Protein AF-A0A0R0K6S7-F1 (afdb_monomer_lite)

Foldseek 3Di:
DDDDDDDDDDPDDDDPPDDPPDDQVQNVLLVLLVFDARFQEEEELDAFPQLVLLLVLCLVVCCFAVVGSNSHAYEYEDEPQCVQQVWPSCVSHPYYDYFYDDALCRGSQPLVVSLVVCVVVVGQEYESFDPRNQLPQVNQVSCVVVNHFYLFWHSLLSVQFVFQLSLQQQLVLLVFFAFQKQLPVQHDHLLCSRPPDPPVSSVSQFDDDLVSQQVRCVVSDPQKWKAFRNDPPLWLIDTDGHSVSSNVVVVVSCVRDPPTTIMMGYDQPQWWKKKWKWAAAQVLDIATLAIKTQFADASNHGFKMKDDDDLADPVVSLVVSLSVSSSCSSNSTHAMKMWIWIARSVPSDIHTRGIDRHHDPPCVQSCQQLVDSRSNSSSSSSSRRHQQLALSSCVQLVHCQADGHCSSVVSSVDTDDDHNNPGDTDGGQWMKMKGFKFLFDLLVVRHHDWWFWQAWDFDDDPFKDKDFRHHHGGIGDPNHGRRGMMMMGIDSYPLVSLVRLLVRLLRIDIDTRTDICSQVVNVVSVDPCVNVVVGGNCRNVVCSVVVDDGDAPDPLCVVVLVQLVVLVVVLVVLVVLCVLCLQQQHHDDPPRANFWDWDWFFWPLEIFIWIWGDLFPFKIWIDGQNAIAIKGWDQDPSRWIWIFWQQDTWIWDWDADPQAIWIQISNHITGGGDQDALQFDFAQFWWAFAFFPDDAQDWDAFQDFGTWTAFLNDIDTDTRRHTFTKHADADHGDTHHHGHTGIGGPHPDPVRHRHRHYDNDYDDDGDHRHDQDPDLQSLLVVLLVSLVSLLLQGDDDLVVSLVSNVVSLPDQCNLLVLLCVLCVVLLVVDDPVLSVVLVVVSVVPPVPPPPDSDFDPLVVNLVSLVVVLVPDDPVCSVVSCVSCVSVNVSSVQCVVHSLSVLLVSLLVSLCSNLVQQVLVQPDDPSVSLSVVSVVPVPPCVVSVSSVSSVNSLLSNLVNNVSCCVPNCQVPVVSVLVSLVSLLPRFDLSSLVRNVSSLLSNLLVVLLVLLVVLLCLLPVLVPPDPDDDDDPDPVSVVSNVVSLQCLLLPQAPNLQSLLLCCPPPDPSSNLSSVVSNVSNLQVPFWDPPFWDWDDDPFFIKIKGKGFPDDFDDPDDDDDDDDDDDDDRPDGDIAMEMETAGQDPVCVLVVLVVNLCVHCVVVVVDDDDDDDQPPQQAHEYEYHHDDDDDPPDPDDPDDCVVVLVVVVVVVQVVQQPLVSVVVCVSSNHAKYWYWYDDDRSDGIWIWMWGQDPVSRTTHTDQLCTSHDVSCCVLQLSLLVVVFPPWDWDAASRNQKIKIWGWDPPPHTAIEIEITGEQRDGPDPDDPPPPPPPPPPVPPVLLQAAQVLSSVLVVVVSVLSRLSSCCSPPVRRHLAYEYEYEYSDADEPNRLHRPPDDDDDDQVCVQVVSVVSLVVSVLVSLQVCLLSCVLSNYFKYKYWHAYDDPHDNGGIKMWMWGRAFSNDIDIFIFGFDQDPPPSATATDGDPDDDPRHRPGPSHHDDRDDPVVVLQSLQVVLQFHAPVCVQVLLQVLQVVQCCVVDVPDDDPPPDDQKDKWKWDFPDPPDFAPTAIDTDDDDPPPDPDQKIKIWIWGCHQLRNVTFTAIEMEGRCSPLNSAQFRRNLNVLLNSLVVCLVQQAEYEYEDGHDYAFADDQVLCVVFKDFQAPDPVCNSVDTDFIWGAPVSCVVCVVQFDFDWDQDPVRGITTTGPDGNHPDGRNDDSSVVSLVSSLVSLLVSLQRHQAEYEHRGEAEASRLSSLQSSQEYEYEQPHFRYHDFQVVVCVSSSHNQDDDSCVHGGCLPCLAQSSYFYYDHHDSVSSSVVSLVCCQFASGVVHDGSFHQAPAALQAWQQDDDDLADDCVCQAAFDADPVRDTRGHLFGHPFWDWTSCNYPVQWTWTWTHQSRGIAIEIEGHQAWDWRWDRFRSSDSPTRIDTDTHHTQEDALRNLQVLLSRLQSCLSRVHEYEYQRAHQAYPPDPVRVVVPSVVSLVSLLVSVLPRQAAYEYEPAALGEDEQRRCVSQFCVSPVLHYAYEYAQNYFYDHHQLLVCCVPPVNLVNLLVVCCVPPPVLVVLVVQLVVCVVVVVPVSNVVSVVVNVVVSVVCVVVSSVVSSVVSRVCGGSVVCVVVVRHPYHDHNRRSSSVCSLVSVLRSLLSVQLVLLCVLQDVPQDSVNSSVVVLVLLCPDPLNVNPNCLVVDSVSVCVQSVDCVSCVVVSNVSNVNNVVVVVVVCVVDPVSVVCVVVVVVVVLVPDDPVVNVVVVVVVVVVVD

Sequence (2260 aa):
MADIGHRNGYVNSVLPNRPPAAISEVDDFCNALCGNRPIHSILIANNGMAAVKFIRSVRSWAYETFGSEKAILLVAMATPEDMRINAEHIRIADQFVEVPGGTNNNNYANVQLILEMAEITHVDAVWPGWGHASENPELPDALKAKGIVFLGPPAISMAALGDKIGSSLIAQAAEVPTLPWSGSHVKIPPESSLITIPDEIYREACVYTTEEAVASCQVVGYPAMIKASWGGGGKGIRKVHNDDEVRALFKQVQGEVPGSPIFIMKVASQSRHLEVQLLCDQYGNVAALHSRDCSIQRRHQKIIEEGPITVAPIETVKQLEQAARRLAKSVNYVGAATVEYLFSMETGEYYFLELNPRLQVEHPVTEWIAEINLPAAQVAIGMGIPLWQIPEIRRFYGVEHGGGYDAWRKTSVLATPFDFDKAQSTRPKGHCVAVRVTSEDPDDGFKPTSGKVQELSFKSKPNVWAYFSVKSGGGIHEFSDSQFGHVFAFGESRALAIANMVLGLKEIQIRGEIRTNVDYTIDLLNASDYRENKIHTGWLDSRIAMRVRAERPPWYLSVVGGALYKASTSSAALVSDYVGYLEKGQIPPKHISLVHSQVSLNIEGSKYTIDMIRGGSGSYRLRMNQSEIEAEIHTLRDGGLLMQLDGNSHVIYAEEEAAGTRLLIDGRTCLLQNDHDPSKLVAETPCKLLRYLVADDSHVDADTPYAEVEVMKMCMPLLSPASGIIHFKMSEGQAMQAGELIARLDLDDPSAVRKAEPFTGSFPVLGPPTAISGKVHQKCAASLNAARMILAGYEHNIDEVVQSLLNCLDSPELPFLQWQECLAVLATRLPKDLKNELESKYKEFEGISSSQIVDFPAKLLKGILEAHLSSCPDKEKGAQERLVEPLLSLVKSYEGGRESHAHIIVQSLFEEYLSVEELFSDNIQADVIERLRLQYQKDLLKIVDIVLSHQGIKSKNKLILLLMDKLVYPNPAAYRDQLIRFSLLNHTNYSELALKASQLLEQTKLSELRSNIARSLSELEMFTEDGENIDTPKRKSAINDRMEDLVSAPLAVEDALVGLFDHSDHTLQRRVVETYIRRLYQPYLVKGSVRMQWHRSGLIATWEFYDEYIERKNGVEDQTLNKMVEEKHGEKKWGVMVIIKSLQFLPAIISAALREATNNLHEALTSGSVEPVNYGNMMHIGLVGINNQMSLLQDSGDEDQAQERINKLAKILKEHEVGSTIRAAGVRVISCIIQRDEGRAPMRHSFHWSEEKLYYAEEPLLRHLEPPLSIYLELDKLKAYENIRYTPSRDRQWHLYTVVDHKPQPIQRMFLRTLLRQPTTNEGFSSYQRLDAETSRTQLAMSFTTRSIFRSLMAAMEELELNAHNANIKSEHAHMYLYIIREQQIDDLVPYPKRINIDAGKEETTVEAILEELAREIHSSVGVRMHRLGVVVWEVKLWMAACGQANGAWRVIVNNVTGHTCTVHIYREKEDTVTHKVVYRSVSIKGPLHGVPVNENYQPLGVIDRKRLSARKNSTTYCYDFPLAFETALEQSWAIQQPGFQRAKDKNLLKVTELKFADKEGSWGAPLVPVERYPGLNDVGMVAWFMEMCTPEFPSGRTILVVANDVTFKAGSFGPREDAFFRAVTDLACTKKLPLIYLAANSGARLGVAEEVKSCFRVGWSEESNPEHGFQYVYLTPEDYARIGSSVIAHELKLESGETRWVIDTIVGKEDGLGVENLSGSGAIAGAYSRAYKETFTLTYVTGRTVGIGAYLARLGMRCIQRLDQPIILTGFSALNKLLGREVYSSHMQLGGPKIMATNGVVHLTVSDDLEGISSILKWLSYIPSHVGGALPIVKPLDPPERPVEYFPENSCDPRAAISGTLDGNGRWLGGIFDKDSFVETLEGWARTVVTGRAKLGGIPVGIVAVETQTVMQIIPADPGQLDSHERVVPQAGQVWFPDSATKTAQAILDFNREELPLFILANWRGFSGGQRDLFEGILQAGSTIVENLRTYKQPIFVYIPMMGELRGGAWVVVDSRINSDHIEMYADRTAKGNVLEPEGMIEIKFRTRELLESMGRLDQQLITLKVKLQEAKSNRDIAAFESLQQQIKSRERQLLPVYTQIATKFAELHDTSLRMAAKGVVREVLDWCNSRAVFYQRLHRRIGEQSLINSVRDAAGDQLSHASALNLLKEWYLHSDIAKGRADAWLDDKAFFRWKDNPANYENKLKELRAQKVLLQLTNIGDSALDLQALPQGLAALLSKLEPSGRVKLTDELRKVLG

Organism: Glycine max (NCBI:txid3847)

Secondary structure (DSSP, 8-state):
-------------------TT---HHHHHHHHTT-S----EEEE---HHHHHHHHHHHHHHHHHHHS-TTSSEEEEEE-HHHHHTT-HHHHHSSEEEE---SSGGGTTT-HHHHHHHHHHHT-SEEE--SSGGGG-THHHHHHHHTT-EESS--HHHHHHHSSHHHHHHHHHHTT--B-SBTTTT----GGGGGSPPPHHHHHHT-B-SHHHHHHHHHHH-SSEEEEETT--TTTTEEEESSHHHHHHHHHHHHHHSTT--EEEEE--TTEEEEEEEEEE-TTS-EEEEEEEEEEEEETTEEEEEEES--SS-HHHHHHHHHHHHHHHHHTT--EEEEEEEEEETTT--EEEEEEESS--TTHHHHHHHHT--HHHHHHHHHTT--GGG-HHHHHHTT-----STTHHHHHHHH-----TTTPPPPPPSSEEEEEEEESEEGGGTSEE--EEEEEEE---BTTEEEEES--TT-EE-TTS-SEEEEEEEEESSHHHHHHHHHHHHHT-EEEES---SHHHHHHHHHSHHHHTT---TTHHHHHHHTTPPPPPP-HHHHHHHHHHHHHHHHHHHHHHHHHHHHHHTPPPPTT--SSEEEEEEEETTEEEEEEEEESSSSEEEEEETTEEEEEEEEE-TTS-EEEEETTEEEEEEEEEETTEEEEEETTEEEEEE--B-TTEEE-SS-EEEEEESS-TT-EE-TT-EEEEEEETTEEEEEEPSS-EEEEE-S-TT-EE-TT-EEEEEEES-GGG-BPPEEP---------SS-----HHHHHHHHHHHHHHHHTT----HHHHHHHHHHHHT-TTHHHHHHHHHHHHHTTTS-HHHHHHHHHHHHHHHTTTTTS-PPP-HHHHHHHHHHHHHHS-HHHHHHHHHHHHHHHHHHHHTTT-HHHHHHHHHHHHHHHHHHHHHHHSSS-HHHHHHHHHHHTTT-THHHHHHHHHHHTHHHHHHHHHHHIIIIITT-GGGGHHHHHHHHT--STTTHHHHHHHHHHHHHHHHHHHHHHHHHHHHTTSTT-SS-TT---HHHHHHHHHHHHHHHH-SS-HHHHHHTTTT-S-HHHHHHHHHHHHHHHSTTTB-TT--EEEEETTEEEEEEEEESS---------------------PPEEEEEEEEES-GGGHHHHHHHHHHHHHTTSTTS--------S---EEEEEEE--S--TT-----S-HHHHHHHHHHHHHHHHTSHHHHHHHHHTTEEEEEEEE--STTSPPEEEEEEEETTTTEEEE-GGGTTS-TTHHHHTTGGGGTTSSS-EEEE-SSTTEEEEEEEE-SSS-EEEEEEEEEE---SSSSSSGGGGTT--STHHHHTTS-HHHHHHHHHHHHHHHHHHHHTT-TTT--SEEEEEEEE-SPBPHHHHS-TT------TTSHHHHHHHHHHHHHHHHHHHHHHHHHHTTEEEEEEEEEE--SSTT-EEEEEEEEESSSS-EEEEEEEEEE-TTT--EEEEESSS--TTTT-BTTPPPPPPPHHHHHHHHHHHTTS--GGGHHHHHHHHHHHHHHHHSTT----TT--SEEEEEEEESSTT--TTPPEEEE---TT--SSSEEEEEEEEEETTEEEEEEEEEEEE-TTTGGG-B-HHHHHHHHHHHHHHHHHT--EEEEE---SB-----HHHHTT-EEEESSTT-GGG-EEEEEE-HHHHHHHTTSEEEEEEE-TTS-EEEEEEEE--SSS-SSHHHHHHHHHHHHHHHHHHHHS-EEEEE-S-EETHHHHHHHHT--EEEETT--EESS-HHHHHHHHTS-----THHHHSHHHHTTTTS-SEEESSHHHHHHHHHHHHTTS-SSTTS-------SS-TTS-------SS--HHHHHH-EE-TTS-EE--SSPTT--EE-STTS-TTEEEEEEEETTEEEEEEEE--SPEEEEE---TTSTT---EEEEE-TTEE-HHHHHHHHHHHHHHHHTT--EEEE--B-EE---HHHHHTTHHHHHHHHHHHHHT--S-EEEEE-TT-EEEHHHHTTT-GGGSTTTEEEEEETT-EEESS-HHHHHHHHS-HHHHHHHHHHH-HHHHHHHHHHHHHHHTT-HHHHHHHHHHHHHHHHHHHHHHHHHHHHHHHTTSBHHHHHHTTSSSEEE-GGGHHHHHHHHHHHHHHHHHHHHHHHHHH-TTS-HHHHHHHHHHHHHTSTTTTT-GGGGG-HHHHHHHHT-GGGTHHHHHHHHHHHHHHHHHHHTT-HHHHHHHHHHHHHHHHHS-HHHHHHHHHHHHHHH-

Radius of gyration: 55.62 Å; chains: 1; bounding box: 131×112×172 Å

pLDDT: mean 84.35, std 12.68, range [23.48, 98.19]

Structure (mmCIF, N/CA/C/O backbone):
data_AF-A0A0R0K6S7-F1
#
_entry.id   AF-A0A0R0K6S7-F1
#
loop_
_atom_site.group_PDB
_atom_site.id
_atom_site.type_symbol
_atom_site.label_atom_id
_atom_site.label_alt_id
_atom_site.label_comp_id
_atom_site.label_asym_id
_atom_site.label_entity_id
_atom_site.label_seq_id
_atom_site.pdbx_PDB_ins_code
_atom_site.Cartn_x
_atom_site.Cartn_y
_atom_site.Cartn_z
_atom_site.occupancy
_atom_site.B_iso_or_equiv
_atom_site.auth_seq_id
_atom_site.auth_comp_id
_atom_site.auth_asym_id
_atom_site.auth_atom_id
_atom_site.pdbx_PDB_model_num
ATOM 1 N N . MET A 1 1 ? -22.451 21.303 -40.020 1.00 31.19 1 MET A N 1
ATOM 2 C CA . MET A 1 1 ? -22.236 22.609 -40.679 1.00 31.19 1 MET A CA 1
ATOM 3 C C . MET A 1 1 ? -20.745 22.864 -40.597 1.00 31.19 1 MET A C 1
ATOM 5 O O . MET A 1 1 ? -20.248 23.027 -39.497 1.00 31.19 1 MET A O 1
ATOM 9 N N . ALA A 1 2 ? -20.030 22.463 -41.646 1.00 28.00 2 ALA A N 1
ATOM 10 C CA . ALA A 1 2 ? -19.689 23.323 -42.789 1.00 28.00 2 ALA A CA 1
ATOM 11 C C . ALA A 1 2 ? -18.477 24.172 -42.382 1.00 28.00 2 ALA A C 1
ATOM 13 O O . ALA A 1 2 ? -18.626 25.137 -41.647 1.00 28.00 2 ALA A O 1
ATOM 14 N N . ASP A 1 3 ? -17.274 23.644 -42.576 1.00 28.08 3 ASP A N 1
ATOM 15 C CA . ASP A 1 3 ? -16.466 23.691 -43.812 1.00 28.08 3 ASP A CA 1
ATOM 16 C C . ASP A 1 3 ? -15.305 24.658 -43.538 1.00 28.08 3 ASP A C 1
ATOM 18 O O . ASP A 1 3 ? -15.519 25.661 -42.864 1.00 28.08 3 ASP A O 1
ATOM 22 N N . ILE A 1 4 ? -14.120 24.366 -44.091 1.00 29.80 4 ILE A N 1
ATOM 23 C CA . ILE A 1 4 ? -12.849 25.132 -44.050 1.00 29.80 4 ILE A CA 1
ATOM 24 C C . ILE A 1 4 ? -11.774 24.515 -43.133 1.00 29.80 4 ILE A C 1
ATOM 26 O O . ILE A 1 4 ? -11.723 24.748 -41.929 1.00 29.80 4 ILE A O 1
ATOM 30 N N . GLY A 1 5 ? -10.844 23.784 -43.759 1.00 26.55 5 GLY A N 1
ATOM 31 C CA . GLY A 1 5 ? -9.580 23.356 -43.160 1.00 26.55 5 GLY A CA 1
ATOM 32 C C . GLY A 1 5 ? -8.666 22.640 -44.161 1.00 26.55 5 GLY A C 1
ATOM 33 O O . GLY A 1 5 ? -8.854 21.465 -44.432 1.00 26.55 5 GLY A O 1
ATOM 34 N N . HIS A 1 6 ? -7.669 23.366 -44.673 1.00 30.95 6 HIS A N 1
ATOM 35 C CA . HIS A 1 6 ? -6.441 22.877 -45.323 1.00 30.95 6 HIS A CA 1
ATOM 36 C C . HIS A 1 6 ? -6.512 22.205 -46.711 1.00 30.95 6 HIS A C 1
ATOM 38 O O . HIS A 1 6 ? -6.369 20.998 -46.868 1.00 30.95 6 HIS A O 1
ATOM 44 N N . ARG A 1 7 ? -6.526 23.053 -47.754 1.00 23.48 7 ARG A N 1
ATOM 45 C CA . ARG A 1 7 ? -5.813 22.784 -49.018 1.00 23.48 7 ARG A CA 1
ATOM 46 C C . ARG A 1 7 ? -4.341 23.211 -48.874 1.00 23.48 7 ARG A C 1
ATOM 48 O O . ARG A 1 7 ? -4.033 24.387 -49.030 1.00 23.48 7 ARG A O 1
ATOM 55 N N . ASN A 1 8 ? -3.460 22.249 -48.607 1.00 31.44 8 ASN A N 1
ATOM 56 C CA . ASN A 1 8 ? -2.049 22.256 -49.023 1.00 31.44 8 ASN A CA 1
ATOM 57 C C . ASN A 1 8 ? -1.980 21.375 -50.287 1.00 31.44 8 ASN A C 1
ATOM 59 O O . ASN A 1 8 ? -2.657 20.358 -50.330 1.00 31.44 8 ASN A O 1
ATOM 63 N N . GLY A 1 9 ? -1.238 21.634 -51.353 1.00 28.98 9 GLY A N 1
ATOM 64 C CA . GLY A 1 9 ? -0.321 22.701 -51.702 1.00 28.98 9 GLY A CA 1
ATOM 65 C C . GLY A 1 9 ? 0.206 22.376 -53.108 1.00 28.98 9 GLY A C 1
ATOM 66 O O . GLY A 1 9 ? 0.557 21.237 -53.385 1.00 28.98 9 GLY A O 1
ATOM 67 N N . TYR A 1 10 ? 0.200 23.386 -53.976 1.00 31.50 10 TYR A N 1
ATOM 68 C CA . TYR A 1 10 ? 1.043 23.546 -55.166 1.00 31.50 10 TYR A CA 1
ATOM 69 C C . TYR A 1 10 ? 1.052 22.466 -56.265 1.00 31.50 10 TYR A C 1
ATOM 71 O O . TYR A 1 10 ? 1.993 21.699 -56.422 1.00 31.50 10 TYR A O 1
ATOM 79 N N . VAL A 1 11 ? 0.086 22.598 -57.180 1.00 25.92 11 VAL A N 1
ATOM 80 C CA . VAL A 1 11 ? 0.363 22.499 -58.622 1.00 25.92 11 VAL A CA 1
ATOM 81 C C . VAL A 1 11 ? 1.036 23.816 -59.024 1.00 25.92 11 VAL A C 1
ATOM 83 O O . VAL A 1 11 ? 0.366 24.842 -59.080 1.00 25.92 11 VAL A O 1
ATOM 86 N N . ASN A 1 12 ? 2.354 23.814 -59.235 1.00 29.03 12 ASN A N 1
ATOM 87 C CA . ASN A 1 12 ? 3.096 24.965 -59.759 1.00 29.03 12 ASN A CA 1
ATOM 88 C C . ASN A 1 12 ? 4.248 24.498 -60.659 1.00 29.03 12 ASN A C 1
ATOM 90 O O . ASN A 1 12 ? 5.350 24.224 -60.200 1.00 29.03 12 ASN A O 1
ATOM 94 N N . SER A 1 13 ? 3.987 24.415 -61.959 1.00 31.00 13 SER A N 1
ATOM 95 C CA . SER A 1 13 ? 4.601 25.285 -62.973 1.00 31.00 13 SER A CA 1
ATOM 96 C C . SER A 1 13 ? 4.432 24.645 -64.349 1.00 31.00 13 SER A C 1
ATOM 98 O O . SER A 1 13 ? 5.172 23.766 -64.775 1.00 31.00 13 SER A O 1
ATOM 100 N N . VAL A 1 14 ? 3.420 25.125 -65.070 1.00 29.14 14 VAL A N 1
ATOM 101 C CA . VAL A 1 14 ? 3.475 25.152 -66.529 1.00 29.14 14 VAL A CA 1
ATOM 102 C C . VAL A 1 14 ? 4.670 26.043 -66.867 1.00 29.14 14 VAL A C 1
ATOM 104 O O . VAL A 1 14 ? 4.655 27.231 -66.535 1.00 29.14 14 VAL A O 1
ATOM 107 N N . LEU A 1 15 ? 5.724 25.462 -67.444 1.00 32.88 15 LEU A N 1
ATOM 108 C CA . LEU A 1 15 ? 6.835 26.215 -68.025 1.00 32.88 15 LEU A CA 1
ATOM 109 C C . LEU A 1 15 ? 6.249 27.284 -68.963 1.00 32.88 15 LEU A C 1
ATOM 111 O O . LEU A 1 15 ? 5.454 26.944 -69.844 1.00 32.88 15 LEU A O 1
ATOM 115 N N . PRO A 1 16 ? 6.591 28.574 -68.799 1.00 34.12 16 PRO A N 1
ATOM 116 C CA . PRO A 1 16 ? 6.220 29.562 -69.791 1.00 34.12 16 PRO A CA 1
ATOM 117 C C . PRO A 1 16 ? 6.942 29.190 -71.085 1.00 34.12 16 PRO A C 1
ATOM 119 O O . PRO A 1 16 ? 8.136 28.888 -71.056 1.00 34.12 16 PRO A O 1
ATOM 122 N N . ASN A 1 17 ? 6.227 29.226 -72.211 1.00 34.44 17 ASN A N 1
ATOM 123 C CA . ASN A 1 17 ? 6.831 29.251 -73.541 1.00 34.44 17 ASN A CA 1
ATOM 124 C C . ASN A 1 17 ? 8.024 30.222 -73.513 1.00 34.44 17 ASN A C 1
ATOM 126 O O . ASN A 1 17 ? 7.825 31.439 -73.444 1.00 34.44 17 ASN A O 1
ATOM 130 N N . ARG A 1 18 ? 9.257 29.688 -73.510 1.00 38.31 18 ARG A N 1
ATOM 131 C CA . ARG A 1 18 ? 10.477 30.492 -73.636 1.00 38.31 18 ARG A CA 1
ATOM 132 C C . ARG A 1 18 ? 10.346 31.284 -74.945 1.00 38.31 18 ARG A C 1
ATOM 134 O O . ARG A 1 18 ? 10.085 30.672 -75.982 1.00 38.31 18 ARG A O 1
ATOM 141 N N . PRO A 1 19 ? 10.496 32.619 -74.938 1.00 37.41 19 PRO A N 1
ATOM 142 C CA . PRO A 1 19 ? 10.584 33.372 -76.182 1.00 37.41 19 PRO A CA 1
ATOM 143 C C . PRO A 1 19 ? 11.808 32.866 -76.973 1.00 37.41 19 PRO A C 1
ATOM 145 O O . PRO A 1 19 ? 12.852 32.627 -76.363 1.00 37.41 19 PRO A O 1
ATOM 148 N N . PRO A 1 20 ? 11.727 32.697 -78.305 1.00 42.72 20 PRO A N 1
ATOM 149 C CA . PRO A 1 20 ? 12.763 32.037 -79.108 1.00 42.72 20 PRO A CA 1
ATOM 150 C C . PRO A 1 20 ? 14.020 32.904 -79.357 1.00 42.72 20 PRO A C 1
ATOM 152 O O . PRO A 1 20 ? 14.549 32.913 -80.462 1.00 42.72 20 PRO A O 1
ATOM 155 N N . ALA A 1 21 ? 14.505 33.665 -78.368 1.00 46.84 21 ALA A N 1
ATOM 156 C CA . ALA A 1 21 ? 15.550 34.676 -78.586 1.00 46.84 21 ALA A CA 1
ATOM 157 C C . ALA A 1 21 ? 16.723 34.690 -77.582 1.00 46.84 21 ALA A C 1
ATOM 159 O O . ALA A 1 21 ? 17.605 35.531 -77.727 1.00 46.84 21 ALA A O 1
ATOM 160 N N . ALA A 1 22 ? 16.789 33.778 -76.606 1.00 53.62 22 ALA A N 1
ATOM 161 C CA . ALA A 1 22 ? 17.975 33.617 -75.757 1.00 53.62 22 ALA A CA 1
ATOM 162 C C . ALA A 1 22 ? 18.497 32.180 -75.879 1.00 53.62 22 ALA A C 1
ATOM 164 O O . ALA A 1 22 ? 17.856 31.246 -75.399 1.00 53.62 22 ALA A O 1
ATOM 165 N N . ILE A 1 23 ? 19.627 32.016 -76.571 1.00 61.81 23 ILE A N 1
ATOM 166 C CA . ILE A 1 23 ? 20.380 30.756 -76.645 1.00 61.81 23 ILE A CA 1
ATOM 167 C C . ILE A 1 23 ? 20.737 30.359 -75.203 1.00 61.81 23 ILE A C 1
ATOM 169 O O . ILE A 1 23 ? 21.214 31.207 -74.449 1.00 61.81 23 ILE A O 1
ATOM 173 N N . SER A 1 24 ? 20.451 29.118 -74.791 1.00 77.38 24 SER A N 1
ATOM 174 C CA . SER A 1 24 ? 20.819 28.645 -73.448 1.00 77.38 24 SER A CA 1
ATOM 175 C C . SER A 1 24 ? 22.339 28.713 -73.298 1.00 77.38 24 SER A C 1
ATOM 177 O O . SER A 1 24 ? 23.055 28.364 -74.234 1.00 77.38 24 SER A O 1
ATOM 179 N N . GLU A 1 25 ? 22.861 29.097 -72.132 1.00 83.88 25 GLU A N 1
ATOM 180 C CA . GLU A 1 25 ? 24.317 29.088 -71.900 1.00 83.88 25 GLU A CA 1
ATOM 181 C C . GLU A 1 25 ? 24.926 27.690 -72.095 1.00 83.88 25 GLU A C 1
ATOM 183 O O . GLU A 1 25 ? 26.071 27.570 -72.519 1.00 83.88 25 GLU A O 1
ATOM 188 N N . VAL A 1 26 ? 24.138 26.633 -71.868 1.00 88.88 26 VAL A N 1
ATOM 189 C CA . VAL A 1 26 ? 24.517 25.241 -72.151 1.00 88.88 26 VAL A CA 1
ATOM 190 C C . VAL A 1 26 ? 24.666 24.989 -73.659 1.00 88.88 26 VAL A C 1
ATOM 192 O O . VAL A 1 26 ? 25.590 24.289 -74.074 1.00 88.88 26 VAL A O 1
ATOM 195 N N . ASP A 1 27 ? 23.800 25.582 -74.490 1.00 89.81 27 ASP A N 1
ATOM 196 C CA . ASP A 1 27 ? 23.910 25.482 -75.950 1.00 89.81 27 ASP A CA 1
ATOM 197 C C . ASP A 1 27 ? 25.141 26.258 -76.451 1.00 89.81 27 ASP A C 1
ATOM 199 O O . ASP A 1 27 ? 25.862 25.768 -77.318 1.00 89.81 27 ASP A O 1
ATOM 203 N N . ASP A 1 28 ? 25.413 27.446 -75.894 1.00 88.06 28 ASP A N 1
ATOM 204 C CA . ASP A 1 28 ? 26.608 28.247 -76.211 1.00 88.06 28 ASP A CA 1
ATOM 205 C C . ASP A 1 28 ? 27.894 27.497 -75.819 1.00 88.06 28 ASP A C 1
ATOM 207 O O . ASP A 1 28 ? 28.802 27.349 -76.635 1.00 88.06 28 ASP A O 1
ATOM 211 N N . PHE A 1 29 ? 27.934 26.919 -74.614 1.00 90.88 29 PHE A N 1
ATOM 212 C CA . PHE A 1 29 ? 29.038 26.082 -74.139 1.00 90.88 29 PHE A CA 1
ATOM 213 C C . PHE A 1 29 ? 29.309 24.885 -75.052 1.00 90.88 29 PHE A C 1
ATOM 215 O O . PHE A 1 29 ? 30.451 24.664 -75.463 1.00 90.88 29 PHE A O 1
ATOM 222 N N . CYS A 1 30 ? 28.260 24.131 -75.395 1.00 91.06 30 CYS A N 1
ATOM 223 C CA . CYS A 1 30 ? 28.379 22.963 -76.259 1.00 91.06 30 CYS A CA 1
ATOM 224 C C . CYS A 1 30 ? 28.904 23.363 -77.644 1.00 91.06 30 CYS A C 1
ATOM 226 O O . CYS A 1 30 ? 29.910 22.820 -78.093 1.00 91.06 30 CYS A O 1
ATOM 228 N N . ASN A 1 31 ? 28.291 24.361 -78.286 1.00 88.69 31 ASN A N 1
ATOM 229 C CA . ASN A 1 31 ? 28.671 24.778 -79.635 1.00 88.69 31 ASN A CA 1
ATOM 230 C C . ASN A 1 31 ? 30.075 25.405 -79.686 1.00 88.69 31 ASN A C 1
ATOM 232 O O . ASN A 1 31 ? 30.849 25.097 -80.594 1.00 88.69 31 ASN A O 1
ATOM 236 N N . ALA A 1 32 ? 30.432 26.255 -78.717 1.00 87.56 32 ALA A N 1
ATOM 237 C CA . ALA A 1 32 ? 31.738 26.913 -78.685 1.00 87.56 32 ALA A CA 1
ATOM 238 C C . ALA A 1 32 ? 32.885 25.905 -78.553 1.00 87.56 32 ALA A C 1
ATOM 240 O O . ALA A 1 32 ? 33.914 26.036 -79.212 1.00 87.56 32 ALA A O 1
ATOM 241 N N . LEU A 1 33 ? 32.703 24.854 -77.753 1.00 89.50 33 LEU A N 1
ATOM 242 C CA . LEU A 1 33 ? 33.704 23.802 -77.575 1.00 89.50 33 LEU A CA 1
ATOM 243 C C . LEU A 1 33 ? 33.637 22.698 -78.644 1.00 89.50 33 LEU A C 1
ATOM 245 O O . LEU A 1 33 ? 34.202 21.624 -78.445 1.00 89.50 33 LEU A O 1
ATOM 249 N N . CYS A 1 34 ? 32.994 22.956 -79.790 1.00 88.00 34 CYS A N 1
ATOM 250 C CA . CYS A 1 34 ? 32.835 21.999 -80.894 1.00 88.00 34 CYS A CA 1
ATOM 251 C C . CYS A 1 34 ? 32.051 20.727 -80.515 1.00 88.00 34 CYS A C 1
ATOM 253 O O . CYS A 1 34 ? 32.249 19.672 -81.119 1.00 88.00 34 CYS A O 1
ATOM 255 N N . GLY A 1 35 ? 31.172 20.817 -79.517 1.00 89.31 35 GLY A N 1
ATOM 256 C CA . GLY A 1 35 ? 30.171 19.800 -79.222 1.00 89.31 35 GLY A CA 1
ATOM 257 C C . GLY A 1 35 ? 29.051 19.789 -80.264 1.00 89.31 35 GLY A C 1
ATOM 258 O O . GLY A 1 35 ? 28.816 20.770 -80.968 1.00 89.31 35 GLY A O 1
ATOM 259 N N . ASN A 1 36 ? 28.367 18.653 -80.379 1.00 90.62 36 ASN A N 1
ATOM 260 C CA . ASN A 1 36 ? 27.311 18.428 -81.369 1.00 90.62 36 ASN A CA 1
ATOM 261 C C . ASN A 1 36 ? 25.923 18.217 -80.745 1.00 90.62 36 ASN A C 1
ATOM 263 O O . ASN A 1 36 ? 24.933 18.175 -81.479 1.00 90.62 36 ASN A O 1
ATOM 267 N N . ARG A 1 37 ? 25.831 18.064 -79.416 1.00 89.94 37 ARG A N 1
ATOM 268 C CA . ARG A 1 37 ? 24.586 17.699 -78.738 1.00 89.94 37 ARG A CA 1
ATOM 269 C C . ARG A 1 37 ? 24.483 18.300 -77.330 1.00 89.94 37 ARG A C 1
ATOM 271 O O . ARG A 1 37 ? 24.947 17.684 -76.377 1.00 89.94 37 ARG A O 1
ATOM 278 N N . PRO A 1 38 ? 23.864 19.478 -77.163 1.00 91.81 38 PRO A N 1
ATOM 279 C CA . PRO A 1 38 ? 23.640 20.062 -75.840 1.00 91.81 38 PRO A CA 1
ATOM 280 C C . PRO A 1 38 ? 22.813 19.127 -74.938 1.00 91.81 38 PRO A C 1
ATOM 282 O O . PRO A 1 38 ? 21.833 18.543 -75.395 1.00 91.81 38 PRO A O 1
ATOM 285 N N . ILE A 1 39 ? 23.205 18.986 -73.667 1.00 94.81 39 ILE A N 1
ATOM 286 C CA . ILE A 1 39 ? 22.518 18.161 -72.653 1.00 94.81 39 ILE A CA 1
ATOM 287 C C . ILE A 1 39 ? 21.999 19.089 -71.552 1.00 94.81 39 ILE A C 1
ATOM 289 O O . ILE A 1 39 ? 22.791 19.626 -70.778 1.00 94.81 39 ILE A O 1
ATOM 293 N N . HIS A 1 40 ? 20.681 19.267 -71.467 1.00 93.50 40 HIS A N 1
ATOM 294 C CA . HIS A 1 40 ? 20.016 20.103 -70.459 1.00 93.50 40 HIS A CA 1
ATOM 295 C C . HIS A 1 40 ? 19.445 19.274 -69.305 1.00 93.50 40 HIS A C 1
ATOM 297 O O . HIS A 1 40 ? 19.177 19.816 -68.235 1.00 93.50 40 HIS A O 1
ATOM 303 N N . SER A 1 41 ? 19.255 17.969 -69.503 1.00 94.88 41 SER A N 1
ATOM 304 C CA . SER A 1 41 ? 18.605 17.080 -68.542 1.00 94.88 41 SER A CA 1
ATOM 305 C C . SER A 1 41 ? 19.167 15.655 -68.571 1.00 94.88 41 SER A C 1
ATOM 307 O O . SER A 1 41 ? 19.465 15.112 -69.637 1.00 94.88 41 SER A O 1
ATOM 309 N N . ILE A 1 42 ? 19.336 15.045 -67.393 1.00 97.44 42 ILE A N 1
ATOM 310 C CA . ILE A 1 42 ? 19.939 13.714 -67.235 1.00 97.44 42 ILE A CA 1
ATOM 311 C C . ILE A 1 42 ? 19.099 12.857 -66.281 1.00 97.44 42 ILE A C 1
ATOM 313 O O . ILE A 1 42 ? 18.871 13.254 -65.136 1.00 97.44 42 ILE A O 1
ATOM 317 N N . LEU A 1 43 ? 18.703 11.658 -66.723 1.00 97.25 43 LEU A N 1
ATOM 318 C CA . LEU A 1 43 ? 18.161 10.612 -65.850 1.00 97.25 43 LEU A CA 1
ATOM 319 C C . LEU A 1 43 ? 19.305 9.796 -65.240 1.00 97.25 43 LEU A C 1
ATOM 321 O O . LEU A 1 43 ? 20.171 9.269 -65.939 1.00 97.25 43 LEU A O 1
ATOM 325 N N . ILE A 1 44 ? 19.284 9.664 -63.922 1.00 97.19 44 ILE A N 1
ATOM 326 C CA . ILE A 1 44 ? 20.246 8.895 -63.142 1.00 97.19 44 ILE A CA 1
ATOM 327 C C . ILE A 1 44 ? 19.650 7.508 -62.915 1.00 97.19 44 ILE A C 1
ATOM 329 O O . ILE A 1 44 ? 18.821 7.308 -62.025 1.00 97.19 44 ILE A O 1
ATOM 333 N N . ALA A 1 45 ? 20.091 6.547 -63.724 1.00 95.25 45 ALA A N 1
ATOM 334 C CA . ALA A 1 45 ? 19.676 5.147 -63.653 1.00 95.25 45 ALA A CA 1
ATOM 335 C C . ALA A 1 45 ? 20.501 4.374 -62.608 1.00 95.25 45 ALA A C 1
ATOM 337 O O . ALA A 1 45 ? 21.094 3.335 -62.892 1.00 95.25 45 ALA A O 1
ATOM 338 N N . ASN A 1 46 ? 20.609 4.941 -61.405 1.00 94.31 46 ASN A N 1
ATOM 339 C CA . ASN A 1 46 ? 21.385 4.397 -60.295 1.00 94.31 46 ASN A CA 1
ATOM 340 C C . ASN A 1 46 ? 20.884 4.976 -58.959 1.00 94.31 46 ASN A C 1
ATOM 342 O O . ASN A 1 46 ? 20.138 5.956 -58.940 1.00 94.31 46 ASN A O 1
ATOM 346 N N . ASN A 1 47 ? 21.331 4.406 -57.845 1.00 92.88 47 ASN A N 1
ATOM 347 C CA . ASN A 1 47 ? 21.012 4.837 -56.490 1.00 92.88 47 ASN A CA 1
ATOM 348 C C . ASN A 1 47 ? 22.269 4.997 -55.623 1.00 92.88 47 ASN A C 1
ATOM 350 O O . ASN A 1 47 ? 23.406 5.021 -56.109 1.00 92.88 47 ASN A O 1
ATOM 354 N N . GLY A 1 48 ? 22.047 5.182 -54.321 1.00 90.50 48 GLY A N 1
ATOM 355 C CA . GLY A 1 48 ? 23.092 5.193 -53.310 1.00 90.50 48 GLY A CA 1
ATOM 356 C C . GLY A 1 48 ? 24.202 6.204 -53.601 1.00 90.50 48 GLY A C 1
ATOM 357 O O . GLY A 1 48 ? 23.970 7.342 -54.017 1.00 90.50 48 GLY A O 1
ATOM 358 N N . MET A 1 49 ? 25.446 5.788 -53.370 1.00 90.31 49 MET A N 1
ATOM 359 C CA . MET A 1 49 ? 26.610 6.659 -53.518 1.00 90.31 49 MET A CA 1
ATOM 360 C C . MET A 1 49 ? 26.866 7.122 -54.956 1.00 90.31 49 MET A C 1
ATOM 362 O O . MET A 1 49 ? 27.356 8.238 -55.148 1.00 90.31 49 MET A O 1
ATOM 366 N N . ALA A 1 50 ? 26.544 6.292 -55.954 1.00 92.62 50 ALA A N 1
ATOM 367 C CA . ALA A 1 50 ? 26.754 6.618 -57.362 1.00 92.62 50 ALA A CA 1
ATOM 368 C C . ALA A 1 50 ? 25.957 7.852 -57.758 1.00 92.62 50 ALA A C 1
ATOM 370 O O . ALA A 1 50 ? 26.521 8.844 -58.230 1.00 92.62 50 ALA A O 1
ATOM 371 N N . ALA A 1 51 ? 24.658 7.813 -57.469 1.00 94.31 51 ALA A N 1
ATOM 372 C CA . ALA A 1 51 ? 23.759 8.920 -57.727 1.00 94.31 51 ALA A CA 1
ATOM 373 C C . ALA A 1 51 ? 24.174 10.176 -56.942 1.00 94.31 51 ALA A C 1
ATOM 375 O O . ALA A 1 51 ? 24.250 11.261 -57.519 1.00 94.31 51 ALA A O 1
ATOM 376 N N . VAL A 1 52 ? 24.544 10.041 -55.658 1.00 93.75 52 VAL A N 1
ATOM 377 C CA . VAL A 1 52 ? 24.995 11.189 -54.851 1.00 93.75 52 VAL A CA 1
ATOM 378 C C . VAL A 1 52 ? 26.239 11.854 -55.440 1.00 93.75 52 VAL A C 1
ATOM 380 O O . VAL A 1 52 ? 26.275 13.081 -55.585 1.00 93.75 52 VAL A O 1
ATOM 383 N N . LYS A 1 53 ? 27.265 11.068 -55.787 1.00 94.19 53 LYS A N 1
ATOM 384 C CA . LYS A 1 53 ? 28.519 11.607 -56.321 1.00 94.19 53 LYS A CA 1
ATOM 385 C C . LYS A 1 53 ? 28.308 12.248 -57.686 1.00 94.19 53 LYS A C 1
ATOM 387 O O . LYS A 1 53 ? 28.833 13.340 -57.903 1.00 94.19 53 LYS A O 1
ATOM 392 N N . PHE A 1 54 ? 27.526 11.635 -58.572 1.00 95.62 54 PHE A N 1
ATOM 393 C CA . PHE A 1 54 ? 27.218 12.219 -59.877 1.00 95.62 54 PHE A CA 1
ATOM 394 C C . PHE A 1 54 ? 26.525 13.570 -59.742 1.00 95.62 54 PHE A C 1
ATOM 396 O O . PHE A 1 54 ? 27.016 14.556 -60.290 1.00 95.62 54 PHE A O 1
ATOM 403 N N . ILE A 1 55 ? 25.464 13.640 -58.926 1.00 95.25 55 ILE A N 1
ATOM 404 C CA . ILE A 1 55 ? 24.720 14.882 -58.700 1.00 95.25 55 ILE A CA 1
ATOM 405 C C . ILE A 1 55 ? 25.662 15.967 -58.189 1.00 95.25 55 ILE A C 1
ATOM 407 O O . ILE A 1 55 ? 25.773 17.017 -58.811 1.00 95.25 55 ILE A O 1
ATOM 411 N N . ARG A 1 56 ? 26.415 15.713 -57.114 1.00 92.75 56 ARG A N 1
ATOM 412 C CA . ARG A 1 56 ? 27.333 16.720 -56.551 1.00 92.75 56 ARG A CA 1
ATOM 413 C C . ARG A 1 56 ? 28.389 17.193 -57.549 1.00 92.75 56 ARG A C 1
ATOM 415 O O . ARG A 1 56 ? 28.682 18.383 -57.608 1.00 92.75 56 ARG A O 1
ATOM 422 N N . SER A 1 57 ? 28.940 16.276 -58.338 1.00 94.12 57 SER A N 1
ATOM 423 C CA . SER A 1 57 ? 30.019 16.582 -59.282 1.00 94.12 57 SER A CA 1
ATOM 424 C C . SER A 1 57 ? 29.526 17.429 -60.451 1.00 94.12 57 SER A C 1
ATOM 426 O O . SER A 1 57 ? 30.157 18.430 -60.785 1.00 94.12 57 SER A O 1
ATOM 428 N N . VAL A 1 58 ? 28.371 17.076 -61.026 1.00 94.88 58 VAL A N 1
ATOM 429 C CA . VAL A 1 58 ? 27.743 17.853 -62.103 1.00 94.88 58 VAL A CA 1
ATOM 430 C C . VAL A 1 58 ? 27.264 19.207 -61.583 1.00 94.88 58 VAL A C 1
ATOM 432 O O . VAL A 1 58 ? 27.444 20.202 -62.272 1.00 94.88 58 VAL A O 1
ATOM 435 N N . ARG A 1 59 ? 26.731 19.285 -60.354 1.00 93.62 59 ARG A N 1
ATOM 436 C CA . ARG A 1 59 ? 26.341 20.556 -59.718 1.00 93.62 59 ARG A CA 1
ATOM 437 C C . ARG A 1 59 ? 27.514 21.507 -59.515 1.00 93.62 59 ARG A C 1
ATOM 439 O O . ARG A 1 59 ? 27.390 22.672 -59.879 1.00 93.62 59 ARG A O 1
ATOM 446 N N . SER A 1 60 ? 28.630 21.020 -58.960 1.00 90.94 60 SER A N 1
ATOM 447 C CA . SER A 1 60 ? 29.835 21.841 -58.754 1.00 90.94 60 SER A CA 1
ATOM 448 C C . SER A 1 60 ? 30.342 22.380 -60.084 1.00 90.94 60 SER A C 1
ATOM 450 O O . SER A 1 60 ? 30.520 23.583 -60.240 1.00 90.94 60 SER A O 1
ATOM 452 N N . TRP A 1 61 ? 30.466 21.500 -61.079 1.00 91.38 61 TRP A N 1
ATOM 453 C CA . TRP A 1 61 ? 30.897 21.889 -62.415 1.00 91.38 61 TRP A CA 1
ATOM 454 C C . TRP A 1 61 ? 29.925 22.866 -63.089 1.00 91.38 61 TRP A C 1
ATOM 456 O O . TRP A 1 61 ? 30.361 23.854 -63.674 1.00 91.38 61 TRP A O 1
ATOM 466 N N . ALA A 1 62 ? 28.613 22.642 -62.978 1.00 90.44 62 ALA A N 1
ATOM 467 C CA . ALA A 1 62 ? 27.602 23.527 -63.546 1.00 90.44 62 ALA A CA 1
ATOM 468 C C . ALA A 1 62 ? 27.624 24.913 -62.885 1.00 90.44 62 ALA A C 1
ATOM 470 O O . ALA A 1 62 ? 27.531 25.928 -63.571 1.00 90.44 62 ALA A O 1
ATOM 471 N N . TYR A 1 63 ? 27.814 24.970 -61.566 1.00 89.56 63 TYR A N 1
ATOM 472 C CA . TYR A 1 63 ? 27.974 26.227 -60.844 1.00 89.56 63 TYR A CA 1
ATOM 473 C C . TYR A 1 63 ? 29.249 26.972 -61.262 1.00 89.56 63 TYR A C 1
ATOM 475 O O . TYR A 1 63 ? 29.201 28.170 -61.526 1.00 89.56 63 TYR A O 1
ATOM 483 N N . GLU A 1 64 ? 30.375 26.269 -61.388 1.00 85.62 64 GLU A N 1
ATOM 484 C CA . GLU A 1 64 ? 31.648 26.854 -61.827 1.00 85.62 64 GLU A CA 1
ATOM 485 C C . GLU A 1 64 ? 31.624 27.308 -63.298 1.00 85.62 64 GLU A C 1
ATOM 487 O O . GLU A 1 64 ? 32.251 28.310 -63.644 1.00 85.62 64 GLU A O 1
ATOM 492 N N . THR A 1 65 ? 30.886 26.596 -64.157 1.00 86.75 65 THR A N 1
ATOM 493 C CA . THR A 1 65 ? 30.855 26.820 -65.614 1.00 86.75 65 THR A CA 1
ATOM 494 C C . THR A 1 65 ? 29.784 27.824 -66.047 1.00 86.75 65 THR A C 1
ATOM 496 O O . THR A 1 65 ? 30.049 28.640 -66.931 1.00 86.75 65 THR A O 1
ATOM 499 N N . PHE A 1 66 ? 28.596 27.771 -65.434 1.00 87.19 66 PHE A N 1
ATOM 500 C CA . PHE A 1 66 ? 27.398 28.539 -65.817 1.00 87.19 66 PHE A CA 1
ATOM 501 C C . PHE A 1 66 ? 26.906 29.497 -64.715 1.00 87.19 66 PHE A C 1
ATOM 503 O O . PHE A 1 66 ? 25.860 30.123 -64.852 1.00 87.19 66 PHE A O 1
ATOM 510 N N . GLY A 1 67 ? 27.571 29.552 -63.554 1.00 85.06 67 GLY A N 1
ATOM 511 C CA . GLY A 1 67 ? 27.110 30.342 -62.400 1.00 85.06 67 GLY A CA 1
ATOM 512 C C . GLY A 1 67 ? 25.830 29.818 -61.736 1.00 85.06 67 GLY A C 1
ATOM 513 O O . GLY A 1 67 ? 25.329 30.423 -60.788 1.00 85.06 67 GLY A O 1
ATOM 514 N N . SER A 1 68 ? 25.295 28.690 -62.209 1.00 87.25 68 SER A N 1
ATOM 515 C CA . SER A 1 68 ? 24.069 28.071 -61.715 1.00 87.25 68 SER A CA 1
ATOM 516 C C . SER A 1 68 ? 24.266 26.572 -61.561 1.00 87.25 68 SER A C 1
ATOM 518 O O . SER A 1 68 ? 24.450 25.846 -62.538 1.00 87.25 68 SER A O 1
ATOM 520 N N . GLU A 1 69 ? 24.134 26.081 -60.329 1.00 85.19 69 GLU A N 1
ATOM 521 C CA . GLU A 1 69 ? 24.143 24.642 -60.051 1.00 85.19 69 GLU A CA 1
ATOM 522 C C . GLU A 1 69 ? 22.996 23.916 -60.790 1.00 85.19 69 GLU A C 1
ATOM 524 O O . GLU A 1 69 ? 23.087 22.728 -61.089 1.00 85.19 69 GLU A O 1
ATOM 529 N N . LYS A 1 70 ? 21.924 24.640 -61.145 1.00 88.19 70 LYS A N 1
ATOM 530 C CA . LYS A 1 70 ? 20.732 24.124 -61.835 1.00 88.19 70 LYS A CA 1
ATOM 531 C C . LYS A 1 70 ? 20.734 24.296 -63.351 1.00 88.19 70 LYS A C 1
ATOM 533 O O . LYS A 1 70 ? 19.681 24.172 -63.966 1.00 88.19 70 LYS A O 1
ATOM 538 N N . ALA A 1 71 ? 21.888 24.568 -63.960 1.00 88.38 71 ALA A N 1
ATOM 539 C CA . ALA A 1 71 ? 21.992 24.647 -65.418 1.00 88.38 71 ALA A CA 1
ATOM 540 C C . ALA A 1 71 ? 21.649 23.315 -66.118 1.00 88.38 71 ALA A C 1
ATOM 542 O O . ALA A 1 71 ? 21.110 23.336 -67.220 1.00 88.38 71 ALA A O 1
ATOM 543 N N . ILE A 1 72 ? 21.909 22.177 -65.459 1.00 91.94 72 ILE A N 1
ATOM 544 C CA . ILE A 1 72 ? 21.497 20.838 -65.900 1.00 91.94 72 ILE A CA 1
ATOM 545 C C . ILE A 1 72 ? 20.479 20.270 -64.905 1.00 91.94 72 ILE A C 1
ATOM 547 O O . ILE A 1 72 ? 20.741 20.226 -63.699 1.00 91.94 72 ILE A O 1
ATOM 551 N N . LEU A 1 73 ? 19.326 19.832 -65.414 1.00 94.00 73 LEU A N 1
ATOM 552 C CA . LEU A 1 73 ? 18.267 19.173 -64.652 1.00 94.00 73 LEU A CA 1
ATOM 553 C C . LEU A 1 73 ? 18.649 17.715 -64.365 1.00 94.00 73 LEU A C 1
ATOM 555 O O . LEU A 1 73 ? 18.951 16.957 -65.285 1.00 94.00 73 LEU A O 1
ATOM 559 N N . LEU A 1 74 ? 18.606 17.305 -63.099 1.00 96.50 74 LEU A N 1
ATOM 560 C CA . LEU A 1 74 ? 18.977 15.948 -62.685 1.00 96.50 74 LEU A CA 1
ATOM 561 C C . LEU A 1 74 ? 17.768 15.195 -62.123 1.00 96.50 74 LEU A C 1
ATOM 563 O O . LEU A 1 74 ? 17.200 15.609 -61.108 1.00 96.50 74 LEU A O 1
ATOM 567 N N . VAL A 1 75 ? 17.401 14.085 -62.768 1.00 96.25 75 VAL A N 1
ATOM 568 C CA . VAL A 1 75 ? 16.242 13.252 -62.417 1.00 96.25 75 VAL A CA 1
ATOM 569 C C . VAL A 1 75 ? 16.716 11.915 -61.845 1.00 96.25 75 VAL A C 1
ATOM 571 O O . VAL A 1 75 ? 17.478 11.211 -62.499 1.00 96.25 75 VAL A O 1
ATOM 574 N N . ALA A 1 76 ? 16.289 11.545 -60.638 1.00 95.25 76 ALA A N 1
ATOM 575 C CA . ALA A 1 76 ? 16.656 10.278 -59.996 1.00 95.25 76 ALA A CA 1
ATOM 576 C C . ALA A 1 76 ? 15.561 9.206 -60.126 1.00 95.25 76 ALA A C 1
ATOM 578 O O . ALA A 1 76 ? 14.377 9.515 -60.059 1.00 95.25 76 ALA A O 1
ATOM 579 N N . MET A 1 77 ? 15.935 7.933 -60.237 1.00 95.88 77 MET A N 1
ATOM 580 C CA . MET A 1 77 ? 15.016 6.814 -59.978 1.00 95.88 77 MET A CA 1
ATOM 581 C C . MET A 1 77 ? 14.992 6.499 -58.469 1.00 95.88 77 MET A C 1
ATOM 583 O O . MET A 1 77 ? 16.026 6.595 -57.801 1.00 95.88 77 MET A O 1
ATOM 587 N N . ALA A 1 78 ? 13.825 6.144 -57.924 1.00 94.25 78 ALA A N 1
ATOM 588 C CA . ALA A 1 78 ? 13.634 5.871 -56.497 1.00 94.25 78 ALA A CA 1
ATOM 589 C C . ALA A 1 78 ? 12.743 4.643 -56.253 1.00 94.25 78 ALA A C 1
ATOM 591 O O . ALA A 1 78 ? 11.589 4.616 -56.673 1.00 94.25 78 ALA A O 1
ATOM 592 N N . THR A 1 79 ? 13.256 3.640 -55.540 1.00 93.50 79 THR A N 1
ATOM 593 C CA . THR A 1 79 ? 12.453 2.490 -55.088 1.00 93.50 79 THR A CA 1
ATOM 594 C C . THR A 1 79 ? 11.684 2.815 -53.797 1.00 93.50 79 THR A C 1
ATOM 596 O O . THR A 1 79 ? 12.100 3.708 -53.046 1.00 93.50 79 THR A O 1
ATOM 599 N N . PRO A 1 80 ? 10.592 2.092 -53.474 1.00 92.62 80 PRO A N 1
ATOM 600 C CA . PRO A 1 80 ? 9.916 2.196 -52.181 1.00 92.62 80 PRO A CA 1
ATOM 601 C C . PRO A 1 80 ? 10.861 2.019 -50.990 1.00 92.62 80 PRO A C 1
ATOM 603 O O . PRO A 1 80 ? 10.715 2.696 -49.971 1.00 92.62 80 PRO A O 1
ATOM 606 N N . GLU A 1 81 ? 11.847 1.133 -51.114 1.00 91.38 81 GLU A N 1
ATOM 607 C CA . GLU A 1 81 ? 12.851 0.876 -50.093 1.00 91.38 81 GLU A CA 1
ATOM 608 C C . GLU A 1 81 ? 13.800 2.066 -49.918 1.00 91.38 81 GLU A C 1
ATOM 610 O O . GLU A 1 81 ? 13.949 2.524 -48.784 1.00 91.38 81 GLU A O 1
ATOM 615 N N . ASP A 1 82 ? 14.351 2.627 -51.007 1.00 90.12 82 ASP A N 1
ATOM 616 C CA . ASP A 1 82 ? 15.203 3.831 -50.978 1.00 90.12 82 ASP A CA 1
ATOM 617 C C . ASP A 1 82 ? 14.459 5.037 -50.365 1.00 90.12 82 ASP A C 1
ATOM 619 O O . ASP A 1 82 ? 15.031 5.819 -49.598 1.00 90.12 82 ASP A O 1
ATOM 623 N N . MET A 1 83 ? 13.160 5.183 -50.660 1.00 89.19 83 MET A N 1
ATOM 624 C CA . MET A 1 83 ? 12.314 6.224 -50.065 1.00 89.19 83 MET A CA 1
ATOM 625 C C . MET A 1 83 ? 12.081 5.990 -48.568 1.00 89.19 83 MET A C 1
ATOM 627 O O . MET A 1 83 ? 12.205 6.926 -47.775 1.00 89.19 83 MET A O 1
ATOM 631 N N . ARG A 1 84 ? 11.791 4.745 -48.157 1.00 88.19 84 ARG A N 1
ATOM 632 C CA . ARG A 1 84 ? 11.553 4.367 -46.750 1.00 88.19 84 ARG A CA 1
ATOM 633 C C . ARG A 1 84 ? 12.763 4.654 -45.864 1.00 88.19 84 ARG A C 1
ATOM 635 O O . ARG A 1 84 ? 12.588 5.071 -44.722 1.00 88.19 84 ARG A O 1
ATOM 642 N N . ILE A 1 85 ? 13.973 4.439 -46.380 1.00 87.19 85 ILE A N 1
ATOM 643 C CA . ILE A 1 85 ? 15.220 4.704 -45.650 1.00 87.19 85 ILE A CA 1
ATOM 644 C C . ILE A 1 85 ? 15.720 6.149 -45.769 1.00 87.19 85 ILE A C 1
ATOM 646 O O . ILE A 1 85 ? 16.763 6.473 -45.201 1.00 87.19 85 ILE A O 1
ATOM 650 N N . ASN A 1 86 ? 14.996 7.016 -46.486 1.00 88.19 86 ASN A N 1
ATOM 651 C CA . ASN A 1 86 ? 15.372 8.410 -46.725 1.00 88.19 86 ASN A CA 1
ATOM 652 C C . ASN A 1 86 ? 16.749 8.557 -47.412 1.00 88.19 86 ASN A C 1
ATOM 654 O O . ASN A 1 86 ? 17.617 9.297 -46.935 1.00 88.19 86 ASN A O 1
ATOM 658 N N . ALA A 1 87 ? 16.955 7.838 -48.523 1.00 89.00 87 ALA A N 1
ATOM 659 C CA . ALA A 1 87 ? 18.201 7.869 -49.290 1.00 89.00 87 ALA A CA 1
ATOM 660 C C . ALA A 1 87 ? 18.546 9.287 -49.796 1.00 89.00 87 ALA A C 1
ATOM 662 O O . ALA A 1 87 ? 17.697 10.032 -50.294 1.00 89.00 87 ALA A O 1
ATOM 663 N N . GLU A 1 88 ? 19.820 9.675 -49.687 1.00 90.88 88 GLU A N 1
ATOM 664 C CA . GLU A 1 88 ? 20.267 11.053 -49.936 1.00 90.88 88 GLU A CA 1
ATOM 665 C C . GLU A 1 88 ? 20.109 11.475 -51.405 1.00 90.88 88 GLU A C 1
ATOM 667 O O . GLU A 1 88 ? 19.797 12.639 -51.661 1.00 90.88 88 GLU A O 1
ATOM 672 N N . HIS A 1 89 ? 20.283 10.564 -52.375 1.00 91.75 89 HIS A N 1
ATOM 673 C CA . HIS A 1 89 ? 20.213 10.902 -53.807 1.00 91.75 89 HIS A CA 1
ATOM 674 C C . HIS A 1 89 ? 18.835 11.414 -54.231 1.00 91.75 89 HIS A C 1
ATOM 676 O O . HIS A 1 89 ? 18.758 12.312 -55.067 1.00 91.75 89 HIS A O 1
ATOM 682 N N . ILE A 1 90 ? 17.768 10.909 -53.606 1.00 92.44 90 ILE A N 1
ATOM 683 C CA . ILE A 1 90 ? 16.386 11.343 -53.847 1.00 92.44 90 ILE A CA 1
ATOM 684 C C . ILE A 1 90 ? 16.205 12.801 -53.412 1.00 92.44 90 ILE A C 1
ATOM 686 O O . ILE A 1 90 ? 15.557 13.586 -54.097 1.00 92.44 90 ILE A O 1
ATOM 690 N N . ARG A 1 91 ? 16.812 13.187 -52.283 1.00 87.69 91 ARG A N 1
ATOM 691 C CA . ARG A 1 91 ? 16.673 14.535 -51.713 1.00 87.69 91 ARG A CA 1
ATOM 692 C C . ARG A 1 91 ? 17.409 15.612 -52.500 1.00 87.69 91 ARG A C 1
ATOM 694 O O . ARG A 1 91 ? 16.993 16.766 -52.457 1.00 87.69 91 ARG A O 1
ATOM 701 N N . ILE A 1 92 ? 18.539 15.265 -53.114 1.00 91.12 92 ILE A N 1
ATOM 702 C CA . ILE A 1 92 ? 19.412 16.237 -53.793 1.00 91.12 92 ILE A CA 1
ATOM 703 C C . ILE A 1 92 ? 19.171 16.320 -55.308 1.00 91.12 92 ILE A C 1
ATOM 705 O O . ILE A 1 92 ? 19.659 17.257 -55.946 1.00 91.12 92 ILE A O 1
ATOM 709 N N . ALA A 1 93 ? 18.444 15.363 -55.889 1.00 91.75 93 ALA A N 1
ATOM 710 C CA . ALA A 1 93 ? 17.978 15.445 -57.270 1.00 91.75 93 ALA A CA 1
ATOM 711 C C . ALA A 1 93 ? 16.964 16.595 -57.441 1.00 91.75 93 ALA A C 1
ATOM 713 O O . ALA A 1 93 ? 16.296 16.989 -56.486 1.00 91.75 93 ALA A O 1
ATOM 714 N N . ASP A 1 94 ? 16.836 17.154 -58.651 1.00 92.56 94 ASP A N 1
ATOM 715 C CA . ASP A 1 94 ? 15.788 18.156 -58.913 1.00 92.56 94 ASP A CA 1
ATOM 716 C C . ASP A 1 94 ? 14.398 17.525 -58.921 1.00 92.56 94 ASP A C 1
ATOM 718 O O . ASP A 1 94 ? 13.420 18.162 -58.528 1.00 92.56 94 ASP A O 1
ATOM 722 N N . GLN A 1 95 ? 14.324 16.292 -59.420 1.00 92.56 95 GLN A N 1
ATOM 723 C CA . GLN A 1 95 ? 13.114 15.493 -59.550 1.00 92.56 95 GLN A CA 1
ATOM 724 C C . GLN A 1 95 ? 13.466 14.022 -59.321 1.00 92.56 95 GLN A C 1
ATOM 726 O O . GLN A 1 95 ? 14.608 13.612 -59.537 1.00 92.56 95 GLN A O 1
ATOM 731 N N . PHE A 1 96 ? 12.490 13.214 -58.919 1.00 93.06 96 PHE A N 1
ATOM 732 C CA . PHE A 1 96 ? 12.639 11.765 -58.893 1.00 93.06 96 PHE A CA 1
ATOM 733 C C . PHE A 1 96 ? 11.393 11.073 -59.447 1.00 93.06 96 PHE A C 1
ATOM 735 O O . PHE A 1 96 ? 10.296 11.630 -59.396 1.00 93.06 96 PHE A O 1
ATOM 742 N N . VAL A 1 97 ? 11.575 9.862 -59.968 1.00 92.88 97 VAL A N 1
ATOM 743 C CA . VAL A 1 97 ? 10.510 8.971 -60.437 1.00 92.88 97 VAL A CA 1
ATOM 744 C C . VAL A 1 97 ? 10.495 7.699 -59.599 1.00 92.88 97 VAL A C 1
ATOM 746 O O . VAL A 1 97 ? 11.535 7.075 -59.380 1.00 92.88 97 VAL A O 1
ATOM 749 N N . GLU A 1 98 ? 9.315 7.331 -59.106 1.00 93.56 98 GLU A N 1
ATOM 750 C CA . GLU A 1 98 ? 9.123 6.086 -58.365 1.00 93.56 98 GLU A CA 1
ATOM 751 C C . GLU A 1 98 ? 9.191 4.884 -59.319 1.00 93.56 98 GLU A C 1
ATOM 753 O O . GLU A 1 98 ? 8.572 4.889 -60.383 1.00 93.56 98 GLU A O 1
ATOM 758 N N . VAL A 1 99 ? 9.949 3.857 -58.936 1.00 93.69 99 VAL A N 1
ATOM 759 C CA . VAL A 1 99 ? 10.162 2.623 -59.708 1.00 93.69 99 VAL A CA 1
ATOM 760 C C . VAL A 1 99 ? 9.907 1.386 -58.840 1.00 93.69 99 VAL A C 1
ATOM 762 O O . VAL A 1 99 ? 9.978 1.488 -57.617 1.00 93.69 99 VAL A O 1
ATOM 765 N N . PRO A 1 100 ? 9.621 0.202 -59.417 1.00 92.31 100 PRO A N 1
ATOM 766 C CA . PRO A 1 100 ? 9.323 -1.002 -58.637 1.00 92.31 100 PRO A CA 1
ATOM 767 C C . PRO A 1 100 ? 10.419 -1.381 -57.625 1.00 92.31 100 PRO A C 1
ATOM 769 O O . PRO A 1 100 ? 11.608 -1.283 -57.920 1.00 92.31 100 PRO A O 1
ATOM 772 N N . GLY A 1 101 ? 10.021 -1.856 -56.443 1.00 89.62 101 GLY A N 1
ATOM 773 C CA . GLY A 1 101 ? 10.941 -2.300 -55.386 1.00 89.62 101 GLY A CA 1
ATOM 774 C C . GLY A 1 101 ? 11.577 -3.679 -55.608 1.00 89.62 101 GLY A C 1
ATOM 775 O O . GLY A 1 101 ? 11.445 -4.308 -56.667 1.00 89.62 101 GLY A O 1
ATOM 776 N N . GLY A 1 102 ? 12.254 -4.174 -54.571 1.00 87.81 102 GLY A N 1
ATOM 777 C CA . GLY A 1 102 ? 12.966 -5.452 -54.576 1.00 87.81 102 GLY A CA 1
ATOM 778 C C . GLY A 1 102 ? 14.325 -5.421 -55.288 1.00 87.81 102 GLY A C 1
ATOM 779 O O . GLY A 1 102 ? 15.017 -4.405 -55.337 1.00 87.81 102 GLY A O 1
ATOM 780 N N . THR A 1 103 ? 14.737 -6.569 -55.834 1.00 81.88 103 THR A N 1
ATOM 781 C CA . THR A 1 103 ? 16.051 -6.737 -56.481 1.00 81.88 103 THR A CA 1
ATOM 782 C C . THR A 1 103 ? 16.223 -5.839 -57.706 1.00 81.88 103 THR A C 1
ATOM 784 O O . THR A 1 103 ? 15.262 -5.601 -58.440 1.00 81.88 103 THR A O 1
ATOM 787 N N . ASN A 1 104 ? 17.463 -5.435 -57.997 1.00 84.62 104 ASN A N 1
ATOM 788 C CA . ASN A 1 104 ? 17.775 -4.458 -59.044 1.00 84.62 104 ASN A CA 1
ATOM 789 C C . ASN A 1 104 ? 17.272 -4.797 -60.462 1.00 84.62 104 ASN A C 1
ATOM 791 O O . ASN A 1 104 ? 17.005 -3.888 -61.248 1.00 84.62 104 ASN A O 1
ATOM 795 N N . ASN A 1 105 ? 17.073 -6.082 -60.775 1.00 86.38 105 ASN A N 1
ATOM 796 C CA . ASN A 1 105 ? 16.479 -6.561 -62.031 1.00 86.38 105 ASN A CA 1
ATOM 797 C C . ASN A 1 105 ? 15.083 -5.982 -62.320 1.00 86.38 105 ASN A C 1
ATOM 799 O O . ASN A 1 105 ? 14.666 -5.952 -63.474 1.00 86.38 105 ASN A O 1
ATOM 803 N N . ASN A 1 106 ? 14.363 -5.520 -61.293 1.00 88.94 106 ASN A N 1
ATOM 804 C CA . ASN A 1 106 ? 13.049 -4.897 -61.447 1.00 88.94 106 ASN A CA 1
ATOM 805 C C . ASN A 1 106 ? 13.134 -3.384 -61.697 1.00 88.94 106 ASN A C 1
ATOM 807 O O . ASN A 1 106 ? 12.166 -2.810 -62.190 1.00 88.94 106 ASN A O 1
ATOM 811 N N . ASN A 1 107 ? 14.258 -2.747 -61.349 1.00 92.81 107 ASN A N 1
ATOM 812 C CA . ASN A 1 107 ? 14.417 -1.292 -61.325 1.00 92.81 107 ASN A CA 1
ATOM 813 C C . ASN A 1 107 ? 15.688 -0.812 -62.049 1.00 92.81 107 ASN A C 1
ATOM 815 O O . ASN A 1 107 ? 15.676 -0.676 -63.269 1.00 92.81 107 ASN A O 1
ATOM 819 N N . TYR A 1 108 ? 16.782 -0.541 -61.334 1.00 92.69 108 TYR A N 1
ATOM 820 C CA . TYR A 1 108 ? 17.999 0.095 -61.844 1.00 92.69 108 TYR A CA 1
ATOM 821 C C . TYR A 1 108 ? 18.757 -0.748 -62.884 1.00 92.69 108 TYR A C 1
ATOM 823 O O . TYR A 1 108 ? 19.575 -0.206 -63.624 1.00 92.69 108 TYR A O 1
ATOM 831 N N . ALA A 1 109 ? 18.520 -2.064 -62.950 1.00 88.88 109 ALA A N 1
ATOM 832 C CA . ALA A 1 109 ? 19.093 -2.952 -63.969 1.00 88.88 109 ALA A CA 1
ATOM 833 C C . ALA A 1 109 ? 18.112 -3.279 -65.115 1.00 88.88 109 ALA A C 1
ATOM 835 O O . ALA A 1 109 ? 18.479 -3.980 -66.059 1.00 88.88 109 ALA A O 1
ATOM 836 N N . ASN A 1 110 ? 16.874 -2.776 -65.057 1.00 92.81 110 ASN A N 1
ATOM 837 C CA . ASN A 1 110 ? 15.846 -3.041 -66.057 1.00 92.81 110 ASN A CA 1
ATOM 838 C C . ASN A 1 110 ? 15.931 -2.029 -67.208 1.00 92.81 110 ASN A C 1
ATOM 840 O O . ASN A 1 110 ? 15.410 -0.918 -67.118 1.00 92.81 110 ASN A O 1
ATOM 844 N N . VAL A 1 111 ? 16.563 -2.432 -68.312 1.00 92.62 111 VAL A N 1
ATOM 845 C CA . VAL A 1 111 ? 16.768 -1.582 -69.498 1.00 92.62 111 VAL A CA 1
ATOM 846 C C . VAL A 1 111 ? 15.454 -1.029 -70.052 1.00 92.62 111 VAL A C 1
ATOM 848 O O . VAL A 1 111 ? 15.379 0.155 -70.379 1.00 92.62 111 VAL A O 1
ATOM 851 N N . GLN A 1 112 ? 14.403 -1.853 -70.108 1.00 92.44 112 GLN A N 1
ATOM 852 C CA . GLN A 1 112 ? 13.104 -1.440 -70.640 1.00 92.44 112 GLN A CA 1
ATOM 853 C C . GLN A 1 112 ? 12.449 -0.369 -69.761 1.00 92.44 112 GLN A C 1
ATOM 855 O O . GLN A 1 112 ? 11.906 0.604 -70.282 1.00 92.44 112 GLN A O 1
ATOM 860 N N . LEU A 1 113 ? 12.540 -0.523 -68.437 1.00 93.44 113 LEU A N 1
ATOM 861 C CA . LEU A 1 113 ? 12.029 0.465 -67.492 1.00 93.44 113 LEU A CA 1
ATOM 862 C C . LEU A 1 113 ? 12.825 1.772 -67.562 1.00 93.44 113 LEU A C 1
ATOM 864 O O . LEU A 1 113 ? 12.230 2.843 -67.564 1.00 93.44 113 LEU A O 1
ATOM 868 N N . ILE A 1 114 ? 14.159 1.705 -67.630 1.00 94.81 114 ILE A N 1
ATOM 869 C CA . ILE A 1 114 ? 15.005 2.905 -67.739 1.00 94.81 114 ILE A CA 1
ATOM 870 C C . ILE A 1 114 ? 14.636 3.696 -68.996 1.00 94.81 114 ILE A C 1
ATOM 872 O O . ILE A 1 114 ? 14.521 4.918 -68.933 1.00 94.81 114 ILE A O 1
ATOM 876 N N . LEU A 1 115 ? 14.412 3.004 -70.118 1.00 93.50 115 LEU A N 1
ATOM 877 C CA . LEU A 1 115 ? 13.973 3.625 -71.363 1.00 93.50 115 LEU A CA 1
ATOM 878 C C . LEU A 1 115 ? 12.614 4.318 -71.199 1.00 93.50 115 LEU A C 1
ATOM 880 O O . LEU A 1 115 ? 12.475 5.480 -71.569 1.00 93.50 115 LEU A O 1
ATOM 884 N N . GLU A 1 116 ? 11.642 3.632 -70.594 1.00 92.25 116 GLU A N 1
ATOM 885 C CA . GLU A 1 116 ? 10.311 4.183 -70.321 1.00 92.25 116 GLU A CA 1
ATOM 886 C C . GLU A 1 116 ? 10.388 5.431 -69.427 1.00 92.25 116 GLU A C 1
ATOM 888 O O . GLU A 1 116 ? 9.806 6.466 -69.751 1.00 92.25 116 GLU A O 1
ATOM 893 N N . MET A 1 117 ? 11.164 5.374 -68.340 1.00 94.25 117 MET A N 1
ATOM 894 C CA . MET A 1 117 ? 11.361 6.513 -67.441 1.00 94.25 117 MET A CA 1
ATOM 895 C C . MET A 1 117 ? 12.057 7.679 -68.149 1.00 94.25 117 MET A C 1
ATOM 897 O O . MET A 1 117 ? 11.682 8.833 -67.933 1.00 94.25 117 MET A O 1
ATOM 901 N N . ALA A 1 118 ? 13.037 7.403 -69.014 1.00 92.81 118 ALA A N 1
ATOM 902 C CA . ALA A 1 118 ? 13.743 8.429 -69.775 1.00 92.81 118 ALA A CA 1
ATOM 903 C C . ALA A 1 118 ? 12.822 9.125 -70.794 1.00 92.81 118 ALA A C 1
ATOM 905 O O . ALA A 1 118 ? 12.869 10.348 -70.937 1.00 92.81 118 ALA A O 1
ATOM 906 N N . GLU A 1 119 ? 11.932 8.372 -71.448 1.00 91.81 119 GLU A N 1
ATOM 907 C CA . GLU A 1 119 ? 10.918 8.923 -72.353 1.00 91.81 119 GLU A CA 1
ATOM 908 C C . GLU A 1 119 ? 9.872 9.765 -71.604 1.00 91.81 119 GLU A C 1
ATOM 910 O O . GLU A 1 119 ? 9.558 10.871 -72.048 1.00 91.81 119 GLU A O 1
ATOM 915 N N . ILE A 1 120 ? 9.369 9.281 -70.459 1.00 90.12 120 ILE A N 1
ATOM 916 C CA . ILE A 1 120 ? 8.368 9.981 -69.630 1.00 90.12 120 ILE A CA 1
ATOM 917 C C . ILE A 1 120 ? 8.917 11.297 -69.072 1.00 90.12 120 ILE A C 1
ATOM 919 O O . ILE A 1 120 ? 8.197 12.292 -68.992 1.00 90.12 120 ILE A O 1
ATOM 923 N N . THR A 1 121 ? 10.186 11.309 -68.671 1.00 90.88 121 THR A N 1
ATOM 924 C CA . THR A 1 121 ? 10.833 12.487 -68.071 1.00 90.88 121 THR A CA 1
ATOM 925 C C . THR A 1 121 ? 11.425 13.443 -69.106 1.00 90.88 121 THR A C 1
ATOM 927 O O . THR A 1 121 ? 11.869 14.527 -68.733 1.00 90.88 121 THR A O 1
ATOM 930 N N . HIS A 1 122 ? 11.388 13.083 -70.396 1.00 92.19 122 HIS A N 1
ATOM 931 C CA . HIS A 1 122 ? 11.928 13.868 -71.510 1.00 92.19 122 HIS A CA 1
ATOM 932 C C . HIS A 1 122 ? 13.398 14.279 -71.319 1.00 92.19 122 HIS A C 1
ATOM 934 O O . HIS A 1 122 ? 13.763 15.421 -71.600 1.00 92.19 122 HIS A O 1
ATOM 940 N N . VAL A 1 123 ? 14.237 13.361 -70.828 1.00 94.25 123 VAL A N 1
ATOM 941 C CA . VAL A 1 123 ? 15.660 13.650 -70.591 1.00 94.25 123 VAL A CA 1
ATOM 942 C C . VAL A 1 123 ? 16.504 13.589 -71.867 1.00 94.25 123 VAL A C 1
ATOM 944 O O . VAL A 1 123 ? 16.256 12.775 -72.757 1.00 94.25 123 VAL A O 1
ATOM 947 N N . ASP A 1 124 ? 17.562 14.400 -71.931 1.00 95.31 124 ASP A N 1
ATOM 948 C CA . ASP A 1 124 ? 18.512 14.405 -73.054 1.00 95.31 124 ASP A CA 1
ATOM 949 C C . ASP A 1 124 ? 19.522 13.253 -72.969 1.00 95.31 124 ASP A C 1
ATOM 951 O O . ASP A 1 124 ? 20.029 12.779 -73.993 1.00 95.31 124 ASP A O 1
ATOM 955 N N . ALA A 1 125 ? 19.834 12.810 -71.747 1.00 96.56 125 ALA A N 1
ATOM 956 C CA . ALA A 1 125 ? 20.821 11.772 -71.492 1.00 96.56 125 ALA A CA 1
ATOM 957 C C . ALA A 1 125 ? 20.471 10.864 -70.302 1.00 96.56 125 ALA A C 1
ATOM 959 O O . ALA A 1 125 ? 19.719 11.239 -69.403 1.00 96.56 125 ALA A O 1
ATOM 960 N N . VAL A 1 126 ? 21.078 9.677 -70.264 1.00 97.00 126 VAL A N 1
ATOM 961 C CA . VAL A 1 126 ? 21.027 8.748 -69.127 1.00 97.00 126 VAL A CA 1
ATOM 962 C C . VAL A 1 126 ? 22.439 8.468 -68.627 1.00 97.00 126 VAL A C 1
ATOM 964 O O . VAL A 1 126 ? 23.339 8.155 -69.413 1.00 97.00 126 VAL A O 1
ATOM 967 N N . TRP A 1 127 ? 22.623 8.543 -67.309 1.00 96.50 127 TRP A N 1
ATOM 968 C CA . TRP A 1 127 ? 23.851 8.132 -66.635 1.00 96.50 127 TRP A CA 1
ATOM 969 C C . TRP A 1 127 ? 23.592 6.903 -65.754 1.00 96.50 127 TRP A C 1
ATOM 971 O O . TRP A 1 127 ? 22.845 7.006 -64.777 1.00 96.50 127 TRP A O 1
ATOM 981 N N . PRO A 1 128 ? 24.198 5.742 -66.062 1.00 92.81 128 PRO A N 1
ATOM 982 C CA . PRO A 1 128 ? 24.018 4.528 -65.266 1.00 92.81 128 PRO A CA 1
ATOM 983 C C . PRO A 1 128 ? 25.075 4.355 -64.164 1.00 92.81 128 PRO A C 1
ATOM 985 O O . PRO A 1 128 ? 24.952 3.449 -63.350 1.00 92.81 128 PRO A O 1
ATOM 988 N N . GLY A 1 129 ? 26.132 5.175 -64.122 1.00 91.06 129 GLY A N 1
ATOM 989 C CA . GLY A 1 129 ? 27.193 5.081 -63.115 1.00 91.06 129 GLY A CA 1
ATOM 990 C C . GLY A 1 129 ? 27.925 3.738 -63.091 1.00 91.06 129 GLY A C 1
ATOM 991 O O . GLY A 1 129 ? 28.552 3.364 -64.080 1.00 91.06 129 GLY A O 1
ATOM 992 N N . TRP A 1 130 ? 27.878 3.050 -61.947 1.00 89.44 130 TRP A N 1
ATOM 993 C CA . TRP A 1 130 ? 28.458 1.719 -61.738 1.00 89.44 130 TRP A CA 1
ATOM 994 C C . TRP A 1 130 ? 27.452 0.744 -61.131 1.00 89.44 130 TRP A C 1
ATOM 996 O O . TRP A 1 130 ? 26.545 1.147 -60.408 1.00 89.44 130 TRP A O 1
ATOM 1006 N N . GLY A 1 131 ? 27.635 -0.552 -61.387 1.00 85.31 131 GLY A N 1
ATOM 1007 C CA . GLY A 1 131 ? 26.638 -1.562 -61.028 1.00 85.31 131 GLY A CA 1
ATOM 1008 C C . GLY A 1 131 ? 25.366 -1.446 -61.875 1.00 85.31 131 GLY A C 1
ATOM 1009 O O . GLY A 1 131 ? 25.305 -0.665 -62.827 1.00 85.31 131 GLY A O 1
ATOM 1010 N N . HIS A 1 132 ? 24.351 -2.242 -61.548 1.00 90.19 132 HIS A N 1
ATOM 1011 C CA . HIS A 1 132 ? 23.067 -2.258 -62.261 1.00 90.19 132 HIS A CA 1
ATOM 1012 C C . HIS A 1 132 ? 23.231 -2.391 -63.790 1.00 90.19 132 HIS A C 1
ATOM 1014 O O . HIS A 1 132 ? 23.939 -3.286 -64.243 1.00 90.19 132 HIS A O 1
ATOM 1020 N N . ALA A 1 133 ? 22.609 -1.520 -64.593 1.00 89.56 133 ALA A N 1
ATOM 1021 C CA . ALA A 1 133 ? 22.699 -1.545 -66.056 1.00 89.56 133 ALA A CA 1
ATOM 1022 C C . ALA A 1 133 ? 23.955 -0.858 -66.646 1.00 89.56 133 ALA A C 1
ATOM 1024 O O . ALA A 1 133 ? 24.031 -0.688 -67.860 1.00 89.56 133 ALA A O 1
ATOM 1025 N N . SER A 1 134 ? 24.940 -0.447 -65.833 1.00 88.31 134 SER A N 1
ATOM 1026 C CA . SER A 1 134 ? 26.121 0.300 -66.321 1.00 88.31 134 SER A CA 1
ATOM 1027 C C . SER A 1 134 ? 27.025 -0.465 -67.289 1.00 88.31 134 SER A C 1
ATOM 1029 O O . SER A 1 134 ? 27.697 0.168 -68.098 1.00 88.31 134 SER A O 1
ATOM 1031 N N . GLU A 1 135 ? 27.022 -1.796 -67.235 1.00 84.44 135 GLU A N 1
ATOM 1032 C CA . GLU A 1 135 ? 27.804 -2.668 -68.123 1.00 84.44 135 GLU A CA 1
ATOM 1033 C C . GLU A 1 135 ? 26.907 -3.447 -69.107 1.00 84.44 135 GLU A C 1
ATOM 1035 O O . GLU A 1 135 ? 27.375 -4.363 -69.778 1.00 84.44 135 GLU A O 1
ATOM 1040 N N . ASN A 1 136 ? 25.609 -3.118 -69.189 1.00 86.25 136 ASN A N 1
ATOM 1041 C CA . ASN A 1 136 ? 24.682 -3.812 -70.082 1.00 86.25 136 ASN A CA 1
ATOM 1042 C C . ASN A 1 136 ? 24.705 -3.170 -71.487 1.00 86.25 136 ASN A C 1
ATOM 1044 O O . ASN A 1 136 ? 24.236 -2.035 -71.625 1.00 86.25 136 ASN A O 1
ATOM 1048 N N . PRO A 1 137 ? 25.177 -3.877 -72.537 1.00 87.12 137 PRO A N 1
ATOM 1049 C CA . PRO A 1 137 ? 25.268 -3.327 -73.890 1.00 87.12 137 PRO A CA 1
ATOM 1050 C C . PRO A 1 137 ? 23.903 -2.991 -74.514 1.00 87.12 137 PRO A C 1
ATOM 1052 O O . PRO A 1 137 ? 23.849 -2.172 -75.427 1.00 87.12 137 PRO A O 1
ATOM 1055 N N . GLU A 1 138 ? 22.794 -3.554 -74.023 1.00 89.62 138 GLU A N 1
ATOM 1056 C CA . GLU A 1 138 ? 21.451 -3.265 -74.548 1.00 89.62 138 GLU A CA 1
ATOM 1057 C C . GLU A 1 138 ? 20.983 -1.835 -74.233 1.00 89.62 138 GLU A C 1
ATOM 1059 O O . GLU A 1 138 ? 20.241 -1.236 -75.013 1.00 89.62 138 GLU A O 1
ATOM 1064 N N . LEU A 1 139 ? 21.425 -1.259 -73.109 1.00 92.31 139 LEU A N 1
ATOM 1065 C CA . LEU A 1 139 ? 21.003 0.072 -72.667 1.00 92.31 139 LEU A CA 1
ATOM 1066 C C . LEU A 1 139 ? 21.426 1.200 -73.632 1.00 92.31 139 LEU A C 1
ATOM 1068 O O . LEU A 1 139 ? 20.552 1.967 -74.047 1.00 92.31 139 LEU A O 1
ATOM 1072 N N . PRO A 1 140 ? 22.710 1.342 -74.026 1.00 91.44 140 PRO A N 1
ATOM 1073 C CA . PRO A 1 140 ? 23.120 2.379 -74.972 1.00 91.44 140 PRO A CA 1
ATOM 1074 C C . PRO A 1 140 ? 22.410 2.284 -76.326 1.00 91.44 140 PRO A C 1
ATOM 1076 O O . PRO A 1 140 ? 22.032 3.319 -76.880 1.00 91.44 140 PRO A O 1
ATOM 1079 N N . ASP A 1 141 ? 22.188 1.076 -76.851 1.00 90.62 141 ASP A N 1
ATOM 1080 C CA . ASP A 1 141 ? 21.485 0.889 -78.125 1.00 90.62 141 ASP A CA 1
ATOM 1081 C C . ASP A 1 141 ? 19.997 1.251 -78.017 1.00 90.62 141 ASP A C 1
ATOM 1083 O O . ASP A 1 141 ? 19.473 1.967 -78.879 1.00 90.62 141 ASP A O 1
ATOM 1087 N N . ALA A 1 142 ? 19.333 0.843 -76.929 1.00 92.06 142 ALA A N 1
ATOM 1088 C CA . ALA A 1 142 ? 17.940 1.189 -76.657 1.00 92.06 142 ALA A CA 1
ATOM 1089 C C . ALA A 1 142 ? 17.735 2.711 -76.540 1.00 92.06 142 ALA A C 1
ATOM 1091 O O . ALA A 1 142 ? 16.814 3.267 -77.144 1.00 92.06 142 ALA A O 1
ATOM 1092 N N . LEU A 1 143 ? 18.628 3.407 -75.830 1.00 93.81 143 LEU A N 1
ATOM 1093 C CA . LEU A 1 143 ? 18.587 4.867 -75.688 1.00 93.81 143 LEU A CA 1
ATOM 1094 C C . LEU A 1 143 ? 18.873 5.581 -77.012 1.00 93.81 143 LEU A C 1
ATOM 1096 O O . LEU A 1 143 ? 18.150 6.507 -77.392 1.00 93.81 143 LEU A O 1
ATOM 1100 N N . LYS A 1 144 ? 19.880 5.120 -77.766 1.00 90.00 144 LYS A N 1
ATOM 1101 C CA . LYS A 1 144 ? 20.226 5.685 -79.076 1.00 90.00 144 LYS A CA 1
ATOM 1102 C C . LYS A 1 144 ? 19.060 5.580 -80.060 1.00 90.00 144 LYS A C 1
ATOM 1104 O O . LYS A 1 144 ? 18.819 6.536 -80.798 1.00 90.00 144 LYS A O 1
ATOM 1109 N N . ALA A 1 145 ? 18.308 4.477 -80.036 1.00 89.38 145 ALA A N 1
ATOM 1110 C CA . ALA A 1 145 ? 17.116 4.286 -80.865 1.00 89.38 145 ALA A CA 1
ATOM 1111 C C . ALA A 1 145 ? 15.999 5.311 -80.580 1.00 89.38 145 ALA A C 1
ATOM 1113 O O . ALA A 1 145 ? 15.213 5.621 -81.475 1.00 89.38 145 ALA A O 1
ATOM 1114 N N . LYS A 1 146 ? 15.949 5.875 -79.366 1.00 90.56 146 LYS A N 1
ATOM 1115 C CA . LYS A 1 146 ? 15.022 6.951 -78.970 1.00 90.56 146 LYS A CA 1
ATOM 1116 C C . LYS A 1 146 ? 15.627 8.349 -79.051 1.00 90.56 146 LYS A C 1
ATOM 1118 O O . LYS A 1 146 ? 14.966 9.327 -78.719 1.00 90.56 146 LYS A O 1
ATOM 1123 N N . GLY A 1 147 ? 16.870 8.464 -79.515 1.00 89.44 147 GLY A N 1
ATOM 1124 C CA . GLY A 1 147 ? 17.573 9.736 -79.538 1.00 89.44 147 GLY A CA 1
ATOM 1125 C C . GLY A 1 147 ? 17.859 10.266 -78.132 1.00 89.44 147 GLY A C 1
ATOM 1126 O O . GLY A 1 147 ? 17.775 11.469 -77.937 1.00 89.44 147 GLY A O 1
ATOM 1127 N N . ILE A 1 148 ? 18.226 9.410 -77.182 1.00 95.06 148 ILE A N 1
ATOM 1128 C CA . ILE A 1 148 ? 18.697 9.800 -75.845 1.00 95.06 148 ILE A CA 1
ATOM 1129 C C . ILE A 1 148 ? 20.187 9.447 -75.745 1.00 95.06 148 ILE A C 1
ATOM 1131 O O . ILE A 1 148 ? 20.613 8.392 -76.220 1.00 95.06 148 ILE A O 1
ATOM 1135 N N . VAL A 1 149 ? 21.011 10.341 -75.190 1.00 94.50 149 VAL A N 1
ATOM 1136 C CA . VAL A 1 149 ? 22.464 10.129 -75.079 1.00 94.50 149 VAL A CA 1
ATOM 1137 C C . VAL A 1 149 ? 22.777 9.179 -73.928 1.00 94.50 149 VAL A C 1
ATOM 1139 O O . VAL A 1 149 ? 22.335 9.376 -72.801 1.00 94.50 149 VAL A O 1
ATOM 1142 N N . PHE A 1 150 ? 23.604 8.173 -74.185 1.00 95.12 150 PHE A N 1
ATOM 1143 C CA . PHE A 1 150 ? 24.175 7.345 -73.133 1.00 95.12 150 PHE A CA 1
ATOM 1144 C C . PHE A 1 150 ? 25.514 7.929 -72.666 1.00 95.12 150 PHE A C 1
ATOM 1146 O O . PHE A 1 150 ? 26.427 8.111 -73.472 1.00 95.12 150 PHE A O 1
ATOM 1153 N N . LEU A 1 151 ? 25.648 8.227 -71.372 1.00 95.00 151 LEU A N 1
ATOM 1154 C CA . LEU A 1 151 ? 26.871 8.797 -70.794 1.00 95.00 151 LEU A CA 1
ATOM 1155 C C . LEU A 1 151 ? 27.891 7.708 -70.417 1.00 95.00 151 LEU A C 1
ATOM 1157 O O . LEU A 1 151 ? 28.221 7.512 -69.247 1.00 95.00 151 LEU A O 1
ATOM 1161 N N . GLY A 1 152 ? 28.406 7.011 -71.430 1.00 91.38 152 GLY A N 1
ATOM 1162 C CA . GLY A 1 152 ? 29.378 5.922 -71.307 1.00 91.38 152 GLY A CA 1
ATOM 1163 C C . GLY A 1 152 ? 29.785 5.355 -72.676 1.00 91.38 152 GLY A C 1
ATOM 1164 O O . GLY A 1 152 ? 29.526 6.002 -73.696 1.00 91.38 152 GLY A O 1
ATOM 1165 N N . PRO A 1 153 ? 30.424 4.173 -72.727 1.00 91.88 153 PRO A N 1
ATOM 1166 C CA . PRO A 1 153 ? 30.852 3.585 -73.993 1.00 91.88 153 PRO A CA 1
ATOM 1167 C C . PRO A 1 153 ? 29.663 3.067 -74.817 1.00 91.88 153 PRO A C 1
ATOM 1169 O O . PRO A 1 153 ? 28.622 2.715 -74.260 1.00 91.88 153 PRO A O 1
ATOM 1172 N N . PRO A 1 154 ? 29.792 2.999 -76.153 1.00 91.00 154 PRO A N 1
ATOM 1173 C CA . PRO A 1 154 ? 28.747 2.445 -77.006 1.00 91.00 154 PRO A CA 1
ATOM 1174 C C . PRO A 1 154 ? 28.626 0.921 -76.831 1.00 91.00 154 PRO A C 1
ATOM 1176 O O . PRO A 1 154 ? 29.585 0.251 -76.438 1.00 91.00 154 PRO A O 1
ATOM 1179 N N . ALA A 1 155 ? 27.469 0.364 -77.209 1.00 89.19 155 ALA A N 1
ATOM 1180 C CA . ALA A 1 155 ? 27.160 -1.064 -77.087 1.00 89.19 155 ALA A CA 1
ATOM 1181 C C . ALA A 1 155 ? 28.219 -1.978 -77.725 1.00 89.19 155 ALA A C 1
ATOM 1183 O O . ALA A 1 155 ? 28.575 -3.000 -77.152 1.00 89.19 155 ALA A O 1
ATOM 1184 N N . ILE A 1 156 ? 28.774 -1.583 -78.877 1.00 87.00 156 ILE A N 1
ATOM 1185 C CA . ILE A 1 156 ? 29.809 -2.349 -79.593 1.00 87.00 156 ILE A CA 1
ATOM 1186 C C . ILE A 1 156 ? 31.078 -2.493 -78.741 1.00 87.00 156 ILE A C 1
ATOM 1188 O O . ILE A 1 156 ? 31.615 -3.591 -78.620 1.00 87.00 156 ILE A O 1
ATOM 1192 N N . SER A 1 157 ? 31.538 -1.407 -78.111 1.00 87.69 157 SER A N 1
ATOM 1193 C CA . SER A 1 157 ? 32.716 -1.433 -77.237 1.00 87.69 157 SER A CA 1
ATOM 1194 C C . SER A 1 157 ? 32.445 -2.226 -75.958 1.00 87.69 157 SER A C 1
ATOM 1196 O O . SER A 1 157 ? 33.308 -2.982 -75.519 1.00 87.69 157 SER A O 1
ATOM 1198 N N . MET A 1 158 ? 31.243 -2.087 -75.381 1.00 86.12 158 MET A N 1
ATOM 1199 C CA . MET A 1 158 ? 30.822 -2.879 -74.219 1.00 86.12 158 MET A CA 1
ATOM 1200 C C . MET A 1 158 ? 30.777 -4.373 -74.539 1.00 86.12 158 MET A C 1
ATOM 1202 O O . MET A 1 158 ? 31.316 -5.170 -73.783 1.00 86.12 158 MET A O 1
ATOM 1206 N N . ALA A 1 159 ? 30.183 -4.760 -75.668 1.00 81.25 159 ALA A N 1
ATOM 1207 C CA . ALA A 1 159 ? 30.073 -6.155 -76.079 1.00 81.25 159 ALA A CA 1
ATOM 1208 C C . ALA A 1 159 ? 31.444 -6.777 -76.382 1.00 81.25 159 ALA A C 1
ATOM 1210 O O . ALA A 1 159 ? 31.686 -7.925 -76.018 1.00 81.25 159 ALA A O 1
ATOM 1211 N N . ALA A 1 160 ? 32.358 -6.015 -76.995 1.00 80.38 160 ALA A N 1
ATOM 1212 C CA . ALA A 1 160 ? 33.717 -6.474 -77.281 1.00 80.38 160 ALA A CA 1
ATOM 1213 C C . ALA A 1 160 ? 34.524 -6.771 -76.003 1.00 80.38 160 ALA A C 1
ATOM 1215 O O . ALA A 1 160 ? 35.352 -7.679 -75.985 1.00 80.38 160 ALA A O 1
ATOM 1216 N N . LEU A 1 161 ? 34.279 -6.014 -74.930 1.00 78.75 161 LEU A N 1
ATOM 1217 C CA . LEU A 1 161 ? 35.058 -6.076 -73.692 1.00 78.75 161 LEU A CA 1
ATOM 1218 C C . LEU A 1 161 ? 34.336 -6.751 -72.518 1.00 78.75 161 LEU A C 1
ATOM 1220 O O . LEU A 1 161 ? 34.974 -7.021 -71.505 1.00 78.75 161 LEU A O 1
ATOM 1224 N N . GLY A 1 162 ? 33.034 -7.018 -72.635 1.00 69.06 162 GLY A N 1
ATOM 1225 C CA . GLY A 1 162 ? 32.214 -7.564 -71.549 1.00 69.06 162 GLY A CA 1
ATOM 1226 C C . GLY A 1 162 ? 32.546 -9.013 -71.195 1.00 69.06 162 GLY A C 1
ATOM 1227 O O . GLY A 1 162 ? 32.323 -9.452 -70.070 1.00 69.06 162 GLY A O 1
ATOM 1228 N N . ASP A 1 163 ? 33.125 -9.758 -72.132 1.00 76.19 163 ASP A N 1
ATOM 1229 C CA . ASP A 1 163 ? 33.637 -11.099 -71.889 1.00 76.19 163 ASP A CA 1
ATOM 1230 C C . ASP A 1 163 ? 35.152 -11.085 -71.612 1.00 76.19 163 ASP A C 1
ATOM 1232 O O . ASP A 1 163 ? 35.940 -10.488 -72.344 1.00 76.19 163 ASP A O 1
ATOM 1236 N N . LYS A 1 164 ? 35.582 -11.817 -70.579 1.00 79.25 164 LYS A N 1
ATOM 1237 C CA . LYS A 1 164 ? 36.988 -11.995 -70.176 1.00 79.25 164 LYS A CA 1
ATOM 1238 C C . LYS A 1 164 ? 37.857 -12.688 -71.229 1.00 79.25 164 LYS A C 1
ATOM 1240 O O . LYS A 1 164 ? 39.040 -12.373 -71.341 1.00 79.25 164 LYS A O 1
ATOM 1245 N N . ILE A 1 165 ? 37.299 -13.628 -71.989 1.00 85.94 165 ILE A N 1
ATOM 1246 C CA . ILE A 1 165 ? 38.009 -14.341 -73.062 1.00 85.94 165 ILE A CA 1
ATOM 1247 C C . ILE A 1 165 ? 38.204 -13.390 -74.244 1.00 85.94 165 ILE A C 1
ATOM 1249 O O . ILE A 1 165 ? 39.339 -13.153 -74.662 1.00 85.94 165 ILE A O 1
ATOM 1253 N N . GLY A 1 166 ? 37.115 -12.791 -74.734 1.00 84.94 166 GLY A N 1
ATOM 1254 C CA . GLY A 1 166 ? 37.144 -11.827 -75.829 1.00 84.94 166 GLY A CA 1
ATOM 1255 C C . GLY A 1 166 ? 38.030 -10.619 -75.533 1.00 84.94 166 GLY A C 1
ATOM 1256 O O . GLY A 1 166 ? 38.914 -10.296 -76.326 1.00 84.94 166 GLY A O 1
ATOM 1257 N N . SER A 1 167 ? 37.891 -10.019 -74.349 1.00 85.88 167 SER A N 1
ATOM 1258 C CA . SER A 1 167 ? 38.738 -8.900 -73.919 1.00 85.88 167 SER A CA 1
ATOM 1259 C C . SER A 1 167 ? 40.217 -9.276 -73.827 1.00 85.88 167 SER A C 1
ATOM 1261 O O . SER A 1 167 ? 41.058 -8.477 -74.230 1.00 85.88 167 SER A O 1
ATOM 1263 N N . SER A 1 168 ? 40.560 -10.488 -73.372 1.00 87.56 168 SER A N 1
ATOM 1264 C CA . SER A 1 168 ? 41.954 -10.957 -73.330 1.00 87.56 168 SER A CA 1
ATOM 1265 C C . SER A 1 168 ? 42.549 -11.130 -74.729 1.00 87.56 168 SER A C 1
ATOM 1267 O O . SER A 1 168 ? 43.701 -10.760 -74.951 1.00 87.56 168 SER A O 1
ATOM 1269 N N . LEU A 1 169 ? 41.772 -11.640 -75.690 1.00 88.50 169 LEU A N 1
ATOM 1270 C CA . LEU A 1 169 ? 42.201 -11.751 -77.090 1.00 88.50 169 LEU A CA 1
ATOM 1271 C C . LEU A 1 169 ? 42.401 -10.368 -77.731 1.00 88.50 169 LEU A C 1
ATOM 1273 O O . LEU A 1 169 ? 43.387 -10.152 -78.437 1.00 88.50 169 LEU A O 1
ATOM 1277 N N . ILE A 1 170 ? 41.514 -9.411 -77.443 1.00 88.62 170 ILE A N 1
ATOM 1278 C CA . ILE A 1 170 ? 41.650 -8.017 -77.896 1.00 88.62 170 ILE A CA 1
ATOM 1279 C C . ILE A 1 170 ? 42.865 -7.348 -77.240 1.00 88.62 170 ILE A C 1
ATOM 1281 O O . ILE A 1 170 ? 43.639 -6.678 -77.920 1.00 88.62 170 ILE A O 1
ATOM 1285 N N . ALA A 1 171 ? 43.095 -7.575 -75.945 1.00 88.88 171 ALA A N 1
ATOM 1286 C CA . ALA A 1 171 ? 44.276 -7.087 -75.240 1.00 88.88 171 ALA A CA 1
ATOM 1287 C C . ALA A 1 171 ? 45.571 -7.621 -75.868 1.00 88.88 171 ALA A C 1
ATOM 1289 O O . ALA A 1 171 ? 46.496 -6.847 -76.118 1.00 88.88 171 ALA A O 1
ATOM 1290 N N . GLN A 1 172 ? 45.614 -8.909 -76.216 1.00 88.75 172 GLN A N 1
ATOM 1291 C CA . GLN A 1 172 ? 46.742 -9.503 -76.938 1.00 88.75 172 GLN A CA 1
ATOM 1292 C C . GLN A 1 172 ? 46.940 -8.878 -78.324 1.00 88.75 172 GLN A C 1
ATOM 1294 O O . GLN A 1 172 ? 48.077 -8.598 -78.706 1.00 88.75 172 GLN A O 1
ATOM 1299 N N . ALA A 1 173 ? 45.855 -8.615 -79.059 1.00 86.94 173 ALA A N 1
ATOM 1300 C CA . ALA A 1 173 ? 45.908 -7.953 -80.363 1.00 86.94 173 ALA A CA 1
ATOM 1301 C C . ALA A 1 173 ? 46.365 -6.484 -80.276 1.00 86.94 173 ALA A C 1
ATOM 1303 O O . ALA A 1 173 ? 47.029 -5.993 -81.187 1.00 86.94 173 ALA A O 1
ATOM 1304 N N . ALA A 1 174 ? 46.067 -5.805 -79.165 1.00 88.06 174 ALA A N 1
ATOM 1305 C CA . ALA A 1 174 ? 46.513 -4.445 -78.854 1.00 88.06 174 ALA A CA 1
ATOM 1306 C C . ALA A 1 174 ? 47.928 -4.378 -78.229 1.00 88.06 174 ALA A C 1
ATOM 1308 O O . ALA A 1 174 ? 48.360 -3.313 -77.767 1.00 88.06 174 ALA A O 1
ATOM 1309 N N . GLU A 1 175 ? 48.654 -5.502 -78.209 1.00 89.38 175 GLU A N 1
ATOM 1310 C CA . GLU A 1 175 ? 49.982 -5.642 -77.598 1.00 89.38 175 GLU A CA 1
ATOM 1311 C C . GLU A 1 175 ? 49.997 -5.235 -76.114 1.00 89.38 175 GLU A C 1
ATOM 1313 O O . GLU A 1 175 ? 50.886 -4.516 -75.639 1.00 89.38 175 GLU A O 1
ATOM 1318 N N . VAL A 1 176 ? 48.977 -5.669 -75.373 1.00 90.12 176 VAL A N 1
ATOM 1319 C CA . VAL A 1 176 ? 48.912 -5.569 -73.915 1.00 90.12 176 VAL A CA 1
ATOM 1320 C C . VAL A 1 176 ? 49.239 -6.947 -73.322 1.00 90.12 176 VAL A C 1
ATOM 1322 O O . VAL A 1 176 ? 48.568 -7.925 -73.658 1.00 90.12 176 VAL A O 1
ATOM 1325 N N . PRO A 1 177 ? 50.261 -7.070 -72.454 1.00 89.75 177 PRO A N 1
ATOM 1326 C CA . PRO A 1 177 ? 50.627 -8.352 -71.852 1.00 89.75 177 PRO A CA 1
ATOM 1327 C C . PRO A 1 177 ? 49.459 -8.978 -71.079 1.00 89.75 177 PRO A C 1
ATOM 1329 O O . PRO A 1 177 ? 48.848 -8.301 -70.265 1.00 89.75 177 PRO A O 1
ATOM 1332 N N . THR A 1 178 ? 49.176 -10.267 -71.274 1.00 89.44 178 THR A N 1
ATOM 1333 C CA . THR A 1 178 ? 48.178 -11.042 -70.504 1.00 89.44 178 THR A CA 1
ATOM 1334 C C . THR A 1 178 ? 48.865 -12.141 -69.697 1.00 89.44 178 THR A C 1
ATOM 1336 O O . THR A 1 178 ? 49.902 -12.650 -70.127 1.00 89.44 178 THR A O 1
ATOM 1339 N N . LEU A 1 179 ? 48.277 -12.576 -68.577 1.00 87.38 179 LEU A N 1
ATOM 1340 C CA . LEU A 1 179 ? 48.754 -13.771 -67.866 1.00 87.38 179 LEU A CA 1
ATOM 1341 C C . LEU A 1 179 ? 48.689 -15.013 -68.769 1.00 87.38 179 LEU A C 1
ATOM 1343 O O . LEU A 1 179 ? 47.832 -15.063 -69.648 1.00 87.38 179 LEU A O 1
ATOM 1347 N N . PRO A 1 180 ? 49.524 -16.045 -68.544 1.00 88.12 180 PRO A N 1
ATOM 1348 C CA . PRO A 1 180 ? 49.349 -17.334 -69.203 1.00 88.12 180 PRO A CA 1
ATOM 1349 C C . PRO A 1 180 ? 47.945 -17.896 -68.946 1.00 88.12 180 PRO A C 1
ATOM 1351 O O . PRO A 1 180 ? 47.516 -18.018 -67.794 1.00 88.12 180 PRO A O 1
ATOM 1354 N N . TRP A 1 181 ? 47.229 -18.231 -70.013 1.00 91.62 181 TRP A N 1
ATOM 1355 C CA . TRP A 1 181 ? 45.872 -18.767 -69.979 1.00 91.62 181 TRP A CA 1
ATOM 1356 C C . TRP A 1 181 ? 45.630 -19.719 -71.156 1.00 91.62 181 TRP A C 1
ATOM 1358 O O . TRP A 1 181 ? 46.462 -19.819 -72.058 1.00 91.62 181 TRP A O 1
ATOM 1368 N N . SER A 1 182 ? 44.504 -20.434 -71.155 1.00 90.62 182 SER A N 1
ATOM 1369 C CA . SER A 1 182 ? 44.159 -21.413 -72.195 1.00 90.62 182 SER A CA 1
ATOM 1370 C C . SER A 1 182 ? 44.179 -20.803 -73.599 1.00 90.62 182 SER A C 1
ATOM 1372 O O . SER A 1 182 ? 44.629 -21.463 -74.524 1.00 90.62 182 SER A O 1
ATOM 1374 N N . GLY A 1 183 ? 43.823 -19.524 -73.755 1.00 89.75 183 GLY A N 1
ATOM 1375 C CA . GLY A 1 183 ? 43.888 -18.795 -75.025 1.00 89.75 183 GLY A CA 1
ATOM 1376 C C . GLY A 1 183 ? 45.227 -18.123 -75.352 1.00 89.75 183 GLY A C 1
ATOM 1377 O O . GLY A 1 183 ? 45.313 -17.440 -76.363 1.00 89.75 183 GLY A O 1
ATOM 1378 N N . SER A 1 184 ? 46.302 -18.291 -74.567 1.00 88.06 184 SER A N 1
ATOM 1379 C CA . SER A 1 184 ? 47.593 -17.611 -74.825 1.00 88.06 184 SER A CA 1
ATOM 1380 C C . SER A 1 184 ? 48.228 -17.910 -76.189 1.00 88.06 184 SER A C 1
ATOM 1382 O O . SER A 1 184 ? 49.095 -17.162 -76.637 1.00 88.06 184 SER A O 1
ATOM 1384 N N . HIS A 1 185 ? 47.838 -19.011 -76.829 1.00 86.94 185 HIS A N 1
ATOM 1385 C CA . HIS A 1 185 ? 48.328 -19.417 -78.145 1.00 86.94 185 HIS A CA 1
ATOM 1386 C C . HIS A 1 185 ? 47.414 -18.965 -79.300 1.00 86.94 185 HIS A C 1
ATOM 1388 O O . HIS A 1 185 ? 47.801 -19.096 -80.462 1.00 86.94 185 HIS A O 1
ATOM 1394 N N . VAL A 1 186 ? 46.243 -18.404 -78.989 1.00 86.50 186 VAL A N 1
ATOM 1395 C CA . VAL A 1 186 ? 45.240 -17.925 -79.946 1.00 86.50 186 VAL A CA 1
ATOM 1396 C C . VAL A 1 186 ? 45.530 -16.457 -80.280 1.00 86.50 186 VAL A C 1
ATOM 1398 O O . VAL A 1 186 ? 45.831 -15.662 -79.394 1.00 86.50 186 VAL A O 1
ATOM 1401 N N . LYS A 1 187 ? 45.482 -16.077 -81.564 1.00 81.50 187 LYS A N 1
ATOM 1402 C CA . LYS A 1 187 ? 45.725 -14.694 -82.021 1.00 81.50 187 LYS A CA 1
ATOM 1403 C C . LYS A 1 187 ? 44.612 -14.228 -82.950 1.00 81.50 187 LYS A C 1
ATOM 1405 O O . LYS A 1 187 ? 44.254 -14.949 -83.876 1.00 81.50 187 LYS A O 1
ATOM 1410 N N . ILE A 1 188 ? 44.137 -12.998 -82.753 1.00 83.81 188 ILE A N 1
ATOM 1411 C CA . ILE A 1 188 ? 43.187 -12.329 -83.654 1.00 83.81 188 ILE A CA 1
ATOM 1412 C C . ILE A 1 188 ? 43.870 -11.175 -84.412 1.00 83.81 188 ILE A C 1
ATOM 1414 O O . ILE A 1 188 ? 44.810 -10.574 -83.883 1.00 83.81 188 ILE A O 1
ATOM 1418 N N . PRO A 1 189 ? 43.439 -10.844 -85.644 1.00 77.44 189 PRO A N 1
ATOM 1419 C CA . PRO A 1 189 ? 43.932 -9.669 -86.357 1.00 77.44 189 PRO A CA 1
ATOM 1420 C C . PRO A 1 189 ? 43.552 -8.373 -85.614 1.00 77.44 189 PRO A C 1
ATOM 1422 O O . PRO A 1 189 ? 42.405 -8.263 -85.175 1.00 77.44 189 PRO A O 1
ATOM 1425 N N . PRO A 1 190 ? 44.433 -7.353 -85.542 1.00 70.19 190 PRO A N 1
ATOM 1426 C CA . PRO A 1 190 ? 44.128 -6.079 -84.878 1.00 70.19 190 PRO A CA 1
ATOM 1427 C C . PRO A 1 190 ? 42.869 -5.389 -85.422 1.00 70.19 190 PRO A C 1
ATOM 1429 O O . PRO A 1 190 ? 42.109 -4.784 -84.669 1.00 70.19 190 PRO A O 1
ATOM 1432 N N . GLU A 1 191 ? 42.606 -5.524 -86.723 1.00 69.62 191 GLU A N 1
ATOM 1433 C CA . GLU A 1 191 ? 41.436 -4.944 -87.397 1.00 69.62 191 GLU A CA 1
ATOM 1434 C C . GLU A 1 191 ? 40.099 -5.569 -86.953 1.00 69.62 191 GLU A C 1
ATOM 1436 O O . GLU A 1 191 ? 39.045 -4.964 -87.132 1.00 69.62 191 GLU A O 1
ATOM 1441 N N . SER A 1 192 ? 40.119 -6.765 -86.353 1.00 69.19 192 SER A N 1
ATOM 1442 C CA . SER A 1 192 ? 38.917 -7.479 -85.893 1.00 69.19 192 SER A CA 1
ATOM 1443 C C . SER A 1 192 ? 38.452 -7.069 -84.491 1.00 69.19 192 SER A C 1
ATOM 1445 O O . SER A 1 192 ? 37.449 -7.585 -84.021 1.00 69.19 192 SER A O 1
ATOM 1447 N N . SER A 1 193 ? 39.128 -6.124 -83.829 1.00 68.94 193 SER A N 1
ATOM 1448 C CA . SER A 1 193 ? 38.866 -5.737 -82.428 1.00 68.94 193 SER A CA 1
ATOM 1449 C C . SER A 1 193 ? 37.474 -5.125 -82.172 1.00 68.94 193 SER A C 1
ATOM 1451 O O . SER A 1 193 ? 37.036 -5.044 -81.029 1.00 68.94 193 SER A O 1
ATOM 1453 N N . LEU A 1 194 ? 36.774 -4.694 -83.228 1.00 66.19 194 LEU A N 1
ATOM 1454 C CA . LEU A 1 194 ? 35.430 -4.092 -83.184 1.00 66.19 194 LEU A CA 1
ATOM 1455 C C . LEU A 1 194 ? 34.331 -4.987 -83.776 1.00 66.19 194 LEU A C 1
ATOM 1457 O O . LEU A 1 194 ? 33.158 -4.618 -83.753 1.00 66.19 194 LEU A O 1
ATOM 1461 N N . ILE A 1 195 ? 34.705 -6.132 -84.349 1.00 65.31 195 ILE A N 1
ATOM 1462 C CA . ILE A 1 195 ? 33.791 -7.092 -84.972 1.00 65.31 195 ILE A CA 1
ATOM 1463 C C . ILE A 1 195 ? 33.713 -8.301 -84.038 1.00 65.31 195 ILE A C 1
ATOM 1465 O O . ILE A 1 195 ? 34.707 -8.661 -83.412 1.00 65.31 195 ILE A O 1
ATOM 1469 N N . THR A 1 196 ? 32.542 -8.929 -83.915 1.00 67.38 196 THR A N 1
ATOM 1470 C CA . THR A 1 196 ? 32.374 -10.145 -83.107 1.00 67.38 196 THR A CA 1
ATOM 1471 C C . THR A 1 196 ? 33.450 -11.173 -83.470 1.00 67.38 196 THR A C 1
ATOM 1473 O O . THR A 1 196 ? 33.582 -11.541 -84.640 1.00 67.38 196 THR A O 1
ATOM 1476 N N . ILE A 1 197 ? 34.237 -11.607 -82.478 1.00 76.81 197 ILE A N 1
ATOM 1477 C CA . ILE A 1 197 ? 35.295 -12.610 -82.659 1.00 76.81 197 ILE A CA 1
ATOM 1478 C C . ILE A 1 197 ? 34.648 -13.870 -83.255 1.00 76.81 197 ILE A C 1
ATOM 1480 O O . ILE A 1 197 ? 33.660 -14.340 -82.691 1.00 76.81 197 ILE A O 1
ATOM 1484 N N . PRO A 1 198 ? 35.160 -14.423 -84.372 1.00 79.75 198 PRO A N 1
ATOM 1485 C CA . PRO A 1 198 ? 34.586 -15.623 -84.968 1.00 79.75 198 PRO A CA 1
ATOM 1486 C C . PRO A 1 198 ? 34.490 -16.770 -83.956 1.00 79.75 198 PRO A C 1
ATOM 1488 O O . PRO A 1 198 ? 35.482 -17.087 -83.295 1.00 79.75 198 PRO A O 1
ATOM 1491 N N . ASP A 1 199 ? 33.323 -17.420 -83.880 1.00 79.19 199 ASP A N 1
ATOM 1492 C CA . ASP A 1 199 ? 33.037 -18.494 -82.913 1.00 79.19 199 ASP A CA 1
ATOM 1493 C C . ASP A 1 199 ? 34.089 -19.616 -82.926 1.00 79.19 199 ASP A C 1
ATOM 1495 O O . ASP A 1 199 ? 34.382 -20.199 -81.886 1.00 79.19 199 ASP A O 1
ATOM 1499 N N . GLU A 1 200 ? 34.676 -19.927 -84.087 1.00 81.62 200 GLU A N 1
ATOM 1500 C CA . GLU A 1 200 ? 35.735 -20.938 -84.210 1.00 81.62 200 GLU A CA 1
ATOM 1501 C C . GLU A 1 200 ? 36.999 -20.543 -83.436 1.00 81.62 200 GLU A C 1
ATOM 1503 O O . GLU A 1 200 ? 37.479 -21.323 -82.617 1.00 81.62 200 GLU A O 1
ATOM 1508 N N . ILE A 1 201 ? 37.482 -19.310 -83.618 1.00 83.00 201 ILE A N 1
ATOM 1509 C CA . ILE A 1 201 ? 38.667 -18.788 -82.919 1.00 83.00 201 ILE A CA 1
ATOM 1510 C C . ILE A 1 201 ? 38.381 -18.652 -81.422 1.00 83.00 201 ILE A C 1
ATOM 1512 O O . ILE A 1 201 ? 39.214 -18.974 -80.577 1.00 83.00 201 ILE A O 1
ATOM 1516 N N . TYR A 1 202 ? 37.176 -18.198 -81.084 1.00 85.50 202 TYR A N 1
ATOM 1517 C CA . TYR A 1 202 ? 36.740 -18.069 -79.703 1.00 85.50 202 TYR A CA 1
ATOM 1518 C C . TYR A 1 202 ? 36.744 -19.421 -78.968 1.00 85.50 202 TYR A C 1
ATOM 1520 O O . TYR A 1 202 ? 37.200 -19.521 -77.826 1.00 85.50 202 TYR A O 1
ATOM 1528 N N . ARG A 1 203 ? 36.278 -20.488 -79.634 1.00 85.25 203 ARG A N 1
ATOM 1529 C CA . ARG A 1 203 ? 36.237 -21.847 -79.076 1.00 85.25 203 ARG A CA 1
ATOM 1530 C C . ARG A 1 203 ? 37.620 -22.418 -78.786 1.00 85.25 203 ARG A C 1
ATOM 1532 O O . ARG A 1 203 ? 37.740 -23.116 -77.785 1.00 85.25 203 ARG A O 1
ATOM 1539 N N . GLU A 1 204 ? 38.635 -22.108 -79.594 1.00 86.31 204 GLU A N 1
ATOM 1540 C CA . GLU A 1 204 ? 40.021 -22.557 -79.362 1.00 86.31 204 GLU A CA 1
ATOM 1541 C C . GLU A 1 204 ? 40.606 -22.034 -78.040 1.00 86.31 204 GLU A C 1
ATOM 1543 O O . GLU A 1 204 ? 41.464 -22.677 -77.440 1.00 86.31 204 GLU A O 1
ATOM 1548 N N . ALA A 1 205 ? 40.118 -20.893 -77.545 1.00 86.25 205 ALA A N 1
ATOM 1549 C CA . ALA A 1 205 ? 40.539 -20.328 -76.263 1.00 86.25 205 ALA A CA 1
ATOM 1550 C C . ALA A 1 205 ? 39.792 -20.917 -75.043 1.00 86.25 205 ALA A C 1
ATOM 1552 O O . ALA A 1 205 ? 40.198 -20.688 -73.895 1.00 86.25 205 ALA A O 1
ATOM 1553 N N . CYS A 1 206 ? 38.705 -21.658 -75.280 1.00 90.75 206 CYS A N 1
ATOM 1554 C CA . CYS A 1 206 ? 37.799 -22.193 -74.265 1.00 90.75 206 CYS A CA 1
ATOM 1555 C C . CYS A 1 206 ? 38.114 -23.651 -73.896 1.00 90.75 206 CYS A C 1
ATOM 1557 O O . CYS A 1 206 ? 38.775 -24.384 -74.624 1.00 90.75 206 CYS A O 1
ATOM 1559 N N . VAL A 1 207 ? 37.570 -24.083 -72.762 1.00 90.50 207 VAL A N 1
ATOM 1560 C CA . VAL A 1 207 ? 37.683 -25.428 -72.201 1.00 90.50 207 VAL A CA 1
ATOM 1561 C C . VAL A 1 207 ? 36.281 -25.942 -71.889 1.00 90.50 207 VAL A C 1
ATOM 1563 O O . VAL A 1 207 ? 35.545 -25.317 -71.124 1.00 90.50 207 VAL A O 1
ATOM 1566 N N . TYR A 1 208 ? 35.903 -27.085 -72.456 1.00 89.12 208 TYR A N 1
ATOM 1567 C CA . TYR A 1 208 ? 34.546 -27.633 -72.356 1.00 89.12 208 TYR A CA 1
ATOM 1568 C C . TYR A 1 208 ? 34.473 -28.884 -71.487 1.00 89.12 208 TYR A C 1
ATOM 1570 O O . TYR A 1 208 ? 33.458 -29.123 -70.825 1.00 89.12 208 TYR A O 1
ATOM 1578 N N . THR A 1 209 ? 35.542 -29.679 -71.471 1.00 89.88 209 THR A N 1
ATOM 1579 C CA . THR A 1 209 ? 35.601 -30.934 -70.715 1.00 89.88 209 THR A CA 1
ATOM 1580 C C . THR A 1 209 ? 36.546 -30.840 -69.523 1.00 89.88 209 THR A C 1
ATOM 1582 O O . THR A 1 209 ? 37.460 -30.017 -69.473 1.00 89.88 209 THR A O 1
ATOM 1585 N N . THR A 1 210 ? 36.327 -31.703 -68.528 1.00 88.69 210 THR A N 1
ATOM 1586 C CA . THR A 1 210 ? 37.198 -31.771 -67.347 1.00 88.69 210 THR A CA 1
ATOM 1587 C C . THR A 1 210 ? 38.630 -32.161 -67.739 1.00 88.69 210 THR A C 1
ATOM 1589 O O . THR A 1 210 ? 39.598 -31.680 -67.161 1.00 88.69 210 THR A O 1
ATOM 1592 N N . GLU A 1 211 ? 38.772 -32.994 -68.761 1.00 90.88 211 GLU A N 1
ATOM 1593 C CA . GLU A 1 211 ? 40.030 -33.501 -69.294 1.00 90.88 211 GLU A CA 1
ATOM 1594 C C . GLU A 1 211 ? 40.793 -32.413 -70.058 1.00 90.88 211 GLU A C 1
ATOM 1596 O O . GLU A 1 211 ? 41.995 -32.253 -69.845 1.00 90.88 211 GLU A O 1
ATOM 1601 N N . GLU A 1 212 ? 40.099 -31.603 -70.867 1.00 90.88 212 GLU A N 1
ATOM 1602 C CA . GLU A 1 212 ? 40.670 -30.383 -71.454 1.00 90.88 212 GLU A CA 1
ATOM 1603 C C . GLU A 1 212 ? 41.108 -29.392 -70.370 1.00 90.88 212 GLU A C 1
ATOM 1605 O O . GLU A 1 212 ? 42.135 -28.729 -70.528 1.00 90.88 212 GLU A O 1
ATOM 1610 N N . ALA A 1 213 ? 40.367 -29.301 -69.257 1.00 89.75 213 ALA A N 1
ATOM 1611 C CA . ALA A 1 213 ? 40.711 -28.423 -68.141 1.00 89.75 213 ALA A CA 1
ATOM 1612 C C . ALA A 1 213 ? 41.992 -28.874 -67.447 1.00 89.75 213 ALA A C 1
ATOM 1614 O O . ALA A 1 213 ? 42.871 -28.049 -67.213 1.00 89.75 213 ALA A O 1
ATOM 1615 N N . VAL A 1 214 ? 42.136 -30.176 -67.182 1.00 89.69 214 VAL A N 1
ATOM 1616 C CA . VAL A 1 214 ? 43.370 -30.752 -66.629 1.00 89.69 214 VAL A CA 1
ATOM 1617 C C . VAL A 1 214 ? 44.544 -30.509 -67.582 1.00 89.69 214 VAL A C 1
ATOM 1619 O O . VAL A 1 214 ? 45.575 -29.993 -67.151 1.00 89.69 214 VAL A O 1
ATOM 1622 N N . ALA A 1 215 ? 44.384 -30.797 -68.879 1.00 89.62 215 ALA A N 1
ATOM 1623 C CA . ALA A 1 215 ? 45.429 -30.561 -69.878 1.00 89.62 215 ALA A CA 1
ATOM 1624 C C . ALA A 1 215 ? 45.829 -29.075 -69.954 1.00 89.62 215 ALA A C 1
ATOM 1626 O O . ALA A 1 215 ? 47.014 -28.740 -69.938 1.00 89.62 215 ALA A O 1
ATOM 1627 N N . SER A 1 216 ? 44.847 -28.173 -69.953 1.00 89.19 216 SER A N 1
ATOM 1628 C CA . SER A 1 216 ? 45.079 -26.727 -69.942 1.00 89.19 216 SER A CA 1
ATOM 1629 C C . SER A 1 216 ? 45.774 -26.272 -68.655 1.00 89.19 216 SER A C 1
ATOM 1631 O O . SER A 1 216 ? 46.708 -25.477 -68.723 1.00 89.19 216 SER A O 1
ATOM 1633 N N . CYS A 1 217 ? 45.395 -26.798 -67.485 1.00 88.62 217 CYS A N 1
ATOM 1634 C CA . CYS A 1 217 ? 46.061 -26.504 -66.212 1.00 88.62 217 CYS A CA 1
ATOM 1635 C C . CYS A 1 217 ? 47.528 -26.957 -66.199 1.00 88.62 217 CYS A C 1
ATOM 1637 O O . CYS A 1 217 ? 48.371 -26.238 -65.664 1.00 88.62 217 CYS A O 1
ATOM 1639 N N . GLN A 1 218 ? 47.854 -28.097 -66.814 1.00 87.31 218 GLN A N 1
ATOM 1640 C CA . GLN A 1 218 ? 49.237 -28.575 -66.920 1.00 87.31 218 GLN A CA 1
ATOM 1641 C C . GLN A 1 218 ? 50.104 -27.667 -67.806 1.00 87.31 218 GLN A C 1
ATOM 1643 O O . GLN A 1 218 ? 51.273 -27.451 -67.491 1.00 87.31 218 GLN A O 1
ATOM 1648 N N . VAL A 1 219 ? 49.535 -27.097 -68.875 1.00 87.19 219 VAL A N 1
ATOM 1649 C CA . VAL A 1 219 ? 50.234 -26.149 -69.763 1.00 87.19 219 VAL A CA 1
ATOM 1650 C C . VAL A 1 219 ? 50.381 -24.769 -69.116 1.00 87.19 219 VAL A C 1
ATOM 1652 O O . VAL A 1 219 ? 51.453 -24.171 -69.155 1.00 87.19 219 VAL A O 1
ATOM 1655 N N . VAL A 1 220 ? 49.310 -24.260 -68.505 1.00 87.88 220 VAL A N 1
ATOM 1656 C CA . VAL A 1 220 ? 49.278 -22.940 -67.852 1.00 87.88 220 VAL A CA 1
ATOM 1657 C C . VAL A 1 220 ? 50.128 -22.919 -66.568 1.00 87.88 220 VAL A C 1
ATOM 1659 O O . VAL A 1 220 ? 50.778 -21.913 -66.262 1.00 87.88 220 VAL A O 1
ATOM 1662 N N . GLY A 1 221 ? 50.166 -24.041 -65.844 1.00 84.81 221 GLY A N 1
ATOM 1663 C CA . GLY A 1 221 ? 50.924 -24.253 -64.613 1.00 84.81 221 GLY A CA 1
ATOM 1664 C C . GLY A 1 221 ? 50.124 -23.960 -63.337 1.00 84.81 221 GLY A C 1
ATOM 1665 O O . GLY A 1 221 ? 49.407 -22.963 -63.245 1.00 84.81 221 GLY A O 1
ATOM 1666 N N . TYR A 1 222 ? 50.288 -24.822 -62.329 1.00 84.50 222 TYR A N 1
ATOM 1667 C CA . TYR A 1 222 ? 49.655 -24.681 -61.014 1.00 84.50 222 TYR A CA 1
ATOM 1668 C C . TYR A 1 222 ? 50.374 -23.659 -60.102 1.00 84.50 222 TYR A C 1
ATOM 1670 O O . TYR A 1 222 ? 51.592 -23.496 -60.206 1.00 84.50 222 TYR A O 1
ATOM 1678 N N . PRO A 1 223 ? 49.656 -23.018 -59.155 1.00 86.19 223 PRO A N 1
ATOM 1679 C CA . PRO A 1 223 ? 48.200 -23.032 -59.032 1.00 86.19 223 PRO A CA 1
ATOM 1680 C C . PRO A 1 223 ? 47.530 -22.265 -60.186 1.00 86.19 223 PRO A C 1
ATOM 1682 O O . PRO A 1 223 ? 48.029 -21.236 -60.643 1.00 86.19 223 PRO A O 1
ATOM 1685 N N . ALA A 1 224 ? 46.386 -22.770 -60.647 1.00 87.19 224 ALA A N 1
ATOM 1686 C CA . ALA A 1 224 ? 45.614 -22.209 -61.756 1.00 87.19 224 ALA A CA 1
ATOM 1687 C C . ALA A 1 224 ? 44.212 -21.773 -61.288 1.00 87.19 224 ALA A C 1
ATOM 1689 O O . ALA A 1 224 ? 43.751 -22.154 -60.212 1.00 87.19 224 ALA A O 1
ATOM 1690 N N . MET A 1 225 ? 43.545 -20.936 -62.081 1.00 87.00 225 MET A N 1
ATOM 1691 C CA . MET A 1 225 ? 42.169 -20.483 -61.892 1.00 87.00 225 MET A CA 1
ATOM 1692 C C . MET A 1 225 ? 41.298 -21.024 -63.019 1.00 87.00 225 MET A C 1
ATOM 1694 O O . MET A 1 225 ? 41.556 -20.739 -64.187 1.00 87.00 225 MET A O 1
ATOM 1698 N N . ILE A 1 226 ? 40.236 -21.734 -62.659 1.00 89.19 226 ILE A N 1
ATOM 1699 C CA . ILE A 1 226 ? 39.123 -22.069 -63.545 1.00 89.19 226 ILE A CA 1
ATOM 1700 C C . ILE A 1 226 ? 38.146 -20.897 -63.494 1.00 89.19 226 ILE A C 1
ATOM 1702 O O . ILE A 1 226 ? 37.690 -20.543 -62.403 1.00 89.19 226 ILE A O 1
ATOM 1706 N N . LYS A 1 227 ? 37.844 -20.272 -64.635 1.00 86.31 227 LYS A N 1
ATOM 1707 C CA . LYS A 1 227 ? 36.942 -19.116 -64.709 1.00 86.31 227 LYS A CA 1
ATOM 1708 C C . LYS A 1 227 ? 35.882 -19.308 -65.785 1.00 86.31 227 LYS A C 1
ATOM 1710 O O . LYS A 1 227 ? 36.205 -19.598 -66.931 1.00 86.31 227 LYS A O 1
ATOM 1715 N N . ALA A 1 228 ? 34.627 -19.084 -65.421 1.00 84.56 228 ALA A N 1
ATOM 1716 C CA . ALA A 1 228 ? 33.546 -18.858 -66.365 1.00 84.56 228 ALA A CA 1
ATOM 1717 C C . ALA A 1 228 ? 33.684 -17.452 -66.977 1.00 84.56 228 ALA A C 1
ATOM 1719 O O . ALA A 1 228 ? 33.855 -16.465 -66.257 1.00 84.56 228 ALA A O 1
ATOM 1720 N N . SER A 1 229 ? 33.609 -17.371 -68.303 1.00 82.12 229 SER A N 1
ATOM 1721 C CA . SER A 1 229 ? 33.633 -16.140 -69.100 1.00 82.12 229 SER A CA 1
ATOM 1722 C C . SER A 1 229 ? 32.568 -15.131 -68.644 1.00 82.12 229 SER A C 1
ATOM 1724 O O . SER A 1 229 ? 32.900 -13.980 -68.365 1.00 82.12 229 SER A O 1
ATOM 1726 N N . TRP A 1 230 ? 31.323 -15.579 -68.448 1.00 76.50 230 TRP A N 1
ATOM 1727 C CA . TRP A 1 230 ? 30.194 -14.739 -68.017 1.00 76.50 230 TRP A CA 1
ATOM 1728 C C . TRP A 1 230 ? 30.111 -14.565 -66.489 1.00 76.50 230 TRP A C 1
ATOM 1730 O O . TRP A 1 230 ? 29.141 -14.029 -65.953 1.00 76.50 230 TRP A O 1
ATOM 1740 N N . GLY A 1 231 ? 31.124 -15.038 -65.757 1.00 64.31 231 GLY A N 1
ATOM 1741 C CA . GLY A 1 231 ? 31.203 -14.953 -64.303 1.00 64.31 231 GLY A CA 1
ATOM 1742 C C . GLY A 1 231 ? 31.611 -13.562 -63.813 1.00 64.31 231 GLY A C 1
ATOM 1743 O O . GLY A 1 231 ? 32.803 -13.283 -63.634 1.00 64.31 231 GLY A O 1
ATOM 1744 N N . GLY A 1 232 ? 30.630 -12.690 -63.566 1.00 56.28 232 GLY A N 1
ATOM 1745 C CA . GLY A 1 232 ? 30.814 -11.388 -62.913 1.00 56.28 232 GLY A CA 1
ATOM 1746 C C . GLY A 1 232 ? 30.926 -11.491 -61.383 1.00 56.28 232 GLY A C 1
ATOM 1747 O O . GLY A 1 232 ? 30.319 -12.363 -60.759 1.00 56.28 232 GLY A O 1
ATOM 1748 N N . GLY A 1 233 ? 31.717 -10.610 -60.758 1.00 54.19 233 GLY A N 1
ATOM 1749 C CA . GLY A 1 233 ? 31.741 -10.443 -59.293 1.00 54.19 233 GLY A CA 1
ATOM 1750 C C . GLY A 1 233 ? 32.190 -11.661 -58.467 1.00 54.19 233 GLY A C 1
ATOM 1751 O O . GLY A 1 233 ? 31.732 -11.832 -57.342 1.00 54.19 233 GLY A O 1
ATOM 1752 N N . GLY A 1 234 ? 33.049 -12.535 -59.007 1.00 56.12 234 GLY A N 1
ATOM 1753 C CA . GLY A 1 234 ? 33.591 -13.698 -58.280 1.00 56.12 234 GLY A CA 1
ATOM 1754 C C . GLY A 1 234 ? 32.830 -15.019 -58.464 1.00 56.12 234 GLY A C 1
ATOM 1755 O O . GLY A 1 234 ? 33.279 -16.049 -57.963 1.00 56.12 234 GLY A O 1
ATOM 1756 N N . LYS A 1 235 ? 31.710 -15.027 -59.197 1.00 59.44 235 LYS A N 1
ATOM 1757 C CA . LYS A 1 235 ? 30.927 -16.244 -59.486 1.00 59.44 235 LYS A CA 1
ATOM 1758 C C . LYS A 1 235 ? 31.537 -17.055 -60.630 1.00 59.44 235 LYS A C 1
ATOM 1760 O O . LYS A 1 235 ? 32.012 -16.476 -61.602 1.00 59.44 235 LYS A O 1
ATOM 1765 N N . GLY A 1 236 ? 31.520 -18.388 -60.529 1.00 71.69 236 GLY A N 1
ATOM 1766 C CA . GLY A 1 236 ? 32.107 -19.265 -61.549 1.00 71.69 236 GLY A CA 1
ATOM 1767 C C . GLY A 1 236 ? 33.635 -19.213 -61.588 1.00 71.69 236 GLY A C 1
ATOM 1768 O O . GLY A 1 236 ? 34.236 -19.386 -62.644 1.00 71.69 236 GLY A O 1
ATOM 1769 N N . ILE A 1 237 ? 34.280 -18.927 -60.455 1.00 80.31 237 ILE A N 1
ATOM 1770 C CA . ILE A 1 237 ? 35.736 -18.803 -60.342 1.00 80.31 237 ILE A CA 1
ATOM 1771 C C . ILE A 1 237 ? 36.236 -19.773 -59.268 1.00 80.31 237 ILE A C 1
ATOM 1773 O O . ILE A 1 237 ? 35.742 -19.756 -58.140 1.00 80.31 237 ILE A O 1
ATOM 1777 N N . ARG A 1 238 ? 37.215 -20.625 -59.591 1.00 81.56 238 ARG A N 1
ATOM 1778 C CA . ARG A 1 238 ? 37.817 -21.578 -58.643 1.00 81.56 238 ARG A CA 1
ATOM 1779 C C . ARG A 1 238 ? 39.326 -21.663 -58.791 1.00 81.56 238 ARG A C 1
ATOM 1781 O O . ARG A 1 238 ? 39.835 -21.819 -59.895 1.00 81.56 238 ARG A O 1
ATOM 1788 N N . LYS A 1 239 ? 40.029 -21.591 -57.662 1.00 83.56 239 LYS A N 1
ATOM 1789 C CA . LYS A 1 239 ? 41.467 -21.854 -57.581 1.00 83.56 239 LYS A CA 1
ATOM 1790 C C . LYS A 1 239 ? 41.699 -23.357 -57.455 1.00 83.56 239 LYS A C 1
ATOM 1792 O O . LYS A 1 239 ? 41.017 -24.002 -56.668 1.00 83.56 239 LYS A O 1
ATOM 1797 N N . VAL A 1 240 ? 42.669 -23.876 -58.196 1.00 84.38 240 VAL A N 1
ATOM 1798 C CA . VAL A 1 240 ? 43.051 -25.293 -58.218 1.00 84.38 240 VAL A CA 1
ATOM 1799 C C . VAL A 1 240 ? 44.564 -25.434 -58.068 1.00 84.38 240 VAL A C 1
ATOM 1801 O O . VAL A 1 240 ? 45.331 -24.676 -58.669 1.00 84.38 240 VAL A O 1
ATOM 1804 N N . HIS A 1 241 ? 45.001 -26.397 -57.260 1.00 87.62 241 HIS A N 1
ATOM 1805 C CA . HIS A 1 241 ? 46.419 -26.649 -56.972 1.00 87.62 241 HIS A CA 1
ATOM 1806 C C . HIS A 1 241 ? 46.943 -27.946 -57.598 1.00 87.62 241 HIS A C 1
ATOM 1808 O O . HIS A 1 241 ? 48.156 -28.123 -57.684 1.00 87.62 241 HIS A O 1
ATOM 1814 N N . ASN A 1 242 ? 46.057 -28.850 -58.013 1.00 90.00 242 ASN A N 1
ATOM 1815 C CA . ASN A 1 242 ? 46.392 -30.158 -58.572 1.00 90.00 242 ASN A CA 1
ATOM 1816 C C . ASN A 1 242 ? 45.245 -30.690 -59.452 1.00 90.00 242 ASN A C 1
ATOM 1818 O O . ASN A 1 242 ? 44.141 -30.142 -59.452 1.00 90.00 242 ASN A O 1
ATOM 1822 N N . ASP A 1 243 ? 45.508 -31.781 -60.173 1.00 90.06 243 ASP A N 1
ATOM 1823 C CA . ASP A 1 243 ? 44.563 -32.392 -61.115 1.00 90.06 243 ASP A CA 1
ATOM 1824 C C . ASP A 1 243 ? 43.256 -32.874 -60.446 1.00 90.06 243 ASP A C 1
ATOM 1826 O O . ASP A 1 243 ? 42.197 -32.839 -61.072 1.00 90.06 243 ASP A O 1
ATOM 1830 N N . ASP A 1 244 ? 43.292 -33.312 -59.183 1.00 85.50 244 ASP A N 1
ATOM 1831 C CA . ASP A 1 244 ? 42.103 -33.820 -58.480 1.00 85.50 244 ASP A CA 1
ATOM 1832 C C . ASP A 1 244 ? 41.136 -32.690 -58.114 1.00 85.50 244 ASP A C 1
ATOM 1834 O O . ASP A 1 244 ? 39.924 -32.806 -58.324 1.00 85.50 244 ASP A O 1
ATOM 1838 N N . GLU A 1 245 ? 41.673 -31.557 -57.657 1.00 87.88 245 GLU A N 1
ATOM 1839 C CA . GLU A 1 245 ? 40.900 -30.333 -57.446 1.00 87.88 245 GLU A CA 1
ATOM 1840 C C . GLU A 1 245 ? 40.271 -29.837 -58.751 1.00 87.88 245 GLU A C 1
ATOM 1842 O O . GLU A 1 245 ? 39.111 -29.427 -58.736 1.00 87.88 245 GLU A O 1
ATOM 1847 N N . VAL A 1 246 ? 40.977 -29.923 -59.889 1.00 87.31 246 VAL A N 1
ATOM 1848 C CA . VAL A 1 246 ? 40.410 -29.563 -61.203 1.00 87.31 246 VAL A CA 1
ATOM 1849 C C . VAL A 1 246 ? 39.173 -30.401 -61.503 1.00 87.31 246 VAL A C 1
ATOM 1851 O O . VAL A 1 246 ? 38.132 -29.843 -61.848 1.00 87.31 246 VAL A O 1
ATOM 1854 N N . ARG A 1 247 ? 39.239 -31.726 -61.310 1.00 87.81 247 ARG A N 1
ATOM 1855 C CA . ARG A 1 247 ? 38.106 -32.622 -61.605 1.00 87.81 247 ARG A CA 1
ATOM 1856 C C . ARG A 1 247 ? 36.862 -32.325 -60.772 1.00 87.81 247 ARG A C 1
ATOM 1858 O O . ARG A 1 247 ? 35.744 -32.459 -61.274 1.00 87.81 247 ARG A O 1
ATOM 1865 N N . ALA A 1 248 ? 37.046 -31.921 -59.519 1.00 83.81 248 ALA A N 1
ATOM 1866 C CA . ALA A 1 248 ? 35.947 -31.563 -58.631 1.00 83.81 248 ALA A CA 1
ATOM 1867 C C . ALA A 1 248 ? 35.411 -30.149 -58.913 1.00 83.81 248 ALA A C 1
ATOM 1869 O O . ALA A 1 248 ? 34.209 -29.953 -59.107 1.00 83.81 248 ALA A O 1
ATOM 1870 N N . LEU A 1 249 ? 36.303 -29.159 -58.961 1.00 87.94 249 LEU A N 1
ATOM 1871 C CA . LEU A 1 249 ? 35.943 -27.743 -58.999 1.00 87.94 249 LEU A CA 1
ATOM 1872 C C . LEU A 1 249 ? 35.521 -27.270 -60.393 1.00 87.94 249 LEU A C 1
ATOM 1874 O O . LEU A 1 249 ? 34.721 -26.341 -60.484 1.00 87.94 249 LEU A O 1
ATOM 1878 N N . PHE A 1 250 ? 35.961 -27.925 -61.473 1.00 89.38 250 PHE A N 1
ATOM 1879 C CA . PHE A 1 250 ? 35.486 -27.617 -62.827 1.00 89.38 250 PHE A CA 1
ATOM 1880 C C . PHE A 1 250 ? 33.973 -27.838 -62.963 1.00 89.38 250 PHE A C 1
ATOM 1882 O O . PHE A 1 250 ? 33.259 -26.968 -63.460 1.00 89.38 250 PHE A O 1
ATOM 1889 N N . LYS A 1 251 ? 33.456 -28.957 -62.432 1.00 84.88 251 LYS A N 1
ATOM 1890 C CA . LYS A 1 251 ? 32.008 -29.234 -62.400 1.00 84.88 251 LYS A CA 1
ATOM 1891 C C . LYS A 1 251 ? 31.249 -28.214 -61.558 1.00 84.88 251 LYS A C 1
ATOM 1893 O O . LYS A 1 251 ? 30.130 -27.844 -61.901 1.00 84.88 251 LYS A O 1
ATOM 1898 N N . GLN A 1 252 ? 31.861 -27.736 -60.474 1.00 82.81 252 GLN A N 1
ATOM 1899 C CA . GLN A 1 252 ? 31.274 -26.682 -59.655 1.00 82.81 252 GLN A CA 1
ATOM 1900 C C . GLN A 1 252 ? 31.176 -25.361 -60.431 1.00 82.81 252 GLN A C 1
ATOM 1902 O O . GLN A 1 252 ? 30.129 -24.726 -60.392 1.00 82.81 252 GLN A O 1
ATOM 1907 N N . VAL A 1 253 ? 32.213 -24.980 -61.187 1.00 83.50 253 VAL A N 1
ATOM 1908 C CA . VAL A 1 253 ? 32.174 -23.792 -62.060 1.00 83.50 253 VAL A CA 1
ATOM 1909 C C . VAL A 1 253 ? 31.086 -23.921 -63.132 1.00 83.50 253 VAL A C 1
ATOM 1911 O O . VAL A 1 253 ? 30.320 -22.978 -63.320 1.00 83.50 253 VAL A O 1
ATOM 1914 N N . GLN A 1 254 ? 30.958 -25.091 -63.772 1.00 83.94 254 GLN A N 1
ATOM 1915 C CA . GLN A 1 254 ? 29.879 -25.360 -64.735 1.00 83.94 254 GLN A CA 1
ATOM 1916 C C . GLN A 1 254 ? 28.482 -25.244 -64.108 1.00 83.94 254 GLN A C 1
ATOM 1918 O O . GLN A 1 254 ? 27.562 -24.744 -64.750 1.00 83.94 254 GLN A O 1
ATOM 1923 N N . GLY A 1 255 ? 28.318 -25.704 -62.864 1.00 79.31 255 GLY A N 1
ATOM 1924 C CA . GLY A 1 255 ? 27.051 -25.613 -62.138 1.00 79.31 255 GLY A CA 1
ATOM 1925 C C . GLY A 1 255 ? 26.705 -24.195 -61.672 1.00 79.31 255 GLY A C 1
ATOM 1926 O O . GLY A 1 255 ? 25.530 -23.844 -61.632 1.00 79.31 255 GLY A O 1
ATOM 1927 N N . GLU A 1 256 ? 27.705 -23.375 -61.334 1.00 75.50 256 GLU A N 1
ATOM 1928 C CA . GLU A 1 256 ? 27.495 -21.992 -60.881 1.00 75.50 256 GLU A CA 1
ATOM 1929 C C . GLU A 1 256 ? 27.091 -21.038 -62.003 1.00 75.50 256 GLU A C 1
ATOM 1931 O O . GLU A 1 256 ? 26.273 -20.147 -61.771 1.00 75.50 256 GLU A O 1
ATOM 1936 N N . VAL A 1 257 ? 27.663 -21.203 -63.199 1.00 77.12 257 VAL A N 1
ATOM 1937 C CA . VAL A 1 257 ? 27.337 -20.373 -64.369 1.00 77.12 257 VAL A CA 1
ATOM 1938 C C . VAL A 1 257 ? 26.986 -21.282 -65.551 1.00 77.12 257 VAL A C 1
ATOM 1940 O O . VAL A 1 257 ? 27.812 -21.489 -66.448 1.00 77.12 257 VAL A O 1
ATOM 1943 N N . PRO A 1 258 ? 25.767 -21.855 -65.560 1.00 79.12 258 PRO A N 1
ATOM 1944 C CA . PRO A 1 258 ? 25.353 -22.794 -66.593 1.00 79.12 258 PRO A CA 1
ATOM 1945 C C . PRO A 1 258 ? 25.441 -22.172 -67.989 1.00 79.12 258 PRO A C 1
ATOM 1947 O O . PRO A 1 258 ? 24.932 -21.079 -68.225 1.00 79.12 258 PRO A O 1
ATOM 1950 N N . GLY A 1 259 ? 26.075 -22.882 -68.923 1.00 80.69 259 GLY A N 1
ATOM 1951 C CA . GLY A 1 259 ? 26.196 -22.464 -70.325 1.00 80.69 259 GLY A CA 1
ATOM 1952 C C . GLY A 1 259 ? 27.309 -21.454 -70.623 1.00 80.69 259 GLY A C 1
ATOM 1953 O O . GLY A 1 259 ? 27.592 -21.228 -71.796 1.00 80.69 259 GLY A O 1
ATOM 1954 N N . SER A 1 260 ? 27.978 -20.892 -69.609 1.00 82.94 260 SER A N 1
ATOM 1955 C CA . SER A 1 260 ? 29.115 -19.997 -69.844 1.00 82.94 260 SER A CA 1
ATOM 1956 C C . SER A 1 260 ? 30.322 -20.770 -70.387 1.00 82.94 260 SER A C 1
ATOM 1958 O O . SER A 1 260 ? 30.679 -21.807 -69.820 1.00 82.94 260 SER A O 1
ATOM 1960 N N . PRO A 1 261 ? 31.034 -20.233 -71.395 1.00 87.75 261 PRO A N 1
ATOM 1961 C CA . PRO A 1 261 ? 32.367 -20.706 -71.754 1.00 87.75 261 PRO A CA 1
ATOM 1962 C C . PRO A 1 261 ? 33.302 -20.669 -70.537 1.00 87.75 261 PRO A C 1
ATOM 1964 O O . PRO A 1 261 ? 33.195 -19.762 -69.705 1.00 87.75 261 PRO A O 1
ATOM 1967 N N . ILE A 1 262 ? 34.203 -21.645 -70.411 1.00 90.75 262 ILE A N 1
ATOM 1968 C CA . ILE A 1 262 ? 35.179 -21.728 -69.313 1.00 90.75 262 ILE A CA 1
ATOM 1969 C C . ILE A 1 262 ? 36.585 -21.596 -69.888 1.00 90.75 262 ILE A C 1
ATOM 1971 O O . ILE A 1 262 ? 36.876 -22.128 -70.952 1.00 90.75 262 ILE A O 1
ATOM 1975 N N . PHE A 1 263 ? 37.469 -20.906 -69.175 1.00 92.06 263 PHE A N 1
ATOM 1976 C CA . PHE A 1 263 ? 38.884 -20.800 -69.510 1.00 92.06 263 PHE A CA 1
ATOM 1977 C C . PHE A 1 263 ? 39.754 -21.026 -68.272 1.00 92.06 263 PHE A C 1
ATOM 1979 O O . PHE A 1 263 ? 39.307 -20.869 -67.128 1.00 92.06 263 PHE A O 1
ATOM 1986 N N . ILE A 1 264 ? 41.010 -21.406 -68.505 1.00 91.56 264 ILE A N 1
ATOM 1987 C CA . ILE A 1 264 ? 42.000 -21.643 -67.449 1.00 91.56 264 ILE A CA 1
ATOM 1988 C C . ILE A 1 264 ? 43.032 -20.528 -67.489 1.00 91.56 264 ILE A C 1
ATOM 1990 O O . ILE A 1 264 ? 43.577 -20.248 -68.548 1.00 91.56 264 ILE A O 1
ATOM 1994 N N . MET A 1 265 ? 43.338 -19.910 -66.353 1.00 89.62 265 MET A N 1
ATOM 1995 C CA . MET A 1 265 ? 44.342 -18.845 -66.258 1.00 89.62 265 MET A CA 1
ATOM 1996 C C . MET A 1 265 ? 45.271 -19.066 -65.069 1.00 89.62 265 MET A C 1
ATOM 1998 O O . MET A 1 265 ? 44.838 -19.532 -64.020 1.00 89.62 265 MET A O 1
ATOM 2002 N N . LYS A 1 266 ? 46.550 -18.718 -65.203 1.00 88.31 266 LYS A N 1
ATOM 2003 C CA . LYS A 1 266 ? 47.533 -18.849 -64.125 1.00 88.31 266 LYS A CA 1
ATOM 2004 C C . LYS A 1 266 ? 47.165 -17.962 -62.935 1.00 88.31 266 LYS A C 1
ATOM 2006 O O . LYS A 1 266 ? 46.742 -16.819 -63.111 1.00 88.31 266 LYS A O 1
ATOM 2011 N N . VAL A 1 267 ? 47.350 -18.460 -61.711 1.00 81.50 267 VAL A N 1
ATOM 2012 C CA . VAL A 1 267 ? 47.230 -17.623 -60.508 1.00 81.50 267 VAL A CA 1
ATOM 2013 C C . VAL A 1 267 ? 48.478 -16.754 -60.382 1.00 81.50 267 VAL A C 1
ATOM 2015 O O . VAL A 1 267 ? 49.590 -17.269 -60.272 1.00 81.50 267 VAL A O 1
ATOM 2018 N N . ALA A 1 268 ? 48.299 -15.435 -60.329 1.00 78.12 268 ALA A N 1
ATOM 2019 C CA . ALA A 1 268 ? 49.359 -14.516 -59.928 1.00 78.12 268 ALA A CA 1
ATOM 2020 C C . ALA A 1 268 ? 49.423 -14.439 -58.393 1.00 78.12 268 ALA A C 1
ATOM 2022 O O . ALA A 1 268 ? 48.595 -13.789 -57.756 1.00 78.12 268 ALA A O 1
ATOM 2023 N N . SER A 1 269 ? 50.387 -15.137 -57.795 1.00 71.25 269 SER A N 1
ATOM 2024 C CA . SER A 1 269 ? 50.637 -15.104 -56.350 1.00 71.25 269 SER A CA 1
ATOM 2025 C C . SER A 1 269 ? 51.313 -13.789 -55.946 1.00 71.25 269 SER A C 1
ATOM 2027 O O . SER A 1 269 ? 52.195 -13.316 -56.656 1.00 71.25 269 SER A O 1
ATOM 2029 N N . GLN A 1 270 ? 50.921 -13.213 -54.802 1.00 77.12 270 GLN A N 1
ATOM 2030 C CA . GLN A 1 270 ? 51.535 -12.003 -54.219 1.00 77.12 270 GLN A CA 1
ATOM 2031 C C . GLN A 1 270 ? 51.639 -10.797 -55.177 1.00 77.12 270 GLN A C 1
ATOM 2033 O O . GLN A 1 270 ? 52.583 -10.008 -55.120 1.00 77.12 270 GLN A O 1
ATOM 2038 N N . SER A 1 271 ? 50.652 -10.630 -56.055 1.00 87.62 271 SER A N 1
ATOM 2039 C CA . SER A 1 271 ? 50.579 -9.496 -56.972 1.00 87.62 271 SER A CA 1
ATOM 2040 C C . SER A 1 271 ? 49.858 -8.290 -56.363 1.00 87.62 271 SER A C 1
ATOM 2042 O O . SER A 1 271 ? 49.069 -8.400 -55.416 1.00 87.62 271 SER A O 1
ATOM 2044 N N . ARG A 1 272 ? 50.136 -7.123 -56.941 1.00 91.00 272 ARG A N 1
ATOM 2045 C CA . ARG A 1 272 ? 49.408 -5.866 -56.764 1.00 91.00 272 ARG A CA 1
ATOM 2046 C C . ARG A 1 272 ? 48.296 -5.777 -57.798 1.00 91.00 272 ARG A C 1
ATOM 2048 O O . ARG A 1 272 ? 48.475 -6.241 -58.922 1.00 91.00 272 ARG A O 1
ATOM 2055 N N . HIS A 1 273 ? 47.187 -5.154 -57.426 1.00 91.56 273 HIS A N 1
ATOM 2056 C CA . HIS A 1 273 ? 46.110 -4.808 -58.345 1.00 91.56 273 HIS A CA 1
ATOM 2057 C C . HIS A 1 273 ? 46.246 -3.324 -58.688 1.00 91.56 273 HIS A C 1
ATOM 2059 O O . HIS A 1 273 ? 45.982 -2.466 -57.848 1.00 91.56 273 HIS A O 1
ATOM 2065 N N . LEU A 1 274 ? 46.703 -3.037 -59.902 1.00 94.50 274 LEU A N 1
ATOM 2066 C CA . LEU A 1 274 ? 47.023 -1.695 -60.377 1.00 94.50 274 LEU A CA 1
ATOM 2067 C C . LEU A 1 274 ? 46.045 -1.281 -61.471 1.00 94.50 274 LEU A C 1
ATOM 2069 O O . LEU A 1 274 ? 45.643 -2.102 -62.283 1.00 94.50 274 LEU A O 1
ATOM 2073 N N . GLU A 1 275 ? 45.706 -0.004 -61.541 1.00 94.88 275 GLU A N 1
ATOM 2074 C CA . GLU A 1 275 ? 44.731 0.504 -62.499 1.00 94.88 275 GLU A CA 1
ATOM 2075 C C . GLU A 1 275 ? 45.228 1.753 -63.205 1.00 94.88 275 GLU A C 1
ATOM 2077 O O . GLU A 1 275 ? 45.933 2.575 -62.617 1.00 94.88 275 GLU A O 1
ATOM 2082 N N . VAL A 1 276 ? 44.785 1.944 -64.443 1.00 95.19 276 VAL A N 1
ATOM 2083 C CA . VAL A 1 276 ? 44.955 3.195 -65.182 1.00 95.19 276 VAL A CA 1
ATOM 2084 C C . VAL A 1 276 ? 43.583 3.767 -65.504 1.00 95.19 276 VAL A C 1
ATOM 2086 O O . VAL A 1 276 ? 42.770 3.108 -66.156 1.00 95.19 276 VAL A O 1
ATOM 2089 N N . GLN A 1 277 ? 43.342 5.011 -65.083 1.00 95.75 277 GLN A N 1
ATOM 2090 C CA . GLN A 1 277 ? 42.136 5.734 -65.469 1.00 95.75 277 GLN A CA 1
ATOM 2091 C C . GLN A 1 277 ? 42.309 6.294 -66.873 1.00 95.75 277 GLN A C 1
ATOM 2093 O O . GLN A 1 277 ? 43.253 7.032 -67.150 1.00 95.75 277 GLN A O 1
ATOM 2098 N N . LEU A 1 278 ? 41.350 6.005 -67.738 1.00 95.25 278 LEU A N 1
ATOM 2099 C CA . LEU A 1 278 ? 41.245 6.571 -69.069 1.00 95.25 278 LEU A CA 1
ATOM 2100 C C . LEU A 1 278 ? 39.997 7.441 -69.190 1.00 95.25 278 LEU A C 1
ATOM 2102 O O . LEU A 1 278 ? 38.970 7.196 -68.549 1.00 95.25 278 LEU A O 1
ATOM 2106 N N . LEU A 1 279 ? 40.094 8.433 -70.063 1.00 95.38 279 LEU A N 1
ATOM 2107 C CA . LEU A 1 279 ? 38.979 9.234 -70.536 1.00 95.38 279 LEU A CA 1
ATOM 2108 C C . LEU A 1 279 ? 39.070 9.312 -72.061 1.00 95.38 279 LEU A C 1
ATOM 2110 O O . LEU A 1 279 ? 40.121 9.678 -72.586 1.00 95.38 279 LEU A O 1
ATOM 2114 N N . CYS A 1 280 ? 38.000 8.935 -72.757 1.00 95.44 280 CYS A N 1
ATOM 2115 C CA . CYS A 1 280 ? 37.984 8.778 -74.211 1.00 95.44 280 CYS A CA 1
ATOM 2116 C C . CYS A 1 280 ? 36.864 9.625 -74.829 1.00 95.44 280 CYS A C 1
ATOM 2118 O O . CYS A 1 280 ? 35.732 9.563 -74.349 1.00 95.44 280 CYS A O 1
ATOM 2120 N N . ASP A 1 281 ? 37.143 10.401 -75.879 1.00 94.31 281 ASP A N 1
ATOM 2121 C CA . ASP A 1 281 ? 36.092 11.111 -76.626 1.00 94.31 281 ASP A CA 1
ATOM 2122 C C . ASP A 1 281 ? 35.548 10.303 -77.814 1.00 94.31 281 ASP A C 1
ATOM 2124 O O . ASP A 1 281 ? 36.011 9.211 -78.128 1.00 94.31 281 ASP A O 1
ATOM 2128 N N . GLN A 1 282 ? 34.551 10.865 -78.501 1.00 91.12 282 GLN A N 1
ATOM 2129 C CA . GLN A 1 282 ? 33.925 10.267 -79.685 1.00 91.12 282 GLN A CA 1
ATOM 2130 C C . GLN A 1 282 ? 34.824 10.287 -80.940 1.00 91.12 282 GLN A C 1
ATOM 2132 O O . GLN A 1 282 ? 34.428 9.767 -81.981 1.00 91.12 282 GLN A O 1
ATOM 2137 N N . TYR A 1 283 ? 36.018 10.888 -80.864 1.00 92.25 283 TYR A N 1
ATOM 2138 C CA . TYR A 1 283 ? 36.918 11.120 -82.000 1.00 92.25 283 TYR A CA 1
ATOM 2139 C C . TYR A 1 283 ? 38.180 10.243 -81.951 1.00 92.25 283 TYR A C 1
ATOM 2141 O O . TYR A 1 283 ? 39.088 10.428 -82.760 1.00 92.25 283 TYR A O 1
ATOM 2149 N N . GLY A 1 284 ? 38.245 9.291 -81.012 1.00 88.62 284 GLY A N 1
ATOM 2150 C CA . GLY A 1 284 ? 39.370 8.367 -80.845 1.00 88.62 284 GLY A CA 1
ATOM 2151 C C . GLY A 1 284 ? 40.532 8.921 -80.012 1.00 88.62 284 GLY A C 1
ATOM 2152 O O . GLY A 1 284 ? 41.587 8.283 -79.929 1.00 88.62 284 GLY A O 1
ATOM 2153 N N . ASN A 1 285 ? 40.371 10.087 -79.372 1.00 93.50 285 ASN A N 1
ATOM 2154 C CA . ASN A 1 285 ? 41.370 10.594 -78.436 1.00 93.50 285 ASN A CA 1
ATOM 2155 C C . ASN A 1 285 ? 41.198 9.904 -77.081 1.00 93.50 285 ASN A C 1
ATOM 2157 O O . ASN A 1 285 ? 40.087 9.802 -76.565 1.00 93.50 285 ASN A O 1
ATOM 2161 N N . VAL A 1 286 ? 42.311 9.472 -76.483 1.00 94.62 286 VAL A N 1
ATOM 2162 C CA . VAL A 1 286 ? 42.324 8.779 -75.189 1.00 94.62 286 VAL A CA 1
ATOM 2163 C C . VAL A 1 286 ? 43.338 9.447 -74.275 1.00 94.62 286 VAL A C 1
ATOM 2165 O O . VAL A 1 286 ? 44.535 9.392 -74.557 1.00 94.62 286 VAL A O 1
ATOM 2168 N N . ALA A 1 287 ? 42.876 10.049 -73.180 1.00 94.12 287 ALA A N 1
ATOM 2169 C CA . ALA A 1 287 ? 43.708 10.610 -72.121 1.00 94.12 287 ALA A CA 1
ATOM 2170 C C . ALA A 1 287 ? 43.902 9.586 -70.994 1.00 94.12 287 ALA A C 1
ATOM 2172 O O . ALA A 1 287 ? 42.925 9.046 -70.481 1.00 94.12 287 ALA A O 1
ATOM 2173 N N . ALA A 1 288 ? 45.151 9.346 -70.584 1.00 93.50 288 ALA A N 1
ATOM 2174 C CA . ALA A 1 288 ? 45.458 8.572 -69.379 1.00 93.50 288 ALA A CA 1
ATOM 2175 C C . ALA A 1 288 ? 45.631 9.524 -68.190 1.00 93.50 288 ALA A C 1
ATOM 2177 O O . ALA A 1 288 ? 46.539 10.360 -68.191 1.00 93.50 288 ALA A O 1
ATOM 2178 N N . LEU A 1 289 ? 44.742 9.402 -67.207 1.00 93.12 289 LEU A N 1
ATOM 2179 C CA . LEU A 1 289 ? 44.594 10.285 -66.051 1.00 93.12 289 LEU A CA 1
ATOM 2180 C C . LEU A 1 289 ? 45.249 9.657 -64.818 1.00 93.12 289 LEU A C 1
ATOM 2182 O O . LEU A 1 289 ? 44.604 9.404 -63.803 1.00 93.12 289 LEU A O 1
ATOM 2186 N N . HIS A 1 290 ? 46.547 9.375 -64.933 1.00 92.81 290 HIS A N 1
ATOM 2187 C CA . HIS A 1 290 ? 47.316 8.652 -63.922 1.00 92.81 290 HIS A CA 1
ATOM 2188 C C . HIS A 1 290 ? 46.712 7.280 -63.580 1.00 92.81 290 HIS A C 1
ATOM 2190 O O . HIS A 1 290 ? 46.073 6.618 -64.402 1.00 92.81 290 HIS A O 1
ATOM 2196 N N . SER A 1 291 ? 46.993 6.814 -62.368 1.00 92.88 291 SER A N 1
ATOM 2197 C CA . SER A 1 291 ? 46.899 5.413 -62.001 1.00 92.88 291 SER A CA 1
ATOM 2198 C C . SER A 1 291 ? 46.506 5.230 -60.539 1.00 92.88 291 SER A C 1
ATOM 2200 O O . SER A 1 291 ? 46.850 6.085 -59.718 1.00 92.88 291 SER A O 1
ATOM 2202 N N . ARG A 1 292 ? 45.881 4.101 -60.204 1.00 95.44 292 ARG A N 1
ATOM 2203 C CA . ARG A 1 292 ? 45.493 3.723 -58.838 1.00 95.44 292 ARG A CA 1
ATOM 2204 C C . ARG A 1 292 ? 46.072 2.366 -58.448 1.00 95.44 292 ARG A C 1
ATOM 2206 O O . ARG A 1 292 ? 46.393 1.545 -59.301 1.00 95.44 292 ARG A O 1
ATOM 2213 N N . ASP A 1 293 ? 46.202 2.145 -57.152 1.00 94.44 293 ASP A N 1
ATOM 2214 C CA . ASP A 1 293 ? 46.560 0.879 -56.533 1.00 94.44 293 ASP A CA 1
ATOM 2215 C C . ASP A 1 293 ? 45.401 0.436 -55.633 1.00 94.44 293 ASP A C 1
ATOM 2217 O O . ASP A 1 293 ? 45.082 1.074 -54.630 1.00 94.44 293 ASP A O 1
ATOM 2221 N N . CYS A 1 294 ? 44.750 -0.654 -56.025 1.00 93.31 294 CYS A N 1
ATOM 2222 C CA . CYS A 1 294 ? 43.563 -1.210 -55.381 1.00 93.31 294 CYS A CA 1
ATOM 2223 C C . CYS A 1 294 ? 43.873 -2.583 -54.771 1.00 93.31 294 CYS A C 1
ATOM 2225 O O . CYS A 1 294 ? 43.019 -3.470 -54.745 1.00 93.31 294 CYS A O 1
ATOM 2227 N N . SER A 1 295 ? 45.121 -2.795 -54.335 1.00 90.56 295 SER A N 1
ATOM 2228 C CA . SER A 1 295 ? 45.612 -4.101 -53.882 1.00 90.56 295 SER A CA 1
ATOM 2229 C C . SER A 1 295 ? 44.966 -4.614 -52.596 1.00 90.56 295 SER A C 1
ATOM 2231 O O . SER A 1 295 ? 44.989 -5.818 -52.363 1.00 90.56 295 SER A O 1
ATOM 2233 N N . ILE A 1 296 ? 44.412 -3.753 -51.737 1.00 91.25 296 ILE A N 1
ATOM 2234 C CA . ILE A 1 296 ? 43.762 -4.199 -50.497 1.00 91.25 296 ILE A CA 1
ATOM 2235 C C . ILE A 1 296 ? 42.330 -4.631 -50.801 1.00 91.25 296 ILE A C 1
ATOM 2237 O O . ILE A 1 296 ? 41.420 -3.807 -50.925 1.00 91.25 296 ILE A O 1
ATOM 2241 N N . GLN A 1 297 ? 42.151 -5.947 -50.908 1.00 85.19 297 GLN A N 1
ATOM 2242 C CA . GLN A 1 297 ? 40.883 -6.574 -51.258 1.00 85.19 297 GLN A CA 1
ATOM 2243 C C . GLN A 1 297 ? 40.531 -7.685 -50.267 1.00 85.19 297 GLN A C 1
ATOM 2245 O O . GLN A 1 297 ? 41.408 -8.412 -49.803 1.00 85.19 297 GLN A O 1
ATOM 2250 N N . ARG A 1 298 ? 39.242 -7.828 -49.960 1.00 79.25 298 ARG A N 1
ATOM 2251 C CA . ARG A 1 298 ? 38.672 -8.955 -49.211 1.00 79.25 298 ARG A CA 1
ATOM 2252 C C . ARG A 1 298 ? 37.776 -9.732 -50.154 1.00 79.25 298 ARG A C 1
ATOM 2254 O O . ARG A 1 298 ? 36.804 -9.164 -50.642 1.00 79.25 298 ARG A O 1
ATOM 2261 N N . ARG A 1 299 ? 38.038 -11.022 -50.379 1.00 72.12 299 ARG A N 1
ATOM 2262 C CA . ARG A 1 299 ? 37.226 -11.873 -51.273 1.00 72.12 299 ARG A CA 1
ATOM 2263 C C . ARG A 1 299 ? 36.913 -11.173 -52.606 1.00 72.12 299 ARG A C 1
ATOM 2265 O O . ARG A 1 299 ? 35.796 -11.244 -53.106 1.00 72.12 299 ARG A O 1
ATOM 2272 N N . HIS A 1 300 ? 37.914 -10.475 -53.148 1.00 72.56 300 HIS A N 1
ATOM 2273 C CA . HIS A 1 300 ? 37.845 -9.669 -54.376 1.00 72.56 300 HIS A CA 1
ATOM 2274 C C . HIS A 1 300 ? 37.027 -8.362 -54.310 1.00 72.56 300 HIS A C 1
ATOM 2276 O O . HIS A 1 300 ? 36.911 -7.672 -55.318 1.00 72.56 300 HIS A O 1
ATOM 2282 N N . GLN A 1 301 ? 36.516 -7.964 -53.144 1.00 74.56 301 GLN A N 1
ATOM 2283 C CA . GLN A 1 301 ? 35.961 -6.630 -52.907 1.00 74.56 301 GLN A CA 1
ATOM 2284 C C . GLN A 1 301 ? 37.076 -5.663 -52.490 1.00 74.56 301 GLN A C 1
ATOM 2286 O O . GLN A 1 301 ? 37.815 -5.939 -51.545 1.00 74.56 301 GLN A O 1
ATOM 2291 N N . LYS A 1 302 ? 37.207 -4.530 -53.185 1.00 88.19 302 LYS A N 1
ATOM 2292 C CA . LYS A 1 302 ? 38.172 -3.464 -52.858 1.00 88.19 302 LYS A CA 1
ATOM 2293 C C . LYS A 1 302 ? 37.759 -2.768 -51.559 1.00 88.19 302 LYS A C 1
ATOM 2295 O O . LYS A 1 302 ? 36.571 -2.554 -51.359 1.00 88.19 302 LYS A O 1
ATOM 2300 N N . ILE A 1 303 ? 38.716 -2.449 -50.685 1.00 90.44 303 ILE A N 1
ATOM 2301 C CA . ILE A 1 303 ? 38.461 -1.783 -49.387 1.00 90.44 303 ILE A CA 1
ATOM 2302 C C . ILE A 1 303 ? 39.264 -0.487 -49.245 1.00 90.44 303 ILE A C 1
ATOM 2304 O O . ILE A 1 303 ? 38.731 0.505 -48.747 1.00 90.44 303 ILE A O 1
ATOM 2308 N N . ILE A 1 304 ? 40.538 -0.520 -49.653 1.00 93.81 304 ILE A N 1
ATOM 2309 C CA . ILE A 1 304 ? 41.432 0.641 -49.655 1.00 93.81 304 ILE A CA 1
ATOM 2310 C C . ILE A 1 304 ? 41.972 0.825 -51.068 1.00 93.81 304 ILE A C 1
ATOM 2312 O O . ILE A 1 304 ? 42.542 -0.106 -51.648 1.00 93.81 304 ILE A O 1
ATOM 2316 N N . GLU A 1 305 ? 41.819 2.034 -51.588 1.00 95.12 305 GLU A N 1
ATOM 2317 C CA . GLU A 1 305 ? 42.291 2.451 -52.900 1.00 95.12 305 GLU A CA 1
ATOM 2318 C C . GLU A 1 305 ? 43.209 3.659 -52.747 1.00 95.12 305 GLU A C 1
ATOM 2320 O O . GLU A 1 305 ? 42.908 4.590 -52.007 1.00 95.12 305 GLU A O 1
ATOM 2325 N N . GLU A 1 306 ? 44.341 3.679 -53.440 1.00 95.31 306 GLU A N 1
ATOM 2326 C CA . GLU A 1 306 ? 45.296 4.780 -53.314 1.00 95.31 306 GLU A CA 1
ATOM 2327 C C . GLU A 1 306 ? 45.910 5.174 -54.659 1.00 95.31 306 GLU A C 1
ATOM 2329 O O . GLU A 1 306 ? 45.925 4.396 -55.610 1.00 95.31 306 GLU A O 1
ATOM 2334 N N . GLY A 1 307 ? 46.391 6.408 -54.783 1.00 92.88 307 GLY A N 1
ATOM 2335 C CA . GLY A 1 307 ? 46.973 6.906 -56.028 1.00 92.88 307 GLY A CA 1
ATOM 2336 C C . GLY A 1 307 ? 47.867 8.130 -55.815 1.00 92.88 307 GLY A C 1
ATOM 2337 O O . GLY A 1 307 ? 47.634 8.895 -54.879 1.00 92.88 307 GLY A O 1
ATOM 2338 N N . PRO A 1 308 ? 48.882 8.364 -56.671 1.00 93.94 308 PRO A N 1
ATOM 2339 C CA . PRO A 1 308 ? 49.296 7.518 -57.798 1.00 93.94 308 PRO A CA 1
ATOM 2340 C C . PRO A 1 308 ? 49.962 6.203 -57.350 1.00 93.94 308 PRO A C 1
ATOM 2342 O O . PRO A 1 308 ? 50.305 6.050 -56.178 1.00 93.94 308 PRO A O 1
ATOM 2345 N N . ILE A 1 309 ? 50.187 5.265 -58.277 1.00 93.12 309 ILE A N 1
ATOM 2346 C CA . ILE A 1 309 ? 50.920 4.020 -58.004 1.00 93.12 309 ILE A CA 1
ATOM 2347 C C . ILE A 1 309 ? 52.333 4.360 -57.514 1.00 93.12 309 ILE A C 1
ATOM 2349 O O . ILE A 1 309 ? 53.065 5.097 -58.172 1.00 93.12 309 ILE A O 1
ATOM 2353 N N . THR A 1 310 ? 52.720 3.799 -56.366 1.00 90.94 310 THR A N 1
ATOM 2354 C CA . THR A 1 310 ? 54.051 4.005 -55.757 1.00 90.94 310 THR A CA 1
ATOM 2355 C C . THR A 1 310 ? 54.905 2.739 -55.700 1.00 90.94 310 THR A C 1
ATOM 2357 O O . THR A 1 310 ? 56.110 2.834 -55.487 1.00 90.94 310 THR A O 1
ATOM 2360 N N . VAL A 1 311 ? 54.301 1.561 -55.887 1.00 90.31 311 VAL A N 1
ATOM 2361 C CA . VAL A 1 311 ? 54.990 0.260 -55.805 1.00 90.31 311 VAL A CA 1
ATOM 2362 C C . VAL A 1 311 ? 55.777 -0.084 -57.076 1.00 90.31 311 VAL A C 1
ATOM 2364 O O . VAL A 1 311 ? 56.788 -0.776 -57.004 1.00 90.31 311 VAL A O 1
ATOM 2367 N N . ALA A 1 312 ? 55.333 0.407 -58.238 1.00 88.81 312 ALA A N 1
ATOM 2368 C CA . ALA A 1 312 ? 55.979 0.169 -59.527 1.00 88.81 312 ALA A CA 1
ATOM 2369 C C . ALA A 1 312 ? 56.883 1.355 -59.931 1.00 88.81 312 ALA A C 1
ATOM 2371 O O . ALA A 1 312 ? 56.531 2.506 -59.654 1.00 88.81 312 ALA A O 1
ATOM 2372 N N . PRO A 1 313 ? 58.013 1.114 -60.628 1.00 88.38 313 PRO A N 1
ATOM 2373 C CA . PRO A 1 313 ? 58.835 2.179 -61.203 1.00 88.38 313 PRO A CA 1
ATOM 2374 C C . PRO A 1 313 ? 58.042 3.074 -62.166 1.00 88.38 313 PRO A C 1
ATOM 2376 O O . PRO A 1 313 ? 57.150 2.606 -62.876 1.00 88.38 313 PRO A O 1
ATOM 2379 N N . ILE A 1 314 ? 58.398 4.359 -62.243 1.00 86.62 314 ILE A N 1
ATOM 2380 C CA . ILE A 1 314 ? 57.696 5.358 -63.073 1.00 86.62 314 ILE A CA 1
ATOM 2381 C C . ILE A 1 314 ? 57.692 4.950 -64.555 1.00 86.62 314 ILE A C 1
ATOM 2383 O O . ILE A 1 314 ? 56.717 5.186 -65.267 1.00 86.62 314 ILE A O 1
ATOM 2387 N N . GLU A 1 315 ? 58.768 4.327 -65.031 1.00 88.50 315 GLU A N 1
ATOM 2388 C CA . GLU A 1 315 ? 58.888 3.803 -66.391 1.00 88.50 315 GLU A CA 1
ATOM 2389 C C . GLU A 1 315 ? 57.843 2.716 -66.665 1.00 88.50 315 GLU A C 1
ATOM 2391 O O . GLU A 1 315 ? 57.189 2.748 -67.707 1.00 88.50 315 GLU A O 1
ATOM 2396 N N . THR A 1 316 ? 57.631 1.805 -65.713 1.00 90.81 316 THR A N 1
ATOM 2397 C CA . THR A 1 316 ? 56.598 0.766 -65.788 1.00 90.81 316 THR A CA 1
ATOM 2398 C C . THR A 1 316 ? 55.201 1.383 -65.763 1.00 90.81 316 THR A C 1
ATOM 2400 O O . THR A 1 316 ? 54.352 0.997 -66.560 1.00 90.81 316 THR A O 1
ATOM 2403 N N . VAL A 1 317 ? 54.964 2.405 -64.931 1.00 90.56 317 VAL A N 1
ATOM 2404 C CA . VAL A 1 317 ? 53.681 3.135 -64.911 1.00 90.56 317 VAL A CA 1
ATOM 2405 C C . VAL A 1 317 ? 53.389 3.793 -66.263 1.00 90.56 317 VAL A C 1
ATOM 2407 O O . VAL A 1 317 ? 52.281 3.675 -66.777 1.00 90.56 317 VAL A O 1
ATOM 2410 N N . LYS A 1 318 ? 54.387 4.404 -66.910 1.00 88.75 318 LYS A N 1
ATOM 2411 C CA . LYS A 1 318 ? 54.217 4.945 -68.270 1.00 88.75 318 LYS A CA 1
ATOM 2412 C C . LYS A 1 318 ? 53.886 3.860 -69.293 1.00 88.75 318 LYS A C 1
ATOM 2414 O O . LYS A 1 318 ? 53.095 4.101 -70.201 1.00 88.75 318 LYS A O 1
ATOM 2419 N N . GLN A 1 319 ? 54.485 2.676 -69.171 1.00 90.75 319 GLN A N 1
ATOM 2420 C CA . GLN A 1 319 ? 54.156 1.547 -70.043 1.00 90.75 319 GLN A CA 1
ATOM 2421 C C . GLN A 1 319 ? 52.712 1.077 -69.832 1.00 90.75 319 GLN A C 1
ATOM 2423 O O . GLN A 1 319 ? 52.013 0.867 -70.822 1.00 90.75 319 GLN A O 1
ATOM 2428 N N . LEU A 1 320 ? 52.249 1.001 -68.578 1.00 92.50 320 LEU A N 1
ATOM 2429 C CA . LEU A 1 320 ? 50.853 0.707 -68.233 1.00 92.50 320 LEU A CA 1
ATOM 2430 C C . LEU A 1 320 ? 49.892 1.722 -68.865 1.00 92.50 320 LEU A C 1
ATOM 2432 O O . LEU A 1 320 ? 48.902 1.335 -69.486 1.00 92.50 320 LEU A O 1
ATOM 2436 N N . GLU A 1 321 ? 50.200 3.019 -68.760 1.00 92.00 321 GLU A N 1
ATOM 2437 C CA . GLU A 1 321 ? 49.389 4.089 -69.353 1.00 92.00 321 GLU A CA 1
ATOM 2438 C C . GLU A 1 321 ? 49.311 3.980 -70.883 1.00 92.00 321 GLU A C 1
ATOM 2440 O O . GLU A 1 321 ? 48.238 4.129 -71.467 1.00 92.00 321 GLU A O 1
ATOM 2445 N N . GLN A 1 322 ? 50.433 3.692 -71.547 1.00 92.19 322 GLN A N 1
ATOM 2446 C CA . GLN A 1 322 ? 50.478 3.545 -73.004 1.00 92.19 322 GLN A CA 1
ATOM 2447 C C . GLN A 1 322 ? 49.771 2.273 -73.483 1.00 92.19 322 GLN A C 1
ATOM 2449 O O . GLN A 1 322 ? 49.061 2.307 -74.488 1.00 92.19 322 GLN A O 1
ATOM 2454 N N . ALA A 1 323 ? 49.923 1.160 -72.764 1.00 92.44 323 ALA A N 1
ATOM 2455 C CA . ALA A 1 323 ? 49.205 -0.078 -73.051 1.00 92.44 323 ALA A CA 1
ATOM 2456 C C . ALA A 1 323 ? 47.686 0.112 -72.903 1.00 92.44 323 ALA A C 1
ATOM 2458 O O . ALA A 1 323 ? 46.922 -0.279 -73.785 1.00 92.44 323 ALA A O 1
ATOM 2459 N N . ALA A 1 324 ? 47.259 0.823 -71.855 1.00 93.31 324 ALA A N 1
ATOM 2460 C CA . ALA A 1 324 ? 45.856 1.134 -71.616 1.00 93.31 324 ALA A CA 1
ATOM 2461 C C . ALA A 1 324 ? 45.260 1.982 -72.757 1.00 93.31 324 ALA A C 1
ATOM 2463 O O . ALA A 1 324 ? 44.173 1.684 -73.254 1.00 93.31 324 ALA A O 1
ATOM 2464 N N . ARG A 1 325 ? 45.996 2.997 -73.236 1.00 93.12 325 ARG A N 1
ATOM 2465 C CA . ARG A 1 325 ? 45.577 3.823 -74.383 1.00 93.12 325 ARG A CA 1
ATOM 2466 C C . ARG A 1 325 ? 45.407 3.010 -75.659 1.00 93.12 325 ARG A C 1
ATOM 2468 O O . ARG A 1 325 ? 44.400 3.184 -76.341 1.00 93.12 325 ARG A O 1
ATOM 2475 N N . ARG A 1 326 ? 46.368 2.134 -75.986 1.00 92.19 326 ARG A N 1
ATOM 2476 C CA . ARG A 1 326 ? 46.281 1.271 -77.178 1.00 92.19 326 ARG A CA 1
ATOM 2477 C C . ARG A 1 326 ? 45.036 0.392 -77.134 1.00 92.19 326 ARG A C 1
ATOM 2479 O O . ARG A 1 326 ? 44.312 0.332 -78.125 1.00 92.19 326 ARG A O 1
ATOM 2486 N N . LEU A 1 327 ? 44.753 -0.210 -75.978 1.00 91.44 327 LEU A N 1
ATOM 2487 C CA . LEU A 1 327 ? 43.563 -1.034 -75.789 1.00 91.44 327 LEU A CA 1
ATOM 2488 C C . LEU A 1 327 ? 42.273 -0.234 -76.004 1.00 91.44 327 LEU A C 1
ATOM 2490 O O . LEU A 1 327 ? 41.451 -0.623 -76.827 1.00 91.44 327 LEU A O 1
ATOM 2494 N N . ALA A 1 328 ? 42.117 0.919 -75.349 1.00 90.88 328 ALA A N 1
ATOM 2495 C CA . ALA A 1 328 ? 40.915 1.743 -75.503 1.00 90.88 328 ALA A CA 1
ATOM 2496 C C . ALA A 1 328 ? 40.711 2.258 -76.942 1.00 90.88 328 ALA A C 1
ATOM 2498 O O . ALA A 1 328 ? 39.579 2.289 -77.428 1.00 90.88 328 ALA A O 1
ATOM 2499 N N . LYS A 1 329 ? 41.798 2.606 -77.649 1.00 90.00 329 LYS A N 1
ATOM 2500 C CA . LYS A 1 329 ? 41.740 2.989 -79.070 1.00 90.00 329 LYS A CA 1
ATOM 2501 C C . LYS A 1 329 ? 41.296 1.832 -79.964 1.00 90.00 329 LYS A C 1
ATOM 2503 O O . LYS A 1 329 ? 40.506 2.057 -80.872 1.00 90.00 329 LYS A O 1
ATOM 2508 N N . SER A 1 330 ? 41.759 0.607 -79.700 1.00 87.19 330 SER A N 1
ATOM 2509 C CA . SER A 1 330 ? 41.426 -0.567 -80.526 1.00 87.19 330 SER A CA 1
ATOM 2510 C C . SER A 1 330 ? 39.927 -0.896 -80.561 1.00 87.19 330 SER A C 1
ATOM 2512 O O . SER A 1 330 ? 39.444 -1.453 -81.542 1.00 87.19 330 SER A O 1
ATOM 2514 N N . VAL A 1 331 ? 39.186 -0.496 -79.524 1.00 88.12 331 VAL A N 1
ATOM 2515 C CA . VAL A 1 331 ? 37.747 -0.763 -79.358 1.00 88.12 331 VAL A CA 1
ATOM 2516 C C . VAL A 1 331 ? 36.879 0.494 -79.464 1.00 88.12 331 VAL A C 1
ATOM 2518 O O . VAL A 1 331 ? 35.708 0.453 -79.089 1.00 88.12 331 VAL A O 1
ATOM 2521 N N . ASN A 1 332 ? 37.423 1.611 -79.968 1.00 89.44 332 ASN A N 1
ATOM 2522 C CA . ASN A 1 332 ? 36.729 2.905 -80.088 1.00 89.44 332 ASN A CA 1
ATOM 2523 C C . ASN A 1 332 ? 35.956 3.297 -78.818 1.00 89.44 332 ASN A C 1
ATOM 2525 O O . ASN A 1 332 ? 34.781 3.666 -78.869 1.00 89.44 332 ASN A O 1
ATOM 2529 N N . TYR A 1 333 ? 36.607 3.159 -77.666 1.00 92.31 333 TYR A N 1
ATOM 2530 C CA . TYR A 1 333 ? 35.971 3.416 -76.383 1.00 92.31 333 TYR A CA 1
ATOM 2531 C C . TYR A 1 333 ? 35.543 4.894 -76.254 1.00 92.31 333 TYR A C 1
ATOM 2533 O O . TYR A 1 333 ? 36.244 5.784 -76.730 1.00 92.31 333 TYR A O 1
ATOM 2541 N N . VAL A 1 334 ? 34.421 5.171 -75.574 1.00 93.19 334 VAL A N 1
ATOM 2542 C CA . VAL A 1 334 ? 33.917 6.533 -75.300 1.00 93.19 334 VAL A CA 1
ATOM 2543 C C . VAL A 1 334 ? 33.550 6.669 -73.820 1.00 93.19 334 VAL A C 1
ATOM 2545 O O . VAL A 1 334 ? 33.004 5.751 -73.217 1.00 93.19 334 VAL A O 1
ATOM 2548 N N . GLY A 1 335 ? 33.838 7.822 -73.220 1.00 93.31 335 GLY A N 1
ATOM 2549 C CA . GLY A 1 335 ? 33.589 8.094 -71.806 1.00 93.31 335 GLY A CA 1
ATOM 2550 C C . GLY A 1 335 ? 34.740 7.646 -70.900 1.00 93.31 335 GLY A C 1
ATOM 2551 O O . GLY A 1 335 ? 35.899 7.597 -71.315 1.00 93.31 335 GLY A O 1
ATOM 2552 N N . ALA A 1 336 ? 34.433 7.366 -69.633 1.00 93.75 336 ALA A N 1
ATOM 2553 C CA . ALA A 1 336 ? 35.421 6.914 -68.656 1.00 93.75 336 ALA A CA 1
ATOM 2554 C C . ALA A 1 336 ? 35.667 5.401 -68.786 1.00 93.75 336 ALA A C 1
ATOM 2556 O O . ALA A 1 336 ? 34.715 4.623 -68.871 1.00 93.75 336 ALA A O 1
ATOM 2557 N N . ALA A 1 337 ? 36.937 4.999 -68.784 1.00 91.94 337 ALA A N 1
ATOM 2558 C CA . ALA A 1 337 ? 37.380 3.604 -68.806 1.00 91.94 337 ALA A CA 1
ATOM 2559 C C . ALA A 1 337 ? 38.412 3.375 -67.704 1.00 91.94 337 ALA A C 1
ATOM 2561 O O . ALA A 1 337 ? 39.255 4.239 -67.470 1.00 91.94 337 ALA A O 1
ATOM 2562 N N . THR A 1 338 ? 38.413 2.197 -67.090 1.00 93.19 338 THR A N 1
ATOM 2563 C CA . THR A 1 338 ? 39.539 1.763 -66.256 1.00 93.19 338 THR A CA 1
ATOM 2564 C C . THR A 1 338 ? 40.130 0.491 -66.831 1.00 93.19 338 THR A C 1
ATOM 2566 O O . THR A 1 338 ? 39.416 -0.496 -66.982 1.00 93.19 338 THR A O 1
ATOM 2569 N N . VAL A 1 339 ? 41.437 0.503 -67.095 1.00 93.38 339 VAL A N 1
ATOM 2570 C CA . VAL A 1 339 ? 42.187 -0.720 -67.402 1.00 93.38 339 VAL A CA 1
ATOM 2571 C C . VAL A 1 339 ? 42.821 -1.234 -66.119 1.00 93.38 339 VAL A C 1
ATOM 2573 O O . VAL A 1 339 ? 43.590 -0.511 -65.481 1.00 93.38 339 VAL A O 1
ATOM 2576 N N . GLU A 1 340 ? 42.489 -2.466 -65.751 1.00 91.94 340 GLU A N 1
ATOM 2577 C CA . GLU A 1 340 ? 43.011 -3.143 -64.569 1.00 91.94 340 GLU A CA 1
ATOM 2578 C C . GLU A 1 340 ? 44.169 -4.079 -64.943 1.00 91.94 340 GLU A C 1
ATOM 2580 O O . GLU A 1 340 ? 44.147 -4.782 -65.958 1.00 91.94 340 GLU A O 1
ATOM 2585 N N . TYR A 1 341 ? 45.184 -4.103 -64.085 1.00 92.69 341 TYR A N 1
ATOM 2586 C CA . TYR A 1 341 ? 46.410 -4.869 -64.236 1.00 92.69 341 TYR A CA 1
ATOM 2587 C C . TYR A 1 341 ? 46.769 -5.609 -62.945 1.00 92.69 341 TYR A C 1
ATOM 2589 O O . TYR A 1 341 ? 46.529 -5.141 -61.831 1.00 92.69 341 TYR A O 1
ATOM 2597 N N . LEU A 1 342 ? 47.446 -6.742 -63.096 1.00 89.81 342 LEU A N 1
ATOM 2598 C CA . LEU A 1 342 ? 48.148 -7.440 -62.028 1.00 89.81 342 LEU A CA 1
ATOM 2599 C C . LEU A 1 342 ? 49.648 -7.205 -62.175 1.00 89.81 342 LEU A C 1
ATOM 2601 O O . LEU A 1 342 ? 50.231 -7.560 -63.196 1.00 89.81 342 LEU A O 1
ATOM 2605 N N . PHE A 1 343 ? 50.276 -6.639 -61.148 1.00 91.31 343 PHE A N 1
ATOM 2606 C CA . PHE A 1 343 ? 51.717 -6.386 -61.111 1.00 91.31 343 PHE A CA 1
ATOM 2607 C C . PHE A 1 343 ? 52.398 -7.317 -60.113 1.00 91.31 343 PHE A C 1
ATOM 2609 O O . PHE A 1 343 ? 52.048 -7.350 -58.933 1.00 91.31 343 PHE A O 1
ATOM 2616 N N . SER A 1 344 ? 53.364 -8.099 -60.579 1.00 87.62 344 SER A N 1
ATOM 2617 C CA . SER A 1 344 ? 54.134 -9.004 -59.727 1.00 87.62 344 SER A CA 1
ATOM 2618 C C . SER A 1 344 ? 55.270 -8.235 -59.059 1.00 87.62 344 SER A C 1
ATOM 2620 O O . SER A 1 344 ? 56.179 -7.756 -59.733 1.00 87.62 344 SER A O 1
ATOM 2622 N N . MET A 1 345 ? 55.248 -8.144 -57.725 1.00 82.94 345 MET A N 1
ATOM 2623 C CA . MET A 1 345 ? 56.317 -7.465 -56.978 1.00 82.94 345 MET A CA 1
ATOM 2624 C C . MET A 1 345 ? 57.666 -8.186 -57.084 1.00 82.94 345 MET A C 1
ATOM 2626 O O . MET A 1 345 ? 58.706 -7.552 -56.944 1.00 82.94 345 MET A O 1
ATOM 2630 N N . GLU A 1 346 ? 57.648 -9.498 -57.322 1.00 82.25 346 GLU A N 1
ATOM 2631 C CA . GLU A 1 346 ? 58.855 -10.319 -57.421 1.00 82.25 346 GLU A CA 1
ATOM 2632 C C . GLU A 1 346 ? 59.559 -10.143 -58.772 1.00 82.25 346 GLU A C 1
ATOM 2634 O O . GLU A 1 346 ? 60.775 -9.983 -58.821 1.00 82.25 346 GLU A O 1
ATOM 2639 N N . THR A 1 347 ? 58.797 -10.151 -59.871 1.00 84.31 347 THR A N 1
ATOM 2640 C CA . THR A 1 347 ? 59.359 -10.100 -61.234 1.00 84.31 347 THR A CA 1
ATOM 2641 C C . THR A 1 347 ? 59.417 -8.688 -61.818 1.00 84.31 347 THR A C 1
ATOM 2643 O O . THR A 1 347 ? 60.198 -8.438 -62.730 1.00 84.31 347 THR A O 1
ATOM 2646 N N . GLY A 1 348 ? 58.604 -7.755 -61.311 1.00 84.94 348 GLY A N 1
ATOM 2647 C CA . GLY A 1 348 ? 58.441 -6.415 -61.881 1.00 84.94 348 GLY A CA 1
ATOM 2648 C C . GLY A 1 348 ? 57.601 -6.373 -63.165 1.00 84.94 348 GLY A C 1
ATOM 2649 O O . GLY A 1 348 ? 57.488 -5.311 -63.781 1.00 84.94 348 GLY A O 1
ATOM 2650 N N . GLU A 1 349 ? 57.010 -7.499 -63.574 1.00 87.25 349 GLU A N 1
ATOM 2651 C CA . GLU A 1 349 ? 56.142 -7.600 -64.750 1.00 87.25 349 GLU A CA 1
ATOM 2652 C C . GLU A 1 349 ? 54.685 -7.238 -64.421 1.00 87.25 349 GLU A C 1
ATOM 2654 O O . GLU A 1 349 ? 54.223 -7.371 -63.281 1.00 87.25 349 GLU A O 1
ATOM 2659 N N . TYR A 1 350 ? 53.947 -6.791 -65.440 1.00 91.00 350 TYR A N 1
ATOM 2660 C CA . TYR A 1 350 ? 52.526 -6.470 -65.350 1.00 91.00 350 TYR A CA 1
ATOM 2661 C C . TYR A 1 350 ? 51.720 -7.227 -66.401 1.00 91.00 350 TYR A C 1
ATOM 2663 O O . TYR A 1 350 ? 52.199 -7.475 -67.507 1.00 91.00 350 TYR A O 1
ATOM 2671 N N . TYR A 1 351 ? 50.473 -7.543 -66.064 1.00 91.31 351 TYR A N 1
ATOM 2672 C CA . TYR A 1 351 ? 49.565 -8.279 -66.934 1.00 91.31 351 TYR A CA 1
ATOM 2673 C C . TYR A 1 351 ? 48.164 -7.688 -66.867 1.00 91.31 351 TYR A C 1
ATOM 2675 O O . TYR A 1 351 ? 47.683 -7.354 -65.789 1.00 91.31 351 TYR A O 1
ATOM 2683 N N . PHE A 1 352 ? 47.506 -7.574 -68.010 1.00 91.62 352 PHE A N 1
ATOM 2684 C CA . PHE A 1 352 ? 46.111 -7.189 -68.147 1.00 91.62 352 PHE A CA 1
ATOM 2685 C C . PHE A 1 352 ? 45.200 -8.147 -67.382 1.00 91.62 352 PHE A C 1
ATOM 2687 O O . PHE A 1 352 ? 45.392 -9.367 -67.423 1.00 91.62 352 PHE A O 1
ATOM 2694 N N . LEU A 1 353 ? 44.217 -7.569 -66.697 1.00 84.94 353 LEU A N 1
ATOM 2695 C CA . LEU A 1 353 ? 43.154 -8.293 -66.018 1.00 84.94 353 LEU A CA 1
ATOM 2696 C C . LEU A 1 353 ? 41.823 -8.113 -66.753 1.00 84.94 353 LEU A C 1
ATOM 2698 O O . LEU A 1 353 ? 41.244 -9.104 -67.188 1.00 84.94 353 LEU A O 1
ATOM 2702 N N . GLU A 1 354 ? 41.361 -6.868 -66.880 1.00 85.31 354 GLU A N 1
ATOM 2703 C CA . GLU A 1 354 ? 40.129 -6.497 -67.582 1.00 85.31 354 GLU A CA 1
ATOM 2704 C C . GLU A 1 354 ? 40.089 -4.987 -67.884 1.00 85.31 354 GLU A C 1
ATOM 2706 O O . GLU A 1 354 ? 40.911 -4.209 -67.389 1.00 85.31 354 GLU A O 1
ATOM 2711 N N . LEU A 1 355 ? 39.132 -4.565 -68.716 1.00 89.00 355 LEU A N 1
ATOM 2712 C CA . LEU A 1 355 ? 38.791 -3.158 -68.919 1.00 89.00 355 LEU A CA 1
ATOM 2713 C C . LEU A 1 355 ? 37.339 -2.960 -68.494 1.00 89.00 355 LEU A C 1
ATOM 2715 O O . LEU A 1 355 ? 36.429 -3.454 -69.152 1.00 89.00 355 LEU A O 1
ATOM 2719 N N . ASN A 1 356 ? 37.130 -2.222 -67.407 1.00 86.94 356 ASN A N 1
ATOM 2720 C CA . ASN A 1 356 ? 35.799 -1.955 -66.876 1.00 86.94 356 ASN A CA 1
ATOM 2721 C C . ASN A 1 356 ? 35.082 -0.902 -67.730 1.00 86.94 356 ASN A C 1
ATOM 2723 O O . ASN A 1 356 ? 35.553 0.246 -67.762 1.00 86.94 356 ASN A O 1
ATOM 2727 N N . PRO A 1 357 ? 33.946 -1.236 -68.382 1.00 88.62 357 PRO A N 1
ATOM 2728 C CA . PRO A 1 357 ? 33.302 -0.357 -69.343 1.00 88.62 357 PRO A CA 1
ATOM 2729 C C . PRO A 1 357 ? 32.434 0.742 -68.682 1.00 88.62 357 PRO A C 1
ATOM 2731 O O . PRO A 1 357 ? 31.330 1.047 -69.131 1.00 88.62 357 PRO A O 1
ATOM 2734 N N . ARG A 1 358 ? 32.911 1.324 -67.574 1.00 89.44 358 ARG A N 1
ATOM 2735 C CA . ARG A 1 358 ? 32.169 2.271 -66.729 1.00 89.44 358 ARG A CA 1
ATOM 2736 C C . ARG A 1 358 ? 33.084 3.143 -65.869 1.00 89.44 358 ARG A C 1
ATOM 2738 O O . ARG A 1 358 ? 34.278 2.882 -65.727 1.00 89.44 358 ARG A O 1
ATOM 2745 N N . LEU A 1 359 ? 32.494 4.143 -65.209 1.00 92.38 359 LEU A N 1
ATOM 2746 C CA . LEU A 1 359 ? 33.151 4.850 -64.109 1.00 92.38 359 LEU A CA 1
ATOM 2747 C C . LEU A 1 359 ? 33.252 3.918 -62.888 1.00 92.38 359 LEU A C 1
ATOM 2749 O O . LEU A 1 359 ? 32.308 3.199 -62.570 1.00 92.38 359 LEU A O 1
ATOM 2753 N N . GLN A 1 360 ? 34.381 3.918 -62.185 1.00 90.75 360 GLN A N 1
ATOM 2754 C CA . GLN A 1 360 ? 34.537 3.172 -60.930 1.00 90.75 360 GLN A CA 1
ATOM 2755 C C . GLN A 1 360 ? 34.200 4.037 -59.708 1.00 90.75 360 GLN A C 1
ATOM 2757 O O . GLN A 1 360 ? 34.278 5.263 -59.759 1.00 90.75 360 GLN A O 1
ATOM 2762 N N . VAL A 1 361 ? 33.842 3.412 -58.584 1.00 91.44 361 VAL A N 1
ATOM 2763 C CA . VAL A 1 361 ? 33.451 4.128 -57.353 1.00 91.44 361 VAL A CA 1
ATOM 2764 C C . VAL A 1 361 ? 34.626 4.888 -56.715 1.00 91.44 361 VAL A C 1
ATOM 2766 O O . VAL A 1 361 ? 34.438 5.954 -56.132 1.00 91.44 361 VAL A O 1
ATOM 2769 N N . GLU A 1 362 ? 35.846 4.391 -56.898 1.00 93.00 362 GLU A N 1
ATOM 2770 C CA . GLU A 1 362 ? 37.123 4.959 -56.452 1.00 93.00 362 GLU A CA 1
ATOM 2771 C C . GLU A 1 362 ? 37.694 6.055 -57.374 1.00 93.00 362 GLU A C 1
ATOM 2773 O O . GLU A 1 362 ? 38.775 6.589 -57.114 1.00 93.00 362 GLU A O 1
ATOM 2778 N N . HIS A 1 363 ? 36.958 6.468 -58.414 1.00 94.44 363 HIS A N 1
ATOM 2779 C CA . HIS A 1 363 ? 37.367 7.556 -59.309 1.00 94.44 363 HIS A CA 1
ATOM 2780 C C . HIS A 1 363 ? 37.805 8.862 -58.613 1.00 94.44 363 HIS A C 1
ATOM 2782 O O . HIS A 1 363 ? 38.692 9.514 -59.170 1.00 94.44 363 HIS A O 1
ATOM 2788 N N . PRO A 1 364 ? 37.301 9.261 -57.419 1.00 94.31 364 PRO A N 1
ATOM 2789 C CA . PRO A 1 364 ? 37.741 10.505 -56.794 1.00 94.31 364 PRO A CA 1
ATOM 2790 C C . PRO A 1 364 ? 39.204 10.484 -56.344 1.00 94.31 364 PRO A C 1
ATOM 2792 O O . PRO A 1 364 ? 39.805 11.547 -56.227 1.00 94.31 364 PRO A O 1
ATOM 2795 N N . VAL A 1 365 ? 39.821 9.305 -56.173 1.00 94.81 365 VAL A N 1
ATOM 2796 C CA . VAL A 1 365 ? 41.284 9.203 -56.013 1.00 94.81 365 VAL A CA 1
ATOM 2797 C C . VAL A 1 365 ? 41.975 9.830 -57.220 1.00 94.81 365 VAL A C 1
ATOM 2799 O O . VAL A 1 365 ? 42.868 10.663 -57.066 1.00 94.81 365 VAL A O 1
ATOM 2802 N N . THR A 1 366 ? 41.518 9.474 -58.424 1.00 94.38 366 THR A N 1
ATOM 2803 C CA . THR A 1 366 ? 42.016 10.057 -59.669 1.00 94.38 366 THR A CA 1
ATOM 2804 C C . THR A 1 366 ? 41.643 11.527 -59.801 1.00 94.38 366 THR A C 1
ATOM 2806 O O . THR A 1 366 ? 42.498 12.315 -60.188 1.00 94.38 366 THR A O 1
ATOM 2809 N N . GLU A 1 367 ? 40.418 11.922 -59.446 1.00 93.19 367 GLU A N 1
ATOM 2810 C CA . GLU A 1 367 ? 40.016 13.335 -59.499 1.00 93.19 367 GLU A CA 1
ATOM 2811 C C . GLU A 1 367 ? 40.934 14.225 -58.653 1.00 93.19 367 GLU A C 1
ATOM 2813 O O . GLU A 1 367 ? 41.287 15.313 -59.094 1.00 93.19 367 GLU A O 1
ATOM 2818 N N . TRP A 1 368 ? 41.379 13.756 -57.481 1.00 90.25 368 TRP A N 1
ATOM 2819 C CA . TRP A 1 368 ? 42.313 14.496 -56.628 1.00 90.25 368 TRP A CA 1
ATOM 2820 C C . TRP A 1 368 ? 43.727 14.574 -57.202 1.00 90.25 368 TRP A C 1
ATOM 2822 O O . TRP A 1 368 ? 44.338 15.638 -57.175 1.00 90.25 368 TRP A O 1
ATOM 2832 N N . ILE A 1 369 ? 44.272 13.466 -57.713 1.00 92.38 369 ILE A N 1
ATOM 2833 C CA . ILE A 1 369 ? 45.657 13.452 -58.219 1.00 92.38 369 ILE A CA 1
ATOM 2834 C C . ILE A 1 369 ? 45.792 14.043 -59.627 1.00 92.38 369 ILE A C 1
ATOM 2836 O O . ILE A 1 369 ? 46.886 14.469 -59.991 1.00 92.38 369 ILE A O 1
ATOM 2840 N N . ALA A 1 370 ? 44.711 14.047 -60.411 1.00 91.44 370 ALA A N 1
ATOM 2841 C CA . ALA A 1 370 ? 44.663 14.603 -61.760 1.00 91.44 370 ALA A CA 1
ATOM 2842 C C . ALA A 1 370 ? 43.985 15.984 -61.819 1.00 91.44 370 ALA A C 1
ATOM 2844 O O . ALA A 1 370 ? 44.084 16.656 -62.843 1.00 91.44 370 ALA A O 1
ATOM 2845 N N . GLU A 1 371 ? 43.320 16.412 -60.741 1.00 90.38 371 GLU A N 1
ATOM 2846 C CA . GLU A 1 371 ? 42.516 17.640 -60.669 1.00 90.38 371 GLU A CA 1
ATOM 2847 C C . GLU A 1 371 ? 41.486 17.720 -61.816 1.00 90.38 371 GLU A C 1
ATOM 2849 O O . GLU A 1 371 ? 41.394 18.728 -62.514 1.00 90.38 371 GLU A O 1
ATOM 2854 N N . ILE A 1 372 ? 40.729 16.648 -62.060 1.00 92.06 372 ILE A N 1
ATOM 2855 C CA . ILE A 1 372 ? 39.705 16.580 -63.121 1.00 92.06 372 ILE A CA 1
ATOM 2856 C C . ILE A 1 372 ? 38.403 16.059 -62.525 1.00 92.06 372 ILE A C 1
ATOM 2858 O O . ILE A 1 372 ? 38.423 15.056 -61.819 1.00 92.06 372 ILE A O 1
ATOM 2862 N N . ASN A 1 373 ? 37.276 16.692 -62.846 1.00 93.31 373 ASN A N 1
ATOM 2863 C CA . ASN A 1 373 ? 35.949 16.226 -62.449 1.00 93.31 373 ASN A CA 1
ATOM 2864 C C . ASN A 1 373 ? 35.444 15.184 -63.460 1.00 93.31 373 ASN A C 1
ATOM 2866 O O . ASN A 1 373 ? 34.975 15.517 -64.551 1.00 93.31 373 ASN A O 1
ATOM 2870 N N . LEU A 1 374 ? 35.554 13.900 -63.115 1.00 95.31 374 LEU A N 1
ATOM 2871 C CA . LEU A 1 374 ? 35.301 12.798 -64.049 1.00 95.31 374 LEU A CA 1
ATOM 2872 C C . LEU A 1 374 ? 33.825 12.681 -64.468 1.00 95.31 374 LEU A C 1
ATOM 2874 O O . LEU A 1 374 ? 33.576 12.557 -65.670 1.00 95.31 374 LEU A O 1
ATOM 2878 N N . PRO A 1 375 ? 32.833 12.763 -63.556 1.00 95.25 375 PRO A N 1
ATOM 2879 C CA . PRO A 1 375 ? 31.425 12.807 -63.943 1.00 95.25 375 PRO A CA 1
ATOM 2880 C C . PRO A 1 375 ? 31.087 13.967 -64.886 1.00 95.25 375 PRO A C 1
ATOM 2882 O O . PRO A 1 375 ? 30.390 13.764 -65.879 1.00 95.25 375 PRO A O 1
ATOM 2885 N N . ALA A 1 376 ? 31.605 15.171 -64.623 1.00 93.44 376 ALA A N 1
ATOM 2886 C CA . ALA A 1 376 ? 31.384 16.319 -65.502 1.00 93.44 376 ALA A CA 1
ATOM 2887 C C . ALA A 1 376 ? 32.058 16.134 -66.869 1.00 93.44 376 ALA A C 1
ATOM 2889 O O . ALA A 1 376 ? 31.467 16.444 -67.904 1.00 93.44 376 ALA A O 1
ATOM 2890 N N . ALA A 1 377 ? 33.258 15.551 -66.895 1.00 94.19 377 ALA A N 1
ATOM 2891 C CA . ALA A 1 377 ? 33.942 15.219 -68.135 1.00 94.19 377 ALA A CA 1
ATOM 2892 C C . ALA A 1 377 ? 33.151 14.199 -68.977 1.00 94.19 377 ALA A C 1
ATOM 2894 O O . ALA A 1 377 ? 33.086 14.348 -70.197 1.00 94.19 377 ALA A O 1
ATOM 2895 N N . GLN A 1 378 ? 32.486 13.214 -68.354 1.00 94.88 378 GLN A N 1
ATOM 2896 C CA . GLN A 1 378 ? 31.569 12.312 -69.068 1.00 94.88 378 GLN A CA 1
ATOM 2897 C C . GLN A 1 378 ? 30.397 13.070 -69.702 1.00 94.88 378 GLN A C 1
ATOM 2899 O O . GLN A 1 378 ? 30.032 12.763 -70.834 1.00 94.88 378 GLN A O 1
ATOM 2904 N N . VAL A 1 379 ? 29.831 14.068 -69.012 1.00 95.12 379 VAL A N 1
ATOM 2905 C CA . VAL A 1 379 ? 28.762 14.920 -69.561 1.00 95.12 379 VAL A CA 1
ATOM 2906 C C . VAL A 1 379 ? 29.272 15.726 -70.759 1.00 95.12 379 VAL A C 1
ATOM 2908 O O . VAL A 1 379 ? 28.637 15.709 -71.810 1.00 95.12 379 VAL A O 1
ATOM 2911 N N . ALA A 1 380 ? 30.446 16.358 -70.655 1.00 93.38 380 ALA A N 1
ATOM 2912 C CA . ALA A 1 380 ? 31.050 17.109 -71.759 1.00 93.38 380 ALA A CA 1
ATOM 2913 C C . ALA A 1 380 ? 31.339 16.221 -72.988 1.00 93.38 380 ALA A C 1
ATOM 2915 O O . ALA A 1 380 ? 31.026 16.594 -74.118 1.00 93.38 380 ALA A O 1
ATOM 2916 N N . ILE A 1 381 ? 31.866 15.011 -72.778 1.00 94.94 381 ILE A N 1
ATOM 2917 C CA . ILE A 1 381 ? 32.076 14.021 -73.849 1.00 94.94 381 ILE A CA 1
ATOM 2918 C C . ILE A 1 381 ? 30.742 13.553 -74.439 1.00 94.94 381 ILE A C 1
ATOM 2920 O O . ILE A 1 381 ? 30.629 13.380 -75.653 1.00 94.94 381 ILE A O 1
ATOM 2924 N N . GLY A 1 382 ? 29.717 13.383 -73.600 1.00 93.44 382 GLY A N 1
ATOM 2925 C CA . GLY A 1 382 ? 28.348 13.091 -74.024 1.00 93.44 382 GLY A CA 1
ATOM 2926 C C . GLY A 1 382 ? 27.764 14.180 -74.925 1.00 93.44 382 GLY A C 1
ATOM 2927 O O . GLY A 1 382 ? 27.048 13.862 -75.873 1.00 93.44 382 GLY A O 1
ATOM 2928 N N . MET A 1 383 ? 28.144 15.443 -74.695 1.00 95.06 383 MET A N 1
ATOM 2929 C CA . MET A 1 383 ? 27.799 16.574 -75.563 1.00 95.06 383 MET A CA 1
ATOM 2930 C C . MET A 1 383 ? 28.570 16.598 -76.899 1.00 95.06 383 MET A C 1
ATOM 2932 O O . MET A 1 383 ? 28.354 17.488 -77.726 1.00 95.06 383 MET A O 1
ATOM 2936 N N . GLY A 1 384 ? 29.486 15.649 -77.118 1.00 93.25 384 GLY A N 1
ATOM 2937 C CA . GLY A 1 384 ? 30.334 15.561 -78.306 1.00 93.25 384 GLY A CA 1
ATOM 2938 C C . GLY A 1 384 ? 31.574 16.459 -78.266 1.00 93.25 384 GLY A C 1
ATOM 2939 O O . GLY A 1 384 ? 32.185 16.680 -79.310 1.00 93.25 384 GLY A O 1
ATOM 2940 N N . ILE A 1 385 ? 31.953 16.996 -77.101 1.00 94.62 385 ILE A N 1
ATOM 2941 C CA . ILE A 1 385 ? 33.136 17.859 -76.960 1.00 94.62 385 ILE A CA 1
ATOM 2942 C C . ILE A 1 385 ? 34.414 16.997 -77.014 1.00 94.62 385 ILE A C 1
ATOM 2944 O O . ILE A 1 385 ? 34.523 16.026 -76.258 1.00 94.62 385 ILE A O 1
ATOM 2948 N N . PRO A 1 386 ? 35.403 17.322 -77.871 1.00 93.50 386 PRO A N 1
ATOM 2949 C CA . PRO A 1 386 ? 36.664 16.586 -77.935 1.00 93.50 386 PRO A CA 1
ATOM 2950 C C . PRO A 1 386 ? 37.557 16.860 -76.713 1.00 93.50 386 PRO A C 1
ATOM 2952 O O . PRO A 1 386 ? 37.597 17.977 -76.195 1.00 93.50 386 PRO A O 1
ATOM 2955 N N . LEU A 1 387 ? 38.359 15.876 -76.289 1.00 93.12 387 LEU A N 1
ATOM 2956 C CA . LEU A 1 387 ? 39.168 15.962 -75.059 1.00 93.12 387 LEU A CA 1
ATOM 2957 C C . LEU A 1 387 ? 40.099 17.179 -75.021 1.00 93.12 387 LEU A C 1
ATOM 2959 O O . LEU A 1 387 ? 40.293 17.787 -73.972 1.00 93.12 387 LEU A O 1
ATOM 2963 N N . TRP A 1 388 ? 40.683 17.548 -76.162 1.00 91.50 388 TRP A N 1
ATOM 2964 C CA . TRP A 1 388 ? 41.639 18.654 -76.255 1.00 91.50 388 TRP A CA 1
ATOM 2965 C C . TRP A 1 388 ? 40.986 20.042 -76.128 1.00 91.50 388 TRP A C 1
ATOM 2967 O O . TRP A 1 388 ? 41.723 21.022 -75.999 1.00 91.50 388 TRP A O 1
ATOM 2977 N N . GLN A 1 389 ? 39.647 20.134 -76.139 1.00 90.94 389 GLN A N 1
ATOM 2978 C CA . GLN A 1 389 ? 38.868 21.352 -75.862 1.00 90.94 389 GLN A CA 1
ATOM 2979 C C . GLN A 1 389 ? 38.441 21.473 -74.391 1.00 90.94 389 GLN A C 1
ATOM 2981 O O . GLN A 1 389 ? 38.088 22.562 -73.945 1.00 90.94 389 GLN A O 1
ATOM 2986 N N . ILE A 1 390 ? 38.492 20.389 -73.612 1.00 90.38 390 ILE A N 1
ATOM 2987 C CA . ILE A 1 390 ? 38.076 20.408 -72.205 1.00 90.38 390 ILE A CA 1
ATOM 2988 C C . ILE A 1 390 ? 39.144 21.147 -71.371 1.00 90.38 390 ILE A C 1
ATOM 2990 O O . ILE A 1 390 ? 40.288 20.680 -71.317 1.00 90.38 390 ILE A O 1
ATOM 2994 N N . PRO A 1 391 ? 38.817 22.270 -70.690 1.00 88.31 391 PRO A N 1
ATOM 2995 C CA . PRO A 1 391 ? 39.803 23.078 -69.961 1.00 88.31 391 PRO A CA 1
ATOM 2996 C C . PRO A 1 391 ? 40.630 22.284 -68.940 1.00 88.31 391 PRO A C 1
ATOM 2998 O O . PRO A 1 391 ? 41.851 22.417 -68.881 1.00 88.31 391 PRO A O 1
ATOM 3001 N N . GLU A 1 392 ? 39.988 21.396 -68.182 1.00 88.50 392 GLU A N 1
ATOM 3002 C CA . GLU A 1 392 ? 40.650 20.576 -67.160 1.00 88.50 392 GLU A CA 1
ATOM 3003 C C . GLU A 1 392 ? 41.676 19.600 -67.765 1.00 88.50 392 GLU A C 1
ATOM 3005 O O . GLU A 1 392 ? 42.781 19.456 -67.244 1.00 88.50 392 GLU A O 1
ATOM 3010 N N . ILE A 1 393 ? 41.367 18.999 -68.920 1.00 91.00 393 ILE A N 1
ATOM 3011 C CA . ILE A 1 393 ? 42.282 18.093 -69.635 1.00 91.00 393 ILE A CA 1
ATOM 3012 C C . ILE A 1 393 ? 43.482 18.857 -70.192 1.00 91.00 393 ILE A C 1
ATOM 3014 O O . ILE A 1 393 ? 44.618 18.385 -70.122 1.00 91.00 393 ILE A O 1
ATOM 3018 N N . ARG A 1 394 ? 43.258 20.066 -70.714 1.00 90.12 394 ARG A N 1
ATOM 3019 C CA . ARG A 1 394 ? 44.348 20.932 -71.181 1.00 90.12 394 ARG A CA 1
ATOM 3020 C C . ARG A 1 394 ? 45.276 21.308 -70.029 1.00 90.12 394 ARG A C 1
ATOM 3022 O O . ARG A 1 394 ? 46.490 21.177 -70.177 1.00 90.12 394 ARG A O 1
ATOM 3029 N N . ARG A 1 395 ? 44.718 21.675 -68.867 1.00 88.56 395 ARG A N 1
ATOM 3030 C CA . ARG A 1 395 ? 45.488 21.935 -67.640 1.00 88.56 395 ARG A CA 1
ATOM 3031 C C . ARG A 1 395 ? 46.345 20.730 -67.254 1.00 88.56 395 ARG A C 1
ATOM 3033 O O . ARG A 1 395 ? 47.535 20.896 -66.999 1.00 88.56 395 ARG A O 1
ATOM 3040 N N . PHE A 1 396 ? 45.761 19.535 -67.275 1.00 91.12 396 PHE A N 1
ATOM 3041 C CA . PHE A 1 396 ? 46.438 18.285 -66.930 1.00 91.12 396 PHE A CA 1
ATOM 3042 C C . PHE A 1 396 ? 47.631 17.951 -67.842 1.00 91.12 396 PHE A C 1
ATOM 3044 O O . PHE A 1 396 ? 48.640 17.430 -67.375 1.00 91.12 396 PHE A O 1
ATOM 3051 N N . TYR A 1 397 ? 47.572 18.287 -69.133 1.00 90.75 397 TYR A N 1
ATOM 3052 C CA . TYR A 1 397 ? 48.703 18.123 -70.062 1.00 90.75 397 TYR A CA 1
ATOM 3053 C C . TYR A 1 397 ? 49.632 19.347 -70.138 1.00 90.75 397 TYR A C 1
ATOM 3055 O O . TYR A 1 397 ? 50.480 19.425 -71.026 1.00 90.75 397 TYR A O 1
ATOM 3063 N N . GLY A 1 398 ? 49.492 20.316 -69.224 1.00 85.62 398 GLY A N 1
ATOM 3064 C CA . GLY A 1 398 ? 50.318 21.527 -69.203 1.00 85.62 398 GLY A CA 1
ATOM 3065 C C . GLY A 1 398 ? 50.082 22.463 -70.395 1.00 85.62 398 GLY A C 1
ATOM 3066 O O . GLY A 1 398 ? 50.941 23.283 -70.715 1.00 85.62 398 GLY A O 1
ATOM 3067 N N . VAL A 1 399 ? 48.932 22.339 -71.059 1.00 85.88 399 VAL A N 1
ATOM 3068 C CA . VAL A 1 399 ? 48.520 23.157 -72.203 1.00 85.88 399 VAL A CA 1
ATOM 3069 C C . VAL A 1 399 ? 47.693 24.356 -71.707 1.00 85.88 399 VAL A C 1
ATOM 3071 O O . VAL A 1 399 ? 47.008 24.295 -70.681 1.00 85.88 399 VAL A O 1
ATOM 3074 N N . GLU A 1 400 ? 47.756 25.484 -72.418 1.00 79.44 400 GLU A N 1
ATOM 3075 C CA . GLU A 1 400 ? 46.989 26.694 -72.094 1.00 79.44 400 GLU A CA 1
ATOM 3076 C C . GLU A 1 400 ? 45.474 26.411 -72.074 1.00 79.44 400 GLU A C 1
ATOM 3078 O O . GLU A 1 400 ? 44.930 25.907 -73.057 1.00 79.44 400 GLU A O 1
ATOM 3083 N N . HIS A 1 401 ? 44.800 26.714 -70.958 1.00 74.75 401 HIS A N 1
ATOM 3084 C CA . HIS A 1 401 ? 43.455 26.202 -70.640 1.00 74.75 401 HIS A CA 1
ATOM 3085 C C . HIS A 1 401 ? 42.437 27.252 -70.171 1.00 74.75 401 HIS A C 1
ATOM 3087 O O . HIS A 1 401 ? 41.293 26.891 -69.918 1.00 74.75 401 HIS A O 1
ATOM 3093 N N . GLY A 1 402 ? 42.836 28.524 -70.042 1.00 66.69 402 GLY A N 1
ATOM 3094 C CA . GLY A 1 402 ? 41.990 29.586 -69.484 1.00 66.69 402 GLY A CA 1
ATOM 3095 C C . GLY A 1 402 ? 41.664 29.371 -67.994 1.00 66.69 402 GLY A C 1
ATOM 3096 O O . GLY A 1 402 ? 41.199 28.318 -67.584 1.00 66.69 402 GLY A O 1
ATOM 3097 N N . GLY A 1 403 ? 41.913 30.367 -67.143 1.00 60.81 403 GLY A N 1
ATOM 3098 C CA . GLY A 1 403 ? 41.558 30.298 -65.718 1.00 60.81 403 GLY A CA 1
ATOM 3099 C C . GLY A 1 403 ? 40.334 31.153 -65.381 1.00 60.81 403 GLY A C 1
ATOM 3100 O O . GLY A 1 403 ? 40.239 32.284 -65.868 1.00 60.81 403 GLY A O 1
ATOM 3101 N N . GLY A 1 404 ? 39.456 30.638 -64.512 1.00 66.31 404 GLY A N 1
ATOM 3102 C CA . GLY A 1 404 ? 38.335 31.367 -63.899 1.00 66.31 404 GLY A CA 1
ATOM 3103 C C . GLY A 1 404 ? 36.966 31.160 -64.561 1.00 66.31 404 GLY A C 1
ATOM 3104 O O . GLY A 1 404 ? 36.824 30.367 -65.489 1.00 66.31 404 GLY A O 1
ATOM 3105 N N . TYR A 1 405 ? 35.967 31.902 -64.068 1.00 62.00 405 TYR A N 1
ATOM 3106 C CA . TYR A 1 405 ? 34.635 32.023 -64.678 1.00 62.00 405 TYR A CA 1
ATOM 3107 C C . TYR A 1 405 ? 34.802 32.375 -66.172 1.00 62.00 405 TYR A C 1
ATOM 3109 O O . TYR A 1 405 ? 35.619 33.239 -66.498 1.00 62.00 405 TYR A O 1
ATOM 3117 N N . ASP A 1 406 ? 34.114 31.665 -67.074 1.00 72.50 406 ASP A N 1
ATOM 3118 C CA . ASP A 1 406 ? 34.287 31.712 -68.544 1.00 72.50 406 ASP A CA 1
ATOM 3119 C C . ASP A 1 406 ? 35.582 31.093 -69.133 1.00 72.50 406 ASP A C 1
ATOM 3121 O O . ASP A 1 406 ? 35.938 31.377 -70.283 1.00 72.50 406 ASP A O 1
ATOM 3125 N N . ALA A 1 407 ? 36.295 30.215 -68.413 1.00 77.69 407 ALA A N 1
ATOM 3126 C CA . ALA A 1 407 ? 37.480 29.514 -68.943 1.00 77.69 407 ALA A CA 1
ATOM 3127 C C . ALA A 1 407 ? 37.235 28.865 -70.320 1.00 77.69 407 ALA A C 1
ATOM 3129 O O . ALA A 1 407 ? 38.042 29.016 -71.238 1.00 77.69 407 ALA A O 1
ATOM 3130 N N . TRP A 1 408 ? 36.084 28.210 -70.491 1.00 84.56 408 TRP A N 1
ATOM 3131 C CA . TRP A 1 408 ? 35.692 27.562 -71.743 1.00 84.56 408 TRP A CA 1
ATOM 3132 C C . TRP A 1 408 ? 35.552 28.536 -72.921 1.00 84.56 408 TRP A C 1
ATOM 3134 O O . TRP A 1 408 ? 35.938 28.185 -74.034 1.00 84.56 408 TRP A O 1
ATOM 3144 N N . ARG A 1 409 ? 35.093 29.779 -72.695 1.00 84.12 409 ARG A N 1
ATOM 3145 C CA . ARG A 1 409 ? 34.989 30.792 -73.759 1.00 84.12 409 ARG A CA 1
ATOM 3146 C C . ARG A 1 409 ? 36.370 31.133 -74.308 1.00 84.12 409 ARG A C 1
ATOM 3148 O O . ARG A 1 409 ? 36.554 31.188 -75.518 1.00 84.12 409 ARG A O 1
ATOM 3155 N N . LYS A 1 410 ? 37.371 31.299 -73.436 1.00 79.56 410 LYS A N 1
ATOM 3156 C CA . LYS A 1 410 ? 38.761 31.556 -73.859 1.00 79.56 410 LYS A CA 1
ATOM 3157 C C . LYS A 1 410 ? 39.364 30.348 -74.571 1.00 79.56 410 LYS A C 1
ATOM 3159 O O . LYS A 1 410 ? 39.994 30.511 -75.614 1.00 79.56 410 LYS A O 1
ATOM 3164 N N . THR A 1 411 ? 39.146 29.151 -74.029 1.00 81.62 411 THR A N 1
ATOM 3165 C CA . THR A 1 411 ? 39.653 27.903 -74.611 1.00 81.62 411 THR A CA 1
ATOM 3166 C C . THR A 1 411 ? 39.079 27.665 -76.006 1.00 81.62 411 THR A C 1
ATOM 3168 O O . THR A 1 411 ? 39.858 27.400 -76.915 1.00 81.62 411 THR A O 1
ATOM 3171 N N . SER A 1 412 ? 37.773 27.876 -76.217 1.00 81.94 412 SER A N 1
ATOM 3172 C CA . SER A 1 412 ? 37.119 27.686 -77.524 1.00 81.94 412 SER A CA 1
ATOM 3173 C C . SER A 1 412 ? 37.771 28.471 -78.670 1.00 81.94 412 SER A C 1
ATOM 3175 O O . SER A 1 412 ? 37.843 27.983 -79.795 1.00 81.94 412 SER A O 1
ATOM 3177 N N . VAL A 1 413 ? 38.297 29.667 -78.383 1.00 80.31 413 VAL A N 1
ATOM 3178 C CA . VAL A 1 413 ? 38.902 30.562 -79.382 1.00 80.31 413 VAL A CA 1
ATOM 3179 C C . VAL A 1 413 ? 40.375 30.227 -79.651 1.00 80.31 413 VAL A C 1
ATOM 3181 O O . VAL A 1 413 ? 40.867 30.472 -80.750 1.00 80.31 413 VAL A O 1
ATOM 3184 N N . LEU A 1 414 ? 41.095 29.690 -78.658 1.00 77.06 414 LEU A N 1
ATOM 3185 C CA . LEU A 1 414 ? 42.558 29.526 -78.694 1.00 77.06 414 LEU A CA 1
ATOM 3186 C C . LEU A 1 414 ? 43.028 28.070 -78.832 1.00 77.06 414 LEU A C 1
ATOM 3188 O O . LEU A 1 414 ? 44.192 27.823 -79.157 1.00 77.06 414 LEU A O 1
ATOM 3192 N N . ALA A 1 415 ? 42.171 27.092 -78.547 1.00 80.88 415 ALA A N 1
ATOM 3193 C CA . ALA A 1 415 ? 42.576 25.697 -78.467 1.00 80.88 415 ALA A CA 1
ATOM 3194 C C . ALA A 1 415 ? 42.922 25.105 -79.841 1.00 80.88 415 ALA A C 1
ATOM 3196 O O . ALA A 1 415 ? 42.139 25.155 -80.786 1.00 80.88 415 ALA A O 1
ATOM 3197 N N . THR A 1 416 ? 44.090 24.466 -79.920 1.00 83.81 416 THR A N 1
ATOM 3198 C CA . THR A 1 416 ? 44.500 23.607 -81.036 1.00 83.81 416 THR A CA 1
ATOM 3199 C C . THR A 1 416 ? 44.563 22.139 -80.588 1.00 83.81 416 THR A C 1
ATOM 3201 O O . THR A 1 416 ? 44.882 21.881 -79.416 1.00 83.81 416 THR A O 1
ATOM 3204 N N . PRO A 1 417 ? 44.258 21.176 -81.482 1.00 86.12 417 PRO A N 1
ATOM 3205 C CA . PRO A 1 417 ? 44.419 19.751 -81.200 1.00 86.12 417 PRO A CA 1
ATOM 3206 C C . PRO A 1 417 ? 45.882 19.381 -80.920 1.00 86.12 417 PRO A C 1
ATOM 3208 O O . PRO A 1 417 ? 46.791 19.900 -81.569 1.00 86.12 417 PRO A O 1
ATOM 3211 N N . PHE A 1 418 ? 46.114 18.444 -79.997 1.00 90.25 418 PHE A N 1
ATOM 3212 C CA . PHE A 1 418 ? 47.442 17.902 -79.694 1.00 90.25 418 PHE A CA 1
ATOM 3213 C C . PHE A 1 418 ? 47.415 16.374 -79.563 1.00 90.25 418 PHE A C 1
ATOM 3215 O O . PHE A 1 418 ? 46.382 15.776 -79.270 1.00 90.25 418 PHE A O 1
ATOM 3222 N N . ASP A 1 419 ? 48.570 15.746 -79.800 1.00 88.81 419 ASP A N 1
ATOM 3223 C CA . ASP A 1 419 ? 48.730 14.291 -79.773 1.00 88.81 419 ASP A CA 1
ATOM 3224 C C . ASP A 1 419 ? 48.870 13.784 -78.329 1.00 88.81 419 ASP A C 1
ATOM 3226 O O . ASP A 1 419 ? 49.907 13.956 -77.681 1.00 88.81 419 ASP A O 1
ATOM 3230 N N . PHE A 1 420 ? 47.813 13.140 -77.836 1.00 90.38 420 PHE A N 1
ATOM 3231 C CA . PHE A 1 420 ? 47.736 12.588 -76.488 1.00 90.38 420 PHE A CA 1
ATOM 3232 C C . PHE A 1 420 ? 48.755 11.475 -76.211 1.00 90.38 420 PHE A C 1
ATOM 3234 O O . PHE A 1 420 ? 49.075 11.267 -75.040 1.00 90.38 420 PHE A O 1
ATOM 3241 N N . ASP A 1 421 ? 49.273 10.777 -77.228 1.00 85.56 421 ASP A N 1
ATOM 3242 C CA . ASP A 1 421 ? 50.257 9.702 -77.028 1.00 85.56 421 ASP A CA 1
ATOM 3243 C C . ASP A 1 421 ? 51.664 10.264 -76.776 1.00 85.56 421 ASP A C 1
ATOM 3245 O O . ASP A 1 421 ? 52.486 9.619 -76.119 1.00 85.56 421 ASP A O 1
ATOM 3249 N N . LYS A 1 422 ? 51.932 11.483 -77.268 1.00 85.62 422 LYS A N 1
ATOM 3250 C CA . LYS A 1 422 ? 53.216 12.191 -77.115 1.00 85.62 422 LYS A CA 1
ATOM 3251 C C . LYS A 1 422 ? 53.203 13.241 -76.006 1.00 85.62 422 LYS A C 1
ATOM 3253 O O . LYS A 1 422 ? 54.269 13.593 -75.499 1.00 85.62 422 LYS A O 1
ATOM 3258 N N . ALA A 1 423 ? 52.030 13.757 -75.641 1.00 84.38 423 ALA A N 1
ATOM 3259 C CA . ALA A 1 423 ? 51.879 14.765 -74.599 1.00 84.38 423 ALA A CA 1
ATOM 3260 C C . ALA A 1 423 ? 52.231 14.200 -73.211 1.00 84.38 423 ALA A C 1
ATOM 3262 O O . ALA A 1 423 ? 51.745 13.144 -72.807 1.00 84.38 423 ALA A O 1
ATOM 3263 N N . GLN A 1 424 ? 53.066 14.924 -72.462 1.00 84.00 424 GLN A N 1
ATOM 3264 C CA . GLN A 1 424 ? 53.395 14.579 -71.078 1.00 84.00 424 GLN A CA 1
ATOM 3265 C C . GLN A 1 424 ? 52.412 15.265 -70.131 1.00 84.00 424 GLN A C 1
ATOM 3267 O O . GLN A 1 424 ? 52.226 16.476 -70.207 1.00 84.00 424 GLN A O 1
ATOM 3272 N N . SER A 1 425 ? 51.792 14.497 -69.238 1.00 87.12 425 SER A N 1
ATOM 3273 C CA . SER A 1 425 ? 50.933 15.037 -68.188 1.00 87.12 425 SER A CA 1
ATOM 3274 C C . SER A 1 425 ? 51.745 15.678 -67.062 1.00 87.12 425 SER A C 1
ATOM 3276 O O . SER A 1 425 ? 52.905 15.326 -66.812 1.00 87.12 425 SER A O 1
ATOM 3278 N N . THR A 1 426 ? 51.131 16.626 -66.357 1.00 86.69 426 THR A N 1
ATOM 3279 C CA . THR A 1 426 ? 51.674 17.188 -65.121 1.00 86.69 426 THR A CA 1
ATOM 3280 C C . THR A 1 426 ? 51.787 16.091 -64.069 1.00 86.69 426 THR A C 1
ATOM 3282 O O . THR A 1 426 ? 50.867 15.297 -63.908 1.00 86.69 426 THR A O 1
ATOM 3285 N N . ARG A 1 427 ? 52.905 16.032 -63.334 1.00 82.81 427 ARG A N 1
ATOM 3286 C CA . ARG A 1 427 ? 53.046 15.053 -62.246 1.00 82.81 427 ARG A CA 1
ATOM 3287 C C . ARG A 1 427 ? 52.066 15.364 -61.102 1.00 82.81 427 ARG A C 1
ATOM 3289 O O . ARG A 1 427 ? 51.925 16.545 -60.772 1.00 82.81 427 ARG A O 1
ATOM 3296 N N . PRO A 1 428 ? 51.486 14.343 -60.442 1.00 84.44 428 PRO A N 1
ATOM 3297 C CA . PRO A 1 428 ? 50.679 14.538 -59.242 1.00 84.44 428 PRO A CA 1
ATOM 3298 C C . PRO A 1 428 ? 51.466 15.286 -58.165 1.00 84.44 428 PRO A C 1
ATOM 3300 O O . PRO A 1 428 ? 52.609 14.928 -57.871 1.00 84.44 428 PRO A O 1
ATOM 3303 N N . LYS A 1 429 ? 50.856 16.305 -57.550 1.00 80.62 429 LYS A N 1
ATOM 3304 C CA . LYS A 1 429 ? 51.463 17.083 -56.450 1.00 80.62 429 LYS A CA 1
ATOM 3305 C C . LYS A 1 429 ? 51.343 16.414 -55.074 1.00 80.62 429 LYS A C 1
ATOM 3307 O O . LYS A 1 429 ? 51.781 16.981 -54.080 1.00 80.62 429 LYS A O 1
ATOM 3312 N N . GLY A 1 430 ? 50.744 15.231 -55.002 1.00 90.38 430 GLY A N 1
ATOM 3313 C CA . GLY A 1 430 ? 50.545 14.509 -53.755 1.00 90.38 430 GLY A CA 1
ATOM 3314 C C . GLY A 1 430 ? 50.005 13.107 -53.988 1.00 90.38 430 GLY A C 1
ATOM 3315 O O . GLY A 1 430 ? 50.128 12.544 -55.077 1.00 90.38 430 GLY A O 1
ATOM 3316 N N . HIS A 1 431 ? 49.418 12.552 -52.938 1.00 94.88 431 HIS A N 1
ATOM 3317 C CA . HIS A 1 431 ? 48.881 11.207 -52.867 1.00 94.88 431 HIS A CA 1
ATOM 3318 C C . HIS A 1 431 ? 47.488 11.255 -52.238 1.00 94.88 431 HIS A C 1
ATOM 3320 O O . HIS A 1 431 ? 47.250 12.022 -51.302 1.00 94.88 431 HIS A O 1
ATOM 3326 N N . CYS A 1 432 ? 46.575 10.432 -52.737 1.00 95.88 432 CYS A N 1
ATOM 3327 C CA . CYS A 1 432 ? 45.240 10.271 -52.187 1.00 95.88 432 CYS A CA 1
ATOM 3328 C C . CYS A 1 432 ? 45.058 8.821 -51.739 1.00 95.88 432 CYS A C 1
ATOM 3330 O O . CYS A 1 432 ? 45.338 7.905 -52.507 1.00 95.88 432 CYS A O 1
ATOM 3332 N N . VAL A 1 433 ? 44.609 8.631 -50.501 1.00 95.81 433 VAL A N 1
ATOM 3333 C CA . VAL A 1 433 ? 44.150 7.345 -49.965 1.00 95.81 433 VAL A CA 1
ATOM 3334 C C . VAL A 1 433 ? 42.641 7.434 -49.819 1.00 95.81 433 VAL A C 1
ATOM 3336 O O . VAL A 1 433 ? 42.129 8.440 -49.328 1.00 95.81 433 VAL A O 1
ATOM 3339 N N . ALA A 1 434 ? 41.936 6.391 -50.221 1.00 95.75 434 ALA A N 1
ATOM 3340 C CA . ALA A 1 434 ? 40.504 6.252 -50.088 1.00 95.75 434 ALA A CA 1
ATOM 3341 C C . ALA A 1 434 ? 40.159 4.980 -49.316 1.00 95.75 434 ALA A C 1
ATOM 3343 O O . ALA A 1 434 ? 40.869 3.978 -49.388 1.00 95.75 434 ALA A O 1
ATOM 3344 N N . VAL A 1 435 ? 39.091 5.061 -48.529 1.00 95.19 435 VAL A N 1
ATOM 3345 C CA . VAL A 1 435 ? 38.589 3.965 -47.701 1.00 95.19 435 VAL A CA 1
ATOM 3346 C C . VAL A 1 435 ? 37.090 3.833 -47.903 1.00 95.19 435 VAL A C 1
ATOM 3348 O O . VAL A 1 435 ? 36.333 4.794 -47.706 1.00 95.19 435 VAL A O 1
ATOM 3351 N N . ARG A 1 436 ? 36.652 2.618 -48.234 1.00 93.75 436 ARG A N 1
ATOM 3352 C CA . ARG A 1 436 ? 35.232 2.265 -48.263 1.00 93.75 436 ARG A CA 1
ATOM 3353 C C . ARG A 1 436 ? 34.702 2.055 -46.854 1.00 93.75 436 ARG A C 1
ATOM 3355 O O . ARG A 1 436 ? 35.242 1.246 -46.102 1.00 93.75 436 ARG A O 1
ATOM 3362 N N . VAL A 1 437 ? 33.609 2.740 -46.533 1.00 92.75 437 VAL A N 1
ATOM 3363 C CA . VAL A 1 437 ? 32.850 2.538 -45.296 1.00 92.75 437 VAL A CA 1
ATOM 3364 C C . VAL A 1 437 ? 31.646 1.659 -45.619 1.00 92.75 437 VAL A C 1
ATOM 3366 O O . VAL A 1 437 ? 30.738 2.080 -46.345 1.00 92.75 437 VAL A O 1
ATOM 3369 N N . THR A 1 438 ? 31.673 0.428 -45.112 1.00 91.56 438 THR A N 1
ATOM 3370 C CA . THR A 1 438 ? 30.649 -0.596 -45.349 1.00 91.56 438 THR A CA 1
ATOM 3371 C C . THR A 1 438 ? 29.831 -0.869 -44.093 1.00 91.56 438 THR A C 1
ATOM 3373 O O . THR A 1 438 ? 30.319 -0.683 -42.978 1.00 91.56 438 THR A O 1
ATOM 3376 N N . SER A 1 439 ? 28.589 -1.325 -44.262 1.00 90.44 439 SER A N 1
ATOM 3377 C CA . SER A 1 439 ? 27.702 -1.763 -43.183 1.00 90.44 439 SER A CA 1
ATOM 3378 C C . SER A 1 439 ? 27.919 -3.230 -42.805 1.00 90.44 439 SER A C 1
ATOM 3380 O O . SER A 1 439 ? 26.975 -3.980 -42.566 1.00 90.44 439 SER A O 1
ATOM 3382 N N . GLU A 1 440 ? 29.166 -3.687 -42.817 1.00 85.88 440 GLU A N 1
ATOM 3383 C CA . GLU A 1 440 ? 29.525 -5.076 -42.542 1.00 85.88 440 GLU A CA 1
ATOM 3384 C C . GLU A 1 440 ? 30.102 -5.207 -41.137 1.00 85.88 440 GLU A C 1
ATOM 3386 O O . GLU A 1 440 ? 30.796 -4.303 -40.677 1.00 85.88 440 GLU A O 1
ATOM 3391 N N . ASP A 1 441 ? 29.849 -6.339 -40.476 1.00 83.25 441 ASP A N 1
ATOM 3392 C CA . ASP A 1 441 ? 30.430 -6.648 -39.166 1.00 83.25 441 ASP A CA 1
ATOM 3393 C C . ASP A 1 441 ? 31.748 -7.432 -39.309 1.00 83.25 441 ASP A C 1
ATOM 3395 O O . ASP A 1 441 ? 31.700 -8.630 -39.611 1.00 83.25 441 ASP A O 1
ATOM 3399 N N . PRO A 1 442 ? 32.929 -6.824 -39.069 1.00 79.81 442 PRO A N 1
ATOM 3400 C CA . PRO A 1 442 ? 34.203 -7.535 -39.143 1.00 79.81 442 PRO A CA 1
ATOM 3401 C C . PRO A 1 442 ? 34.306 -8.705 -38.152 1.00 79.81 442 PRO A C 1
ATOM 3403 O O . PRO A 1 442 ? 34.980 -9.692 -38.457 1.00 79.81 442 PRO A O 1
ATOM 3406 N N . ASP A 1 443 ? 33.620 -8.628 -37.002 1.00 73.06 443 ASP A N 1
ATOM 3407 C CA . ASP A 1 443 ? 33.643 -9.668 -35.967 1.00 73.06 443 ASP A CA 1
ATOM 3408 C C . ASP A 1 443 ? 32.806 -10.902 -36.363 1.00 73.06 443 ASP A C 1
ATOM 3410 O O . ASP A 1 443 ? 33.146 -12.017 -35.957 1.00 73.06 443 ASP A O 1
ATOM 3414 N N . ASP A 1 444 ? 31.780 -10.731 -37.207 1.00 73.62 444 ASP A N 1
ATOM 3415 C CA . ASP A 1 444 ? 30.945 -11.809 -37.769 1.00 73.62 444 ASP A CA 1
ATOM 3416 C C . ASP A 1 444 ? 31.343 -12.167 -39.218 1.00 73.62 444 ASP A C 1
ATOM 3418 O O . ASP A 1 444 ? 30.521 -12.472 -40.082 1.00 73.62 444 ASP A O 1
ATOM 3422 N N . GLY A 1 445 ? 32.641 -12.088 -39.535 1.00 72.69 445 GLY A N 1
ATOM 3423 C CA . GLY A 1 445 ? 33.161 -12.484 -40.849 1.00 72.69 445 GLY A CA 1
ATOM 3424 C C . GLY A 1 445 ? 32.749 -11.5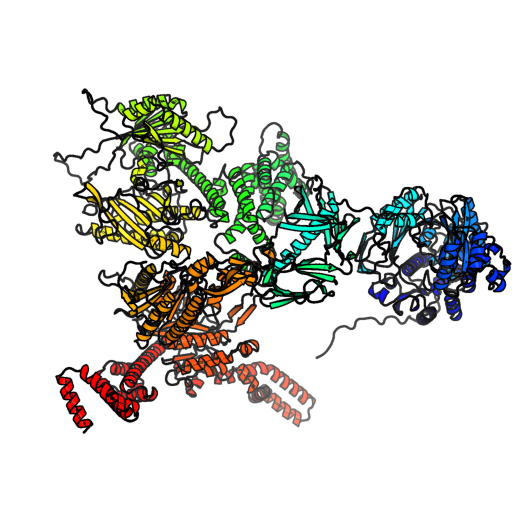53 -41.995 1.00 72.69 445 GLY A C 1
ATOM 3425 O O . GLY A 1 445 ? 32.659 -11.999 -43.147 1.00 72.69 445 GLY A O 1
ATOM 3426 N N . PHE A 1 446 ? 32.535 -10.270 -41.683 1.00 79.31 446 PHE A N 1
ATOM 3427 C CA . PHE A 1 446 ? 32.053 -9.217 -42.581 1.00 79.31 446 PHE A CA 1
ATOM 3428 C C . PHE A 1 446 ? 30.685 -9.535 -43.195 1.00 79.31 446 PHE A C 1
ATOM 3430 O O . PHE A 1 446 ? 30.455 -9.360 -44.398 1.00 79.31 446 PHE A O 1
ATOM 3437 N N . LYS A 1 447 ? 29.770 -10.047 -42.373 1.00 77.06 447 LYS A N 1
ATOM 3438 C CA . LYS A 1 447 ? 28.373 -10.200 -42.767 1.00 77.06 447 LYS A CA 1
ATOM 3439 C C . LYS A 1 447 ? 27.726 -8.809 -42.893 1.00 77.06 447 LYS A C 1
ATOM 3441 O O . LYS A 1 447 ? 27.912 -7.990 -41.991 1.00 77.06 447 LYS A O 1
ATOM 3446 N N . PRO A 1 448 ? 26.999 -8.509 -43.985 1.00 80.44 448 PRO A N 1
ATOM 3447 C CA . PRO A 1 448 ? 26.308 -7.233 -44.130 1.00 80.44 448 PRO A CA 1
ATOM 3448 C C . PRO A 1 448 ? 25.172 -7.109 -43.109 1.00 80.44 448 PRO A C 1
ATOM 3450 O O . PRO A 1 448 ? 24.459 -8.075 -42.829 1.00 80.44 448 PRO A O 1
ATOM 3453 N N . THR A 1 449 ? 25.008 -5.902 -42.578 1.00 84.75 449 THR A N 1
ATOM 3454 C CA . THR A 1 449 ? 23.969 -5.515 -41.623 1.00 84.75 449 THR A CA 1
ATOM 3455 C C . THR A 1 449 ? 23.068 -4.447 -42.240 1.00 84.75 449 THR A C 1
ATOM 3457 O O . THR A 1 449 ? 23.523 -3.569 -42.980 1.00 84.75 449 THR A O 1
ATOM 3460 N N . SER A 1 450 ? 21.773 -4.550 -41.949 1.00 85.56 450 SER A N 1
ATOM 3461 C CA . SER A 1 450 ? 20.723 -3.611 -42.350 1.00 85.56 450 SER A CA 1
ATOM 3462 C C . SER A 1 450 ? 20.076 -3.025 -41.103 1.00 85.56 450 SER A C 1
ATOM 3464 O O . SER A 1 450 ? 19.972 -3.719 -40.094 1.00 85.56 450 SER A O 1
ATOM 3466 N N . GLY A 1 451 ? 19.599 -1.787 -41.179 1.00 86.25 451 GLY A N 1
ATOM 3467 C CA . GLY A 1 451 ? 18.969 -1.125 -40.042 1.00 86.25 451 GLY A CA 1
ATOM 3468 C C . GLY A 1 451 ? 19.030 0.394 -40.123 1.00 86.25 451 GLY A C 1
ATOM 3469 O O . GLY A 1 451 ? 19.513 0.974 -41.102 1.00 86.25 451 GLY A O 1
ATOM 3470 N N . LYS A 1 452 ? 18.507 1.056 -39.095 1.00 82.31 452 LYS A N 1
ATOM 3471 C CA . LYS A 1 452 ? 18.499 2.520 -38.992 1.00 82.31 452 LYS A CA 1
ATOM 3472 C C . LYS A 1 452 ? 19.866 3.078 -38.606 1.00 82.31 452 LYS A C 1
ATOM 3474 O O . LYS A 1 452 ? 20.553 2.544 -37.740 1.00 82.31 452 LYS A O 1
ATOM 3479 N N . VAL A 1 453 ? 20.204 4.224 -39.192 1.00 86.62 453 VAL A N 1
ATOM 3480 C CA . VAL A 1 453 ? 21.360 5.050 -38.826 1.00 86.62 453 VAL A CA 1
ATOM 3481 C C . VAL A 1 453 ? 20.855 6.205 -37.969 1.00 86.62 453 VAL A C 1
ATOM 3483 O O . VAL A 1 453 ? 20.253 7.152 -38.477 1.00 86.62 453 VAL A O 1
ATOM 3486 N N . GLN A 1 454 ? 21.070 6.123 -36.657 1.00 80.62 454 GLN A N 1
ATOM 3487 C CA . GLN A 1 454 ? 20.628 7.146 -35.707 1.00 80.62 454 GLN A CA 1
ATOM 3488 C C . GLN A 1 454 ? 21.445 8.428 -35.866 1.00 80.62 454 GLN A C 1
ATOM 3490 O O . GLN A 1 454 ? 20.887 9.515 -36.021 1.00 80.62 454 GLN A O 1
ATOM 3495 N N . GLU A 1 455 ? 22.769 8.294 -35.899 1.00 82.69 455 GLU A N 1
ATOM 3496 C CA . GLU A 1 455 ? 23.682 9.415 -36.066 1.00 82.69 455 GLU A CA 1
ATOM 3497 C C . GLU A 1 455 ? 24.766 9.079 -37.084 1.00 82.69 455 GLU A C 1
ATOM 3499 O O . GLU A 1 455 ? 25.398 8.028 -37.026 1.00 82.69 455 GLU A O 1
ATOM 3504 N N . LEU A 1 456 ? 24.998 10.013 -38.002 1.00 86.75 456 LEU A N 1
ATOM 3505 C CA . LEU A 1 456 ? 26.143 10.025 -38.891 1.00 86.75 456 LEU A CA 1
ATOM 3506 C C . LEU A 1 456 ? 26.751 11.427 -38.855 1.00 86.75 456 LEU A C 1
ATOM 3508 O O . LEU A 1 456 ? 26.162 12.390 -39.351 1.00 86.75 456 LEU A O 1
ATOM 3512 N N . SER A 1 457 ? 27.930 11.540 -38.252 1.00 84.31 457 SER A N 1
ATOM 3513 C CA . SER A 1 457 ? 28.646 12.801 -38.084 1.00 84.31 457 SER A CA 1
ATOM 3514 C C . SER A 1 457 ? 30.066 12.667 -38.614 1.00 84.31 457 SER A C 1
ATOM 3516 O O . SER A 1 457 ? 30.832 11.797 -38.201 1.00 84.31 457 SER A O 1
ATOM 3518 N N . PHE A 1 458 ? 30.417 13.543 -39.553 1.00 85.25 458 PHE A N 1
ATOM 3519 C CA . PHE A 1 458 ? 31.763 13.651 -40.096 1.00 85.25 458 PHE A CA 1
ATOM 3520 C C . PHE A 1 458 ? 32.108 15.122 -40.326 1.00 85.25 458 PHE A C 1
ATOM 3522 O O . PHE A 1 458 ? 31.414 15.836 -41.055 1.00 85.25 458 PHE A O 1
ATOM 3529 N N . LYS A 1 459 ? 33.199 15.582 -39.711 1.00 77.44 459 LYS A N 1
ATOM 3530 C CA . LYS A 1 459 ? 33.706 16.947 -39.884 1.00 77.44 459 LYS A CA 1
ATOM 3531 C C . LYS A 1 459 ? 34.769 16.951 -40.976 1.00 77.44 459 LYS A C 1
ATOM 3533 O O . LYS A 1 459 ? 35.903 16.547 -40.749 1.00 77.44 459 LYS A O 1
ATOM 3538 N N . SER A 1 460 ? 34.393 17.426 -42.162 1.00 76.75 460 SER A N 1
ATOM 3539 C CA . SER A 1 460 ? 35.331 17.544 -43.284 1.00 76.75 460 SER A CA 1
ATOM 3540 C C . SER A 1 460 ? 36.472 18.511 -42.952 1.00 76.75 460 SER A C 1
ATOM 3542 O O . SER A 1 460 ? 36.251 19.583 -42.387 1.00 76.75 460 SER A O 1
ATOM 3544 N N . LYS A 1 461 ? 37.692 18.138 -43.337 1.00 78.94 461 LYS A N 1
ATOM 3545 C CA . LYS A 1 461 ? 38.913 18.947 -43.235 1.00 78.94 461 LYS A CA 1
ATOM 3546 C C . LYS A 1 461 ? 39.418 19.281 -44.643 1.00 78.94 461 LYS A C 1
ATOM 3548 O O . LYS A 1 461 ? 39.089 18.559 -45.577 1.00 78.94 461 LYS A O 1
ATOM 3553 N N . PRO A 1 462 ? 40.269 20.308 -44.824 1.00 79.06 462 PRO A N 1
ATOM 3554 C CA . PRO A 1 462 ? 40.787 20.665 -46.151 1.00 79.06 462 PRO A CA 1
ATOM 3555 C C . PRO A 1 462 ? 41.420 19.492 -46.919 1.00 79.06 462 PRO A C 1
ATOM 3557 O O . PRO A 1 462 ? 41.278 19.405 -48.132 1.00 79.06 462 PRO A O 1
ATOM 3560 N N . ASN A 1 463 ? 42.065 18.568 -46.199 1.00 88.56 463 ASN A N 1
ATOM 3561 C CA . ASN A 1 463 ? 42.751 17.408 -46.770 1.00 88.56 463 ASN A CA 1
ATOM 3562 C C . ASN A 1 463 ? 41.982 16.087 -46.605 1.00 88.56 463 ASN A C 1
ATOM 3564 O O . ASN A 1 463 ? 42.495 15.050 -47.010 1.00 88.56 463 ASN A O 1
ATOM 3568 N N . VAL A 1 464 ? 40.806 16.083 -45.966 1.00 91.56 464 VAL A N 1
ATOM 3569 C CA . VAL A 1 464 ? 40.018 14.860 -45.746 1.00 91.56 464 VAL A CA 1
ATOM 3570 C C . VAL A 1 464 ? 38.544 15.162 -45.923 1.00 91.56 464 VAL A C 1
ATOM 3572 O O . VAL A 1 464 ? 37.972 15.974 -45.194 1.00 91.56 464 VAL A O 1
ATOM 3575 N N . TRP A 1 465 ? 37.908 14.461 -46.848 1.00 90.94 465 TRP A N 1
ATOM 3576 C CA . TRP A 1 465 ? 36.482 14.596 -47.093 1.00 90.94 465 TRP A CA 1
ATOM 3577 C C . TRP A 1 465 ? 35.834 13.221 -47.243 1.00 90.94 465 TRP A C 1
ATOM 3579 O O . TRP A 1 465 ? 36.504 12.218 -47.482 1.00 90.94 465 TRP A O 1
ATOM 3589 N N . ALA A 1 466 ? 34.519 13.172 -47.080 1.00 90.06 466 ALA A N 1
ATOM 3590 C CA . ALA A 1 466 ? 33.744 11.955 -47.224 1.00 90.06 466 ALA A CA 1
ATOM 3591 C C . ALA A 1 466 ? 32.363 12.285 -47.779 1.00 90.06 466 ALA A C 1
ATOM 3593 O O . ALA A 1 466 ? 31.852 13.400 -47.621 1.00 90.06 466 ALA A O 1
ATOM 3594 N N . TYR A 1 467 ? 31.739 11.298 -48.403 1.00 90.44 467 TYR A N 1
ATOM 3595 C CA . TYR A 1 467 ? 30.331 11.361 -48.759 1.00 90.44 467 TYR A CA 1
ATOM 3596 C C . TYR A 1 467 ? 29.652 10.032 -48.450 1.00 90.44 467 TYR A C 1
ATOM 3598 O O . TYR A 1 467 ? 30.282 8.976 -48.457 1.00 90.44 467 TYR A O 1
ATOM 3606 N N . PHE A 1 468 ? 28.357 10.121 -48.158 1.00 91.56 468 PHE A N 1
ATOM 3607 C CA . PHE A 1 468 ? 27.528 9.005 -47.731 1.00 91.56 468 PHE A CA 1
ATOM 3608 C C . PHE A 1 468 ? 26.225 8.993 -48.533 1.00 91.56 468 PHE A C 1
ATOM 3610 O O . PHE A 1 468 ? 25.744 10.043 -48.967 1.00 91.56 468 PHE A O 1
ATOM 3617 N N . SER A 1 469 ? 25.666 7.803 -48.726 1.00 90.25 469 SER A N 1
ATOM 3618 C CA . SER A 1 469 ? 24.357 7.583 -49.360 1.00 90.25 469 SER A CA 1
ATOM 3619 C C . SER A 1 469 ? 23.176 7.821 -48.409 1.00 90.25 469 SER A C 1
ATOM 3621 O O . SER A 1 469 ? 22.044 7.983 -48.861 1.00 90.25 469 SER A O 1
ATOM 3623 N N . VAL A 1 470 ? 23.447 7.893 -47.103 1.00 88.38 470 VAL A N 1
ATOM 3624 C CA . VAL A 1 470 ? 22.469 8.073 -46.021 1.00 88.38 470 VAL A CA 1
ATOM 3625 C C . VAL A 1 470 ? 22.894 9.215 -45.091 1.00 88.38 470 VAL A C 1
ATOM 3627 O O . VAL A 1 470 ? 24.079 9.536 -44.981 1.00 88.38 470 VAL A O 1
ATOM 3630 N N . LYS A 1 471 ? 21.926 9.835 -44.410 1.00 84.88 471 LYS A N 1
ATOM 3631 C CA . LYS A 1 471 ? 22.139 10.851 -43.359 1.00 84.88 471 LYS A CA 1
ATOM 3632 C C . LYS A 1 471 ? 21.635 10.352 -42.003 1.00 84.88 471 LYS A C 1
ATOM 3634 O O . LYS A 1 471 ? 20.940 9.341 -41.947 1.00 84.88 471 LYS A O 1
ATOM 3639 N N . SER A 1 472 ? 21.931 11.088 -40.926 1.00 84.50 472 SER A N 1
ATOM 3640 C CA . SER A 1 472 ? 21.333 10.858 -39.601 1.00 84.50 472 SER A CA 1
ATOM 3641 C C . SER A 1 472 ? 19.804 10.773 -39.692 1.00 84.50 472 SER A C 1
ATOM 3643 O O . SER A 1 472 ? 19.167 11.651 -40.281 1.00 84.50 472 SER A O 1
ATOM 3645 N N . GLY A 1 473 ? 19.229 9.712 -39.126 1.00 81.12 473 GLY A N 1
ATOM 3646 C CA . GLY A 1 473 ? 17.807 9.372 -39.215 1.00 81.12 473 GLY A CA 1
ATOM 3647 C C . GLY A 1 473 ? 17.403 8.559 -40.454 1.00 81.12 473 GLY A C 1
ATOM 3648 O O . GLY A 1 473 ? 16.226 8.228 -40.585 1.00 81.12 473 GLY A O 1
ATOM 3649 N N . GLY A 1 474 ? 18.333 8.256 -41.365 1.00 86.12 474 GLY A N 1
ATOM 3650 C CA . GLY A 1 474 ? 18.123 7.338 -42.490 1.00 86.12 474 GLY A CA 1
ATOM 3651 C C . GLY A 1 474 ? 18.331 5.868 -42.107 1.00 86.12 474 GLY A C 1
ATOM 3652 O O . GLY A 1 474 ? 18.367 5.514 -40.928 1.00 86.12 474 GLY A O 1
ATOM 3653 N N . GLY A 1 475 ? 18.496 4.991 -43.097 1.00 86.12 475 GLY A N 1
ATOM 3654 C CA . GLY A 1 475 ? 18.780 3.572 -42.860 1.00 86.12 475 GLY A CA 1
ATOM 3655 C C . GLY A 1 475 ? 19.406 2.864 -44.057 1.00 86.12 475 GLY A C 1
ATOM 3656 O O . GLY A 1 475 ? 19.539 3.447 -45.124 1.00 86.12 475 GLY A O 1
ATOM 3657 N N . ILE A 1 476 ? 19.784 1.603 -43.874 1.00 89.31 476 ILE A N 1
ATOM 3658 C CA . ILE A 1 476 ? 20.317 0.712 -44.912 1.00 89.31 476 ILE A CA 1
ATOM 3659 C C . ILE A 1 476 ? 19.366 -0.478 -45.017 1.00 89.31 476 ILE A C 1
ATOM 3661 O O . ILE A 1 476 ? 19.068 -1.111 -44.003 1.00 89.31 476 ILE A O 1
ATOM 3665 N N . HIS A 1 477 ? 18.866 -0.765 -46.220 1.00 89.12 477 HIS A N 1
ATOM 3666 C CA . HIS A 1 477 ? 17.928 -1.865 -46.466 1.00 89.12 477 HIS A CA 1
ATOM 3667 C C . HIS A 1 477 ? 18.609 -3.067 -47.130 1.00 89.12 477 HIS A C 1
ATOM 3669 O O . HIS A 1 477 ? 19.704 -2.973 -47.678 1.00 89.12 477 HIS A O 1
ATOM 3675 N N . GLU A 1 478 ? 17.926 -4.204 -47.132 1.00 84.12 478 GLU A N 1
ATOM 3676 C CA . GLU A 1 478 ? 18.425 -5.500 -47.592 1.00 84.12 478 GLU A CA 1
ATOM 3677 C C . GLU A 1 478 ? 18.878 -5.524 -49.068 1.00 84.12 478 GLU A C 1
ATOM 3679 O O . GLU A 1 478 ? 19.796 -6.259 -49.417 1.00 84.12 478 GLU A O 1
ATOM 3684 N N . PHE A 1 479 ? 18.267 -4.704 -49.932 1.00 84.06 479 PHE A N 1
ATOM 3685 C CA . PHE A 1 479 ? 18.649 -4.547 -51.350 1.00 84.06 479 PHE A CA 1
ATOM 3686 C C . PHE A 1 479 ? 19.659 -3.419 -51.640 1.00 84.06 479 PHE A C 1
ATOM 3688 O O . PHE A 1 479 ? 19.973 -3.180 -52.806 1.00 84.06 479 PHE A O 1
ATOM 3695 N N . SER A 1 480 ? 20.120 -2.685 -50.622 1.00 82.81 480 SER A N 1
ATOM 3696 C CA . SER A 1 480 ? 21.102 -1.606 -50.799 1.00 82.81 480 SER A CA 1
ATOM 3697 C C . SER A 1 480 ? 22.531 -2.147 -50.734 1.00 82.81 480 SER A C 1
ATOM 3699 O O . SER A 1 480 ? 22.775 -3.216 -50.176 1.00 82.81 480 SER A O 1
ATOM 3701 N N . ASP A 1 481 ? 23.478 -1.429 -51.341 1.00 83.94 481 ASP A N 1
ATOM 3702 C CA . ASP A 1 481 ? 24.897 -1.778 -51.241 1.00 83.94 481 ASP A CA 1
ATOM 3703 C C . ASP A 1 481 ? 25.354 -1.647 -49.780 1.00 83.94 481 ASP A C 1
ATOM 3705 O O . ASP A 1 481 ? 24.996 -0.681 -49.099 1.00 83.94 481 ASP A O 1
ATOM 3709 N N . SER A 1 482 ? 26.159 -2.598 -49.297 1.00 86.19 482 SER A N 1
ATOM 3710 C CA . SER A 1 482 ? 26.744 -2.487 -47.962 1.00 86.19 482 SER A CA 1
ATOM 3711 C C . SER A 1 482 ? 27.678 -1.282 -47.883 1.00 86.19 482 SER A C 1
ATOM 3713 O O . SER A 1 482 ? 27.817 -0.689 -46.818 1.00 86.19 482 SER A O 1
ATOM 3715 N N . GLN A 1 483 ? 28.291 -0.854 -48.992 1.00 90.81 483 GLN A N 1
ATOM 3716 C CA . GLN A 1 483 ? 29.029 0.401 -49.035 1.00 90.81 483 GLN A CA 1
ATOM 3717 C C . GLN A 1 483 ? 28.078 1.603 -49.035 1.00 90.81 483 GLN A C 1
ATOM 3719 O O . GLN A 1 483 ? 27.579 2.039 -50.074 1.00 90.81 483 GLN A O 1
ATOM 3724 N N . PHE A 1 484 ? 27.916 2.221 -47.869 1.00 91.88 484 PHE A N 1
ATOM 3725 C CA . PHE A 1 484 ? 27.112 3.432 -47.730 1.00 91.88 484 PHE A CA 1
ATOM 3726 C C . PHE A 1 484 ? 27.951 4.709 -47.615 1.00 91.88 484 PHE A C 1
ATOM 3728 O O . PHE A 1 484 ? 27.372 5.795 -47.701 1.00 91.88 484 PHE A O 1
ATOM 3735 N N . GLY A 1 485 ? 29.277 4.606 -47.453 1.00 92.06 485 GLY A N 1
ATOM 3736 C CA . GLY A 1 485 ? 30.190 5.747 -47.373 1.00 92.06 485 GLY A CA 1
ATOM 3737 C C . GLY A 1 485 ? 31.540 5.535 -48.062 1.00 92.06 485 GLY A C 1
ATOM 3738 O O . GLY A 1 485 ? 32.007 4.411 -48.267 1.00 92.06 485 GLY A O 1
ATOM 3739 N N . HIS A 1 486 ? 32.190 6.644 -48.412 1.00 93.44 486 HIS A N 1
ATOM 3740 C CA . HIS A 1 486 ? 33.533 6.647 -48.990 1.00 93.44 486 HIS A CA 1
ATOM 3741 C C . HIS A 1 486 ? 34.311 7.871 -48.496 1.00 93.44 486 HIS A C 1
ATOM 3743 O O . HIS A 1 486 ? 33.849 9.008 -48.633 1.00 93.44 486 HIS A O 1
ATOM 3749 N N . VAL A 1 487 ? 35.477 7.629 -47.900 1.00 94.25 487 VAL A N 1
ATOM 3750 C CA . VAL A 1 487 ? 36.349 8.646 -47.299 1.00 94.25 487 VAL A CA 1
ATOM 3751 C C . VAL A 1 487 ? 37.595 8.789 -48.155 1.00 94.25 487 VAL A C 1
ATOM 3753 O O . VAL A 1 487 ? 38.156 7.784 -48.576 1.00 94.25 487 VAL A O 1
ATOM 3756 N N . PHE A 1 488 ? 38.049 10.017 -48.382 1.00 94.81 488 PHE A N 1
ATOM 3757 C CA . PHE A 1 488 ? 39.233 10.332 -49.177 1.00 94.81 488 PHE A CA 1
ATOM 3758 C C . PHE A 1 488 ? 40.123 11.287 -48.393 1.00 94.81 488 PHE A C 1
ATOM 3760 O O . PHE A 1 488 ? 39.674 12.340 -47.935 1.00 94.81 488 PHE A O 1
ATOM 3767 N N . ALA A 1 489 ? 41.396 10.936 -48.275 1.00 94.69 489 ALA A N 1
ATOM 3768 C CA . ALA A 1 489 ? 42.411 11.742 -47.624 1.00 94.69 489 ALA A CA 1
ATOM 3769 C C . ALA A 1 489 ? 43.537 12.052 -48.606 1.00 94.69 489 ALA A C 1
ATOM 3771 O O . ALA A 1 489 ? 44.140 11.152 -49.188 1.00 94.69 489 ALA A O 1
ATOM 3772 N N . PHE A 1 490 ? 43.832 13.334 -48.769 1.00 94.81 490 PHE A N 1
ATOM 3773 C CA . PHE A 1 490 ? 44.950 13.829 -49.553 1.00 94.81 490 PHE A CA 1
ATOM 3774 C C . PHE A 1 490 ? 46.146 14.147 -48.648 1.00 94.81 490 PHE A C 1
ATOM 3776 O O . PHE A 1 490 ? 45.998 14.553 -47.492 1.00 94.81 490 PHE A O 1
ATOM 3783 N N . GLY A 1 491 ? 47.354 13.995 -49.175 1.00 92.69 491 GLY A N 1
ATOM 3784 C CA . GLY A 1 491 ? 48.579 14.470 -48.545 1.00 92.69 491 GLY A CA 1
ATOM 3785 C C . GLY A 1 491 ? 49.687 14.654 -49.572 1.00 92.69 491 GLY A C 1
ATOM 3786 O O . GLY A 1 491 ? 49.696 14.002 -50.608 1.00 92.69 491 GLY A O 1
ATOM 3787 N N . GLU A 1 492 ? 50.665 15.507 -49.279 1.00 90.69 492 GLU A N 1
ATOM 3788 C CA . GLU A 1 492 ? 51.823 15.735 -50.165 1.00 90.69 492 GLU A CA 1
ATOM 3789 C C . GLU A 1 492 ? 52.686 14.472 -50.369 1.00 90.69 492 GLU A C 1
ATOM 3791 O O . GLU A 1 492 ? 53.450 14.372 -51.324 1.00 90.69 492 GLU A O 1
ATOM 3796 N N . SER A 1 493 ? 52.549 13.476 -49.488 1.00 91.81 493 SER A N 1
ATOM 3797 C CA . SER A 1 493 ? 53.181 12.159 -49.596 1.00 91.81 493 SER A CA 1
ATOM 3798 C C . SER A 1 493 ? 52.220 11.051 -49.160 1.00 91.81 493 SER A C 1
ATOM 3800 O O . SER A 1 493 ? 51.264 11.309 -48.423 1.00 91.81 493 SER A O 1
ATOM 3802 N N . ARG A 1 494 ? 52.509 9.798 -49.545 1.00 93.44 494 ARG A N 1
ATOM 3803 C CA . ARG A 1 494 ? 51.733 8.613 -49.127 1.00 93.44 494 ARG A CA 1
ATOM 3804 C C . ARG A 1 494 ? 51.604 8.518 -47.604 1.00 93.44 494 ARG A C 1
ATOM 3806 O O . ARG A 1 494 ? 50.508 8.321 -47.098 1.00 93.44 494 ARG A O 1
ATOM 3813 N N . ALA A 1 495 ? 52.691 8.737 -46.863 1.00 92.62 495 ALA A N 1
ATOM 3814 C CA . ALA A 1 495 ? 52.673 8.681 -45.399 1.00 92.62 495 ALA A CA 1
ATOM 3815 C C . ALA A 1 495 ? 51.750 9.744 -44.775 1.00 92.62 495 ALA A C 1
ATOM 3817 O O . ALA A 1 495 ? 51.009 9.444 -43.839 1.00 92.62 495 ALA A O 1
ATOM 3818 N N . LEU A 1 496 ? 51.756 10.970 -45.313 1.00 92.75 496 LEU A N 1
ATOM 3819 C CA . LEU A 1 496 ? 50.889 12.045 -44.826 1.00 92.75 496 LEU A CA 1
ATOM 3820 C C . LEU A 1 496 ? 49.415 11.789 -45.171 1.00 92.75 496 LEU A C 1
ATOM 3822 O O . LEU A 1 496 ? 48.550 12.023 -44.333 1.00 92.75 496 LEU A O 1
ATOM 3826 N N . ALA A 1 497 ? 49.128 11.260 -46.365 1.00 94.06 497 ALA A N 1
ATOM 3827 C CA . ALA A 1 497 ? 47.774 10.868 -46.755 1.00 94.06 497 ALA A CA 1
ATOM 3828 C C . ALA A 1 497 ? 47.216 9.762 -45.836 1.00 94.06 497 ALA A C 1
ATOM 3830 O O . ALA A 1 497 ? 46.078 9.863 -45.386 1.00 94.06 497 ALA A O 1
ATOM 3831 N N . ILE A 1 498 ? 48.037 8.767 -45.471 1.00 94.31 498 ILE A N 1
ATOM 3832 C CA . ILE A 1 498 ? 47.669 7.718 -44.502 1.00 94.31 498 ILE A CA 1
ATOM 3833 C C . ILE A 1 498 ? 47.386 8.320 -43.120 1.00 94.31 498 ILE A C 1
ATOM 3835 O O . ILE A 1 498 ? 46.370 8.000 -42.509 1.00 94.31 498 ILE A O 1
ATOM 3839 N N . ALA A 1 499 ? 48.249 9.213 -42.624 1.00 91.31 499 ALA A N 1
ATOM 3840 C CA . ALA A 1 499 ? 48.036 9.867 -41.331 1.00 91.31 499 ALA A CA 1
ATOM 3841 C C . ALA A 1 499 ? 46.741 10.698 -41.315 1.00 91.31 499 ALA A C 1
ATOM 3843 O O . ALA A 1 499 ? 45.961 10.616 -40.364 1.00 91.31 499 ALA A O 1
ATOM 3844 N N . ASN A 1 500 ? 46.481 11.443 -42.392 1.00 93.25 500 ASN A N 1
ATOM 3845 C CA . ASN A 1 500 ? 45.244 12.196 -42.574 1.00 93.25 500 ASN A CA 1
ATOM 3846 C C . ASN A 1 500 ? 44.021 11.267 -42.632 1.00 93.25 500 ASN A C 1
ATOM 3848 O O . ASN A 1 500 ? 43.014 11.570 -41.996 1.00 93.25 500 ASN A O 1
ATOM 3852 N N . MET A 1 501 ? 44.115 10.119 -43.315 1.00 93.94 501 MET A N 1
ATOM 3853 C CA . MET A 1 501 ? 43.045 9.116 -43.354 1.00 93.94 501 MET A CA 1
ATOM 3854 C C . MET A 1 501 ? 42.743 8.560 -41.961 1.00 93.94 501 MET A C 1
ATOM 3856 O O . MET A 1 501 ? 41.589 8.548 -41.548 1.00 93.94 501 MET A O 1
ATOM 3860 N N . VAL A 1 502 ? 43.768 8.161 -41.201 1.00 90.50 502 VAL A N 1
ATOM 3861 C CA . VAL A 1 502 ? 43.592 7.640 -39.834 1.00 90.50 502 VAL A CA 1
ATOM 3862 C C . VAL A 1 502 ? 42.918 8.675 -38.930 1.00 90.50 502 VAL A C 1
ATOM 3864 O O . VAL A 1 502 ? 42.014 8.328 -38.175 1.00 90.50 502 VAL A O 1
ATOM 3867 N N . LEU A 1 503 ? 43.323 9.946 -39.012 1.00 87.06 503 LEU A N 1
ATOM 3868 C CA . LEU A 1 503 ? 42.672 11.027 -38.266 1.00 87.06 503 LEU A CA 1
ATOM 3869 C C . LEU A 1 503 ? 41.220 11.240 -38.711 1.00 87.06 503 LEU A C 1
ATOM 3871 O O . LEU A 1 503 ? 40.358 11.442 -37.864 1.00 87.06 503 LEU A O 1
ATOM 3875 N N . GLY A 1 504 ? 40.951 11.173 -40.016 1.00 88.44 504 GLY A N 1
ATOM 3876 C CA . GLY A 1 504 ? 39.608 11.296 -40.574 1.00 88.44 504 GLY A CA 1
ATOM 3877 C C . GLY A 1 504 ? 38.668 10.189 -40.113 1.00 88.44 504 GLY A C 1
ATOM 3878 O O . GLY A 1 504 ? 37.574 10.483 -39.647 1.00 88.44 504 GLY A O 1
ATOM 3879 N N . LEU A 1 505 ? 39.108 8.929 -40.190 1.00 89.00 505 LEU A N 1
ATOM 3880 C CA . LEU A 1 505 ? 38.325 7.773 -39.750 1.00 89.00 505 LEU A CA 1
ATOM 3881 C C . LEU A 1 505 ? 38.040 7.809 -38.244 1.00 89.00 505 LEU A C 1
ATOM 3883 O O . LEU A 1 505 ? 36.923 7.514 -37.843 1.00 89.00 505 LEU A O 1
ATOM 3887 N N . LYS A 1 506 ? 39.003 8.238 -37.415 1.00 83.50 506 LYS A N 1
ATOM 3888 C CA . LYS A 1 506 ? 38.799 8.400 -35.962 1.00 83.50 506 LYS A CA 1
ATOM 3889 C C . LYS A 1 506 ? 37.765 9.468 -35.593 1.00 83.50 506 LYS A C 1
ATOM 3891 O O . LYS A 1 506 ? 37.235 9.443 -34.488 1.00 83.50 506 LYS A O 1
ATOM 3896 N N . GLU A 1 507 ? 37.510 10.426 -36.480 1.00 82.56 507 GLU A N 1
ATOM 3897 C CA . GLU A 1 507 ? 36.519 11.490 -36.276 1.00 82.56 507 GLU A CA 1
ATOM 3898 C C . GLU A 1 507 ? 35.145 11.155 -36.872 1.00 82.56 507 GLU A C 1
ATOM 3900 O O . GLU A 1 507 ? 34.193 11.908 -36.652 1.00 82.56 507 GLU A O 1
ATOM 3905 N N . ILE A 1 508 ? 35.027 10.056 -37.625 1.00 86.25 508 ILE A N 1
ATOM 3906 C CA . ILE A 1 508 ? 33.742 9.567 -38.124 1.00 86.25 508 ILE A CA 1
ATOM 3907 C C . ILE A 1 508 ? 32.991 8.916 -36.966 1.00 86.25 508 ILE A C 1
ATOM 3909 O O . ILE A 1 508 ? 33.454 7.945 -36.376 1.00 86.25 508 ILE A O 1
ATOM 3913 N N . GLN A 1 509 ? 31.801 9.434 -36.673 1.00 80.88 509 GLN A N 1
ATOM 3914 C CA . GLN A 1 509 ? 30.872 8.830 -35.724 1.00 80.88 509 GLN A CA 1
ATOM 3915 C C . GLN A 1 509 ? 29.659 8.312 -36.484 1.00 80.88 509 GLN A C 1
ATOM 3917 O O . GLN A 1 509 ? 28.919 9.089 -37.093 1.00 80.88 509 GLN A O 1
ATOM 3922 N N . ILE A 1 510 ? 29.476 6.993 -36.464 1.00 84.12 510 ILE A N 1
ATOM 3923 C CA . ILE A 1 510 ? 28.327 6.310 -37.061 1.00 84.12 510 ILE A CA 1
ATOM 3924 C C . ILE A 1 510 ? 27.682 5.467 -35.961 1.00 84.12 510 ILE A C 1
ATOM 3926 O O . ILE A 1 510 ? 28.299 4.525 -35.466 1.00 84.12 510 ILE A O 1
ATOM 3930 N N . ARG A 1 511 ? 26.456 5.828 -35.566 1.00 78.12 511 ARG A N 1
ATOM 3931 C CA . ARG A 1 511 ? 25.647 5.134 -34.551 1.00 78.12 511 ARG A CA 1
ATOM 3932 C C . ARG A 1 511 ? 24.326 4.659 -35.143 1.00 78.12 511 ARG A C 1
ATOM 3934 O O . ARG A 1 511 ? 23.715 5.360 -35.956 1.00 78.12 511 ARG A O 1
ATOM 3941 N N . GLY A 1 512 ? 23.867 3.494 -34.708 1.00 77.94 512 GLY A N 1
ATOM 3942 C CA . GLY A 1 512 ? 22.639 2.862 -35.167 1.00 77.94 512 GLY A CA 1
ATOM 3943 C C . GLY A 1 512 ? 22.766 1.344 -35.209 1.00 77.94 512 GLY A C 1
ATOM 3944 O O . GLY A 1 512 ? 23.833 0.787 -34.961 1.00 77.94 512 GLY A O 1
ATOM 3945 N N . GLU A 1 513 ? 21.689 0.700 -35.653 1.00 80.75 513 GLU A N 1
ATOM 3946 C CA . GLU A 1 513 ? 21.537 -0.760 -35.731 1.00 80.75 513 GLU A CA 1
ATOM 3947 C C . GLU A 1 513 ? 22.587 -1.433 -36.638 1.00 80.75 513 GLU A C 1
ATOM 3949 O O . GLU A 1 513 ? 22.815 -2.639 -36.558 1.00 80.75 513 GLU A O 1
ATOM 3954 N N . ILE A 1 514 ? 23.233 -0.659 -37.515 1.00 85.75 514 ILE A N 1
ATOM 3955 C CA . ILE A 1 514 ? 24.266 -1.149 -38.426 1.00 85.75 514 ILE A CA 1
ATOM 3956 C C . ILE A 1 514 ? 25.639 -1.250 -37.744 1.00 85.75 514 ILE A C 1
ATOM 3958 O O . ILE A 1 514 ? 26.008 -0.462 -36.867 1.00 85.75 514 ILE A O 1
ATOM 3962 N N . ARG A 1 515 ? 26.444 -2.204 -38.208 1.00 83.62 515 ARG A N 1
ATOM 3963 C CA . ARG A 1 515 ? 27.869 -2.329 -37.864 1.00 83.62 515 ARG A CA 1
ATOM 3964 C C . ARG A 1 515 ? 28.724 -1.806 -39.007 1.00 83.62 515 ARG A C 1
ATOM 3966 O O . ARG A 1 515 ? 28.263 -1.783 -40.142 1.00 83.62 515 ARG A O 1
ATOM 3973 N N . THR A 1 516 ? 29.936 -1.335 -38.710 1.00 87.56 516 THR A N 1
ATOM 3974 C CA . THR A 1 516 ? 30.816 -0.742 -39.728 1.00 87.56 516 THR A CA 1
ATOM 3975 C C . THR A 1 516 ? 32.232 -1.298 -39.669 1.00 87.56 516 THR A C 1
ATOM 3977 O O . THR A 1 516 ? 32.695 -1.762 -38.630 1.00 87.56 516 THR A O 1
ATOM 3980 N N . ASN A 1 517 ? 32.949 -1.197 -40.786 1.00 88.62 517 ASN A N 1
ATOM 3981 C CA . ASN A 1 517 ? 34.348 -1.608 -40.913 1.00 88.62 517 ASN A CA 1
ATOM 3982 C C . ASN A 1 517 ? 35.370 -0.518 -40.513 1.00 88.62 517 ASN A C 1
ATOM 3984 O O . ASN A 1 517 ? 36.570 -0.715 -40.727 1.00 88.62 517 ASN A O 1
ATOM 3988 N N . VAL A 1 518 ? 34.932 0.630 -39.976 1.00 88.31 518 VAL A N 1
ATOM 3989 C CA . VAL A 1 518 ? 35.797 1.797 -39.703 1.00 88.31 518 VAL A CA 1
ATOM 3990 C C . VAL A 1 518 ? 36.923 1.446 -38.730 1.00 88.31 518 VAL A C 1
ATOM 3992 O O . VAL A 1 518 ? 38.092 1.648 -39.067 1.00 88.31 518 VAL A O 1
ATOM 3995 N N . ASP A 1 519 ? 36.591 0.844 -37.585 1.00 80.31 519 ASP A N 1
ATOM 3996 C CA . ASP A 1 519 ? 37.564 0.467 -36.547 1.00 80.31 519 ASP A CA 1
ATOM 3997 C C . ASP A 1 519 ? 38.613 -0.505 -37.091 1.00 80.31 519 ASP A C 1
ATOM 3999 O O . ASP A 1 519 ? 39.819 -0.296 -36.958 1.00 80.31 519 ASP A O 1
ATOM 4003 N N . TYR A 1 520 ? 38.149 -1.530 -37.810 1.00 86.00 520 TYR A N 1
ATOM 4004 C CA . TYR A 1 520 ? 39.024 -2.507 -38.447 1.00 86.00 520 TYR A CA 1
ATOM 4005 C C . TYR A 1 520 ? 39.963 -1.852 -39.466 1.00 86.00 520 TYR A C 1
ATOM 4007 O O . TYR A 1 520 ? 41.137 -2.204 -39.568 1.00 86.00 520 TYR A O 1
ATOM 4015 N N . THR A 1 521 ? 39.469 -0.864 -40.214 1.00 88.81 521 THR A N 1
ATOM 4016 C CA . THR A 1 521 ? 40.265 -0.182 -41.238 1.00 88.81 521 THR A CA 1
ATOM 4017 C C . THR A 1 521 ? 41.327 0.735 -40.633 1.00 88.81 521 THR A C 1
ATOM 4019 O O . THR A 1 521 ? 42.429 0.826 -41.177 1.00 88.81 521 THR A O 1
ATOM 4022 N N . ILE A 1 522 ? 41.061 1.358 -39.480 1.00 87.50 522 ILE A N 1
ATOM 4023 C CA . ILE A 1 522 ? 42.079 2.102 -38.722 1.00 87.50 522 ILE A CA 1
ATOM 4024 C C . ILE A 1 522 ? 43.247 1.174 -38.350 1.00 87.50 522 ILE A C 1
ATOM 4026 O O . ILE A 1 522 ? 44.411 1.545 -38.539 1.00 87.50 522 ILE A O 1
ATOM 4030 N N . ASP A 1 523 ? 42.952 -0.045 -37.898 1.00 85.25 523 ASP A N 1
ATOM 4031 C CA . ASP A 1 523 ? 43.974 -1.047 -37.576 1.00 85.25 523 ASP A CA 1
ATOM 4032 C C . ASP A 1 523 ? 44.730 -1.534 -38.823 1.00 85.25 523 ASP A C 1
ATOM 4034 O O . ASP A 1 523 ? 45.955 -1.702 -38.781 1.00 85.25 523 ASP A O 1
ATOM 4038 N N . LEU A 1 524 ? 44.048 -1.685 -39.967 1.00 88.31 524 LEU A N 1
ATOM 4039 C CA . LEU A 1 524 ? 44.701 -1.997 -41.245 1.00 88.31 524 LEU A CA 1
ATOM 4040 C C . LEU A 1 524 ? 45.699 -0.908 -41.668 1.00 88.31 524 LEU A C 1
ATOM 4042 O O . LEU A 1 524 ? 46.825 -1.239 -42.040 1.00 88.31 524 LEU A O 1
ATOM 4046 N N . LEU A 1 525 ? 45.326 0.372 -41.572 1.00 90.56 525 LEU A N 1
ATOM 4047 C CA . LEU A 1 525 ? 46.184 1.512 -41.936 1.00 90.56 525 LEU A CA 1
ATOM 4048 C C . LEU A 1 525 ? 47.384 1.688 -40.987 1.00 90.56 525 LEU A C 1
ATOM 4050 O O . LEU A 1 525 ? 48.424 2.230 -41.374 1.00 90.56 525 LEU A O 1
ATOM 4054 N N . ASN A 1 526 ? 47.255 1.236 -39.737 1.00 88.44 526 ASN A N 1
ATOM 4055 C CA . ASN A 1 526 ? 48.335 1.260 -38.751 1.00 88.44 526 ASN A CA 1
ATOM 4056 C C . ASN A 1 526 ? 49.273 0.049 -38.834 1.00 88.44 526 ASN A C 1
ATOM 4058 O O . ASN A 1 526 ? 50.356 0.090 -38.247 1.00 88.44 526 ASN A O 1
ATOM 4062 N N . ALA A 1 527 ? 48.901 -0.995 -39.577 1.00 87.56 527 ALA A N 1
ATOM 4063 C CA . ALA A 1 527 ? 49.727 -2.179 -39.754 1.00 87.56 527 ALA A CA 1
ATOM 4064 C C . ALA A 1 527 ? 51.076 -1.845 -40.412 1.00 87.56 527 ALA A C 1
ATOM 4066 O O . ALA A 1 527 ? 51.139 -1.089 -41.388 1.00 87.56 527 ALA A O 1
ATOM 4067 N N . SER A 1 528 ? 52.153 -2.457 -39.910 1.00 87.62 528 SER A N 1
ATOM 4068 C CA . SER A 1 528 ? 53.514 -2.280 -40.437 1.00 87.62 528 SER A CA 1
ATOM 4069 C C . SER A 1 528 ? 53.587 -2.565 -41.937 1.00 87.62 528 SER A C 1
ATOM 4071 O O . SER A 1 528 ? 54.110 -1.747 -42.689 1.00 87.62 528 SER A O 1
ATOM 4073 N N . ASP A 1 529 ? 52.977 -3.666 -42.382 1.00 88.56 529 ASP A N 1
ATOM 4074 C CA . ASP A 1 529 ? 53.009 -4.103 -43.782 1.00 88.56 529 ASP A CA 1
ATOM 4075 C C . ASP A 1 529 ? 52.387 -3.063 -44.726 1.00 88.56 529 ASP A C 1
ATOM 4077 O O . ASP A 1 529 ? 52.919 -2.799 -45.805 1.00 88.56 529 ASP A O 1
ATOM 4081 N N . TYR A 1 530 ? 51.285 -2.425 -44.313 1.00 91.56 530 TYR A N 1
ATOM 4082 C CA . TYR A 1 530 ? 50.611 -1.398 -45.110 1.00 91.56 530 TYR A CA 1
ATOM 4083 C C . TYR A 1 530 ? 51.427 -0.097 -45.168 1.00 91.56 530 TYR A C 1
ATOM 4085 O O . TYR A 1 530 ? 51.596 0.495 -46.243 1.00 91.56 530 TYR A O 1
ATOM 4093 N N . ARG A 1 531 ? 51.994 0.334 -44.033 1.00 89.88 531 ARG A N 1
ATOM 4094 C CA . ARG A 1 531 ? 52.840 1.539 -43.959 1.00 89.88 531 ARG A CA 1
ATOM 4095 C C . ARG A 1 531 ? 54.121 1.400 -44.781 1.00 89.88 531 ARG A C 1
ATOM 4097 O O . ARG A 1 531 ? 54.496 2.344 -45.471 1.00 89.88 531 ARG A O 1
ATOM 4104 N N . GLU A 1 532 ? 54.737 0.221 -44.768 1.00 89.88 532 GLU A N 1
ATOM 4105 C CA . GLU A 1 532 ? 55.935 -0.104 -45.557 1.00 89.88 532 GLU A CA 1
ATOM 4106 C C . GLU A 1 532 ? 55.636 -0.453 -47.029 1.00 89.88 532 GLU A C 1
ATOM 4108 O O . GLU A 1 532 ? 56.562 -0.717 -47.791 1.00 89.88 532 GLU A O 1
ATOM 4113 N N . ASN A 1 533 ? 54.362 -0.435 -47.443 1.00 90.50 533 ASN A N 1
ATOM 4114 C CA . ASN A 1 533 ? 53.895 -0.783 -48.792 1.00 90.50 533 ASN A CA 1
ATOM 4115 C C . ASN A 1 533 ? 54.204 -2.238 -49.223 1.00 90.50 533 ASN A C 1
ATOM 4117 O O . ASN A 1 533 ? 54.326 -2.533 -50.410 1.00 90.50 533 ASN A O 1
ATOM 4121 N N . LYS A 1 534 ? 54.302 -3.168 -48.262 1.00 88.75 534 LYS A N 1
ATOM 4122 C CA . LYS A 1 534 ? 54.550 -4.612 -48.463 1.00 88.75 534 LYS A CA 1
ATOM 4123 C C . LYS A 1 534 ? 53.245 -5.413 -48.474 1.00 88.75 534 LYS A C 1
ATOM 4125 O O . LYS A 1 534 ? 53.075 -6.385 -47.744 1.00 88.75 534 LYS A O 1
ATOM 4130 N N . ILE A 1 535 ? 52.297 -4.969 -49.286 1.00 91.19 535 ILE A N 1
ATOM 4131 C CA . ILE A 1 535 ? 50.934 -5.508 -49.343 1.00 91.19 535 ILE A CA 1
ATOM 4132 C C . ILE A 1 535 ? 50.663 -6.186 -50.695 1.00 91.19 535 ILE A C 1
ATOM 4134 O O . ILE A 1 535 ? 51.256 -5.832 -51.710 1.00 91.19 535 ILE A O 1
ATOM 4138 N N . HIS A 1 536 ? 49.751 -7.155 -50.737 1.00 88.69 536 HIS A N 1
ATOM 4139 C CA . HIS A 1 536 ? 49.341 -7.861 -51.960 1.00 88.69 536 HIS A CA 1
ATOM 4140 C C . HIS A 1 536 ? 47.848 -8.210 -51.910 1.00 88.69 536 HIS A C 1
ATOM 4142 O O . HIS A 1 536 ? 47.244 -8.174 -50.839 1.00 88.69 536 HIS A O 1
ATOM 4148 N N . THR A 1 537 ? 47.268 -8.625 -53.036 1.00 83.81 537 THR A N 1
ATOM 4149 C CA . THR A 1 537 ? 45.821 -8.906 -53.176 1.00 83.81 537 THR A CA 1
ATOM 4150 C C . THR A 1 537 ? 45.241 -9.876 -52.140 1.00 83.81 537 THR A C 1
ATOM 4152 O O . THR A 1 537 ? 44.122 -9.680 -51.689 1.00 83.81 537 THR A O 1
ATOM 4155 N N . GLY A 1 538 ? 46.005 -10.880 -51.694 1.00 81.06 538 GLY A N 1
ATOM 4156 C CA . GLY A 1 538 ? 45.582 -11.818 -50.635 1.00 81.06 538 GLY A CA 1
ATOM 4157 C C . GLY A 1 538 ? 45.915 -11.426 -49.182 1.00 81.06 538 GLY A C 1
ATOM 4158 O O . GLY A 1 538 ? 45.769 -12.261 -48.288 1.00 81.06 538 GLY A O 1
ATOM 4159 N N . TRP A 1 539 ? 46.443 -10.222 -48.917 1.00 86.81 539 TRP A N 1
ATOM 4160 C CA . TRP A 1 539 ? 46.953 -9.859 -47.581 1.00 86.81 539 TRP A CA 1
ATOM 4161 C C . TRP A 1 539 ? 45.821 -9.732 -46.556 1.00 86.81 539 TRP A C 1
ATOM 4163 O O . TRP A 1 539 ? 45.890 -10.322 -45.478 1.00 86.81 539 TRP A O 1
ATOM 4173 N N . LEU A 1 540 ? 44.743 -9.033 -46.915 1.00 85.12 540 LEU A N 1
ATOM 4174 C CA . LEU A 1 540 ? 43.586 -8.844 -46.041 1.00 85.12 540 LEU A CA 1
ATOM 4175 C C . LEU A 1 540 ? 42.832 -10.163 -45.793 1.00 85.12 540 LEU A C 1
ATOM 4177 O O . LEU A 1 540 ? 42.535 -10.480 -44.643 1.00 85.12 540 LEU A O 1
ATOM 4181 N N . ASP A 1 541 ? 42.616 -10.980 -46.829 1.00 78.25 541 ASP A N 1
ATOM 4182 C CA . ASP A 1 541 ? 42.012 -12.315 -46.680 1.00 78.25 541 ASP A CA 1
ATOM 4183 C C . ASP A 1 541 ? 42.800 -13.202 -45.699 1.00 78.25 541 ASP A C 1
ATOM 4185 O O . ASP A 1 541 ? 42.208 -13.916 -44.886 1.00 78.25 541 ASP A O 1
ATOM 4189 N N . SER A 1 542 ? 44.135 -13.105 -45.707 1.00 80.81 542 SER A N 1
ATOM 4190 C CA . SER A 1 542 ? 44.993 -13.835 -44.766 1.00 80.81 542 SER A CA 1
ATOM 4191 C C . SER A 1 542 ? 44.800 -13.359 -43.320 1.00 80.81 542 SER A C 1
ATOM 4193 O O . SER A 1 542 ? 44.734 -14.186 -42.412 1.00 80.81 542 SER A O 1
ATOM 4195 N N . ARG A 1 543 ? 44.647 -12.047 -43.083 1.00 83.81 543 ARG A N 1
ATOM 4196 C CA . ARG A 1 543 ? 44.379 -11.511 -41.732 1.00 83.81 543 ARG A CA 1
ATOM 4197 C C . ARG A 1 543 ? 43.000 -11.904 -41.208 1.00 83.81 543 ARG A C 1
ATOM 4199 O O . ARG A 1 543 ? 42.874 -12.229 -40.028 1.00 83.81 543 ARG A O 1
ATOM 4206 N N . ILE A 1 544 ? 41.991 -11.927 -42.078 1.00 77.81 544 ILE A N 1
ATOM 4207 C CA . ILE A 1 544 ? 40.637 -12.381 -41.729 1.00 77.81 544 ILE A CA 1
ATOM 4208 C C . ILE A 1 544 ? 40.658 -13.871 -41.368 1.00 77.81 544 ILE A C 1
ATOM 4210 O O . ILE A 1 544 ? 40.087 -14.264 -40.351 1.00 77.81 544 ILE A O 1
ATOM 4214 N N . ALA A 1 545 ? 41.370 -14.702 -42.138 1.00 74.12 545 ALA A N 1
ATOM 4215 C CA . ALA A 1 545 ? 41.533 -16.124 -41.829 1.00 74.12 545 ALA A CA 1
ATOM 4216 C C . ALA A 1 545 ? 42.236 -16.362 -40.477 1.00 74.12 545 ALA A C 1
ATOM 4218 O O . ALA A 1 545 ? 41.889 -17.300 -39.761 1.00 74.12 545 ALA A O 1
ATOM 4219 N N . MET A 1 546 ? 43.164 -15.480 -40.089 1.00 76.19 546 MET A N 1
ATOM 4220 C CA . MET A 1 546 ? 43.819 -15.487 -38.772 1.00 76.19 546 MET A CA 1
ATOM 4221 C C . MET A 1 546 ? 42.938 -14.943 -37.630 1.00 76.19 546 MET A C 1
ATOM 4223 O O . MET A 1 546 ? 43.388 -14.922 -36.487 1.00 76.19 546 MET A O 1
ATOM 4227 N N . ARG A 1 547 ? 41.696 -14.511 -37.908 1.00 69.75 547 ARG A N 1
ATOM 4228 C CA . ARG A 1 547 ? 40.755 -13.915 -36.937 1.00 69.75 547 ARG A CA 1
ATOM 4229 C C . ARG A 1 547 ? 41.339 -12.737 -36.154 1.00 69.75 547 ARG A C 1
ATOM 4231 O O . ARG A 1 547 ? 41.041 -12.558 -34.974 1.00 69.75 547 ARG A O 1
ATOM 4238 N N . VAL A 1 548 ? 42.170 -11.927 -36.806 1.00 67.75 548 VAL A N 1
ATOM 4239 C CA . VAL A 1 548 ? 42.643 -10.667 -36.221 1.00 67.75 548 VAL A CA 1
ATOM 4240 C C . VAL A 1 548 ? 41.415 -9.781 -36.002 1.00 67.75 548 VAL A C 1
ATOM 4242 O O . VAL A 1 548 ? 40.712 -9.512 -36.970 1.00 67.75 548 VAL A O 1
ATOM 4245 N N . ARG A 1 549 ? 41.129 -9.388 -34.756 1.00 67.88 549 ARG A N 1
ATOM 4246 C CA . ARG A 1 549 ? 40.014 -8.496 -34.381 1.00 67.88 549 ARG A CA 1
ATOM 4247 C C . ARG A 1 549 ? 40.503 -7.060 -34.214 1.00 67.88 549 ARG A C 1
ATOM 4249 O O . ARG A 1 549 ? 41.699 -6.850 -34.012 1.00 67.88 549 ARG A O 1
ATOM 4256 N N . ALA A 1 550 ? 39.573 -6.110 -34.271 1.00 67.81 550 ALA A N 1
ATOM 4257 C CA . ALA A 1 550 ? 39.852 -4.724 -33.914 1.00 67.81 550 ALA A CA 1
ATOM 4258 C C . ALA A 1 550 ? 40.195 -4.594 -32.418 1.00 67.81 550 ALA A C 1
ATOM 4260 O O . ALA A 1 550 ? 39.786 -5.426 -31.599 1.00 67.81 550 ALA A O 1
ATOM 4261 N N . GLU A 1 551 ? 40.949 -3.557 -32.060 1.00 70.44 551 GLU A N 1
ATOM 4262 C CA . GLU A 1 551 ? 41.342 -3.296 -30.672 1.00 70.44 551 GLU A CA 1
ATOM 4263 C C . GLU A 1 551 ? 40.115 -3.109 -29.750 1.00 70.44 551 GLU A C 1
ATOM 4265 O O . GLU A 1 551 ? 39.340 -2.160 -29.887 1.00 70.44 551 GLU A O 1
ATOM 4270 N N . ARG A 1 552 ? 39.941 -4.007 -28.770 1.00 76.25 552 ARG A N 1
ATOM 4271 C CA . ARG A 1 552 ? 38.856 -3.934 -27.775 1.00 76.25 552 ARG A CA 1
ATOM 4272 C C . ARG A 1 552 ? 39.217 -3.001 -26.610 1.00 76.25 552 ARG A C 1
ATOM 4274 O O . ARG A 1 552 ? 40.403 -2.764 -26.355 1.00 76.25 552 ARG A O 1
ATOM 4281 N N . PRO A 1 553 ? 38.230 -2.449 -25.878 1.00 82.94 553 PRO A N 1
ATOM 4282 C CA . PRO A 1 553 ? 38.523 -1.755 -24.633 1.00 82.94 553 PRO A CA 1
ATOM 4283 C C . PRO A 1 553 ? 39.161 -2.733 -23.632 1.00 82.94 553 PRO A C 1
ATOM 4285 O O . PRO A 1 553 ? 38.768 -3.903 -23.593 1.00 82.94 553 PRO A O 1
ATOM 4288 N N . PRO A 1 554 ? 40.097 -2.279 -22.781 1.00 87.25 554 PRO A N 1
ATOM 4289 C CA . PRO A 1 554 ? 40.551 -3.047 -21.628 1.00 87.25 554 PRO A CA 1
ATOM 4290 C C . PRO A 1 554 ? 39.376 -3.671 -20.861 1.00 87.25 554 PRO A C 1
ATOM 4292 O O . PRO A 1 554 ? 38.349 -3.020 -20.655 1.00 87.25 554 PRO A O 1
ATOM 4295 N N . TRP A 1 555 ? 39.525 -4.924 -20.420 1.00 89.00 555 TRP A N 1
ATOM 4296 C CA . TRP A 1 555 ? 38.428 -5.686 -19.807 1.00 89.00 555 TRP A CA 1
ATOM 4297 C C . TRP A 1 555 ? 37.784 -4.940 -18.627 1.00 89.00 555 TRP A C 1
ATOM 4299 O O . TRP A 1 555 ? 36.565 -4.918 -18.514 1.00 89.00 555 TRP A O 1
ATOM 4309 N N . TYR A 1 556 ? 38.576 -4.255 -17.793 1.00 90.25 556 TYR A N 1
ATOM 4310 C CA . TYR A 1 556 ? 38.058 -3.518 -16.640 1.00 90.25 556 TYR A CA 1
ATOM 4311 C C . TYR A 1 556 ? 37.233 -2.291 -17.057 1.00 90.25 556 TYR A C 1
ATOM 4313 O O . TYR A 1 556 ? 36.228 -2.014 -16.416 1.00 90.25 556 TYR A O 1
ATOM 4321 N N . LEU A 1 557 ? 37.575 -1.600 -18.156 1.00 91.31 557 LEU A N 1
ATOM 4322 C CA . LEU A 1 557 ? 36.740 -0.515 -18.697 1.00 91.31 557 LEU A CA 1
ATOM 4323 C C . LEU A 1 557 ? 35.420 -1.056 -19.246 1.00 91.31 557 LEU A C 1
ATOM 4325 O O . LEU A 1 557 ? 34.374 -0.457 -19.018 1.00 91.31 557 LEU A O 1
ATOM 4329 N N . SER A 1 558 ? 35.458 -2.213 -19.911 1.00 91.25 558 SER A N 1
ATOM 4330 C CA . SER A 1 558 ? 34.255 -2.904 -20.389 1.00 91.25 558 SER A CA 1
ATOM 4331 C C . SER A 1 558 ? 33.332 -3.316 -19.241 1.00 91.25 558 SER A C 1
ATOM 4333 O O . SER A 1 558 ? 32.126 -3.086 -19.299 1.00 91.25 558 SER A O 1
ATOM 4335 N N . VAL A 1 559 ? 33.903 -3.886 -18.177 1.00 91.69 559 VAL A N 1
ATOM 4336 C CA . VAL A 1 559 ? 33.174 -4.320 -16.981 1.00 91.69 559 VAL A CA 1
ATOM 4337 C C . VAL A 1 559 ? 32.598 -3.124 -16.226 1.00 91.69 559 VAL A C 1
ATOM 4339 O O . VAL A 1 559 ? 31.406 -3.113 -15.944 1.00 91.69 559 VAL A O 1
ATOM 4342 N N . VAL A 1 560 ? 33.402 -2.097 -15.932 1.00 92.56 560 VAL A N 1
ATOM 4343 C CA . VAL A 1 560 ? 32.945 -0.905 -15.197 1.00 92.56 560 VAL A CA 1
ATOM 4344 C C . VAL A 1 560 ? 31.925 -0.119 -16.014 1.00 92.56 560 VAL A C 1
ATOM 4346 O O . VAL A 1 560 ? 30.855 0.201 -15.501 1.00 92.56 560 VAL A O 1
ATOM 4349 N N . GLY A 1 561 ? 32.199 0.127 -17.297 1.00 91.38 561 GLY A N 1
ATOM 4350 C CA . GLY A 1 561 ? 31.279 0.830 -18.188 1.00 91.38 561 GLY A CA 1
ATOM 4351 C C . GLY A 1 561 ? 29.955 0.087 -18.379 1.00 91.38 561 GLY A C 1
ATOM 4352 O O . GLY A 1 561 ? 28.888 0.698 -18.312 1.00 91.38 561 GLY A O 1
ATOM 4353 N N . GLY A 1 562 ? 30.001 -1.241 -18.532 1.00 90.88 562 GLY A N 1
ATOM 4354 C CA . GLY A 1 562 ? 28.801 -2.072 -18.610 1.00 90.88 562 GLY A CA 1
ATOM 4355 C C . GLY A 1 562 ? 28.019 -2.147 -17.303 1.00 90.88 562 GLY A C 1
ATOM 4356 O O . GLY A 1 562 ? 26.788 -2.099 -17.326 1.00 90.88 562 GLY A O 1
ATOM 4357 N N . ALA A 1 563 ? 28.716 -2.194 -16.166 1.00 92.00 563 ALA A N 1
ATOM 4358 C CA . ALA A 1 563 ? 28.097 -2.218 -14.846 1.00 92.00 563 ALA A CA 1
ATOM 4359 C C . ALA A 1 563 ? 27.372 -0.903 -14.568 1.00 92.00 563 ALA A C 1
ATOM 4361 O O . ALA A 1 563 ? 26.196 -0.913 -14.216 1.00 92.00 563 ALA A O 1
ATOM 4362 N N . LEU A 1 564 ? 28.037 0.227 -14.823 1.00 91.19 564 LEU A N 1
ATOM 4363 C CA . LEU A 1 564 ? 27.458 1.561 -14.683 1.00 91.19 564 LEU A CA 1
ATOM 4364 C C . LEU A 1 564 ? 26.255 1.768 -15.607 1.00 91.19 564 LEU A C 1
ATOM 4366 O O . LEU A 1 564 ? 25.240 2.296 -15.159 1.00 91.19 564 LEU A O 1
ATOM 4370 N N . TYR A 1 565 ? 26.327 1.319 -16.866 1.00 90.19 565 TYR A N 1
ATOM 4371 C CA . TYR A 1 565 ? 25.192 1.391 -17.787 1.00 90.19 565 TYR A CA 1
ATOM 4372 C C . TYR A 1 565 ? 23.989 0.579 -17.280 1.00 90.19 565 TYR A C 1
ATOM 4374 O O . TYR A 1 565 ? 22.889 1.125 -17.150 1.00 90.19 565 TYR A O 1
ATOM 4382 N N . LYS A 1 566 ? 24.182 -0.706 -16.936 1.00 88.19 566 LYS A N 1
ATOM 4383 C CA . LYS A 1 566 ? 23.096 -1.559 -16.420 1.00 88.19 566 LYS A CA 1
ATOM 4384 C C . LYS A 1 566 ? 22.558 -1.054 -15.077 1.00 88.19 566 LYS A C 1
ATOM 4386 O O . LYS A 1 566 ? 21.340 -1.032 -14.912 1.00 88.19 566 LYS A O 1
ATOM 4391 N N . ALA A 1 567 ? 23.405 -0.594 -14.154 1.00 87.62 567 ALA A N 1
ATOM 4392 C CA . ALA A 1 567 ? 22.969 -0.030 -12.874 1.00 87.62 567 ALA A CA 1
ATOM 4393 C C . ALA A 1 567 ? 22.200 1.285 -13.051 1.00 87.62 567 ALA A C 1
ATOM 4395 O O . ALA A 1 567 ? 21.138 1.452 -12.457 1.00 87.62 567 ALA A O 1
ATOM 4396 N N . SER A 1 568 ? 22.677 2.195 -13.906 1.00 86.69 568 SER A N 1
ATOM 4397 C CA . SER A 1 568 ? 21.992 3.463 -14.179 1.00 86.69 568 SER A CA 1
ATOM 4398 C C . SER A 1 568 ? 20.630 3.240 -14.834 1.00 86.69 568 SER A C 1
ATOM 4400 O O . SER A 1 568 ? 19.655 3.872 -14.429 1.00 86.69 568 SER A O 1
ATOM 4402 N N . THR A 1 569 ? 20.546 2.322 -15.801 1.00 84.94 569 THR A N 1
ATOM 4403 C CA . THR A 1 569 ? 19.297 2.000 -16.510 1.00 84.94 569 THR A CA 1
ATOM 4404 C C . THR A 1 569 ? 18.304 1.292 -15.586 1.00 84.94 569 THR A C 1
ATOM 4406 O O . THR A 1 569 ? 17.129 1.653 -15.552 1.00 84.94 569 THR A O 1
ATOM 4409 N N . SER A 1 570 ? 18.780 0.344 -14.770 1.00 84.38 570 SER A N 1
ATOM 4410 C CA . SER A 1 570 ? 17.945 -0.361 -13.787 1.00 84.38 570 SER A CA 1
ATOM 4411 C C . SER A 1 570 ? 17.457 0.574 -12.678 1.00 84.38 570 SER A C 1
ATOM 4413 O O . SER A 1 570 ? 16.293 0.517 -12.301 1.00 84.38 570 SER A O 1
ATOM 4415 N N . SER A 1 571 ? 18.313 1.477 -12.186 1.00 84.12 571 SER A N 1
ATOM 4416 C CA . SER A 1 571 ? 17.950 2.494 -11.190 1.00 84.12 571 SER A CA 1
ATOM 4417 C C . SER A 1 571 ? 16.894 3.461 -11.733 1.00 84.12 571 SER A C 1
ATOM 4419 O O . SER A 1 571 ? 15.904 3.733 -11.058 1.00 84.12 571 SER A O 1
ATOM 4421 N N . ALA A 1 572 ? 17.042 3.922 -12.981 1.00 84.62 572 ALA A N 1
ATOM 4422 C CA . ALA A 1 572 ? 16.049 4.776 -13.630 1.00 84.62 572 ALA A CA 1
ATOM 4423 C C . ALA A 1 572 ? 14.694 4.065 -13.807 1.00 84.62 572 ALA A C 1
ATOM 4425 O O . ALA A 1 572 ? 13.656 4.663 -13.521 1.00 84.62 572 ALA A O 1
ATOM 4426 N N . ALA A 1 573 ? 14.694 2.789 -14.212 1.00 84.94 573 ALA A N 1
ATOM 4427 C CA . ALA A 1 573 ? 13.476 1.982 -14.310 1.00 84.94 573 ALA A CA 1
ATOM 4428 C C . ALA A 1 573 ? 12.802 1.797 -12.939 1.00 84.94 573 ALA A C 1
ATOM 4430 O O . ALA A 1 573 ? 11.603 2.007 -12.801 1.00 84.94 573 ALA A O 1
ATOM 4431 N N . LEU A 1 574 ? 13.585 1.505 -11.901 1.00 85.19 574 LEU A N 1
ATOM 4432 C CA . LEU A 1 574 ? 13.099 1.268 -10.543 1.00 85.19 574 LEU A CA 1
ATOM 4433 C C . LEU A 1 574 ? 12.556 2.546 -9.875 1.00 85.19 574 LEU A C 1
ATOM 4435 O O . LEU A 1 574 ? 11.545 2.493 -9.175 1.00 85.19 574 LEU A O 1
ATOM 4439 N N . VAL A 1 575 ? 13.155 3.714 -10.145 1.00 88.12 575 VAL A N 1
ATOM 4440 C CA . VAL A 1 575 ? 12.581 5.023 -9.776 1.00 88.12 575 VAL A CA 1
ATOM 4441 C C . VAL A 1 575 ? 11.285 5.288 -10.546 1.00 88.12 575 VAL A C 1
ATOM 4443 O O . VAL A 1 575 ? 10.316 5.749 -9.945 1.00 88.12 575 VAL A O 1
ATOM 4446 N N . SER A 1 576 ? 11.233 4.972 -11.844 1.00 88.25 576 SER A N 1
ATOM 4447 C CA . SER A 1 576 ? 10.011 5.102 -12.649 1.00 88.25 576 SER A CA 1
ATOM 4448 C C . SER A 1 576 ? 8.878 4.222 -12.111 1.00 88.25 576 SER A C 1
ATOM 4450 O O . SER A 1 576 ? 7.746 4.690 -12.010 1.00 88.25 576 SER A O 1
ATOM 4452 N N . ASP A 1 577 ? 9.172 2.988 -11.699 1.00 83.94 577 ASP A N 1
ATOM 4453 C CA . ASP A 1 577 ? 8.202 2.090 -11.065 1.00 83.94 577 ASP A CA 1
ATOM 4454 C C . ASP A 1 577 ? 7.726 2.644 -9.717 1.00 83.94 577 ASP A C 1
ATOM 4456 O O . ASP A 1 577 ? 6.524 2.670 -9.444 1.00 83.94 577 ASP A O 1
ATOM 4460 N N . TYR A 1 578 ? 8.650 3.148 -8.888 1.00 88.50 578 TYR A N 1
ATOM 4461 C CA . TYR A 1 578 ? 8.333 3.775 -7.601 1.00 88.50 578 TYR A CA 1
ATOM 4462 C C . TYR A 1 578 ? 7.392 4.977 -7.772 1.00 88.50 578 TYR A C 1
ATOM 4464 O O . TYR A 1 578 ? 6.388 5.088 -7.065 1.00 88.50 578 TYR A O 1
ATOM 4472 N N . VAL A 1 579 ? 7.678 5.856 -8.738 1.00 89.94 579 VAL A N 1
ATOM 4473 C CA . VAL A 1 579 ? 6.803 6.982 -9.096 1.00 89.94 579 VAL A CA 1
ATOM 4474 C C . VAL A 1 579 ? 5.466 6.477 -9.641 1.00 89.94 579 VAL A C 1
ATOM 4476 O O . VAL A 1 579 ? 4.426 6.993 -9.240 1.00 89.94 579 VAL A O 1
ATOM 4479 N N . GLY A 1 580 ? 5.465 5.422 -10.458 1.00 86.94 580 GLY A N 1
ATOM 4480 C CA . GLY A 1 580 ? 4.249 4.801 -10.980 1.00 86.94 580 GLY A CA 1
ATOM 4481 C C . GLY A 1 580 ? 3.299 4.301 -9.884 1.00 86.94 580 GLY A C 1
ATOM 4482 O O . GLY A 1 580 ? 2.086 4.480 -10.001 1.00 86.94 580 GLY A O 1
ATOM 4483 N N . TYR A 1 581 ? 3.819 3.731 -8.788 1.00 85.69 581 TYR A N 1
ATOM 4484 C CA . TYR A 1 581 ? 3.011 3.393 -7.606 1.00 85.69 581 TYR A CA 1
ATOM 4485 C C . TYR A 1 581 ? 2.387 4.645 -6.970 1.00 85.69 581 TYR A C 1
ATOM 4487 O O . TYR A 1 581 ? 1.187 4.663 -6.694 1.00 85.69 581 TYR A O 1
ATOM 4495 N N . LEU A 1 582 ? 3.169 5.712 -6.785 1.00 87.69 582 LEU A N 1
ATOM 4496 C CA . LEU A 1 582 ? 2.680 6.959 -6.191 1.00 87.69 582 LEU A CA 1
ATOM 4497 C C . LEU A 1 582 ? 1.618 7.643 -7.065 1.00 87.69 582 LEU A C 1
ATOM 4499 O O . LEU A 1 582 ? 0.601 8.090 -6.539 1.00 87.69 582 LEU A O 1
ATOM 4503 N N . GLU A 1 583 ? 1.788 7.684 -8.388 1.00 87.44 583 GLU A N 1
ATOM 4504 C CA . GLU A 1 583 ? 0.780 8.225 -9.317 1.00 87.44 583 GLU A CA 1
ATOM 4505 C C . GLU A 1 583 ? -0.545 7.460 -9.240 1.00 87.44 583 GLU A C 1
ATOM 4507 O O . GLU A 1 583 ? -1.624 8.050 -9.325 1.00 87.44 583 GLU A O 1
ATOM 4512 N N . LYS A 1 584 ? -0.472 6.143 -9.020 1.00 83.56 584 LYS A N 1
ATOM 4513 C CA . LYS A 1 584 ? -1.636 5.275 -8.812 1.00 83.56 584 LYS A CA 1
ATOM 4514 C C . LYS A 1 584 ? -2.320 5.481 -7.456 1.00 83.56 584 LYS A C 1
ATOM 4516 O O . LYS A 1 584 ? -3.447 5.027 -7.292 1.00 83.56 584 LYS A O 1
ATOM 4521 N N . GLY A 1 585 ? -1.689 6.150 -6.490 1.00 81.00 585 GLY A N 1
ATOM 4522 C CA . GLY A 1 585 ? -2.160 6.180 -5.098 1.00 81.00 585 GLY A CA 1
ATOM 4523 C C . GLY A 1 585 ? -1.874 4.877 -4.343 1.00 81.00 585 GLY A C 1
ATOM 4524 O O . GLY A 1 585 ? -2.588 4.532 -3.405 1.00 81.00 585 GLY A O 1
ATOM 4525 N N . GLN A 1 586 ? -0.857 4.130 -4.779 1.00 81.62 586 GLN A N 1
ATOM 4526 C CA . GLN A 1 586 ? -0.360 2.925 -4.122 1.00 81.62 586 GLN A CA 1
ATOM 4527 C C . GLN A 1 586 ? 0.912 3.241 -3.332 1.00 81.62 586 GLN A C 1
ATOM 4529 O O . GLN A 1 586 ? 1.729 4.072 -3.728 1.00 81.62 586 GLN A O 1
ATOM 4534 N N . ILE A 1 587 ? 1.098 2.545 -2.212 1.00 79.56 587 ILE A N 1
ATOM 4535 C CA . ILE A 1 587 ? 2.307 2.680 -1.397 1.00 79.56 587 ILE A CA 1
ATOM 4536 C C . ILE A 1 587 ? 3.359 1.702 -1.931 1.00 79.56 587 ILE A C 1
ATOM 4538 O O . ILE A 1 587 ? 3.085 0.499 -1.951 1.00 79.56 587 ILE A O 1
ATOM 4542 N N . PRO A 1 588 ? 4.550 2.180 -2.334 1.00 79.31 588 PRO A N 1
ATOM 4543 C CA . PRO A 1 588 ? 5.599 1.318 -2.864 1.00 79.31 588 PRO A CA 1
ATOM 4544 C C . PRO A 1 588 ? 6.080 0.263 -1.847 1.00 79.31 588 PRO A C 1
ATOM 4546 O O . PRO A 1 588 ? 6.099 0.532 -0.638 1.00 79.31 588 PRO A O 1
ATOM 4549 N N . PRO A 1 589 ? 6.513 -0.927 -2.306 1.00 72.31 589 PRO A N 1
ATOM 4550 C CA . PRO A 1 589 ? 7.054 -1.968 -1.434 1.00 72.31 589 PRO A CA 1
ATOM 4551 C C . PRO A 1 589 ? 8.303 -1.527 -0.654 1.00 72.31 589 PRO A C 1
ATOM 4553 O O . PRO A 1 589 ? 9.196 -0.873 -1.192 1.00 72.31 589 PRO A O 1
ATOM 4556 N N . LYS A 1 590 ? 8.424 -1.963 0.610 1.00 70.25 590 LYS A N 1
ATOM 4557 C CA . LYS A 1 590 ? 9.542 -1.584 1.503 1.00 70.25 590 LYS A CA 1
ATOM 4558 C C . LYS A 1 590 ? 10.920 -2.103 1.070 1.00 70.25 590 LYS A C 1
ATOM 4560 O O . LYS A 1 590 ? 11.920 -1.544 1.505 1.00 70.25 590 LYS A O 1
ATOM 4565 N N . HIS A 1 591 ? 10.980 -3.169 0.270 1.00 71.62 591 HIS A N 1
ATOM 4566 C CA . HIS A 1 591 ? 12.231 -3.830 -0.127 1.00 71.62 591 HIS A CA 1
ATOM 4567 C C . HIS A 1 591 ? 12.927 -3.176 -1.331 1.00 71.62 591 HIS A C 1
ATOM 4569 O O . HIS A 1 591 ? 14.036 -3.578 -1.680 1.00 71.62 591 HIS A O 1
ATOM 4575 N N . ILE A 1 592 ? 12.299 -2.185 -1.970 1.00 77.25 592 ILE A N 1
ATOM 4576 C CA . ILE A 1 592 ? 12.897 -1.462 -3.093 1.00 77.25 592 ILE A CA 1
ATOM 4577 C C . ILE A 1 592 ? 14.082 -0.633 -2.576 1.00 77.25 592 ILE A C 1
ATOM 4579 O O . ILE A 1 592 ? 13.902 0.366 -1.879 1.00 77.25 592 ILE A O 1
ATOM 4583 N N . SER A 1 593 ? 15.296 -1.063 -2.919 1.00 79.94 593 SER A N 1
ATOM 4584 C CA . SER A 1 593 ? 16.545 -0.362 -2.614 1.00 79.94 593 SER A CA 1
ATOM 4585 C C . SER A 1 593 ? 16.870 0.639 -3.721 1.00 79.94 593 SER A C 1
ATOM 4587 O O . SER A 1 593 ? 17.023 0.255 -4.877 1.00 79.94 593 SER A O 1
ATOM 4589 N N . LEU A 1 594 ? 17.018 1.916 -3.361 1.00 81.56 594 LEU A N 1
ATOM 4590 C CA . LEU A 1 594 ? 17.371 2.992 -4.299 1.00 81.56 594 LEU A CA 1
ATOM 4591 C C . LEU A 1 594 ? 18.893 3.265 -4.381 1.00 81.56 594 LEU A C 1
ATOM 4593 O O . LEU A 1 594 ? 19.341 4.045 -5.229 1.00 81.56 594 LEU A O 1
ATOM 4597 N N . VAL A 1 595 ? 19.686 2.629 -3.505 1.00 85.50 595 VAL A N 1
ATOM 4598 C CA . VAL A 1 595 ? 21.142 2.849 -3.351 1.00 85.50 595 VAL A CA 1
ATOM 4599 C C . VAL A 1 595 ? 21.964 1.644 -3.789 1.00 85.50 595 VAL A C 1
ATOM 4601 O O . VAL A 1 595 ? 22.979 1.809 -4.464 1.00 85.50 595 VAL A O 1
ATOM 4604 N N . HIS A 1 596 ? 21.548 0.445 -3.382 1.00 87.06 596 HIS A N 1
ATOM 4605 C CA . HIS A 1 596 ? 22.280 -0.795 -3.616 1.00 87.06 596 HIS A CA 1
ATOM 4606 C C . HIS A 1 596 ? 21.657 -1.584 -4.769 1.00 87.06 596 HIS A C 1
ATOM 4608 O O . HIS A 1 596 ? 20.441 -1.789 -4.789 1.00 87.06 596 HIS A O 1
ATOM 4614 N N . SER A 1 597 ? 22.498 -2.039 -5.696 1.00 85.31 597 SER A N 1
ATOM 4615 C CA . SER A 1 597 ? 22.133 -2.873 -6.843 1.00 85.31 597 SER A CA 1
ATOM 4616 C C . SER A 1 597 ? 23.239 -3.890 -7.119 1.00 85.31 597 SER A C 1
ATOM 4618 O O . SER A 1 597 ? 24.413 -3.573 -6.956 1.00 85.31 597 SER A O 1
ATOM 4620 N N . GLN A 1 598 ? 22.884 -5.096 -7.553 1.00 87.56 598 GLN A N 1
ATOM 4621 C CA . GLN A 1 598 ? 23.850 -6.102 -7.993 1.00 87.56 598 GLN A CA 1
ATOM 4622 C C . GLN A 1 598 ? 23.718 -6.278 -9.503 1.00 87.56 598 GLN A C 1
ATOM 4624 O O . GLN A 1 598 ? 22.616 -6.481 -10.011 1.00 87.56 598 GLN A O 1
ATOM 4629 N N . VAL A 1 599 ? 24.835 -6.192 -10.223 1.00 87.56 599 VAL A N 1
ATOM 4630 C CA . VAL A 1 599 ? 24.872 -6.329 -11.681 1.00 87.56 599 VAL A CA 1
ATOM 4631 C C . VAL A 1 599 ? 25.682 -7.565 -12.048 1.00 87.56 599 VAL A C 1
ATOM 4633 O O . VAL A 1 599 ? 26.803 -7.750 -11.575 1.00 87.56 599 VAL A O 1
ATOM 4636 N N . SER A 1 600 ? 25.116 -8.406 -12.913 1.00 86.81 600 SER A N 1
ATOM 4637 C CA . SER A 1 600 ? 25.825 -9.532 -13.518 1.00 86.81 600 SER A CA 1
ATOM 4638 C C . SER A 1 600 ? 26.018 -9.276 -15.010 1.00 86.81 600 SER A C 1
ATOM 4640 O O . SER A 1 600 ? 25.054 -8.988 -15.718 1.00 86.81 600 SER A O 1
ATOM 4642 N N . LEU A 1 601 ? 27.266 -9.340 -15.474 1.00 88.19 601 LEU A N 1
ATOM 4643 C CA . LEU A 1 601 ? 27.659 -9.084 -16.859 1.00 88.19 601 LEU A CA 1
ATOM 4644 C C . LEU A 1 601 ? 28.390 -10.298 -17.417 1.00 88.19 601 LEU A C 1
ATOM 4646 O O . LEU A 1 601 ? 29.329 -10.780 -16.787 1.00 88.19 601 LEU A O 1
ATOM 4650 N N . ASN A 1 602 ? 28.042 -10.727 -18.627 1.00 87.12 602 ASN A N 1
ATOM 4651 C CA . ASN A 1 602 ? 28.829 -11.718 -19.354 1.00 87.12 602 ASN A CA 1
ATOM 4652 C C . ASN A 1 602 ? 29.596 -11.022 -20.477 1.00 87.12 602 ASN A C 1
ATOM 4654 O O . ASN A 1 602 ? 28.995 -10.477 -21.402 1.00 87.12 602 ASN A O 1
ATOM 4658 N N . ILE A 1 603 ? 30.924 -11.030 -20.396 1.00 86.12 603 ILE A N 1
ATOM 4659 C CA . ILE A 1 603 ? 31.809 -10.397 -21.378 1.00 86.12 603 ILE A CA 1
ATOM 4660 C C . ILE A 1 603 ? 32.853 -11.429 -21.794 1.00 86.12 603 ILE A C 1
ATOM 4662 O O . ILE A 1 603 ? 33.543 -11.991 -20.949 1.00 86.12 603 ILE A O 1
ATOM 4666 N N . GLU A 1 604 ? 32.945 -11.703 -23.097 1.00 78.94 604 GLU A N 1
ATOM 4667 C CA . GLU A 1 604 ? 33.919 -12.647 -23.676 1.00 78.94 604 GLU A CA 1
ATOM 4668 C C . GLU A 1 604 ? 33.938 -14.040 -23.011 1.00 78.94 604 GLU A C 1
ATOM 4670 O O . GLU A 1 604 ? 34.988 -14.661 -22.869 1.00 78.94 604 GLU A O 1
ATOM 4675 N N . GLY A 1 605 ? 32.771 -14.551 -22.604 1.00 77.06 605 GLY A N 1
ATOM 4676 C CA . GLY A 1 605 ? 32.660 -15.855 -21.941 1.00 77.06 605 GLY A CA 1
ATOM 4677 C C . GLY A 1 605 ? 33.062 -15.861 -20.461 1.00 77.06 605 GLY A C 1
ATOM 4678 O O . GLY A 1 605 ? 33.071 -16.928 -19.857 1.00 77.06 605 GLY A O 1
ATOM 4679 N N . SER A 1 606 ? 33.347 -14.700 -19.860 1.00 86.25 606 SER A N 1
ATOM 4680 C CA . SER A 1 606 ? 33.537 -14.534 -18.413 1.00 86.25 606 SER A CA 1
ATOM 4681 C C . SER A 1 606 ? 32.341 -13.815 -17.779 1.00 86.25 606 SER A C 1
ATOM 4683 O O . SER A 1 606 ? 31.867 -12.808 -18.308 1.00 86.25 606 SER A O 1
ATOM 4685 N N . LYS A 1 607 ? 31.854 -14.321 -16.642 1.00 87.81 607 LYS A N 1
ATOM 4686 C CA . LYS A 1 607 ? 30.746 -13.768 -15.853 1.00 87.81 607 LYS A CA 1
ATOM 4687 C C . LYS A 1 607 ? 31.282 -12.933 -14.696 1.00 87.81 607 LYS A C 1
ATOM 4689 O O . LYS A 1 607 ? 31.924 -13.457 -13.787 1.00 87.81 607 LYS A O 1
ATOM 4694 N N . TYR A 1 608 ? 30.986 -11.642 -14.715 1.00 89.62 608 TYR A N 1
ATOM 4695 C CA . TYR A 1 608 ? 31.360 -10.671 -13.694 1.00 89.62 608 TYR A CA 1
ATOM 4696 C C . TYR A 1 608 ? 30.136 -10.360 -12.837 1.00 89.62 608 TYR A C 1
ATOM 4698 O O . TYR A 1 608 ? 29.123 -9.896 -13.357 1.00 89.62 608 TYR A O 1
ATOM 4706 N N . THR A 1 609 ? 30.222 -10.604 -11.531 1.00 89.81 609 THR A N 1
ATOM 4707 C CA . THR A 1 609 ? 29.179 -10.231 -10.566 1.00 89.81 609 THR A CA 1
ATOM 4708 C C . THR A 1 609 ? 29.707 -9.096 -9.707 1.00 89.81 609 THR A C 1
ATOM 4710 O O . THR A 1 609 ? 30.737 -9.247 -9.050 1.00 89.81 609 THR A O 1
ATOM 4713 N N . ILE A 1 610 ? 29.031 -7.953 -9.759 1.00 91.50 610 ILE A N 1
ATOM 4714 C CA . ILE A 1 610 ? 29.518 -6.696 -9.200 1.00 91.50 610 ILE A CA 1
ATOM 4715 C C . ILE A 1 610 ? 28.429 -6.128 -8.302 1.00 91.50 610 ILE A C 1
ATOM 4717 O O . ILE A 1 610 ? 27.309 -5.875 -8.752 1.00 91.50 610 ILE A O 1
ATOM 4721 N N . ASP A 1 611 ? 28.775 -5.900 -7.043 1.00 91.00 611 ASP A N 1
ATOM 4722 C CA . ASP A 1 611 ? 27.912 -5.187 -6.111 1.00 91.00 611 ASP A CA 1
ATOM 4723 C C . ASP A 1 611 ? 28.159 -3.687 -6.288 1.00 91.00 611 ASP A C 1
ATOM 4725 O O . ASP A 1 611 ? 29.295 -3.211 -6.217 1.00 91.00 611 ASP A O 1
ATOM 4729 N N . MET A 1 612 ? 27.097 -2.939 -6.566 1.00 90.56 612 MET A N 1
ATOM 4730 C CA . MET A 1 612 ? 27.148 -1.513 -6.864 1.00 90.56 612 MET A CA 1
ATOM 4731 C C . MET A 1 612 ? 26.382 -0.717 -5.819 1.00 90.56 612 MET A C 1
ATOM 4733 O O . MET A 1 612 ? 25.192 -0.942 -5.585 1.00 90.56 612 MET A O 1
ATOM 4737 N N . ILE A 1 613 ? 27.065 0.257 -5.229 1.00 90.50 613 ILE A N 1
ATOM 4738 C CA . ILE A 1 613 ? 26.538 1.137 -4.190 1.00 90.50 613 ILE A CA 1
ATOM 4739 C C . ILE A 1 613 ? 26.617 2.577 -4.691 1.00 90.50 613 ILE A C 1
ATOM 4741 O O . ILE A 1 613 ? 27.673 3.023 -5.137 1.00 90.50 613 ILE A O 1
ATOM 4745 N N . ARG A 1 614 ? 25.522 3.334 -4.610 1.00 90.25 614 ARG A N 1
ATOM 4746 C CA . ARG A 1 614 ? 25.520 4.755 -4.984 1.00 90.25 614 ARG A CA 1
ATOM 4747 C C . ARG A 1 614 ? 26.101 5.631 -3.871 1.00 90.25 614 ARG A C 1
ATOM 4749 O O . ARG A 1 614 ? 25.562 5.682 -2.767 1.00 90.25 614 ARG A O 1
ATOM 4756 N N . GLY A 1 615 ? 27.163 6.365 -4.196 1.00 85.75 615 GLY A N 1
ATOM 4757 C CA . GLY A 1 615 ? 27.701 7.464 -3.384 1.00 85.75 615 GLY A CA 1
ATOM 4758 C C . GLY A 1 615 ? 27.020 8.807 -3.677 1.00 85.75 615 GLY A C 1
ATOM 4759 O O . GLY A 1 615 ? 27.077 9.724 -2.874 1.00 85.75 615 GLY A O 1
ATOM 4760 N N . GLY A 1 616 ? 26.313 8.935 -4.800 1.00 86.75 616 GLY A N 1
ATOM 4761 C CA . GLY A 1 616 ? 25.560 10.143 -5.136 1.00 86.75 616 GLY A CA 1
ATOM 4762 C C . GLY A 1 616 ? 24.651 9.936 -6.342 1.00 86.75 616 GLY A C 1
ATOM 4763 O O . GLY A 1 616 ? 24.429 8.808 -6.789 1.00 86.75 616 GLY A O 1
ATOM 4764 N N . SER A 1 617 ? 24.151 11.031 -6.918 1.00 80.31 617 SER A N 1
ATOM 4765 C CA . SER A 1 617 ? 23.254 10.973 -8.081 1.00 80.31 617 SER A CA 1
ATOM 4766 C C . SER A 1 617 ? 23.889 10.251 -9.280 1.00 80.31 617 SER A C 1
ATOM 4768 O O . SER A 1 617 ? 23.221 9.418 -9.892 1.00 80.31 617 SER A O 1
ATOM 4770 N N . GLY A 1 618 ? 25.176 10.496 -9.545 1.00 85.69 618 GLY A N 1
ATOM 4771 C CA . GLY A 1 618 ? 25.976 9.836 -10.585 1.00 85.69 618 GLY A CA 1
ATOM 4772 C C . GLY A 1 618 ? 27.241 9.131 -10.083 1.00 85.69 618 GLY A C 1
ATOM 4773 O O . GLY A 1 618 ? 28.018 8.664 -10.903 1.00 85.69 618 GLY A O 1
ATOM 4774 N N . SER A 1 619 ? 27.474 9.048 -8.770 1.00 90.50 619 SER A N 1
ATOM 4775 C CA . SER A 1 619 ? 28.679 8.429 -8.193 1.00 90.50 619 SER A CA 1
ATOM 4776 C C . SER A 1 619 ? 28.384 7.013 -7.699 1.00 90.50 619 SER A C 1
ATOM 4778 O O . SER A 1 619 ? 27.402 6.801 -6.981 1.00 90.50 619 SER A O 1
ATOM 4780 N N . TYR A 1 620 ? 29.227 6.053 -8.077 1.00 91.06 620 TYR A N 1
ATOM 4781 C CA . TYR A 1 620 ? 29.071 4.634 -7.775 1.00 91.06 620 TYR A CA 1
ATOM 4782 C C . TYR A 1 620 ? 30.371 4.049 -7.223 1.00 91.06 620 TYR A C 1
ATOM 4784 O O . TYR A 1 620 ? 31.451 4.258 -7.775 1.00 91.06 620 TYR A O 1
ATOM 4792 N N . ARG A 1 621 ? 30.246 3.242 -6.172 1.00 91.44 621 ARG A N 1
ATOM 4793 C CA . ARG A 1 621 ? 31.294 2.361 -5.664 1.00 91.44 621 ARG A CA 1
ATOM 4794 C C . ARG A 1 621 ? 30.999 0.942 -6.137 1.00 91.44 621 ARG A C 1
ATOM 4796 O O . ARG A 1 621 ? 29.903 0.430 -5.908 1.00 91.44 621 ARG A O 1
ATOM 4803 N N . LEU A 1 622 ? 31.950 0.338 -6.842 1.00 92.69 622 LEU A N 1
ATOM 4804 C CA . LEU A 1 622 ? 31.823 -0.991 -7.436 1.00 92.69 622 LEU A CA 1
ATOM 4805 C C . LEU A 1 622 ? 32.698 -1.966 -6.658 1.00 92.69 622 LEU A C 1
ATOM 4807 O O . LEU A 1 622 ? 33.895 -1.723 -6.497 1.00 92.69 622 LEU A O 1
ATOM 4811 N N . ARG A 1 623 ? 32.117 -3.082 -6.216 1.00 91.81 623 ARG A N 1
ATOM 4812 C CA . ARG A 1 623 ? 32.809 -4.135 -5.473 1.00 91.81 623 ARG A CA 1
ATOM 4813 C C . ARG A 1 623 ? 32.737 -5.463 -6.218 1.00 91.81 623 ARG A C 1
ATOM 4815 O O . ARG A 1 623 ? 31.661 -5.920 -6.589 1.00 91.81 623 ARG A O 1
ATOM 4822 N N . MET A 1 624 ? 33.890 -6.098 -6.409 1.00 91.19 624 MET A N 1
ATOM 4823 C CA . MET A 1 624 ? 34.014 -7.421 -7.028 1.00 91.19 624 MET A CA 1
ATOM 4824 C C . MET A 1 624 ? 35.186 -8.167 -6.390 1.00 91.19 624 MET A C 1
ATOM 4826 O O . MET A 1 624 ? 36.289 -7.630 -6.316 1.00 91.19 624 MET A O 1
ATOM 4830 N N . ASN A 1 625 ? 34.961 -9.401 -5.928 1.00 87.31 625 ASN A N 1
ATOM 4831 C CA . ASN A 1 625 ? 36.005 -10.291 -5.397 1.00 87.31 625 ASN A CA 1
ATOM 4832 C C . ASN A 1 625 ? 36.960 -9.613 -4.384 1.00 87.31 625 ASN A C 1
ATOM 4834 O O . ASN A 1 625 ? 38.177 -9.666 -4.535 1.00 87.31 625 ASN A O 1
ATOM 4838 N N . GLN A 1 626 ? 36.403 -8.960 -3.353 1.00 83.69 626 GLN A N 1
ATOM 4839 C CA . GLN A 1 626 ? 37.138 -8.217 -2.304 1.00 83.69 626 GLN A CA 1
ATOM 4840 C C . GLN A 1 626 ? 37.930 -6.982 -2.778 1.00 83.69 626 GLN A C 1
ATOM 4842 O O . GLN A 1 626 ? 38.701 -6.416 -2.009 1.00 83.69 626 GLN A O 1
ATOM 4847 N N . SER A 1 627 ? 37.726 -6.533 -4.014 1.00 89.31 627 SER A N 1
ATOM 4848 C CA . SER A 1 627 ? 38.287 -5.293 -4.549 1.00 89.31 627 SER A CA 1
ATOM 4849 C C . SER A 1 627 ? 37.191 -4.256 -4.767 1.00 89.31 627 SER A C 1
ATOM 4851 O O . SER A 1 627 ? 36.047 -4.609 -5.059 1.00 89.31 627 SER A O 1
ATOM 4853 N N . GLU A 1 628 ? 37.542 -2.986 -4.586 1.00 89.62 628 GLU A N 1
ATOM 4854 C CA . GLU A 1 628 ? 36.621 -1.855 -4.577 1.00 89.62 628 GLU A CA 1
ATOM 4855 C C . GLU A 1 628 ? 37.224 -0.676 -5.348 1.00 89.62 628 GLU A C 1
ATOM 4857 O O . GLU A 1 628 ? 38.405 -0.369 -5.184 1.00 89.62 628 GLU A O 1
ATOM 4862 N N . ILE A 1 629 ? 36.416 -0.042 -6.197 1.00 92.31 629 ILE A N 1
ATOM 4863 C CA . ILE A 1 629 ? 36.778 1.147 -6.982 1.00 92.31 629 ILE A CA 1
ATOM 4864 C C . ILE A 1 629 ? 35.610 2.138 -7.005 1.00 92.31 629 ILE A C 1
ATOM 4866 O O . ILE A 1 629 ? 34.455 1.751 -6.808 1.00 92.31 629 ILE A O 1
ATOM 4870 N N . GLU A 1 630 ? 35.898 3.409 -7.279 1.00 90.12 630 GLU A N 1
ATOM 4871 C CA . GLU A 1 630 ? 34.890 4.462 -7.435 1.00 90.12 630 GLU A CA 1
ATOM 4872 C C . GLU A 1 630 ? 34.868 4.986 -8.873 1.00 90.12 630 GLU A C 1
ATOM 4874 O O . GLU A 1 630 ? 35.912 5.182 -9.496 1.00 90.12 630 GLU A O 1
ATOM 4879 N N . ALA A 1 631 ? 33.665 5.216 -9.394 1.00 92.19 631 ALA A N 1
ATOM 4880 C CA . ALA A 1 631 ? 33.435 5.756 -10.725 1.00 92.19 631 ALA A CA 1
ATOM 4881 C C . ALA A 1 631 ? 32.269 6.750 -10.702 1.00 92.19 631 ALA A C 1
ATOM 4883 O O . ALA A 1 631 ? 31.306 6.583 -9.951 1.00 92.19 631 ALA A O 1
ATOM 4884 N N . GLU A 1 632 ? 32.330 7.768 -11.554 1.00 91.00 632 GLU A N 1
ATOM 4885 C CA . GLU A 1 632 ? 31.239 8.730 -11.731 1.00 91.00 632 GLU A CA 1
ATOM 4886 C C . GLU A 1 632 ? 30.686 8.663 -13.149 1.00 91.00 632 GLU A C 1
ATOM 4888 O O . GLU A 1 632 ? 31.428 8.434 -14.098 1.00 91.00 632 GLU A O 1
ATOM 4893 N N . ILE A 1 633 ? 29.383 8.882 -13.309 1.00 91.50 633 ILE A N 1
ATOM 4894 C CA . ILE A 1 633 ? 28.724 8.974 -14.608 1.00 91.50 633 ILE A CA 1
ATOM 4895 C C . ILE A 1 633 ? 27.900 10.244 -14.731 1.00 91.50 633 ILE A C 1
ATOM 4897 O O . ILE A 1 633 ? 27.252 10.692 -13.786 1.00 91.50 633 ILE A O 1
ATOM 4901 N N . HIS A 1 634 ? 27.872 10.777 -15.946 1.00 88.69 634 HIS A N 1
ATOM 4902 C CA . HIS A 1 634 ? 26.990 11.865 -16.336 1.00 88.69 634 HIS A CA 1
ATOM 4903 C C . HIS A 1 634 ? 26.268 11.501 -17.629 1.00 88.69 634 HIS A C 1
ATOM 4905 O O . HIS A 1 634 ? 26.901 11.126 -18.614 1.00 88.69 634 HIS A O 1
ATOM 4911 N N . THR A 1 635 ? 24.944 11.629 -17.652 1.00 86.38 635 THR A N 1
ATOM 4912 C CA . THR A 1 635 ? 24.162 11.417 -18.873 1.00 86.38 635 THR A CA 1
ATOM 4913 C C . THR A 1 635 ? 24.351 12.595 -19.831 1.00 86.38 635 THR A C 1
ATOM 4915 O O . THR A 1 635 ? 24.110 13.752 -19.479 1.00 86.38 635 THR A O 1
ATOM 4918 N N . LEU A 1 636 ? 24.789 12.302 -21.052 1.00 86.44 636 LEU A N 1
ATOM 4919 C CA . LEU A 1 636 ? 24.916 13.253 -22.148 1.00 86.44 636 LEU A CA 1
ATOM 4920 C C . LEU A 1 636 ? 23.547 13.488 -22.805 1.00 86.44 636 LEU A C 1
ATOM 4922 O O . LEU A 1 636 ? 22.647 12.652 -22.749 1.00 86.44 636 LEU A O 1
ATOM 4926 N N . ARG A 1 637 ? 23.372 14.644 -23.458 1.00 77.25 637 ARG A N 1
ATOM 4927 C CA . ARG A 1 637 ? 22.090 15.013 -24.096 1.00 77.25 637 ARG A CA 1
ATOM 4928 C C . ARG A 1 637 ? 21.662 14.082 -25.230 1.00 77.25 637 ARG A C 1
ATOM 4930 O O . ARG A 1 637 ? 20.487 14.062 -25.574 1.00 77.25 637 ARG A O 1
ATOM 4937 N N . ASP A 1 638 ? 22.603 13.372 -25.827 1.00 75.56 638 ASP A N 1
ATOM 4938 C CA . ASP A 1 638 ? 22.409 12.462 -26.953 1.00 75.56 638 ASP A CA 1
ATOM 4939 C C . ASP A 1 638 ? 22.242 10.993 -26.517 1.00 75.56 638 ASP A C 1
ATOM 4941 O O . ASP A 1 638 ? 22.365 10.085 -27.340 1.00 75.56 638 ASP A O 1
ATOM 4945 N N . GLY A 1 639 ? 21.997 10.758 -25.223 1.00 75.50 639 GLY A N 1
ATOM 4946 C CA . GLY A 1 639 ? 21.769 9.435 -24.640 1.00 75.50 639 GLY A CA 1
ATOM 4947 C C . GLY A 1 639 ? 23.036 8.677 -24.235 1.00 75.50 639 GLY A C 1
ATOM 4948 O O . GLY A 1 639 ? 22.921 7.603 -23.650 1.00 75.50 639 GLY A O 1
ATOM 4949 N N . GLY A 1 640 ? 24.233 9.213 -24.506 1.00 83.75 640 GLY A N 1
ATOM 4950 C CA . GLY A 1 640 ? 25.487 8.628 -24.026 1.00 83.75 640 GLY A CA 1
ATOM 4951 C C . GLY A 1 640 ? 25.703 8.805 -22.521 1.00 83.75 640 GLY A C 1
ATOM 4952 O O . GLY A 1 640 ? 25.090 9.657 -21.877 1.00 83.75 640 GLY A O 1
ATOM 4953 N N . LEU A 1 641 ? 26.625 8.030 -21.957 1.00 89.12 641 LEU A N 1
ATOM 4954 C CA . LEU A 1 641 ? 27.130 8.201 -20.596 1.00 89.12 641 LEU A CA 1
ATOM 4955 C C . LEU A 1 641 ? 28.591 8.653 -20.649 1.00 89.12 641 LEU A C 1
ATOM 4957 O O . LEU A 1 641 ? 29.411 8.054 -21.338 1.00 89.12 641 LEU A O 1
ATOM 4961 N N . LEU A 1 642 ? 28.931 9.694 -19.898 1.00 92.88 642 LEU A N 1
ATOM 4962 C CA . LEU A 1 642 ? 30.306 10.113 -19.653 1.00 92.88 642 LEU A CA 1
ATOM 4963 C C . LEU A 1 642 ? 30.768 9.514 -18.325 1.00 92.88 642 LEU A C 1
ATOM 4965 O O . LEU A 1 642 ? 30.359 9.993 -17.269 1.00 92.88 642 LEU A O 1
ATOM 4969 N N . MET A 1 643 ? 31.597 8.478 -18.389 1.00 93.12 643 MET A N 1
ATOM 4970 C CA . MET A 1 643 ? 32.207 7.820 -17.237 1.00 93.12 643 MET A CA 1
ATOM 4971 C C . MET A 1 643 ? 33.520 8.512 -16.861 1.00 93.12 643 MET A C 1
ATOM 4973 O O . MET A 1 643 ? 34.392 8.675 -17.709 1.00 93.12 643 MET A O 1
ATOM 4977 N N . GLN A 1 644 ? 33.695 8.871 -15.592 1.00 92.25 644 GLN A N 1
ATOM 4978 C CA . GLN A 1 644 ? 34.991 9.221 -15.019 1.00 92.25 644 GLN A CA 1
ATOM 4979 C C . GLN A 1 644 ? 35.537 8.062 -14.192 1.00 92.25 644 GLN A C 1
ATOM 4981 O O . GLN A 1 644 ? 34.866 7.567 -13.284 1.00 92.25 644 GLN A O 1
ATOM 4986 N N . LEU A 1 645 ? 36.756 7.638 -14.520 1.00 90.31 645 LEU A N 1
ATOM 4987 C CA . LEU A 1 645 ? 37.467 6.553 -13.852 1.00 90.31 645 LEU A CA 1
ATOM 4988 C C . LEU A 1 645 ? 38.969 6.853 -13.873 1.00 90.31 645 LEU A C 1
ATOM 4990 O O . LEU A 1 645 ? 39.514 7.177 -14.928 1.00 90.31 645 LEU A O 1
ATOM 4994 N N . ASP A 1 646 ? 39.637 6.735 -12.723 1.00 87.94 646 ASP A N 1
ATOM 4995 C CA . ASP A 1 646 ? 41.088 6.958 -12.595 1.00 87.94 646 ASP A CA 1
ATOM 4996 C C . ASP A 1 646 ? 41.552 8.329 -13.142 1.00 87.94 646 ASP A C 1
ATOM 4998 O O . ASP A 1 646 ? 42.546 8.442 -13.858 1.00 87.94 646 ASP A O 1
ATOM 5002 N N . GLY A 1 647 ? 40.775 9.389 -12.881 1.00 84.12 647 GLY A N 1
ATOM 5003 C CA . GLY A 1 647 ? 41.037 10.747 -13.375 1.00 84.12 647 GLY A CA 1
ATOM 5004 C C . GLY A 1 647 ? 40.821 10.966 -14.880 1.00 84.12 647 GLY A C 1
ATOM 5005 O O . GLY A 1 647 ? 41.044 12.079 -15.363 1.00 84.12 647 GLY A O 1
ATOM 5006 N N . ASN A 1 648 ? 40.385 9.947 -15.626 1.00 87.75 648 ASN A N 1
ATOM 5007 C CA . ASN A 1 648 ? 40.154 10.006 -17.069 1.00 87.75 648 ASN A CA 1
ATOM 5008 C C . ASN A 1 648 ? 38.660 9.981 -17.400 1.00 87.75 648 ASN A C 1
ATOM 5010 O O . ASN A 1 648 ? 37.849 9.420 -16.667 1.00 87.75 648 ASN A O 1
ATOM 5014 N N . SER A 1 649 ? 38.295 10.594 -18.527 1.00 90.94 649 SER A N 1
ATOM 5015 C CA . SER A 1 649 ? 36.922 10.609 -19.038 1.00 90.94 649 SER A CA 1
ATOM 5016 C C . SER A 1 649 ? 36.774 9.638 -20.204 1.00 90.94 649 SER A C 1
ATOM 5018 O O . SER A 1 649 ? 37.535 9.718 -21.165 1.00 90.94 649 SER A O 1
ATOM 5020 N N . HIS A 1 650 ? 35.762 8.783 -20.124 1.00 90.62 650 HIS A N 1
ATOM 5021 C CA . HIS A 1 650 ? 35.427 7.757 -21.102 1.00 90.62 650 HIS A CA 1
ATOM 5022 C C . HIS A 1 650 ? 33.976 7.931 -21.553 1.00 90.62 650 HIS A C 1
ATOM 5024 O O . HIS A 1 650 ? 33.075 8.070 -20.722 1.00 90.62 650 HIS A O 1
ATOM 5030 N N . VAL A 1 651 ? 33.723 7.925 -22.858 1.00 90.38 651 VAL A N 1
ATOM 5031 C CA . VAL A 1 651 ? 32.363 8.061 -23.403 1.00 90.38 651 VAL A CA 1
ATOM 5032 C C . VAL A 1 651 ? 31.806 6.682 -23.730 1.00 90.38 651 VAL A C 1
ATOM 5034 O O . VAL A 1 651 ? 32.447 5.916 -24.445 1.00 90.38 651 VAL A O 1
ATOM 5037 N N . ILE A 1 652 ? 30.609 6.384 -23.224 1.00 90.50 652 ILE A N 1
ATOM 5038 C CA . ILE A 1 652 ? 29.917 5.106 -23.379 1.00 90.50 652 ILE A CA 1
ATOM 5039 C C . ILE A 1 652 ? 28.600 5.330 -24.122 1.00 90.50 652 ILE A C 1
ATOM 5041 O O . ILE A 1 652 ? 27.753 6.109 -23.687 1.00 90.50 652 ILE A O 1
ATOM 5045 N N . TYR A 1 653 ? 28.395 4.588 -25.203 1.00 87.19 653 TYR A N 1
ATOM 5046 C CA . TYR A 1 653 ? 27.092 4.422 -25.846 1.00 87.19 653 TYR A CA 1
ATOM 5047 C C . TYR A 1 653 ? 26.650 2.970 -25.746 1.00 87.19 653 TYR A C 1
ATOM 5049 O O . TYR A 1 653 ? 27.490 2.076 -25.677 1.00 87.19 653 TYR A O 1
ATOM 5057 N N . ALA A 1 654 ? 25.342 2.735 -25.738 1.00 86.56 654 ALA A N 1
ATOM 5058 C CA . ALA A 1 654 ? 24.778 1.399 -25.638 1.00 86.56 654 ALA A CA 1
ATOM 5059 C C . ALA A 1 654 ? 23.609 1.224 -26.609 1.00 86.56 654 ALA A C 1
ATOM 5061 O O . ALA A 1 654 ? 22.784 2.126 -26.753 1.00 86.56 654 ALA A O 1
ATOM 5062 N N . GLU A 1 655 ? 23.522 0.049 -27.220 1.00 82.06 655 GLU A N 1
ATOM 5063 C CA . GLU A 1 655 ? 22.368 -0.415 -27.988 1.00 82.06 655 GLU A CA 1
ATOM 5064 C C . GLU A 1 655 ? 21.973 -1.820 -27.525 1.00 82.06 655 GLU A C 1
ATOM 5066 O O . GLU A 1 655 ? 22.824 -2.688 -27.332 1.00 82.06 655 GLU A O 1
ATOM 5071 N N . GLU A 1 656 ? 20.677 -2.047 -27.325 1.00 77.94 656 GLU A N 1
ATOM 5072 C CA . GLU A 1 656 ? 20.129 -3.362 -26.977 1.00 77.94 656 GLU A CA 1
ATOM 5073 C C . GLU A 1 656 ? 19.938 -4.199 -28.256 1.00 77.94 656 GLU A C 1
ATOM 5075 O O . GLU A 1 656 ? 19.249 -3.780 -29.187 1.00 77.94 656 GLU A O 1
ATOM 5080 N N . GLU A 1 657 ? 20.542 -5.389 -28.302 1.00 73.81 657 GLU A N 1
ATOM 5081 C CA . GLU A 1 657 ? 20.406 -6.388 -29.368 1.00 73.81 657 GLU A CA 1
ATOM 5082 C C . GLU A 1 657 ? 19.833 -7.697 -28.782 1.00 73.81 657 GLU A C 1
ATOM 5084 O O . GLU A 1 657 ? 19.911 -7.956 -27.581 1.00 73.81 657 GLU A O 1
ATOM 5089 N N . ALA A 1 658 ? 19.306 -8.596 -29.622 1.00 66.81 658 ALA A N 1
ATOM 5090 C CA . ALA A 1 658 ? 18.766 -9.882 -29.150 1.00 66.81 658 ALA A CA 1
ATOM 5091 C C . ALA A 1 658 ? 19.813 -10.756 -28.420 1.00 66.81 658 ALA A C 1
ATOM 5093 O O . ALA A 1 658 ? 19.482 -11.506 -27.505 1.00 66.81 658 ALA A O 1
ATOM 5094 N N . ALA A 1 659 ? 21.087 -10.649 -28.810 1.00 65.88 659 ALA A N 1
ATOM 5095 C CA . ALA A 1 659 ? 22.192 -11.384 -28.193 1.00 65.88 659 ALA A CA 1
ATOM 5096 C C . ALA A 1 659 ? 22.703 -10.751 -26.881 1.00 65.88 659 ALA A C 1
ATOM 5098 O O . ALA A 1 659 ? 23.531 -11.360 -26.195 1.00 65.88 659 ALA A O 1
ATOM 5099 N N . GLY A 1 660 ? 22.241 -9.544 -26.542 1.00 79.31 660 GLY A N 1
ATOM 5100 C CA . GLY A 1 660 ? 22.690 -8.764 -25.394 1.00 79.31 660 GLY A CA 1
ATOM 5101 C C . GLY A 1 660 ? 22.907 -7.286 -25.725 1.00 79.31 660 GLY A C 1
ATOM 5102 O O . GLY A 1 660 ? 22.524 -6.806 -26.786 1.00 79.31 660 GLY A O 1
ATOM 5103 N N . THR A 1 661 ? 23.541 -6.543 -24.824 1.00 85.56 661 THR A N 1
ATOM 5104 C CA . THR A 1 661 ? 23.745 -5.096 -24.978 1.00 85.56 661 THR A CA 1
ATOM 5105 C C . THR A 1 661 ? 25.104 -4.802 -25.623 1.00 85.56 661 THR A C 1
ATOM 5107 O O . THR A 1 661 ? 26.150 -5.126 -25.056 1.00 85.56 661 THR A O 1
ATOM 5110 N N . ARG A 1 662 ? 25.123 -4.148 -26.789 1.00 85.94 662 ARG A N 1
ATOM 5111 C CA . ARG A 1 662 ? 26.347 -3.664 -27.446 1.00 85.94 662 ARG A CA 1
ATOM 5112 C C . ARG A 1 662 ? 26.760 -2.315 -26.862 1.00 85.94 662 ARG A C 1
ATOM 5114 O O . ARG A 1 662 ? 26.015 -1.348 -26.951 1.00 85.94 662 ARG A O 1
ATOM 5121 N N . LEU A 1 663 ? 27.961 -2.244 -26.296 1.00 86.81 663 LEU A N 1
ATOM 5122 C CA . LEU A 1 663 ? 28.583 -1.031 -25.773 1.00 86.81 663 LEU A CA 1
ATOM 5123 C C . LEU A 1 663 ? 29.640 -0.482 -26.736 1.00 86.81 663 LEU A C 1
ATOM 5125 O O . LEU A 1 663 ? 30.435 -1.234 -27.296 1.00 86.81 663 LEU A O 1
ATOM 5129 N N . LEU A 1 664 ? 29.701 0.841 -26.856 1.00 85.50 664 LEU A N 1
ATOM 5130 C CA . LEU A 1 664 ? 30.761 1.584 -27.532 1.00 85.50 664 LEU A CA 1
ATOM 5131 C C . LEU A 1 664 ? 31.484 2.446 -26.491 1.00 85.50 664 LEU A C 1
ATOM 5133 O O . LEU A 1 664 ? 30.910 3.426 -26.024 1.00 85.50 664 LEU A O 1
ATOM 5137 N N . ILE A 1 665 ? 32.714 2.086 -26.117 1.00 87.06 665 ILE A N 1
ATOM 5138 C CA . ILE A 1 665 ? 33.521 2.799 -25.112 1.00 87.06 665 ILE A CA 1
ATOM 5139 C C . ILE A 1 665 ? 34.705 3.462 -25.816 1.00 87.06 665 ILE A C 1
ATOM 5141 O O . ILE A 1 665 ? 35.557 2.768 -26.367 1.00 87.06 665 ILE A O 1
ATOM 5145 N N . ASP A 1 666 ? 34.748 4.796 -25.839 1.00 81.12 666 ASP A N 1
ATOM 5146 C CA . ASP A 1 666 ? 35.742 5.596 -26.582 1.00 81.12 666 ASP A CA 1
ATOM 5147 C C . ASP A 1 666 ? 35.886 5.177 -28.056 1.00 81.12 666 ASP A C 1
ATOM 5149 O O . ASP A 1 666 ? 36.981 5.126 -28.620 1.00 81.12 666 ASP A O 1
ATOM 5153 N N . GLY A 1 667 ? 34.755 4.834 -28.676 1.00 72.56 667 GLY A N 1
ATOM 5154 C CA . GLY A 1 667 ? 34.691 4.349 -30.056 1.00 72.56 667 GLY A CA 1
ATOM 5155 C C . GLY A 1 667 ? 35.010 2.863 -30.230 1.00 72.56 667 GLY A C 1
ATOM 5156 O O . GLY A 1 667 ? 34.862 2.359 -31.330 1.00 72.56 667 GLY A O 1
ATOM 5157 N N . ARG A 1 668 ? 35.400 2.135 -29.176 1.00 78.25 668 ARG A N 1
ATOM 5158 C CA . ARG A 1 668 ? 35.719 0.700 -29.245 1.00 78.25 668 ARG A CA 1
ATOM 5159 C C . ARG A 1 668 ? 34.524 -0.150 -28.825 1.00 78.25 668 ARG A C 1
ATOM 5161 O O . ARG A 1 668 ? 33.906 0.102 -27.790 1.00 78.25 668 ARG A O 1
ATOM 5168 N N . THR A 1 669 ? 34.225 -1.187 -29.600 1.00 80.12 669 THR A N 1
ATOM 5169 C CA . THR A 1 669 ? 33.043 -2.035 -29.384 1.00 80.12 669 THR A CA 1
ATOM 5170 C C . THR A 1 669 ? 33.283 -3.119 -28.322 1.00 80.12 669 THR A C 1
ATOM 5172 O O . THR A 1 669 ? 34.319 -3.785 -28.308 1.00 80.12 669 THR A O 1
ATOM 5175 N N . CYS A 1 670 ? 32.292 -3.334 -27.456 1.00 83.69 670 CYS A N 1
ATOM 5176 C CA . CYS A 1 670 ? 32.206 -4.416 -26.476 1.00 83.69 670 CYS A CA 1
ATOM 5177 C C . CYS A 1 670 ? 30.769 -4.969 -26.435 1.00 83.69 670 CYS A C 1
ATOM 5179 O O . CYS A 1 670 ? 29.820 -4.225 -26.652 1.00 83.69 670 CYS A O 1
ATOM 5181 N N . LEU A 1 671 ? 30.578 -6.265 -26.179 1.00 84.06 671 LEU A N 1
ATOM 5182 C CA . LEU A 1 671 ? 29.252 -6.895 -26.128 1.00 84.06 671 LEU A CA 1
ATOM 5183 C C . LEU A 1 671 ? 29.010 -7.501 -24.742 1.00 84.06 671 LEU A C 1
ATOM 5185 O O . LEU A 1 671 ? 29.730 -8.417 -24.341 1.00 84.06 671 LEU A O 1
ATOM 5189 N N . LEU A 1 672 ? 27.977 -7.017 -24.051 1.00 86.38 672 LEU A N 1
ATOM 5190 C CA . LEU A 1 672 ? 27.428 -7.627 -22.843 1.00 86.38 672 LEU A CA 1
ATOM 5191 C C . LEU A 1 672 ? 26.454 -8.726 -23.261 1.00 86.38 672 LEU A C 1
ATOM 5193 O O . LEU A 1 672 ? 25.339 -8.438 -23.681 1.00 86.38 672 LEU A O 1
ATOM 5197 N N . GLN A 1 673 ? 26.872 -9.980 -23.184 1.00 81.94 673 GLN A N 1
ATOM 5198 C CA . GLN A 1 673 ? 26.056 -11.114 -23.606 1.00 81.94 673 GLN A CA 1
ATOM 5199 C C . GLN A 1 673 ? 24.983 -11.432 -22.560 1.00 81.94 673 GLN A C 1
ATOM 5201 O O . GLN A 1 673 ? 25.243 -11.392 -21.356 1.00 81.94 673 GLN A O 1
ATOM 5206 N N . ASN A 1 674 ? 23.786 -11.801 -23.011 1.00 72.75 674 ASN A N 1
ATOM 5207 C CA . ASN A 1 674 ? 22.778 -12.355 -22.110 1.00 72.75 674 ASN A CA 1
ATOM 5208 C C . ASN A 1 674 ? 23.172 -13.785 -21.710 1.00 72.75 674 ASN A C 1
ATOM 5210 O O . ASN A 1 674 ? 23.666 -14.555 -22.535 1.00 72.75 674 ASN A O 1
ATOM 5214 N N . ASP A 1 675 ? 22.980 -14.137 -20.436 1.00 68.69 675 ASP A N 1
ATOM 5215 C CA . ASP A 1 675 ? 23.122 -15.522 -19.976 1.00 68.69 675 ASP A CA 1
ATOM 5216 C C . ASP A 1 675 ? 21.972 -16.329 -20.591 1.00 68.69 675 ASP A C 1
ATOM 5218 O O . ASP A 1 675 ? 20.805 -16.055 -20.309 1.00 68.69 675 ASP A O 1
ATOM 5222 N N . HIS A 1 676 ? 22.281 -17.275 -21.477 1.00 68.88 676 HIS A N 1
ATOM 5223 C CA . HIS A 1 676 ? 21.273 -18.117 -22.113 1.00 68.88 676 HIS A CA 1
ATOM 5224 C C . HIS A 1 676 ? 21.662 -19.582 -21.935 1.00 68.88 676 HIS A C 1
ATOM 5226 O O . HIS A 1 676 ? 22.455 -20.151 -22.689 1.00 68.88 676 HIS A O 1
ATOM 5232 N N . ASP A 1 677 ? 21.095 -20.176 -20.887 1.00 76.44 677 ASP A N 1
ATOM 5233 C CA . ASP A 1 677 ? 21.225 -21.594 -20.571 1.00 76.44 677 ASP A CA 1
ATOM 5234 C C . ASP A 1 677 ? 19.834 -22.249 -20.619 1.00 76.44 677 ASP A C 1
ATOM 5236 O O . ASP A 1 677 ? 19.239 -22.487 -19.566 1.00 76.44 677 ASP A O 1
ATOM 5240 N N . PRO A 1 678 ? 19.289 -22.542 -21.821 1.00 80.19 678 PRO A N 1
ATOM 5241 C CA . PRO A 1 678 ? 17.976 -23.176 -21.944 1.00 80.19 678 PRO A CA 1
ATOM 5242 C C . PRO A 1 678 ? 17.956 -24.608 -21.378 1.00 80.19 678 PRO A C 1
ATOM 5244 O O . PRO A 1 678 ? 16.888 -25.195 -21.251 1.00 80.19 678 PRO A O 1
ATOM 5247 N N . SER A 1 679 ? 19.113 -25.152 -20.964 1.00 83.94 679 SER A N 1
ATOM 5248 C CA . SER A 1 679 ? 19.202 -26.432 -20.250 1.00 83.94 679 SER A CA 1
ATOM 5249 C C . SER A 1 679 ? 18.704 -26.370 -18.801 1.00 83.94 679 SER A C 1
ATOM 5251 O O . SER A 1 679 ? 18.591 -27.402 -18.138 1.00 83.94 679 SER A O 1
ATOM 5253 N N . LYS A 1 680 ? 18.424 -25.173 -18.270 1.00 86.56 680 LYS A N 1
ATOM 5254 C CA . LYS A 1 680 ? 17.903 -24.968 -16.915 1.00 86.56 680 LYS A CA 1
ATOM 5255 C C . LYS A 1 680 ? 16.553 -24.270 -16.973 1.00 86.56 680 LYS A C 1
ATOM 5257 O O . LYS A 1 680 ? 16.466 -23.105 -17.346 1.00 86.56 680 LYS A O 1
ATOM 5262 N N . LEU A 1 681 ? 15.518 -24.966 -16.522 1.00 88.56 681 LEU A N 1
ATOM 5263 C CA . LEU A 1 681 ? 14.178 -24.420 -16.363 1.00 88.56 681 LEU A CA 1
ATOM 5264 C C . LEU A 1 681 ? 14.060 -23.865 -14.942 1.00 88.56 681 LEU A C 1
ATOM 5266 O O . LEU A 1 681 ? 14.078 -24.627 -13.974 1.00 88.56 681 LEU A O 1
ATOM 5270 N N . VAL A 1 682 ? 14.009 -22.540 -14.810 1.00 87.38 682 VAL A N 1
ATOM 5271 C CA . VAL A 1 682 ? 13.985 -21.821 -13.525 1.00 87.38 682 VAL A CA 1
ATOM 5272 C C . VAL A 1 682 ? 12.670 -21.075 -13.321 1.00 87.38 682 VAL A C 1
ATOM 5274 O O . VAL A 1 682 ? 12.036 -20.642 -14.280 1.00 87.38 682 VAL A O 1
ATOM 5277 N N . ALA A 1 683 ? 12.260 -20.906 -12.064 1.00 80.62 683 ALA A N 1
ATOM 5278 C CA . ALA A 1 683 ? 11.087 -20.116 -11.712 1.00 80.62 683 ALA A CA 1
ATOM 5279 C C . ALA A 1 683 ? 11.383 -18.618 -11.880 1.00 80.62 683 ALA A C 1
ATOM 5281 O O . ALA A 1 683 ? 12.268 -18.086 -11.222 1.00 80.62 683 ALA A O 1
ATOM 5282 N N . GLU A 1 684 ? 10.639 -17.903 -12.722 1.00 72.00 684 GLU A N 1
ATOM 5283 C CA . GLU A 1 684 ? 10.822 -16.447 -12.880 1.00 72.00 684 GLU A CA 1
ATOM 5284 C C . GLU A 1 684 ? 10.180 -15.643 -11.741 1.00 72.00 684 GLU A C 1
ATOM 5286 O O . GLU A 1 684 ? 10.604 -14.535 -11.420 1.00 72.00 684 GLU A O 1
ATOM 5291 N N . THR A 1 685 ? 9.153 -16.209 -11.107 1.00 69.06 685 THR A N 1
ATOM 5292 C CA . THR A 1 685 ? 8.388 -15.583 -10.024 1.00 69.06 685 THR A CA 1
ATOM 5293 C C . THR A 1 685 ? 8.121 -16.572 -8.889 1.00 69.06 685 THR A C 1
ATOM 5295 O O . THR A 1 685 ? 8.059 -17.782 -9.130 1.00 69.06 685 THR A O 1
ATOM 5298 N N . PRO A 1 686 ? 7.947 -16.088 -7.643 1.00 71.19 686 PRO A N 1
ATOM 5299 C CA . PRO A 1 686 ? 7.581 -16.946 -6.525 1.00 71.19 686 PRO A CA 1
ATOM 5300 C C . PRO A 1 686 ? 6.222 -17.601 -6.782 1.00 71.19 686 PRO A C 1
ATOM 5302 O O . PRO A 1 686 ? 5.230 -16.918 -7.043 1.00 71.19 686 PRO A O 1
ATOM 5305 N N . CYS A 1 687 ? 6.169 -18.926 -6.719 1.00 78.50 687 CYS A N 1
ATOM 5306 C CA . CYS A 1 687 ? 4.989 -19.703 -7.089 1.00 78.50 687 CYS A CA 1
ATOM 5307 C C . CYS A 1 687 ? 4.987 -21.062 -6.391 1.00 78.50 687 CYS A C 1
ATOM 5309 O O . CYS A 1 687 ? 5.946 -21.419 -5.717 1.00 78.50 687 CYS A O 1
ATOM 5311 N N . LYS A 1 688 ? 3.909 -21.834 -6.505 1.00 81.06 688 LYS A N 1
ATOM 5312 C CA . LYS A 1 688 ? 3.884 -23.228 -6.045 1.00 81.06 688 LYS A CA 1
ATOM 5313 C C . LYS A 1 688 ? 3.805 -24.148 -7.252 1.00 81.06 688 LYS A C 1
ATOM 5315 O O . LYS A 1 688 ? 2.905 -23.987 -8.066 1.00 81.06 688 LYS A O 1
ATOM 5320 N N . LEU A 1 689 ? 4.704 -25.119 -7.361 1.00 87.00 689 LEU A N 1
ATOM 5321 C CA . LEU A 1 689 ? 4.610 -26.143 -8.398 1.00 87.00 689 LEU A CA 1
ATOM 5322 C C . LEU A 1 689 ? 3.406 -27.036 -8.093 1.00 87.00 689 LEU A C 1
ATOM 5324 O O . LEU A 1 689 ? 3.387 -27.692 -7.056 1.00 87.00 689 LEU A O 1
ATOM 5328 N N . LEU A 1 690 ? 2.375 -27.039 -8.941 1.00 84.31 690 LEU A N 1
ATOM 5329 C CA . LEU A 1 690 ? 1.207 -27.901 -8.734 1.00 84.31 690 LEU A CA 1
ATOM 5330 C C . LEU A 1 690 ? 1.495 -29.314 -9.221 1.00 84.31 690 LEU A C 1
ATOM 5332 O O . LEU A 1 690 ? 1.258 -30.265 -8.482 1.00 84.31 690 LEU A O 1
ATOM 5336 N N . ARG A 1 691 ? 1.981 -29.418 -10.460 1.00 89.12 691 ARG A N 1
ATOM 5337 C CA . ARG A 1 691 ? 2.290 -30.679 -11.137 1.00 89.12 691 ARG A CA 1
ATOM 5338 C C . ARG A 1 691 ? 3.137 -30.460 -12.382 1.00 89.12 691 ARG A C 1
ATOM 5340 O O . ARG A 1 691 ? 3.114 -29.370 -12.963 1.00 89.12 691 ARG A O 1
ATOM 5347 N N . TYR A 1 692 ? 3.792 -31.514 -12.839 1.00 90.31 692 TYR A N 1
ATOM 5348 C CA . TYR A 1 692 ? 4.326 -31.582 -14.193 1.00 90.31 692 TYR A CA 1
ATOM 5349 C C . TYR A 1 692 ? 3.230 -32.011 -15.179 1.00 90.31 692 TYR A C 1
ATOM 5351 O O . TYR A 1 692 ? 2.332 -32.790 -14.857 1.00 90.31 692 TYR A O 1
ATOM 5359 N N . LEU A 1 693 ? 3.261 -31.444 -16.385 1.00 91.62 693 LEU A N 1
ATOM 5360 C CA . LEU A 1 693 ? 2.324 -31.757 -17.475 1.00 91.62 693 LEU A CA 1
ATOM 5361 C C . LEU A 1 693 ? 2.861 -32.850 -18.407 1.00 91.62 693 LEU A C 1
ATOM 5363 O O . LEU A 1 693 ? 2.126 -33.378 -19.240 1.00 91.62 693 LEU A O 1
ATOM 5367 N N . VAL A 1 694 ? 4.136 -33.188 -18.243 1.00 91.44 694 VAL A N 1
ATOM 5368 C CA . VAL A 1 694 ? 4.861 -34.223 -18.975 1.00 91.44 694 VAL A CA 1
ATOM 5369 C C . VAL A 1 694 ? 5.464 -35.223 -17.987 1.00 91.44 694 VAL A C 1
ATOM 5371 O O . VAL A 1 694 ? 5.463 -34.978 -16.783 1.00 91.44 694 VAL A O 1
ATOM 5374 N N . ALA A 1 695 ? 5.922 -36.376 -18.474 1.00 87.44 695 ALA A N 1
ATOM 5375 C CA . ALA A 1 695 ? 6.612 -37.360 -17.640 1.00 87.44 695 ALA A CA 1
ATOM 5376 C C . ALA A 1 695 ? 8.099 -36.996 -17.495 1.00 87.44 695 ALA A C 1
ATOM 5378 O O . ALA A 1 695 ? 8.660 -36.345 -18.378 1.00 87.44 695 ALA A O 1
ATOM 5379 N N . ASP A 1 696 ? 8.739 -37.431 -16.412 1.00 88.81 696 ASP A N 1
ATOM 5380 C CA . ASP A 1 696 ? 10.198 -37.334 -16.294 1.00 88.81 696 ASP A CA 1
ATOM 5381 C C . ASP A 1 696 ? 10.859 -38.156 -17.418 1.00 88.81 696 ASP A C 1
ATOM 5383 O O . ASP A 1 696 ? 10.264 -39.130 -17.895 1.00 88.81 696 ASP A O 1
ATOM 5387 N N . ASP A 1 697 ? 12.034 -37.740 -17.889 1.00 91.00 697 ASP A N 1
ATOM 5388 C CA . ASP A 1 697 ? 12.743 -38.322 -19.044 1.00 91.00 697 ASP A CA 1
ATOM 5389 C C . ASP A 1 697 ? 11.981 -38.267 -20.392 1.00 91.00 697 ASP A C 1
ATOM 5391 O O . ASP A 1 697 ? 12.320 -38.979 -21.346 1.00 91.00 697 ASP A O 1
ATOM 5395 N N . SER A 1 698 ? 10.945 -37.430 -20.523 1.00 89.75 698 SER A N 1
ATOM 5396 C CA . SER A 1 698 ? 10.218 -37.260 -21.791 1.00 89.75 698 SER A CA 1
ATOM 5397 C C . SER A 1 698 ? 10.794 -36.139 -22.663 1.00 89.75 698 SER A C 1
ATOM 5399 O O . SER A 1 698 ? 11.346 -35.157 -22.170 1.00 89.75 698 SER A O 1
ATOM 5401 N N . HIS A 1 699 ? 10.674 -36.287 -23.985 1.00 94.12 699 HIS A N 1
ATOM 5402 C CA . HIS A 1 699 ? 11.057 -35.241 -24.936 1.00 94.12 699 HIS A CA 1
ATOM 5403 C C . HIS A 1 699 ? 9.951 -34.182 -25.036 1.00 94.12 699 HIS A C 1
ATOM 5405 O O . HIS A 1 699 ? 8.769 -34.523 -25.132 1.00 94.12 699 HIS A O 1
ATOM 5411 N N . VAL A 1 700 ? 10.340 -32.910 -24.982 1.00 90.88 700 VAL A N 1
ATOM 5412 C CA . VAL A 1 700 ? 9.456 -31.742 -25.034 1.00 90.88 700 VAL A CA 1
ATOM 5413 C C . VAL A 1 700 ? 9.933 -30.799 -26.129 1.00 90.88 700 VAL A C 1
ATOM 5415 O O . VAL A 1 700 ? 11.119 -30.482 -26.190 1.00 90.88 700 VAL A O 1
ATOM 5418 N N . ASP A 1 701 ? 9.011 -30.316 -26.961 1.00 90.31 701 ASP A N 1
ATOM 5419 C CA . ASP A 1 701 ? 9.302 -29.305 -27.979 1.00 90.31 701 ASP A CA 1
ATOM 5420 C C . ASP A 1 701 ? 9.328 -27.887 -27.379 1.00 90.31 701 ASP A C 1
ATOM 5422 O O . ASP A 1 701 ? 8.648 -27.602 -26.385 1.00 90.31 701 ASP A O 1
ATOM 5426 N N . ALA A 1 702 ? 10.065 -26.969 -28.012 1.00 88.06 702 ALA A N 1
ATOM 5427 C CA . ALA A 1 702 ? 10.013 -25.542 -27.691 1.00 88.06 702 ALA A CA 1
ATOM 5428 C C . ALA A 1 702 ? 8.563 -25.009 -27.700 1.00 88.06 702 ALA A C 1
ATOM 5430 O O . ALA A 1 702 ? 7.728 -25.449 -28.489 1.00 88.06 702 ALA A O 1
ATOM 5431 N N . ASP A 1 703 ? 8.266 -24.076 -26.796 1.00 89.88 703 ASP A N 1
ATOM 5432 C CA . ASP A 1 703 ? 6.944 -23.493 -26.529 1.00 89.88 703 ASP A CA 1
ATOM 5433 C C . ASP A 1 703 ? 5.863 -24.485 -26.046 1.00 89.88 703 ASP A C 1
ATOM 5435 O O . ASP A 1 703 ? 4.683 -24.135 -25.954 1.00 89.88 703 ASP A O 1
ATOM 5439 N N . THR A 1 704 ? 6.239 -25.711 -25.663 1.00 90.75 704 THR A N 1
ATOM 5440 C CA . THR A 1 704 ? 5.303 -26.693 -25.091 1.00 90.75 704 THR A CA 1
ATOM 5441 C C . THR A 1 704 ? 5.170 -26.513 -23.570 1.00 90.75 704 THR A C 1
ATOM 5443 O O . THR A 1 704 ? 6.186 -26.356 -22.883 1.00 90.75 704 THR A O 1
ATOM 5446 N N . PRO A 1 705 ? 3.949 -26.561 -22.998 1.00 92.06 705 PRO A N 1
ATOM 5447 C CA . PRO A 1 705 ? 3.748 -26.565 -21.550 1.00 92.06 705 PRO A CA 1
ATOM 5448 C C . PRO A 1 705 ? 4.348 -27.814 -20.890 1.00 92.06 705 PRO A C 1
ATOM 5450 O O . PRO A 1 705 ? 3.922 -28.926 -21.196 1.00 92.06 705 PRO A O 1
ATOM 5453 N N . TYR A 1 706 ? 5.281 -27.646 -19.949 1.00 93.31 706 TYR A N 1
ATOM 5454 C CA . TYR A 1 706 ? 5.917 -28.771 -19.240 1.00 93.31 706 TYR A CA 1
ATOM 5455 C C . TYR A 1 706 ? 5.506 -28.878 -17.764 1.00 93.31 706 TYR A C 1
ATOM 5457 O O . TYR A 1 706 ? 5.541 -29.963 -17.185 1.00 93.31 706 TYR A O 1
ATOM 5465 N N . ALA A 1 707 ? 5.091 -27.776 -17.140 1.00 91.56 707 ALA A N 1
ATOM 5466 C CA . ALA A 1 707 ? 4.657 -27.742 -15.746 1.00 91.56 707 ALA A CA 1
ATOM 5467 C C . ALA A 1 707 ? 3.515 -26.746 -15.547 1.00 91.56 707 ALA A C 1
ATOM 5469 O O . ALA A 1 707 ? 3.361 -25.794 -16.311 1.00 91.56 707 ALA A O 1
ATOM 5470 N N . GLU A 1 708 ? 2.723 -26.958 -14.502 1.00 91.50 708 GLU A N 1
ATOM 5471 C CA . GLU A 1 708 ? 1.670 -26.046 -14.073 1.00 91.50 708 GLU A CA 1
ATOM 5472 C C . GLU A 1 708 ? 2.007 -25.517 -12.676 1.00 91.50 708 GLU A C 1
ATOM 5474 O O . GLU A 1 708 ? 2.277 -26.286 -11.747 1.00 91.50 708 GLU A O 1
ATOM 5479 N N . VAL A 1 709 ? 2.001 -24.195 -12.525 1.00 88.88 709 VAL A N 1
ATOM 5480 C CA . VAL A 1 709 ? 2.293 -23.513 -11.260 1.00 88.88 709 VAL A CA 1
ATOM 5481 C C . VAL A 1 709 ? 1.086 -22.727 -10.766 1.00 88.88 709 VAL A C 1
ATOM 5483 O O . VAL A 1 709 ? 0.280 -22.244 -11.556 1.00 88.88 709 VAL A O 1
ATOM 5486 N N . GLU A 1 710 ? 0.965 -22.576 -9.452 1.00 80.69 710 GLU A N 1
ATOM 5487 C CA . GLU A 1 710 ? 0.002 -21.689 -8.808 1.00 80.69 710 GLU A CA 1
ATOM 5488 C C . GLU A 1 710 ? 0.680 -20.356 -8.461 1.00 80.69 710 GLU A C 1
ATOM 5490 O O . GLU A 1 710 ? 1.603 -20.305 -7.641 1.00 80.69 710 GLU A O 1
ATOM 5495 N N . VAL A 1 711 ? 0.190 -19.273 -9.064 1.00 71.12 711 VAL A N 1
ATOM 5496 C CA . VAL A 1 711 ? 0.560 -17.884 -8.757 1.00 71.12 711 VAL A CA 1
ATOM 5497 C C . VAL A 1 711 ? -0.724 -17.104 -8.536 1.00 71.12 711 VAL A C 1
ATOM 5499 O O . VAL A 1 711 ? -1.628 -17.158 -9.363 1.00 71.12 711 VAL A O 1
ATOM 5502 N N . MET A 1 712 ? -0.837 -16.371 -7.423 1.00 66.94 712 MET A N 1
ATOM 5503 C CA . MET A 1 712 ? -2.022 -15.545 -7.135 1.00 66.94 712 MET A CA 1
ATOM 5504 C C . MET A 1 712 ? -3.349 -16.342 -7.157 1.00 66.94 712 MET A C 1
ATOM 5506 O O . MET A 1 712 ? -4.380 -15.823 -7.581 1.00 66.94 712 MET A O 1
ATOM 5510 N N . LYS A 1 713 ? -3.332 -17.609 -6.705 1.00 67.31 713 LYS A N 1
ATOM 5511 C CA . LYS A 1 713 ? -4.447 -18.582 -6.799 1.00 67.31 713 LYS A CA 1
ATOM 5512 C C . LYS A 1 713 ? -4.907 -18.913 -8.225 1.00 67.31 713 LYS A C 1
ATOM 5514 O O . LYS A 1 713 ? -6.000 -19.451 -8.406 1.00 67.31 713 LYS A O 1
ATOM 5519 N N . MET A 1 714 ? -4.104 -18.591 -9.232 1.00 68.06 714 MET A N 1
ATOM 5520 C CA . MET A 1 714 ? -4.345 -18.986 -10.612 1.00 68.06 714 MET A CA 1
ATOM 5521 C C . MET A 1 714 ? -3.326 -20.030 -11.047 1.00 68.06 714 MET A C 1
ATOM 5523 O O . MET A 1 714 ? -2.143 -19.921 -10.727 1.00 68.06 714 MET A O 1
ATOM 5527 N N . CYS A 1 715 ? -3.790 -21.018 -11.807 1.00 79.50 715 CYS A N 1
ATOM 5528 C CA . CYS A 1 715 ? -2.913 -21.959 -12.489 1.00 79.50 715 CYS A CA 1
ATOM 5529 C C . CYS A 1 715 ? -2.324 -21.293 -13.736 1.00 79.50 715 CYS A C 1
ATOM 5531 O O . CYS A 1 715 ? -3.067 -20.716 -14.535 1.00 79.50 715 CYS A O 1
ATOM 5533 N N . MET A 1 716 ? -1.009 -21.390 -13.910 1.00 80.12 716 MET A N 1
ATOM 5534 C CA . MET A 1 716 ? -0.302 -20.898 -15.086 1.00 80.12 716 MET A CA 1
ATOM 5535 C C . MET A 1 716 ? 0.607 -22.000 -15.649 1.00 80.12 716 MET A C 1
ATOM 5537 O O . MET A 1 716 ? 1.359 -22.609 -14.884 1.00 80.12 716 MET A O 1
ATOM 5541 N N . PRO A 1 717 ? 0.553 -22.281 -16.961 1.00 88.81 717 PRO A N 1
ATOM 5542 C CA . PRO A 1 717 ? 1.481 -23.206 -17.595 1.00 88.81 717 PRO A CA 1
ATOM 5543 C C . PRO A 1 717 ? 2.854 -22.551 -17.795 1.00 88.81 717 PRO A C 1
ATOM 5545 O O . PRO A 1 717 ? 2.944 -21.418 -18.268 1.00 88.81 717 PRO A O 1
ATOM 5548 N N . LEU A 1 718 ? 3.920 -23.281 -17.472 1.00 88.62 718 LEU A N 1
ATOM 5549 C CA . LEU A 1 718 ? 5.295 -22.927 -17.820 1.00 88.62 718 LEU A CA 1
ATOM 5550 C C . LEU A 1 718 ? 5.661 -23.568 -19.158 1.00 88.62 718 LEU A C 1
ATOM 5552 O O . LEU A 1 718 ? 5.499 -24.778 -19.333 1.00 88.62 718 LEU A O 1
ATOM 5556 N N . LEU A 1 719 ? 6.143 -22.749 -20.092 1.00 90.25 719 LEU A N 1
ATOM 5557 C CA . LEU A 1 719 ? 6.522 -23.162 -21.443 1.00 90.25 719 LEU A CA 1
ATOM 5558 C C . LEU A 1 719 ? 8.021 -23.473 -21.510 1.00 90.25 719 LEU A C 1
ATOM 5560 O O . LEU A 1 719 ? 8.825 -22.800 -20.863 1.00 90.25 719 LEU A O 1
ATOM 5564 N N . SER A 1 720 ? 8.397 -24.491 -22.286 1.00 88.69 720 SER A N 1
ATOM 5565 C CA . SER A 1 720 ? 9.807 -24.815 -22.525 1.00 88.69 720 SER A CA 1
ATOM 5566 C C . SER A 1 720 ? 10.434 -23.817 -23.514 1.00 88.69 720 SER A C 1
ATOM 5568 O O . SER A 1 720 ? 9.890 -23.643 -24.600 1.00 88.69 720 SER A O 1
ATOM 5570 N N . PRO A 1 721 ? 11.585 -23.186 -23.216 1.00 84.69 721 PRO A N 1
ATOM 5571 C CA . PRO A 1 721 ? 12.248 -22.246 -24.125 1.00 84.69 721 PRO A CA 1
ATOM 5572 C C . PRO A 1 721 ? 12.993 -22.928 -25.289 1.00 84.69 721 PRO A C 1
ATOM 5574 O O . PRO A 1 721 ? 13.448 -22.247 -26.204 1.00 84.69 721 PRO A O 1
ATOM 5577 N N . ALA A 1 722 ? 13.173 -24.250 -25.249 1.00 85.75 722 ALA A N 1
ATOM 5578 C CA . ALA A 1 722 ? 13.872 -25.024 -26.273 1.00 85.75 722 ALA A CA 1
ATOM 5579 C C . ALA A 1 722 ? 13.379 -26.479 -26.302 1.00 85.75 722 ALA A C 1
ATOM 5581 O O . ALA A 1 722 ? 12.717 -26.929 -25.364 1.00 85.75 722 ALA A O 1
ATOM 5582 N N . SER A 1 723 ? 13.718 -27.210 -27.367 1.00 90.56 723 SER A N 1
ATOM 5583 C CA . SER A 1 723 ? 13.420 -28.641 -27.481 1.00 90.56 723 SER A CA 1
ATOM 5584 C C . SER A 1 723 ? 14.491 -29.502 -26.801 1.00 90.56 723 SER A C 1
ATOM 5586 O O . SER A 1 723 ? 15.689 -29.216 -26.913 1.00 90.56 723 SER A O 1
ATOM 5588 N N . GLY A 1 724 ? 14.071 -30.558 -26.105 1.00 91.19 724 GLY A N 1
ATOM 5589 C CA . GLY A 1 724 ? 14.979 -31.500 -25.451 1.00 91.19 724 GLY A CA 1
ATOM 5590 C C . GLY A 1 724 ? 14.289 -32.467 -24.491 1.00 91.19 724 GLY A C 1
ATOM 5591 O O . GLY A 1 724 ? 13.070 -32.450 -24.335 1.00 91.19 724 GLY A O 1
ATOM 5592 N N . ILE A 1 725 ? 15.078 -33.314 -23.828 1.00 93.06 725 ILE A N 1
ATOM 5593 C CA . ILE A 1 725 ? 14.592 -34.275 -22.824 1.00 93.06 725 ILE A CA 1
ATOM 5594 C C . ILE A 1 725 ? 14.580 -33.612 -21.446 1.00 93.06 725 ILE A C 1
ATOM 5596 O O . ILE A 1 725 ? 15.601 -33.091 -20.997 1.00 93.06 725 ILE A O 1
ATOM 5600 N N . ILE A 1 726 ? 13.433 -33.609 -20.769 1.00 92.19 726 ILE A N 1
ATOM 5601 C CA . ILE A 1 726 ? 13.279 -32.964 -19.460 1.00 92.19 726 ILE A CA 1
ATOM 5602 C C . ILE A 1 726 ? 13.629 -33.909 -18.302 1.00 92.19 726 ILE A C 1
ATOM 5604 O O . ILE A 1 726 ? 13.247 -35.073 -18.313 1.00 92.19 726 ILE A O 1
ATOM 5608 N N . HIS A 1 727 ? 14.316 -33.369 -17.292 1.00 92.19 727 HIS A N 1
ATOM 5609 C CA . HIS A 1 727 ? 14.701 -34.031 -16.042 1.00 92.19 727 HIS A CA 1
ATOM 5610 C C . HIS A 1 727 ? 14.202 -33.227 -14.848 1.00 92.19 727 HIS A C 1
ATOM 5612 O O . HIS A 1 727 ? 14.643 -32.091 -14.620 1.00 92.19 727 HIS A O 1
ATOM 5618 N N . PHE A 1 728 ? 13.305 -33.787 -14.054 1.00 90.25 728 PHE A N 1
ATOM 5619 C CA . PHE A 1 728 ? 12.704 -33.081 -12.932 1.00 90.25 728 PHE A CA 1
ATOM 5620 C C . PHE A 1 728 ? 13.709 -32.904 -11.795 1.00 90.25 728 PHE A C 1
ATOM 5622 O O . PHE A 1 728 ? 14.479 -33.796 -11.439 1.00 90.25 728 PHE A O 1
ATOM 5629 N N . LYS A 1 729 ? 13.733 -31.698 -11.221 1.00 87.69 729 LYS A N 1
ATOM 5630 C CA . LYS A 1 729 ? 14.597 -31.368 -10.080 1.00 87.69 729 LYS A CA 1
ATOM 5631 C C . LYS A 1 729 ? 13.813 -31.030 -8.826 1.00 87.69 729 LYS A C 1
ATOM 5633 O O . LYS A 1 729 ? 14.347 -31.193 -7.730 1.00 87.69 729 LYS A O 1
ATOM 5638 N N . MET A 1 730 ? 12.587 -30.554 -8.995 1.00 85.56 730 MET A N 1
ATOM 5639 C CA . MET A 1 730 ? 11.731 -30.083 -7.923 1.00 85.56 730 MET A CA 1
ATOM 5640 C C . MET A 1 730 ? 10.521 -31.005 -7.785 1.00 85.56 730 MET A C 1
ATOM 5642 O O . MET A 1 730 ? 10.024 -31.548 -8.765 1.00 85.56 730 MET A O 1
ATOM 5646 N N . SER A 1 731 ? 10.068 -31.219 -6.555 1.00 82.06 731 SER A N 1
ATOM 5647 C CA . SER A 1 731 ? 8.928 -32.104 -6.289 1.00 82.06 731 SER A CA 1
ATOM 5648 C C . SER A 1 731 ? 7.591 -31.372 -6.436 1.00 82.06 731 SER A C 1
ATOM 5650 O O . SER A 1 731 ? 7.471 -30.193 -6.093 1.00 82.06 731 SER A O 1
ATOM 5652 N N . GLU A 1 732 ? 6.565 -32.067 -6.931 1.00 84.69 732 GLU A N 1
ATOM 5653 C CA . GLU A 1 732 ? 5.211 -31.513 -7.025 1.00 84.69 732 GLU A CA 1
ATOM 5654 C C . GLU A 1 732 ? 4.694 -31.071 -5.644 1.00 84.69 732 GLU A C 1
ATOM 5656 O O . GLU A 1 732 ? 4.909 -31.724 -4.623 1.00 84.69 732 GLU A O 1
ATOM 5661 N N . GLY A 1 733 ? 4.006 -29.932 -5.596 1.00 75.75 733 GLY A N 1
ATOM 5662 C CA . GLY A 1 733 ? 3.489 -29.318 -4.374 1.00 75.75 733 GLY A CA 1
ATOM 5663 C C . GLY A 1 733 ? 4.460 -28.372 -3.660 1.00 75.75 733 GLY A C 1
ATOM 5664 O O . GLY A 1 733 ? 4.035 -27.665 -2.739 1.00 75.75 733 GLY A O 1
ATOM 5665 N N . GLN A 1 734 ? 5.729 -28.319 -4.071 1.00 80.31 734 GLN A N 1
ATOM 5666 C CA . GLN A 1 734 ? 6.752 -27.484 -3.443 1.00 80.31 734 GLN A CA 1
ATOM 5667 C C . GLN A 1 734 ? 6.560 -25.994 -3.787 1.00 80.31 734 GLN A C 1
ATOM 5669 O O . GLN A 1 734 ? 6.222 -25.626 -4.913 1.00 80.31 734 GLN A O 1
ATOM 5674 N N . ALA A 1 735 ? 6.748 -25.120 -2.794 1.00 76.88 735 ALA A N 1
ATOM 5675 C CA . ALA A 1 735 ? 6.788 -23.675 -3.014 1.00 76.88 735 ALA A CA 1
ATOM 5676 C C . ALA A 1 735 ? 8.170 -23.274 -3.544 1.00 76.88 735 ALA A C 1
ATOM 5678 O O . ALA A 1 735 ? 9.178 -23.755 -3.030 1.00 76.88 735 ALA A O 1
ATOM 5679 N N . MET A 1 736 ? 8.185 -22.390 -4.534 1.00 80.50 736 MET A N 1
ATOM 5680 C CA . MET A 1 736 ? 9.349 -21.956 -5.296 1.00 80.50 736 MET A CA 1
ATOM 5681 C C . MET A 1 736 ? 9.565 -20.450 -5.124 1.00 80.50 736 MET A C 1
ATOM 5683 O O . MET A 1 736 ? 8.603 -19.676 -5.085 1.00 80.50 736 MET A O 1
ATOM 5687 N N . GLN A 1 737 ? 10.821 -20.028 -5.031 1.00 76.31 737 GLN A N 1
ATOM 5688 C CA . GLN A 1 737 ? 11.240 -18.626 -5.122 1.00 76.31 737 GLN A CA 1
ATOM 5689 C C . GLN A 1 737 ? 11.701 -18.294 -6.546 1.00 76.31 737 GLN A C 1
ATOM 5691 O O . GLN A 1 737 ? 12.098 -19.178 -7.304 1.00 76.31 737 GLN A O 1
ATOM 5696 N N . ALA A 1 738 ? 11.689 -17.009 -6.907 1.00 70.44 738 ALA A N 1
ATOM 5697 C CA . ALA A 1 738 ? 12.275 -16.572 -8.172 1.00 70.44 738 ALA A CA 1
ATOM 5698 C C . ALA A 1 738 ? 13.768 -16.962 -8.237 1.00 70.44 738 ALA A C 1
ATOM 5700 O O . ALA A 1 738 ? 14.525 -16.706 -7.301 1.00 70.44 738 ALA A O 1
ATOM 5701 N N . GLY A 1 739 ? 14.180 -17.589 -9.336 1.00 75.56 739 GLY A N 1
ATOM 5702 C CA . GLY A 1 739 ? 15.525 -18.099 -9.596 1.00 75.56 739 GLY A CA 1
ATOM 5703 C C . GLY A 1 739 ? 15.768 -19.568 -9.219 1.00 75.56 739 GLY A C 1
ATOM 5704 O O . GLY A 1 739 ? 16.837 -20.086 -9.543 1.00 75.56 739 GLY A O 1
ATOM 5705 N N . GLU A 1 740 ? 14.829 -20.264 -8.565 1.00 82.75 740 GLU A N 1
ATOM 5706 C CA . GLU A 1 740 ? 14.997 -21.688 -8.225 1.00 82.75 740 GLU A CA 1
ATOM 5707 C C . GLU A 1 740 ? 14.848 -22.613 -9.444 1.00 82.75 740 GLU A C 1
ATOM 5709 O O . GLU A 1 740 ? 14.073 -22.346 -10.360 1.00 82.75 740 GLU A O 1
ATOM 5714 N N . LEU A 1 741 ? 15.610 -23.712 -9.459 1.00 88.31 741 LEU A N 1
ATOM 5715 C CA . LEU A 1 741 ? 15.662 -24.671 -10.565 1.00 88.31 741 LEU A CA 1
ATOM 5716 C C . LEU A 1 741 ? 14.523 -25.695 -10.464 1.00 88.31 741 LEU A C 1
ATOM 5718 O O . LEU A 1 741 ? 14.531 -26.542 -9.574 1.00 88.31 741 LEU A O 1
ATOM 5722 N N . ILE A 1 742 ? 13.606 -25.655 -11.428 1.00 90.56 742 ILE A N 1
ATOM 5723 C CA . ILE A 1 742 ? 12.434 -26.533 -11.527 1.00 90.56 742 ILE A CA 1
ATOM 5724 C C . ILE A 1 742 ? 12.824 -27.869 -12.166 1.00 90.56 742 ILE A C 1
ATOM 5726 O O . ILE A 1 742 ? 12.520 -28.943 -11.647 1.00 90.56 742 ILE A O 1
ATOM 5730 N N . ALA A 1 743 ? 13.500 -27.808 -13.312 1.00 90.19 743 ALA A N 1
ATOM 5731 C CA . ALA A 1 743 ? 13.898 -28.968 -14.101 1.00 90.19 743 ALA A CA 1
ATOM 5732 C C . ALA A 1 743 ? 15.145 -28.652 -14.944 1.00 90.19 743 ALA A C 1
ATOM 5734 O O . ALA A 1 743 ? 15.503 -27.489 -15.153 1.00 90.19 743 ALA A O 1
ATOM 5735 N N . ARG A 1 744 ? 15.833 -29.690 -15.414 1.00 91.00 744 ARG A N 1
ATOM 5736 C CA . ARG A 1 744 ? 16.873 -29.592 -16.445 1.00 91.00 744 ARG A CA 1
ATOM 5737 C C . ARG A 1 744 ? 16.322 -30.060 -17.783 1.00 91.00 744 ARG A C 1
ATOM 5739 O O . ARG A 1 744 ? 15.411 -30.872 -17.812 1.00 91.00 744 ARG A O 1
ATOM 5746 N N . LEU A 1 745 ? 16.891 -29.551 -18.865 1.00 89.38 745 LEU A N 1
ATOM 5747 C CA . LEU A 1 745 ? 16.547 -29.925 -20.227 1.00 89.38 745 LEU A CA 1
ATOM 5748 C C . LEU A 1 745 ? 17.829 -30.345 -20.961 1.00 89.38 745 LEU A C 1
ATOM 5750 O O . LEU A 1 745 ? 18.737 -29.531 -21.148 1.00 89.38 745 LEU A O 1
ATOM 5754 N N . ASP A 1 746 ? 17.918 -31.607 -21.364 1.00 89.62 746 ASP A N 1
ATOM 5755 C CA . ASP A 1 746 ? 18.956 -32.103 -22.266 1.00 89.62 746 ASP A CA 1
ATOM 5756 C C . ASP A 1 746 ? 18.576 -31.704 -23.694 1.00 89.62 746 ASP A C 1
ATOM 5758 O O . ASP A 1 746 ? 17.731 -32.329 -24.332 1.00 89.62 746 ASP A O 1
ATOM 5762 N N . LEU A 1 747 ? 19.165 -30.608 -24.166 1.00 85.19 747 LEU A N 1
ATOM 5763 C CA . LEU A 1 747 ? 18.827 -29.971 -25.439 1.00 85.19 747 LEU A CA 1
ATOM 5764 C C . LEU A 1 747 ? 19.178 -30.848 -26.644 1.00 85.19 747 LEU A C 1
ATOM 5766 O O . LEU A 1 747 ? 20.279 -31.400 -26.709 1.00 85.19 747 LEU A O 1
ATOM 5770 N N . ASP A 1 748 ? 18.299 -30.852 -27.648 1.00 84.12 748 ASP A N 1
ATOM 5771 C CA . ASP A 1 748 ? 18.570 -31.494 -28.945 1.00 84.12 748 ASP A CA 1
ATOM 5772 C C . ASP A 1 748 ? 19.786 -30.869 -29.651 1.00 84.12 748 ASP A C 1
ATOM 5774 O O . ASP A 1 748 ? 20.548 -31.556 -30.334 1.00 84.12 748 ASP A O 1
ATOM 5778 N N . ASP A 1 749 ? 19.988 -29.561 -29.453 1.00 77.69 749 ASP A N 1
ATOM 5779 C CA . ASP A 1 749 ? 21.173 -28.821 -29.883 1.00 77.69 749 ASP A CA 1
ATOM 5780 C C . ASP A 1 749 ? 21.951 -28.275 -28.669 1.00 77.69 749 ASP A C 1
ATOM 5782 O O . ASP A 1 749 ? 21.669 -27.176 -28.175 1.00 77.69 749 ASP A O 1
ATOM 5786 N N . PRO A 1 750 ? 22.982 -28.999 -28.190 1.00 73.75 750 PRO A N 1
ATOM 5787 C CA . PRO A 1 750 ? 23.823 -28.550 -27.084 1.00 73.75 750 PRO A CA 1
ATOM 5788 C C . PRO A 1 750 ? 24.557 -27.234 -27.368 1.00 73.75 750 PRO A C 1
ATOM 5790 O O . PRO A 1 750 ? 24.981 -26.558 -26.430 1.00 73.75 750 PRO A O 1
ATOM 5793 N N . SER A 1 751 ? 24.730 -26.856 -28.643 1.00 70.38 751 SER A N 1
ATOM 5794 C CA . SER A 1 751 ? 25.432 -25.625 -29.022 1.00 70.38 751 SER A CA 1
ATOM 5795 C C . SER A 1 751 ? 24.630 -24.351 -28.726 1.00 70.38 751 SER A C 1
ATOM 5797 O O . SER A 1 751 ? 25.204 -23.258 -28.698 1.00 70.38 751 SER A O 1
ATOM 5799 N N . ALA A 1 752 ? 23.335 -24.490 -28.412 1.00 66.88 752 ALA A N 1
ATOM 5800 C CA . ALA A 1 752 ? 22.478 -23.404 -27.944 1.00 66.88 752 ALA A CA 1
ATOM 5801 C C . ALA A 1 752 ? 22.859 -22.896 -26.538 1.00 66.88 752 ALA A C 1
ATOM 5803 O O . ALA A 1 752 ? 22.576 -21.746 -26.205 1.00 66.88 752 ALA A O 1
ATOM 5804 N N . VAL A 1 753 ? 23.534 -23.714 -25.718 1.00 67.06 753 VAL A N 1
ATOM 5805 C CA . VAL A 1 753 ? 23.994 -23.310 -24.381 1.00 67.06 753 VAL A CA 1
ATOM 5806 C C . VAL A 1 753 ? 25.235 -22.435 -24.497 1.00 67.06 753 VAL A C 1
ATOM 5808 O O . VAL A 1 753 ? 26.313 -22.901 -24.869 1.00 67.06 753 VAL A O 1
ATOM 5811 N N . ARG A 1 754 ? 25.123 -21.171 -24.084 1.00 63.91 754 ARG A N 1
ATOM 5812 C CA . ARG A 1 754 ? 26.275 -20.270 -23.948 1.00 63.91 754 ARG A CA 1
ATOM 5813 C C . ARG A 1 754 ? 26.541 -19.994 -22.476 1.00 63.91 754 ARG A C 1
ATOM 5815 O O . ARG A 1 754 ? 25.963 -19.086 -21.894 1.00 63.91 754 ARG A O 1
ATOM 5822 N N . LYS A 1 755 ? 27.431 -20.790 -21.879 1.00 64.19 755 LYS A N 1
ATOM 5823 C CA . LYS A 1 755 ? 27.866 -20.615 -20.486 1.00 64.19 755 LYS A CA 1
ATOM 5824 C C . LYS A 1 755 ? 29.065 -19.680 -20.399 1.00 64.19 755 LYS A C 1
ATOM 5826 O O . LYS A 1 755 ? 30.056 -19.882 -21.095 1.00 64.19 755 LYS A O 1
ATOM 5831 N N . ALA A 1 756 ? 28.969 -18.701 -19.505 1.00 72.31 756 ALA A N 1
ATOM 5832 C CA . ALA A 1 756 ? 30.086 -17.862 -19.098 1.00 72.31 756 ALA A CA 1
ATOM 5833 C C . ALA A 1 756 ? 30.697 -18.386 -17.785 1.00 72.31 756 ALA A C 1
ATOM 5835 O O . ALA A 1 756 ? 29.972 -18.714 -16.842 1.00 72.31 756 ALA A O 1
ATOM 5836 N N . GLU A 1 757 ? 32.026 -18.481 -17.717 1.00 80.62 757 GLU A N 1
ATOM 5837 C CA . GLU A 1 757 ? 32.742 -18.910 -16.511 1.00 80.62 757 GLU A CA 1
ATOM 5838 C C . GLU A 1 757 ? 32.842 -17.759 -15.496 1.00 80.62 757 GLU A C 1
ATOM 5840 O O . GLU A 1 757 ? 33.138 -16.632 -15.892 1.00 80.62 757 GLU A O 1
ATOM 5845 N N . PRO A 1 758 ? 32.617 -17.985 -14.188 1.00 83.31 758 PRO A N 1
ATOM 5846 C CA . PRO A 1 758 ? 32.744 -16.932 -13.181 1.00 83.31 758 PRO A CA 1
ATOM 5847 C C . PRO A 1 758 ? 34.152 -16.328 -13.158 1.00 83.31 758 PRO A C 1
ATOM 5849 O O . PRO A 1 758 ? 35.142 -17.044 -13.014 1.00 83.31 758 PRO A O 1
ATOM 5852 N N . PHE A 1 759 ? 34.249 -15.003 -13.239 1.00 87.06 759 PHE A N 1
ATOM 5853 C CA . PHE A 1 759 ? 35.522 -14.304 -13.123 1.00 87.06 759 PHE A CA 1
ATOM 5854 C C . PHE A 1 759 ? 36.022 -14.328 -11.673 1.00 87.06 759 PHE A C 1
ATOM 5856 O O . PHE A 1 759 ? 35.348 -13.842 -10.764 1.00 87.06 759 PHE A O 1
ATOM 5863 N N . THR A 1 760 ? 37.227 -14.856 -11.451 1.00 84.75 760 THR A N 1
ATOM 5864 C CA . THR A 1 760 ? 37.832 -14.986 -10.111 1.00 84.75 760 THR A CA 1
ATOM 5865 C C . THR A 1 760 ? 38.850 -13.891 -9.773 1.00 84.75 760 THR A C 1
ATOM 5867 O O . THR A 1 760 ? 39.381 -13.881 -8.665 1.00 84.75 760 THR A O 1
ATOM 5870 N N . GLY A 1 761 ? 39.173 -12.991 -10.708 1.00 85.62 761 GLY A N 1
ATOM 5871 C CA . GLY A 1 761 ? 40.132 -11.898 -10.490 1.00 85.62 761 GLY A CA 1
ATOM 5872 C C . GLY A 1 761 ? 39.530 -10.684 -9.769 1.00 85.62 761 GLY A C 1
ATOM 5873 O O . GLY A 1 761 ? 38.328 -10.619 -9.531 1.00 85.62 761 GLY A O 1
ATOM 5874 N N . SER A 1 762 ? 40.355 -9.687 -9.456 1.00 87.69 762 SER A N 1
ATOM 5875 C CA . SER A 1 762 ? 39.954 -8.425 -8.808 1.00 87.69 762 SER A CA 1
ATOM 5876 C C . SER A 1 762 ? 40.099 -7.221 -9.749 1.00 87.69 762 SER A C 1
ATOM 5878 O O . SER A 1 762 ? 40.773 -7.325 -10.778 1.00 87.69 762 SER A O 1
ATOM 5880 N N . PHE A 1 763 ? 39.512 -6.064 -9.411 1.00 88.50 763 PHE A N 1
ATOM 5881 C CA . PHE A 1 763 ? 39.795 -4.830 -10.154 1.00 88.50 763 PHE A CA 1
ATOM 5882 C C . PHE A 1 763 ? 41.278 -4.427 -10.013 1.00 88.50 763 PHE A C 1
ATOM 5884 O O . PHE A 1 763 ? 41.905 -4.722 -8.987 1.00 88.50 763 PHE A O 1
ATOM 5891 N N . PRO A 1 764 ? 41.863 -3.765 -11.031 1.00 87.75 764 PRO A N 1
ATOM 5892 C CA . PRO A 1 764 ? 43.154 -3.099 -10.882 1.00 87.75 764 PRO A CA 1
ATOM 5893 C C . PRO A 1 764 ? 43.067 -1.963 -9.847 1.00 87.75 764 PRO A C 1
ATOM 5895 O O . PRO A 1 764 ? 41.990 -1.428 -9.595 1.00 87.75 764 PRO A O 1
ATOM 5898 N N . VAL A 1 765 ? 44.199 -1.588 -9.240 1.00 84.94 765 VAL A N 1
ATOM 5899 C CA . VAL A 1 765 ? 44.261 -0.446 -8.309 1.00 84.94 765 VAL A CA 1
ATOM 5900 C C . VAL A 1 765 ? 44.124 0.845 -9.119 1.00 84.94 765 VAL A C 1
ATOM 5902 O O . VAL A 1 765 ? 45.026 1.174 -9.886 1.00 84.94 765 VAL A O 1
ATOM 5905 N N . LEU A 1 766 ? 42.998 1.542 -8.957 1.00 84.81 766 LEU A N 1
ATOM 5906 C CA . LEU A 1 766 ? 42.651 2.778 -9.667 1.00 84.81 766 LEU A CA 1
ATOM 5907 C C . LEU A 1 766 ? 42.518 3.941 -8.673 1.00 84.81 766 LEU A C 1
ATOM 5909 O O . LEU A 1 766 ? 42.110 3.741 -7.528 1.00 84.81 766 LEU A O 1
ATOM 5913 N N . GLY A 1 767 ? 42.884 5.147 -9.103 1.00 82.44 767 GLY A N 1
ATOM 5914 C CA . GLY A 1 767 ? 42.703 6.383 -8.347 1.00 82.44 767 GLY A CA 1
ATOM 5915 C C . GLY A 1 767 ? 41.250 6.884 -8.340 1.00 82.44 767 GLY A C 1
ATOM 5916 O O . GLY A 1 767 ? 40.366 6.266 -8.938 1.00 82.44 767 GLY A O 1
ATOM 5917 N N . PRO A 1 768 ? 40.982 8.019 -7.666 1.00 81.62 768 PRO A N 1
ATOM 5918 C CA . PRO A 1 768 ? 39.643 8.598 -7.603 1.00 81.62 768 PRO A CA 1
ATOM 5919 C C . PRO A 1 768 ? 39.144 9.042 -8.993 1.00 81.62 768 PRO A C 1
ATOM 5921 O O . PRO A 1 768 ? 39.954 9.431 -9.841 1.00 81.62 768 PRO A O 1
ATOM 5924 N N . PRO A 1 769 ? 37.818 9.035 -9.234 1.00 83.88 769 PRO A N 1
ATOM 5925 C CA . PRO A 1 769 ? 37.238 9.390 -10.532 1.00 83.88 769 PRO A CA 1
ATOM 5926 C C . PRO A 1 769 ? 37.558 10.833 -10.938 1.00 83.88 769 PRO A C 1
ATOM 5928 O O . PRO A 1 769 ? 37.969 11.070 -12.071 1.00 83.88 769 PRO A O 1
ATOM 5931 N N . THR A 1 770 ? 37.472 11.772 -9.990 1.00 78.44 770 THR A N 1
ATOM 5932 C CA . THR A 1 770 ? 37.884 13.170 -10.172 1.00 78.44 770 THR A CA 1
ATOM 5933 C C . THR A 1 770 ? 39.202 13.433 -9.439 1.00 78.44 770 THR A C 1
ATOM 5935 O O . THR A 1 770 ? 39.355 13.075 -8.270 1.00 78.44 770 THR A O 1
ATOM 5938 N N . ALA A 1 771 ? 40.156 14.107 -10.091 1.00 69.62 771 ALA A N 1
ATOM 5939 C CA . ALA A 1 771 ? 41.423 14.488 -9.466 1.00 69.62 771 ALA A CA 1
ATOM 5940 C C . ALA A 1 771 ? 41.197 15.443 -8.275 1.00 69.62 771 ALA A C 1
ATOM 5942 O O . ALA A 1 771 ? 40.821 16.605 -8.445 1.00 69.62 771 ALA A O 1
ATOM 5943 N N . ILE A 1 772 ? 41.446 14.956 -7.058 1.00 64.69 772 ILE A N 1
ATOM 5944 C CA . ILE A 1 772 ? 41.263 15.725 -5.823 1.00 64.69 772 ILE A CA 1
ATOM 5945 C C . ILE A 1 772 ? 42.453 16.677 -5.651 1.00 64.69 772 ILE A C 1
ATOM 5947 O O . ILE A 1 772 ? 43.586 16.255 -5.422 1.00 64.69 772 ILE A O 1
ATOM 5951 N N . SER A 1 773 ? 42.206 17.983 -5.745 1.00 66.75 773 SER A N 1
ATOM 5952 C CA . SER A 1 773 ? 43.214 19.001 -5.436 1.00 66.75 773 SER A CA 1
ATOM 5953 C C . SER A 1 773 ? 43.484 19.052 -3.930 1.00 66.75 773 SER A C 1
ATOM 5955 O O . SER A 1 773 ? 42.563 19.107 -3.117 1.00 66.75 773 SER A O 1
ATOM 5957 N N . GLY A 1 774 ? 44.764 19.078 -3.546 1.00 71.94 774 GLY A N 1
ATOM 5958 C CA . GLY A 1 774 ? 45.199 19.095 -2.144 1.00 71.94 774 GLY A CA 1
ATOM 5959 C C . GLY A 1 774 ? 44.925 20.401 -1.386 1.00 71.94 774 GLY A C 1
ATOM 5960 O O . GLY A 1 774 ? 45.329 20.521 -0.231 1.00 71.94 774 GLY A O 1
ATOM 5961 N N . LYS A 1 775 ? 44.268 21.394 -2.005 1.00 83.38 775 LYS A N 1
ATOM 5962 C CA . LYS A 1 775 ? 43.944 22.670 -1.353 1.00 83.38 775 LYS A CA 1
ATOM 5963 C C . LYS A 1 775 ? 42.803 22.495 -0.350 1.00 83.38 775 LYS A C 1
ATOM 5965 O O . LYS A 1 775 ? 41.761 21.922 -0.665 1.00 83.38 775 LYS A O 1
ATOM 5970 N N . VAL A 1 776 ? 42.966 23.077 0.837 1.00 88.94 776 VAL A N 1
ATOM 5971 C CA . VAL A 1 776 ? 42.064 22.852 1.978 1.00 88.94 776 VAL A CA 1
ATOM 5972 C C . VAL A 1 776 ? 40.601 23.212 1.681 1.00 88.94 776 VAL A C 1
ATOM 5974 O O . VAL A 1 776 ? 39.719 22.425 2.004 1.00 88.94 776 VAL A O 1
ATOM 5977 N N . HIS A 1 777 ? 40.317 24.342 1.020 1.00 88.38 777 HIS A N 1
ATOM 5978 C CA . HIS A 1 777 ? 38.936 24.748 0.691 1.00 88.38 777 HIS A CA 1
ATOM 5979 C C . HIS A 1 777 ? 38.193 23.757 -0.219 1.00 88.38 777 HIS A C 1
ATOM 5981 O O . HIS A 1 777 ? 37.013 23.496 0.000 1.00 88.38 777 HIS A O 1
ATOM 5987 N N . GLN A 1 778 ? 38.887 23.141 -1.178 1.00 86.88 778 GLN A N 1
ATOM 5988 C CA . GLN A 1 778 ? 38.307 22.137 -2.074 1.00 86.88 778 GLN A CA 1
ATOM 5989 C C . GLN A 1 778 ? 38.078 20.809 -1.350 1.00 86.88 778 GLN A C 1
ATOM 5991 O O . GLN A 1 778 ? 37.016 20.206 -1.494 1.00 86.88 778 GLN A O 1
ATOM 5996 N N . LYS A 1 779 ? 39.023 20.389 -0.497 1.00 87.25 779 LYS A N 1
ATOM 5997 C CA . LYS A 1 779 ? 38.849 19.213 0.369 1.00 87.25 779 LYS A CA 1
ATOM 5998 C C . LYS A 1 779 ? 37.692 19.400 1.359 1.00 87.25 779 LYS A C 1
ATOM 6000 O O . LYS A 1 779 ? 36.912 18.470 1.576 1.00 87.25 779 LYS A O 1
ATOM 6005 N N . CYS A 1 780 ? 37.544 20.608 1.906 1.00 88.56 780 CYS A N 1
ATOM 6006 C CA . CYS A 1 780 ? 36.428 20.991 2.768 1.00 88.56 780 CYS A CA 1
ATOM 6007 C C . CYS A 1 780 ? 35.093 20.876 2.021 1.00 88.56 780 CYS A C 1
ATOM 6009 O O . CYS A 1 780 ? 34.188 20.188 2.488 1.00 88.56 780 CYS A O 1
ATOM 6011 N N . ALA A 1 781 ? 34.996 21.467 0.824 1.00 88.50 781 ALA A N 1
ATOM 6012 C CA . ALA A 1 781 ? 33.799 21.402 -0.011 1.00 88.50 781 ALA A CA 1
ATOM 6013 C C . ALA A 1 781 ? 33.423 19.959 -0.395 1.00 88.50 781 ALA A C 1
ATOM 6015 O O . ALA A 1 781 ? 32.255 19.588 -0.295 1.00 88.50 781 ALA A O 1
ATOM 6016 N N . ALA A 1 782 ? 34.401 19.123 -0.762 1.00 85.88 782 ALA A N 1
ATOM 6017 C CA . ALA A 1 782 ? 34.176 17.712 -1.080 1.00 85.88 782 ALA A CA 1
ATOM 6018 C C . ALA A 1 782 ? 33.672 16.913 0.136 1.00 85.88 782 ALA A C 1
ATOM 6020 O O . ALA A 1 782 ? 32.708 16.159 0.025 1.00 85.88 782 ALA A O 1
ATOM 6021 N N . SER A 1 783 ? 34.277 17.127 1.309 1.00 90.44 783 SER A N 1
ATOM 6022 C CA . SER A 1 783 ? 33.870 16.459 2.556 1.00 90.44 783 SER A CA 1
ATOM 6023 C C . SER A 1 783 ? 32.470 16.899 2.995 1.00 90.44 783 SER A C 1
ATOM 6025 O O . SER A 1 783 ? 31.659 16.073 3.406 1.00 90.44 783 SER A O 1
ATOM 6027 N N . LEU A 1 784 ? 32.153 18.191 2.852 1.00 91.31 784 LEU A N 1
ATOM 6028 C CA . LEU A 1 784 ? 30.818 18.721 3.120 1.00 91.31 784 LEU A CA 1
ATOM 6029 C C . LEU A 1 784 ? 29.777 18.147 2.151 1.00 91.31 784 LEU A C 1
ATOM 6031 O O . LEU A 1 784 ? 28.686 17.778 2.577 1.00 91.31 784 LEU A O 1
ATOM 6035 N N . ASN A 1 785 ? 30.109 18.030 0.862 1.00 90.62 785 ASN A N 1
ATOM 6036 C CA . ASN A 1 785 ? 29.228 17.402 -0.117 1.00 90.62 785 ASN A CA 1
ATOM 6037 C C . ASN A 1 785 ? 28.983 15.923 0.212 1.00 90.62 785 ASN A C 1
ATOM 6039 O O . ASN A 1 785 ? 27.838 15.491 0.207 1.00 90.62 785 ASN A O 1
ATOM 6043 N N . ALA A 1 786 ? 30.021 15.168 0.583 1.00 90.44 786 ALA A N 1
ATOM 6044 C CA . ALA A 1 786 ? 29.878 13.777 1.017 1.00 90.44 786 ALA A CA 1
ATOM 6045 C C . ALA A 1 786 ? 28.988 13.650 2.269 1.00 90.44 786 ALA A C 1
ATOM 6047 O O . ALA A 1 786 ? 28.135 12.766 2.330 1.00 90.44 786 ALA A O 1
ATOM 6048 N N . ALA A 1 787 ? 29.118 14.565 3.239 1.00 93.69 787 ALA A N 1
ATOM 6049 C CA . ALA A 1 787 ? 28.224 14.624 4.396 1.00 93.69 787 ALA A CA 1
ATOM 6050 C C . ALA A 1 787 ? 26.760 14.860 3.978 1.00 93.69 787 ALA A C 1
ATOM 6052 O O . ALA A 1 787 ? 25.872 14.155 4.454 1.00 93.69 787 ALA A O 1
ATOM 6053 N N . ARG A 1 788 ? 26.505 15.782 3.040 1.00 95.25 788 ARG A N 1
ATOM 6054 C CA . ARG A 1 788 ? 25.161 16.005 2.475 1.00 95.25 788 ARG A CA 1
ATOM 6055 C C . ARG A 1 788 ? 24.638 14.794 1.706 1.00 95.25 788 ARG A C 1
ATOM 6057 O O . ARG A 1 788 ? 23.475 14.447 1.853 1.00 95.25 788 ARG A O 1
ATOM 6064 N N . MET A 1 789 ? 25.484 14.095 0.950 1.00 94.00 789 MET A N 1
ATOM 6065 C CA . MET A 1 789 ? 25.093 12.862 0.257 1.00 94.00 789 MET A CA 1
ATOM 6066 C C . MET A 1 789 ? 24.704 11.754 1.247 1.00 94.00 789 MET A C 1
ATOM 6068 O O . MET A 1 789 ? 23.690 11.092 1.036 1.00 94.00 789 MET A O 1
ATOM 6072 N N . ILE A 1 790 ? 25.423 11.609 2.370 1.00 94.50 790 ILE A N 1
ATOM 6073 C CA . ILE A 1 790 ? 25.016 10.708 3.465 1.00 94.50 790 ILE A CA 1
ATOM 6074 C C . ILE A 1 790 ? 23.635 11.103 4.005 1.00 94.50 790 ILE A C 1
ATOM 6076 O O . ILE A 1 790 ? 22.771 10.244 4.183 1.00 94.50 790 ILE A O 1
ATOM 6080 N N . LEU A 1 791 ? 23.396 12.399 4.241 1.00 95.25 791 LEU A N 1
ATOM 6081 C CA . LEU A 1 791 ? 22.094 12.903 4.693 1.00 95.25 791 LEU A CA 1
ATOM 6082 C C . LEU A 1 791 ? 20.981 12.717 3.662 1.00 95.25 791 LEU A C 1
ATOM 6084 O O . LEU A 1 791 ? 19.841 12.481 4.054 1.00 95.25 791 LEU A O 1
ATOM 6088 N N . ALA A 1 792 ? 21.305 12.731 2.374 1.00 92.69 792 ALA A N 1
ATOM 6089 C CA . ALA A 1 792 ? 20.389 12.418 1.285 1.00 92.69 792 ALA A CA 1
ATOM 6090 C C . ALA A 1 792 ? 20.156 10.906 1.097 1.00 92.69 792 ALA A C 1
ATOM 6092 O O . ALA A 1 792 ? 19.306 10.534 0.297 1.00 92.69 792 ALA A O 1
ATOM 6093 N N . GLY A 1 793 ? 20.844 10.039 1.854 1.00 90.88 793 GLY A N 1
ATOM 6094 C CA . GLY A 1 793 ? 20.641 8.584 1.869 1.00 90.88 793 GLY A CA 1
ATOM 6095 C C . GLY A 1 793 ? 21.699 7.762 1.128 1.00 90.88 793 GLY A C 1
ATOM 6096 O O . GLY A 1 793 ? 21.627 6.536 1.150 1.00 90.88 793 GLY A O 1
ATOM 6097 N N . TYR A 1 794 ? 22.686 8.403 0.500 1.00 92.31 794 TYR A N 1
ATOM 6098 C CA . TYR A 1 794 ? 23.779 7.737 -0.217 1.00 92.31 794 TYR A CA 1
ATOM 6099 C C . TYR A 1 794 ? 24.892 7.256 0.726 1.00 92.31 794 TYR A C 1
ATOM 6101 O O . TYR A 1 794 ? 24.986 7.676 1.881 1.00 92.31 794 TYR A O 1
ATOM 6109 N N . GLU A 1 795 ? 25.769 6.372 0.246 1.00 88.00 795 GLU A N 1
ATOM 6110 C CA . GLU A 1 795 ? 26.763 5.714 1.101 1.00 88.00 795 GLU A CA 1
ATOM 6111 C C . GLU A 1 795 ? 28.195 6.244 0.895 1.00 88.00 795 GLU A C 1
ATOM 6113 O O . GLU A 1 795 ? 28.826 6.058 -0.146 1.00 88.00 795 GLU A O 1
ATOM 6118 N N . HIS A 1 796 ? 28.762 6.840 1.946 1.00 89.62 796 HIS A N 1
ATOM 6119 C CA . HIS A 1 796 ? 30.169 7.252 2.021 1.00 89.62 796 HIS A CA 1
ATOM 6120 C C . HIS A 1 796 ? 30.835 6.719 3.293 1.00 89.62 796 HIS A C 1
ATOM 6122 O O . HIS A 1 796 ? 30.160 6.347 4.254 1.00 89.62 796 HIS A O 1
ATOM 6128 N N . ASN A 1 797 ? 32.171 6.726 3.326 1.00 88.69 797 ASN A N 1
ATOM 6129 C CA . ASN A 1 797 ? 32.926 6.421 4.538 1.00 88.69 797 ASN A CA 1
ATOM 6130 C C . ASN A 1 797 ? 32.785 7.559 5.563 1.00 88.69 797 ASN A C 1
ATOM 6132 O O . ASN A 1 797 ? 33.482 8.570 5.511 1.00 88.69 797 ASN A O 1
ATOM 6136 N N . ILE A 1 798 ? 31.858 7.378 6.501 1.00 90.62 798 ILE A N 1
ATOM 6137 C CA . ILE A 1 798 ? 31.473 8.392 7.490 1.00 90.62 798 ILE A CA 1
ATOM 6138 C C . ILE A 1 798 ? 32.669 8.826 8.353 1.00 90.62 798 ILE A C 1
ATOM 6140 O O . ILE A 1 798 ? 32.828 10.015 8.626 1.00 90.62 798 ILE A O 1
ATOM 6144 N N . ASP A 1 799 ? 33.520 7.882 8.762 1.00 91.06 799 ASP A N 1
ATOM 6145 C CA . ASP A 1 799 ? 34.641 8.158 9.666 1.00 91.06 799 ASP A CA 1
ATOM 6146 C C . ASP A 1 799 ? 35.699 9.038 8.974 1.00 91.06 799 ASP A C 1
ATOM 6148 O O . ASP A 1 799 ? 36.214 9.992 9.564 1.00 91.06 799 ASP A O 1
ATOM 6152 N N . GLU A 1 800 ? 35.959 8.783 7.690 1.00 89.12 800 GLU A N 1
ATOM 6153 C CA . GLU A 1 800 ? 36.857 9.593 6.863 1.00 89.12 800 GLU A CA 1
ATOM 6154 C C . GLU A 1 800 ? 36.287 10.989 6.580 1.00 89.12 800 GLU A C 1
ATOM 6156 O O . GLU A 1 800 ? 37.009 11.982 6.695 1.00 89.12 800 GLU A O 1
ATOM 6161 N N . VAL A 1 801 ? 34.988 11.087 6.275 1.00 91.12 801 VAL A N 1
ATOM 6162 C CA . VAL A 1 801 ? 34.306 12.369 6.029 1.00 91.12 801 VAL A CA 1
ATOM 6163 C C . VAL A 1 801 ? 34.401 13.282 7.252 1.00 91.12 801 VAL A C 1
ATOM 6165 O O . VAL A 1 801 ? 34.783 14.445 7.115 1.00 91.12 801 VAL A O 1
ATOM 6168 N N . VAL A 1 802 ? 34.117 12.765 8.452 1.00 91.25 802 VAL A N 1
ATOM 6169 C CA . VAL A 1 802 ? 34.176 13.555 9.695 1.00 91.25 802 VAL A CA 1
ATOM 6170 C C . VAL A 1 802 ? 35.610 13.983 10.010 1.00 91.25 802 VAL A C 1
ATOM 6172 O O . VAL A 1 802 ? 35.841 15.153 10.313 1.00 91.25 802 VAL A O 1
ATOM 6175 N N . GLN A 1 803 ? 36.589 13.080 9.891 1.00 91.25 803 GLN A N 1
ATOM 6176 C CA . GLN A 1 803 ? 38.003 13.412 10.113 1.00 91.25 803 GLN A CA 1
ATOM 6177 C C . GLN A 1 803 ? 38.520 14.453 9.115 1.00 91.25 803 GLN A C 1
ATOM 6179 O O . GLN A 1 803 ? 39.227 15.390 9.485 1.00 91.25 803 GLN A O 1
ATOM 6184 N N . SER A 1 804 ? 38.149 14.322 7.842 1.00 89.25 804 SER A N 1
ATOM 6185 C CA . SER A 1 804 ? 38.504 15.290 6.807 1.00 89.25 804 SER A CA 1
ATOM 6186 C C . SER A 1 804 ? 37.885 16.661 7.087 1.00 89.25 804 SER A C 1
ATOM 6188 O O . SER A 1 804 ? 38.585 17.672 7.008 1.00 89.25 804 SER A O 1
ATOM 6190 N N . LEU A 1 805 ? 36.607 16.701 7.482 1.00 89.81 805 LEU A N 1
ATOM 6191 C CA . LEU A 1 805 ? 35.910 17.938 7.829 1.00 89.81 805 LEU A CA 1
ATOM 6192 C C . LEU A 1 805 ? 36.557 18.635 9.038 1.00 89.81 805 LEU A C 1
ATOM 6194 O O . LEU A 1 805 ? 36.819 19.832 8.963 1.00 89.81 805 LEU A O 1
ATOM 6198 N N . LEU A 1 806 ? 36.892 17.893 10.101 1.00 89.00 806 LEU A N 1
ATOM 6199 C CA . LEU A 1 806 ? 37.598 18.416 11.282 1.00 89.00 806 LEU A CA 1
ATOM 6200 C C . LEU A 1 806 ? 38.929 19.079 10.907 1.00 89.00 806 LEU A C 1
ATOM 6202 O O . LEU A 1 806 ? 39.163 20.239 11.241 1.00 89.00 806 LEU A O 1
ATOM 6206 N N . ASN A 1 807 ? 39.761 18.370 10.141 1.00 89.25 807 ASN A N 1
ATOM 6207 C CA . ASN A 1 807 ? 41.061 18.874 9.696 1.00 89.25 807 ASN A CA 1
ATOM 6208 C C . ASN A 1 807 ? 40.934 20.116 8.799 1.00 89.25 807 ASN A C 1
ATOM 6210 O O . ASN A 1 807 ? 41.778 21.009 8.848 1.00 89.25 807 ASN A O 1
ATOM 6214 N N . CYS A 1 808 ? 39.896 20.176 7.958 1.00 90.12 808 CYS A N 1
ATOM 6215 C CA . CYS A 1 808 ? 39.676 21.321 7.078 1.00 90.12 808 CYS A CA 1
ATOM 6216 C C . CYS A 1 808 ? 39.181 22.551 7.845 1.00 90.12 808 CYS A C 1
ATOM 6218 O O . CYS A 1 808 ? 39.693 23.646 7.621 1.00 90.12 808 CYS A O 1
ATOM 6220 N N . LEU A 1 809 ? 38.206 22.381 8.744 1.00 89.31 809 LEU A N 1
ATOM 6221 C CA . LEU A 1 809 ? 37.621 23.475 9.526 1.00 89.31 809 LEU A CA 1
ATOM 6222 C C . LEU A 1 809 ? 38.623 24.084 10.519 1.00 89.31 809 LEU A C 1
ATOM 6224 O O . LEU A 1 809 ? 38.564 25.285 10.784 1.00 89.31 809 LEU A O 1
ATOM 6228 N N . ASP A 1 810 ? 39.578 23.290 11.011 1.00 86.00 810 ASP A N 1
ATOM 6229 C CA . ASP A 1 810 ? 40.650 23.778 11.883 1.00 86.00 810 ASP A CA 1
ATOM 6230 C C . ASP A 1 810 ? 41.859 24.369 11.120 1.00 86.00 810 ASP A C 1
ATOM 6232 O O . ASP A 1 810 ? 42.831 24.827 11.718 1.00 86.00 810 ASP A O 1
ATOM 6236 N N . SER A 1 811 ? 41.819 24.446 9.787 1.00 86.94 811 SER A N 1
ATOM 6237 C CA . SER A 1 811 ? 42.902 25.078 9.026 1.00 86.94 811 SER A CA 1
ATOM 6238 C C . SER A 1 811 ? 42.775 26.611 9.003 1.00 86.94 811 SER A C 1
ATOM 6240 O O . SER A 1 811 ? 41.726 27.132 8.610 1.00 86.94 811 SER A O 1
ATOM 6242 N N . PRO A 1 812 ? 43.839 27.372 9.334 1.00 84.25 812 PRO A N 1
ATOM 6243 C CA . PRO A 1 812 ? 43.832 28.832 9.225 1.00 84.25 812 PRO A CA 1
ATOM 6244 C C . PRO A 1 812 ? 43.779 29.332 7.771 1.00 84.25 812 PRO A C 1
ATOM 6246 O O . PRO A 1 812 ? 43.371 30.465 7.538 1.00 84.25 812 PRO A O 1
ATOM 6249 N N . GLU A 1 813 ? 44.142 28.500 6.789 1.00 86.12 813 GLU A N 1
ATOM 6250 C CA . GLU A 1 813 ? 44.159 28.867 5.364 1.00 86.12 813 GLU A CA 1
ATOM 6251 C C . GLU A 1 813 ? 42.767 28.845 4.715 1.00 86.12 813 GLU A C 1
ATOM 6253 O O . GLU A 1 813 ? 42.534 29.532 3.718 1.00 86.12 813 GLU A O 1
ATOM 6258 N N . LEU A 1 814 ? 41.833 28.062 5.268 1.00 89.06 814 LEU A N 1
ATOM 6259 C CA . LEU A 1 814 ? 40.498 27.840 4.706 1.00 89.06 814 LEU A CA 1
ATOM 6260 C C . LEU A 1 814 ? 39.747 29.142 4.344 1.00 89.06 814 LEU A C 1
ATOM 6262 O O . LEU A 1 814 ? 39.361 29.270 3.177 1.00 89.06 814 LEU A O 1
ATOM 6266 N N . PRO A 1 815 ? 39.557 30.115 5.262 1.00 89.19 815 PRO A N 1
ATOM 6267 C CA . PRO A 1 815 ? 38.797 31.328 4.954 1.00 89.19 815 PRO A CA 1
ATOM 6268 C C . PRO A 1 815 ? 39.451 32.190 3.867 1.00 89.19 815 PRO A C 1
ATOM 6270 O O . PRO A 1 815 ? 38.751 32.785 3.049 1.00 89.19 815 PRO A O 1
ATOM 6273 N N . PHE A 1 816 ? 40.786 32.236 3.817 1.00 88.50 816 PHE A N 1
ATOM 6274 C CA . PHE A 1 816 ? 41.512 33.002 2.802 1.00 88.50 816 PHE A CA 1
ATOM 6275 C C . PHE A 1 816 ? 41.316 32.398 1.414 1.00 88.50 816 PHE A C 1
ATOM 6277 O O . PHE A 1 816 ? 40.996 33.116 0.468 1.00 88.50 816 PHE A O 1
ATOM 6284 N N . LEU A 1 817 ? 41.432 31.074 1.302 1.00 89.44 817 LEU A N 1
ATOM 6285 C CA . LEU A 1 817 ? 41.248 30.376 0.033 1.00 89.44 817 LEU A CA 1
ATOM 6286 C C . LEU A 1 817 ? 39.795 30.439 -0.464 1.00 89.44 817 LEU A C 1
ATOM 6288 O O . LEU A 1 817 ? 39.578 30.668 -1.651 1.00 89.44 817 LEU A O 1
ATOM 6292 N N . GLN A 1 818 ? 38.806 30.302 0.427 1.00 90.81 818 GLN A N 1
ATOM 6293 C CA . GLN A 1 818 ? 37.391 30.477 0.068 1.00 90.81 818 GLN A CA 1
ATOM 6294 C C . GLN A 1 818 ? 37.091 31.914 -0.377 1.00 90.81 818 GLN A C 1
ATOM 6296 O O . GLN A 1 818 ? 36.381 32.129 -1.360 1.00 90.81 818 GLN A O 1
ATOM 6301 N N . TRP A 1 819 ? 37.653 32.912 0.312 1.00 89.88 819 TRP A N 1
ATOM 6302 C CA . TRP A 1 819 ? 37.501 34.310 -0.086 1.00 89.88 819 TRP A CA 1
ATOM 6303 C C . TRP A 1 819 ? 38.122 34.566 -1.456 1.00 89.88 819 TRP A C 1
ATOM 6305 O O . TRP A 1 819 ? 37.499 35.208 -2.299 1.00 89.88 819 TRP A O 1
ATOM 6315 N N . GLN A 1 820 ? 39.318 34.032 -1.704 1.00 88.69 820 GLN A N 1
ATOM 6316 C CA . GLN A 1 820 ? 40.000 34.152 -2.987 1.00 88.69 820 GLN A CA 1
ATOM 6317 C C . GLN A 1 820 ? 39.193 33.510 -4.124 1.00 88.69 820 GLN A C 1
ATOM 6319 O O . GLN A 1 820 ? 39.089 34.107 -5.194 1.00 88.69 820 GLN A O 1
ATOM 6324 N N . GLU A 1 821 ? 38.590 32.341 -3.895 1.00 88.25 821 GLU A N 1
ATOM 6325 C CA . GLU A 1 821 ? 37.721 31.666 -4.865 1.00 88.25 821 GLU A CA 1
ATOM 6326 C C . GLU A 1 821 ? 36.481 32.512 -5.195 1.00 88.25 821 GLU A C 1
ATOM 6328 O O . GLU A 1 821 ? 36.249 32.844 -6.362 1.00 88.25 821 GLU A O 1
ATOM 6333 N N . CYS A 1 822 ? 35.730 32.947 -4.178 1.00 89.19 822 CYS A N 1
ATOM 6334 C CA . CYS A 1 822 ? 34.548 33.790 -4.365 1.00 89.19 822 CYS A CA 1
ATOM 6335 C C . CYS A 1 822 ? 34.892 35.135 -5.027 1.00 89.19 822 CYS A C 1
ATOM 6337 O O . CYS A 1 822 ? 34.198 35.584 -5.946 1.00 89.19 822 CYS A O 1
ATOM 6339 N N . LEU A 1 823 ? 35.974 35.786 -4.588 1.00 88.75 823 LEU A N 1
ATOM 6340 C CA . LEU A 1 823 ? 36.400 37.075 -5.123 1.00 88.75 823 LEU A CA 1
ATOM 6341 C C . LEU A 1 823 ? 36.882 36.940 -6.569 1.00 88.75 823 LEU A C 1
ATOM 6343 O O . LEU A 1 823 ? 36.533 37.789 -7.381 1.00 88.75 823 LEU A O 1
ATOM 6347 N N . ALA A 1 824 ? 37.614 35.881 -6.929 1.00 86.62 824 ALA A N 1
ATOM 6348 C CA . ALA A 1 824 ? 38.087 35.669 -8.298 1.00 86.62 824 ALA A CA 1
ATOM 6349 C C . ALA A 1 824 ? 36.931 35.597 -9.311 1.00 86.62 824 ALA A C 1
ATOM 6351 O O . ALA A 1 824 ? 37.033 36.164 -10.400 1.00 86.62 824 ALA A O 1
ATOM 6352 N N . VAL A 1 825 ? 35.811 34.969 -8.934 1.00 86.44 825 VAL A N 1
ATOM 6353 C CA . VAL A 1 825 ? 34.602 34.883 -9.771 1.00 86.44 825 VAL A CA 1
ATOM 6354 C C . VAL A 1 825 ? 33.901 36.244 -9.905 1.00 86.44 825 VAL A C 1
ATOM 6356 O O . VAL A 1 825 ? 33.368 36.571 -10.968 1.00 86.44 825 VAL A O 1
ATOM 6359 N N . LEU A 1 826 ? 33.905 37.062 -8.849 1.00 87.31 826 LEU A N 1
ATOM 6360 C CA . LEU A 1 826 ? 33.167 38.332 -8.793 1.00 87.31 826 LEU A CA 1
ATOM 6361 C C . LEU A 1 826 ? 34.000 39.565 -9.178 1.00 87.31 826 LEU A C 1
ATOM 6363 O O . LEU A 1 826 ? 33.434 40.605 -9.512 1.00 87.31 826 LEU A O 1
ATOM 6367 N N . ALA A 1 827 ? 35.329 39.468 -9.192 1.00 85.12 827 ALA A N 1
ATOM 6368 C CA . ALA A 1 827 ? 36.261 40.589 -9.337 1.00 85.12 827 ALA A CA 1
ATOM 6369 C C . ALA A 1 827 ? 36.094 41.410 -10.626 1.00 85.12 827 ALA A C 1
ATOM 6371 O O . ALA A 1 827 ? 36.550 42.550 -10.686 1.00 85.12 827 ALA A O 1
ATOM 6372 N N . THR A 1 828 ? 35.499 40.856 -11.682 1.00 85.75 828 THR A N 1
ATOM 6373 C CA . THR A 1 828 ? 35.206 41.588 -12.930 1.00 85.75 828 THR A CA 1
ATOM 6374 C C . THR A 1 828 ? 33.838 42.269 -12.915 1.00 85.75 828 THR A C 1
ATOM 6376 O O . THR A 1 828 ? 33.603 43.168 -13.719 1.00 85.75 828 THR A O 1
ATOM 6379 N N . ARG A 1 829 ? 32.942 41.856 -12.009 1.00 87.88 829 ARG A N 1
ATOM 6380 C CA . ARG A 1 829 ? 31.563 42.349 -11.886 1.00 87.88 829 ARG A CA 1
ATOM 6381 C C . ARG A 1 829 ? 31.397 43.376 -10.767 1.00 87.88 829 ARG A C 1
ATOM 6383 O O . ARG A 1 829 ? 30.465 44.170 -10.829 1.00 87.88 829 ARG A O 1
ATOM 6390 N N . LEU A 1 830 ? 32.275 43.364 -9.762 1.00 88.12 830 LEU A N 1
ATOM 6391 C CA . LEU A 1 830 ? 32.250 44.328 -8.661 1.00 88.12 830 LEU A CA 1
ATOM 6392 C C . LEU A 1 830 ? 32.592 45.749 -9.146 1.00 88.12 830 LEU A C 1
ATOM 6394 O O . LEU A 1 830 ? 33.484 45.910 -9.988 1.00 88.12 830 LEU A O 1
ATOM 6398 N N . PRO A 1 831 ? 31.946 46.793 -8.591 1.00 87.75 831 PRO A N 1
ATOM 6399 C CA . PRO A 1 831 ? 32.348 48.178 -8.809 1.00 87.75 831 PRO A CA 1
ATOM 6400 C C . PRO A 1 831 ? 33.838 48.370 -8.527 1.00 87.75 831 PRO A C 1
ATOM 6402 O O . PRO A 1 831 ? 34.361 47.859 -7.536 1.00 87.75 831 PRO A O 1
ATOM 6405 N N . LYS A 1 832 ? 34.527 49.110 -9.401 1.00 86.50 832 LYS A N 1
ATOM 6406 C CA . LYS A 1 832 ? 35.992 49.248 -9.368 1.00 86.50 832 LYS A CA 1
ATOM 6407 C C . LYS A 1 832 ? 36.506 49.729 -8.007 1.00 86.50 832 LYS A C 1
ATOM 6409 O O . LYS A 1 832 ? 37.508 49.205 -7.530 1.00 86.50 832 LYS A O 1
ATOM 6414 N N . ASP A 1 833 ? 35.810 50.682 -7.392 1.00 86.50 833 ASP A N 1
ATOM 6415 C CA . ASP A 1 833 ? 36.195 51.239 -6.093 1.00 86.50 833 ASP A CA 1
ATOM 6416 C C . ASP A 1 833 ? 36.061 50.192 -4.980 1.00 86.50 833 ASP A C 1
ATOM 6418 O O . ASP A 1 833 ? 37.029 49.940 -4.267 1.00 86.50 833 ASP A O 1
ATOM 6422 N N . LEU A 1 834 ? 34.922 49.488 -4.926 1.00 89.56 834 LEU A N 1
ATOM 6423 C CA . LEU A 1 834 ? 34.686 48.400 -3.972 1.00 89.56 834 LEU A CA 1
ATOM 6424 C C . LEU A 1 834 ? 35.707 47.268 -4.140 1.00 89.56 834 LEU A C 1
ATOM 6426 O O . LEU A 1 834 ? 36.259 46.772 -3.163 1.00 89.56 834 LEU A O 1
ATOM 6430 N N . LYS A 1 835 ? 35.984 46.863 -5.383 1.00 89.94 835 LYS A N 1
ATOM 6431 C CA . LYS A 1 835 ? 36.973 45.824 -5.684 1.00 89.94 835 LYS A CA 1
ATOM 6432 C C . LYS A 1 835 ? 38.356 46.208 -5.157 1.00 89.94 835 LYS A C 1
ATOM 6434 O O . LYS A 1 835 ? 38.989 45.406 -4.478 1.00 89.94 835 LYS A O 1
ATOM 6439 N N . ASN A 1 836 ? 38.822 47.414 -5.483 1.00 88.25 836 ASN A N 1
ATOM 6440 C CA . ASN A 1 836 ? 40.146 47.876 -5.075 1.00 88.25 836 ASN A CA 1
ATOM 6441 C C . ASN A 1 836 ? 40.255 47.968 -3.549 1.00 88.25 836 ASN A C 1
ATOM 6443 O O . ASN A 1 836 ? 41.287 47.603 -2.990 1.00 88.25 836 ASN A O 1
ATOM 6447 N N . GLU A 1 837 ? 39.196 48.426 -2.880 1.00 89.44 837 GLU A N 1
ATOM 6448 C CA . GLU A 1 837 ? 39.139 48.504 -1.421 1.00 89.44 837 GLU A CA 1
ATOM 6449 C C . GLU A 1 837 ? 39.210 47.110 -0.776 1.00 89.44 837 GLU A C 1
ATOM 6451 O O . GLU A 1 837 ? 40.053 46.878 0.095 1.00 89.44 837 GLU A O 1
ATOM 6456 N N . LEU A 1 838 ? 38.408 46.155 -1.264 1.00 90.19 838 LEU A N 1
ATOM 6457 C CA . LEU A 1 838 ? 38.415 44.767 -0.792 1.00 90.19 838 LEU A CA 1
ATOM 6458 C C . LEU A 1 838 ? 39.762 44.073 -1.046 1.00 90.19 838 LEU A C 1
ATOM 6460 O O . LEU A 1 838 ? 40.290 43.432 -0.141 1.00 90.19 838 LEU A O 1
ATOM 6464 N N . GLU A 1 839 ? 40.350 44.211 -2.240 1.00 87.38 839 GLU A N 1
ATOM 6465 C CA . GLU A 1 839 ? 41.655 43.616 -2.570 1.00 87.38 839 GLU A CA 1
ATOM 6466 C C . GLU A 1 839 ? 42.792 44.229 -1.746 1.00 87.38 839 GLU A C 1
ATOM 6468 O O . GLU A 1 839 ? 43.665 43.499 -1.273 1.00 87.38 839 GLU A O 1
ATOM 6473 N N . SER A 1 840 ? 42.789 45.553 -1.549 1.00 84.81 840 SER A N 1
ATOM 6474 C CA . SER A 1 840 ? 43.800 46.230 -0.733 1.00 84.81 840 SER A CA 1
ATOM 6475 C C . SER A 1 840 ? 43.741 45.754 0.715 1.00 84.81 840 SER A C 1
ATOM 6477 O O . SER A 1 840 ? 44.781 45.444 1.293 1.00 84.81 840 SER A O 1
ATOM 6479 N N . LYS A 1 841 ? 42.537 45.667 1.295 1.00 83.44 841 LYS A N 1
ATOM 6480 C CA . LYS A 1 841 ? 42.353 45.218 2.680 1.00 83.44 841 LYS A CA 1
ATOM 6481 C C . LYS A 1 841 ? 42.582 43.731 2.872 1.00 83.44 841 LYS A C 1
ATOM 6483 O O . LYS A 1 841 ? 43.122 43.351 3.899 1.00 83.44 841 LYS A O 1
ATOM 6488 N N . TYR A 1 842 ? 42.264 42.899 1.888 1.00 82.38 842 TYR A N 1
ATOM 6489 C CA . TYR A 1 842 ? 42.593 41.474 1.915 1.00 82.38 842 TYR A CA 1
ATOM 6490 C C . TYR A 1 842 ? 44.115 41.223 1.859 1.00 82.38 842 TYR A C 1
ATOM 6492 O O . TYR A 1 842 ? 44.644 40.456 2.665 1.00 82.38 842 TYR A O 1
ATOM 6500 N N . LYS A 1 843 ? 44.845 41.915 0.968 1.00 79.19 843 LYS A N 1
ATOM 6501 C CA . LYS A 1 843 ? 46.301 41.730 0.797 1.00 79.19 843 LYS A CA 1
ATOM 6502 C C . LYS A 1 843 ? 47.128 42.094 2.031 1.00 79.19 843 LYS A C 1
ATOM 6504 O O . LYS A 1 843 ? 48.201 41.525 2.211 1.00 79.19 843 LYS A O 1
ATOM 6509 N N . GLU A 1 844 ? 46.640 42.999 2.883 1.00 77.81 844 GLU A N 1
ATOM 6510 C CA . GLU A 1 844 ? 47.280 43.327 4.170 1.00 77.81 844 GLU A CA 1
ATOM 6511 C C . GLU A 1 844 ? 47.404 42.091 5.092 1.00 77.81 844 GLU A C 1
ATOM 6513 O O . GLU A 1 844 ? 48.322 42.037 5.906 1.00 77.81 844 GLU A O 1
ATOM 6518 N N . PHE A 1 845 ? 46.538 41.078 4.937 1.00 73.81 845 PHE A N 1
ATOM 6519 C CA . PHE A 1 845 ? 46.475 39.898 5.813 1.00 73.81 845 PHE A CA 1
ATOM 6520 C C . PHE A 1 845 ? 47.010 38.608 5.163 1.00 73.81 845 PHE A C 1
ATOM 6522 O O . PHE A 1 845 ? 47.447 37.708 5.874 1.00 73.81 845 PHE A O 1
ATOM 6529 N N . GLU A 1 846 ? 47.045 38.519 3.829 1.00 65.69 846 GLU A N 1
ATOM 6530 C CA . GLU A 1 846 ? 47.518 37.330 3.091 1.00 65.69 846 GLU A CA 1
ATOM 6531 C C . GLU A 1 846 ? 49.027 37.054 3.300 1.00 65.69 846 GLU A C 1
ATOM 6533 O O . GLU A 1 846 ? 49.450 35.902 3.423 1.00 65.69 846 GLU A O 1
ATOM 6538 N N . GLY A 1 847 ? 49.845 38.110 3.405 1.00 58.16 847 GLY A N 1
ATOM 6539 C CA . GLY A 1 847 ? 51.312 38.017 3.493 1.00 58.16 847 GLY A CA 1
ATOM 6540 C C . GLY A 1 847 ? 51.897 37.666 4.871 1.00 58.16 847 GLY A C 1
ATOM 6541 O O . GLY A 1 847 ? 53.110 37.511 4.981 1.00 58.16 847 GLY A O 1
ATOM 6542 N N . ILE A 1 848 ? 51.075 37.553 5.921 1.00 54.66 848 ILE A N 1
ATOM 6543 C CA . ILE A 1 848 ? 51.526 37.369 7.322 1.00 54.66 848 ILE A CA 1
ATOM 6544 C C . ILE A 1 848 ? 51.443 35.885 7.769 1.00 54.66 848 ILE A C 1
ATOM 6546 O O . ILE A 1 848 ? 51.934 35.502 8.834 1.00 54.66 848 ILE A O 1
ATOM 6550 N N . SER A 1 849 ? 50.888 35.021 6.914 1.00 50.75 849 SER A N 1
ATOM 6551 C CA . SER A 1 849 ? 50.421 33.659 7.218 1.00 50.75 849 SER A CA 1
ATOM 6552 C C . SER A 1 849 ? 51.485 32.624 7.624 1.00 50.75 849 SER A C 1
ATOM 6554 O O . SER A 1 849 ? 51.123 31.590 8.177 1.00 50.75 849 SER A O 1
ATOM 6556 N N . SER A 1 850 ? 52.788 32.869 7.440 1.00 54.66 850 SER A N 1
ATOM 6557 C CA . SER A 1 850 ? 53.818 31.856 7.740 1.00 54.66 850 SER A CA 1
ATOM 6558 C C . SER A 1 850 ? 54.413 31.904 9.156 1.00 54.66 850 SER A C 1
ATOM 6560 O O . SER A 1 850 ? 55.195 31.020 9.501 1.00 54.66 850 SER A O 1
ATOM 6562 N N . SER A 1 851 ? 54.110 32.915 9.982 1.00 52.34 851 SER A N 1
ATOM 6563 C CA . SER A 1 851 ? 54.835 33.103 11.262 1.00 52.34 851 SER A CA 1
ATOM 6564 C C . SER A 1 851 ? 54.025 33.622 12.454 1.00 52.34 851 SER A C 1
ATOM 6566 O O . SER A 1 851 ? 54.508 33.535 13.582 1.00 52.34 851 SER A O 1
ATOM 6568 N N . GLN A 1 852 ? 52.802 34.120 12.256 1.00 54.72 852 GLN A N 1
ATOM 6569 C CA . GLN A 1 852 ? 51.887 34.481 13.343 1.00 54.72 852 GLN A CA 1
ATOM 6570 C C . GLN A 1 852 ? 50.472 34.032 12.963 1.00 54.72 852 GLN A C 1
ATOM 6572 O O . GLN A 1 852 ? 50.033 34.269 11.843 1.00 54.72 852 GLN A O 1
ATOM 6577 N N . ILE A 1 853 ? 49.776 33.359 13.882 1.00 58.50 853 ILE A N 1
ATOM 6578 C CA . ILE A 1 853 ? 48.375 32.942 13.725 1.00 58.50 853 ILE A CA 1
ATOM 6579 C C . ILE A 1 853 ? 47.524 34.223 13.720 1.00 58.50 853 ILE A C 1
ATOM 6581 O O . ILE A 1 853 ? 47.155 34.723 14.779 1.00 58.50 853 ILE A O 1
ATOM 6585 N N . VAL A 1 854 ? 47.303 34.814 12.543 1.00 66.19 854 VAL A N 1
ATOM 6586 C CA . VAL A 1 854 ? 46.449 35.997 12.351 1.00 66.19 854 VAL A CA 1
ATOM 6587 C C . VAL A 1 854 ? 45.119 35.541 11.755 1.00 66.19 854 VAL A C 1
ATOM 6589 O O . VAL A 1 854 ? 45.098 34.863 10.729 1.00 66.19 854 VAL A O 1
ATOM 6592 N N . ASP A 1 855 ? 44.012 35.907 12.401 1.00 73.88 855 ASP A N 1
ATOM 6593 C CA . ASP A 1 855 ? 42.663 35.530 11.972 1.00 73.88 855 ASP A CA 1
ATOM 6594 C C . ASP A 1 855 ? 42.197 36.292 10.719 1.00 73.88 855 ASP A C 1
ATOM 6596 O O . ASP A 1 855 ? 42.577 37.439 10.467 1.00 73.88 855 ASP A O 1
ATOM 6600 N N . PHE A 1 856 ? 41.320 35.656 9.939 1.00 86.38 856 PHE A N 1
ATOM 6601 C CA . PHE A 1 856 ? 40.710 36.241 8.744 1.00 86.38 856 PHE A CA 1
ATOM 6602 C C . PHE A 1 856 ? 39.893 37.512 9.083 1.00 86.38 856 PHE A C 1
ATOM 6604 O O . PHE A 1 856 ? 39.048 37.468 9.984 1.00 86.38 856 PHE A O 1
ATOM 6611 N N . PRO A 1 857 ? 40.070 38.644 8.364 1.00 88.06 857 PRO A N 1
ATOM 6612 C CA . PRO A 1 857 ? 39.491 39.946 8.724 1.00 88.06 857 PRO A CA 1
ATOM 6613 C C . PRO A 1 857 ? 37.998 40.095 8.350 1.00 88.06 857 PRO A C 1
ATOM 6615 O O . PRO A 1 857 ? 37.583 41.088 7.746 1.00 88.06 857 PRO A O 1
ATOM 6618 N N . ALA A 1 858 ? 37.157 39.133 8.741 1.00 89.75 858 ALA A N 1
ATOM 6619 C CA . ALA A 1 858 ? 35.738 39.055 8.380 1.00 89.75 858 ALA A CA 1
ATOM 6620 C C . ALA A 1 858 ? 34.934 40.323 8.723 1.00 89.75 858 ALA A C 1
ATOM 6622 O O . ALA A 1 858 ? 34.212 40.848 7.876 1.00 89.75 858 ALA A O 1
ATOM 6623 N N . LYS A 1 859 ? 35.089 40.857 9.945 1.00 89.56 859 LYS A N 1
ATOM 6624 C CA . LYS A 1 859 ? 34.366 42.061 10.409 1.00 89.56 859 LYS A CA 1
ATOM 6625 C C . LYS A 1 859 ? 34.697 43.303 9.583 1.00 89.56 859 LYS A C 1
ATOM 6627 O O . LYS A 1 859 ? 33.807 44.092 9.278 1.00 89.56 859 LYS A O 1
ATOM 6632 N N . LEU A 1 860 ? 35.967 43.460 9.206 1.00 89.88 860 LEU A N 1
ATOM 6633 C CA . LEU A 1 860 ? 36.426 44.586 8.396 1.00 89.88 860 LEU A CA 1
ATOM 6634 C C . LEU A 1 860 ? 35.840 44.508 6.982 1.00 89.88 860 LEU A C 1
ATOM 6636 O O . LEU A 1 860 ? 35.253 45.474 6.503 1.00 89.88 860 LEU A O 1
ATOM 6640 N N . LEU A 1 861 ? 35.953 43.340 6.343 1.00 91.69 861 LEU A N 1
ATOM 6641 C CA . LEU A 1 861 ? 35.443 43.106 4.991 1.00 91.69 861 LEU A CA 1
ATOM 6642 C C . LEU A 1 861 ? 33.912 43.239 4.920 1.00 91.69 861 LEU A C 1
ATOM 6644 O O . LEU A 1 861 ? 33.391 43.856 3.993 1.00 91.69 861 LEU A O 1
ATOM 6648 N N . LYS A 1 862 ? 33.188 42.735 5.929 1.00 91.31 862 LYS A N 1
ATOM 6649 C CA . LYS A 1 862 ? 31.734 42.920 6.073 1.00 91.31 862 LYS A CA 1
ATOM 6650 C C . LYS A 1 862 ? 31.358 44.399 6.164 1.00 91.31 862 LYS A C 1
ATOM 6652 O O . LYS A 1 862 ? 30.463 44.828 5.443 1.00 91.31 862 LYS A O 1
ATOM 6657 N N . GLY A 1 863 ? 32.068 45.177 6.985 1.00 91.25 863 GLY A N 1
ATOM 6658 C CA . GLY A 1 863 ? 31.830 46.616 7.120 1.00 91.25 863 GLY A CA 1
ATOM 6659 C C . GLY A 1 863 ? 31.951 47.369 5.791 1.00 91.25 863 GLY A C 1
ATOM 6660 O O . GLY A 1 863 ? 31.125 48.231 5.505 1.00 91.25 863 GLY A O 1
ATOM 6661 N N . ILE A 1 864 ? 32.917 46.995 4.945 1.00 91.38 864 ILE A N 1
ATOM 6662 C CA . ILE A 1 864 ? 33.100 47.578 3.603 1.00 91.38 864 ILE A CA 1
ATOM 6663 C C . ILE A 1 864 ? 31.915 47.232 2.688 1.00 91.38 864 ILE A C 1
ATOM 6665 O O . ILE A 1 864 ? 31.350 48.111 2.035 1.00 91.38 864 ILE A O 1
ATOM 6669 N N . LEU A 1 865 ? 31.492 45.963 2.668 1.00 91.56 865 LEU A N 1
ATOM 6670 C CA . LEU A 1 865 ? 30.349 45.515 1.864 1.00 91.56 865 LEU A CA 1
ATOM 6671 C C . LEU A 1 865 ? 29.037 46.192 2.296 1.00 91.56 865 LEU A C 1
ATOM 6673 O O . LEU A 1 865 ? 28.279 46.668 1.453 1.00 91.56 865 LEU A O 1
ATOM 6677 N N . GLU A 1 866 ? 28.771 46.274 3.601 1.00 91.75 866 GLU A N 1
ATOM 6678 C CA . GLU A 1 866 ? 27.561 46.903 4.148 1.00 91.75 866 GLU A CA 1
ATOM 6679 C C . GLU A 1 866 ? 27.553 48.424 3.937 1.00 91.75 866 GLU A C 1
ATOM 6681 O O . GLU A 1 866 ? 26.506 48.996 3.612 1.00 91.75 866 GLU A O 1
ATOM 6686 N N . ALA A 1 867 ? 28.712 49.082 4.045 1.00 90.19 867 ALA A N 1
ATOM 6687 C CA . ALA A 1 867 ? 28.858 50.496 3.712 1.00 90.19 867 ALA A CA 1
ATOM 6688 C C . ALA A 1 867 ? 28.566 50.747 2.225 1.00 90.19 867 ALA A C 1
ATOM 6690 O O . ALA A 1 867 ? 27.820 51.671 1.894 1.00 90.19 867 ALA A O 1
ATOM 6691 N N . HIS A 1 868 ? 29.064 49.883 1.333 1.00 88.38 868 HIS A N 1
ATOM 6692 C CA . HIS A 1 868 ? 28.768 49.975 -0.094 1.00 88.38 868 HIS A CA 1
ATOM 6693 C C . HIS A 1 868 ? 27.268 49.820 -0.377 1.00 88.38 868 HIS A C 1
ATOM 6695 O O . HIS A 1 868 ? 26.680 50.676 -1.042 1.00 88.38 868 HIS A O 1
ATOM 6701 N N . LEU A 1 869 ? 26.618 48.798 0.190 1.00 89.00 869 LEU A N 1
ATOM 6702 C CA . LEU A 1 869 ? 25.172 48.582 0.043 1.00 89.00 869 LEU A CA 1
ATOM 6703 C C . LEU A 1 869 ? 24.335 49.741 0.600 1.00 89.00 869 LEU A C 1
ATOM 6705 O O . LEU A 1 869 ? 23.305 50.088 0.025 1.00 89.00 869 LEU A O 1
ATOM 6709 N N . SER A 1 870 ? 24.786 50.364 1.690 1.00 87.56 870 SER A N 1
ATOM 6710 C CA . SER A 1 870 ? 24.128 51.531 2.290 1.00 87.56 870 SER A CA 1
ATOM 6711 C C . SER A 1 870 ? 24.311 52.805 1.460 1.00 87.56 870 SER A C 1
ATOM 6713 O O . SER A 1 870 ? 23.475 53.701 1.524 1.00 87.56 870 SER A O 1
ATOM 6715 N N . SER A 1 871 ? 25.389 52.888 0.674 1.00 86.38 871 SER A N 1
ATOM 6716 C CA . SER A 1 871 ? 25.666 54.018 -0.222 1.00 86.38 871 SER A CA 1
ATOM 6717 C C . SER A 1 871 ? 24.934 53.936 -1.571 1.00 86.38 871 SER A C 1
ATOM 6719 O O . SER A 1 871 ? 24.864 54.931 -2.294 1.00 86.38 871 SER A O 1
ATOM 6721 N N . CYS A 1 872 ? 24.374 52.769 -1.916 1.00 84.44 872 CYS A N 1
ATOM 6722 C CA . CYS A 1 872 ? 23.686 52.538 -3.185 1.00 84.44 872 CYS A CA 1
ATOM 6723 C C . CYS A 1 872 ? 22.270 53.153 -3.208 1.00 84.44 872 CYS A C 1
ATOM 6725 O O . CYS A 1 872 ? 21.552 53.073 -2.210 1.00 84.44 872 CYS A O 1
ATOM 6727 N N . PRO A 1 873 ? 21.801 53.697 -4.350 1.00 84.00 873 PRO A N 1
ATOM 6728 C CA . PRO A 1 873 ? 20.412 54.134 -4.499 1.00 84.00 873 PRO A CA 1
ATOM 6729 C C . PRO A 1 873 ? 19.429 52.965 -4.313 1.00 84.00 873 PRO A C 1
ATOM 6731 O O . PRO A 1 873 ? 19.677 51.872 -4.825 1.00 84.00 873 PRO A O 1
ATOM 6734 N N . ASP A 1 874 ? 18.263 53.198 -3.693 1.00 83.31 874 ASP A N 1
ATOM 6735 C CA . ASP A 1 874 ? 17.254 52.151 -3.413 1.00 83.31 874 ASP A CA 1
ATOM 6736 C C . ASP A 1 874 ? 16.849 51.319 -4.648 1.00 83.31 874 ASP A C 1
ATOM 6738 O O . ASP A 1 874 ? 16.510 50.143 -4.528 1.00 83.31 874 ASP A O 1
ATOM 6742 N N . LYS A 1 875 ? 16.921 51.899 -5.856 1.00 82.62 875 LYS A N 1
ATOM 6743 C CA . LYS A 1 875 ? 16.633 51.195 -7.121 1.00 82.62 875 LYS A CA 1
ATOM 6744 C C . LYS A 1 875 ? 17.680 50.144 -7.503 1.00 82.62 875 LYS A C 1
ATOM 6746 O O . LYS A 1 875 ? 17.334 49.168 -8.160 1.00 82.62 875 LYS A O 1
ATOM 6751 N N . GLU A 1 876 ? 18.940 50.348 -7.133 1.00 82.88 876 GLU A N 1
ATOM 6752 C CA . GLU A 1 876 ? 20.054 49.453 -7.477 1.00 82.88 876 GLU A CA 1
ATOM 6753 C C . GLU A 1 876 ? 20.411 48.505 -6.331 1.00 82.88 876 GLU A C 1
ATOM 6755 O O . GLU A 1 876 ? 21.008 47.454 -6.568 1.00 82.88 876 GLU A O 1
ATOM 6760 N N . LYS A 1 877 ? 19.988 48.837 -5.106 1.00 83.06 877 LYS A N 1
ATOM 6761 C CA . LYS A 1 877 ? 20.285 48.085 -3.886 1.00 83.06 877 LYS A CA 1
ATOM 6762 C C . LYS A 1 877 ? 19.984 46.591 -4.018 1.00 83.06 877 LYS A C 1
ATOM 6764 O O . LYS A 1 877 ? 20.863 45.785 -3.753 1.00 83.06 877 LYS A O 1
ATOM 6769 N N . GLY A 1 878 ? 18.817 46.206 -4.542 1.00 83.88 878 GLY A N 1
ATOM 6770 C CA . GLY A 1 878 ? 18.472 44.787 -4.716 1.00 83.88 878 GLY A CA 1
ATOM 6771 C C . GLY A 1 878 ? 19.336 44.036 -5.744 1.00 83.88 878 GLY A C 1
ATOM 6772 O O . GLY A 1 878 ? 19.545 42.831 -5.611 1.00 83.88 878 GLY A O 1
ATOM 6773 N N . ALA A 1 879 ? 19.855 44.720 -6.771 1.00 85.31 879 ALA A N 1
ATOM 6774 C CA . ALA A 1 879 ? 20.769 44.116 -7.745 1.00 85.31 879 ALA A CA 1
ATOM 6775 C C . ALA A 1 879 ? 22.193 43.998 -7.179 1.00 85.31 879 ALA A C 1
ATOM 6777 O O . ALA A 1 879 ? 22.838 42.967 -7.369 1.00 85.31 879 ALA A O 1
ATOM 6778 N N . GLN A 1 880 ? 22.651 45.023 -6.450 1.00 86.38 880 GLN A N 1
ATOM 6779 C CA . GLN A 1 880 ? 23.947 45.022 -5.769 1.00 86.38 880 GLN A CA 1
ATOM 6780 C C . GLN A 1 880 ? 23.987 44.006 -4.624 1.00 86.38 880 GLN A C 1
ATOM 6782 O O . GLN A 1 880 ? 24.954 43.260 -4.524 1.00 86.38 880 GLN A O 1
ATOM 6787 N N . GLU A 1 881 ? 22.918 43.888 -3.830 1.00 87.75 881 GLU A N 1
ATOM 6788 C CA . GLU A 1 881 ? 22.783 42.867 -2.782 1.00 87.75 881 GLU A CA 1
ATOM 6789 C C . GLU A 1 881 ? 22.970 41.459 -3.352 1.00 87.75 881 GLU A C 1
ATOM 6791 O O . GLU A 1 881 ? 23.777 40.701 -2.825 1.00 87.75 881 GLU A O 1
ATOM 6796 N N . ARG A 1 882 ? 22.321 41.123 -4.478 1.00 87.56 882 ARG A N 1
ATOM 6797 C CA . ARG A 1 882 ? 22.514 39.819 -5.145 1.00 87.56 882 ARG A CA 1
ATOM 6798 C C . ARG A 1 882 ? 23.921 39.628 -5.706 1.00 87.56 882 ARG A C 1
ATOM 6800 O O . ARG A 1 882 ? 24.379 38.494 -5.794 1.00 87.56 882 ARG A O 1
ATOM 6807 N N . LEU A 1 883 ? 24.581 40.704 -6.135 1.00 88.94 883 LEU A N 1
ATOM 6808 C CA . LEU A 1 883 ? 25.936 40.635 -6.678 1.00 88.94 883 LEU A CA 1
ATOM 6809 C C . LEU A 1 883 ? 26.969 40.332 -5.586 1.00 88.94 883 LEU A C 1
ATOM 6811 O O . LEU A 1 883 ? 27.879 39.540 -5.824 1.00 88.94 883 LEU A O 1
ATOM 6815 N N . VAL A 1 884 ? 26.837 40.961 -4.414 1.00 89.81 884 VAL A N 1
ATOM 6816 C CA . VAL A 1 884 ? 27.790 40.813 -3.301 1.00 89.81 884 VAL A CA 1
ATOM 6817 C C . VAL A 1 884 ? 27.420 39.713 -2.306 1.00 89.81 884 VAL A C 1
ATOM 6819 O O . VAL A 1 884 ? 28.241 39.401 -1.444 1.00 89.81 884 VAL A O 1
ATOM 6822 N N . GLU A 1 885 ? 26.225 39.119 -2.413 1.00 90.56 885 GLU A N 1
ATOM 6823 C CA . GLU A 1 885 ? 25.727 38.083 -1.494 1.00 90.56 885 GLU A CA 1
ATOM 6824 C C . GLU A 1 885 ? 26.768 36.993 -1.195 1.00 90.56 885 GLU A C 1
ATOM 6826 O O . GLU A 1 885 ? 27.005 36.776 -0.005 1.00 90.56 885 GLU A O 1
ATOM 6831 N N . PRO A 1 886 ? 27.465 36.379 -2.181 1.00 89.31 886 PRO A N 1
ATOM 6832 C CA . PRO A 1 886 ? 28.345 35.249 -1.878 1.00 89.31 886 PRO A CA 1
ATOM 6833 C C . PRO A 1 886 ? 29.520 35.649 -0.982 1.00 89.31 886 PRO A C 1
ATOM 6835 O O . PRO A 1 886 ? 29.929 34.897 -0.097 1.00 89.31 886 PRO A O 1
ATOM 6838 N N . LEU A 1 887 ? 30.039 36.870 -1.171 1.00 90.81 887 LEU A N 1
ATOM 6839 C CA . LEU A 1 887 ? 31.078 37.431 -0.310 1.00 90.81 887 LEU A CA 1
ATOM 6840 C C . LEU A 1 887 ? 30.509 37.758 1.066 1.00 90.81 887 LEU A C 1
ATOM 6842 O O . LEU A 1 887 ? 31.124 37.403 2.067 1.00 90.81 887 LEU A O 1
ATOM 6846 N N . LEU A 1 888 ? 29.334 38.394 1.122 1.00 90.62 888 LEU A N 1
ATOM 6847 C CA . LEU A 1 888 ? 28.682 38.792 2.368 1.00 90.62 888 LEU A CA 1
ATOM 6848 C C . LEU A 1 888 ? 28.312 37.581 3.241 1.00 90.62 888 LEU A C 1
ATOM 6850 O O . LEU A 1 888 ? 28.490 37.632 4.455 1.00 90.62 888 LEU A O 1
ATOM 6854 N N . SER A 1 889 ? 27.829 36.496 2.637 1.00 90.12 889 SER A N 1
ATOM 6855 C CA . SER A 1 889 ? 27.522 35.227 3.301 1.00 90.12 889 SER A CA 1
ATOM 6856 C C . SER A 1 889 ? 28.783 34.593 3.891 1.00 90.12 889 SER A C 1
ATOM 6858 O O . SER A 1 889 ? 28.814 34.234 5.072 1.00 90.12 889 SER A O 1
ATOM 6860 N N . LEU A 1 890 ? 29.877 34.582 3.119 1.00 90.75 890 LEU A N 1
ATOM 6861 C CA . LEU A 1 890 ? 31.164 34.066 3.574 1.00 90.75 890 LEU A CA 1
ATOM 6862 C C . LEU A 1 890 ? 31.721 34.872 4.758 1.00 90.75 890 LEU A C 1
ATOM 6864 O O . LEU A 1 890 ? 32.029 34.281 5.793 1.00 90.75 890 LEU A O 1
ATOM 6868 N N . VAL A 1 891 ? 31.799 36.209 4.676 1.00 92.12 891 VAL A N 1
ATOM 6869 C CA . VAL A 1 891 ? 32.307 37.011 5.810 1.00 92.12 891 VAL A CA 1
ATOM 6870 C C . VAL A 1 891 ? 31.388 36.969 7.025 1.00 92.12 891 VAL A C 1
ATOM 6872 O O . VAL A 1 891 ? 31.890 36.958 8.145 1.00 92.12 891 VAL A O 1
ATOM 6875 N N . LYS A 1 892 ? 30.063 36.879 6.845 1.00 90.75 892 LYS A N 1
ATOM 6876 C CA . LYS A 1 892 ? 29.138 36.659 7.968 1.00 90.75 892 LYS A CA 1
ATOM 6877 C C . LYS A 1 892 ? 29.432 35.341 8.674 1.00 90.75 892 LYS A C 1
ATOM 6879 O O . LYS A 1 892 ? 29.446 35.305 9.899 1.00 90.75 892 LYS A O 1
ATOM 6884 N N . SER A 1 893 ? 29.727 34.282 7.921 1.00 91.31 893 SER A N 1
ATOM 6885 C CA . SER A 1 893 ? 29.998 32.976 8.521 1.00 91.31 893 SER A CA 1
ATOM 6886 C C . SER A 1 893 ? 31.255 32.953 9.406 1.00 91.31 893 SER A C 1
ATOM 6888 O O . SER A 1 893 ? 31.268 32.281 10.436 1.00 91.31 893 SER A O 1
ATOM 6890 N N . TYR A 1 894 ? 32.266 33.762 9.067 1.00 91.94 894 TYR A N 1
ATOM 6891 C CA . TYR A 1 894 ? 33.528 33.900 9.804 1.00 91.94 894 TYR A CA 1
ATOM 6892 C C . TYR A 1 894 ? 33.557 35.074 10.802 1.00 91.94 894 TYR A C 1
ATOM 6894 O O . TYR A 1 894 ? 34.617 35.392 11.342 1.00 91.94 894 TYR A O 1
ATOM 6902 N N . GLU A 1 895 ? 32.430 35.739 11.082 1.00 86.69 895 GLU A N 1
ATOM 6903 C CA . GLU A 1 895 ? 32.384 36.912 11.974 1.00 86.69 895 GLU A CA 1
ATOM 6904 C C . GLU A 1 895 ? 32.878 36.605 13.402 1.00 86.69 895 GLU A C 1
ATOM 6906 O O . GLU A 1 895 ? 33.523 37.450 14.031 1.00 86.69 895 GLU A O 1
ATOM 6911 N N . GLY A 1 896 ? 32.614 35.389 13.892 1.00 85.06 896 GLY A N 1
ATOM 6912 C CA . GLY A 1 896 ? 33.134 34.855 15.156 1.00 85.06 896 GLY A CA 1
ATOM 6913 C C . GLY A 1 896 ? 34.391 33.986 15.007 1.00 85.06 896 GLY A C 1
ATOM 6914 O O . GLY A 1 896 ? 34.671 33.182 15.888 1.00 85.06 896 GLY A O 1
ATOM 6915 N N . GLY A 1 897 ? 35.122 34.092 13.895 1.00 86.75 897 GLY A N 1
ATOM 6916 C CA . GLY A 1 897 ? 36.289 33.256 13.600 1.00 86.75 897 GLY A CA 1
ATOM 6917 C C . GLY A 1 897 ? 35.930 31.881 13.023 1.00 86.75 897 GLY A C 1
ATOM 6918 O O . GLY A 1 897 ? 34.812 31.649 12.560 1.00 86.75 897 GLY A O 1
ATOM 6919 N N . ARG A 1 898 ? 36.901 30.957 13.020 1.00 86.56 898 ARG A N 1
ATOM 6920 C CA . ARG A 1 898 ? 36.761 29.620 12.406 1.00 86.56 898 ARG A CA 1
ATOM 6921 C C . ARG A 1 898 ? 35.698 28.752 13.091 1.00 86.56 898 ARG A C 1
ATOM 6923 O O . ARG A 1 898 ? 34.961 28.052 12.402 1.00 86.56 898 ARG A O 1
ATOM 6930 N N . GLU A 1 899 ? 35.555 28.867 14.413 1.00 84.31 899 GLU A N 1
ATOM 6931 C CA . GLU A 1 899 ? 34.525 28.158 15.192 1.00 84.31 899 GLU A CA 1
ATOM 6932 C C . GLU A 1 899 ? 33.103 28.562 14.763 1.00 84.31 899 GLU A C 1
ATOM 6934 O O . GLU A 1 899 ? 32.246 27.702 14.576 1.00 84.31 899 GLU A O 1
ATOM 6939 N N . SER A 1 900 ? 32.865 29.854 14.508 1.00 87.94 900 SER A N 1
ATOM 6940 C CA . SER A 1 900 ? 31.574 30.356 14.013 1.00 87.94 900 SER A CA 1
ATOM 6941 C C . SER A 1 900 ? 31.200 29.764 12.651 1.00 87.94 900 SER A C 1
ATOM 6943 O O . SER A 1 900 ? 30.045 29.404 12.423 1.00 87.94 900 SER A O 1
ATOM 6945 N N . HIS A 1 901 ? 32.170 29.616 11.746 1.00 90.12 901 HIS A N 1
ATOM 6946 C CA . HIS A 1 901 ? 31.922 29.011 10.438 1.00 90.12 901 HIS A CA 1
ATOM 6947 C C . HIS A 1 901 ? 31.634 27.508 10.554 1.00 90.12 901 HIS A C 1
ATOM 6949 O O . HIS A 1 901 ? 30.675 27.015 9.956 1.00 90.12 901 HIS A O 1
ATOM 6955 N N . ALA A 1 902 ? 32.417 26.791 11.369 1.00 89.38 902 ALA A N 1
ATOM 6956 C CA . ALA A 1 902 ? 32.172 25.383 11.678 1.00 89.38 902 ALA A CA 1
ATOM 6957 C C . ALA A 1 902 ? 30.765 25.175 12.263 1.00 89.38 902 ALA A C 1
ATOM 6959 O O . ALA A 1 902 ? 30.050 24.260 11.851 1.00 89.38 902 ALA A O 1
ATOM 6960 N N . HIS A 1 903 ? 30.340 26.076 13.151 1.00 88.50 903 HIS A N 1
ATOM 6961 C CA . HIS A 1 903 ? 29.011 26.070 13.741 1.00 88.50 903 HIS A CA 1
ATOM 6962 C C . HIS A 1 903 ? 27.898 26.181 12.689 1.00 88.50 903 HIS A C 1
ATOM 6964 O O . HIS A 1 903 ? 27.002 25.336 12.651 1.00 88.50 903 HIS A O 1
ATOM 6970 N N . ILE A 1 904 ? 27.979 27.160 11.787 1.00 89.81 904 ILE A N 1
ATOM 6971 C CA . ILE A 1 904 ? 26.977 27.346 10.725 1.00 89.81 904 ILE A CA 1
ATOM 6972 C C . ILE A 1 904 ? 26.891 26.115 9.812 1.00 89.81 904 ILE A C 1
ATOM 6974 O O . ILE A 1 904 ? 25.793 25.699 9.436 1.00 89.81 904 ILE A O 1
ATOM 6978 N N . ILE A 1 905 ? 28.029 25.493 9.485 1.00 91.69 905 ILE A N 1
ATOM 6979 C CA . ILE A 1 905 ? 28.058 24.265 8.680 1.00 91.69 905 ILE A CA 1
ATOM 6980 C C . ILE A 1 905 ? 27.339 23.117 9.396 1.00 91.69 905 ILE A C 1
ATOM 6982 O O . ILE A 1 905 ? 26.478 22.469 8.799 1.00 91.69 905 ILE A O 1
ATOM 6986 N N . VAL A 1 906 ? 27.658 22.865 10.667 1.00 92.88 906 VAL A N 1
ATOM 6987 C CA . VAL A 1 906 ? 27.044 21.766 11.427 1.00 92.88 906 VAL A CA 1
ATOM 6988 C C . VAL A 1 906 ? 25.550 22.017 11.650 1.00 92.88 906 VAL A C 1
ATOM 6990 O O . VAL A 1 906 ? 24.760 21.091 11.480 1.00 92.88 906 VAL A O 1
ATOM 6993 N N . GLN A 1 907 ? 25.131 23.259 11.928 1.00 92.38 907 GLN A N 1
ATOM 6994 C CA . GLN A 1 907 ? 23.707 23.616 11.993 1.00 92.38 907 GLN A CA 1
ATOM 6995 C C . GLN A 1 907 ? 22.983 23.333 10.673 1.00 92.38 907 GLN A C 1
ATOM 6997 O O . GLN A 1 907 ? 21.892 22.768 10.693 1.00 92.38 907 GLN A O 1
ATOM 7002 N N . SER A 1 908 ? 23.589 23.673 9.530 1.00 93.75 908 SER A N 1
ATOM 7003 C CA . SER A 1 908 ? 23.011 23.379 8.214 1.00 93.75 908 SER A CA 1
ATOM 7004 C C . SER A 1 908 ? 22.817 21.877 7.994 1.00 93.75 908 SER A C 1
ATOM 7006 O O . SER A 1 908 ? 21.778 21.482 7.472 1.00 93.75 908 SER A O 1
ATOM 7008 N N . LEU A 1 909 ? 23.786 21.044 8.386 1.00 95.69 909 LEU A N 1
ATOM 7009 C CA . LEU A 1 909 ? 23.679 19.583 8.278 1.00 95.69 909 LEU A CA 1
ATOM 7010 C C . LEU A 1 909 ? 22.605 19.022 9.224 1.00 95.69 909 LEU A C 1
ATOM 7012 O O . LEU A 1 909 ? 21.868 18.105 8.869 1.00 95.69 909 LEU A O 1
ATOM 7016 N N . PHE A 1 910 ? 22.486 19.585 10.426 1.00 95.94 910 PHE A N 1
ATOM 7017 C CA . PHE A 1 910 ? 21.457 19.192 11.389 1.00 95.94 910 PHE A CA 1
ATOM 7018 C C . PHE A 1 910 ? 20.052 19.542 10.894 1.00 95.94 910 PHE A C 1
ATOM 7020 O O . PHE A 1 910 ? 19.145 18.723 11.028 1.00 95.94 910 PHE A O 1
ATOM 7027 N N . GLU A 1 911 ? 19.876 20.713 10.279 1.00 95.12 911 GLU A N 1
ATOM 7028 C CA . GLU A 1 911 ? 18.593 21.121 9.702 1.00 95.12 911 GLU A CA 1
ATOM 7029 C C . GLU A 1 911 ? 18.176 20.208 8.543 1.00 95.12 911 GLU A C 1
ATOM 7031 O O . GLU A 1 911 ? 17.024 19.786 8.467 1.00 95.12 911 GLU A O 1
ATOM 7036 N N . GLU A 1 912 ? 19.122 19.837 7.678 1.00 94.62 912 GLU A N 1
ATOM 7037 C CA . GLU A 1 912 ? 18.872 18.916 6.567 1.00 94.62 912 GLU A CA 1
ATOM 7038 C C . GLU A 1 912 ? 18.422 17.535 7.071 1.00 94.62 912 GLU A C 1
ATOM 7040 O O . GLU A 1 912 ? 17.427 16.996 6.585 1.00 94.62 912 GLU A O 1
ATOM 7045 N N . TYR A 1 913 ? 19.062 17.007 8.121 1.00 95.75 913 TYR A N 1
ATOM 7046 C CA . TYR A 1 913 ? 18.618 15.779 8.782 1.00 95.75 913 TYR A CA 1
ATOM 7047 C C . TYR A 1 913 ? 17.197 15.911 9.360 1.00 95.75 913 TYR A C 1
ATOM 7049 O O . TYR A 1 913 ? 16.334 15.071 9.082 1.00 95.75 913 TYR A O 1
ATOM 7057 N N . LEU A 1 914 ? 16.953 16.944 10.177 1.00 94.69 914 LEU A N 1
ATOM 7058 C CA . LEU A 1 914 ? 15.697 17.108 10.918 1.00 94.69 914 LEU A CA 1
ATOM 7059 C C . LEU A 1 914 ? 14.512 17.316 9.971 1.00 94.69 914 LEU A C 1
ATOM 7061 O O . LEU A 1 914 ? 13.460 16.719 10.184 1.00 94.69 914 LEU A O 1
ATOM 7065 N N . SER A 1 915 ? 14.712 18.059 8.876 1.00 93.44 915 SER A N 1
ATOM 7066 C CA . SER A 1 915 ? 13.679 18.322 7.866 1.00 93.44 915 SER A CA 1
ATOM 7067 C C . SER A 1 915 ? 13.068 17.059 7.240 1.00 93.44 915 SER A C 1
ATOM 7069 O O . SER A 1 915 ? 11.924 17.092 6.784 1.00 93.44 915 SER A O 1
ATOM 7071 N N . VAL A 1 916 ? 13.810 15.944 7.237 1.00 93.38 916 VAL A N 1
ATOM 7072 C CA . VAL A 1 916 ? 13.348 14.634 6.761 1.00 93.38 916 VAL A CA 1
ATOM 7073 C C . VAL A 1 916 ? 12.824 13.798 7.925 1.00 93.38 916 VAL A C 1
ATOM 7075 O O . VAL A 1 916 ? 11.698 13.308 7.878 1.00 93.38 916 VAL A O 1
ATOM 7078 N N . GLU A 1 917 ? 13.624 13.616 8.977 1.00 93.44 917 GLU A N 1
ATOM 7079 C CA . GLU A 1 917 ? 13.341 12.606 10.004 1.00 93.44 917 GLU A CA 1
ATOM 7080 C C . GLU A 1 917 ? 12.215 12.999 10.975 1.00 93.44 917 GLU A C 1
ATOM 7082 O O . GLU A 1 917 ? 11.529 12.119 11.499 1.00 93.44 917 GLU A O 1
ATOM 7087 N N . GLU A 1 918 ? 11.931 14.294 11.155 1.00 91.25 918 GLU A N 1
ATOM 7088 C CA . GLU A 1 918 ? 10.770 14.750 11.939 1.00 91.25 918 GLU A CA 1
ATOM 7089 C C . GLU A 1 918 ? 9.437 14.266 11.339 1.00 91.25 918 GLU A C 1
ATOM 7091 O O . GLU A 1 918 ? 8.477 14.025 12.073 1.00 91.25 918 GLU A O 1
ATOM 7096 N N . LEU A 1 919 ? 9.377 14.038 10.020 1.00 88.88 919 LEU A N 1
ATOM 7097 C CA . LEU A 1 919 ? 8.179 13.529 9.340 1.00 88.88 919 LEU A CA 1
ATOM 7098 C C . LEU A 1 919 ? 7.854 12.079 9.740 1.00 88.88 919 LEU A C 1
ATOM 7100 O O . LEU A 1 919 ? 6.678 11.699 9.804 1.00 88.88 919 LEU A O 1
ATOM 7104 N N . PHE A 1 920 ? 8.888 11.278 10.020 1.00 87.31 920 PHE A N 1
ATOM 7105 C CA . PHE A 1 920 ? 8.792 9.839 10.290 1.00 87.31 920 PHE A CA 1
ATOM 7106 C C . PHE A 1 920 ? 8.811 9.480 11.786 1.00 87.31 920 PHE A C 1
ATOM 7108 O O . PHE A 1 920 ? 8.492 8.344 12.122 1.00 87.31 920 PHE A O 1
ATOM 7115 N N . SER A 1 921 ? 9.124 10.430 12.677 1.00 77.25 921 SER A N 1
ATOM 7116 C CA . SER A 1 921 ? 9.293 10.225 14.128 1.00 77.25 921 SER A CA 1
ATOM 7117 C C . SER A 1 921 ? 8.185 9.392 14.797 1.00 77.25 921 SER A C 1
ATOM 7119 O O . SER A 1 921 ? 8.473 8.342 15.361 1.00 77.25 921 SER A O 1
ATOM 7121 N N . ASP A 1 922 ? 6.919 9.814 14.706 1.00 67.69 922 ASP A N 1
ATOM 7122 C CA . ASP A 1 922 ? 5.797 9.170 15.420 1.00 67.69 922 ASP A CA 1
ATOM 7123 C C . ASP A 1 922 ? 4.865 8.343 14.517 1.00 67.69 922 ASP A C 1
ATOM 7125 O O . ASP A 1 922 ? 3.884 7.760 14.985 1.00 67.69 922 ASP A O 1
ATOM 7129 N N . ASN A 1 923 ? 5.125 8.314 13.208 1.00 63.97 923 ASN A N 1
ATOM 7130 C CA . ASN A 1 923 ? 4.147 7.885 12.213 1.00 63.97 923 ASN A CA 1
ATOM 7131 C C . ASN A 1 923 ? 4.588 6.619 11.474 1.00 63.97 923 ASN A C 1
ATOM 7133 O O . ASN A 1 923 ? 5.760 6.403 11.178 1.00 63.97 923 ASN A O 1
ATOM 7137 N N . ILE A 1 924 ? 3.615 5.792 11.093 1.00 67.75 924 ILE A N 1
ATOM 7138 C CA . ILE A 1 924 ? 3.865 4.637 10.229 1.00 67.75 924 ILE A CA 1
ATOM 7139 C C . ILE A 1 924 ? 4.335 5.157 8.863 1.00 67.75 924 ILE A C 1
ATOM 7141 O O . ILE A 1 924 ? 3.630 5.939 8.230 1.00 67.75 924 ILE A O 1
ATOM 7145 N N . GLN A 1 925 ? 5.490 4.681 8.380 1.00 77.31 925 GLN A N 1
ATOM 7146 C CA . GLN A 1 925 ? 6.112 5.096 7.108 1.00 77.31 925 GLN A CA 1
ATOM 7147 C C . GLN A 1 925 ? 5.118 5.179 5.933 1.00 77.31 925 GLN A C 1
ATOM 7149 O O . GLN A 1 925 ? 5.150 6.128 5.158 1.00 77.31 925 GLN A O 1
ATOM 7154 N N . ALA A 1 926 ? 4.203 4.212 5.835 1.00 72.62 926 ALA A N 1
ATOM 7155 C CA . ALA A 1 926 ? 3.144 4.172 4.829 1.00 72.62 926 ALA A CA 1
ATOM 7156 C C . ALA A 1 926 ? 2.228 5.416 4.873 1.00 72.62 926 ALA A C 1
ATOM 7158 O O . ALA A 1 926 ? 1.986 6.043 3.845 1.00 72.62 926 ALA A O 1
ATOM 7159 N N . ASP A 1 927 ? 1.765 5.820 6.059 1.00 73.81 927 ASP A N 1
ATOM 7160 C CA . ASP A 1 927 ? 0.911 7.003 6.222 1.00 73.81 927 ASP A CA 1
ATOM 7161 C C . ASP A 1 927 ? 1.670 8.312 5.955 1.00 73.81 927 ASP A C 1
ATOM 7163 O O . ASP A 1 927 ? 1.069 9.291 5.509 1.00 73.81 927 ASP A O 1
ATOM 7167 N N . VAL A 1 928 ? 2.982 8.338 6.214 1.00 84.00 928 VAL A N 1
ATOM 7168 C CA . VAL A 1 928 ? 3.843 9.486 5.891 1.00 84.00 928 VAL A CA 1
ATOM 7169 C C . VAL A 1 928 ? 3.992 9.627 4.381 1.00 84.00 928 VAL A C 1
ATOM 7171 O O . VAL A 1 928 ? 3.747 10.709 3.859 1.00 84.00 928 VAL A O 1
ATOM 7174 N N . ILE A 1 929 ? 4.320 8.541 3.672 1.00 86.25 929 ILE A N 1
ATOM 7175 C CA . ILE A 1 929 ? 4.438 8.538 2.205 1.00 86.25 929 ILE A CA 1
ATOM 7176 C C . ILE A 1 929 ? 3.117 8.967 1.562 1.00 86.25 929 ILE A C 1
ATOM 7178 O O . ILE A 1 929 ? 3.121 9.790 0.654 1.00 86.25 929 ILE A O 1
ATOM 7182 N N . GLU A 1 930 ? 1.985 8.487 2.077 1.00 79.31 930 GLU A N 1
ATOM 7183 C CA . GLU A 1 930 ? 0.665 8.877 1.579 1.00 79.31 930 GLU A CA 1
ATOM 7184 C C . GLU A 1 930 ? 0.369 10.371 1.808 1.00 79.31 930 GLU A C 1
ATOM 7186 O O . GLU A 1 930 ? -0.143 11.063 0.928 1.00 79.31 930 GLU A O 1
ATOM 7191 N N . ARG A 1 931 ? 0.758 10.921 2.964 1.00 82.81 931 ARG A N 1
ATOM 7192 C CA . ARG A 1 931 ? 0.640 12.363 3.232 1.00 82.81 931 ARG A CA 1
ATOM 7193 C C . ARG A 1 931 ? 1.561 13.186 2.327 1.00 82.81 931 ARG A C 1
ATOM 7195 O O . ARG A 1 931 ? 1.139 14.222 1.815 1.00 82.81 931 ARG A O 1
ATOM 7202 N N . LEU A 1 932 ? 2.786 12.710 2.097 1.00 88.38 932 LEU A N 1
ATOM 7203 C CA . LEU A 1 932 ? 3.753 13.327 1.187 1.00 88.38 932 LEU A CA 1
ATOM 7204 C C . LEU A 1 932 ? 3.267 13.289 -0.264 1.00 88.38 932 LEU A C 1
ATOM 7206 O O . LEU A 1 932 ? 3.442 14.275 -0.972 1.00 88.38 932 LEU A O 1
ATOM 7210 N N . ARG A 1 933 ? 2.590 12.213 -0.687 1.00 88.62 933 ARG A N 1
ATOM 7211 C CA . ARG A 1 933 ? 1.935 12.099 -2.001 1.00 88.62 933 ARG A CA 1
ATOM 7212 C C . ARG A 1 933 ? 0.908 13.203 -2.210 1.00 88.62 933 ARG A C 1
ATOM 7214 O O . ARG A 1 933 ? 0.932 13.876 -3.238 1.00 88.62 933 ARG A O 1
ATOM 7221 N N . LEU A 1 934 ? 0.046 13.429 -1.219 1.00 82.81 934 LEU A N 1
ATOM 7222 C CA . LEU A 1 934 ? -0.955 14.497 -1.269 1.00 82.81 934 LEU A CA 1
ATOM 7223 C C . LEU A 1 934 ? -0.314 15.896 -1.225 1.00 82.81 934 LEU A C 1
ATOM 7225 O O . LEU A 1 934 ? -0.796 16.813 -1.887 1.00 82.81 934 LEU A O 1
ATOM 7229 N N . GLN A 1 935 ? 0.789 16.068 -0.490 1.00 88.88 935 GLN A N 1
ATOM 7230 C CA . GLN A 1 935 ? 1.504 17.345 -0.382 1.00 88.88 935 GLN A CA 1
ATOM 7231 C C . GLN A 1 935 ? 2.313 17.696 -1.647 1.00 88.88 935 GLN A C 1
ATOM 7233 O O . GLN A 1 935 ? 2.341 18.859 -2.053 1.00 88.88 935 GLN A O 1
ATOM 7238 N N . TYR A 1 936 ? 2.955 16.707 -2.278 1.00 90.06 936 TYR A N 1
ATOM 7239 C CA . TYR A 1 936 ? 3.851 16.859 -3.432 1.00 90.06 936 TYR A CA 1
ATOM 7240 C C . TYR A 1 936 ? 3.280 16.245 -4.718 1.00 90.06 936 TYR A C 1
ATOM 7242 O O . TYR A 1 936 ? 4.022 15.756 -5.563 1.00 90.06 936 TYR A O 1
ATOM 7250 N N . GLN A 1 937 ? 1.963 16.332 -4.927 1.00 81.81 937 GLN A N 1
ATOM 7251 C CA . GLN A 1 937 ? 1.279 15.734 -6.086 1.00 81.81 937 GLN A CA 1
ATOM 7252 C C . GLN A 1 937 ? 1.843 16.172 -7.460 1.00 81.81 937 GLN A C 1
ATOM 7254 O O . GLN A 1 937 ? 1.671 15.468 -8.448 1.00 81.81 937 GLN A O 1
ATOM 7259 N N . LYS A 1 938 ? 2.511 17.334 -7.541 1.00 86.94 938 LYS A N 1
ATOM 7260 C CA . LYS A 1 938 ? 3.136 17.858 -8.774 1.00 86.94 938 LYS A CA 1
ATOM 7261 C C . LYS A 1 938 ? 4.614 17.482 -8.948 1.00 86.94 938 LYS A C 1
ATOM 7263 O O . LYS A 1 938 ? 5.152 17.718 -10.023 1.00 86.94 938 LYS A O 1
ATOM 7268 N N . ASP A 1 939 ? 5.263 16.970 -7.905 1.00 90.81 939 ASP A N 1
ATOM 7269 C CA . ASP A 1 939 ? 6.697 16.665 -7.881 1.00 90.81 939 ASP A CA 1
ATOM 7270 C C . ASP A 1 939 ? 6.951 15.403 -7.045 1.00 90.81 939 ASP A C 1
ATOM 7272 O O . ASP A 1 939 ? 7.418 15.445 -5.905 1.00 90.81 939 ASP A O 1
ATOM 7276 N N . LEU A 1 940 ? 6.578 14.255 -7.614 1.00 89.62 940 LEU A N 1
ATOM 7277 C CA . LEU A 1 940 ? 6.685 12.962 -6.938 1.00 89.62 940 LEU A CA 1
ATOM 7278 C C . LEU A 1 940 ? 8.145 12.518 -6.742 1.00 89.62 940 LEU A C 1
ATOM 7280 O O . LEU A 1 940 ? 8.415 11.734 -5.834 1.00 89.62 940 LEU A O 1
ATOM 7284 N N . LEU A 1 941 ? 9.094 13.049 -7.525 1.00 91.56 941 LEU A N 1
ATOM 7285 C CA . LEU A 1 941 ? 10.527 12.769 -7.363 1.00 91.56 941 LEU A CA 1
ATOM 7286 C C . LEU A 1 941 ? 11.046 13.258 -6.008 1.00 91.56 941 LEU A C 1
ATOM 7288 O O . LEU A 1 941 ? 11.825 12.560 -5.366 1.00 91.56 941 LEU A O 1
ATOM 7292 N N . LYS A 1 942 ? 10.521 14.376 -5.493 1.00 91.31 942 LYS A N 1
ATOM 7293 C CA . LYS A 1 942 ? 10.854 14.849 -4.144 1.00 91.31 942 LYS A CA 1
ATOM 7294 C C . LYS A 1 942 ? 10.489 13.842 -3.048 1.00 91.31 942 LYS A C 1
ATOM 7296 O O . LYS A 1 942 ? 11.165 13.769 -2.025 1.00 91.31 942 LYS A O 1
ATOM 7301 N N . ILE A 1 943 ? 9.435 13.049 -3.249 1.00 91.69 943 ILE A N 1
ATOM 7302 C CA . ILE A 1 943 ? 9.061 11.971 -2.321 1.00 91.69 943 ILE A CA 1
ATOM 7303 C C . ILE A 1 943 ? 10.098 10.849 -2.390 1.00 91.69 943 ILE A C 1
ATOM 7305 O O . ILE A 1 943 ? 10.479 10.323 -1.347 1.00 91.69 943 ILE A O 1
ATOM 7309 N N . VAL A 1 944 ? 10.582 10.515 -3.592 1.00 90.25 944 VAL A N 1
ATOM 7310 C CA . VAL A 1 944 ? 11.663 9.535 -3.786 1.00 90.25 944 VAL A CA 1
ATOM 7311 C C . VAL A 1 944 ? 12.926 9.983 -3.050 1.00 90.25 944 VAL A C 1
ATOM 7313 O O . VAL A 1 944 ? 13.494 9.178 -2.321 1.00 90.25 944 VAL A O 1
ATOM 7316 N N . ASP A 1 945 ? 13.304 11.261 -3.136 1.00 91.25 945 ASP A N 1
ATOM 7317 C CA . ASP A 1 945 ? 14.474 11.808 -2.431 1.00 91.25 945 ASP A CA 1
ATOM 7318 C C . ASP A 1 945 ? 14.318 11.760 -0.899 1.00 91.25 945 ASP A C 1
ATOM 7320 O O . ASP A 1 945 ? 15.232 11.346 -0.185 1.00 91.25 945 ASP A O 1
ATOM 7324 N N . ILE A 1 946 ? 13.141 12.127 -0.373 1.00 93.25 946 ILE A N 1
ATOM 7325 C CA . ILE A 1 946 ? 12.839 12.054 1.069 1.00 93.25 946 ILE A CA 1
ATOM 7326 C C . ILE A 1 946 ? 12.879 10.600 1.557 1.00 93.25 946 ILE A C 1
ATOM 7328 O O . ILE A 1 946 ? 13.423 10.314 2.625 1.00 93.25 946 ILE A O 1
ATOM 7332 N N . VAL A 1 947 ? 12.318 9.663 0.786 1.00 90.50 947 VAL A N 1
ATOM 7333 C CA . VAL A 1 947 ? 12.317 8.242 1.154 1.00 90.50 947 VAL A CA 1
ATOM 7334 C C . VAL A 1 947 ? 13.714 7.638 1.040 1.00 90.50 947 VAL A C 1
ATOM 7336 O O . VAL A 1 947 ? 14.105 6.900 1.939 1.00 90.50 947 VAL A O 1
ATOM 7339 N N . LEU A 1 948 ? 14.481 7.971 0.000 1.00 91.12 948 LEU A N 1
ATOM 7340 C CA . LEU A 1 948 ? 15.887 7.591 -0.144 1.00 91.12 948 LEU A CA 1
ATOM 7341 C C . LEU A 1 948 ? 16.699 8.057 1.074 1.00 91.12 948 LEU A C 1
ATOM 7343 O O . LEU A 1 948 ? 17.398 7.260 1.700 1.00 91.12 948 LEU A O 1
ATOM 7347 N N . SER A 1 949 ? 16.517 9.318 1.471 1.00 93.38 949 SER A N 1
ATOM 7348 C CA . SER A 1 949 ? 17.120 9.890 2.675 1.00 93.38 949 SER A CA 1
ATOM 7349 C C . SER A 1 949 ? 16.743 9.100 3.935 1.00 93.38 949 SER A C 1
ATOM 7351 O O . SER A 1 949 ? 17.621 8.753 4.727 1.00 93.38 949 SER A O 1
ATOM 7353 N N . HIS A 1 950 ? 15.469 8.731 4.098 1.00 92.50 950 HIS A N 1
ATOM 7354 C CA . HIS A 1 950 ? 15.008 7.930 5.236 1.00 92.50 950 HIS A CA 1
ATOM 7355 C C . HIS A 1 950 ? 15.503 6.467 5.201 1.00 92.50 950 HIS A C 1
ATOM 7357 O O . HIS A 1 950 ? 15.790 5.886 6.248 1.00 92.50 950 HIS A O 1
ATOM 7363 N N . GLN A 1 951 ? 15.678 5.852 4.024 1.00 88.50 951 GLN A N 1
ATOM 7364 C CA . GLN A 1 951 ? 16.274 4.509 3.905 1.00 88.50 951 GLN A CA 1
ATOM 7365 C C . GLN A 1 951 ? 17.714 4.479 4.453 1.00 88.50 951 GLN A C 1
ATOM 7367 O O . GLN A 1 951 ? 18.119 3.493 5.074 1.00 88.50 951 GLN A O 1
ATOM 7372 N N . GLY A 1 952 ? 18.456 5.583 4.303 1.00 89.19 952 GLY A N 1
ATOM 7373 C CA . GLY A 1 952 ? 19.816 5.771 4.819 1.00 89.19 952 GLY A CA 1
ATOM 7374 C C . GLY A 1 952 ? 19.928 6.105 6.315 1.00 89.19 952 GLY A C 1
ATOM 7375 O O . GLY A 1 952 ? 21.024 6.408 6.787 1.00 89.19 952 GLY A O 1
ATOM 7376 N N . ILE A 1 953 ? 18.837 6.043 7.089 1.00 91.56 953 ILE A N 1
ATOM 7377 C CA . ILE A 1 953 ? 18.769 6.489 8.495 1.00 91.56 953 ILE A CA 1
ATOM 7378 C C . ILE A 1 953 ? 19.900 5.975 9.399 1.00 91.56 953 ILE A C 1
ATOM 7380 O O . ILE A 1 953 ? 20.420 6.723 10.221 1.00 91.56 953 ILE A O 1
ATOM 7384 N N . LYS A 1 954 ? 20.340 4.720 9.238 1.00 89.62 954 LYS A N 1
ATOM 7385 C CA . LYS A 1 954 ? 21.437 4.158 10.048 1.00 89.62 954 LYS A CA 1
ATOM 7386 C C . LYS A 1 954 ? 22.751 4.914 9.825 1.00 89.62 954 LYS A C 1
ATOM 7388 O O . LYS A 1 954 ? 23.431 5.266 10.788 1.00 89.62 954 LYS A O 1
ATOM 7393 N N . SER A 1 955 ? 23.082 5.190 8.565 1.00 91.00 955 SER A N 1
ATOM 7394 C CA . SER A 1 955 ? 24.280 5.940 8.173 1.00 91.00 955 SER A CA 1
ATOM 7395 C C . SER A 1 955 ? 24.180 7.403 8.604 1.00 91.00 955 SER A C 1
ATOM 7397 O O . SER A 1 955 ? 25.136 7.952 9.153 1.00 91.00 955 SER A O 1
ATOM 7399 N N . LYS A 1 956 ? 22.994 8.007 8.452 1.00 94.81 956 LYS A N 1
ATOM 7400 C CA . LYS A 1 956 ? 22.704 9.373 8.912 1.00 94.81 956 LYS A CA 1
ATOM 7401 C C . LYS A 1 956 ? 22.911 9.523 10.416 1.00 94.81 956 LYS A C 1
ATOM 7403 O O . LYS A 1 956 ? 23.612 10.435 10.845 1.00 94.81 956 LYS A O 1
ATOM 7408 N N . ASN A 1 957 ? 22.376 8.598 11.212 1.00 93.62 957 ASN A N 1
ATOM 7409 C CA . ASN A 1 957 ? 22.509 8.632 12.669 1.00 93.62 957 ASN A CA 1
ATOM 7410 C C . ASN A 1 957 ? 23.969 8.534 13.101 1.00 93.62 957 ASN A C 1
ATOM 7412 O O . ASN A 1 957 ? 24.398 9.306 13.955 1.00 93.62 957 ASN A O 1
ATOM 7416 N N . LYS A 1 958 ? 24.751 7.645 12.473 1.00 94.06 958 LYS A N 1
ATOM 7417 C CA . LYS A 1 958 ? 26.190 7.534 12.747 1.00 94.06 958 LYS A CA 1
ATOM 7418 C C . LYS A 1 958 ? 26.928 8.843 12.427 1.00 94.06 958 LYS A C 1
ATOM 7420 O O . LYS A 1 958 ? 27.736 9.280 13.242 1.00 94.06 958 LYS A O 1
ATOM 7425 N N . LEU A 1 959 ? 26.634 9.494 11.295 1.00 94.88 959 LEU A N 1
ATOM 7426 C CA . LEU A 1 959 ? 27.232 10.790 10.940 1.00 94.88 959 LEU A CA 1
ATOM 7427 C C . LEU A 1 959 ? 26.901 11.872 11.978 1.00 94.88 959 LEU A C 1
ATOM 7429 O O . LEU A 1 959 ? 27.806 12.537 12.478 1.00 94.88 959 LEU A O 1
ATOM 7433 N N . ILE A 1 960 ? 25.621 12.037 12.323 1.00 95.38 960 ILE A N 1
ATOM 7434 C CA . ILE A 1 960 ? 25.195 13.078 13.267 1.00 95.38 960 ILE A CA 1
ATOM 7435 C C . ILE A 1 960 ? 25.760 12.822 14.669 1.00 95.38 960 ILE A C 1
ATOM 7437 O O . ILE A 1 960 ? 26.229 13.766 15.298 1.00 95.38 960 ILE A O 1
ATOM 7441 N N . LEU A 1 961 ? 25.795 11.570 15.143 1.00 92.19 961 LEU A N 1
ATOM 7442 C CA . LEU A 1 961 ? 26.414 11.218 16.428 1.00 92.19 961 LEU A CA 1
ATOM 7443 C C . LEU A 1 961 ? 27.902 11.599 16.473 1.00 92.19 961 LEU A C 1
ATOM 7445 O O . LEU A 1 961 ? 28.344 12.218 17.439 1.00 92.19 961 LEU A O 1
ATOM 7449 N N . LEU A 1 962 ? 28.662 11.308 15.412 1.00 92.56 962 LEU A N 1
ATOM 7450 C CA . LEU A 1 962 ? 30.081 11.672 15.332 1.00 92.56 962 LEU A CA 1
ATOM 7451 C C . LEU A 1 962 ? 30.299 13.192 15.273 1.00 92.56 962 LEU A C 1
ATOM 7453 O O . LEU A 1 962 ? 31.218 13.707 15.914 1.00 92.56 962 LEU A O 1
ATOM 7457 N N . LEU A 1 963 ? 29.445 13.927 14.550 1.00 92.25 963 LEU A N 1
ATOM 7458 C CA . LEU A 1 963 ? 29.475 15.395 14.534 1.00 92.25 963 LEU A CA 1
ATOM 7459 C C . LEU A 1 963 ? 29.121 15.977 15.911 1.00 92.25 963 LEU A C 1
ATOM 7461 O O . LEU A 1 963 ? 29.782 16.913 16.369 1.00 92.25 963 LEU A O 1
ATOM 7465 N N . MET A 1 964 ? 28.131 15.397 16.599 1.00 91.88 964 MET A N 1
ATOM 7466 C CA . MET A 1 964 ? 27.777 15.760 17.972 1.00 91.88 964 MET A CA 1
ATOM 7467 C C . MET A 1 964 ? 28.957 15.560 18.931 1.00 91.88 964 MET A C 1
ATOM 7469 O O . MET A 1 964 ? 29.235 16.434 19.749 1.00 91.88 964 MET A O 1
ATOM 7473 N N . ASP A 1 965 ? 29.680 14.447 18.805 1.00 86.00 965 ASP A N 1
ATOM 7474 C CA . ASP A 1 965 ? 30.825 14.121 19.660 1.00 86.00 965 ASP A CA 1
ATOM 7475 C C . ASP A 1 965 ? 32.050 15.010 19.433 1.00 86.00 965 ASP A C 1
ATOM 7477 O O . ASP A 1 965 ? 32.776 15.295 20.384 1.00 86.00 965 ASP A O 1
ATOM 7481 N N . LYS A 1 966 ? 32.314 15.425 18.189 1.00 84.62 966 LYS A N 1
ATOM 7482 C CA . LYS A 1 966 ? 33.564 16.118 17.836 1.00 84.62 966 LYS A CA 1
ATOM 7483 C C . LYS A 1 966 ? 33.430 17.635 17.696 1.00 84.62 966 LYS A C 1
ATOM 7485 O O . LYS A 1 966 ? 34.358 18.337 18.079 1.00 84.62 966 LYS A O 1
ATOM 7490 N N . LEU A 1 967 ? 32.312 18.141 17.169 1.00 84.75 967 LEU A N 1
ATOM 7491 C CA . LEU A 1 967 ? 32.130 19.570 16.850 1.00 84.75 967 LEU A CA 1
ATOM 7492 C C . LEU A 1 967 ? 31.089 20.279 17.724 1.00 84.75 967 LEU A C 1
ATOM 7494 O O . LEU A 1 967 ? 31.208 21.480 17.951 1.00 84.75 967 LEU A O 1
ATOM 7498 N N . VAL A 1 968 ? 30.077 19.562 18.220 1.00 85.25 968 VAL A N 1
ATOM 7499 C CA . VAL A 1 968 ? 29.046 20.153 19.097 1.00 85.25 968 VAL A CA 1
ATOM 7500 C C . VAL A 1 968 ? 29.465 20.090 20.558 1.00 85.25 968 VAL A C 1
ATOM 7502 O O . VAL A 1 968 ? 29.274 21.052 21.296 1.00 85.25 968 VAL A O 1
ATOM 7505 N N . TYR A 1 969 ? 30.062 18.971 20.969 1.00 81.44 969 TYR A N 1
ATOM 7506 C CA . TYR A 1 969 ? 30.485 18.715 22.342 1.00 81.44 969 TYR A CA 1
ATOM 7507 C C . TYR A 1 969 ? 31.318 19.843 22.999 1.00 81.44 969 TYR A C 1
ATOM 7509 O O . TYR A 1 969 ? 31.076 20.107 24.176 1.00 81.44 969 TYR A O 1
ATOM 7517 N N . PRO A 1 970 ? 32.238 20.551 22.304 1.00 78.88 970 PRO A N 1
ATOM 7518 C CA . PRO A 1 970 ? 32.986 21.660 22.909 1.00 78.88 970 PRO A CA 1
ATOM 7519 C C . PRO A 1 970 ? 32.128 22.877 23.298 1.00 78.88 970 PRO A C 1
ATOM 7521 O O . PRO A 1 970 ? 32.447 23.560 24.267 1.00 78.88 970 PRO A O 1
ATOM 7524 N N . ASN A 1 971 ? 31.048 23.158 22.559 1.00 80.69 971 ASN A N 1
ATOM 7525 C CA . ASN A 1 971 ? 30.180 24.320 22.781 1.00 80.69 971 ASN A CA 1
ATOM 7526 C C . ASN A 1 971 ? 28.706 24.010 22.429 1.00 80.69 971 ASN A C 1
ATOM 7528 O O . ASN A 1 971 ? 28.149 24.555 21.470 1.00 80.69 971 ASN A O 1
ATOM 7532 N N . PRO A 1 972 ? 28.028 23.139 23.201 1.00 82.94 972 PRO A N 1
ATOM 7533 C CA . PRO A 1 972 ? 26.677 22.687 22.871 1.00 82.94 972 PRO A CA 1
ATOM 7534 C C . PRO A 1 972 ? 25.622 23.801 22.965 1.00 82.94 972 PRO A C 1
ATOM 7536 O O . PRO A 1 972 ? 24.550 23.677 22.375 1.00 82.94 972 PRO A O 1
ATOM 7539 N N . ALA A 1 973 ? 25.915 24.908 23.662 1.00 83.50 973 ALA A N 1
ATOM 7540 C CA . ALA A 1 973 ? 24.987 26.030 23.845 1.00 83.50 973 ALA A CA 1
ATOM 7541 C C . ALA A 1 973 ? 24.651 26.725 22.521 1.00 83.50 973 ALA A C 1
ATOM 7543 O O . ALA A 1 973 ? 23.541 27.225 22.346 1.00 83.50 973 ALA A O 1
ATOM 7544 N N . ALA A 1 974 ? 25.584 26.696 21.571 1.00 84.50 974 ALA A N 1
ATOM 7545 C CA . ALA A 1 974 ? 25.411 27.284 20.255 1.00 84.50 974 ALA A CA 1
ATOM 7546 C C . ALA A 1 974 ? 24.345 26.540 19.407 1.00 84.50 974 ALA A C 1
ATOM 7548 O O . ALA A 1 974 ? 23.691 27.148 18.564 1.00 84.50 974 ALA A O 1
ATOM 7549 N N . TYR A 1 975 ? 24.094 25.257 19.701 1.00 89.94 975 TYR A N 1
ATOM 7550 C CA . TYR A 1 975 ? 23.203 24.353 18.952 1.00 89.94 975 TYR A CA 1
ATOM 7551 C C . TYR A 1 975 ? 21.882 24.049 19.678 1.00 89.94 975 TYR A C 1
ATOM 7553 O O . TYR A 1 975 ? 21.225 23.041 19.402 1.00 89.94 975 TYR A O 1
ATOM 7561 N N . ARG A 1 976 ? 21.511 24.875 20.664 1.00 85.62 976 ARG A N 1
ATOM 7562 C CA . ARG A 1 976 ? 20.398 24.610 21.590 1.00 85.62 976 ARG A CA 1
ATOM 7563 C C . ARG A 1 976 ? 19.092 24.249 20.876 1.00 85.62 976 ARG A C 1
ATOM 7565 O O . ARG A 1 976 ? 18.456 23.269 21.256 1.00 85.62 976 ARG A O 1
ATOM 7572 N N . ASP A 1 977 ? 18.721 24.994 19.839 1.00 88.06 977 ASP A N 1
ATOM 7573 C CA . ASP A 1 977 ? 17.454 24.799 19.125 1.00 88.06 977 ASP A CA 1
ATOM 7574 C C . ASP A 1 977 ? 17.409 23.448 18.392 1.00 88.06 977 ASP A C 1
ATOM 7576 O O . ASP A 1 977 ? 16.428 22.708 18.503 1.00 88.06 977 ASP A O 1
ATOM 7580 N N . GLN A 1 978 ? 18.492 23.073 17.701 1.00 92.94 978 GLN A N 1
ATOM 7581 C CA . GLN A 1 978 ? 18.583 21.785 17.009 1.00 92.94 978 GLN A CA 1
ATOM 7582 C C . GLN A 1 978 ? 18.603 20.626 18.006 1.00 92.94 978 GLN A C 1
ATOM 7584 O O . GLN A 1 978 ? 17.917 19.626 17.800 1.00 92.94 978 GLN A O 1
ATOM 7589 N N . LEU A 1 979 ? 19.347 20.752 19.110 1.00 89.56 979 LEU A N 1
ATOM 7590 C CA . LEU A 1 979 ? 19.410 19.706 20.131 1.00 89.56 979 LEU A CA 1
ATOM 7591 C C . LEU A 1 979 ? 18.043 19.459 20.794 1.00 89.56 979 LEU A C 1
ATOM 7593 O O . LEU A 1 979 ? 17.722 18.307 21.090 1.00 89.56 979 LEU A O 1
ATOM 7597 N N . ILE A 1 980 ? 17.219 20.501 20.989 1.00 86.69 980 ILE A N 1
ATOM 7598 C CA . ILE A 1 980 ? 15.839 20.344 21.489 1.00 86.69 980 ILE A CA 1
ATOM 7599 C C . ILE A 1 980 ? 15.030 19.498 20.508 1.00 86.69 980 ILE A C 1
ATOM 7601 O O . ILE A 1 980 ? 14.419 18.512 20.917 1.00 86.69 980 ILE A O 1
ATOM 7605 N N . ARG A 1 981 ? 15.083 19.820 19.214 1.00 92.19 981 ARG A N 1
ATOM 7606 C CA . ARG A 1 981 ? 14.370 19.068 18.171 1.00 92.19 981 ARG A CA 1
ATOM 7607 C C . ARG A 1 981 ? 14.829 17.614 18.080 1.00 92.19 981 ARG A C 1
ATOM 7609 O O . ARG A 1 981 ? 13.994 16.716 18.088 1.00 92.19 981 ARG A O 1
ATOM 7616 N N . PHE A 1 982 ? 16.138 17.355 18.122 1.00 90.12 982 PHE A N 1
ATOM 7617 C CA . PHE A 1 982 ? 16.669 15.988 18.180 1.00 90.12 982 PHE A CA 1
ATOM 7618 C C . PHE A 1 982 ? 16.168 15.202 19.395 1.00 90.12 982 PHE A C 1
ATOM 7620 O O . PHE A 1 982 ? 15.902 14.008 19.279 1.00 90.12 982 PHE A O 1
ATOM 7627 N N . SER A 1 983 ? 16.021 15.856 20.552 1.00 82.31 983 SER A N 1
ATOM 7628 C CA . SER A 1 983 ? 15.530 15.202 21.770 1.00 82.31 983 SER A CA 1
ATOM 7629 C C . SER A 1 983 ? 14.051 14.797 21.711 1.00 82.31 983 SER A C 1
ATOM 7631 O O . SER A 1 983 ? 13.638 13.943 22.491 1.00 82.31 983 SER A O 1
ATOM 7633 N N . LEU A 1 984 ? 13.269 15.380 20.791 1.00 80.94 984 LEU A N 1
ATOM 7634 C CA . LEU A 1 984 ? 11.844 15.087 20.593 1.00 80.94 984 LEU A CA 1
ATOM 7635 C C . LEU A 1 984 ? 11.590 13.924 19.614 1.00 80.94 984 LEU A C 1
ATOM 7637 O O . LEU A 1 984 ? 10.448 13.489 19.483 1.00 80.94 984 LEU A O 1
ATOM 7641 N N . LEU A 1 985 ? 12.621 13.407 18.931 1.00 81.62 985 LEU A N 1
ATOM 7642 C CA . LEU A 1 985 ? 12.477 12.289 17.992 1.00 81.62 985 LEU A CA 1
ATOM 7643 C C . LEU A 1 985 ? 12.150 10.980 18.733 1.00 81.62 985 LEU A C 1
ATOM 7645 O O . LEU A 1 985 ? 12.915 10.515 19.578 1.00 81.62 985 LEU A O 1
ATOM 7649 N N . ASN A 1 986 ? 11.032 10.348 18.374 1.00 71.19 986 ASN A N 1
ATOM 7650 C CA . ASN A 1 986 ? 10.382 9.295 19.155 1.00 71.19 986 ASN A CA 1
ATOM 7651 C C . ASN A 1 986 ? 10.216 7.978 18.372 1.00 71.19 986 ASN A C 1
ATOM 7653 O O . ASN A 1 986 ? 9.114 7.476 18.163 1.00 71.19 986 ASN A O 1
ATOM 7657 N N . HIS A 1 987 ? 11.336 7.370 17.979 1.00 72.44 987 HIS A N 1
ATOM 7658 C CA . HIS A 1 987 ? 11.356 6.043 17.357 1.00 72.44 987 HIS A CA 1
ATOM 7659 C C . HIS A 1 987 ? 12.617 5.269 17.753 1.00 72.44 987 HIS A C 1
ATOM 7661 O O . HIS A 1 987 ? 13.657 5.864 18.044 1.00 72.44 987 HIS A O 1
ATOM 7667 N N . THR A 1 988 ? 12.574 3.936 17.666 1.00 73.56 988 THR A N 1
ATOM 7668 C CA . THR A 1 988 ? 13.723 3.066 17.986 1.00 73.56 988 THR A CA 1
ATOM 7669 C C . THR A 1 988 ? 14.956 3.356 17.146 1.00 73.56 988 THR A C 1
ATOM 7671 O O . THR A 1 988 ? 16.072 3.126 17.591 1.00 73.56 988 THR A O 1
ATOM 7674 N N . ASN A 1 989 ? 14.767 3.884 15.938 1.00 80.44 989 ASN A N 1
ATOM 7675 C CA . ASN A 1 989 ? 15.880 4.240 15.068 1.00 80.44 989 ASN A CA 1
ATOM 7676 C C . ASN A 1 989 ? 16.652 5.463 15.594 1.00 80.44 989 ASN A C 1
ATOM 7678 O O . ASN A 1 989 ? 17.854 5.527 15.378 1.00 80.44 989 ASN A O 1
ATOM 7682 N N . TYR A 1 990 ? 16.004 6.404 16.295 1.00 84.75 990 TYR A N 1
ATOM 7683 C CA . TYR A 1 990 ? 16.599 7.680 16.730 1.00 84.75 990 TYR A CA 1
ATOM 7684 C C . TYR A 1 990 ? 17.075 7.683 18.186 1.00 84.75 990 TYR A C 1
ATOM 7686 O O . TYR A 1 990 ? 17.615 8.683 18.652 1.00 84.75 990 TYR A O 1
ATOM 7694 N N . SER A 1 991 ? 16.865 6.597 18.931 1.00 74.00 991 SER A N 1
ATOM 7695 C CA . SER A 1 991 ? 16.995 6.605 20.391 1.00 74.00 991 SER A CA 1
ATOM 7696 C C . SER A 1 991 ? 18.377 7.025 20.894 1.00 74.00 991 SER A C 1
ATOM 7698 O O . SER A 1 991 ? 18.478 7.784 21.853 1.00 74.00 991 SER A O 1
ATOM 7700 N N . GLU A 1 992 ? 19.447 6.565 20.242 1.00 81.38 992 GLU A N 1
ATOM 7701 C CA . GLU A 1 992 ? 20.823 6.934 20.612 1.00 81.38 992 GLU A CA 1
ATOM 7702 C C . GLU A 1 992 ? 21.092 8.427 20.387 1.00 81.38 992 GLU A C 1
ATOM 7704 O O . GLU A 1 992 ? 21.717 9.090 21.214 1.00 81.38 992 GLU A 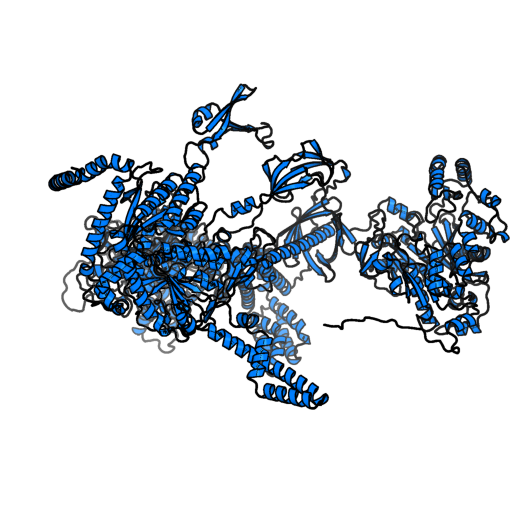O 1
ATOM 7709 N N . LEU A 1 993 ? 20.560 8.965 19.293 1.00 86.94 993 LEU A N 1
ATOM 7710 C CA . LEU A 1 993 ? 20.696 10.357 18.888 1.00 86.94 993 LEU A CA 1
ATOM 7711 C C . LEU A 1 993 ? 19.940 11.299 19.835 1.00 86.94 993 LEU A C 1
ATOM 7713 O O . LEU A 1 993 ? 20.509 12.273 20.325 1.00 86.94 993 LEU A O 1
ATOM 7717 N N . ALA A 1 994 ? 18.680 10.978 20.141 1.00 82.75 994 ALA A N 1
ATOM 7718 C CA . ALA A 1 994 ? 17.849 11.745 21.068 1.00 82.75 994 ALA A CA 1
ATOM 7719 C C . ALA A 1 994 ? 18.454 11.763 22.482 1.00 82.75 994 ALA A C 1
ATOM 7721 O O . ALA A 1 994 ? 18.471 12.806 23.148 1.00 82.75 994 ALA A O 1
ATOM 7722 N N . LEU A 1 995 ? 19.010 10.625 22.924 1.00 77.31 995 LEU A N 1
ATOM 7723 C CA . LEU A 1 995 ? 19.727 10.507 24.193 1.00 77.31 995 LEU A CA 1
ATOM 7724 C C . LEU A 1 995 ? 20.986 11.383 24.201 1.00 77.31 995 LEU A C 1
ATOM 7726 O O . LEU A 1 995 ? 21.211 12.127 25.155 1.00 77.31 995 LEU A O 1
ATOM 7730 N N . LYS A 1 996 ? 21.788 11.344 23.132 1.00 83.94 996 LYS A N 1
ATOM 7731 C CA . LYS A 1 996 ? 23.004 12.155 23.029 1.00 83.94 996 LYS A CA 1
ATOM 7732 C C . LYS A 1 996 ? 22.704 13.654 22.996 1.00 83.94 996 LYS A C 1
ATOM 7734 O O . LYS A 1 996 ? 23.340 14.421 23.718 1.00 83.94 996 LYS A O 1
ATOM 7739 N N . ALA A 1 997 ? 21.709 14.070 22.217 1.00 86.88 997 ALA A N 1
ATOM 7740 C CA . ALA A 1 997 ? 21.280 15.464 22.150 1.00 86.88 997 ALA A CA 1
ATOM 7741 C C . ALA A 1 997 ? 20.795 15.973 23.513 1.00 86.88 997 ALA A C 1
ATOM 7743 O O . ALA A 1 997 ? 21.166 17.061 23.956 1.00 86.88 997 ALA A O 1
ATOM 7744 N N . SER A 1 998 ? 20.032 15.137 24.216 1.00 78.19 998 SER A N 1
ATOM 7745 C CA . SER A 1 998 ? 19.596 15.399 25.584 1.00 78.19 998 SER A CA 1
ATOM 7746 C C . SER A 1 998 ? 20.764 15.576 26.559 1.00 78.19 998 SER A C 1
ATOM 7748 O O . SER A 1 998 ? 20.758 16.527 27.341 1.00 78.19 998 SER A O 1
ATOM 7750 N N . GLN A 1 999 ? 21.780 14.708 26.494 1.00 77.44 999 GLN A N 1
ATOM 7751 C CA . GLN A 1 999 ? 22.989 14.826 27.319 1.00 77.44 999 GLN A CA 1
ATOM 7752 C C . GLN A 1 999 ? 23.722 16.151 27.063 1.00 77.44 999 GLN A C 1
ATOM 7754 O O . GLN A 1 999 ? 24.163 16.805 28.005 1.00 77.44 999 GLN A O 1
ATOM 7759 N N . LEU A 1 1000 ? 23.832 16.578 25.802 1.00 82.81 1000 LEU A N 1
ATOM 7760 C CA . LEU A 1 1000 ? 24.471 17.847 25.438 1.00 82.81 1000 LEU A CA 1
ATOM 7761 C C . LEU A 1 1000 ? 23.665 19.061 25.929 1.00 82.81 1000 LEU A C 1
ATOM 7763 O O . LEU A 1 1000 ? 24.243 19.990 26.490 1.00 82.81 1000 LEU A O 1
ATOM 7767 N N . LEU A 1 1001 ? 22.332 19.043 25.809 1.00 80.81 1001 LEU A N 1
ATOM 7768 C CA . LEU A 1 1001 ? 21.469 20.091 26.376 1.00 80.81 1001 LEU A CA 1
ATOM 7769 C C . LEU A 1 1001 ? 21.630 20.214 27.888 1.00 80.81 1001 LEU A C 1
ATOM 7771 O O . LEU A 1 1001 ? 21.627 21.316 28.435 1.00 80.81 1001 LEU A O 1
ATOM 7775 N N . GLU A 1 1002 ? 21.775 19.096 28.582 1.00 73.38 1002 GLU A N 1
ATOM 7776 C CA . GLU A 1 1002 ? 21.980 19.092 30.023 1.00 73.38 1002 GLU A CA 1
ATOM 7777 C C . GLU A 1 1002 ? 23.293 19.787 30.416 1.00 73.38 1002 GLU A C 1
ATOM 7779 O O . GLU A 1 1002 ? 23.315 20.577 31.363 1.00 73.38 1002 GLU A O 1
ATOM 7784 N N . GLN A 1 1003 ? 24.365 19.574 29.644 1.00 75.94 1003 GLN A N 1
ATOM 7785 C CA . GLN A 1 1003 ? 25.647 20.256 29.849 1.00 75.94 1003 GLN A CA 1
ATOM 7786 C C . GLN A 1 1003 ? 25.510 21.779 29.708 1.00 75.94 1003 GLN A C 1
ATOM 7788 O O . GLN A 1 1003 ? 26.051 22.524 30.531 1.00 75.94 1003 GLN A O 1
ATOM 7793 N N . THR A 1 1004 ? 24.726 22.254 28.728 1.00 78.50 1004 THR A N 1
ATOM 7794 C CA . THR A 1 1004 ? 24.456 23.697 28.555 1.00 78.50 1004 THR A CA 1
ATOM 7795 C C . THR A 1 1004 ? 23.748 24.286 29.769 1.00 78.50 1004 THR A C 1
ATOM 7797 O O . THR A 1 1004 ? 24.200 25.290 30.319 1.00 78.50 1004 THR A O 1
ATOM 7800 N N . LYS A 1 1005 ? 22.703 23.607 30.261 1.00 76.56 1005 LYS A N 1
ATOM 7801 C CA . LYS A 1 1005 ? 21.950 24.029 31.449 1.00 76.56 1005 LYS A CA 1
ATOM 7802 C C . LYS A 1 1005 ? 22.847 24.093 32.682 1.00 76.56 1005 LYS A C 1
ATOM 7804 O O . LYS A 1 1005 ? 22.741 25.039 33.458 1.00 76.56 1005 LYS A O 1
ATOM 7809 N N . LEU A 1 1006 ? 23.733 23.111 32.865 1.00 76.19 1006 LEU A N 1
ATOM 7810 C CA . LEU A 1 1006 ? 24.642 23.072 34.010 1.00 76.19 1006 LEU A CA 1
ATOM 7811 C C . LEU A 1 1006 ? 25.665 24.218 33.970 1.00 76.19 1006 LEU A C 1
ATOM 7813 O O . LEU A 1 1006 ? 25.911 24.852 34.997 1.00 76.19 1006 LEU A O 1
ATOM 7817 N N . SER A 1 1007 ? 26.231 24.504 32.795 1.00 77.06 1007 SER A N 1
ATOM 7818 C CA . SER A 1 1007 ? 27.189 25.600 32.601 1.00 77.06 1007 SER A CA 1
ATOM 7819 C C . SER A 1 1007 ? 26.547 26.983 32.797 1.00 77.06 1007 SER A C 1
ATOM 7821 O O . SER A 1 1007 ? 27.079 27.826 33.532 1.00 77.06 1007 SER A O 1
ATOM 7823 N N . GLU A 1 1008 ? 25.349 27.193 32.233 1.00 79.12 1008 GLU A N 1
ATOM 7824 C CA . GLU A 1 1008 ? 24.534 28.397 32.454 1.00 79.12 1008 GLU A CA 1
ATOM 7825 C C . GLU A 1 1008 ? 24.225 28.572 33.949 1.00 79.12 1008 GLU A C 1
ATOM 7827 O O . GLU A 1 1008 ? 24.430 29.647 34.521 1.00 79.12 1008 GLU A O 1
ATOM 7832 N N . LEU A 1 1009 ? 23.774 27.505 34.617 1.00 79.88 1009 LEU A N 1
ATOM 7833 C CA . LEU A 1 1009 ? 23.445 27.524 36.040 1.00 79.88 1009 LEU A CA 1
ATOM 7834 C C . LEU A 1 1009 ? 24.670 27.858 36.905 1.00 79.88 1009 LEU A C 1
ATOM 7836 O O . LEU A 1 1009 ? 24.567 28.708 37.788 1.00 79.88 1009 LEU A O 1
ATOM 7840 N N . ARG A 1 1010 ? 25.835 27.260 36.624 1.00 79.19 1010 ARG A N 1
ATOM 7841 C CA . ARG A 1 1010 ? 27.105 27.544 37.318 1.00 79.19 1010 ARG A CA 1
ATOM 7842 C C . ARG A 1 1010 ? 27.488 29.017 37.206 1.00 79.19 1010 ARG A C 1
ATOM 7844 O O . ARG A 1 1010 ? 27.753 29.654 38.226 1.00 79.19 1010 ARG A O 1
ATOM 7851 N N . SER A 1 1011 ? 27.452 29.566 35.992 1.00 80.56 1011 SER A N 1
ATOM 7852 C CA . SER A 1 1011 ? 27.754 30.979 35.729 1.00 80.56 1011 SER A CA 1
ATOM 7853 C C . SER A 1 1011 ? 26.800 31.915 36.476 1.00 80.56 1011 SER A C 1
ATOM 7855 O O . SER A 1 1011 ? 27.225 32.899 37.083 1.00 80.56 1011 SER A O 1
ATOM 7857 N N . ASN A 1 1012 ? 25.505 31.588 36.505 1.00 80.44 1012 ASN A N 1
ATOM 7858 C CA . ASN A 1 1012 ? 24.515 32.374 37.238 1.00 80.44 1012 ASN A CA 1
ATOM 7859 C C . ASN A 1 1012 ? 24.681 32.293 38.757 1.00 80.44 1012 ASN A C 1
ATOM 7861 O O . ASN A 1 1012 ? 24.508 33.309 39.423 1.00 80.44 1012 ASN A O 1
ATOM 7865 N N . ILE A 1 1013 ? 25.009 31.123 39.313 1.00 83.31 1013 ILE A N 1
ATOM 7866 C CA . ILE A 1 1013 ? 25.264 30.969 40.753 1.00 83.31 1013 ILE A CA 1
ATOM 7867 C C . ILE A 1 1013 ? 26.491 31.779 41.158 1.00 83.31 1013 ILE A C 1
ATOM 7869 O O . ILE A 1 1013 ? 26.421 32.537 42.125 1.00 83.31 1013 ILE A O 1
ATOM 7873 N N . ALA A 1 1014 ? 27.589 31.655 40.403 1.00 81.81 1014 ALA A N 1
ATOM 7874 C CA . ALA A 1 1014 ? 28.810 32.414 40.650 1.00 81.81 1014 ALA A CA 1
ATOM 7875 C C . ALA A 1 1014 ? 28.516 33.920 40.665 1.00 81.81 1014 ALA A C 1
ATOM 7877 O O . ALA A 1 1014 ? 28.863 34.614 41.619 1.00 81.81 1014 ALA A O 1
ATOM 7878 N N . ARG A 1 1015 ? 27.765 34.398 39.667 1.00 80.25 1015 ARG A N 1
ATOM 7879 C CA . ARG A 1 1015 ? 27.319 35.788 39.572 1.00 80.25 1015 ARG A CA 1
ATOM 7880 C C . ARG A 1 1015 ? 26.398 36.196 40.728 1.00 80.25 1015 ARG A C 1
ATOM 7882 O O . ARG A 1 1015 ? 26.663 37.196 41.382 1.00 80.25 1015 ARG A O 1
ATOM 7889 N N . SER A 1 1016 ? 25.379 35.401 41.059 1.00 78.69 1016 SER A N 1
ATOM 7890 C CA . SER A 1 1016 ? 24.422 35.700 42.137 1.00 78.69 1016 SER A CA 1
ATOM 7891 C C . SER A 1 1016 ? 25.067 35.748 43.525 1.00 78.69 1016 SER A C 1
ATOM 7893 O O . SER A 1 1016 ? 24.596 36.492 44.385 1.00 78.69 1016 SER A O 1
ATOM 7895 N N . LEU A 1 1017 ? 26.102 34.942 43.770 1.00 80.31 1017 LEU A N 1
ATOM 7896 C CA . LEU A 1 1017 ? 26.836 34.928 45.037 1.00 80.31 1017 LEU A CA 1
ATOM 7897 C C . LEU A 1 1017 ? 27.975 35.968 45.078 1.00 80.31 1017 LEU A C 1
ATOM 7899 O O . LEU A 1 1017 ? 28.501 36.222 46.166 1.00 80.31 1017 LEU A O 1
ATOM 7903 N N . SER A 1 1018 ? 28.328 36.575 43.934 1.00 77.50 1018 SER A N 1
ATOM 7904 C CA . SER A 1 1018 ? 29.401 37.573 43.776 1.00 77.50 1018 SER A CA 1
ATOM 7905 C C . SER A 1 1018 ? 28.900 39.028 43.627 1.00 77.50 1018 SER A C 1
ATOM 7907 O O . SER A 1 1018 ? 29.491 39.925 44.223 1.00 77.50 1018 SER A O 1
ATOM 7909 N N . GLU A 1 1019 ? 27.780 39.285 42.928 1.00 61.06 1019 GLU A N 1
ATOM 7910 C CA . GLU A 1 1019 ? 27.290 40.627 42.511 1.00 61.06 1019 GLU A CA 1
ATOM 7911 C C . GLU A 1 1019 ? 27.101 41.662 43.650 1.00 61.06 1019 GLU A C 1
ATOM 7913 O O . GLU A 1 1019 ? 27.061 42.861 43.387 1.00 61.06 1019 GLU A O 1
ATOM 7918 N N . LEU A 1 1020 ? 27.051 41.259 44.925 1.00 54.94 1020 LEU A N 1
ATOM 7919 C CA . LEU A 1 1020 ? 26.954 42.181 46.073 1.00 54.94 1020 LEU A CA 1
ATOM 7920 C C . LEU A 1 1020 ? 28.286 42.848 46.484 1.00 54.94 1020 LEU A C 1
ATOM 7922 O O . LEU A 1 1020 ? 28.324 43.582 47.477 1.00 54.94 1020 LEU A O 1
ATOM 7926 N N . GLU A 1 1021 ? 29.377 42.610 45.754 1.00 52.53 1021 GLU A N 1
ATOM 7927 C CA . GLU A 1 1021 ? 30.654 43.321 45.939 1.00 52.53 1021 GLU A CA 1
ATOM 7928 C C . GLU A 1 1021 ? 30.915 44.406 44.883 1.00 52.53 1021 GLU A C 1
ATOM 7930 O O . GLU A 1 1021 ? 31.602 45.373 45.189 1.00 52.53 1021 GLU A O 1
ATOM 7935 N N . MET A 1 1022 ? 30.301 44.339 43.695 1.00 48.25 1022 MET A N 1
ATOM 7936 C CA . MET A 1 1022 ? 30.561 45.303 42.610 1.00 48.25 1022 MET A CA 1
ATOM 7937 C C . MET A 1 1022 ? 29.737 46.603 42.675 1.00 48.25 1022 MET A C 1
ATOM 7939 O O . MET A 1 1022 ? 30.042 47.544 41.952 1.00 48.25 1022 MET A O 1
ATOM 7943 N N . PHE A 1 1023 ? 28.708 46.696 43.527 1.00 48.56 1023 PHE A N 1
ATOM 7944 C CA . PHE A 1 1023 ? 27.800 47.858 43.567 1.00 48.56 1023 PHE A CA 1
ATOM 7945 C C . PHE A 1 1023 ? 28.136 48.942 44.610 1.00 48.56 1023 PHE A C 1
ATOM 7947 O O . PHE A 1 1023 ? 27.340 49.861 44.797 1.00 48.56 1023 PHE A O 1
ATOM 7954 N N . THR A 1 1024 ? 29.300 48.902 45.267 1.00 44.91 1024 THR A N 1
ATOM 7955 C CA . THR A 1 1024 ? 29.744 49.995 46.156 1.00 44.91 1024 THR A CA 1
ATOM 7956 C C . THR A 1 1024 ? 31.260 50.193 46.087 1.00 44.91 1024 THR A C 1
ATOM 7958 O O . THR A 1 1024 ? 31.992 49.551 46.836 1.00 44.91 1024 THR A O 1
ATOM 7961 N N . GLU A 1 1025 ? 31.725 51.104 45.226 1.00 41.81 1025 GLU A N 1
ATOM 7962 C CA . GLU A 1 1025 ? 33.114 51.610 45.239 1.00 41.81 1025 GLU A CA 1
ATOM 7963 C C . GLU A 1 1025 ? 33.404 52.568 46.415 1.00 41.81 1025 GLU A C 1
ATOM 7965 O O . GLU A 1 1025 ? 34.556 52.925 46.629 1.00 41.81 1025 GLU A O 1
ATOM 7970 N N . ASP A 1 1026 ? 32.418 52.905 47.257 1.00 35.22 1026 ASP A N 1
ATOM 7971 C CA . ASP A 1 1026 ? 32.624 53.746 48.442 1.00 35.22 1026 ASP A CA 1
ATOM 7972 C C . ASP A 1 1026 ? 32.153 53.049 49.734 1.00 35.22 1026 ASP A C 1
ATOM 7974 O O . ASP A 1 1026 ? 30.957 52.991 50.027 1.00 35.22 1026 ASP A O 1
ATOM 7978 N N . GLY A 1 1027 ? 33.103 52.562 50.548 1.00 39.16 1027 GLY A N 1
ATOM 7979 C CA . GLY A 1 1027 ? 32.886 52.347 51.988 1.00 39.16 1027 GLY A CA 1
ATOM 7980 C C . GLY A 1 1027 ? 33.310 51.000 52.588 1.00 39.16 1027 GLY A C 1
ATOM 7981 O O . GLY A 1 1027 ? 32.477 50.269 53.129 1.00 39.16 1027 GLY A O 1
ATOM 7982 N N . GLU A 1 1028 ? 34.613 50.712 52.633 1.00 39.69 1028 GLU A N 1
ATOM 7983 C CA . GLU A 1 1028 ? 35.188 49.846 53.672 1.00 39.69 1028 GLU A CA 1
ATOM 7984 C C . GLU A 1 1028 ? 34.980 50.523 55.044 1.00 39.69 1028 GLU A C 1
ATOM 7986 O O . GLU A 1 1028 ? 35.738 51.429 55.374 1.00 39.69 1028 GLU A O 1
ATOM 7991 N N . ASN A 1 1029 ? 33.909 50.187 55.791 1.00 42.59 1029 ASN A N 1
ATOM 7992 C CA . ASN A 1 1029 ? 33.805 50.237 57.278 1.00 42.59 1029 ASN A CA 1
ATOM 7993 C C . ASN A 1 1029 ? 32.370 50.207 57.865 1.00 42.59 1029 ASN A C 1
ATOM 7995 O O . ASN A 1 1029 ? 32.157 50.701 58.972 1.00 42.59 1029 ASN A O 1
ATOM 7999 N N . ILE A 1 1030 ? 31.362 49.603 57.217 1.00 44.16 1030 ILE A N 1
ATOM 8000 C CA . ILE A 1 1030 ? 30.087 49.302 57.907 1.00 44.16 1030 ILE A CA 1
ATOM 8001 C C . ILE A 1 1030 ? 29.602 47.885 57.574 1.00 44.16 1030 ILE A C 1
ATOM 8003 O O . ILE A 1 1030 ? 28.997 47.630 56.532 1.00 44.16 1030 ILE A O 1
ATOM 8007 N N . ASP A 1 1031 ? 29.821 46.966 58.517 1.00 50.38 1031 ASP A N 1
ATOM 8008 C CA . ASP A 1 1031 ? 29.223 45.629 58.564 1.00 50.38 1031 ASP A CA 1
ATOM 8009 C C . ASP A 1 1031 ? 27.713 45.781 58.864 1.00 50.38 1031 ASP A C 1
ATOM 8011 O O . ASP A 1 1031 ? 27.264 45.721 60.008 1.00 50.38 1031 ASP A O 1
ATOM 8015 N N . THR A 1 1032 ? 26.906 46.106 57.846 1.00 55.88 1032 THR A N 1
ATOM 8016 C CA . THR A 1 1032 ? 25.455 46.277 58.016 1.00 55.88 1032 THR A CA 1
ATOM 8017 C C . THR A 1 1032 ? 24.776 44.905 58.131 1.00 55.88 1032 THR A C 1
ATOM 8019 O O . THR A 1 1032 ? 24.923 44.077 57.227 1.00 55.88 1032 THR A O 1
ATOM 8022 N N . PRO A 1 1033 ? 23.943 44.658 59.167 1.00 61.53 1033 PRO A N 1
ATOM 8023 C CA . PRO A 1 1033 ? 23.182 43.412 59.302 1.00 61.53 1033 PRO A CA 1
ATOM 8024 C C . PRO A 1 1033 ? 22.339 43.085 58.058 1.00 61.53 1033 PRO A C 1
ATOM 8026 O O . PRO A 1 1033 ? 22.159 41.918 57.722 1.00 61.53 1033 PRO A O 1
ATOM 8029 N N . LYS A 1 1034 ? 21.893 44.111 57.316 1.00 61.41 1034 LYS A N 1
ATOM 8030 C CA . LYS A 1 1034 ? 21.181 43.960 56.037 1.00 61.41 1034 LYS A CA 1
ATOM 8031 C C . LYS A 1 1034 ? 22.012 43.268 54.948 1.00 61.41 1034 LYS A C 1
ATOM 8033 O O . LYS A 1 1034 ? 21.449 42.486 54.195 1.00 61.41 1034 LYS A O 1
ATOM 8038 N N . ARG A 1 1035 ? 23.331 43.506 54.872 1.00 62.44 1035 ARG A N 1
ATOM 8039 C CA . ARG A 1 1035 ? 24.220 42.886 53.869 1.00 62.44 1035 ARG A CA 1
ATOM 8040 C C . ARG A 1 1035 ? 24.397 41.390 54.133 1.00 62.44 1035 ARG A C 1
ATOM 8042 O O . ARG A 1 1035 ? 24.234 40.584 53.223 1.00 62.44 1035 ARG A O 1
ATOM 8049 N N . LYS A 1 1036 ? 24.664 41.017 55.393 1.00 68.94 1036 LYS A N 1
ATOM 8050 C CA . LYS A 1 1036 ? 24.706 39.608 55.829 1.00 68.94 1036 LYS A CA 1
ATOM 8051 C C . LYS A 1 1036 ? 23.351 38.917 55.662 1.00 68.94 1036 LYS A C 1
ATOM 8053 O O . LYS A 1 1036 ? 23.338 37.747 55.295 1.00 68.94 1036 LYS A O 1
ATOM 8058 N N . SER A 1 1037 ? 22.241 39.629 55.886 1.00 71.81 1037 SER A N 1
ATOM 8059 C CA . SER A 1 1037 ? 20.892 39.118 55.602 1.00 71.81 1037 SER A CA 1
ATOM 8060 C C . SER A 1 1037 ? 20.720 38.822 54.116 1.00 71.81 1037 SER A C 1
ATOM 8062 O O . SER A 1 1037 ? 20.498 37.674 53.781 1.00 71.81 1037 SER A O 1
ATOM 8064 N N . ALA A 1 1038 ? 20.957 39.791 53.223 1.00 72.06 1038 ALA A N 1
ATOM 8065 C CA . ALA A 1 1038 ? 20.747 39.613 51.782 1.00 72.06 1038 ALA A CA 1
ATOM 8066 C C . ALA A 1 1038 ? 21.581 38.468 51.175 1.00 72.06 1038 ALA A C 1
ATOM 8068 O O . ALA A 1 1038 ? 21.100 37.739 50.311 1.00 72.06 1038 ALA A O 1
ATOM 8069 N N . ILE A 1 1039 ? 22.827 38.284 51.632 1.00 74.25 1039 ILE A N 1
ATOM 8070 C CA . ILE A 1 1039 ? 23.666 37.152 51.204 1.00 74.25 1039 ILE A CA 1
ATOM 8071 C C . ILE A 1 1039 ? 23.106 35.829 51.738 1.00 74.25 1039 ILE A C 1
ATOM 8073 O O . ILE A 1 1039 ? 23.008 34.867 50.981 1.00 74.25 1039 ILE A O 1
ATOM 8077 N N . ASN A 1 1040 ? 22.720 35.772 53.019 1.00 79.25 1040 ASN A N 1
ATOM 8078 C CA . ASN A 1 1040 ? 22.078 34.581 53.579 1.00 79.25 1040 ASN A CA 1
ATOM 8079 C C . ASN A 1 1040 ? 20.754 34.266 52.871 1.00 79.25 1040 ASN A C 1
ATOM 8081 O O . ASN A 1 1040 ? 20.497 33.094 52.630 1.00 79.25 1040 ASN A O 1
ATOM 8085 N N . ASP A 1 1041 ? 19.967 35.276 52.500 1.00 78.94 1041 ASP A N 1
ATOM 8086 C CA . ASP A 1 1041 ? 18.701 35.120 51.780 1.00 78.94 1041 ASP A CA 1
ATOM 8087 C C . ASP A 1 1041 ? 18.951 34.517 50.386 1.00 78.94 1041 ASP A C 1
ATOM 8089 O O . ASP A 1 1041 ? 18.324 33.528 50.026 1.00 78.94 1041 ASP A O 1
ATOM 8093 N N . ARG A 1 1042 ? 19.959 35.003 49.642 1.00 80.31 1042 ARG A N 1
ATOM 8094 C CA . ARG A 1 1042 ? 20.378 34.407 48.354 1.00 80.31 1042 ARG A CA 1
ATOM 8095 C C . ARG A 1 1042 ? 20.904 32.976 48.495 1.00 80.31 1042 ARG A C 1
ATOM 8097 O O . ARG A 1 1042 ? 20.646 32.139 47.633 1.00 80.31 1042 ARG A O 1
ATOM 8104 N N . MET A 1 1043 ? 21.663 32.685 49.554 1.00 84.44 1043 MET A N 1
ATOM 8105 C CA . MET A 1 1043 ? 22.096 31.314 49.845 1.00 84.44 1043 MET A CA 1
ATOM 8106 C C . MET A 1 1043 ? 20.891 30.421 50.157 1.00 84.44 1043 MET A C 1
ATOM 8108 O O . MET A 1 1043 ? 20.834 29.294 49.675 1.00 84.44 1043 MET A O 1
ATOM 8112 N N . GLU A 1 1044 ? 19.914 30.922 50.913 1.00 83.94 1044 GLU A N 1
ATOM 8113 C CA . GLU A 1 1044 ? 18.682 30.202 51.245 1.00 83.94 1044 GLU A CA 1
ATOM 8114 C C . GLU A 1 1044 ? 17.795 29.969 50.007 1.00 83.94 1044 GLU A C 1
ATOM 8116 O O . GLU A 1 1044 ? 17.227 28.884 49.849 1.00 83.94 1044 GLU A O 1
ATOM 8121 N N . ASP A 1 1045 ? 17.744 30.928 49.077 1.00 81.50 1045 ASP A N 1
ATOM 8122 C CA . ASP A 1 1045 ? 17.087 30.773 47.774 1.00 81.50 1045 ASP A CA 1
ATOM 8123 C C . ASP A 1 1045 ? 17.703 29.605 46.985 1.00 81.50 1045 ASP A C 1
ATOM 8125 O O . ASP A 1 1045 ? 16.981 28.772 46.443 1.00 81.50 1045 ASP A O 1
ATOM 8129 N N . LEU A 1 1046 ? 19.039 29.491 46.955 1.00 84.50 1046 LEU A N 1
ATOM 8130 C CA . LEU A 1 1046 ? 19.739 28.382 46.288 1.00 84.50 1046 LEU A CA 1
ATOM 8131 C C . LEU A 1 1046 ? 19.567 27.045 47.026 1.00 84.50 1046 LEU A C 1
ATOM 8133 O O . LEU A 1 1046 ? 19.434 25.994 46.392 1.00 84.50 1046 LEU A O 1
ATOM 8137 N N . VAL A 1 1047 ? 19.547 27.064 48.360 1.00 86.00 1047 VAL A N 1
ATOM 8138 C CA . VAL A 1 1047 ? 19.287 25.879 49.193 1.00 86.00 1047 VAL A CA 1
ATOM 8139 C C . VAL A 1 1047 ? 17.893 25.320 48.896 1.00 86.00 1047 VAL A C 1
ATOM 8141 O O . VAL A 1 1047 ? 17.765 24.127 48.624 1.00 86.00 1047 VAL A O 1
ATOM 8144 N N . SER A 1 1048 ? 16.876 26.184 48.833 1.00 82.94 1048 SER A N 1
ATOM 8145 C CA . SER A 1 1048 ? 15.475 25.817 48.574 1.00 82.94 1048 SER A CA 1
ATOM 8146 C C . SER A 1 1048 ? 15.084 25.739 47.088 1.00 82.94 1048 SER A C 1
ATOM 8148 O O . SER A 1 1048 ? 13.952 25.367 46.770 1.00 82.94 1048 SER A O 1
ATOM 8150 N N . ALA A 1 1049 ? 16.004 26.039 46.163 1.00 83.06 1049 ALA A N 1
ATOM 8151 C CA . ALA A 1 1049 ? 15.715 26.076 44.733 1.00 83.06 1049 ALA A CA 1
ATOM 8152 C C . ALA A 1 1049 ? 15.236 24.711 44.188 1.00 83.06 1049 ALA A C 1
ATOM 8154 O O . ALA A 1 1049 ? 15.882 23.688 44.458 1.00 83.06 1049 ALA A O 1
ATOM 8155 N N . PRO A 1 1050 ? 14.187 24.690 43.337 1.00 77.12 1050 PRO A N 1
ATOM 8156 C CA . PRO A 1 1050 ? 13.641 23.485 42.699 1.00 77.12 1050 PRO A CA 1
ATOM 8157 C C . PRO A 1 1050 ? 14.487 22.970 41.516 1.00 77.12 1050 PRO A C 1
ATOM 8159 O O . PRO A 1 1050 ? 13.994 22.217 40.683 1.00 77.12 1050 PRO A O 1
ATOM 8162 N N . LEU A 1 1051 ? 15.737 23.418 41.388 1.00 75.81 1051 LEU A N 1
ATOM 8163 C CA . LEU A 1 1051 ? 16.681 23.022 40.337 1.00 75.81 1051 LEU A CA 1
ATOM 8164 C C . LEU A 1 1051 ? 17.780 22.143 40.940 1.00 75.81 1051 LEU A C 1
ATOM 8166 O O . LEU A 1 1051 ? 18.034 22.235 42.138 1.00 75.81 1051 LEU A O 1
ATOM 8170 N N . ALA A 1 1052 ? 18.469 21.335 40.133 1.00 77.19 1052 ALA A N 1
ATOM 8171 C CA . ALA A 1 1052 ? 19.636 20.561 40.568 1.00 77.19 1052 ALA A CA 1
ATOM 8172 C C . ALA A 1 1052 ? 20.893 21.446 40.697 1.00 77.19 1052 ALA A C 1
ATOM 8174 O O . ALA A 1 1052 ? 21.760 21.479 39.826 1.00 77.19 1052 ALA A O 1
ATOM 8175 N N . VAL A 1 1053 ? 20.963 22.216 41.783 1.00 84.44 1053 VAL A N 1
ATOM 8176 C CA . VAL A 1 1053 ? 22.034 23.194 42.049 1.00 84.44 1053 VAL A CA 1
ATOM 8177 C C . VAL A 1 1053 ? 23.337 22.523 42.509 1.00 84.44 1053 VAL A C 1
ATOM 8179 O O . VAL A 1 1053 ? 24.415 23.092 42.358 1.00 84.44 1053 VAL A O 1
ATOM 8182 N N . GLU A 1 1054 ? 23.252 21.313 43.069 1.00 86.62 1054 GLU A N 1
ATOM 8183 C CA . GLU A 1 1054 ? 24.356 20.587 43.708 1.00 86.62 1054 GLU A CA 1
ATOM 8184 C C . GLU A 1 1054 ? 25.575 20.445 42.794 1.00 86.62 1054 GLU A C 1
ATOM 8186 O O . GLU A 1 1054 ? 26.704 20.706 43.203 1.00 86.62 1054 GLU A O 1
ATOM 8191 N N . ASP A 1 1055 ? 25.352 20.066 41.541 1.00 84.44 1055 ASP A N 1
ATOM 8192 C CA . ASP A 1 1055 ? 26.432 19.828 40.587 1.00 84.44 1055 ASP A CA 1
ATOM 8193 C C . ASP A 1 1055 ? 27.119 21.113 40.138 1.00 84.44 1055 ASP A C 1
ATOM 8195 O O . ASP A 1 1055 ? 28.341 21.149 39.994 1.00 84.44 1055 ASP A O 1
ATOM 8199 N N . ALA A 1 1056 ? 26.342 22.182 39.963 1.00 84.50 1056 ALA A N 1
ATOM 8200 C CA . ALA A 1 1056 ? 26.871 23.490 39.610 1.00 84.50 1056 ALA A CA 1
ATOM 8201 C C . ALA A 1 1056 ? 27.695 24.092 40.764 1.00 84.50 1056 ALA A C 1
ATOM 8203 O O . ALA A 1 1056 ? 28.716 24.731 40.515 1.00 84.50 1056 ALA A O 1
ATOM 8204 N N . LEU A 1 1057 ? 27.297 23.838 42.020 1.00 88.81 1057 LEU A N 1
ATOM 8205 C CA . LEU A 1 1057 ? 28.064 24.218 43.212 1.00 88.81 1057 LEU A CA 1
ATOM 8206 C C . LEU A 1 1057 ? 29.398 23.466 43.295 1.00 88.81 1057 LEU A C 1
ATOM 8208 O O . LEU A 1 1057 ? 30.426 24.101 43.518 1.00 88.81 1057 LEU A O 1
ATOM 8212 N N . VAL A 1 1058 ? 29.411 22.145 43.069 1.00 88.19 1058 VAL A N 1
ATOM 8213 C CA . VAL A 1 1058 ? 30.659 21.351 43.056 1.00 88.19 1058 VAL A CA 1
ATOM 8214 C C . VAL A 1 1058 ? 31.637 21.873 42.005 1.00 88.19 1058 VAL A C 1
ATOM 8216 O O . VAL A 1 1058 ? 32.833 21.967 42.272 1.00 88.19 1058 VAL A O 1
ATOM 8219 N N . GLY A 1 1059 ? 31.138 22.288 40.837 1.00 83.19 1059 GLY A N 1
ATOM 8220 C CA . GLY A 1 1059 ? 31.958 22.914 39.799 1.00 83.19 1059 GLY A CA 1
ATOM 8221 C C . GLY A 1 1059 ? 32.643 24.219 40.229 1.00 83.19 1059 GLY A C 1
ATOM 8222 O O . GLY A 1 1059 ? 33.518 24.698 39.520 1.00 83.19 1059 GLY A O 1
ATOM 8223 N N . LEU A 1 1060 ? 32.263 24.827 41.355 1.00 87.00 1060 LEU A N 1
ATOM 8224 C CA . LEU A 1 1060 ? 32.865 26.054 41.894 1.00 87.00 1060 LEU A CA 1
ATOM 8225 C C . LEU A 1 1060 ? 33.731 25.791 43.142 1.00 87.00 1060 LEU A C 1
ATOM 8227 O O . LEU A 1 1060 ? 34.181 26.738 43.789 1.00 87.00 1060 LEU A O 1
ATOM 8231 N N . PHE A 1 1061 ? 33.990 24.526 43.494 1.00 89.19 1061 PHE A N 1
ATOM 8232 C CA . PHE A 1 1061 ? 34.802 24.171 44.664 1.00 89.19 1061 PHE A CA 1
ATOM 8233 C C . PHE A 1 1061 ? 36.279 24.554 44.533 1.00 89.19 1061 PHE A C 1
ATOM 8235 O O . PHE A 1 1061 ? 36.957 24.616 45.557 1.00 89.19 1061 PHE A O 1
ATOM 8242 N N . ASP A 1 1062 ? 36.786 24.827 43.330 1.00 84.31 1062 ASP A N 1
ATOM 8243 C CA . ASP A 1 1062 ? 38.151 25.298 43.062 1.00 84.31 1062 ASP A CA 1
ATOM 8244 C C . ASP A 1 1062 ? 38.222 26.735 42.530 1.00 84.31 1062 ASP A C 1
ATOM 8246 O O . ASP A 1 1062 ? 39.261 27.141 42.003 1.00 84.31 1062 ASP A O 1
ATOM 8250 N N . HIS A 1 1063 ? 37.146 27.512 42.697 1.00 83.81 1063 HIS A N 1
ATOM 8251 C CA . HIS A 1 1063 ? 37.090 28.897 42.241 1.00 83.81 1063 HIS A CA 1
ATOM 8252 C C . HIS A 1 1063 ? 38.235 29.743 42.832 1.00 83.81 1063 HIS A C 1
ATOM 8254 O O . HIS A 1 1063 ? 38.607 29.586 43.996 1.00 83.81 1063 HIS A O 1
ATOM 8260 N N . SER A 1 1064 ? 38.789 30.656 42.026 1.00 80.69 1064 SER A N 1
ATOM 8261 C CA . SER A 1 1064 ? 39.952 31.478 42.393 1.00 80.69 1064 SER A CA 1
ATOM 8262 C C . SER A 1 1064 ? 39.669 32.456 43.542 1.00 80.69 1064 SER A C 1
ATOM 8264 O O . SER A 1 1064 ? 40.554 32.720 44.352 1.00 80.69 1064 SER A O 1
ATOM 8266 N N . ASP A 1 1065 ? 38.437 32.963 43.640 1.00 83.75 1065 ASP A N 1
ATOM 8267 C CA . ASP A 1 1065 ? 37.961 33.748 44.787 1.00 83.75 1065 ASP A CA 1
ATOM 8268 C C . ASP A 1 1065 ? 37.567 32.852 45.979 1.00 83.75 1065 ASP A C 1
ATOM 8270 O O . ASP A 1 1065 ? 36.536 32.172 45.964 1.00 83.75 1065 ASP A O 1
ATOM 8274 N N . HIS A 1 1066 ? 38.367 32.917 47.048 1.00 82.38 1066 HIS A N 1
ATOM 8275 C CA . HIS A 1 1066 ? 38.156 32.184 48.297 1.00 82.38 1066 HIS A CA 1
ATOM 8276 C C . HIS A 1 1066 ? 36.871 32.569 49.046 1.00 82.38 1066 HIS A C 1
ATOM 8278 O O . HIS A 1 1066 ? 36.334 31.746 49.796 1.00 82.38 1066 HIS A O 1
ATOM 8284 N N . THR A 1 1067 ? 36.359 33.792 48.872 1.00 82.44 1067 THR A N 1
ATOM 8285 C CA . THR A 1 1067 ? 35.113 34.233 49.515 1.00 82.44 1067 THR A CA 1
ATOM 8286 C C . THR A 1 1067 ? 33.918 33.557 48.859 1.00 82.44 1067 THR A C 1
ATOM 8288 O O . THR A 1 1067 ? 33.078 32.978 49.557 1.00 82.44 1067 THR A O 1
ATOM 8291 N N . LEU A 1 1068 ? 33.873 33.556 47.523 1.00 85.62 1068 LEU A N 1
ATOM 8292 C CA . LEU A 1 1068 ? 32.886 32.797 46.763 1.00 85.62 1068 LEU A CA 1
ATOM 8293 C C . LEU A 1 1068 ? 32.997 31.296 47.050 1.00 85.62 1068 LEU A C 1
ATOM 8295 O O . LEU A 1 1068 ? 31.988 30.669 47.358 1.00 85.62 1068 LEU A O 1
ATOM 8299 N N . GLN A 1 1069 ? 34.209 30.735 47.046 1.00 87.25 1069 GLN A N 1
ATOM 8300 C CA . GLN A 1 1069 ? 34.447 29.321 47.354 1.00 87.25 1069 GLN A CA 1
ATOM 8301 C C . GLN A 1 1069 ? 33.888 28.933 48.734 1.00 87.25 1069 GLN A C 1
ATOM 8303 O O . GLN A 1 1069 ? 33.212 27.913 48.870 1.00 87.25 1069 GLN A O 1
ATOM 8308 N N . ARG A 1 1070 ? 34.088 29.779 49.757 1.00 86.69 1070 ARG A N 1
ATOM 8309 C CA . ARG A 1 1070 ? 33.493 29.592 51.090 1.00 86.69 1070 ARG A CA 1
ATOM 8310 C C . ARG A 1 1070 ? 31.962 29.568 51.035 1.00 86.69 1070 ARG A C 1
ATOM 8312 O O . ARG A 1 1070 ? 31.349 28.649 51.573 1.00 86.69 1070 ARG A O 1
ATOM 8319 N N . ARG A 1 1071 ? 31.345 30.556 50.373 1.00 88.31 1071 ARG A N 1
ATOM 8320 C CA . ARG A 1 1071 ? 29.878 30.660 50.234 1.00 88.31 1071 ARG A CA 1
ATOM 8321 C C . ARG A 1 1071 ? 29.299 29.459 49.480 1.00 88.31 1071 ARG A C 1
ATOM 8323 O O . ARG A 1 1071 ? 28.258 28.939 49.872 1.00 88.31 1071 ARG A O 1
ATOM 8330 N N . VAL A 1 1072 ? 29.982 28.987 48.440 1.00 89.88 1072 VAL A N 1
ATOM 8331 C CA . VAL A 1 1072 ? 29.594 27.815 47.641 1.00 89.88 1072 VAL A CA 1
ATOM 8332 C C . VAL A 1 1072 ? 29.586 26.545 48.494 1.00 89.88 1072 VAL A C 1
ATOM 8334 O O . VAL A 1 1072 ? 28.575 25.843 48.522 1.00 89.88 1072 VAL A O 1
ATOM 8337 N N . VAL A 1 1073 ? 30.669 26.268 49.228 1.00 90.12 1073 VAL A N 1
ATOM 8338 C CA . VAL A 1 1073 ? 30.775 25.068 50.081 1.00 90.12 1073 VAL A CA 1
ATOM 8339 C C . VAL A 1 1073 ? 29.750 25.110 51.216 1.00 90.12 1073 VAL A C 1
ATOM 8341 O O . VAL A 1 1073 ? 29.084 24.111 51.486 1.00 90.12 1073 VAL A O 1
ATOM 8344 N N . GLU A 1 1074 ? 29.552 26.272 51.843 1.00 90.06 1074 GLU A N 1
ATOM 8345 C CA . GLU A 1 1074 ? 28.530 26.438 52.878 1.00 90.06 1074 GLU A CA 1
ATOM 8346 C C . GLU A 1 1074 ? 27.110 26.219 52.326 1.00 90.06 1074 GLU A C 1
ATOM 8348 O O . GLU A 1 1074 ? 26.312 25.519 52.949 1.00 90.06 1074 GLU A O 1
ATOM 8353 N N . THR A 1 1075 ? 26.806 26.750 51.137 1.00 90.56 1075 THR A N 1
ATOM 8354 C CA . THR A 1 1075 ? 25.513 26.539 50.457 1.00 90.56 1075 THR A CA 1
ATOM 8355 C C . THR A 1 1075 ? 25.293 25.058 50.136 1.00 90.56 1075 THR A C 1
ATOM 8357 O O . THR A 1 1075 ? 24.202 24.538 50.367 1.00 90.56 1075 THR A O 1
ATOM 8360 N N . TYR A 1 1076 ? 26.330 24.352 49.669 1.00 91.38 1076 TYR A N 1
ATOM 8361 C CA . TYR A 1 1076 ? 26.272 22.915 49.381 1.00 91.38 1076 TYR A CA 1
ATOM 8362 C C . TYR A 1 1076 ? 25.924 22.093 50.631 1.00 91.38 1076 TYR A C 1
ATOM 8364 O O . TYR A 1 1076 ? 25.000 21.280 50.602 1.00 91.38 1076 TYR A O 1
ATOM 8372 N N . ILE A 1 1077 ? 26.600 22.354 51.757 1.00 91.31 1077 ILE A N 1
ATOM 8373 C CA . ILE A 1 1077 ? 26.338 21.667 53.034 1.00 91.31 1077 ILE A CA 1
ATOM 8374 C C . ILE A 1 1077 ? 24.919 21.969 53.532 1.00 91.31 1077 ILE A C 1
ATOM 8376 O O . ILE A 1 1077 ? 24.185 21.042 53.883 1.00 91.31 1077 ILE A O 1
ATOM 8380 N N . ARG A 1 1078 ? 24.504 23.247 53.516 1.00 89.69 1078 ARG A N 1
ATOM 8381 C CA . ARG A 1 1078 ? 23.138 23.657 53.888 1.00 89.69 1078 ARG A CA 1
ATOM 8382 C C . ARG A 1 1078 ? 22.082 22.927 53.067 1.00 89.69 1078 ARG A C 1
ATOM 8384 O O . ARG A 1 1078 ? 21.080 22.509 53.632 1.00 89.69 1078 ARG A O 1
ATOM 8391 N N . ARG A 1 1079 ? 22.328 22.718 51.773 1.00 88.88 1079 ARG A N 1
ATOM 8392 C CA . ARG A 1 1079 ? 21.401 22.043 50.860 1.00 88.88 1079 ARG A CA 1
ATOM 8393 C C . ARG A 1 1079 ? 21.324 20.526 51.046 1.00 88.88 1079 ARG A C 1
ATOM 8395 O O . ARG A 1 1079 ? 20.234 19.970 50.923 1.00 88.88 1079 ARG A O 1
ATOM 8402 N N . LEU A 1 1080 ? 22.440 19.849 51.326 1.00 87.38 1080 LEU A N 1
ATOM 8403 C CA . LEU A 1 1080 ? 22.448 18.392 51.537 1.00 87.38 1080 LEU A CA 1
ATOM 8404 C C . LEU A 1 1080 ? 21.800 17.978 52.859 1.00 87.38 1080 LEU A C 1
ATOM 8406 O O . LEU A 1 1080 ? 21.122 16.956 52.921 1.00 87.38 1080 LEU A O 1
ATOM 8410 N N . TYR A 1 1081 ? 22.011 18.774 53.907 1.00 87.19 1081 TYR A N 1
ATOM 8411 C CA . TYR A 1 1081 ? 21.541 18.481 55.260 1.00 87.19 1081 TYR A CA 1
ATOM 8412 C C . TYR A 1 1081 ? 20.265 19.251 55.629 1.00 87.19 1081 TYR A C 1
ATOM 8414 O O . TYR A 1 1081 ? 19.908 19.308 56.800 1.00 87.19 1081 TYR A O 1
ATOM 8422 N N . GLN A 1 1082 ? 19.556 19.852 54.672 1.00 77.94 1082 GLN A N 1
ATOM 8423 C CA . GLN A 1 1082 ? 18.270 20.508 54.932 1.00 77.94 1082 GLN A CA 1
ATOM 8424 C C . GLN A 1 1082 ? 17.205 19.438 55.237 1.00 77.94 1082 GLN A C 1
ATOM 8426 O O . GLN A 1 1082 ? 16.985 18.617 54.343 1.00 77.94 1082 GLN A O 1
ATOM 8431 N N . PRO A 1 1083 ? 16.538 19.395 56.420 1.00 67.31 1083 PRO A N 1
ATOM 8432 C CA . PRO A 1 1083 ? 16.474 20.358 57.540 1.00 67.31 1083 PRO A CA 1
ATOM 8433 C C . PRO A 1 1083 ? 17.284 19.987 58.809 1.00 67.31 1083 PRO A C 1
ATOM 8435 O O . PRO A 1 1083 ? 17.210 20.694 59.813 1.00 67.31 1083 PRO A O 1
ATOM 8438 N N . TYR A 1 1084 ? 18.035 18.887 58.791 1.00 76.81 1084 TYR A N 1
ATOM 8439 C CA . TYR A 1 1084 ? 18.792 18.346 59.928 1.00 76.81 1084 TYR A CA 1
ATOM 8440 C C . TYR A 1 1084 ? 20.047 19.131 60.330 1.00 76.81 1084 TYR A C 1
ATOM 8442 O O . TYR A 1 1084 ? 20.620 18.861 61.388 1.00 76.81 1084 TYR A O 1
ATOM 8450 N N . LEU A 1 1085 ? 20.506 20.072 59.502 1.00 83.00 1085 LEU A N 1
ATOM 8451 C CA . LEU A 1 1085 ? 21.678 20.891 59.795 1.00 83.00 1085 LEU A CA 1
ATOM 8452 C C . LEU A 1 1085 ? 21.432 21.783 61.020 1.00 83.00 1085 LEU A C 1
ATOM 8454 O O . LEU A 1 1085 ? 20.472 22.558 61.070 1.00 83.00 1085 LEU A O 1
ATOM 8458 N N . VAL A 1 1086 ? 22.359 21.764 61.976 1.00 81.62 1086 VAL A N 1
ATOM 8459 C CA . VAL A 1 1086 ? 22.349 22.714 63.091 1.00 81.62 1086 VAL A CA 1
ATOM 8460 C C . VAL A 1 1086 ? 22.667 24.111 62.543 1.00 81.62 1086 VAL A C 1
ATOM 8462 O O . VAL A 1 1086 ? 23.783 24.392 62.103 1.00 81.62 1086 VAL A O 1
ATOM 8465 N N . LYS A 1 1087 ? 21.681 25.020 62.542 1.00 72.19 1087 LYS A N 1
ATOM 8466 C CA . LYS A 1 1087 ? 21.861 26.381 61.999 1.00 72.19 1087 LYS A CA 1
ATOM 8467 C C . LYS A 1 1087 ? 23.073 27.074 62.639 1.00 72.19 1087 LYS A C 1
ATOM 8469 O O . LYS A 1 1087 ? 23.127 27.241 63.853 1.00 72.19 1087 LYS A O 1
ATOM 8474 N N . GLY A 1 1088 ? 24.020 27.504 61.800 1.00 76.19 1088 GLY A N 1
ATOM 8475 C CA . GLY A 1 1088 ? 25.247 28.195 62.216 1.00 76.19 1088 GLY A CA 1
ATOM 8476 C C . GLY A 1 1088 ? 26.428 27.292 62.599 1.00 76.19 1088 GLY A C 1
ATOM 8477 O O . GLY A 1 1088 ? 27.464 27.818 62.992 1.00 76.19 1088 GLY A O 1
ATOM 8478 N N . SER A 1 1089 ? 26.322 25.961 62.476 1.00 85.44 1089 SER A N 1
ATOM 8479 C CA . SER A 1 1089 ? 27.418 25.046 62.840 1.00 85.44 1089 SER A CA 1
ATOM 8480 C C . SER A 1 1089 ? 28.544 24.950 61.807 1.00 85.44 1089 SER A C 1
ATOM 8482 O O . SER A 1 1089 ? 29.587 24.383 62.116 1.00 85.44 1089 SER A O 1
ATOM 8484 N N . VAL A 1 1090 ? 28.336 25.426 60.575 1.00 86.12 1090 VAL A N 1
ATOM 8485 C CA . VAL A 1 1090 ? 29.301 25.252 59.478 1.00 86.12 1090 VAL A CA 1
ATOM 8486 C C . VAL A 1 1090 ? 30.542 26.113 59.728 1.00 86.12 1090 VAL A C 1
ATOM 8488 O O . VAL A 1 1090 ? 30.472 27.342 59.740 1.00 86.12 1090 VAL A O 1
ATOM 8491 N N . ARG A 1 1091 ? 31.694 25.466 59.912 1.00 87.25 1091 ARG A N 1
ATOM 8492 C CA . ARG A 1 1091 ? 33.010 26.101 60.059 1.00 87.25 1091 ARG A CA 1
ATOM 8493 C C . ARG A 1 1091 ? 33.915 25.670 58.912 1.00 87.25 1091 ARG A C 1
ATOM 8495 O O . ARG A 1 1091 ? 33.823 24.543 58.440 1.00 87.25 1091 ARG A O 1
ATOM 8502 N N . MET A 1 1092 ? 34.788 26.569 58.461 1.00 85.69 1092 MET A N 1
ATOM 8503 C CA . MET A 1 1092 ? 35.744 26.302 57.382 1.00 85.69 1092 MET A CA 1
ATOM 8504 C C . MET A 1 1092 ? 37.150 26.730 57.801 1.00 85.69 1092 MET A C 1
ATOM 8506 O O . MET A 1 1092 ? 37.332 27.840 58.304 1.00 85.69 1092 MET A O 1
ATOM 8510 N N . GLN A 1 1093 ? 38.131 25.859 57.574 1.00 85.06 1093 GLN A N 1
ATOM 8511 C CA . GLN A 1 1093 ? 39.533 26.049 57.931 1.00 85.06 1093 GLN A CA 1
ATOM 8512 C C . GLN A 1 1093 ? 40.439 25.691 56.746 1.00 85.06 1093 GLN A C 1
ATOM 8514 O O . GLN A 1 1093 ? 40.329 24.622 56.144 1.00 85.06 1093 GLN A O 1
ATOM 8519 N N . TRP A 1 1094 ? 41.369 26.588 56.422 1.00 82.38 1094 TRP A N 1
ATOM 8520 C CA . TRP A 1 1094 ? 42.368 26.374 55.378 1.00 82.38 1094 TRP A CA 1
ATOM 8521 C C . TRP A 1 1094 ? 43.558 25.581 55.926 1.00 82.38 1094 TRP A C 1
ATOM 8523 O O . TRP A 1 1094 ? 44.200 26.009 56.885 1.00 82.38 1094 TRP A O 1
ATOM 8533 N N . HIS A 1 1095 ? 43.883 24.447 55.303 1.00 83.88 1095 HIS A N 1
ATOM 8534 C CA . HIS A 1 1095 ? 45.070 23.646 55.603 1.00 83.88 1095 HIS A CA 1
ATOM 8535 C C . HIS A 1 1095 ? 46.027 23.651 54.400 1.00 83.88 1095 HIS A C 1
ATOM 8537 O O . HIS A 1 1095 ? 45.617 23.812 53.253 1.00 83.88 1095 HIS A O 1
ATOM 8543 N N . ARG A 1 1096 ? 47.328 23.420 54.626 1.00 80.25 1096 ARG A N 1
ATOM 8544 C CA . ARG A 1 1096 ? 48.334 23.381 53.536 1.00 80.25 1096 ARG A CA 1
ATOM 8545 C C . ARG A 1 1096 ? 48.029 22.334 52.457 1.00 80.25 1096 ARG A C 1
ATOM 8547 O O . ARG A 1 1096 ? 48.485 22.458 51.329 1.00 80.25 1096 ARG A O 1
ATOM 8554 N N . SER A 1 1097 ? 47.281 21.303 52.830 1.00 79.44 1097 SER A N 1
ATOM 8555 C CA . SER A 1 1097 ? 46.926 20.159 51.985 1.00 79.44 1097 SER A CA 1
ATOM 8556 C C . SER A 1 1097 ? 45.560 20.288 51.302 1.00 79.44 1097 SER A C 1
ATOM 8558 O O . SER A 1 1097 ? 45.228 19.434 50.486 1.00 79.44 1097 SER A O 1
ATOM 8560 N N . GLY A 1 1098 ? 44.758 21.304 51.646 1.00 84.44 1098 GLY A N 1
ATOM 8561 C CA . GLY A 1 1098 ? 43.380 21.457 51.172 1.00 84.44 1098 GLY A CA 1
ATOM 8562 C C . GLY A 1 1098 ? 42.489 22.247 52.135 1.00 84.44 1098 GLY A C 1
ATOM 8563 O O . GLY A 1 1098 ? 42.942 22.736 53.168 1.00 84.44 1098 GLY A O 1
ATOM 8564 N N . LEU A 1 1099 ? 41.208 22.364 51.799 1.00 88.94 1099 LEU A N 1
ATOM 8565 C CA . LEU A 1 1099 ? 40.195 23.051 52.608 1.00 88.94 1099 LEU A CA 1
ATOM 8566 C C . LEU A 1 1099 ? 39.416 22.032 53.452 1.00 88.94 1099 LEU A C 1
ATOM 8568 O O . LEU A 1 1099 ? 39.007 20.998 52.931 1.00 88.94 1099 LEU A O 1
ATOM 8572 N N . ILE A 1 1100 ? 39.208 22.321 54.738 1.00 91.25 1100 ILE A N 1
ATOM 8573 C CA . ILE A 1 1100 ? 38.441 21.482 55.669 1.00 91.25 1100 ILE A CA 1
ATOM 8574 C C . ILE A 1 1100 ? 37.178 22.246 56.076 1.00 91.25 1100 ILE A C 1
ATOM 8576 O O . ILE A 1 1100 ? 37.268 23.395 56.509 1.00 91.25 1100 ILE A O 1
ATOM 8580 N N . ALA A 1 1101 ? 36.008 21.622 55.956 1.00 91.44 1101 ALA A N 1
ATOM 8581 C CA . ALA A 1 1101 ? 34.742 22.143 56.465 1.00 91.44 1101 ALA A CA 1
ATOM 8582 C C . ALA A 1 1101 ? 34.127 21.165 57.476 1.00 91.44 1101 ALA A C 1
ATOM 8584 O O . ALA A 1 1101 ? 34.097 19.965 57.221 1.00 91.44 1101 ALA A O 1
ATOM 8585 N N . THR A 1 1102 ? 33.631 21.663 58.607 1.00 91.81 1102 THR A N 1
ATOM 8586 C CA . THR A 1 1102 ? 33.006 20.865 59.678 1.00 91.81 1102 THR A CA 1
ATOM 8587 C C . THR A 1 1102 ? 31.630 21.423 60.035 1.00 91.81 1102 THR A C 1
ATOM 8589 O O . THR A 1 1102 ? 31.414 22.634 59.978 1.00 91.81 1102 THR A O 1
ATOM 8592 N N . TRP A 1 1103 ? 30.675 20.554 60.371 1.00 91.69 1103 TRP A N 1
ATOM 8593 C CA . TRP A 1 1103 ? 29.324 20.942 60.798 1.00 91.69 1103 TRP A CA 1
ATOM 8594 C C . TRP A 1 1103 ? 28.688 19.888 61.712 1.00 91.69 1103 TRP A C 1
ATOM 8596 O O . TRP A 1 1103 ? 29.164 18.757 61.796 1.00 91.69 1103 TRP A O 1
ATOM 8606 N N . GLU A 1 1104 ? 27.589 20.252 62.374 1.00 88.88 1104 GLU A N 1
ATOM 8607 C CA . GLU A 1 1104 ? 26.781 19.359 63.211 1.00 88.88 1104 GLU A CA 1
ATOM 8608 C C . GLU A 1 1104 ? 25.398 19.153 62.578 1.00 88.88 1104 GLU A C 1
ATOM 8610 O O . GLU A 1 1104 ? 24.827 20.077 61.991 1.00 88.88 1104 GLU A O 1
ATOM 8615 N N . PHE A 1 1105 ? 24.847 17.947 62.695 1.00 87.19 1105 PHE A N 1
ATOM 8616 C CA . PHE A 1 1105 ? 23.511 17.603 62.204 1.00 87.19 1105 PHE A CA 1
ATOM 8617 C C . PHE A 1 1105 ? 22.826 16.558 63.103 1.00 87.19 1105 PHE A C 1
ATOM 8619 O O . PHE A 1 1105 ? 23.477 15.897 63.914 1.00 87.19 1105 PHE A O 1
ATOM 8626 N N . TYR A 1 1106 ? 21.507 16.420 62.965 1.00 79.44 1106 TYR A N 1
ATOM 8627 C CA . TYR A 1 1106 ? 20.689 15.433 63.686 1.00 79.44 1106 TYR A CA 1
ATOM 8628 C C . TYR A 1 1106 ? 20.329 14.228 62.802 1.00 79.44 1106 TYR A C 1
ATOM 8630 O O . TYR A 1 1106 ? 20.174 14.379 61.594 1.00 79.44 1106 TYR A O 1
ATOM 8638 N N . ASP A 1 1107 ? 20.180 13.040 63.394 1.00 65.12 1107 ASP A N 1
ATOM 8639 C CA . ASP A 1 1107 ? 19.799 11.810 62.665 1.00 65.12 1107 ASP A CA 1
ATOM 8640 C C . ASP A 1 1107 ? 18.281 11.715 62.403 1.00 65.12 1107 ASP A C 1
ATOM 8642 O O . ASP A 1 1107 ? 17.854 11.126 61.414 1.00 65.12 1107 ASP A O 1
ATOM 8646 N N . GLU A 1 1108 ? 17.465 12.338 63.263 1.00 58.56 1108 GLU A N 1
ATOM 8647 C CA . GLU A 1 1108 ? 16.001 12.399 63.160 1.00 58.56 1108 GLU A CA 1
ATOM 8648 C C . GLU A 1 1108 ? 15.485 13.829 63.407 1.00 58.56 1108 GLU A C 1
ATOM 8650 O O . GLU A 1 1108 ? 16.106 14.628 64.114 1.00 58.56 1108 GLU A O 1
ATOM 8655 N N . TYR A 1 1109 ? 14.345 14.174 62.797 1.00 47.38 1109 TYR A N 1
ATOM 8656 C CA . TYR A 1 1109 ? 13.737 15.506 62.890 1.00 47.38 1109 TYR A CA 1
ATOM 8657 C C . TYR A 1 1109 ? 13.129 15.706 64.283 1.00 47.38 1109 TYR A C 1
ATOM 8659 O O . TYR A 1 1109 ? 12.145 15.053 64.626 1.00 47.38 1109 TYR A O 1
ATOM 8667 N N . ILE A 1 1110 ? 13.699 16.611 65.082 1.00 44.47 1110 ILE A N 1
ATOM 8668 C CA . ILE A 1 1110 ? 13.146 16.990 66.388 1.00 44.47 1110 ILE A CA 1
ATOM 8669 C C . ILE A 1 1110 ? 12.213 18.190 66.197 1.00 44.47 1110 ILE A C 1
ATOM 8671 O O . ILE A 1 1110 ? 12.648 19.257 65.758 1.00 44.47 1110 ILE A O 1
ATOM 8675 N N . GLU A 1 1111 ? 10.936 18.008 66.549 1.00 42.94 1111 GLU A N 1
ATOM 8676 C CA . GLU A 1 1111 ? 9.907 19.053 66.615 1.00 42.94 1111 GLU A CA 1
ATOM 8677 C C . GLU A 1 1111 ? 10.438 20.328 67.292 1.00 42.94 1111 GLU A C 1
ATOM 8679 O O . GLU A 1 1111 ? 10.698 20.349 68.496 1.00 42.94 1111 GLU A O 1
ATOM 8684 N N . ARG A 1 1112 ? 10.500 21.444 66.556 1.00 39.97 1112 ARG A N 1
ATOM 8685 C CA . ARG A 1 1112 ? 10.444 22.770 67.182 1.00 39.97 1112 ARG A CA 1
ATOM 8686 C C . ARG A 1 1112 ? 8.984 23.181 67.299 1.00 39.97 1112 ARG A C 1
ATOM 8688 O O . ARG A 1 1112 ? 8.393 23.659 66.335 1.00 39.97 1112 ARG A O 1
ATOM 8695 N N . LYS A 1 1113 ? 8.406 23.037 68.495 1.00 36.38 1113 LYS A N 1
ATOM 8696 C CA . LYS A 1 1113 ? 7.135 23.688 68.841 1.00 36.38 1113 LYS A CA 1
ATOM 8697 C C . LYS A 1 1113 ? 7.311 25.207 68.784 1.00 36.38 1113 LYS A C 1
ATOM 8699 O O . LYS A 1 1113 ? 7.747 25.822 69.751 1.00 36.38 1113 LYS A O 1
ATOM 8704 N N . ASN A 1 1114 ? 6.940 25.813 67.662 1.00 32.78 1114 ASN A N 1
ATOM 8705 C CA . ASN A 1 1114 ? 6.686 27.246 67.591 1.00 32.78 1114 ASN A CA 1
ATOM 8706 C C . ASN A 1 1114 ? 5.219 27.496 67.942 1.00 32.78 1114 ASN A C 1
ATOM 8708 O O . ASN A 1 1114 ? 4.324 27.256 67.136 1.00 32.78 1114 ASN A O 1
ATOM 8712 N N . GLY A 1 1115 ? 4.987 27.986 69.157 1.00 33.66 1115 GLY A N 1
ATOM 8713 C CA . GLY A 1 1115 ? 3.690 28.464 69.611 1.00 33.66 1115 GLY A CA 1
ATOM 8714 C C . GLY A 1 1115 ? 3.864 29.641 70.563 1.00 33.66 1115 GLY A C 1
ATOM 8715 O O . GLY A 1 1115 ? 4.168 29.421 71.725 1.00 33.66 1115 GLY A O 1
ATOM 8716 N N . VAL A 1 1116 ? 3.641 30.838 70.011 1.00 32.72 1116 VAL A N 1
ATOM 8717 C CA . VAL A 1 1116 ? 3.151 32.084 70.632 1.00 32.72 1116 VAL A CA 1
ATOM 8718 C C . VAL A 1 1116 ? 3.978 32.708 71.766 1.00 32.72 1116 VAL A C 1
ATOM 8720 O O . VAL A 1 1116 ? 4.329 32.090 72.763 1.00 32.72 1116 VAL A O 1
ATOM 8723 N N . GLU A 1 1117 ? 4.238 34.002 71.579 1.00 29.72 1117 GLU A N 1
ATOM 8724 C CA . GLU A 1 1117 ? 4.650 34.967 72.593 1.00 29.72 1117 GLU A CA 1
ATOM 8725 C C . GLU A 1 1117 ? 3.870 34.777 73.903 1.00 29.72 1117 GLU A C 1
ATOM 8727 O O . GLU A 1 1117 ? 2.697 35.120 73.978 1.00 29.72 1117 GLU A O 1
ATOM 8732 N N . ASP A 1 1118 ? 4.521 34.279 74.953 1.00 29.95 1118 ASP A N 1
ATOM 8733 C CA . ASP A 1 1118 ? 4.309 34.844 76.281 1.00 29.95 1118 ASP A CA 1
ATOM 8734 C C . ASP A 1 1118 ? 5.491 34.548 77.204 1.00 29.95 1118 ASP A C 1
ATOM 8736 O O . ASP A 1 1118 ? 6.010 33.433 77.307 1.00 29.95 1118 ASP A O 1
ATOM 8740 N N . GLN A 1 1119 ? 5.961 35.608 77.850 1.00 32.00 1119 GLN A N 1
ATOM 8741 C CA . GLN A 1 1119 ? 7.028 35.557 78.835 1.00 32.00 1119 GLN A CA 1
ATOM 8742 C C . GLN A 1 1119 ? 6.516 34.861 80.106 1.00 32.00 1119 GLN A C 1
ATOM 8744 O O . GLN A 1 1119 ? 5.395 35.092 80.541 1.00 32.00 1119 GLN A O 1
ATOM 8749 N N . THR A 1 1120 ? 7.408 34.107 80.760 1.00 29.77 1120 THR A N 1
ATOM 8750 C CA . THR A 1 1120 ? 7.314 33.557 82.133 1.00 29.77 1120 THR A CA 1
ATOM 8751 C C . THR A 1 1120 ? 6.611 32.199 82.333 1.00 29.77 1120 THR A C 1
ATOM 8753 O O . THR A 1 1120 ? 5.437 32.122 82.656 1.00 29.77 1120 THR A O 1
ATOM 8756 N N . LEU A 1 1121 ? 7.378 31.099 82.280 1.00 31.41 1121 LEU A N 1
ATOM 8757 C CA . LEU A 1 1121 ? 7.688 30.226 83.435 1.00 31.41 1121 LEU A CA 1
ATOM 8758 C C . LEU A 1 1121 ? 8.568 29.042 82.982 1.00 31.41 1121 LEU A C 1
ATOM 8760 O O . LEU A 1 1121 ? 8.137 28.178 82.226 1.00 31.41 1121 LEU A O 1
ATOM 8764 N N . ASN A 1 1122 ? 9.793 28.962 83.507 1.00 30.61 1122 ASN A N 1
ATOM 8765 C CA . ASN A 1 1122 ? 10.657 27.785 83.389 1.00 30.61 1122 ASN A CA 1
ATOM 8766 C C . ASN A 1 1122 ? 10.068 26.611 84.188 1.00 30.61 1122 ASN A C 1
ATOM 8768 O O . ASN A 1 1122 ? 10.113 26.639 85.420 1.00 30.61 1122 ASN A O 1
ATOM 8772 N N . LYS A 1 1123 ? 9.600 25.553 83.514 1.00 31.89 1123 LYS A N 1
ATOM 8773 C CA . LYS A 1 1123 ? 9.573 24.194 84.078 1.00 31.89 1123 LYS A CA 1
ATOM 8774 C C . LYS A 1 1123 ? 9.755 23.129 82.991 1.00 31.89 1123 LYS A C 1
ATOM 8776 O O . LYS A 1 1123 ? 9.024 23.091 82.012 1.00 31.89 1123 LYS A O 1
ATOM 8781 N N . MET A 1 1124 ? 10.773 22.305 83.240 1.00 27.50 1124 MET A N 1
ATOM 8782 C CA . MET A 1 1124 ? 11.274 21.135 82.515 1.00 27.50 1124 MET A CA 1
ATOM 8783 C C . MET A 1 1124 ? 10.219 20.347 81.722 1.00 27.50 1124 MET A C 1
ATOM 8785 O O . MET A 1 1124 ? 9.331 19.731 82.308 1.00 27.50 1124 MET A O 1
ATOM 8789 N N . VAL A 1 1125 ? 10.398 20.297 80.401 1.00 32.06 1125 VAL A N 1
ATOM 8790 C CA . VAL A 1 1125 ? 9.915 19.219 79.530 1.00 32.06 1125 VAL A CA 1
ATOM 8791 C C . VAL A 1 1125 ? 11.166 18.568 78.944 1.00 32.06 1125 VAL A C 1
ATOM 8793 O O . VAL A 1 1125 ? 12.001 19.262 78.369 1.00 32.06 1125 VAL A O 1
ATOM 8796 N N . GLU A 1 1126 ? 11.326 17.265 79.170 1.00 29.47 1126 GLU A N 1
ATOM 8797 C CA . GLU A 1 1126 ? 12.417 16.446 78.635 1.00 29.47 1126 GLU A CA 1
ATOM 8798 C C . GLU A 1 1126 ? 12.372 16.458 77.099 1.00 29.47 1126 GLU A C 1
ATOM 8800 O O . GLU A 1 1126 ? 11.525 15.814 76.478 1.00 29.47 1126 GLU A O 1
ATOM 8805 N N . GLU A 1 1127 ? 13.284 17.204 76.473 1.00 35.41 1127 GLU A N 1
ATOM 8806 C CA . GLU A 1 1127 ? 13.640 17.002 75.070 1.00 35.41 1127 GLU A CA 1
ATOM 8807 C C . GLU A 1 1127 ? 14.278 15.611 74.957 1.00 35.41 1127 GLU A C 1
ATOM 8809 O O . GLU A 1 1127 ? 15.348 15.371 75.520 1.00 35.41 1127 GLU A O 1
ATOM 8814 N N . LYS A 1 1128 ? 13.634 14.675 74.244 1.00 39.72 1128 LYS A N 1
ATOM 8815 C CA . LYS A 1 1128 ? 14.295 13.433 73.816 1.00 39.72 1128 LYS A CA 1
ATOM 8816 C C . LYS A 1 1128 ? 15.558 13.835 73.050 1.00 39.72 1128 LYS A C 1
ATOM 8818 O O . LYS A 1 1128 ? 15.467 14.378 71.952 1.00 39.72 1128 LYS A O 1
ATOM 8823 N N . HIS A 1 1129 ? 16.721 13.612 73.661 1.00 41.72 1129 HIS A N 1
ATOM 8824 C CA . HIS A 1 1129 ? 18.029 13.897 73.083 1.00 41.72 1129 HIS A CA 1
ATOM 8825 C C . HIS A 1 1129 ? 18.225 13.078 71.802 1.00 41.72 1129 HIS A C 1
ATOM 8827 O O . HIS A 1 1129 ? 18.666 11.934 71.859 1.00 41.72 1129 HIS A O 1
ATOM 8833 N N . GLY A 1 1130 ? 17.913 13.653 70.639 1.00 53.53 1130 GLY A N 1
ATOM 8834 C CA . GLY A 1 1130 ? 18.491 13.161 69.393 1.00 53.53 1130 GLY A CA 1
ATOM 8835 C C . GLY A 1 1130 ? 19.994 13.411 69.441 1.00 53.53 1130 GLY A C 1
ATOM 8836 O O . GLY A 1 1130 ? 20.433 14.542 69.676 1.00 53.53 1130 GLY A O 1
ATOM 8837 N N . GLU A 1 1131 ? 20.779 12.348 69.285 1.00 63.28 1131 GLU A N 1
ATOM 8838 C CA . GLU A 1 1131 ? 22.235 12.429 69.300 1.00 63.28 1131 GLU A CA 1
ATOM 8839 C C . GLU A 1 1131 ? 22.716 13.355 68.177 1.00 63.28 1131 GLU A C 1
ATOM 8841 O O . GLU A 1 1131 ? 22.397 13.171 66.999 1.00 63.28 1131 GLU A O 1
ATOM 8846 N N . LYS A 1 1132 ? 23.478 14.386 68.555 1.00 72.88 1132 LYS A N 1
ATOM 8847 C CA . LYS A 1 1132 ? 24.159 15.253 67.595 1.00 72.88 1132 LYS A CA 1
ATOM 8848 C C . LYS A 1 1132 ? 25.298 14.473 66.950 1.00 72.88 1132 LYS A C 1
ATOM 8850 O O . LYS A 1 1132 ? 26.186 13.976 67.647 1.00 72.88 1132 LYS A O 1
ATOM 8855 N N . LYS A 1 1133 ? 25.293 14.430 65.623 1.00 84.62 1133 LYS A N 1
ATOM 8856 C CA . LYS A 1 1133 ? 26.360 13.863 64.797 1.00 84.62 1133 LYS A CA 1
ATOM 8857 C C . LYS A 1 1133 ? 27.139 14.983 64.130 1.00 84.62 1133 LYS A C 1
ATOM 8859 O O . LYS A 1 1133 ? 26.643 16.103 63.988 1.00 84.62 1133 LYS A O 1
ATOM 8864 N N . TRP A 1 1134 ? 28.360 14.688 63.705 1.00 88.50 1134 TRP A N 1
ATOM 8865 C CA . TRP A 1 1134 ? 29.174 15.645 62.964 1.00 88.50 1134 TRP A CA 1
ATOM 8866 C C . TRP A 1 1134 ? 29.446 15.169 61.541 1.00 88.50 1134 TRP A C 1
ATOM 8868 O O . TRP A 1 1134 ? 29.529 13.973 61.242 1.00 88.50 1134 TRP A O 1
ATOM 8878 N N . GLY A 1 1135 ? 29.557 16.145 60.645 1.00 89.38 1135 GLY A N 1
ATOM 8879 C CA . GLY A 1 1135 ? 29.994 15.963 59.273 1.00 89.38 1135 GLY A CA 1
ATOM 8880 C C . GLY A 1 1135 ? 31.305 16.700 59.036 1.00 89.38 1135 GLY A C 1
ATOM 8881 O O . GLY A 1 1135 ? 31.516 17.796 59.563 1.00 89.38 1135 GLY A O 1
ATOM 8882 N N . VAL A 1 1136 ? 32.192 16.094 58.250 1.00 92.25 1136 VAL A N 1
ATOM 8883 C CA . VAL A 1 1136 ? 33.434 16.731 57.803 1.00 92.25 1136 VAL A CA 1
ATOM 8884 C C . VAL A 1 1136 ? 33.587 16.594 56.293 1.00 92.25 1136 VAL A C 1
ATOM 8886 O O . VAL A 1 1136 ? 33.349 15.526 55.736 1.00 92.25 1136 VAL A O 1
ATOM 8889 N N . MET A 1 1137 ? 33.991 17.670 55.622 1.00 93.06 1137 MET A N 1
ATOM 8890 C CA . MET A 1 1137 ? 34.324 17.691 54.201 1.00 93.06 1137 MET A CA 1
ATOM 8891 C C . MET A 1 1137 ? 35.770 18.137 54.015 1.00 93.06 1137 MET A C 1
ATOM 8893 O O . MET A 1 1137 ? 36.187 19.147 54.579 1.00 93.06 1137 MET A O 1
ATOM 8897 N N . VAL A 1 1138 ? 36.524 17.407 53.198 1.00 92.44 1138 VAL A N 1
ATOM 8898 C CA . VAL A 1 1138 ? 37.878 17.781 52.777 1.00 92.44 1138 VAL A CA 1
ATOM 8899 C C . VAL A 1 1138 ? 37.900 18.019 51.275 1.00 92.44 1138 VAL A C 1
ATOM 8901 O O . VAL A 1 1138 ? 37.469 17.161 50.512 1.00 92.44 1138 VAL A O 1
ATOM 8904 N N . ILE A 1 1139 ? 38.400 19.174 50.842 1.00 91.00 1139 ILE A N 1
ATOM 8905 C CA . ILE A 1 1139 ? 38.542 19.527 49.426 1.00 91.00 1139 ILE A CA 1
ATOM 8906 C C . ILE A 1 1139 ? 40.031 19.587 49.090 1.00 91.00 1139 ILE A C 1
ATOM 8908 O O . ILE A 1 1139 ? 40.769 20.408 49.642 1.00 91.00 1139 ILE A O 1
ATOM 8912 N N . ILE A 1 1140 ? 40.477 18.705 48.196 1.00 89.81 1140 ILE A N 1
ATOM 8913 C CA . ILE A 1 1140 ? 41.887 18.502 47.847 1.00 89.81 1140 ILE A CA 1
ATOM 8914 C C . ILE A 1 1140 ? 42.115 18.526 46.339 1.00 89.81 1140 ILE A C 1
ATOM 8916 O O . ILE A 1 1140 ? 41.295 18.043 45.568 1.00 89.81 1140 ILE A O 1
ATOM 8920 N N . LYS A 1 1141 ? 43.287 19.023 45.924 1.00 83.62 1141 LYS A N 1
ATOM 8921 C CA . LYS A 1 1141 ? 43.700 19.037 44.509 1.00 83.62 1141 LYS A CA 1
ATOM 8922 C C . LYS A 1 1141 ? 44.368 17.742 44.028 1.00 83.62 1141 LYS A C 1
ATOM 8924 O O . LYS A 1 1141 ? 44.525 17.521 42.835 1.00 83.62 1141 LYS A O 1
ATOM 8929 N N . SER A 1 1142 ? 44.832 16.897 44.952 1.00 82.56 1142 SER A N 1
ATOM 8930 C CA . SER A 1 1142 ? 45.576 15.674 44.630 1.00 82.56 1142 SER A CA 1
ATOM 8931 C C . SER A 1 1142 ? 45.380 14.606 45.700 1.00 82.56 1142 SER A C 1
ATOM 8933 O O . SER A 1 1142 ? 45.498 14.891 46.894 1.00 82.56 1142 SER A O 1
ATOM 8935 N N . LEU A 1 1143 ? 45.163 13.358 45.263 1.00 84.25 1143 LEU A N 1
ATOM 8936 C CA . LEU A 1 1143 ? 45.033 12.175 46.126 1.00 84.25 1143 LEU A CA 1
ATOM 8937 C C . LEU A 1 1143 ? 46.269 11.923 47.003 1.00 84.25 1143 LEU A C 1
ATOM 8939 O O . LEU A 1 1143 ? 46.150 11.288 48.045 1.00 84.25 1143 LEU A O 1
ATOM 8943 N N . GLN A 1 1144 ? 47.443 12.441 46.627 1.00 82.31 1144 GLN A N 1
ATOM 8944 C CA . GLN A 1 1144 ? 48.672 12.283 47.416 1.00 82.31 1144 GLN A CA 1
ATOM 8945 C C . GLN A 1 1144 ? 48.561 12.900 48.817 1.00 82.31 1144 GLN A C 1
ATOM 8947 O O . GLN A 1 1144 ? 49.209 12.437 49.751 1.00 82.31 1144 GLN A O 1
ATOM 8952 N N . PHE A 1 1145 ? 47.725 13.925 48.983 1.00 83.69 1145 PHE A N 1
ATOM 8953 C CA . PHE A 1 1145 ? 47.535 14.602 50.263 1.00 83.69 1145 PHE A CA 1
ATOM 8954 C C . PHE A 1 1145 ? 46.442 13.972 51.136 1.00 83.69 1145 PHE A C 1
ATOM 8956 O O . PHE A 1 1145 ? 46.216 14.435 52.256 1.00 83.69 1145 PHE A O 1
ATOM 8963 N N . LEU A 1 1146 ? 45.765 12.930 50.638 1.00 84.94 1146 LEU A N 1
ATOM 8964 C CA . LEU A 1 1146 ? 44.564 12.382 51.259 1.00 84.94 1146 LEU A CA 1
ATOM 8965 C C . LEU A 1 1146 ? 44.808 11.835 52.684 1.00 84.94 1146 LEU A C 1
ATOM 8967 O O . LEU A 1 1146 ? 44.097 12.271 53.588 1.00 84.94 1146 LEU A O 1
ATOM 8971 N N . PRO A 1 1147 ? 45.818 10.982 52.961 1.00 84.31 1147 PRO A N 1
ATOM 8972 C CA . PRO A 1 1147 ? 46.032 10.470 54.320 1.00 84.31 1147 PRO A CA 1
ATOM 8973 C C . PRO A 1 1147 ? 46.314 11.584 55.343 1.00 84.31 1147 PRO A C 1
ATOM 8975 O O . PRO A 1 1147 ? 45.768 11.585 56.448 1.00 84.31 1147 PRO A O 1
ATOM 8978 N N . ALA A 1 1148 ? 47.117 12.581 54.952 1.00 84.44 1148 ALA A N 1
ATOM 8979 C CA . ALA A 1 1148 ? 47.482 13.704 55.812 1.00 84.44 1148 ALA A CA 1
ATOM 8980 C C . ALA A 1 1148 ? 46.281 14.607 56.134 1.00 84.44 1148 ALA A C 1
ATOM 8982 O O . ALA A 1 1148 ? 46.115 15.023 57.283 1.00 84.44 1148 ALA A O 1
ATOM 8983 N N . ILE A 1 1149 ? 45.429 14.900 55.142 1.00 87.25 1149 ILE A N 1
ATOM 8984 C CA . ILE A 1 1149 ? 44.254 15.742 55.377 1.00 87.25 1149 ILE A CA 1
ATOM 8985 C C . ILE A 1 1149 ? 43.157 15.009 56.150 1.00 87.25 1149 ILE A C 1
ATOM 8987 O O . ILE A 1 1149 ? 42.503 15.648 56.964 1.00 87.25 1149 ILE A O 1
ATOM 8991 N N . ILE A 1 1150 ? 42.988 13.690 55.966 1.00 86.94 1150 ILE A N 1
ATOM 8992 C CA . ILE A 1 1150 ? 42.037 12.890 56.756 1.00 86.94 1150 ILE A CA 1
ATOM 8993 C C . ILE A 1 1150 ? 42.384 12.999 58.243 1.00 86.94 1150 ILE A C 1
ATOM 8995 O O . ILE A 1 1150 ? 41.517 13.325 59.049 1.00 86.94 1150 ILE A O 1
ATOM 8999 N N . SER A 1 1151 ? 43.655 12.807 58.609 1.00 84.75 1151 SER A N 1
ATOM 9000 C CA . SER A 1 1151 ? 44.093 12.935 60.005 1.00 84.75 1151 SER A CA 1
ATOM 9001 C C . SER A 1 1151 ? 43.825 14.338 60.574 1.00 84.75 1151 SER A C 1
ATOM 9003 O O . SER A 1 1151 ? 43.311 14.472 61.686 1.00 84.75 1151 SER A O 1
ATOM 9005 N N . ALA A 1 1152 ? 44.104 15.394 59.797 1.00 85.62 1152 ALA A N 1
ATOM 9006 C CA . ALA A 1 1152 ? 43.833 16.774 60.204 1.00 85.62 1152 ALA A CA 1
ATOM 9007 C C . ALA A 1 1152 ? 42.329 17.064 60.361 1.00 85.62 1152 ALA A C 1
ATOM 9009 O O . ALA A 1 1152 ? 41.928 17.711 61.325 1.00 85.62 1152 ALA A O 1
ATOM 9010 N N . ALA A 1 1153 ? 41.510 16.559 59.439 1.00 86.25 1153 ALA A N 1
ATOM 9011 C CA . ALA A 1 1153 ? 40.066 16.749 59.418 1.00 86.25 1153 ALA A CA 1
ATOM 9012 C C . ALA A 1 1153 ? 39.368 16.026 60.574 1.00 86.25 1153 ALA A C 1
ATOM 9014 O O . ALA A 1 1153 ? 38.505 16.611 61.225 1.00 86.25 1153 ALA A O 1
ATOM 9015 N N . LEU A 1 1154 ? 39.786 14.791 60.876 1.00 85.44 1154 LEU A N 1
ATOM 9016 C CA . LEU A 1 1154 ? 39.291 14.053 62.037 1.00 85.44 1154 LEU A CA 1
ATOM 9017 C C . LEU A 1 1154 ? 39.620 14.797 63.333 1.00 85.44 1154 LEU A C 1
ATOM 9019 O O . LEU A 1 1154 ? 38.731 14.978 64.158 1.00 85.44 1154 LEU A O 1
ATOM 9023 N N . ARG A 1 1155 ? 40.850 15.312 63.474 1.00 82.75 1155 ARG A N 1
ATOM 9024 C CA . ARG A 1 1155 ? 41.247 16.107 64.644 1.00 82.75 1155 ARG A CA 1
ATOM 9025 C C . ARG A 1 1155 ? 40.375 17.353 64.815 1.00 82.75 1155 ARG A C 1
ATOM 9027 O O . ARG A 1 1155 ? 39.906 17.607 65.921 1.00 82.75 1155 ARG A O 1
ATOM 9034 N N . GLU A 1 1156 ? 40.133 18.098 63.738 1.00 80.75 1156 GLU A N 1
ATOM 9035 C CA . GLU A 1 1156 ? 39.292 19.303 63.765 1.00 80.75 1156 GLU A CA 1
ATOM 9036 C C . GLU A 1 1156 ? 37.836 18.983 64.142 1.00 80.75 1156 GLU A C 1
ATOM 9038 O O . GLU A 1 1156 ? 37.243 19.688 64.956 1.00 80.75 1156 GLU A O 1
ATOM 9043 N N . ALA A 1 1157 ? 37.275 17.889 63.615 1.00 77.56 1157 ALA A N 1
ATOM 9044 C CA . ALA A 1 1157 ? 35.921 17.445 63.948 1.00 77.56 1157 ALA A CA 1
ATOM 9045 C C . ALA A 1 1157 ? 35.799 16.978 65.411 1.00 77.56 1157 ALA A C 1
ATOM 9047 O O . ALA A 1 1157 ? 34.806 17.272 66.076 1.00 77.56 1157 ALA A O 1
ATOM 9048 N N . THR A 1 1158 ? 36.822 16.299 65.943 1.00 71.94 1158 THR A N 1
ATOM 9049 C CA . THR A 1 1158 ? 36.826 15.802 67.330 1.00 71.94 1158 THR A CA 1
ATOM 9050 C C . THR A 1 1158 ? 37.167 16.866 68.375 1.00 71.94 1158 THR A C 1
ATOM 9052 O O . THR A 1 1158 ? 36.805 16.707 69.539 1.00 71.94 1158 THR A O 1
ATOM 9055 N N . ASN A 1 1159 ? 37.821 17.970 67.994 1.00 59.59 1159 ASN A N 1
ATOM 9056 C CA . ASN A 1 1159 ? 38.292 18.995 68.935 1.00 59.59 1159 ASN A CA 1
ATOM 9057 C C . ASN A 1 1159 ? 37.166 19.762 69.657 1.00 59.59 1159 ASN A C 1
ATOM 9059 O O . ASN A 1 1159 ? 37.440 20.407 70.664 1.00 59.59 1159 ASN A O 1
ATOM 9063 N N . ASN A 1 1160 ? 35.907 19.650 69.222 1.00 52.19 1160 ASN A N 1
ATOM 9064 C CA . ASN A 1 1160 ? 34.758 20.179 69.972 1.00 52.19 1160 ASN A CA 1
ATOM 9065 C C . ASN A 1 1160 ? 34.236 19.223 71.073 1.00 52.19 1160 ASN A C 1
ATOM 9067 O O . ASN A 1 1160 ? 33.388 19.630 71.860 1.00 52.19 1160 ASN A O 1
ATOM 9071 N N . LEU A 1 1161 ? 34.729 17.980 71.166 1.00 50.25 1161 LEU A N 1
ATOM 9072 C CA . LEU A 1 1161 ? 34.326 17.002 72.195 1.00 50.25 1161 LEU A CA 1
ATOM 9073 C C . LEU A 1 1161 ? 35.321 16.887 73.364 1.00 50.25 1161 LEU A C 1
ATOM 9075 O O . LEU A 1 1161 ? 35.011 16.251 74.368 1.00 50.25 1161 LEU A O 1
ATOM 9079 N N . HIS A 1 1162 ? 36.497 17.517 73.280 1.00 45.25 1162 HIS A N 1
ATOM 9080 C CA . HIS A 1 1162 ? 37.572 17.318 74.261 1.00 45.25 1162 HIS A CA 1
ATOM 9081 C C . HIS A 1 1162 ? 37.437 18.093 75.589 1.00 45.25 1162 HIS A C 1
ATOM 9083 O O . HIS A 1 1162 ? 38.326 17.988 76.431 1.00 45.25 1162 HIS A O 1
ATOM 9089 N N . GLU A 1 1163 ? 36.321 18.789 75.842 1.00 42.47 1163 GLU A N 1
ATOM 9090 C CA . GLU A 1 1163 ? 35.999 19.340 77.175 1.00 42.47 1163 GLU A CA 1
ATOM 9091 C C . GLU A 1 1163 ? 35.180 18.389 78.074 1.00 42.47 1163 GLU A C 1
ATOM 9093 O O . GLU A 1 1163 ? 34.915 18.717 79.230 1.00 42.47 1163 GLU A O 1
ATOM 9098 N N . ALA A 1 1164 ? 34.837 17.179 77.616 1.00 36.84 1164 ALA A N 1
ATOM 9099 C CA . ALA A 1 1164 ? 34.155 16.184 78.443 1.00 36.84 1164 ALA A CA 1
ATOM 9100 C C . ALA A 1 1164 ? 34.843 14.809 78.376 1.00 36.84 1164 ALA A C 1
ATOM 9102 O O . ALA A 1 1164 ? 35.070 14.280 77.295 1.00 36.84 1164 ALA A O 1
ATOM 9103 N N . LEU A 1 1165 ? 35.081 14.218 79.557 1.00 39.91 1165 LEU A N 1
ATOM 9104 C CA . LEU A 1 1165 ? 35.430 12.811 79.845 1.00 39.91 1165 LEU A CA 1
ATOM 9105 C C . LEU A 1 1165 ? 36.918 12.465 80.053 1.00 39.91 1165 LEU A C 1
ATOM 9107 O O . LEU A 1 1165 ? 37.588 11.840 79.236 1.00 39.91 1165 LEU A O 1
ATOM 9111 N N . THR A 1 1166 ? 37.371 12.715 81.284 1.00 31.69 1166 THR A N 1
ATOM 9112 C CA . THR A 1 1166 ? 38.191 11.778 82.064 1.00 31.69 1166 THR A CA 1
ATOM 9113 C C . THR A 1 1166 ? 37.306 10.648 82.619 1.00 31.69 1166 THR A C 1
ATOM 9115 O O . THR A 1 1166 ? 36.658 10.806 83.647 1.00 31.69 1166 THR A O 1
ATOM 9118 N N . SER A 1 1167 ? 37.237 9.496 81.952 1.00 35.50 1167 SER A N 1
ATOM 9119 C CA . SER A 1 1167 ? 37.024 8.165 82.567 1.00 35.50 1167 SER A CA 1
ATOM 9120 C C . SER A 1 1167 ? 37.025 7.082 81.483 1.00 35.50 1167 SER A C 1
ATOM 9122 O O . SER A 1 1167 ? 36.585 7.307 80.361 1.00 35.50 1167 SER A O 1
ATOM 9124 N N . GLY A 1 1168 ? 37.642 5.942 81.796 1.00 33.50 1168 GLY A N 1
ATOM 9125 C CA . GLY A 1 1168 ? 38.044 4.924 80.828 1.00 33.50 1168 GLY A CA 1
ATOM 9126 C C . GLY A 1 1168 ? 36.918 4.052 80.261 1.00 33.50 1168 GLY A C 1
ATOM 9127 O O . GLY A 1 1168 ? 35.901 3.818 80.903 1.00 33.50 1168 GLY A O 1
ATOM 9128 N N . SER A 1 1169 ? 37.212 3.542 79.061 1.00 36.06 1169 SER A N 1
ATOM 9129 C CA . SER A 1 1169 ? 36.594 2.427 78.327 1.00 36.06 1169 SER A CA 1
ATOM 9130 C C . SER A 1 1169 ? 35.069 2.425 78.175 1.00 36.06 1169 SER A C 1
ATOM 9132 O O . SER A 1 1169 ? 34.372 1.790 78.961 1.00 36.06 1169 SER A O 1
ATOM 9134 N N . VAL A 1 1170 ? 34.582 2.988 77.066 1.00 39.06 1170 VAL A N 1
ATOM 9135 C CA . VAL A 1 1170 ? 33.380 2.505 76.365 1.00 39.06 1170 VAL A CA 1
ATOM 9136 C C . VAL A 1 1170 ? 33.628 2.674 74.862 1.00 39.06 1170 VAL A C 1
ATOM 9138 O O . VAL A 1 1170 ? 34.187 3.688 74.442 1.00 39.06 1170 VAL A O 1
ATOM 9141 N N . GLU A 1 1171 ? 33.273 1.658 74.070 1.00 44.97 1171 GLU A N 1
ATOM 9142 C CA . GLU A 1 1171 ? 33.196 1.730 72.603 1.00 44.97 1171 GLU A CA 1
ATOM 9143 C C . GLU A 1 1171 ? 32.453 3.006 72.163 1.00 44.97 1171 GLU A C 1
ATOM 9145 O O . GLU A 1 1171 ? 31.555 3.456 72.879 1.00 44.97 1171 GLU A O 1
ATOM 9150 N N . PRO A 1 1172 ? 32.800 3.632 71.024 1.00 49.34 1172 PRO A N 1
ATOM 9151 C CA . PRO A 1 1172 ? 32.143 4.861 70.603 1.00 49.34 1172 PRO A CA 1
ATOM 9152 C C . PRO A 1 1172 ? 30.654 4.588 70.349 1.00 49.34 1172 PRO A C 1
ATOM 9154 O O . PRO A 1 1172 ? 30.278 4.048 69.314 1.00 49.34 1172 PRO A O 1
ATOM 9157 N N . VAL A 1 1173 ? 29.810 4.995 71.304 1.00 51.91 1173 VAL A N 1
ATOM 9158 C CA . VAL A 1 1173 ? 28.337 4.902 71.250 1.00 51.91 1173 VAL A CA 1
ATOM 9159 C C . VAL A 1 1173 ? 27.774 5.689 70.055 1.00 51.91 1173 VAL A C 1
ATOM 9161 O O . VAL A 1 1173 ? 26.683 5.410 69.578 1.00 51.91 1173 VAL A O 1
ATOM 9164 N N . ASN A 1 1174 ? 28.557 6.611 69.491 1.00 55.66 1174 ASN A N 1
ATOM 9165 C CA . ASN A 1 1174 ? 28.131 7.529 68.443 1.00 55.66 1174 ASN A CA 1
ATOM 9166 C C . ASN A 1 1174 ? 28.564 7.043 67.037 1.00 55.66 1174 ASN A C 1
ATOM 9168 O O . ASN A 1 1174 ? 29.432 7.637 66.390 1.00 55.66 1174 ASN A O 1
ATOM 9172 N N . TYR A 1 1175 ? 28.004 5.916 66.576 1.00 64.25 1175 TYR A N 1
ATOM 9173 C CA . TYR A 1 1175 ? 28.237 5.376 65.226 1.00 64.25 1175 TYR A CA 1
ATOM 9174 C C . TYR A 1 1175 ? 27.282 6.051 64.226 1.00 64.25 1175 TYR A C 1
ATOM 9176 O O . TYR A 1 1175 ? 26.075 5.799 64.214 1.00 64.25 1175 TYR A O 1
ATOM 9184 N N . GLY A 1 1176 ? 27.796 6.936 63.367 1.00 75.44 1176 GLY A N 1
ATOM 9185 C CA . GLY A 1 1176 ? 26.931 7.665 62.431 1.00 75.44 1176 GLY A CA 1
ATOM 9186 C C . GLY A 1 1176 ? 27.492 8.926 61.785 1.00 75.44 1176 GLY A C 1
ATOM 9187 O O . GLY A 1 1176 ? 26.780 9.550 61.000 1.00 75.44 1176 GLY A O 1
ATOM 9188 N N . ASN A 1 1177 ? 28.733 9.305 62.082 1.00 87.38 1177 ASN A N 1
ATOM 9189 C CA . ASN A 1 1177 ? 29.346 10.496 61.500 1.00 87.38 1177 ASN A CA 1
ATOM 9190 C C . ASN A 1 1177 ? 29.549 10.318 59.985 1.00 87.38 1177 ASN A C 1
ATOM 9192 O O . ASN A 1 1177 ? 29.644 9.191 59.483 1.00 87.38 1177 ASN A O 1
ATOM 9196 N N . MET A 1 1178 ? 29.610 11.426 59.245 1.00 89.31 1178 MET A N 1
ATOM 9197 C CA . MET A 1 1178 ? 29.767 11.402 57.785 1.00 89.31 1178 MET A CA 1
ATOM 9198 C C . MET A 1 1178 ? 31.032 12.132 57.344 1.00 89.31 1178 MET A C 1
ATOM 9200 O O . MET A 1 1178 ? 31.337 13.219 57.835 1.00 89.31 1178 MET A O 1
ATOM 9204 N N . MET A 1 1179 ? 31.736 11.556 56.371 1.00 91.81 1179 MET A N 1
ATOM 9205 C CA . MET A 1 1179 ? 32.908 12.169 55.756 1.00 91.81 1179 MET A CA 1
ATOM 9206 C C . MET A 1 1179 ? 32.688 12.380 54.258 1.00 91.81 1179 MET A C 1
ATOM 9208 O O . MET A 1 1179 ? 32.268 11.466 53.557 1.00 91.81 1179 MET A O 1
ATOM 9212 N N . HIS A 1 1180 ? 33.009 13.573 53.764 1.00 93.00 1180 HIS A N 1
ATOM 9213 C CA . HIS A 1 1180 ? 32.947 13.949 52.352 1.00 93.00 1180 HIS A CA 1
ATOM 9214 C C . HIS A 1 1180 ? 34.349 14.288 51.837 1.00 93.00 1180 HIS A C 1
ATOM 9216 O O . HIS A 1 1180 ? 35.088 15.031 52.480 1.00 93.00 1180 HIS A O 1
ATOM 9222 N N . ILE A 1 1181 ? 34.729 13.764 50.676 1.00 92.06 1181 ILE A N 1
ATOM 9223 C CA . ILE A 1 1181 ? 36.036 13.983 50.047 1.00 92.06 1181 ILE A CA 1
ATOM 9224 C C . ILE A 1 1181 ? 35.800 14.580 48.659 1.00 92.06 1181 ILE A C 1
ATOM 9226 O O . ILE A 1 1181 ? 35.405 13.871 47.740 1.00 92.06 1181 ILE A O 1
ATOM 9230 N N . GLY A 1 1182 ? 36.046 15.879 48.503 1.00 89.44 1182 GLY A N 1
ATOM 9231 C CA . GLY A 1 1182 ? 36.012 16.581 47.222 1.00 89.44 1182 GLY A CA 1
ATOM 9232 C C . GLY A 1 1182 ? 37.384 16.583 46.554 1.00 89.44 1182 GLY A C 1
ATOM 9233 O O . GLY A 1 1182 ? 38.310 17.233 47.039 1.00 89.44 1182 GLY A O 1
ATOM 9234 N N . LEU A 1 1183 ? 37.524 15.877 45.435 1.00 88.25 1183 LEU A N 1
ATOM 9235 C CA . LEU A 1 1183 ? 38.700 15.946 44.576 1.00 88.25 1183 LEU A CA 1
ATOM 9236 C C . LEU A 1 1183 ? 38.475 16.995 43.486 1.00 88.25 1183 LEU A C 1
ATOM 9238 O O . LEU A 1 1183 ? 37.614 16.819 42.622 1.00 88.25 1183 LEU A O 1
ATOM 9242 N N . VAL A 1 1184 ? 39.256 18.068 43.535 1.00 82.12 1184 VAL A N 1
ATOM 9243 C CA . VAL A 1 1184 ? 39.142 19.223 42.637 1.00 82.12 1184 VAL A CA 1
ATOM 9244 C C . VAL A 1 1184 ? 40.406 19.407 41.797 1.00 82.12 1184 VAL A C 1
ATOM 9246 O O . VAL A 1 1184 ? 41.461 18.886 42.148 1.00 82.12 1184 VAL A O 1
ATOM 9249 N N . GLY A 1 1185 ? 40.327 20.155 40.696 1.00 68.38 1185 GLY A N 1
ATOM 9250 C CA . GLY A 1 1185 ? 41.464 20.404 39.804 1.00 68.38 1185 GLY A CA 1
ATOM 9251 C C . GLY A 1 1185 ? 41.495 19.490 38.575 1.00 68.38 1185 GLY A C 1
ATOM 9252 O O . GLY A 1 1185 ? 41.784 18.288 38.640 1.00 68.38 1185 GLY A O 1
ATOM 9253 N N . ILE A 1 1186 ? 41.223 20.110 37.432 1.00 57.38 1186 ILE A N 1
ATOM 9254 C CA . ILE A 1 1186 ? 41.335 19.532 36.096 1.00 57.38 1186 ILE A CA 1
ATOM 9255 C C . ILE A 1 1186 ? 42.788 19.741 35.636 1.00 57.38 1186 ILE A C 1
ATOM 9257 O O . ILE A 1 1186 ? 43.293 20.859 35.663 1.00 57.38 1186 ILE A O 1
ATOM 9261 N N . ASN A 1 1187 ? 43.474 18.664 35.251 1.00 52.88 1187 ASN A N 1
ATOM 9262 C CA . ASN A 1 1187 ? 44.832 18.655 34.687 1.00 52.88 1187 ASN A CA 1
ATOM 9263 C C . ASN A 1 1187 ? 45.979 19.173 35.582 1.00 52.88 1187 ASN A C 1
ATOM 9265 O O . ASN A 1 1187 ? 46.394 20.330 35.551 1.00 52.88 1187 ASN A O 1
ATOM 9269 N N . ASN A 1 1188 ? 46.628 18.230 36.275 1.00 46.34 1188 ASN A N 1
ATOM 9270 C CA . ASN A 1 1188 ? 48.055 18.356 36.578 1.00 46.34 1188 ASN A CA 1
ATOM 9271 C C . ASN A 1 1188 ? 48.808 18.486 35.238 1.00 46.34 1188 ASN A C 1
ATOM 9273 O O . ASN A 1 1188 ? 48.634 17.633 34.370 1.00 46.34 1188 ASN A O 1
ATOM 9277 N N . GLN A 1 1189 ? 49.667 19.498 35.083 1.00 44.28 1189 GLN A N 1
ATOM 9278 C CA . GLN A 1 1189 ? 50.433 19.829 33.861 1.00 44.28 1189 GLN A CA 1
ATOM 9279 C C . GLN A 1 1189 ? 51.390 18.724 33.332 1.00 44.28 1189 GLN A C 1
ATOM 9281 O O . GLN A 1 1189 ? 52.241 19.002 32.495 1.00 44.28 1189 GLN A O 1
ATOM 9286 N N . MET A 1 1190 ? 51.294 17.472 33.792 1.00 35.16 1190 MET A N 1
ATOM 9287 C CA . MET A 1 1190 ? 52.233 16.390 33.462 1.00 35.16 1190 MET A CA 1
ATOM 9288 C C . MET A 1 1190 ? 51.706 15.287 32.528 1.00 35.16 1190 MET A C 1
ATOM 9290 O O . MET A 1 1190 ? 52.419 14.306 32.341 1.00 35.16 1190 MET A O 1
ATOM 9294 N N . SER A 1 1191 ? 50.536 15.412 31.891 1.00 39.16 1191 SER A N 1
ATOM 9295 C CA . SER A 1 1191 ? 50.155 14.467 30.821 1.00 39.16 1191 SER A CA 1
ATOM 9296 C C . SER A 1 1191 ? 49.862 15.190 29.510 1.00 39.16 1191 SER A C 1
ATOM 9298 O O . SER A 1 1191 ? 48.753 15.648 29.272 1.00 39.16 1191 SER A O 1
ATOM 9300 N N . LEU A 1 1192 ? 50.881 15.289 28.652 1.00 33.78 1192 LEU A N 1
ATOM 9301 C CA . LEU A 1 1192 ? 50.787 15.789 27.270 1.00 33.78 1192 LEU A CA 1
ATOM 9302 C C . LEU A 1 1192 ? 50.216 14.743 26.288 1.00 33.78 1192 LEU A C 1
ATOM 9304 O O . LEU A 1 1192 ? 50.275 14.930 25.078 1.00 33.78 1192 LEU A O 1
ATOM 9308 N N . LEU A 1 1193 ? 49.673 13.634 26.791 1.00 31.16 1193 LEU A N 1
ATOM 9309 C CA . LEU A 1 1193 ? 49.128 12.534 26.001 1.00 31.16 1193 LEU A CA 1
ATOM 9310 C C . LEU A 1 1193 ? 47.899 11.986 26.732 1.00 31.16 1193 LEU A C 1
ATOM 9312 O O . LEU A 1 1193 ? 48.088 11.236 27.683 1.00 31.16 1193 LEU A O 1
ATOM 9316 N N . GLN A 1 1194 ? 46.676 12.356 26.329 1.00 36.06 1194 GLN A N 1
ATOM 9317 C CA . GLN A 1 1194 ? 45.502 11.460 26.317 1.00 36.06 1194 GLN A CA 1
ATOM 9318 C C . GLN A 1 1194 ? 44.207 12.196 25.954 1.00 36.06 1194 GLN A C 1
ATOM 9320 O O . GLN A 1 1194 ? 43.629 12.914 26.761 1.00 36.06 1194 GLN A O 1
ATOM 9325 N N . ASP A 1 1195 ? 43.731 11.899 24.747 1.00 37.22 1195 ASP A N 1
ATOM 9326 C CA . ASP A 1 1195 ? 42.395 12.186 24.212 1.00 37.22 1195 ASP A CA 1
ATOM 9327 C C . ASP A 1 1195 ? 41.426 11.014 24.529 1.00 37.22 1195 ASP A C 1
ATOM 9329 O O . ASP A 1 1195 ? 40.550 10.653 23.745 1.00 37.22 1195 ASP A O 1
ATOM 9333 N N . SER A 1 1196 ? 41.640 10.334 25.665 1.00 40.41 1196 SER A N 1
ATOM 9334 C CA . SER A 1 1196 ? 40.728 9.316 26.202 1.00 40.41 1196 SER A CA 1
ATOM 9335 C C . SER A 1 1196 ? 39.798 10.004 27.190 1.00 40.41 1196 SER A C 1
ATOM 9337 O O . SER A 1 1196 ? 40.267 10.551 28.190 1.00 40.41 1196 SER A O 1
ATOM 9339 N N . GLY A 1 1197 ? 38.503 10.021 26.871 1.00 51.69 1197 GLY A N 1
ATOM 9340 C CA . GLY A 1 1197 ? 37.491 10.813 27.560 1.00 51.69 1197 GLY A CA 1
ATOM 9341 C C . GLY A 1 1197 ? 37.607 10.783 29.085 1.00 51.69 1197 GLY A C 1
ATOM 9342 O O . GLY A 1 1197 ? 37.788 9.737 29.697 1.00 51.69 1197 GLY A O 1
ATOM 9343 N N . ASP A 1 1198 ? 37.434 11.953 29.693 1.00 60.69 1198 ASP A N 1
ATOM 9344 C CA . ASP A 1 1198 ? 37.491 12.251 31.131 1.00 60.69 1198 ASP A CA 1
ATOM 9345 C C . ASP A 1 1198 ? 36.728 11.260 32.062 1.00 60.69 1198 ASP A C 1
ATOM 9347 O O . ASP A 1 1198 ? 36.983 11.217 33.262 1.00 60.69 1198 ASP A O 1
ATOM 9351 N N . GLU A 1 1199 ? 35.839 10.391 31.549 1.00 61.59 1199 GLU A N 1
ATOM 9352 C CA . GLU A 1 1199 ? 35.268 9.288 32.351 1.00 61.59 1199 GLU A CA 1
ATOM 9353 C C . GLU A 1 1199 ? 36.313 8.279 32.825 1.00 61.59 1199 GLU A C 1
ATOM 9355 O O . GLU A 1 1199 ? 36.309 7.927 34.005 1.00 61.59 1199 GLU A O 1
ATOM 9360 N N . ASP A 1 1200 ? 37.229 7.856 31.953 1.00 65.44 1200 ASP A N 1
ATOM 9361 C CA . ASP A 1 1200 ? 38.252 6.873 32.316 1.00 65.44 1200 ASP A CA 1
ATOM 9362 C C . ASP A 1 1200 ? 39.195 7.449 33.377 1.00 65.44 1200 ASP A C 1
ATOM 9364 O O . ASP A 1 1200 ? 39.543 6.774 34.349 1.00 65.44 1200 ASP A O 1
ATOM 9368 N N . GLN A 1 1201 ? 39.538 8.736 33.253 1.00 68.75 1201 GLN A N 1
ATOM 9369 C CA . GLN A 1 1201 ? 40.372 9.436 34.229 1.00 68.75 1201 GLN A CA 1
ATOM 9370 C C . GLN A 1 1201 ? 39.670 9.595 35.582 1.00 68.75 1201 GLN A C 1
ATOM 9372 O O . GLN A 1 1201 ? 40.279 9.366 36.633 1.00 68.75 1201 GLN A O 1
ATOM 9377 N N . ALA A 1 1202 ? 38.390 9.978 35.586 1.00 73.75 1202 ALA A N 1
ATOM 9378 C CA . ALA A 1 1202 ? 37.606 10.082 36.809 1.00 73.75 1202 ALA A CA 1
ATOM 9379 C C . ALA A 1 1202 ? 37.453 8.708 37.486 1.00 73.75 1202 ALA A C 1
ATOM 9381 O O . ALA A 1 1202 ? 37.709 8.583 38.687 1.00 73.75 1202 ALA A O 1
ATOM 9382 N N . GLN A 1 1203 ? 37.145 7.657 36.721 1.00 78.81 1203 GLN A N 1
ATOM 9383 C CA . GLN A 1 1203 ? 37.032 6.293 37.234 1.00 78.81 1203 GLN A CA 1
ATOM 9384 C C . GLN A 1 1203 ? 38.369 5.768 37.779 1.00 78.81 1203 GLN A C 1
ATOM 9386 O O . GLN A 1 1203 ? 38.402 5.135 38.837 1.00 78.81 1203 GLN A O 1
ATOM 9391 N N . GLU A 1 1204 ? 39.495 6.070 37.127 1.00 81.00 1204 GLU A N 1
ATOM 9392 C CA . GLU A 1 1204 ? 40.829 5.722 37.624 1.00 81.00 1204 GLU A CA 1
ATOM 9393 C C . GLU A 1 1204 ? 41.127 6.394 38.976 1.00 81.00 1204 GLU A C 1
ATOM 9395 O O . GLU A 1 1204 ? 41.637 5.748 39.900 1.00 81.00 1204 GLU A O 1
ATOM 9400 N N . ARG A 1 1205 ? 40.774 7.678 39.135 1.00 82.25 1205 ARG A N 1
ATOM 9401 C CA . ARG A 1 1205 ? 40.912 8.404 40.411 1.00 82.25 1205 ARG A CA 1
ATOM 9402 C C . ARG A 1 1205 ? 40.080 7.749 41.517 1.00 82.25 1205 ARG A C 1
ATOM 9404 O O . ARG A 1 1205 ? 40.587 7.595 42.629 1.00 82.25 1205 ARG A O 1
ATOM 9411 N N . ILE A 1 1206 ? 38.859 7.297 41.218 1.00 84.06 1206 ILE A N 1
ATOM 9412 C CA . ILE A 1 1206 ? 38.023 6.551 42.176 1.00 84.06 1206 ILE A CA 1
ATOM 9413 C C . ILE A 1 1206 ? 38.646 5.212 42.533 1.00 84.06 1206 ILE A C 1
ATOM 9415 O O . ILE A 1 1206 ? 38.718 4.873 43.711 1.00 84.06 1206 ILE A O 1
ATOM 9419 N N . ASN A 1 1207 ? 39.161 4.473 41.553 1.00 83.75 1207 ASN A N 1
ATOM 9420 C CA . ASN A 1 1207 ? 39.821 3.195 41.802 1.00 83.75 1207 ASN A CA 1
ATOM 9421 C C . ASN A 1 1207 ? 41.046 3.367 42.721 1.00 83.75 1207 ASN A C 1
ATOM 9423 O O . ASN A 1 1207 ? 41.249 2.570 43.641 1.00 83.75 1207 ASN A O 1
ATOM 9427 N N . LYS A 1 1208 ? 41.835 4.435 42.526 1.00 84.94 1208 LYS A N 1
ATOM 9428 C CA . LYS A 1 1208 ? 42.957 4.794 43.413 1.00 84.94 1208 LYS A CA 1
ATOM 9429 C C . LYS A 1 1208 ? 42.482 5.166 44.817 1.00 84.94 1208 LYS A C 1
ATOM 9431 O O . LYS A 1 1208 ? 43.056 4.683 45.789 1.00 84.94 1208 LYS A O 1
ATOM 9436 N N . LEU A 1 1209 ? 41.426 5.969 44.942 1.00 86.31 1209 LEU A N 1
ATOM 9437 C CA . LEU A 1 1209 ? 40.854 6.334 46.240 1.00 86.31 1209 LEU A CA 1
ATOM 9438 C C . LEU A 1 1209 ? 40.303 5.109 46.984 1.00 86.31 1209 LEU A C 1
ATOM 9440 O O . LEU A 1 1209 ? 40.615 4.910 48.156 1.00 86.31 1209 LEU A O 1
ATOM 9444 N N . ALA A 1 1210 ? 39.546 4.249 46.300 1.00 85.94 1210 ALA A N 1
ATOM 9445 C CA . ALA A 1 1210 ? 39.008 3.013 46.858 1.00 85.94 1210 ALA A CA 1
ATOM 9446 C C . ALA A 1 1210 ? 40.125 2.074 47.337 1.00 85.94 1210 ALA A C 1
ATOM 9448 O O . ALA A 1 1210 ? 39.951 1.352 48.315 1.00 85.94 1210 ALA A O 1
ATOM 9449 N N . LYS A 1 1211 ? 41.290 2.093 46.675 1.00 86.44 1211 LYS A N 1
ATOM 9450 C CA . LYS A 1 1211 ? 42.482 1.374 47.135 1.00 86.44 1211 LYS A CA 1
ATOM 9451 C C . LYS A 1 1211 ? 43.032 1.954 48.443 1.00 86.44 1211 LYS A C 1
ATOM 9453 O O . LYS A 1 1211 ? 43.303 1.172 49.343 1.00 86.44 1211 LYS A O 1
ATOM 9458 N N . ILE A 1 1212 ? 43.128 3.281 48.573 1.00 86.06 1212 ILE A N 1
ATOM 9459 C CA . ILE A 1 1212 ? 43.579 3.947 49.812 1.00 86.06 1212 ILE A CA 1
ATOM 9460 C C . ILE A 1 1212 ? 42.614 3.659 50.974 1.00 86.06 1212 ILE A C 1
ATOM 9462 O O . ILE A 1 1212 ? 43.049 3.344 52.073 1.00 86.06 1212 ILE A O 1
ATOM 9466 N N . LEU A 1 1213 ? 41.296 3.685 50.742 1.00 86.12 1213 LEU A N 1
ATOM 9467 C CA . LEU A 1 1213 ? 40.296 3.369 51.777 1.00 86.12 1213 LEU A CA 1
ATOM 9468 C C . LEU A 1 1213 ? 40.311 1.900 52.235 1.00 86.12 1213 LEU A C 1
ATOM 9470 O O . LEU A 1 1213 ? 39.802 1.586 53.312 1.00 86.12 1213 LEU A O 1
ATOM 9474 N N . LYS A 1 1214 ? 40.882 1.000 51.426 1.00 85.56 1214 LYS A N 1
ATOM 9475 C CA . LYS A 1 1214 ? 41.125 -0.401 51.797 1.00 85.56 1214 LYS A CA 1
ATOM 9476 C C . LYS A 1 1214 ? 42.384 -0.581 52.645 1.00 85.56 1214 LYS A C 1
ATOM 9478 O O . LYS A 1 1214 ? 42.549 -1.646 53.236 1.00 85.56 1214 LYS A O 1
ATOM 9483 N N . GLU A 1 1215 ? 43.275 0.408 52.708 1.00 84.56 1215 GLU A N 1
ATOM 9484 C CA . GLU A 1 1215 ? 44.465 0.333 53.554 1.00 84.56 1215 GLU A CA 1
ATOM 9485 C C . GLU A 1 1215 ? 44.052 0.344 55.030 1.00 84.56 1215 GLU A C 1
ATOM 9487 O O . GLU A 1 1215 ? 43.326 1.226 55.493 1.00 84.56 1215 GLU A O 1
ATOM 9492 N N . HIS A 1 1216 ? 44.520 -0.657 55.780 1.00 76.81 1216 HIS A N 1
ATOM 9493 C CA . HIS A 1 1216 ? 44.070 -0.910 57.151 1.00 76.81 1216 HIS A CA 1
ATOM 9494 C C . HIS A 1 1216 ? 44.294 0.288 58.089 1.00 76.81 1216 HIS A C 1
ATOM 9496 O O . HIS A 1 1216 ? 43.448 0.583 58.930 1.00 76.81 1216 HIS A O 1
ATOM 9502 N N . GLU A 1 1217 ? 45.415 1.000 57.951 1.00 78.31 1217 GLU A N 1
ATOM 9503 C CA . GLU A 1 1217 ? 45.764 2.145 58.802 1.00 78.31 1217 GLU A CA 1
ATOM 9504 C C . GLU A 1 1217 ? 44.780 3.317 58.630 1.00 78.31 1217 GLU A C 1
ATOM 9506 O O . GLU A 1 1217 ? 44.255 3.852 59.609 1.00 78.31 1217 GLU A O 1
ATOM 9511 N N . VAL A 1 1218 ? 44.442 3.661 57.384 1.00 81.69 1218 VAL A N 1
ATOM 9512 C CA . VAL A 1 1218 ? 43.476 4.725 57.069 1.00 81.69 1218 VAL A CA 1
ATOM 9513 C C . VAL A 1 1218 ? 42.051 4.292 57.425 1.00 81.69 1218 VAL A C 1
ATOM 9515 O O . VAL A 1 1218 ? 41.346 5.020 58.125 1.00 81.69 1218 VAL A O 1
ATOM 9518 N N . GLY A 1 1219 ? 41.630 3.090 57.010 1.00 82.31 1219 GLY A N 1
ATOM 9519 C CA . GLY A 1 1219 ? 40.280 2.580 57.268 1.00 82.31 1219 GLY A CA 1
ATOM 9520 C C . GLY A 1 1219 ? 39.960 2.437 58.761 1.00 82.31 1219 GLY A C 1
ATOM 9521 O O . GLY A 1 1219 ? 38.877 2.835 59.197 1.00 82.31 1219 GLY A O 1
ATOM 9522 N N . SER A 1 1220 ? 40.907 1.938 59.564 1.00 79.69 1220 SER A N 1
ATOM 9523 C CA . SER A 1 1220 ? 40.726 1.794 61.018 1.00 79.69 1220 SER A CA 1
ATOM 9524 C C . SER A 1 1220 ? 40.658 3.139 61.745 1.00 79.69 1220 SER A C 1
ATOM 9526 O O . SER A 1 1220 ? 39.811 3.301 62.621 1.00 79.69 1220 SER A O 1
ATOM 9528 N N . THR A 1 1221 ? 41.470 4.124 61.343 1.00 82.69 1221 THR A N 1
ATOM 9529 C CA . THR A 1 1221 ? 41.447 5.482 61.916 1.00 82.69 1221 THR A CA 1
ATOM 9530 C C . THR A 1 1221 ? 40.100 6.167 61.669 1.00 82.69 1221 THR A C 1
ATOM 9532 O O . THR A 1 1221 ? 39.529 6.776 62.573 1.00 82.69 1221 THR A O 1
ATOM 9535 N N . ILE A 1 1222 ? 39.550 6.020 60.459 1.00 87.12 1222 ILE A N 1
ATOM 9536 C CA . ILE A 1 1222 ? 38.235 6.571 60.107 1.00 87.12 1222 ILE A CA 1
ATOM 9537 C C . ILE A 1 1222 ? 37.117 5.856 60.882 1.00 87.12 1222 ILE A C 1
ATOM 9539 O O . ILE A 1 1222 ? 36.221 6.513 61.415 1.00 87.12 1222 ILE A O 1
ATOM 9543 N N . ARG A 1 1223 ? 37.181 4.520 61.004 1.00 83.00 1223 ARG A N 1
ATOM 9544 C CA . ARG A 1 1223 ? 36.218 3.738 61.800 1.00 83.00 1223 ARG A CA 1
ATOM 9545 C C . ARG A 1 1223 ? 36.246 4.134 63.280 1.00 83.00 1223 ARG A C 1
ATOM 9547 O O . ARG A 1 1223 ? 35.188 4.292 63.881 1.00 83.00 1223 ARG A O 1
ATOM 9554 N N . ALA A 1 1224 ? 37.433 4.330 63.856 1.00 80.81 1224 ALA A N 1
ATOM 9555 C CA . ALA A 1 1224 ? 37.598 4.721 65.257 1.00 80.81 1224 ALA A CA 1
ATOM 9556 C C . ALA A 1 1224 ? 36.957 6.085 65.574 1.00 80.81 1224 ALA A C 1
ATOM 9558 O O . ALA A 1 1224 ? 36.511 6.306 66.695 1.00 80.81 1224 ALA A O 1
ATOM 9559 N N . ALA A 1 1225 ? 36.848 6.972 64.580 1.00 82.38 1225 ALA A N 1
ATOM 9560 C CA . ALA A 1 1225 ? 36.144 8.248 64.695 1.00 82.38 1225 ALA A CA 1
ATOM 9561 C C . ALA A 1 1225 ? 34.605 8.134 64.561 1.00 82.38 1225 ALA A C 1
ATOM 9563 O O . ALA A 1 1225 ? 33.905 9.146 64.550 1.00 82.38 1225 ALA A O 1
ATOM 9564 N N . GLY A 1 1226 ? 34.048 6.924 64.435 1.00 85.06 1226 GLY A N 1
ATOM 9565 C CA . GLY A 1 1226 ? 32.601 6.702 64.322 1.00 85.06 1226 GLY A CA 1
ATOM 9566 C C . GLY A 1 1226 ? 32.000 7.123 62.975 1.00 85.06 1226 GLY A C 1
ATOM 9567 O O . GLY A 1 1226 ? 30.788 7.340 62.882 1.00 85.06 1226 GLY A O 1
ATOM 9568 N N . VAL A 1 1227 ? 32.824 7.267 61.928 1.00 87.25 1227 VAL A N 1
ATOM 9569 C CA . VAL A 1 1227 ? 32.358 7.576 60.568 1.00 87.25 1227 VAL A CA 1
ATOM 9570 C C . VAL A 1 1227 ? 31.695 6.337 59.969 1.00 87.25 1227 VAL A C 1
ATOM 9572 O O . VAL A 1 1227 ? 32.301 5.274 59.894 1.00 87.25 1227 VAL A O 1
ATOM 9575 N N . ARG A 1 1228 ? 30.436 6.458 59.538 1.00 84.00 1228 ARG A N 1
ATOM 9576 C CA . ARG A 1 1228 ? 29.667 5.351 58.943 1.00 84.00 1228 ARG A CA 1
ATOM 9577 C C . ARG A 1 1228 ? 29.804 5.299 57.423 1.00 84.00 1228 ARG A C 1
ATOM 9579 O O . ARG A 1 1228 ? 29.829 4.211 56.847 1.00 84.00 1228 ARG A O 1
ATOM 9586 N N . VAL A 1 1229 ? 29.845 6.469 56.784 1.00 88.31 1229 VAL A N 1
ATOM 9587 C CA . VAL A 1 1229 ? 29.828 6.616 55.323 1.00 88.31 1229 VAL A CA 1
ATOM 9588 C C . VAL A 1 1229 ? 30.860 7.637 54.877 1.00 88.31 1229 VAL A C 1
ATOM 9590 O O . VAL A 1 1229 ? 30.979 8.710 55.474 1.00 88.31 1229 VAL A O 1
ATOM 9593 N N . ILE A 1 1230 ? 31.565 7.299 53.799 1.00 90.88 1230 ILE A N 1
ATOM 9594 C CA . ILE A 1 1230 ? 32.508 8.178 53.113 1.00 90.88 1230 ILE A CA 1
ATOM 9595 C C . ILE A 1 1230 ? 31.957 8.475 51.714 1.00 90.88 1230 ILE A C 1
ATOM 9597 O O . ILE A 1 1230 ? 31.881 7.571 50.885 1.00 90.88 1230 ILE A O 1
ATOM 9601 N N . SER A 1 1231 ? 31.580 9.726 51.451 1.00 91.25 1231 SER A N 1
ATOM 9602 C CA . SER A 1 1231 ? 31.200 10.214 50.119 1.00 91.25 1231 SER A CA 1
ATOM 9603 C C . SER A 1 1231 ? 32.422 10.782 49.407 1.00 91.25 1231 SER A C 1
ATOM 9605 O O . SER A 1 1231 ? 33.169 11.572 49.984 1.00 91.25 1231 SER A O 1
ATOM 9607 N N . CYS A 1 1232 ? 32.644 10.388 48.159 1.00 90.81 1232 CYS A N 1
ATOM 9608 C CA . CYS A 1 1232 ? 33.737 10.881 47.328 1.00 90.81 1232 CYS A CA 1
ATOM 9609 C C . CYS A 1 1232 ? 33.170 11.584 46.105 1.00 90.81 1232 CYS A C 1
ATOM 9611 O O . CYS A 1 1232 ? 32.450 10.962 45.330 1.00 90.81 1232 CYS A O 1
ATOM 9613 N N . ILE A 1 1233 ? 33.536 12.849 45.922 1.00 90.81 1233 ILE A N 1
ATOM 9614 C CA . ILE A 1 1233 ? 33.066 13.731 44.856 1.00 90.81 1233 ILE A CA 1
ATOM 9615 C C . ILE A 1 1233 ? 34.263 14.062 43.970 1.00 90.81 1233 ILE A C 1
ATOM 9617 O O . ILE A 1 1233 ? 35.251 14.610 44.453 1.00 90.81 1233 ILE A O 1
ATOM 9621 N N . ILE A 1 1234 ? 34.188 13.754 42.679 1.00 87.00 1234 ILE A N 1
ATOM 9622 C CA . ILE A 1 1234 ? 35.213 14.130 41.702 1.00 87.00 1234 ILE A CA 1
ATOM 9623 C C . ILE A 1 1234 ? 34.655 15.214 40.794 1.00 87.00 1234 ILE A C 1
ATOM 9625 O O . ILE A 1 1234 ? 33.701 14.977 40.050 1.00 87.00 1234 ILE A O 1
ATOM 9629 N N . GLN A 1 1235 ? 35.274 16.391 40.852 1.00 83.19 1235 GLN A N 1
ATOM 9630 C CA . GLN A 1 1235 ? 35.025 17.467 39.905 1.00 83.19 1235 GLN A CA 1
ATOM 9631 C C . GLN A 1 1235 ? 35.563 17.075 38.522 1.00 83.19 1235 GLN A C 1
ATOM 9633 O O . GLN A 1 1235 ? 36.674 16.552 38.407 1.00 83.19 1235 GLN A O 1
ATOM 9638 N N . ARG A 1 1236 ? 34.757 17.332 37.492 1.00 77.19 1236 ARG A N 1
ATOM 9639 C CA . ARG A 1 1236 ? 35.055 17.082 36.075 1.00 77.19 1236 ARG A CA 1
ATOM 9640 C C . ARG A 1 1236 ? 35.133 18.400 35.303 1.00 77.19 1236 ARG A C 1
ATOM 9642 O O . ARG A 1 1236 ? 34.907 19.460 35.891 1.00 77.19 1236 ARG A O 1
ATOM 9649 N N . ASP A 1 1237 ? 35.428 18.309 34.010 1.00 67.38 1237 ASP A N 1
ATOM 9650 C CA . ASP A 1 1237 ? 35.503 19.440 33.080 1.00 67.38 1237 ASP A CA 1
ATOM 9651 C C . ASP A 1 1237 ? 34.231 20.304 33.059 1.00 67.38 1237 ASP A C 1
ATOM 9653 O O . ASP A 1 1237 ? 33.131 19.865 33.418 1.00 67.38 1237 ASP A O 1
ATOM 9657 N N . GLU A 1 1238 ? 34.387 21.556 32.618 1.00 60.62 1238 GLU A N 1
ATOM 9658 C CA . GLU A 1 1238 ? 33.306 22.540 32.572 1.00 60.62 1238 GLU A CA 1
ATOM 9659 C C . GLU A 1 1238 ? 32.103 22.013 31.769 1.00 60.62 1238 GLU A C 1
ATOM 9661 O O . GLU A 1 1238 ? 32.211 21.682 30.593 1.00 60.62 1238 GLU A O 1
ATOM 9666 N N . GLY A 1 1239 ? 30.942 21.902 32.427 1.00 62.66 1239 GLY A N 1
ATOM 9667 C CA . GLY A 1 1239 ? 29.694 21.413 31.825 1.00 62.66 1239 GLY A CA 1
ATOM 9668 C C . GLY A 1 1239 ? 29.332 19.957 32.144 1.00 62.66 1239 GLY A C 1
ATOM 9669 O O . GLY A 1 1239 ? 28.170 19.588 31.976 1.00 62.66 1239 GLY A O 1
ATOM 9670 N N . ARG A 1 1240 ? 30.246 19.130 32.679 1.00 69.75 1240 ARG A N 1
ATOM 9671 C CA . ARG A 1 1240 ? 29.932 17.744 33.086 1.00 69.75 1240 ARG A CA 1
ATOM 9672 C C . ARG A 1 1240 ? 29.519 17.625 34.554 1.00 69.75 1240 ARG A C 1
ATOM 9674 O O . ARG A 1 1240 ? 29.936 18.391 35.418 1.00 69.75 1240 ARG A O 1
ATOM 9681 N N . ALA A 1 1241 ? 28.688 16.622 34.841 1.00 75.94 1241 ALA A N 1
ATOM 9682 C CA . ALA A 1 1241 ? 28.299 16.273 36.206 1.00 75.94 1241 ALA A CA 1
ATOM 9683 C C . ALA A 1 1241 ? 29.499 15.748 37.003 1.00 75.94 1241 ALA A C 1
ATOM 9685 O O . ALA A 1 1241 ? 30.206 14.887 36.483 1.00 75.94 1241 ALA A O 1
ATOM 9686 N N . PRO A 1 1242 ? 29.703 16.143 38.265 1.00 82.06 1242 PRO A N 1
ATOM 9687 C CA . PRO A 1 1242 ? 30.682 15.477 39.114 1.00 82.06 1242 PRO A CA 1
ATOM 9688 C C . PRO A 1 1242 ? 30.327 13.993 39.323 1.00 82.06 1242 PRO A C 1
ATOM 9690 O O . PRO A 1 1242 ? 29.156 13.617 39.429 1.00 82.06 1242 PRO A O 1
ATOM 9693 N N . MET A 1 1243 ? 31.342 13.129 39.411 1.00 85.19 1243 MET A N 1
ATOM 9694 C CA . MET A 1 1243 ? 31.137 11.723 39.791 1.00 85.19 1243 MET A CA 1
ATOM 9695 C C . MET A 1 1243 ? 31.081 11.598 41.309 1.00 85.19 1243 MET A C 1
ATOM 9697 O O . MET A 1 1243 ? 31.916 12.181 41.999 1.00 85.19 1243 MET A O 1
ATOM 9701 N N . ARG A 1 1244 ? 30.122 10.815 41.826 1.00 87.81 1244 ARG A N 1
ATOM 9702 C CA . ARG A 1 1244 ? 29.994 10.558 43.266 1.00 87.81 1244 ARG A CA 1
ATOM 9703 C C . ARG A 1 1244 ? 29.968 9.076 43.562 1.00 87.81 1244 ARG A C 1
ATOM 9705 O O . ARG A 1 1244 ? 29.181 8.348 42.960 1.00 87.81 1244 ARG A O 1
ATOM 9712 N N . HIS A 1 1245 ? 30.817 8.642 44.480 1.00 89.94 1245 HIS A N 1
ATOM 9713 C CA . HIS A 1 1245 ? 30.850 7.266 44.958 1.00 89.94 1245 HIS A CA 1
ATOM 9714 C C . HIS A 1 1245 ? 30.850 7.269 46.479 1.00 89.94 1245 HIS A C 1
ATOM 9716 O O . HIS A 1 1245 ? 31.636 7.977 47.108 1.00 89.94 1245 HIS A O 1
ATOM 9722 N N . SER A 1 1246 ? 29.968 6.460 47.051 1.00 89.94 1246 SER A N 1
ATOM 9723 C CA . SER A 1 1246 ? 29.790 6.355 48.493 1.00 89.94 1246 SER A CA 1
ATOM 9724 C C . SER A 1 1246 ? 30.275 4.998 48.978 1.00 89.94 1246 SER A C 1
ATOM 9726 O O . SER A 1 1246 ? 29.947 3.964 48.393 1.00 89.94 1246 SER A O 1
ATOM 9728 N N . PHE A 1 1247 ? 31.046 5.002 50.060 1.00 90.44 1247 PHE A N 1
ATOM 9729 C CA . PHE A 1 1247 ? 31.628 3.807 50.650 1.00 90.44 1247 PHE A CA 1
ATOM 9730 C C . PHE A 1 1247 ? 31.109 3.608 52.073 1.00 90.44 1247 PHE A C 1
ATOM 9732 O O . PHE A 1 1247 ? 31.178 4.512 52.908 1.00 90.44 1247 PHE A O 1
ATOM 9739 N N . HIS A 1 1248 ? 30.623 2.402 52.349 1.00 87.62 1248 HIS A N 1
ATOM 9740 C CA . HIS A 1 1248 ? 30.140 1.964 53.651 1.00 87.62 1248 HIS A CA 1
ATOM 9741 C C . HIS A 1 1248 ? 31.112 0.976 54.280 1.00 87.62 1248 HIS A C 1
ATOM 9743 O O . HIS A 1 1248 ? 31.713 0.150 53.592 1.00 87.62 1248 HIS A O 1
ATOM 9749 N N . TRP A 1 1249 ? 31.228 1.020 55.604 1.00 87.06 1249 TRP A N 1
ATOM 9750 C CA . TRP A 1 1249 ? 31.935 -0.027 56.330 1.00 87.06 1249 TRP A CA 1
ATOM 9751 C C . TRP A 1 1249 ? 31.233 -1.378 56.128 1.00 87.06 1249 TRP A C 1
ATOM 9753 O O . TRP A 1 1249 ? 30.059 -1.530 56.469 1.00 87.06 1249 TRP A O 1
ATOM 9763 N N . SER A 1 1250 ? 31.947 -2.357 55.572 1.00 85.19 1250 SER A N 1
ATOM 9764 C CA . SER A 1 1250 ? 31.464 -3.733 55.463 1.00 85.19 1250 SER A CA 1
ATOM 9765 C C . SER A 1 1250 ? 32.007 -4.545 56.634 1.00 85.19 1250 SER A C 1
ATOM 9767 O O . SER A 1 1250 ? 33.209 -4.804 56.693 1.00 85.19 1250 SER A O 1
ATOM 9769 N N . GLU A 1 1251 ? 31.126 -4.978 57.542 1.00 80.38 1251 GLU A N 1
ATOM 9770 C CA . GLU A 1 1251 ? 31.520 -5.855 58.659 1.00 80.38 1251 GLU A CA 1
ATOM 9771 C C . GLU A 1 1251 ? 32.102 -7.186 58.163 1.00 80.38 1251 GLU A C 1
ATOM 9773 O O . GLU A 1 1251 ? 33.023 -7.720 58.769 1.00 80.38 1251 GLU A O 1
ATOM 9778 N N . GLU A 1 1252 ? 31.624 -7.690 57.020 1.00 81.50 1252 GLU A N 1
ATOM 9779 C CA . GLU A 1 1252 ? 32.137 -8.919 56.407 1.00 81.50 1252 GLU A CA 1
ATOM 9780 C C . GLU A 1 1252 ? 33.558 -8.743 55.848 1.00 81.50 1252 GLU A C 1
ATOM 9782 O O . GLU A 1 1252 ? 34.399 -9.628 55.989 1.00 81.50 1252 GLU A O 1
ATOM 9787 N N . LYS A 1 1253 ? 33.842 -7.601 55.207 1.00 82.31 1253 LYS A N 1
ATOM 9788 C CA . LYS A 1 1253 ? 35.104 -7.384 54.477 1.00 82.31 1253 LYS A CA 1
ATOM 9789 C C . LYS A 1 1253 ? 36.170 -6.628 55.277 1.00 82.31 1253 LYS A C 1
ATOM 9791 O O . LYS A 1 1253 ? 37.316 -6.588 54.841 1.00 82.31 1253 LYS A O 1
ATOM 9796 N N . LEU A 1 1254 ? 35.814 -6.042 56.424 1.00 83.81 1254 LEU A N 1
ATOM 9797 C CA . LEU A 1 1254 ? 36.691 -5.236 57.291 1.00 83.81 1254 LEU A CA 1
ATOM 9798 C C . LEU A 1 1254 ? 37.358 -4.033 56.592 1.00 83.81 1254 LEU A C 1
ATOM 9800 O O . LEU A 1 1254 ? 38.456 -3.615 56.957 1.00 83.81 1254 LEU A O 1
ATOM 9804 N N . TYR A 1 1255 ? 36.695 -3.457 55.590 1.00 87.00 1255 TYR A N 1
ATOM 9805 C CA . TYR A 1 1255 ? 37.093 -2.204 54.948 1.00 87.00 1255 TYR A CA 1
ATOM 9806 C C . TYR A 1 1255 ? 35.864 -1.468 54.392 1.00 87.00 1255 TYR A C 1
ATOM 9808 O O . TYR A 1 1255 ? 34.760 -2.019 54.333 1.00 87.00 1255 TYR A O 1
ATOM 9816 N N . TYR A 1 1256 ? 36.053 -0.223 53.951 1.00 88.06 1256 TYR A N 1
ATOM 9817 C CA . TYR A 1 1256 ? 35.006 0.564 53.296 1.00 88.06 1256 TYR A CA 1
ATOM 9818 C C . TYR A 1 1256 ? 34.758 0.082 51.857 1.00 88.06 1256 TYR A C 1
ATOM 9820 O O . TYR A 1 1256 ? 35.605 0.246 50.977 1.00 88.06 1256 TYR A O 1
ATOM 9828 N N . ALA A 1 1257 ? 33.604 -0.542 51.615 1.00 87.94 1257 ALA A N 1
ATOM 9829 C CA . ALA A 1 1257 ? 33.174 -1.036 50.310 1.00 87.94 1257 ALA A CA 1
ATOM 9830 C C . ALA A 1 1257 ? 32.157 -0.080 49.670 1.00 87.94 1257 ALA A C 1
ATOM 9832 O O . ALA A 1 1257 ? 31.359 0.541 50.365 1.00 87.94 1257 ALA A O 1
ATOM 9833 N N . GLU A 1 1258 ? 32.193 0.045 48.345 1.00 87.12 1258 GLU A N 1
ATOM 9834 C CA . GLU A 1 1258 ? 31.250 0.884 47.597 1.00 87.12 1258 GLU A CA 1
ATOM 9835 C C . GLU A 1 1258 ? 29.815 0.341 47.709 1.00 87.12 1258 GLU A C 1
ATOM 9837 O O . GLU A 1 1258 ? 29.611 -0.871 47.616 1.00 87.12 1258 GLU A O 1
ATOM 9842 N N . GLU A 1 1259 ? 28.837 1.235 47.869 1.00 86.50 1259 GLU A N 1
ATOM 9843 C CA . GLU A 1 1259 ? 27.400 0.927 47.833 1.00 86.50 1259 GLU A CA 1
ATOM 9844 C C . GLU A 1 1259 ? 26.806 1.327 46.465 1.00 86.50 1259 GLU A C 1
ATOM 9846 O O . GLU A 1 1259 ? 26.660 2.525 46.194 1.00 86.50 1259 GLU A O 1
ATOM 9851 N N . PRO A 1 1260 ? 26.446 0.364 45.590 1.00 80.81 1260 PRO A N 1
ATOM 9852 C CA . PRO A 1 1260 ? 25.937 0.652 44.248 1.00 80.81 1260 PRO A CA 1
ATOM 9853 C C . PRO A 1 1260 ? 24.665 1.508 44.216 1.00 80.81 1260 PRO A C 1
ATOM 9855 O O . PRO A 1 1260 ? 24.493 2.291 43.282 1.00 80.81 1260 PRO A O 1
ATOM 9858 N N . LEU A 1 1261 ? 23.787 1.396 45.224 1.00 84.12 1261 LEU A N 1
ATOM 9859 C CA . LEU A 1 1261 ? 22.567 2.213 45.324 1.00 84.12 1261 LEU A CA 1
ATOM 9860 C C . LEU A 1 1261 ? 22.854 3.708 45.501 1.00 84.12 1261 LEU A C 1
ATOM 9862 O O . LEU A 1 1261 ? 22.000 4.532 45.192 1.00 84.12 1261 LEU A O 1
ATOM 9866 N N . LEU A 1 1262 ? 24.038 4.062 46.002 1.00 86.06 1262 LEU A N 1
ATOM 9867 C CA . LEU A 1 1262 ? 24.439 5.443 46.272 1.00 86.06 1262 LEU A CA 1
ATOM 9868 C C . LEU A 1 1262 ? 25.364 6.016 45.195 1.00 86.06 1262 LEU A C 1
ATOM 9870 O O . LEU A 1 1262 ? 25.971 7.071 45.387 1.00 86.06 1262 LEU A O 1
ATOM 9874 N N . ARG A 1 1263 ? 25.507 5.336 44.056 1.00 83.81 1263 ARG A N 1
ATOM 9875 C CA . ARG A 1 1263 ? 26.307 5.853 42.947 1.00 83.81 1263 ARG A CA 1
ATOM 9876 C C . ARG A 1 1263 ? 25.658 7.127 42.389 1.00 83.81 1263 ARG A C 1
ATOM 9878 O O . ARG A 1 1263 ? 24.462 7.154 42.124 1.00 83.81 1263 ARG A O 1
ATOM 9885 N N . HIS A 1 1264 ? 26.451 8.188 42.239 1.00 84.38 1264 HIS A N 1
ATOM 9886 C CA . HIS A 1 1264 ? 26.023 9.550 41.879 1.00 84.38 1264 HIS A CA 1
ATOM 9887 C C . HIS A 1 1264 ? 25.066 10.247 42.868 1.00 84.38 1264 HIS A C 1
ATOM 9889 O O . HIS A 1 1264 ? 24.632 11.365 42.589 1.00 84.38 1264 HIS A O 1
ATOM 9895 N N . LEU A 1 1265 ? 24.790 9.658 44.038 1.00 85.75 1265 LEU A N 1
ATOM 9896 C CA . LEU A 1 1265 ? 23.933 10.232 45.076 1.00 85.75 1265 LEU A CA 1
ATOM 9897 C C . LEU A 1 1265 ? 24.734 10.514 46.353 1.00 85.75 1265 LEU A C 1
ATOM 9899 O O . LEU A 1 1265 ? 25.508 9.681 46.818 1.00 85.75 1265 LEU A O 1
ATOM 9903 N N . GLU A 1 1266 ? 24.499 11.675 46.960 1.00 86.56 1266 GLU A N 1
ATOM 9904 C CA . GLU A 1 1266 ? 25.072 11.995 48.269 1.00 86.56 1266 GLU A CA 1
ATOM 9905 C C . GLU A 1 1266 ? 24.368 11.213 49.393 1.00 86.56 1266 GLU A C 1
ATOM 9907 O O . GLU A 1 1266 ? 23.135 11.244 49.474 1.00 86.56 1266 GLU A O 1
ATOM 9912 N N . PRO A 1 1267 ? 25.106 10.561 50.312 1.00 85.81 1267 PRO A N 1
ATOM 9913 C CA . PRO A 1 1267 ? 24.531 9.693 51.341 1.00 85.81 1267 PRO A CA 1
ATOM 9914 C C . PRO A 1 1267 ? 23.391 10.288 52.182 1.00 85.81 1267 PRO A C 1
ATOM 9916 O O . PRO A 1 1267 ? 22.418 9.560 52.402 1.00 85.81 1267 PRO A O 1
ATOM 9919 N N . PRO A 1 1268 ? 23.428 11.569 52.621 1.00 85.19 1268 PRO A N 1
ATOM 9920 C CA . PRO A 1 1268 ? 22.325 12.165 53.382 1.00 85.19 1268 PRO A CA 1
ATOM 9921 C C . PRO A 1 1268 ? 20.973 12.079 52.664 1.00 85.19 1268 PRO A C 1
ATOM 9923 O O . PRO A 1 1268 ? 19.934 11.959 53.305 1.00 85.19 1268 PRO A O 1
ATOM 9926 N N . LEU A 1 1269 ? 20.981 12.096 51.326 1.00 86.81 1269 LEU A N 1
ATOM 9927 C CA . LEU A 1 1269 ? 19.763 12.099 50.521 1.00 86.81 1269 LEU A CA 1
ATOM 9928 C C . LEU A 1 1269 ? 19.089 10.720 50.440 1.00 86.81 1269 LEU A C 1
ATOM 9930 O O . LEU A 1 1269 ? 17.893 10.628 50.167 1.00 86.81 1269 LEU A O 1
ATOM 9934 N N . SER A 1 1270 ? 19.834 9.642 50.701 1.00 85.81 1270 SER A N 1
ATOM 9935 C CA . SER A 1 1270 ? 19.340 8.261 50.600 1.00 85.81 1270 SER A CA 1
ATOM 9936 C C . SER A 1 1270 ? 18.196 7.940 51.564 1.00 85.81 1270 SER A C 1
ATOM 9938 O O . SER A 1 1270 ? 17.313 7.150 51.222 1.00 85.81 1270 SER A O 1
ATOM 9940 N N . ILE A 1 1271 ? 18.189 8.596 52.730 1.00 80.38 1271 ILE A N 1
ATOM 9941 C CA . ILE A 1 1271 ? 17.156 8.459 53.761 1.00 80.38 1271 ILE A CA 1
ATOM 9942 C C . ILE A 1 1271 ? 15.828 9.004 53.228 1.00 80.38 1271 ILE A C 1
ATOM 9944 O O . ILE A 1 1271 ? 14.819 8.305 53.262 1.00 80.38 1271 ILE A O 1
ATOM 9948 N N . TYR A 1 1272 ? 15.837 10.208 52.648 1.00 84.31 1272 TYR A N 1
ATOM 9949 C CA . TYR A 1 1272 ? 14.637 10.821 52.068 1.00 84.31 1272 TYR A CA 1
ATOM 9950 C C . TYR A 1 1272 ? 14.091 10.036 50.874 1.00 84.31 1272 TYR A C 1
ATOM 9952 O O . TYR A 1 1272 ? 12.877 9.922 50.702 1.00 84.31 1272 TYR A O 1
ATOM 9960 N N . LEU A 1 1273 ? 14.990 9.489 50.050 1.00 88.81 1273 LEU A N 1
ATOM 9961 C CA . LEU A 1 1273 ? 14.638 8.683 48.883 1.00 88.81 1273 LEU A CA 1
ATOM 9962 C C . LEU A 1 1273 ? 14.187 7.260 49.254 1.00 88.81 1273 LEU A C 1
ATOM 9964 O O . LEU A 1 1273 ? 13.690 6.550 48.385 1.00 88.81 1273 LEU A O 1
ATOM 9968 N N . GLU A 1 1274 ? 14.325 6.836 50.514 1.00 88.56 1274 GLU A N 1
ATOM 9969 C CA . GLU A 1 1274 ? 13.948 5.506 51.017 1.00 88.56 1274 GLU A CA 1
ATOM 9970 C C . GLU A 1 1274 ? 14.538 4.356 50.185 1.00 88.56 1274 GLU A C 1
ATOM 9972 O O . GLU A 1 1274 ? 13.846 3.391 49.828 1.00 88.56 1274 GLU A O 1
ATOM 9977 N N . LEU A 1 1275 ? 15.824 4.471 49.838 1.00 87.25 1275 LEU A N 1
ATOM 9978 C CA . LEU A 1 1275 ? 16.510 3.495 48.983 1.00 87.25 1275 LEU A CA 1
ATOM 9979 C C . LEU A 1 1275 ? 16.621 2.106 49.621 1.00 87.25 1275 LEU A C 1
ATOM 9981 O O . LEU A 1 1275 ? 16.700 1.114 48.897 1.00 87.25 1275 LEU A O 1
ATOM 9985 N N . ASP A 1 1276 ? 16.537 2.012 50.949 1.00 84.06 1276 ASP A N 1
ATOM 9986 C CA . ASP A 1 1276 ? 16.546 0.735 51.669 1.00 84.06 1276 ASP A CA 1
ATOM 9987 C C . ASP A 1 1276 ? 15.430 -0.216 51.205 1.00 84.06 1276 ASP A C 1
ATOM 9989 O O . ASP A 1 1276 ? 15.663 -1.420 51.123 1.00 84.06 1276 ASP A O 1
ATOM 9993 N N . LYS A 1 1277 ? 14.275 0.310 50.765 1.00 88.06 1277 LYS A N 1
ATOM 9994 C CA . LYS A 1 1277 ? 13.163 -0.491 50.213 1.00 88.06 1277 LYS A CA 1
ATOM 9995 C C . LYS A 1 1277 ? 13.515 -1.270 48.942 1.00 88.06 1277 LYS A C 1
ATOM 9997 O O . LYS A 1 1277 ? 12.760 -2.156 48.538 1.00 88.06 1277 LYS A O 1
ATOM 10002 N N . LEU A 1 1278 ? 14.601 -0.892 48.259 1.00 87.56 1278 LEU A N 1
ATOM 10003 C CA . LEU A 1 1278 ? 15.061 -1.524 47.019 1.00 87.56 1278 LEU A CA 1
ATOM 10004 C C . LEU A 1 1278 ? 16.124 -2.604 47.259 1.00 87.56 1278 LEU A C 1
ATOM 10006 O O . LEU A 1 1278 ? 16.388 -3.378 46.344 1.00 87.56 1278 LEU A O 1
ATOM 10010 N N . LYS A 1 1279 ? 16.699 -2.709 48.468 1.00 81.69 1279 LYS A N 1
ATOM 10011 C CA . LYS A 1 1279 ? 17.824 -3.618 48.765 1.00 81.69 1279 LYS A CA 1
ATOM 10012 C C . LYS A 1 1279 ? 17.527 -5.106 48.553 1.00 81.69 1279 LYS A C 1
ATOM 10014 O O . LYS A 1 1279 ? 18.461 -5.888 48.442 1.00 81.69 1279 LYS A O 1
ATOM 10019 N N . ALA A 1 1280 ? 16.255 -5.505 48.498 1.00 79.25 1280 ALA A N 1
ATOM 10020 C CA . ALA A 1 1280 ? 15.860 -6.893 48.244 1.00 79.25 1280 ALA A CA 1
ATOM 10021 C C . ALA A 1 1280 ? 16.041 -7.353 46.785 1.00 79.25 1280 ALA A C 1
ATOM 10023 O O . ALA A 1 1280 ? 15.961 -8.552 46.529 1.00 79.25 1280 ALA A O 1
ATOM 10024 N N . TYR A 1 1281 ? 16.234 -6.435 45.832 1.00 79.44 1281 TYR A N 1
ATOM 10025 C CA . TYR A 1 1281 ? 16.408 -6.775 44.419 1.00 79.44 1281 TYR A CA 1
ATOM 10026 C C . TYR A 1 1281 ? 17.887 -6.998 44.081 1.00 79.44 1281 TYR A C 1
ATOM 10028 O O . TYR A 1 1281 ? 18.751 -6.221 44.480 1.00 79.44 1281 TYR A O 1
ATOM 10036 N N . GLU A 1 1282 ? 18.179 -8.039 43.301 1.00 73.88 1282 GLU A N 1
ATOM 10037 C CA . GLU A 1 1282 ? 19.528 -8.313 42.791 1.00 73.88 1282 GLU A CA 1
ATOM 10038 C C . GLU A 1 1282 ? 19.802 -7.527 41.489 1.00 73.88 1282 GLU A C 1
ATOM 10040 O O . GLU A 1 1282 ? 18.878 -7.192 40.746 1.00 73.88 1282 GLU A O 1
ATOM 10045 N N . ASN A 1 1283 ? 21.079 -7.240 41.196 1.00 76.25 1283 ASN A N 1
ATOM 10046 C CA . ASN A 1 1283 ? 21.544 -6.576 39.962 1.00 76.25 1283 ASN A CA 1
ATOM 10047 C C . ASN A 1 1283 ? 20.927 -5.190 39.673 1.00 76.25 1283 ASN A C 1
ATOM 10049 O O . ASN A 1 1283 ? 20.585 -4.870 38.533 1.00 76.25 1283 ASN A O 1
ATOM 10053 N N . ILE A 1 1284 ? 20.805 -4.343 40.698 1.00 83.62 1284 ILE A N 1
ATOM 10054 C CA . ILE A 1 1284 ? 20.274 -2.980 40.560 1.00 83.62 1284 ILE A CA 1
ATOM 10055 C C . ILE A 1 1284 ? 21.210 -2.122 39.698 1.00 83.62 1284 ILE A C 1
ATOM 10057 O O . ILE A 1 1284 ? 22.396 -1.980 40.000 1.00 83.62 1284 ILE A O 1
ATOM 10061 N N . ARG A 1 1285 ? 20.664 -1.494 38.650 1.00 84.00 1285 ARG A N 1
ATOM 10062 C CA . ARG A 1 1285 ? 21.397 -0.568 37.775 1.00 84.00 1285 ARG A CA 1
ATOM 10063 C C . ARG A 1 1285 ? 20.893 0.862 37.947 1.00 84.00 1285 ARG A C 1
ATOM 10065 O O . ARG A 1 1285 ? 19.744 1.154 37.618 1.00 84.00 1285 ARG A O 1
ATOM 10072 N N . TYR A 1 1286 ? 21.763 1.757 38.410 1.00 85.19 1286 TYR A N 1
ATOM 10073 C CA . TYR A 1 1286 ? 21.502 3.199 38.415 1.00 85.19 1286 TYR A CA 1
ATOM 10074 C C . TYR A 1 1286 ? 21.591 3.771 36.991 1.00 85.19 1286 TYR A C 1
ATOM 10076 O O . TYR A 1 1286 ? 22.515 3.437 36.246 1.00 85.19 1286 TYR A O 1
ATOM 10084 N N . THR A 1 1287 ? 20.632 4.618 36.618 1.00 78.75 1287 THR A N 1
ATOM 10085 C CA . THR A 1 1287 ? 20.624 5.386 35.365 1.00 78.75 1287 THR A CA 1
ATOM 10086 C C . THR A 1 1287 ? 20.471 6.874 35.705 1.00 78.75 1287 THR A C 1
ATOM 10088 O O . THR A 1 1287 ? 19.525 7.231 36.412 1.00 78.75 1287 THR A O 1
ATOM 10091 N N . PRO A 1 1288 ? 21.394 7.745 35.266 1.00 73.00 1288 PRO A N 1
ATOM 10092 C CA . PRO A 1 1288 ? 21.277 9.181 35.498 1.00 73.00 1288 PRO A CA 1
ATOM 10093 C C . PRO A 1 1288 ? 20.113 9.785 34.692 1.00 73.00 1288 PRO A C 1
ATOM 10095 O O . PRO A 1 1288 ? 19.839 9.351 33.576 1.00 73.00 1288 PRO A O 1
ATOM 10098 N N . SER A 1 1289 ? 19.442 10.777 35.282 1.00 78.00 1289 SER A N 1
ATOM 10099 C CA . SER A 1 1289 ? 18.336 11.562 34.703 1.00 78.00 1289 SER A CA 1
ATOM 10100 C C . SER A 1 1289 ? 18.828 12.914 34.189 1.00 78.00 1289 SER A C 1
ATOM 10102 O O . SER A 1 1289 ? 19.732 13.481 34.811 1.00 78.00 1289 SER A O 1
ATOM 10104 N N . ARG A 1 1290 ? 18.177 13.497 33.168 1.00 70.44 1290 ARG A N 1
ATOM 10105 C CA . ARG A 1 1290 ? 18.441 14.896 32.760 1.00 70.44 1290 ARG A CA 1
ATOM 10106 C C . ARG A 1 1290 ? 18.028 15.887 33.845 1.00 70.44 1290 ARG A C 1
ATOM 10108 O O . ARG A 1 1290 ? 18.725 16.868 34.099 1.00 70.44 1290 ARG A O 1
ATOM 10115 N N . ASP A 1 1291 ? 16.899 15.636 34.510 1.00 75.00 1291 ASP A N 1
ATOM 10116 C CA . ASP A 1 1291 ? 16.572 16.293 35.777 1.00 75.00 1291 ASP A CA 1
ATOM 10117 C C . ASP A 1 1291 ? 17.215 15.499 36.911 1.00 75.00 1291 ASP A C 1
ATOM 10119 O O . ASP A 1 1291 ? 16.651 14.519 37.397 1.00 75.00 1291 ASP A O 1
ATOM 10123 N N . ARG A 1 1292 ? 18.410 15.917 37.326 1.00 74.81 1292 ARG A N 1
ATOM 10124 C CA . ARG A 1 1292 ? 19.231 15.213 38.322 1.00 74.81 1292 ARG A CA 1
ATOM 10125 C C . ARG A 1 1292 ? 18.642 15.173 39.731 1.00 74.81 1292 ARG A C 1
ATOM 10127 O O . ARG A 1 1292 ? 19.257 14.608 40.628 1.00 74.81 1292 ARG A O 1
ATOM 10134 N N . GLN A 1 1293 ? 17.471 15.771 39.948 1.00 81.50 1293 GLN A N 1
ATOM 10135 C CA . GLN A 1 1293 ? 16.675 15.495 41.143 1.00 81.50 1293 GLN A CA 1
ATOM 10136 C C . GLN A 1 1293 ? 16.071 14.081 41.104 1.00 81.50 1293 GLN A C 1
ATOM 10138 O O . GLN A 1 1293 ? 15.847 13.483 42.154 1.00 81.50 1293 GLN A O 1
ATOM 10143 N N . TRP A 1 1294 ? 15.823 13.533 39.910 1.00 88.31 1294 TRP A N 1
ATOM 10144 C CA . TRP A 1 1294 ? 15.352 12.168 39.708 1.00 88.31 1294 TRP A CA 1
ATOM 10145 C C . TRP A 1 1294 ? 16.509 11.165 39.648 1.00 88.31 1294 TRP A C 1
ATOM 10147 O O . TRP A 1 1294 ? 17.466 11.303 38.890 1.00 88.31 1294 TRP A O 1
ATOM 10157 N N . HIS A 1 1295 ? 16.369 10.089 40.415 1.00 89.06 1295 HIS A N 1
ATOM 10158 C CA . HIS A 1 1295 ? 17.287 8.958 40.467 1.00 89.06 1295 HIS A CA 1
ATOM 10159 C C . HIS A 1 1295 ? 16.561 7.706 39.970 1.00 89.06 1295 HIS A C 1
ATOM 10161 O O . HIS A 1 1295 ? 15.578 7.283 40.586 1.00 89.06 1295 HIS A O 1
ATOM 10167 N N . LEU A 1 1296 ? 17.020 7.128 38.854 1.00 89.50 1296 LEU A N 1
ATOM 10168 C CA . LEU A 1 1296 ? 16.381 5.977 38.215 1.00 89.50 1296 LEU A CA 1
ATOM 10169 C C . LEU A 1 1296 ? 17.151 4.695 38.548 1.00 89.50 1296 LEU A C 1
ATOM 10171 O O . LEU A 1 1296 ? 18.356 4.598 38.319 1.00 89.50 1296 LEU A O 1
ATOM 10175 N N . TYR A 1 1297 ? 16.439 3.683 39.035 1.00 90.00 1297 TYR A N 1
ATOM 10176 C CA . TYR A 1 1297 ? 16.979 2.367 39.370 1.00 90.00 1297 TYR A CA 1
ATOM 10177 C C . TYR A 1 1297 ? 16.235 1.291 38.586 1.00 90.00 1297 TYR A C 1
ATOM 10179 O O . TYR A 1 1297 ? 15.031 1.107 38.757 1.00 90.00 1297 TYR A O 1
ATOM 10187 N N . THR A 1 1298 ? 16.948 0.568 37.731 1.00 88.31 1298 THR A N 1
ATOM 10188 C CA . THR A 1 1298 ? 16.392 -0.532 36.936 1.00 88.31 1298 THR A CA 1
ATOM 10189 C C . THR A 1 1298 ? 16.683 -1.865 37.617 1.00 88.31 1298 THR A C 1
ATOM 10191 O O . THR A 1 1298 ? 17.815 -2.099 38.043 1.00 88.31 1298 THR A O 1
ATOM 10194 N N . VAL A 1 1299 ? 15.671 -2.732 37.711 1.00 87.25 1299 VAL A N 1
ATOM 10195 C CA . VAL A 1 1299 ? 15.761 -4.078 38.304 1.00 87.25 1299 VAL A CA 1
ATOM 10196 C C . VAL A 1 1299 ? 15.007 -5.108 37.457 1.00 87.25 1299 VAL A C 1
ATOM 10198 O O . VAL A 1 1299 ? 14.089 -4.756 36.712 1.00 87.25 1299 VAL A O 1
ATOM 10201 N N . VAL A 1 1300 ? 15.357 -6.389 37.589 1.00 82.62 1300 VAL A N 1
ATOM 10202 C CA . VAL A 1 1300 ? 14.696 -7.500 36.882 1.00 82.62 1300 VAL A CA 1
ATOM 10203 C C . VAL A 1 1300 ? 13.972 -8.403 37.884 1.00 82.62 1300 VAL A C 1
ATOM 10205 O O . VAL A 1 1300 ? 14.574 -8.914 38.823 1.00 82.62 1300 VAL A O 1
ATOM 10208 N N . ASP A 1 1301 ? 12.670 -8.611 37.683 1.00 78.81 1301 ASP A N 1
ATOM 10209 C CA . ASP A 1 1301 ? 11.838 -9.522 38.479 1.00 78.81 1301 ASP A CA 1
ATOM 10210 C C . ASP A 1 1301 ? 11.791 -10.911 37.811 1.00 78.81 1301 ASP A C 1
ATOM 10212 O O . ASP A 1 1301 ? 11.170 -11.081 36.761 1.00 78.81 1301 ASP A O 1
ATOM 10216 N N . HIS A 1 1302 ? 12.476 -11.905 38.390 1.00 71.81 1302 HIS A N 1
ATOM 10217 C CA . HIS A 1 1302 ? 12.846 -13.162 37.718 1.00 71.81 1302 HIS A CA 1
ATOM 10218 C C . HIS A 1 1302 ? 11.781 -14.286 37.667 1.00 71.81 1302 HIS A C 1
ATOM 10220 O O . HIS A 1 1302 ? 12.030 -15.288 36.997 1.00 71.81 1302 HIS A O 1
ATOM 10226 N N . LYS A 1 1303 ? 10.610 -14.204 38.325 1.00 65.44 1303 LYS A N 1
ATOM 10227 C CA . LYS A 1 1303 ? 9.673 -15.361 38.419 1.00 65.44 1303 LYS A CA 1
ATOM 10228 C C . LYS A 1 1303 ? 8.216 -15.028 38.071 1.00 65.44 1303 LYS A C 1
ATOM 10230 O O . LYS A 1 1303 ? 7.679 -14.143 38.724 1.00 65.44 1303 LYS A O 1
ATOM 10235 N N . PRO A 1 1304 ? 7.497 -15.772 37.189 1.00 62.06 1304 PRO A N 1
ATOM 10236 C CA . PRO A 1 1304 ? 7.917 -16.903 36.331 1.00 62.06 1304 PRO A CA 1
ATOM 10237 C C . PRO A 1 1304 ? 8.566 -16.522 34.987 1.00 62.06 1304 PRO A C 1
ATOM 10239 O O . PRO A 1 1304 ? 9.228 -17.356 34.381 1.00 62.06 1304 PRO A O 1
ATOM 10242 N N . GLN A 1 1305 ? 8.374 -15.290 34.515 1.00 68.69 1305 GLN A N 1
ATOM 10243 C CA . GLN A 1 1305 ? 9.071 -14.717 33.356 1.00 68.69 1305 GLN A CA 1
ATOM 10244 C C . GLN A 1 1305 ? 9.740 -13.404 33.780 1.00 68.69 1305 GLN A C 1
ATOM 10246 O O . GLN A 1 1305 ? 9.123 -12.688 34.585 1.00 68.69 1305 GLN A O 1
ATOM 10251 N N . PRO A 1 1306 ? 10.951 -13.104 33.266 1.00 78.50 1306 PRO A N 1
ATOM 10252 C CA . PRO A 1 1306 ? 11.692 -11.896 33.606 1.00 78.50 1306 PRO A CA 1
ATOM 10253 C C . PRO A 1 1306 ? 10.927 -10.650 33.150 1.00 78.50 1306 PRO A C 1
ATOM 10255 O O . PRO A 1 1306 ? 10.599 -10.525 31.973 1.00 78.50 1306 PRO A O 1
ATOM 10258 N N . ILE A 1 1307 ? 10.639 -9.746 34.089 1.00 83.06 1307 ILE A N 1
ATOM 10259 C CA . ILE A 1 1307 ? 10.007 -8.443 33.831 1.00 83.06 1307 ILE A CA 1
ATOM 10260 C C . ILE A 1 1307 ? 10.959 -7.345 34.287 1.00 83.06 1307 ILE A C 1
ATOM 10262 O O . ILE A 1 1307 ? 11.456 -7.373 35.414 1.00 83.06 1307 ILE A O 1
ATOM 10266 N N . GLN A 1 1308 ? 11.186 -6.356 33.431 1.00 86.00 1308 GLN A N 1
ATOM 10267 C CA . GLN A 1 1308 ? 12.055 -5.226 33.738 1.00 86.00 1308 GLN A CA 1
ATOM 10268 C C . GLN A 1 1308 ? 11.257 -4.104 34.416 1.00 86.00 1308 GLN A C 1
ATOM 10270 O O . GLN A 1 1308 ? 10.320 -3.547 33.836 1.00 86.00 1308 GLN A O 1
ATOM 10275 N N . ARG A 1 1309 ? 11.617 -3.776 35.662 1.00 87.50 1309 ARG A N 1
ATOM 10276 C CA . ARG A 1 1309 ? 10.983 -2.720 36.465 1.00 87.50 1309 ARG A CA 1
ATOM 10277 C C . ARG A 1 1309 ? 11.930 -1.541 36.635 1.00 87.50 1309 ARG A C 1
ATOM 10279 O O . ARG A 1 1309 ? 13.138 -1.722 36.771 1.00 87.50 1309 ARG A O 1
ATOM 10286 N N . MET A 1 1310 ? 11.365 -0.342 36.701 1.00 90.56 1310 MET A N 1
ATOM 10287 C CA . MET A 1 1310 ? 12.125 0.881 36.941 1.00 90.56 1310 MET A CA 1
ATOM 10288 C C . MET A 1 1310 ? 11.555 1.654 38.128 1.00 90.56 1310 MET A C 1
ATOM 10290 O O . MET A 1 1310 ? 10.358 1.920 38.189 1.00 90.56 1310 MET A O 1
ATOM 10294 N N . PHE A 1 1311 ? 12.414 2.025 39.069 1.00 91.94 1311 PHE A N 1
ATOM 10295 C CA . PHE A 1 1311 ? 12.082 2.840 40.231 1.00 91.94 1311 PHE A CA 1
ATOM 10296 C C . PHE A 1 1311 ? 12.709 4.220 40.069 1.00 91.94 1311 PHE A C 1
ATOM 10298 O O . PHE A 1 1311 ? 13.928 4.352 40.092 1.00 91.94 1311 PHE A O 1
ATOM 10305 N N . LEU A 1 1312 ? 11.877 5.241 39.917 1.00 93.75 1312 LEU A N 1
ATOM 10306 C CA . LEU A 1 1312 ? 12.277 6.636 39.824 1.00 93.75 1312 LEU A CA 1
ATOM 10307 C C . LEU A 1 1312 ? 12.033 7.278 41.187 1.00 93.75 1312 LEU A C 1
ATOM 10309 O O . LEU A 1 1312 ? 10.941 7.133 41.740 1.00 93.75 1312 LEU A O 1
ATOM 10313 N N . ARG A 1 1313 ? 13.026 7.969 41.751 1.00 93.19 1313 ARG A N 1
ATOM 10314 C CA . ARG A 1 1313 ? 12.904 8.623 43.063 1.00 93.19 1313 ARG A CA 1
ATOM 10315 C C . ARG A 1 1313 ? 13.436 10.048 43.046 1.00 93.19 1313 ARG A C 1
ATOM 10317 O O . ARG A 1 1313 ? 14.500 10.268 42.481 1.00 93.19 1313 ARG A O 1
ATOM 10324 N N . THR A 1 1314 ? 12.736 10.987 43.679 1.00 92.25 1314 THR A N 1
ATOM 10325 C CA . THR A 1 1314 ? 13.125 12.406 43.694 1.00 92.25 1314 THR A CA 1
ATOM 10326 C C . THR A 1 1314 ? 12.812 13.119 45.007 1.00 92.25 1314 THR A C 1
ATOM 10328 O O . THR A 1 1314 ? 11.969 12.685 45.800 1.00 92.25 1314 THR A O 1
ATOM 10331 N N . LEU A 1 1315 ? 13.488 14.251 45.204 1.00 89.06 1315 LEU A N 1
ATOM 10332 C CA . LEU A 1 1315 ? 13.243 15.214 46.271 1.00 89.06 1315 LEU A CA 1
ATOM 10333 C C . LEU A 1 1315 ? 12.603 16.469 45.681 1.00 89.06 1315 LEU A C 1
ATOM 10335 O O . LEU A 1 1315 ? 13.207 17.175 44.876 1.00 89.06 1315 LEU A O 1
ATOM 10339 N N . LEU A 1 1316 ? 11.386 16.778 46.114 1.00 88.44 1316 LEU A N 1
ATOM 10340 C CA . LEU A 1 1316 ? 10.663 17.961 45.680 1.00 88.44 1316 LEU A CA 1
ATOM 10341 C C . LEU A 1 1316 ? 11.014 19.143 46.591 1.00 88.44 1316 LEU A C 1
ATOM 10343 O O . LEU A 1 1316 ? 10.515 19.268 47.716 1.00 88.44 1316 LEU A O 1
ATOM 10347 N N . ARG A 1 1317 ? 11.885 20.023 46.095 1.00 86.25 1317 ARG A N 1
ATOM 10348 C CA . ARG A 1 1317 ? 12.223 21.294 46.747 1.00 86.25 1317 ARG A CA 1
ATOM 10349 C C . ARG A 1 1317 ? 11.253 22.381 46.308 1.00 86.25 1317 ARG A C 1
ATOM 10351 O O . ARG A 1 1317 ? 10.988 22.536 45.121 1.00 86.25 1317 ARG A O 1
ATOM 10358 N N . GLN A 1 1318 ? 10.720 23.123 47.272 1.00 83.31 1318 GLN A N 1
ATOM 10359 C CA . GLN A 1 1318 ? 9.787 24.219 47.034 1.00 83.31 1318 GLN A CA 1
ATOM 10360 C C . GLN A 1 1318 ? 10.365 25.520 47.601 1.00 83.31 1318 GLN A C 1
ATOM 10362 O O . GLN A 1 1318 ? 10.822 25.513 48.748 1.00 83.31 1318 GLN A O 1
ATOM 10367 N N . PRO A 1 1319 ? 10.314 26.631 46.847 1.00 74.88 1319 PRO A N 1
ATOM 10368 C CA . PRO A 1 1319 ? 10.795 27.915 47.336 1.00 74.88 1319 PRO A CA 1
ATOM 10369 C C . PRO A 1 1319 ? 9.957 28.406 48.528 1.00 74.88 1319 PRO A C 1
ATOM 10371 O O . PRO A 1 1319 ? 8.750 28.154 48.622 1.00 74.88 1319 PRO A O 1
ATOM 10374 N N . THR A 1 1320 ? 10.616 29.104 49.454 1.00 65.00 1320 THR A N 1
ATOM 10375 C CA . THR A 1 1320 ? 10.008 29.688 50.664 1.00 65.00 1320 THR A CA 1
ATOM 10376 C C . THR A 1 1320 ? 9.342 31.039 50.400 1.00 65.00 1320 THR A C 1
ATOM 10378 O O . THR A 1 1320 ? 8.421 31.411 51.124 1.00 65.00 1320 THR A O 1
ATOM 10381 N N . THR A 1 1321 ? 9.755 31.760 49.351 1.00 55.41 1321 THR A N 1
ATOM 10382 C CA . THR A 1 1321 ? 9.172 33.044 48.934 1.00 55.41 1321 THR A CA 1
ATOM 10383 C C . THR A 1 1321 ? 8.781 33.010 47.454 1.00 55.41 1321 THR A C 1
ATOM 10385 O O . THR A 1 1321 ? 9.481 32.442 46.618 1.00 55.41 1321 THR A O 1
ATOM 10388 N N . ASN A 1 1322 ? 7.632 33.603 47.113 1.00 52.03 1322 ASN A N 1
ATOM 10389 C CA . ASN A 1 1322 ? 7.034 33.500 45.773 1.00 52.03 1322 ASN A CA 1
ATOM 10390 C C . ASN A 1 1322 ? 7.761 34.320 44.679 1.00 52.03 1322 ASN A C 1
ATOM 10392 O O . ASN A 1 1322 ? 7.380 34.223 43.515 1.00 52.03 1322 ASN A O 1
ATOM 10396 N N . GLU A 1 1323 ? 8.781 35.128 45.007 1.00 44.25 1323 GLU A N 1
ATOM 10397 C CA . GLU A 1 1323 ? 9.237 36.213 44.113 1.00 44.25 1323 GLU A CA 1
ATOM 10398 C C . GLU A 1 1323 ? 10.744 36.251 43.758 1.00 44.25 1323 GLU A C 1
ATOM 10400 O O . GLU A 1 1323 ? 11.135 37.050 42.913 1.00 44.25 1323 GLU A O 1
ATOM 10405 N N . GLY A 1 1324 ? 11.616 35.396 44.309 1.00 44.22 1324 GLY A N 1
ATOM 10406 C CA . GLY A 1 1324 ? 13.074 35.639 44.232 1.00 44.22 1324 GLY A CA 1
ATOM 10407 C C . GLY A 1 1324 ? 13.840 35.164 42.982 1.00 44.22 1324 GLY A C 1
ATOM 10408 O O . GLY A 1 1324 ? 14.831 35.790 42.599 1.00 44.22 1324 GLY A O 1
ATOM 10409 N N . PHE A 1 1325 ? 13.421 34.067 42.335 1.00 47.31 1325 PHE A N 1
ATOM 10410 C CA . PHE A 1 1325 ? 14.252 33.352 41.337 1.00 47.31 1325 PHE A CA 1
ATOM 10411 C C . PHE A 1 1325 ? 13.514 32.925 40.048 1.00 47.31 1325 PHE A C 1
ATOM 10413 O O . PHE A 1 1325 ? 14.002 32.098 39.277 1.00 47.31 1325 PHE A O 1
ATOM 10420 N N . SER A 1 1326 ? 12.334 33.490 39.776 1.00 44.03 1326 SER A N 1
ATOM 10421 C CA . SER A 1 1326 ? 11.433 33.071 38.684 1.00 44.03 1326 SER A CA 1
ATOM 10422 C C . SER A 1 1326 ? 11.756 33.643 37.291 1.00 44.03 1326 SER A C 1
ATOM 10424 O O . SER A 1 1326 ? 11.035 33.372 36.331 1.00 44.03 1326 SER A O 1
ATOM 10426 N N . SER A 1 1327 ? 12.857 34.379 37.112 1.00 41.41 1327 SER A N 1
ATOM 10427 C CA . SER A 1 1327 ? 13.214 34.986 35.817 1.00 41.41 1327 SER A CA 1
ATOM 10428 C C . SER A 1 1327 ? 13.672 33.986 34.738 1.00 41.41 1327 SER A C 1
ATOM 10430 O O . SER A 1 1327 ? 13.704 34.349 33.564 1.00 41.41 1327 SER A O 1
ATOM 10432 N N . TYR A 1 1328 ? 13.944 32.722 35.087 1.00 43.19 1328 TYR A N 1
ATOM 10433 C CA . TYR A 1 1328 ? 14.397 31.682 34.145 1.00 43.19 1328 TYR A CA 1
ATOM 10434 C C . TYR A 1 1328 ? 13.278 30.911 33.408 1.00 43.19 1328 TYR A C 1
ATOM 10436 O O . TYR A 1 1328 ? 13.581 30.035 32.604 1.00 43.19 1328 TYR A O 1
ATOM 10444 N N . GLN A 1 1329 ? 11.992 31.225 33.623 1.00 44.16 1329 GLN A N 1
ATOM 10445 C CA . GLN A 1 1329 ? 10.861 30.534 32.963 1.00 44.16 1329 GLN A CA 1
ATOM 10446 C C . GLN A 1 1329 ? 10.241 31.280 31.767 1.00 44.16 1329 GLN A C 1
ATOM 10448 O O . GLN A 1 1329 ? 9.155 30.932 31.311 1.00 44.16 1329 GLN A O 1
ATOM 10453 N N . ARG A 1 1330 ? 10.921 32.281 31.194 1.00 36.53 1330 ARG A N 1
ATOM 10454 C CA . ARG A 1 1330 ? 10.365 33.086 30.086 1.00 36.53 1330 ARG A CA 1
ATOM 10455 C C . ARG A 1 1330 ? 10.218 32.369 28.730 1.00 36.53 1330 ARG A C 1
ATOM 10457 O O . ARG A 1 1330 ? 9.764 33.011 27.791 1.00 36.53 1330 ARG A O 1
ATOM 10464 N N . LEU A 1 1331 ? 10.558 31.083 28.625 1.00 40.50 1331 LEU A N 1
ATOM 10465 C CA . LEU A 1 1331 ? 10.457 30.304 27.380 1.00 40.50 1331 LEU A CA 1
ATOM 10466 C C . LEU A 1 1331 ? 9.187 29.434 27.254 1.00 40.50 1331 LEU A C 1
ATOM 10468 O O . LEU A 1 1331 ? 8.931 28.957 26.159 1.00 40.50 1331 LEU A O 1
ATOM 10472 N N . ASP A 1 1332 ? 8.336 29.326 28.286 1.00 40.50 1332 ASP A N 1
ATOM 10473 C CA . ASP A 1 1332 ? 7.064 28.564 28.236 1.00 40.50 1332 ASP A CA 1
ATOM 10474 C C . ASP A 1 1332 ? 5.826 29.475 28.382 1.00 40.50 1332 ASP A C 1
ATOM 10476 O O . ASP A 1 1332 ? 4.956 29.287 29.240 1.00 40.50 1332 ASP A O 1
ATOM 10480 N N . ALA A 1 1333 ? 5.746 30.528 27.565 1.00 38.38 1333 ALA A N 1
ATOM 10481 C CA . ALA A 1 1333 ? 4.655 31.503 27.651 1.00 38.38 1333 ALA A CA 1
ATOM 10482 C C . ALA A 1 1333 ? 3.277 30.939 27.227 1.00 38.38 1333 ALA A C 1
ATOM 10484 O O . ALA A 1 1333 ? 2.252 31.470 27.658 1.00 38.38 1333 ALA A O 1
ATOM 10485 N N . GLU A 1 1334 ? 3.217 29.850 26.450 1.00 40.81 1334 GLU A N 1
ATOM 10486 C CA . GLU A 1 1334 ? 1.945 29.280 25.969 1.00 40.81 1334 GLU A CA 1
ATOM 10487 C C . GLU A 1 1334 ? 1.289 28.292 26.953 1.00 40.81 1334 GLU A C 1
ATOM 10489 O O . GLU A 1 1334 ? 0.066 28.151 26.968 1.00 40.81 1334 GLU A O 1
ATOM 10494 N N . THR A 1 1335 ? 2.048 27.699 27.877 1.00 44.38 1335 THR A N 1
ATOM 10495 C CA . THR A 1 1335 ? 1.553 26.665 28.814 1.00 44.38 1335 THR A CA 1
ATOM 10496 C C . THR A 1 1335 ? 0.883 27.237 30.076 1.00 44.38 1335 THR A C 1
ATOM 10498 O O . THR A 1 1335 ? 0.385 26.502 30.930 1.00 44.38 1335 THR A O 1
ATOM 10501 N N . SER A 1 1336 ? 0.847 28.565 30.223 1.00 48.06 1336 SER A N 1
ATOM 10502 C CA . SER A 1 1336 ? 0.546 29.224 31.503 1.00 48.06 1336 SER A CA 1
ATOM 10503 C C . SER A 1 1336 ? -0.947 29.368 31.847 1.00 48.06 1336 SER A C 1
ATOM 10505 O O . SER A 1 1336 ? -1.276 29.556 33.019 1.00 48.06 1336 SER A O 1
ATOM 10507 N N . ARG A 1 1337 ? -1.885 29.263 30.888 1.00 49.31 1337 ARG A N 1
ATOM 10508 C CA . ARG A 1 1337 ? -3.322 29.483 31.186 1.00 49.31 1337 ARG A CA 1
ATOM 10509 C C . ARG A 1 1337 ? -3.957 28.372 32.026 1.00 49.31 1337 ARG A C 1
ATOM 10511 O O . ARG A 1 1337 ? -4.775 28.678 32.886 1.00 49.31 1337 ARG A O 1
ATOM 10518 N N . THR A 1 1338 ? -3.569 27.116 31.824 1.00 51.03 1338 THR A N 1
ATOM 10519 C CA . THR A 1 1338 ? -4.117 25.966 32.567 1.00 51.03 1338 THR A CA 1
ATOM 10520 C C . THR A 1 1338 ? -3.445 25.788 33.932 1.00 51.03 1338 THR A C 1
ATOM 10522 O O . THR A 1 1338 ? -4.105 25.429 34.902 1.00 51.03 1338 THR A O 1
ATOM 10525 N N . GLN A 1 1339 ? -2.154 26.122 34.056 1.00 53.94 1339 GLN A N 1
ATOM 10526 C CA . GLN A 1 1339 ? -1.392 25.935 35.302 1.00 53.94 1339 GLN A CA 1
ATOM 10527 C C . GLN A 1 1339 ? -1.766 26.921 36.421 1.00 53.94 1339 GLN A C 1
ATOM 10529 O O . GLN A 1 1339 ? -1.541 26.627 37.600 1.00 53.94 1339 GLN A O 1
ATOM 10534 N N . LEU A 1 1340 ? -2.340 28.083 36.084 1.00 55.91 1340 LEU A N 1
ATOM 10535 C CA . LEU A 1 1340 ? -2.773 29.088 37.063 1.00 55.91 1340 LEU A CA 1
ATOM 10536 C C . LEU A 1 1340 ? -3.941 28.615 37.945 1.00 55.91 1340 LEU A C 1
ATOM 10538 O O . LEU A 1 1340 ? -4.080 29.125 39.053 1.00 55.91 1340 LEU A O 1
ATOM 10542 N N . ALA A 1 1341 ? -4.730 27.633 37.496 1.00 64.75 1341 ALA A N 1
ATOM 10543 C CA . ALA A 1 1341 ? -5.867 27.091 38.244 1.00 64.75 1341 ALA A CA 1
ATOM 10544 C C . ALA A 1 1341 ? -5.478 26.068 39.333 1.00 64.75 1341 ALA A C 1
ATOM 10546 O O . ALA A 1 1341 ? -6.289 25.785 40.210 1.00 64.75 1341 ALA A O 1
ATOM 10547 N N . MET A 1 1342 ? -4.251 25.538 39.299 1.00 73.69 1342 MET A N 1
ATOM 10548 C CA . MET A 1 1342 ? -3.774 24.486 40.207 1.00 73.69 1342 MET A CA 1
ATOM 10549 C C . MET A 1 1342 ? -3.202 25.074 41.507 1.00 73.69 1342 MET A C 1
ATOM 10551 O O . MET A 1 1342 ? -2.606 26.158 41.490 1.00 73.69 1342 MET A O 1
ATOM 10555 N N . SER A 1 1343 ? -3.310 24.343 42.626 1.00 81.00 1343 SER A N 1
ATOM 10556 C CA . SER A 1 1343 ? -2.660 24.734 43.889 1.00 81.00 1343 SER A CA 1
ATOM 10557 C C . SER A 1 1343 ? -1.128 24.687 43.801 1.00 81.00 1343 SER A C 1
ATOM 10559 O O . SER A 1 1343 ? -0.552 24.066 42.899 1.00 81.00 1343 SER A O 1
ATOM 10561 N N . PHE A 1 1344 ? -0.447 25.358 44.735 1.00 82.75 1344 PHE A N 1
ATOM 10562 C CA . PHE A 1 1344 ? 1.016 25.469 44.743 1.00 82.75 1344 PHE A CA 1
ATOM 10563 C C . PHE A 1 1344 ? 1.699 24.094 44.797 1.00 82.75 1344 PHE A C 1
ATOM 10565 O O . PHE A 1 1344 ? 2.616 23.806 44.014 1.00 82.75 1344 PHE A O 1
ATOM 10572 N N . THR A 1 1345 ? 1.210 23.214 45.672 1.00 87.12 1345 THR A N 1
ATOM 10573 C CA . THR A 1 1345 ? 1.721 21.847 45.808 1.00 87.12 1345 THR A CA 1
ATOM 10574 C C . THR A 1 1345 ? 1.450 21.022 44.550 1.00 87.12 1345 THR A C 1
ATOM 10576 O O . THR A 1 1345 ? 2.370 20.385 44.035 1.00 87.12 1345 THR A O 1
ATOM 10579 N N . THR A 1 1346 ? 0.240 21.107 43.985 1.00 86.25 1346 THR A N 1
ATOM 10580 C CA . THR A 1 1346 ? -0.142 20.387 42.754 1.00 86.25 1346 THR A CA 1
ATOM 10581 C C . THR A 1 1346 ? 0.748 20.776 41.580 1.00 86.25 1346 THR A C 1
ATOM 10583 O O . THR A 1 1346 ? 1.274 19.907 40.886 1.00 86.25 1346 THR A O 1
ATOM 10586 N N . ARG A 1 1347 ? 0.996 22.078 41.388 1.00 83.88 1347 ARG A N 1
ATOM 10587 C CA . ARG A 1 1347 ? 1.870 22.585 40.320 1.00 83.88 1347 ARG A CA 1
ATOM 10588 C C . ARG A 1 1347 ? 3.301 22.063 40.457 1.00 83.88 1347 ARG A C 1
ATOM 10590 O O . ARG A 1 1347 ? 3.925 21.706 39.459 1.00 83.88 1347 ARG A O 1
ATOM 10597 N N . SER A 1 1348 ? 3.805 21.994 41.690 1.00 86.31 1348 SER A N 1
ATOM 10598 C CA . SER A 1 1348 ? 5.150 21.485 41.983 1.00 86.31 1348 SER A CA 1
ATOM 10599 C C . SER A 1 1348 ? 5.271 19.991 41.652 1.00 86.31 1348 SER A C 1
ATOM 10601 O O . SER A 1 1348 ? 6.200 19.594 40.950 1.00 86.31 1348 SER A O 1
ATOM 10603 N N . ILE A 1 1349 ? 4.307 19.175 42.100 1.00 90.50 1349 ILE A N 1
ATOM 10604 C CA . ILE A 1 1349 ? 4.272 17.728 41.827 1.00 90.50 1349 ILE A CA 1
ATOM 10605 C C . ILE A 1 1349 ? 4.128 17.472 40.323 1.00 90.50 1349 ILE A C 1
ATOM 10607 O O . ILE A 1 1349 ? 4.897 16.699 39.755 1.00 90.50 1349 ILE A O 1
ATOM 10611 N N . PHE A 1 1350 ? 3.189 18.157 39.664 1.00 88.19 1350 PHE A N 1
ATOM 10612 C CA . PHE A 1 1350 ? 2.925 18.014 38.233 1.00 88.19 1350 PHE A CA 1
ATOM 10613 C C . PHE A 1 1350 ? 4.178 18.267 37.387 1.00 88.19 1350 PHE A C 1
ATOM 10615 O O . PHE A 1 1350 ? 4.528 17.453 36.534 1.00 88.19 1350 PHE A O 1
ATOM 10622 N N . ARG A 1 1351 ? 4.902 19.360 37.667 1.00 84.75 1351 ARG A N 1
ATOM 10623 C CA . ARG A 1 1351 ? 6.148 19.695 36.965 1.00 84.75 1351 ARG A CA 1
ATOM 10624 C C . ARG A 1 1351 ? 7.205 18.598 37.111 1.00 84.75 1351 ARG A C 1
ATOM 10626 O O . ARG A 1 1351 ? 7.865 18.259 36.135 1.00 84.75 1351 ARG A O 1
ATOM 10633 N N . SER A 1 1352 ? 7.359 18.045 38.314 1.00 89.19 1352 SER A N 1
ATOM 10634 C CA . SER A 1 1352 ? 8.345 16.992 38.577 1.00 89.19 1352 SER A CA 1
ATOM 10635 C C . SER A 1 1352 ? 7.973 15.662 37.912 1.00 89.19 1352 SER A C 1
ATOM 10637 O O . SER A 1 1352 ? 8.839 15.010 37.332 1.00 89.19 1352 SER A O 1
ATOM 10639 N N . LEU A 1 1353 ? 6.690 15.281 37.929 1.00 90.69 1353 LEU A N 1
ATOM 10640 C CA . LEU A 1 1353 ? 6.198 14.083 37.239 1.00 90.69 1353 LEU A CA 1
ATOM 10641 C C . LEU A 1 1353 ? 6.378 14.177 35.721 1.00 90.69 1353 LEU A C 1
ATOM 10643 O O . LEU A 1 1353 ? 6.788 13.199 35.102 1.00 90.69 1353 LEU A O 1
ATOM 10647 N N . MET A 1 1354 ? 6.124 15.347 35.127 1.00 86.38 1354 MET A N 1
ATOM 10648 C CA . MET A 1 1354 ? 6.361 15.577 33.699 1.00 86.38 1354 MET A CA 1
ATOM 10649 C C . MET A 1 1354 ? 7.827 15.344 33.329 1.00 86.38 1354 MET A C 1
ATOM 10651 O O . MET A 1 1354 ? 8.092 14.582 32.404 1.00 86.38 1354 MET A O 1
ATOM 10655 N N . ALA A 1 1355 ? 8.769 15.888 34.109 1.00 82.94 1355 ALA A N 1
ATOM 10656 C CA . ALA A 1 1355 ? 10.196 15.634 33.900 1.00 82.94 1355 ALA A CA 1
ATOM 10657 C C . ALA A 1 1355 ? 10.524 14.127 33.945 1.00 82.94 1355 ALA A C 1
ATOM 10659 O O . ALA A 1 1355 ? 11.212 13.615 33.068 1.00 82.94 1355 ALA A O 1
ATOM 10660 N N . ALA A 1 1356 ? 9.960 13.390 34.908 1.00 88.25 1356 ALA A N 1
ATOM 10661 C CA . ALA A 1 1356 ? 10.153 11.942 35.032 1.00 88.25 1356 ALA A CA 1
ATOM 10662 C C . ALA A 1 1356 ? 9.602 11.148 33.835 1.00 88.25 1356 ALA A C 1
ATOM 10664 O O . ALA A 1 1356 ? 10.180 10.146 33.416 1.00 88.25 1356 ALA A O 1
ATOM 10665 N N . MET A 1 1357 ? 8.456 11.566 33.299 1.00 86.88 1357 MET A N 1
ATOM 10666 C CA . MET A 1 1357 ? 7.831 10.922 32.144 1.00 86.88 1357 MET A CA 1
ATOM 10667 C C . MET A 1 1357 ? 8.627 11.163 30.864 1.00 86.88 1357 MET A C 1
ATOM 10669 O O . MET A 1 1357 ? 8.778 10.243 30.066 1.00 86.88 1357 MET A O 1
ATOM 10673 N N . GLU A 1 1358 ? 9.186 12.359 30.693 1.00 80.94 1358 GLU A N 1
ATOM 10674 C CA . GLU A 1 1358 ? 10.070 12.649 29.566 1.00 80.94 1358 GLU A CA 1
ATOM 10675 C C . GLU A 1 1358 ? 11.367 11.814 29.631 1.00 80.94 1358 GLU A C 1
ATOM 10677 O O . GLU A 1 1358 ? 11.848 11.359 28.596 1.00 80.94 1358 GLU A O 1
ATOM 10682 N N . GLU A 1 1359 ? 11.905 11.528 30.828 1.00 80.38 1359 GLU A N 1
ATOM 10683 C CA . GLU A 1 1359 ? 13.018 10.568 30.985 1.00 80.38 1359 GLU A CA 1
ATOM 10684 C C . GLU A 1 1359 ? 12.633 9.145 30.563 1.00 80.38 1359 GLU A C 1
ATOM 10686 O O . GLU A 1 1359 ? 13.433 8.424 29.961 1.00 80.38 1359 GLU A O 1
ATOM 10691 N N . LEU A 1 1360 ? 11.413 8.711 30.887 1.00 83.56 1360 LEU A N 1
ATOM 10692 C CA . LEU A 1 1360 ? 10.926 7.390 30.493 1.00 83.56 1360 LEU A CA 1
ATOM 10693 C C . LEU A 1 1360 ? 10.726 7.281 28.984 1.00 83.56 1360 LEU A C 1
ATOM 10695 O O . LEU A 1 1360 ? 11.072 6.248 28.418 1.00 83.56 1360 LEU A O 1
ATOM 10699 N N . GLU A 1 1361 ? 10.204 8.323 28.337 1.00 75.81 1361 GLU A N 1
ATOM 10700 C CA . GLU A 1 1361 ? 10.060 8.391 26.876 1.00 75.81 1361 GLU A CA 1
ATOM 10701 C C . GLU A 1 1361 ? 11.405 8.261 26.173 1.00 75.81 1361 GLU A C 1
ATOM 10703 O O . GLU A 1 1361 ? 11.562 7.416 25.290 1.00 75.81 1361 GLU A O 1
ATOM 10708 N N . LEU A 1 1362 ? 12.396 9.023 26.635 1.00 71.56 1362 LEU A N 1
ATOM 10709 C CA . LEU A 1 1362 ? 13.750 8.996 26.091 1.00 71.56 1362 LEU A CA 1
ATOM 10710 C C . LEU A 1 1362 ? 14.367 7.588 26.157 1.00 71.56 1362 LEU A C 1
ATOM 10712 O O . LEU A 1 1362 ? 15.047 7.143 25.232 1.00 71.56 1362 LEU A O 1
ATOM 10716 N N . ASN A 1 1363 ? 14.092 6.861 27.243 1.00 74.50 1363 ASN A N 1
ATOM 10717 C CA . ASN A 1 1363 ? 14.617 5.519 27.483 1.00 74.50 1363 ASN A CA 1
ATOM 10718 C C . ASN A 1 1363 ? 13.704 4.382 26.978 1.00 74.50 1363 ASN A C 1
ATOM 10720 O O . ASN A 1 1363 ? 14.114 3.219 27.009 1.00 74.50 1363 ASN A O 1
ATOM 10724 N N . ALA A 1 1364 ? 12.493 4.675 26.485 1.00 68.25 1364 ALA A N 1
ATOM 10725 C CA . ALA A 1 1364 ? 11.495 3.671 26.089 1.00 68.25 1364 ALA A CA 1
ATOM 10726 C C . ALA A 1 1364 ? 11.949 2.785 24.917 1.00 68.25 1364 ALA A C 1
ATOM 10728 O O . ALA A 1 1364 ? 11.445 1.673 24.728 1.00 68.25 1364 ALA A O 1
ATOM 10729 N N . HIS A 1 1365 ? 12.901 3.287 24.135 1.00 62.47 1365 HIS A N 1
ATOM 10730 C CA . HIS A 1 1365 ? 13.431 2.643 22.937 1.00 62.47 1365 HIS A CA 1
ATOM 10731 C C . HIS A 1 1365 ? 14.719 1.857 23.188 1.00 62.47 1365 HIS A C 1
ATOM 10733 O O . HIS A 1 1365 ? 15.085 1.004 22.382 1.00 62.47 1365 HIS A O 1
ATOM 10739 N N . ASN A 1 1366 ? 15.393 2.088 24.316 1.00 67.12 1366 ASN A N 1
ATOM 10740 C CA . ASN A 1 1366 ? 16.582 1.331 24.678 1.00 67.12 1366 ASN A CA 1
ATOM 10741 C C . ASN A 1 1366 ? 16.159 0.001 25.309 1.00 67.12 1366 ASN A C 1
ATOM 10743 O O . ASN A 1 1366 ? 15.760 -0.033 26.470 1.00 67.12 1366 ASN A O 1
ATOM 10747 N N . ALA A 1 1367 ? 16.266 -1.104 24.568 1.00 62.66 1367 ALA A N 1
ATOM 10748 C CA . ALA A 1 1367 ? 15.847 -2.429 25.036 1.00 62.66 1367 ALA A CA 1
ATOM 10749 C C . ALA A 1 1367 ? 16.504 -2.856 26.364 1.00 62.66 1367 ALA A C 1
ATOM 10751 O O . ALA A 1 1367 ? 15.906 -3.619 27.113 1.00 62.66 1367 ALA A O 1
ATOM 10752 N N . ASN A 1 1368 ? 17.691 -2.329 26.691 1.00 65.88 1368 ASN A N 1
ATOM 10753 C CA . ASN A 1 1368 ? 18.383 -2.627 27.947 1.00 65.88 1368 ASN A CA 1
ATOM 10754 C C . ASN A 1 1368 ? 17.850 -1.829 29.147 1.00 65.88 1368 ASN A C 1
ATOM 10756 O O . ASN A 1 1368 ? 18.195 -2.151 30.284 1.00 65.88 1368 ASN A O 1
ATOM 10760 N N . ILE A 1 1369 ? 17.067 -0.771 28.918 1.00 69.06 1369 ILE A N 1
ATOM 10761 C CA . ILE A 1 1369 ? 16.586 0.172 29.945 1.00 69.06 1369 ILE A CA 1
ATOM 10762 C C . ILE A 1 1369 ? 15.048 0.256 29.958 1.00 69.06 1369 ILE A C 1
ATOM 10764 O O . ILE A 1 1369 ? 14.468 0.635 30.974 1.00 69.06 1369 ILE A O 1
ATOM 10768 N N . LYS A 1 1370 ? 14.375 -0.134 28.868 1.00 73.50 1370 LYS A N 1
ATOM 10769 C CA . LYS A 1 1370 ? 12.926 -0.034 28.688 1.00 73.50 1370 LYS A CA 1
ATOM 10770 C C . LYS A 1 1370 ? 12.179 -0.635 29.874 1.00 73.50 1370 LYS A C 1
ATOM 10772 O O . LYS A 1 1370 ? 12.211 -1.838 30.127 1.00 73.50 1370 LYS A O 1
ATOM 10777 N N . SER A 1 1371 ? 11.457 0.229 30.575 1.00 77.19 1371 SER A N 1
ATOM 10778 C CA . SER A 1 1371 ? 10.609 -0.182 31.682 1.00 77.19 1371 SER A CA 1
ATOM 10779 C C . SER A 1 1371 ? 9.326 -0.815 31.155 1.00 77.19 1371 SER A C 1
ATOM 10781 O O . SER A 1 1371 ? 8.592 -0.213 30.373 1.00 77.19 1371 SER A O 1
ATOM 10783 N N . GLU A 1 1372 ? 9.020 -2.024 31.617 1.00 81.44 1372 GLU A N 1
ATOM 10784 C CA . GLU A 1 1372 ? 7.689 -2.612 31.459 1.00 81.44 1372 GLU A CA 1
ATOM 10785 C C . GLU A 1 1372 ? 6.757 -2.174 32.597 1.00 81.44 1372 GLU A C 1
ATOM 10787 O O . GLU A 1 1372 ? 5.533 -2.182 32.452 1.00 81.44 1372 GLU A O 1
ATOM 10792 N N . HIS A 1 1373 ? 7.335 -1.777 33.733 1.00 89.81 1373 HIS A N 1
ATOM 10793 C CA . HIS A 1 1373 ? 6.616 -1.338 34.919 1.00 89.81 1373 HIS A CA 1
ATOM 10794 C C . HIS A 1 1373 ? 7.439 -0.312 35.712 1.00 89.81 1373 HIS A C 1
ATOM 10796 O O . HIS A 1 1373 ? 8.373 -0.665 36.440 1.00 89.81 1373 HIS A O 1
ATOM 10802 N N . ALA A 1 1374 ? 7.047 0.958 35.633 1.00 91.56 1374 ALA A N 1
ATOM 10803 C CA . ALA A 1 1374 ? 7.673 2.067 36.342 1.00 91.56 1374 ALA A CA 1
ATOM 10804 C C . ALA A 1 1374 ? 6.928 2.430 37.643 1.00 91.56 1374 ALA A C 1
ATOM 10806 O O . ALA A 1 1374 ? 5.694 2.433 37.689 1.00 91.56 1374 ALA A O 1
ATOM 10807 N N . HIS A 1 1375 ? 7.701 2.738 38.689 1.00 93.38 1375 HIS A N 1
ATOM 10808 C CA . HIS A 1 1375 ? 7.253 3.253 39.985 1.00 93.38 1375 HIS A CA 1
ATOM 10809 C C . HIS A 1 1375 ? 7.935 4.591 40.277 1.00 93.38 1375 HIS A C 1
ATOM 10811 O O . HIS A 1 1375 ? 9.164 4.651 40.266 1.00 93.38 1375 HIS A O 1
ATOM 10817 N N . MET A 1 1376 ? 7.165 5.640 40.556 1.00 94.69 1376 MET A N 1
ATOM 10818 C CA . MET A 1 1376 ? 7.684 6.981 40.852 1.00 94.69 1376 MET A CA 1
ATOM 10819 C C . MET A 1 1376 ? 7.481 7.333 42.328 1.00 94.69 1376 MET A C 1
ATOM 10821 O O . MET A 1 1376 ? 6.377 7.195 42.835 1.00 94.69 1376 MET A O 1
ATOM 10825 N N . TYR A 1 1377 ? 8.514 7.818 43.013 1.00 95.19 1377 TYR A N 1
ATOM 10826 C CA . TYR A 1 1377 ? 8.447 8.248 44.413 1.00 95.19 1377 TYR A CA 1
ATOM 10827 C C . TYR A 1 1377 ? 8.950 9.687 44.568 1.00 95.19 1377 TYR A C 1
ATOM 10829 O O . TYR A 1 1377 ? 10.057 10.002 44.130 1.00 95.19 1377 TYR A O 1
ATOM 10837 N N . LEU A 1 1378 ? 8.159 10.545 45.214 1.00 94.56 1378 LEU A N 1
ATOM 10838 C CA . LEU A 1 1378 ? 8.474 11.952 45.455 1.00 94.56 1378 LEU A CA 1
ATOM 10839 C C . LEU A 1 1378 ? 8.404 12.275 46.953 1.00 94.56 1378 LEU A C 1
ATOM 10841 O O . LEU A 1 1378 ? 7.399 11.996 47.605 1.00 94.56 1378 LEU A O 1
ATOM 10845 N N . TYR A 1 1379 ? 9.436 12.925 47.489 1.00 92.50 1379 TYR A N 1
ATOM 10846 C CA . TYR A 1 1379 ? 9.456 13.424 48.868 1.00 92.50 1379 TYR A CA 1
ATOM 10847 C C . TYR A 1 1379 ? 9.459 14.956 48.897 1.00 92.50 1379 TYR A C 1
ATOM 10849 O O . TYR A 1 1379 ? 10.406 15.572 48.411 1.00 92.50 1379 TYR A O 1
ATOM 10857 N N . ILE A 1 1380 ? 8.432 15.584 49.473 1.00 91.06 1380 ILE A N 1
ATOM 10858 C CA . ILE A 1 1380 ? 8.364 17.046 49.613 1.00 91.06 1380 ILE A CA 1
ATOM 10859 C C . ILE A 1 1380 ? 9.109 17.476 50.877 1.00 91.06 1380 ILE A C 1
ATOM 10861 O O . ILE A 1 1380 ? 8.698 17.141 51.985 1.00 91.06 1380 ILE A O 1
ATOM 10865 N N . ILE A 1 1381 ? 10.200 18.234 50.710 1.00 85.88 1381 ILE A N 1
ATOM 10866 C CA . ILE A 1 1381 ? 11.061 18.654 51.832 1.00 85.88 1381 ILE A CA 1
ATOM 10867 C C . ILE A 1 1381 ? 10.403 19.757 52.670 1.00 85.88 1381 ILE A C 1
ATOM 10869 O O . ILE A 1 1381 ? 10.526 19.760 53.893 1.00 85.88 1381 ILE A O 1
ATOM 10873 N N . ARG A 1 1382 ? 9.722 20.711 52.023 1.00 84.25 1382 ARG A N 1
ATOM 10874 C CA . ARG A 1 1382 ? 9.047 21.817 52.713 1.00 84.25 1382 ARG A CA 1
ATOM 10875 C C . ARG A 1 1382 ? 7.800 21.290 53.431 1.00 84.25 1382 ARG A C 1
ATOM 10877 O O . ARG A 1 1382 ? 6.980 20.605 52.823 1.00 84.25 1382 ARG A O 1
ATOM 10884 N N . GLU A 1 1383 ? 7.623 21.667 54.694 1.00 84.31 1383 GLU A N 1
ATOM 10885 C CA . GLU A 1 1383 ? 6.369 21.429 55.415 1.00 84.31 1383 GLU A CA 1
ATOM 10886 C C . GLU A 1 1383 ? 5.212 22.157 54.716 1.00 84.31 1383 GLU A C 1
ATOM 10888 O O . GLU A 1 1383 ? 5.303 23.348 54.412 1.00 84.31 1383 GLU A O 1
ATOM 10893 N N . GLN A 1 1384 ? 4.136 21.425 54.436 1.00 87.06 1384 GLN A N 1
ATOM 10894 C CA . GLN A 1 1384 ? 2.952 21.944 53.762 1.00 87.06 1384 GLN A CA 1
ATOM 10895 C C . GLN A 1 1384 ? 1.977 22.507 54.789 1.00 87.06 1384 GLN A C 1
ATOM 10897 O O . GLN A 1 1384 ? 1.654 21.842 55.779 1.00 87.06 1384 GLN A O 1
ATOM 10902 N N . GLN A 1 1385 ? 1.463 23.704 54.527 1.00 85.56 1385 GLN A N 1
ATOM 10903 C CA . GLN A 1 1385 ? 0.257 24.186 55.188 1.00 85.56 1385 GLN A CA 1
ATOM 10904 C C . GLN A 1 1385 ? -0.973 23.788 54.378 1.00 85.56 1385 GLN A C 1
ATOM 10906 O O . GLN A 1 1385 ? -0.898 23.540 53.177 1.00 85.56 1385 GLN A O 1
ATOM 10911 N N . ILE A 1 1386 ? -2.133 23.760 55.034 1.00 80.44 1386 ILE A N 1
ATOM 10912 C CA . ILE A 1 1386 ? -3.403 23.437 54.371 1.00 80.44 1386 ILE A CA 1
ATOM 10913 C C . ILE A 1 1386 ? -3.638 24.371 53.175 1.00 80.44 1386 ILE A C 1
ATOM 10915 O O . ILE A 1 1386 ? -4.015 23.897 52.109 1.00 80.44 1386 ILE A O 1
ATOM 10919 N N . ASP A 1 1387 ? -3.339 25.665 53.324 1.00 80.00 1387 ASP A N 1
ATOM 10920 C CA . ASP A 1 1387 ? -3.487 26.670 52.264 1.00 80.00 1387 ASP A CA 1
ATOM 10921 C C . ASP A 1 1387 ? -2.594 26.406 51.032 1.00 80.00 1387 ASP A C 1
ATOM 10923 O O . ASP A 1 1387 ? -2.951 26.826 49.933 1.00 80.00 1387 ASP A O 1
ATOM 10927 N N . ASP A 1 1388 ? -1.474 25.681 51.168 1.00 81.06 1388 ASP A N 1
ATOM 10928 C CA . ASP A 1 1388 ? -0.606 25.325 50.031 1.00 81.06 1388 ASP A CA 1
ATOM 10929 C C . ASP A 1 1388 ? -1.271 24.276 49.108 1.00 81.06 1388 ASP A C 1
ATOM 10931 O O . ASP A 1 1388 ? -0.992 24.221 47.903 1.00 81.06 1388 ASP A O 1
ATOM 10935 N N . LEU A 1 1389 ? -2.178 23.460 49.666 1.00 82.75 1389 LEU A N 1
ATOM 10936 C CA . LEU A 1 1389 ? -2.855 22.364 48.970 1.00 82.75 1389 LEU A CA 1
ATOM 10937 C C . LEU A 1 1389 ? -4.074 22.821 48.151 1.00 82.75 1389 LEU A C 1
ATOM 10939 O O . LEU A 1 1389 ? -4.506 22.083 47.264 1.00 82.75 1389 LEU A O 1
ATOM 10943 N N . VAL A 1 1390 ? -4.607 24.026 48.390 1.00 77.31 1390 VAL A N 1
ATOM 10944 C CA . VAL A 1 1390 ? -5.863 24.520 47.788 1.00 77.31 1390 VAL A CA 1
ATOM 10945 C C . VAL A 1 1390 ? -5.599 25.611 46.730 1.00 77.31 1390 VAL A C 1
ATOM 10947 O O . VAL A 1 1390 ? -4.706 26.437 46.915 1.00 77.31 1390 VAL A O 1
ATOM 10950 N N . PRO A 1 1391 ? -6.345 25.672 45.607 1.00 69.62 1391 PRO A N 1
ATOM 10951 C CA . PRO A 1 1391 ? -6.176 26.737 44.614 1.00 69.62 1391 PRO A CA 1
ATOM 10952 C C . PRO A 1 1391 ? -6.534 28.129 45.156 1.00 69.62 1391 PRO A C 1
ATOM 10954 O O . PRO A 1 1391 ? -7.625 28.334 45.691 1.00 69.62 1391 PRO A O 1
ATOM 10957 N N . TYR A 1 1392 ? -5.668 29.126 44.956 1.00 58.97 1392 TYR A N 1
ATOM 10958 C CA . TYR A 1 1392 ? -5.976 30.516 45.310 1.00 58.97 1392 TYR A CA 1
ATOM 10959 C C . TYR A 1 1392 ? -7.115 31.057 44.416 1.00 58.97 1392 TYR A C 1
ATOM 10961 O O . TYR A 1 1392 ? -6.999 30.942 43.194 1.00 58.97 1392 TYR A O 1
ATOM 10969 N N . PRO A 1 1393 ? -8.213 31.641 44.959 1.00 54.91 1393 PRO A N 1
ATOM 10970 C CA . PRO A 1 1393 ? -8.392 32.175 46.317 1.00 54.91 1393 PRO A CA 1
ATOM 10971 C C . PRO A 1 1393 ? -9.277 31.327 47.266 1.00 54.91 1393 PRO A C 1
ATOM 10973 O O . PRO A 1 1393 ? -9.810 31.872 48.235 1.00 54.91 1393 PRO A O 1
ATOM 10976 N N . LYS A 1 1394 ? -9.494 30.024 47.025 1.00 58.81 1394 LYS A N 1
ATOM 10977 C CA . LYS A 1 1394 ? -10.336 29.179 47.900 1.00 58.81 1394 LYS A CA 1
ATOM 10978 C C . LYS A 1 1394 ? -9.680 28.989 49.283 1.00 58.81 1394 LYS A C 1
ATOM 10980 O O . LYS A 1 1394 ? -8.895 28.070 49.471 1.00 58.81 1394 LYS A O 1
ATOM 10985 N N . ARG A 1 1395 ? -10.035 29.820 50.274 1.00 57.22 1395 ARG A N 1
ATOM 10986 C CA . ARG A 1 1395 ? -9.758 29.558 51.703 1.00 57.22 1395 ARG A CA 1
ATOM 10987 C C . ARG A 1 1395 ? -10.815 28.610 52.273 1.00 57.22 1395 ARG A C 1
ATOM 10989 O O . ARG A 1 1395 ? -12.005 28.915 52.204 1.00 57.22 1395 ARG A O 1
ATOM 10996 N N . ILE A 1 1396 ? -10.389 27.481 52.837 1.00 63.94 1396 ILE A N 1
ATOM 10997 C CA . ILE A 1 1396 ? -11.275 26.485 53.461 1.00 63.94 1396 ILE A CA 1
ATOM 10998 C C . ILE A 1 1396 ? -11.288 26.729 54.973 1.00 63.94 1396 ILE A C 1
ATOM 11000 O O . ILE A 1 1396 ? -10.240 26.763 55.607 1.00 63.94 1396 ILE A O 1
ATOM 11004 N N . ASN A 1 1397 ? -12.475 26.900 55.558 1.00 59.00 1397 ASN A N 1
ATOM 11005 C CA . ASN A 1 1397 ? -12.637 27.040 57.006 1.00 59.00 1397 ASN A CA 1
ATOM 11006 C C . ASN A 1 1397 ? -12.811 25.636 57.613 1.00 59.00 1397 ASN A C 1
ATOM 11008 O O . ASN A 1 1397 ? -13.795 24.965 57.299 1.00 59.00 1397 ASN A O 1
ATOM 11012 N N . ILE A 1 1398 ? -11.846 25.165 58.411 1.00 62.25 1398 ILE A N 1
ATOM 11013 C CA . ILE A 1 1398 ? -11.780 23.767 58.876 1.00 62.25 1398 ILE A CA 1
ATOM 11014 C C . ILE A 1 1398 ? -12.167 23.663 60.353 1.00 62.25 1398 ILE A C 1
ATOM 11016 O O . ILE A 1 1398 ? -11.584 24.327 61.206 1.00 62.25 1398 ILE A O 1
ATOM 11020 N N . ASP A 1 1399 ? -13.124 22.783 60.661 1.00 63.19 1399 ASP A N 1
ATOM 11021 C CA . ASP A 1 1399 ? -13.467 22.413 62.037 1.00 63.19 1399 ASP A CA 1
ATOM 11022 C C . ASP A 1 1399 ? -12.358 21.546 62.656 1.00 63.19 1399 ASP A C 1
ATOM 11024 O O . ASP A 1 1399 ? -12.013 20.487 62.123 1.00 63.19 1399 ASP A O 1
ATOM 11028 N N . ALA A 1 1400 ? -11.864 21.932 63.838 1.00 58.72 1400 ALA A N 1
ATOM 11029 C CA . ALA A 1 1400 ? -10.731 21.292 64.524 1.00 58.72 1400 ALA A CA 1
ATOM 11030 C C . ALA A 1 1400 ? -10.881 19.769 64.770 1.00 58.72 1400 ALA A C 1
ATOM 11032 O O . ALA A 1 1400 ? -9.888 19.069 64.951 1.00 58.72 1400 ALA A O 1
ATOM 11033 N N . GLY A 1 1401 ? -12.110 19.234 64.766 1.00 64.94 1401 GLY A N 1
ATOM 11034 C CA . GLY A 1 1401 ? -12.394 17.799 64.930 1.00 64.94 1401 GLY A CA 1
ATOM 11035 C C . GLY A 1 1401 ? -12.452 16.978 63.632 1.00 64.94 1401 GLY A C 1
ATOM 11036 O O . GLY A 1 1401 ? -12.583 15.759 63.701 1.00 64.94 1401 GLY A O 1
ATOM 11037 N N . LYS A 1 1402 ? -12.390 17.615 62.455 1.00 72.50 1402 LYS A N 1
ATOM 11038 C CA . LYS A 1 1402 ? -12.464 16.963 61.127 1.00 72.50 1402 LYS A CA 1
ATOM 11039 C C . LYS A 1 1402 ? -11.258 17.276 60.244 1.00 72.50 1402 LYS A C 1
ATOM 11041 O O . LYS A 1 1402 ? -11.299 17.105 59.027 1.00 72.50 1402 LYS A O 1
ATOM 11046 N N . GLU A 1 1403 ? -10.179 17.744 60.851 1.00 79.56 1403 GLU A N 1
ATOM 11047 C CA . GLU A 1 1403 ? -9.003 18.208 60.128 1.00 79.56 1403 GLU A CA 1
ATOM 11048 C C . GLU A 1 1403 ? -8.342 17.070 59.325 1.00 79.56 1403 GLU A C 1
ATOM 11050 O O . GLU A 1 1403 ? -8.123 17.233 58.129 1.00 79.56 1403 GLU A O 1
ATOM 11055 N N . GLU A 1 1404 ? -8.137 15.879 59.919 1.00 83.62 1404 GLU A N 1
ATOM 11056 C CA . GLU A 1 1404 ? -7.587 14.706 59.204 1.00 83.62 1404 GLU A CA 1
ATOM 11057 C C . GLU A 1 1404 ? -8.448 14.311 57.993 1.00 83.62 1404 GLU A C 1
ATOM 11059 O O . GLU A 1 1404 ? -7.923 14.080 56.909 1.00 83.62 1404 GLU A O 1
ATOM 11064 N N . THR A 1 1405 ? -9.772 14.256 58.156 1.00 83.62 1405 THR A N 1
ATOM 11065 C CA . THR A 1 1405 ? -10.691 13.863 57.073 1.00 83.62 1405 THR A CA 1
ATOM 11066 C C . THR A 1 1405 ? -10.782 14.920 55.975 1.00 83.62 1405 THR A C 1
ATOM 11068 O O . THR A 1 1405 ? -10.996 14.583 54.813 1.00 83.62 1405 THR A O 1
ATOM 11071 N N . THR A 1 1406 ? -10.604 16.195 56.322 1.00 83.94 1406 THR A N 1
ATOM 11072 C CA . THR A 1 1406 ? -10.576 17.293 55.347 1.00 83.94 1406 THR A CA 1
ATOM 11073 C C . THR A 1 1406 ? -9.284 17.264 54.535 1.00 83.94 1406 THR A C 1
ATOM 11075 O O . THR A 1 1406 ? -9.331 17.366 53.313 1.00 83.94 1406 THR A O 1
ATOM 11078 N N . VAL A 1 1407 ? -8.139 17.061 55.192 1.00 86.69 1407 VAL A N 1
ATOM 11079 C CA . VAL A 1 1407 ? -6.839 16.927 54.517 1.00 86.69 1407 VAL A CA 1
ATOM 11080 C C . VAL A 1 1407 ? -6.806 15.688 53.620 1.00 86.69 1407 VAL A C 1
ATOM 11082 O O . VAL A 1 1407 ? -6.353 15.786 52.484 1.00 86.69 1407 VAL A O 1
ATOM 11085 N N . GLU A 1 1408 ? -7.346 14.551 54.076 1.00 89.12 1408 GLU A N 1
ATOM 11086 C CA . GLU A 1 1408 ? -7.507 13.348 53.246 1.00 89.12 1408 GLU A CA 1
ATOM 11087 C C . GLU A 1 1408 ? -8.282 13.660 51.953 1.00 89.12 1408 GLU A C 1
ATOM 11089 O O . GLU A 1 1408 ? -7.814 13.329 50.868 1.00 89.12 1408 GLU A O 1
ATOM 11094 N N . ALA A 1 1409 ? -9.414 14.367 52.043 1.00 85.19 1409 ALA A N 1
ATOM 11095 C CA . ALA A 1 1409 ? -10.212 14.723 50.869 1.00 85.19 1409 ALA A CA 1
ATOM 11096 C C . ALA A 1 1409 ? -9.476 15.664 49.895 1.00 85.19 1409 ALA A C 1
ATOM 11098 O O . ALA A 1 1409 ? -9.536 15.454 48.685 1.00 85.19 1409 ALA A O 1
ATOM 11099 N N . ILE A 1 1410 ? -8.757 16.671 50.407 1.00 87.75 1410 ILE A N 1
ATOM 11100 C CA . ILE A 1 1410 ? -7.985 17.613 49.576 1.00 87.75 1410 ILE A CA 1
ATOM 11101 C C . ILE A 1 1410 ? -6.854 16.885 48.836 1.00 87.75 1410 ILE A C 1
ATOM 11103 O O . ILE A 1 1410 ? -6.647 17.103 47.644 1.00 87.75 1410 ILE A O 1
ATOM 11107 N N . LEU A 1 1411 ? -6.126 16.003 49.527 1.00 90.44 1411 LEU A N 1
ATOM 11108 C CA . LEU A 1 1411 ? -5.052 15.213 48.921 1.00 90.44 1411 LEU A CA 1
ATOM 11109 C C . LEU A 1 1411 ? -5.585 14.231 47.868 1.00 90.44 1411 LEU A C 1
ATOM 11111 O O . LEU A 1 1411 ? -4.915 13.987 46.864 1.00 90.44 1411 LEU A O 1
ATOM 11115 N N . GLU A 1 1412 ? -6.787 13.686 48.070 1.00 88.69 1412 GLU A N 1
ATOM 11116 C CA . GLU A 1 1412 ? -7.436 12.820 47.087 1.00 88.69 1412 GLU A CA 1
ATOM 11117 C C . GLU A 1 1412 ? -7.838 13.601 45.828 1.00 88.69 1412 GLU A C 1
ATOM 11119 O O . GLU A 1 1412 ? -7.585 13.139 44.714 1.00 88.69 1412 GLU A O 1
ATOM 11124 N N . GLU A 1 1413 ? -8.415 14.795 45.991 1.00 85.56 1413 GLU A N 1
ATOM 11125 C CA . GLU A 1 1413 ? -8.774 15.693 44.886 1.00 85.56 1413 GLU A CA 1
ATOM 11126 C C . GLU A 1 1413 ? -7.535 16.099 44.077 1.00 85.56 1413 GLU A C 1
ATOM 11128 O O . GLU A 1 1413 ? -7.523 15.947 42.855 1.00 85.56 1413 GLU A O 1
ATOM 11133 N N . LEU A 1 1414 ? -6.459 16.493 44.763 1.00 89.69 1414 LEU A N 1
ATOM 11134 C CA . LEU A 1 1414 ? -5.165 16.821 44.161 1.00 89.69 1414 LEU A CA 1
ATOM 11135 C C . LEU A 1 1414 ? -4.621 15.662 43.313 1.00 89.69 1414 LEU A C 1
ATOM 11137 O O . LEU A 1 1414 ? -4.192 15.856 42.174 1.00 89.69 1414 LEU A O 1
ATOM 11141 N N . ALA A 1 1415 ? -4.644 14.439 43.849 1.00 90.81 1415 ALA A N 1
ATOM 11142 C CA . ALA A 1 1415 ? -4.155 13.256 43.145 1.00 90.81 1415 ALA A CA 1
ATOM 11143 C C . ALA A 1 1415 ? -4.959 12.961 41.868 1.00 90.81 1415 ALA A C 1
ATOM 11145 O O . ALA A 1 1415 ? -4.377 12.626 40.831 1.00 90.81 1415 ALA A O 1
ATOM 11146 N N . ARG A 1 1416 ? -6.288 13.109 41.931 1.00 87.38 1416 ARG A N 1
ATOM 11147 C CA . ARG A 1 1416 ? -7.184 12.916 40.782 1.00 87.38 1416 ARG A CA 1
ATOM 11148 C C . ARG A 1 1416 ? -7.017 14.011 39.728 1.00 87.38 1416 ARG A C 1
ATOM 11150 O O . ARG A 1 1416 ? -7.017 13.695 38.542 1.00 87.38 1416 ARG A O 1
ATOM 11157 N N . GLU A 1 1417 ? -6.826 15.267 40.134 1.00 85.94 1417 GLU A N 1
ATOM 11158 C CA . GLU A 1 1417 ? -6.574 16.387 39.215 1.00 85.94 1417 GLU A CA 1
ATOM 11159 C C . GLU A 1 1417 ? -5.299 16.143 38.391 1.00 85.94 1417 GLU A C 1
ATOM 11161 O O . GLU A 1 1417 ? -5.325 16.218 37.158 1.00 85.94 1417 GLU A O 1
ATOM 11166 N N . ILE A 1 1418 ? -4.206 15.741 39.054 1.00 89.25 1418 ILE A N 1
ATOM 11167 C CA . ILE A 1 1418 ? -2.946 15.384 38.385 1.00 89.25 1418 ILE A CA 1
ATOM 11168 C C . ILE A 1 1418 ? -3.156 14.201 37.437 1.00 89.25 1418 ILE A C 1
ATOM 11170 O O . ILE A 1 1418 ? -2.766 14.275 36.271 1.00 89.25 1418 ILE A O 1
ATOM 11174 N N . HIS A 1 1419 ? -3.786 13.118 37.903 1.00 89.19 1419 HIS A N 1
ATOM 11175 C CA . HIS A 1 1419 ? -4.016 11.934 37.071 1.00 89.19 1419 HIS A CA 1
ATOM 11176 C C . HIS A 1 1419 ? -4.864 12.249 35.832 1.00 89.19 1419 HIS A C 1
ATOM 11178 O O . HIS A 1 1419 ? -4.503 11.807 34.746 1.00 89.19 1419 HIS A O 1
ATOM 11184 N N . SER A 1 1420 ? -5.888 13.103 35.939 1.00 82.69 1420 SER A N 1
ATOM 11185 C CA . SER A 1 1420 ? -6.694 13.523 34.781 1.00 82.69 1420 SER A CA 1
ATOM 11186 C C . SER A 1 1420 ? -5.872 14.215 33.684 1.00 82.69 1420 SER A C 1
ATOM 11188 O O . SER A 1 1420 ? -6.204 14.117 32.506 1.00 82.69 1420 SER A O 1
ATOM 11190 N N . SER A 1 1421 ? -4.772 14.874 34.061 1.00 84.06 1421 SER A N 1
ATOM 11191 C CA . SER A 1 1421 ? -3.923 15.627 33.136 1.00 84.06 1421 SER A CA 1
ATOM 11192 C C . SER A 1 1421 ? -2.844 14.768 32.459 1.00 84.06 1421 SER A C 1
ATOM 11194 O O . SER A 1 1421 ? -2.449 15.071 31.336 1.00 84.06 1421 SER A O 1
ATOM 11196 N N . VAL A 1 1422 ? -2.331 13.716 33.118 1.00 87.56 1422 VAL A N 1
ATOM 11197 C CA . VAL A 1 1422 ? -1.170 12.927 32.625 1.00 87.56 1422 VAL A CA 1
ATOM 11198 C C . VAL A 1 1422 ? -1.343 11.405 32.653 1.00 87.56 1422 VAL A C 1
ATOM 11200 O O . VAL A 1 1422 ? -0.471 10.680 32.170 1.00 87.56 1422 VAL A O 1
ATOM 11203 N N . GLY A 1 1423 ? -2.457 10.889 33.170 1.00 85.81 1423 GLY A N 1
ATOM 11204 C CA . GLY A 1 1423 ? -2.685 9.463 33.410 1.00 85.81 1423 GLY A CA 1
ATOM 11205 C C . GLY A 1 1423 ? -2.567 8.591 32.156 1.00 85.81 1423 GLY A C 1
ATOM 11206 O O . GLY A 1 1423 ? -1.942 7.529 32.199 1.00 85.81 1423 GLY A O 1
ATOM 11207 N N . VAL A 1 1424 ? -3.081 9.050 31.012 1.00 81.31 1424 VAL A N 1
ATOM 11208 C CA . VAL A 1 1424 ? -2.989 8.321 29.731 1.00 81.31 1424 VAL A CA 1
ATOM 11209 C C . VAL A 1 1424 ? -1.538 8.169 29.293 1.00 81.31 1424 VAL A C 1
ATOM 11211 O O . VAL A 1 1424 ? -1.081 7.073 28.960 1.00 81.31 1424 VAL A O 1
ATOM 11214 N N . ARG A 1 1425 ? -0.785 9.271 29.352 1.00 82.81 1425 ARG A N 1
ATOM 11215 C CA . ARG A 1 1425 ? 0.631 9.295 28.988 1.00 82.81 1425 ARG A CA 1
ATOM 11216 C C . ARG A 1 1425 ? 1.443 8.422 29.949 1.00 82.81 1425 ARG A C 1
ATOM 11218 O O . ARG A 1 1425 ? 2.233 7.602 29.497 1.00 82.81 1425 ARG A O 1
ATOM 11225 N N . MET A 1 1426 ? 1.160 8.476 31.252 1.00 88.62 1426 MET A N 1
ATOM 11226 C CA . MET A 1 1426 ? 1.725 7.554 32.246 1.00 88.62 1426 MET A CA 1
ATOM 11227 C C . MET A 1 1426 ? 1.461 6.084 31.896 1.00 88.62 1426 MET A C 1
ATOM 11229 O O . MET A 1 1426 ? 2.380 5.265 31.927 1.00 88.62 1426 MET A O 1
ATOM 11233 N N . HIS A 1 1427 ? 0.227 5.741 31.520 1.00 82.50 1427 HIS A N 1
ATOM 11234 C CA . HIS A 1 1427 ? -0.148 4.364 31.205 1.00 82.50 1427 HIS A CA 1
ATOM 11235 C C . HIS A 1 1427 ? 0.598 3.839 29.976 1.00 82.50 1427 HIS A C 1
ATOM 11237 O O . HIS A 1 1427 ? 1.129 2.725 30.020 1.00 82.50 1427 HIS A O 1
ATOM 11243 N N . ARG A 1 1428 ? 0.713 4.666 28.926 1.00 76.38 1428 ARG A N 1
ATOM 11244 C CA . ARG A 1 1428 ? 1.497 4.370 27.715 1.00 76.38 1428 ARG A CA 1
ATOM 11245 C C . ARG A 1 1428 ? 2.974 4.105 28.033 1.00 76.38 1428 ARG A C 1
ATOM 11247 O O . ARG A 1 1428 ? 3.557 3.194 27.455 1.00 76.38 1428 ARG A O 1
ATOM 11254 N N . LEU A 1 1429 ? 3.555 4.852 28.974 1.00 80.75 1429 LEU A N 1
ATOM 11255 C CA . LEU A 1 1429 ? 4.965 4.735 29.383 1.00 80.75 1429 LEU A CA 1
ATOM 11256 C C . LEU A 1 1429 ? 5.239 3.656 30.429 1.00 80.75 1429 LEU A C 1
ATOM 11258 O O . LEU A 1 1429 ? 6.359 3.531 30.922 1.00 80.75 1429 LEU A O 1
ATOM 11262 N N . GLY A 1 1430 ? 4.231 2.874 30.804 1.00 86.38 1430 GLY A N 1
ATOM 11263 C CA . GLY A 1 1430 ? 4.417 1.836 31.806 1.00 86.38 1430 GLY A CA 1
ATOM 11264 C C . GLY A 1 1430 ? 4.445 2.350 33.245 1.00 86.38 1430 GLY A C 1
ATOM 11265 O O . GLY A 1 1430 ? 4.774 1.568 34.132 1.00 86.38 1430 GLY A O 1
ATOM 11266 N N . VAL A 1 1431 ? 4.090 3.613 33.507 1.00 90.69 1431 VAL A N 1
ATOM 11267 C CA . VAL A 1 1431 ? 3.978 4.175 34.863 1.00 90.69 1431 VAL A CA 1
ATOM 11268 C C . VAL A 1 1431 ? 2.677 3.696 35.490 1.00 90.69 1431 VAL A C 1
ATOM 11270 O O . VAL A 1 1431 ? 1.590 4.185 35.174 1.00 90.69 1431 VAL A O 1
ATOM 11273 N N . VAL A 1 1432 ? 2.801 2.698 36.362 1.00 88.44 1432 VAL A N 1
ATOM 11274 C CA . VAL A 1 1432 ? 1.652 2.054 37.011 1.00 88.44 1432 VAL A CA 1
ATOM 11275 C C . VAL A 1 1432 ? 1.383 2.668 38.373 1.00 88.44 1432 VAL A C 1
ATOM 11277 O O . VAL A 1 1432 ? 0.226 2.783 38.755 1.00 88.44 1432 VAL A O 1
ATOM 11280 N N . VAL A 1 1433 ? 2.420 3.077 39.104 1.00 91.94 1433 VAL A N 1
ATOM 11281 C CA . VAL A 1 1433 ? 2.265 3.585 40.470 1.00 91.94 1433 VAL A CA 1
ATOM 11282 C C . VAL A 1 1433 ? 3.130 4.824 40.677 1.00 91.94 1433 VAL A C 1
ATOM 11284 O O . VAL A 1 1433 ? 4.306 4.832 40.300 1.00 91.94 1433 VAL A O 1
ATOM 11287 N N . TRP A 1 1434 ? 2.555 5.856 41.291 1.00 94.38 1434 TRP A N 1
ATOM 11288 C CA . TRP A 1 1434 ? 3.305 6.998 41.806 1.00 94.38 1434 TRP A CA 1
ATOM 11289 C C . TRP A 1 1434 ? 2.918 7.315 43.252 1.00 94.38 1434 TRP A C 1
ATOM 11291 O O . TRP A 1 1434 ? 1.758 7.195 43.647 1.00 94.38 1434 TRP A O 1
ATOM 11301 N N . GLU A 1 1435 ? 3.915 7.682 44.049 1.00 94.75 1435 GLU A N 1
ATOM 11302 C CA . GLU A 1 1435 ? 3.823 7.874 45.491 1.00 94.75 1435 GLU A CA 1
ATOM 11303 C C . GLU A 1 1435 ? 4.406 9.233 45.892 1.00 94.75 1435 GLU A C 1
ATOM 11305 O O . GLU A 1 1435 ? 5.499 9.600 45.462 1.00 94.75 1435 GLU A O 1
ATOM 11310 N N . VAL A 1 1436 ? 3.695 9.967 46.750 1.00 94.69 1436 VAL A N 1
ATOM 11311 C CA . VAL A 1 1436 ? 4.146 11.238 47.330 1.00 94.69 1436 VAL A CA 1
ATOM 11312 C C . VAL A 1 1436 ? 4.162 11.139 48.847 1.00 94.69 1436 VAL A C 1
ATOM 11314 O O . VAL A 1 1436 ? 3.162 10.758 49.455 1.00 94.69 1436 VAL A O 1
ATOM 11317 N N . LYS A 1 1437 ? 5.277 11.540 49.458 1.00 93.56 1437 LYS A N 1
ATOM 11318 C CA . LYS A 1 1437 ? 5.409 11.762 50.900 1.00 93.56 1437 LYS A CA 1
ATOM 11319 C C . LYS A 1 1437 ? 5.506 13.259 51.179 1.00 93.56 1437 LYS A C 1
ATOM 11321 O O . LYS A 1 1437 ? 6.334 13.948 50.586 1.00 93.56 1437 LYS A O 1
ATOM 11326 N N . LEU A 1 1438 ? 4.663 13.757 52.079 1.00 91.69 1438 LEU A N 1
ATOM 11327 C CA . LEU A 1 1438 ? 4.658 15.157 52.507 1.00 91.69 1438 LEU A CA 1
ATOM 11328 C C . LEU A 1 1438 ? 4.408 15.270 54.008 1.00 91.69 1438 LEU A C 1
ATOM 11330 O O . LEU A 1 1438 ? 3.735 14.427 54.602 1.00 91.69 1438 LEU A O 1
ATOM 11334 N N . TRP A 1 1439 ? 4.938 16.326 54.618 1.00 89.62 1439 TRP A N 1
ATOM 11335 C CA . TRP A 1 1439 ? 4.686 16.652 56.018 1.00 89.62 1439 TRP A CA 1
ATOM 11336 C C . TRP A 1 1439 ? 3.666 17.783 56.117 1.00 89.62 1439 TRP A C 1
ATOM 11338 O O . TRP A 1 1439 ? 3.860 18.838 55.519 1.00 89.62 1439 TRP A O 1
ATOM 11348 N N . MET A 1 1440 ? 2.586 17.565 56.863 1.00 87.81 1440 MET A N 1
ATOM 11349 C CA . MET A 1 1440 ? 1.552 18.562 57.138 1.00 87.81 1440 MET A CA 1
ATOM 11350 C C . MET A 1 1440 ? 1.886 19.304 58.430 1.00 87.81 1440 MET A C 1
ATOM 11352 O O . MET A 1 1440 ? 1.931 18.671 59.484 1.00 87.81 1440 MET A O 1
ATOM 11356 N N . ALA A 1 1441 ? 2.056 20.625 58.359 1.00 84.00 1441 ALA A N 1
ATOM 11357 C CA . ALA A 1 1441 ? 2.139 21.505 59.522 1.00 84.00 1441 ALA A CA 1
ATOM 11358 C C . ALA A 1 1441 ? 0.752 22.107 59.799 1.00 84.00 1441 ALA A C 1
ATOM 11360 O O . ALA A 1 1441 ? 0.323 23.057 59.141 1.00 84.00 1441 ALA A O 1
ATOM 11361 N N . ALA A 1 1442 ? 0.033 21.524 60.758 1.00 76.12 1442 ALA A N 1
ATOM 11362 C CA . ALA A 1 1442 ? -1.311 21.945 61.157 1.00 76.12 1442 ALA A CA 1
ATOM 11363 C C . ALA A 1 1442 ? -1.409 22.066 62.684 1.00 76.12 1442 ALA A C 1
ATOM 11365 O O . ALA A 1 1442 ? -0.678 21.397 63.412 1.00 76.12 1442 ALA A O 1
ATOM 11366 N N . CYS A 1 1443 ? -2.315 22.908 63.189 1.00 70.38 1443 CYS A N 1
ATOM 11367 C CA . CYS A 1 1443 ? -2.485 23.083 64.635 1.00 70.38 1443 CYS A CA 1
ATOM 11368 C C . CYS A 1 1443 ? -3.210 21.906 65.315 1.00 70.38 1443 CYS A C 1
ATOM 11370 O O . CYS A 1 1443 ? -3.128 21.787 66.537 1.00 70.38 1443 CYS A O 1
ATOM 11372 N N . GLY A 1 1444 ? -3.931 21.061 64.570 1.00 75.25 1444 GLY A N 1
ATOM 11373 C CA . GLY A 1 1444 ? -4.721 19.962 65.126 1.00 75.25 1444 GLY A CA 1
ATOM 11374 C C . GLY A 1 1444 ? -4.230 18.561 64.743 1.00 75.25 1444 GLY A C 1
ATOM 11375 O O . GLY A 1 1444 ? -3.035 18.284 64.623 1.00 75.25 1444 GLY A O 1
ATOM 11376 N N . GLN A 1 1445 ? -5.179 17.627 64.617 1.00 77.75 1445 GLN A N 1
ATOM 11377 C CA . GLN A 1 1445 ? -4.896 16.199 64.439 1.00 77.75 1445 GLN A CA 1
ATOM 11378 C C . GLN A 1 1445 ? -4.205 15.880 63.112 1.00 77.75 1445 GLN A C 1
ATOM 11380 O O . GLN A 1 1445 ? -3.565 14.833 63.019 1.00 77.75 1445 GLN A O 1
ATOM 11385 N N . ALA A 1 1446 ? -4.304 16.747 62.101 1.00 81.62 1446 ALA A N 1
ATOM 11386 C CA . ALA A 1 1446 ? -3.705 16.497 60.793 1.00 81.62 1446 ALA A CA 1
ATOM 11387 C C . ALA A 1 1446 ? -2.166 16.612 60.774 1.00 81.62 1446 ALA A C 1
ATOM 11389 O O . ALA A 1 1446 ? -1.550 16.168 59.804 1.00 81.62 1446 ALA A O 1
ATOM 11390 N N . ASN A 1 1447 ? -1.543 17.154 61.831 1.00 85.88 1447 ASN A N 1
ATOM 11391 C CA . ASN A 1 1447 ? -0.093 17.349 61.918 1.00 85.88 1447 ASN A CA 1
ATOM 11392 C C . ASN A 1 1447 ? 0.690 16.028 61.805 1.00 85.88 1447 ASN A C 1
ATOM 11394 O O . ASN A 1 1447 ? 0.378 15.068 62.517 1.00 85.88 1447 ASN A O 1
ATOM 11398 N N . GLY A 1 1448 ? 1.715 15.981 60.948 1.00 88.12 1448 GLY A N 1
ATOM 11399 C CA . GLY A 1 1448 ? 2.606 14.826 60.753 1.00 88.12 1448 GLY A CA 1
ATOM 11400 C C . GLY A 1 1448 ? 2.779 14.405 59.287 1.00 88.12 1448 GLY A C 1
ATOM 11401 O O . GLY A 1 1448 ? 2.362 15.112 58.373 1.00 88.12 1448 GLY A O 1
ATOM 11402 N N . ALA A 1 1449 ? 3.384 13.235 59.052 1.00 89.62 1449 ALA A N 1
ATOM 11403 C CA . ALA A 1 1449 ? 3.647 12.715 57.707 1.00 89.62 1449 ALA A CA 1
ATOM 11404 C C . ALA A 1 1449 ? 2.429 12.029 57.057 1.00 89.62 1449 ALA A C 1
ATOM 11406 O O . ALA A 1 1449 ? 1.751 11.191 57.666 1.00 89.62 1449 ALA A O 1
ATOM 11407 N N . TRP A 1 1450 ? 2.215 12.353 55.782 1.00 93.38 1450 TRP A N 1
ATOM 11408 C CA . TRP A 1 1450 ? 1.178 11.818 54.905 1.00 93.38 1450 TRP A CA 1
ATOM 11409 C C . TRP A 1 1450 ? 1.794 11.180 53.657 1.00 93.38 1450 TRP A C 1
ATOM 11411 O O . TRP A 1 1450 ? 2.790 11.662 53.115 1.00 93.38 1450 TRP A O 1
ATOM 11421 N N . ARG A 1 1451 ? 1.166 10.097 53.195 1.00 92.75 1451 ARG A N 1
ATOM 11422 C CA . ARG A 1 1451 ? 1.498 9.353 51.978 1.00 92.75 1451 ARG A CA 1
ATOM 11423 C C . ARG A 1 1451 ? 0.302 9.324 51.047 1.00 92.75 1451 ARG A C 1
ATOM 11425 O O . ARG A 1 1451 ? -0.777 8.899 51.456 1.00 92.75 1451 ARG A O 1
ATOM 11432 N N . VAL A 1 1452 ? 0.522 9.703 49.797 1.00 94.19 1452 VAL A N 1
ATOM 11433 C CA . VAL A 1 1452 ? -0.451 9.595 48.709 1.00 94.19 1452 VAL A CA 1
ATOM 11434 C C . VAL A 1 1452 ? 0.089 8.582 47.713 1.00 94.19 1452 VAL A C 1
ATOM 11436 O O . VAL A 1 1452 ? 1.148 8.803 47.139 1.00 94.19 1452 VAL A O 1
ATOM 11439 N N . ILE A 1 1453 ? -0.611 7.466 47.529 1.00 93.62 1453 ILE A N 1
ATOM 11440 C CA . ILE A 1 1453 ? -0.234 6.408 46.588 1.00 93.62 1453 ILE A CA 1
ATOM 11441 C C . ILE A 1 1453 ? -1.320 6.310 45.529 1.00 93.62 1453 ILE A C 1
ATOM 11443 O O . ILE A 1 1453 ? -2.492 6.110 45.853 1.00 93.62 1453 ILE A O 1
ATOM 11447 N N . VAL A 1 1454 ? -0.929 6.434 44.266 1.00 93.44 1454 VAL A N 1
ATOM 11448 C CA . VAL A 1 1454 ? -1.843 6.423 43.128 1.00 93.44 1454 VAL A CA 1
ATOM 11449 C C . VAL A 1 1454 ? -1.458 5.298 42.184 1.00 93.44 1454 VAL A C 1
ATOM 11451 O O . VAL A 1 1454 ? -0.354 5.289 41.641 1.00 93.44 1454 VAL A O 1
ATOM 11454 N N . ASN A 1 1455 ? -2.390 4.372 41.954 1.00 89.94 1455 ASN A N 1
ATOM 11455 C CA . ASN A 1 1455 ? -2.231 3.323 40.950 1.00 89.94 1455 ASN A CA 1
ATOM 11456 C C . ASN A 1 1455 ? -3.022 3.696 39.693 1.00 89.94 1455 ASN A C 1
ATOM 11458 O O . ASN A 1 1455 ? -4.233 3.902 39.755 1.00 89.94 1455 ASN A O 1
ATOM 11462 N N . ASN A 1 1456 ? -2.343 3.752 38.554 1.00 88.62 1456 ASN A N 1
ATOM 11463 C CA . ASN A 1 1456 ? -2.903 4.023 37.241 1.00 88.62 1456 ASN A CA 1
ATOM 11464 C C . ASN A 1 1456 ? -3.338 2.718 36.557 1.00 88.62 1456 ASN A C 1
ATOM 11466 O O . ASN A 1 1456 ? -2.496 1.908 36.166 1.00 88.62 1456 ASN A O 1
ATOM 11470 N N . VAL A 1 1457 ? -4.648 2.514 36.404 1.00 82.81 1457 VAL A N 1
ATOM 11471 C CA . VAL A 1 1457 ? -5.214 1.232 35.954 1.00 82.81 1457 VAL A CA 1
ATOM 11472 C C . VAL A 1 1457 ? -5.398 1.199 34.432 1.00 82.81 1457 VAL A C 1
ATOM 11474 O O . VAL A 1 1457 ? -4.822 0.336 33.776 1.00 82.81 1457 VAL A O 1
ATOM 11477 N N . THR A 1 1458 ? -6.147 2.151 33.862 1.00 74.62 1458 THR A N 1
ATOM 11478 C CA . THR A 1 1458 ? -6.532 2.180 32.427 1.00 74.62 1458 THR A CA 1
ATOM 11479 C C . THR A 1 1458 ? -6.052 3.440 31.693 1.00 74.62 1458 THR A C 1
ATOM 11481 O O . THR A 1 1458 ? -6.502 3.747 30.594 1.00 74.62 1458 THR A O 1
ATOM 11484 N N . GLY A 1 1459 ? -5.169 4.228 32.316 1.00 77.50 1459 GLY A N 1
ATOM 11485 C CA . GLY A 1 1459 ? -4.754 5.542 31.819 1.00 77.50 1459 GLY A CA 1
ATOM 11486 C C . GLY A 1 1459 ? -5.701 6.661 32.224 1.00 77.50 1459 GLY A C 1
ATOM 11487 O O . GLY A 1 1459 ? -5.241 7.684 32.713 1.00 77.50 1459 GLY A O 1
ATOM 11488 N N . HIS A 1 1460 ? -7.009 6.443 32.128 1.00 81.31 1460 HIS A N 1
ATOM 11489 C CA . HIS A 1 1460 ? -8.008 7.426 32.562 1.00 81.31 1460 HIS A CA 1
ATOM 11490 C C . HIS A 1 1460 ? -8.579 7.168 33.951 1.00 81.31 1460 HIS A C 1
ATOM 11492 O O . HIS A 1 1460 ? -9.146 8.066 34.566 1.00 81.31 1460 HIS A O 1
ATOM 11498 N N . THR A 1 1461 ? -8.394 5.958 34.479 1.00 81.69 1461 THR A N 1
ATOM 11499 C CA . THR A 1 1461 ? -8.852 5.598 35.824 1.00 81.69 1461 THR A CA 1
ATOM 11500 C C . THR A 1 1461 ? -7.680 5.319 36.757 1.00 81.69 1461 THR A C 1
ATOM 11502 O O . THR A 1 1461 ? -6.758 4.571 36.409 1.00 81.69 1461 THR A O 1
ATOM 11505 N N . CYS A 1 1462 ? -7.754 5.844 37.979 1.00 86.88 1462 CYS A N 1
ATOM 11506 C CA . CYS A 1 1462 ? -6.793 5.564 39.039 1.00 86.88 1462 CYS A CA 1
ATOM 11507 C C . CYS A 1 1462 ? -7.463 5.178 40.357 1.00 86.88 1462 CYS A C 1
ATOM 11509 O O . CYS A 1 1462 ? -8.575 5.610 40.653 1.00 86.88 1462 CYS A O 1
ATOM 11511 N N . THR A 1 1463 ? -6.743 4.429 41.190 1.00 86.19 1463 THR A N 1
ATOM 11512 C CA . THR A 1 1463 ? -7.088 4.251 42.605 1.00 86.19 1463 THR A CA 1
ATOM 11513 C C . THR A 1 1463 ? -6.137 5.075 43.459 1.00 86.19 1463 THR A C 1
ATOM 11515 O O . THR A 1 1463 ? -4.921 4.909 43.345 1.00 86.19 1463 THR A O 1
ATOM 11518 N N . VAL A 1 1464 ? -6.684 5.931 44.322 1.00 90.06 1464 VAL A N 1
ATOM 11519 C CA . VAL A 1 1464 ? -5.915 6.770 45.247 1.00 90.06 1464 VAL A CA 1
ATOM 11520 C C . VAL A 1 1464 ? -6.038 6.195 46.654 1.00 90.06 1464 VAL A C 1
ATOM 11522 O O . VAL A 1 1464 ? -7.139 5.942 47.141 1.00 90.06 1464 VAL A O 1
ATOM 11525 N N . HIS A 1 1465 ? -4.906 5.979 47.314 1.00 92.00 1465 HIS A N 1
ATOM 11526 C CA . HIS A 1 1465 ? -4.843 5.548 48.703 1.00 92.00 1465 HIS A CA 1
ATOM 11527 C C . HIS A 1 1465 ? -4.023 6.538 49.518 1.00 92.00 1465 HIS A C 1
ATOM 11529 O O . HIS A 1 1465 ? -2.872 6.824 49.187 1.00 92.00 1465 HIS A O 1
ATOM 11535 N N . ILE A 1 1466 ? -4.617 7.027 50.605 1.00 92.38 1466 ILE A N 1
ATOM 11536 C CA . ILE A 1 1466 ? -3.999 8.008 51.492 1.00 92.38 1466 ILE A CA 1
ATOM 11537 C C . ILE A 1 1466 ? -3.731 7.357 52.845 1.00 92.38 1466 ILE A C 1
ATOM 11539 O O . ILE A 1 1466 ? -4.605 6.722 53.442 1.00 92.38 1466 ILE A O 1
ATOM 11543 N N . TYR A 1 1467 ? -2.503 7.508 53.329 1.00 92.94 1467 TYR A N 1
ATOM 11544 C CA . TYR A 1 1467 ? -2.064 6.958 54.604 1.00 92.94 1467 TYR A CA 1
ATOM 11545 C C . TYR A 1 1467 ? -1.364 8.024 55.438 1.00 92.94 1467 TYR A C 1
ATOM 11547 O O . TYR A 1 1467 ? -0.655 8.881 54.917 1.00 92.94 1467 TYR A O 1
ATOM 11555 N N . ARG A 1 1468 ? -1.507 7.917 56.755 1.00 90.50 1468 ARG A N 1
ATOM 11556 C CA . ARG A 1 1468 ? -0.650 8.588 57.727 1.00 90.50 1468 ARG A CA 1
ATOM 11557 C C . ARG A 1 1468 ? 0.463 7.655 58.175 1.00 90.50 1468 ARG A C 1
ATOM 11559 O O . ARG A 1 1468 ? 0.210 6.476 58.417 1.00 90.50 1468 ARG A O 1
ATOM 11566 N N . GLU A 1 1469 ? 1.661 8.191 58.352 1.00 90.44 1469 GLU A N 1
ATOM 11567 C CA . GLU A 1 1469 ? 2.725 7.482 59.064 1.00 90.44 1469 GLU A CA 1
ATOM 11568 C C . GLU A 1 1469 ? 2.500 7.699 60.570 1.00 90.44 1469 GLU A C 1
ATOM 11570 O O . GLU A 1 1469 ? 2.567 8.825 61.066 1.00 90.44 1469 GLU A O 1
ATOM 11575 N N . LYS A 1 1470 ? 2.139 6.633 61.295 1.00 85.38 1470 LYS A N 1
ATOM 11576 C CA . LYS A 1 1470 ? 1.963 6.652 62.757 1.00 85.38 1470 LYS A CA 1
ATOM 11577 C C . LYS A 1 1470 ? 2.749 5.502 63.367 1.00 85.38 1470 LYS A C 1
ATOM 11579 O O . LYS A 1 1470 ? 2.803 4.414 62.800 1.00 85.38 1470 LYS A O 1
ATOM 11584 N N . GLU A 1 1471 ? 3.338 5.746 64.528 1.00 83.75 1471 GLU A N 1
ATOM 11585 C CA . GLU A 1 1471 ? 3.952 4.687 65.320 1.00 83.75 1471 GLU A CA 1
ATOM 11586 C C . GLU A 1 1471 ? 2.866 3.701 65.767 1.00 83.75 1471 GLU A C 1
ATOM 11588 O O . GLU A 1 1471 ? 1.833 4.090 66.325 1.00 83.75 1471 GLU A O 1
ATOM 11593 N N . ASP A 1 1472 ? 3.074 2.423 65.469 1.00 80.38 1472 ASP A N 1
ATOM 11594 C CA . ASP A 1 1472 ? 2.270 1.357 66.037 1.00 80.38 1472 ASP A CA 1
ATOM 11595 C C . ASP A 1 1472 ? 2.628 1.201 67.518 1.00 80.38 1472 ASP A C 1
ATOM 11597 O O . ASP A 1 1472 ? 3.774 0.936 67.878 1.00 80.38 1472 ASP A O 1
ATOM 11601 N N . THR A 1 1473 ? 1.621 1.328 68.379 1.00 78.44 1473 THR A N 1
ATOM 11602 C CA . THR A 1 1473 ? 1.767 1.261 69.838 1.00 78.44 1473 THR A CA 1
ATOM 11603 C C . THR A 1 1473 ? 2.306 -0.077 70.338 1.00 78.44 1473 THR A C 1
ATOM 11605 O O . THR A 1 1473 ? 2.754 -0.148 71.476 1.00 78.44 1473 THR A O 1
ATOM 11608 N N . VAL A 1 1474 ? 2.217 -1.143 69.533 1.00 77.50 1474 VAL A N 1
ATOM 11609 C CA . VAL A 1 1474 ? 2.683 -2.483 69.921 1.00 77.50 1474 VAL A CA 1
ATOM 11610 C C . VAL A 1 1474 ? 4.123 -2.716 69.486 1.00 77.50 1474 VAL A C 1
ATOM 11612 O O . VAL A 1 1474 ? 4.946 -3.169 70.277 1.00 77.50 1474 VAL A O 1
ATOM 11615 N N . THR A 1 1475 ? 4.428 -2.450 68.218 1.00 75.62 1475 THR A N 1
ATOM 11616 C CA . THR A 1 1475 ? 5.740 -2.783 67.650 1.00 75.62 1475 THR A CA 1
ATOM 11617 C C . THR A 1 1475 ? 6.765 -1.660 67.774 1.00 75.62 1475 THR A C 1
ATOM 11619 O O . THR A 1 1475 ? 7.935 -1.907 67.482 1.00 75.62 1475 THR A O 1
ATOM 11622 N N . HIS A 1 1476 ? 6.350 -0.450 68.176 1.00 77.88 1476 HIS A N 1
ATOM 11623 C CA . HIS A 1 1476 ? 7.161 0.775 68.126 1.00 77.88 1476 HIS A CA 1
ATOM 11624 C C . HIS A 1 1476 ? 7.749 1.057 66.733 1.00 77.88 1476 HIS A C 1
ATOM 11626 O O . HIS A 1 1476 ? 8.720 1.794 66.574 1.00 77.88 1476 HIS A O 1
ATOM 11632 N N . LYS A 1 1477 ? 7.165 0.449 65.694 1.00 76.81 1477 LYS A N 1
ATOM 11633 C CA . LYS A 1 1477 ? 7.526 0.677 64.298 1.00 76.81 1477 LYS A CA 1
ATOM 11634 C C . LYS A 1 1477 ? 6.526 1.639 63.691 1.00 76.81 1477 LYS A C 1
ATOM 11636 O O . LYS A 1 1477 ? 5.326 1.556 63.945 1.00 76.81 1477 LYS A O 1
ATOM 11641 N N . VAL A 1 1478 ? 7.010 2.537 62.847 1.00 84.81 1478 VAL A N 1
ATOM 11642 C CA . VAL A 1 1478 ? 6.134 3.409 62.068 1.00 84.81 1478 VAL A CA 1
ATOM 11643 C C . VAL A 1 1478 ? 5.448 2.566 60.992 1.00 84.81 1478 VAL A C 1
ATOM 11645 O O . VAL A 1 1478 ? 6.112 1.861 60.228 1.00 84.81 1478 VAL A O 1
ATOM 11648 N N . VAL A 1 1479 ? 4.117 2.616 60.949 1.00 90.62 1479 VAL A N 1
ATOM 11649 C CA . VAL A 1 1479 ? 3.276 1.861 60.010 1.00 90.62 1479 VAL A CA 1
ATOM 11650 C C . VAL A 1 1479 ? 2.383 2.795 59.196 1.00 90.62 1479 VAL A C 1
ATOM 11652 O O . VAL A 1 1479 ? 2.027 3.895 59.632 1.00 90.62 1479 VAL A O 1
ATOM 11655 N N . TYR A 1 1480 ? 1.978 2.334 58.015 1.00 89.75 1480 TYR A N 1
ATOM 11656 C CA . TYR A 1 1480 ? 0.954 2.986 57.203 1.00 89.75 1480 TYR A CA 1
ATOM 11657 C C . TYR A 1 1480 ? -0.422 2.857 57.868 1.00 89.75 1480 TYR A C 1
ATOM 11659 O O . TYR A 1 1480 ? -0.936 1.754 58.061 1.00 89.75 1480 TYR A O 1
ATOM 11667 N N . ARG A 1 1481 ? -1.074 3.978 58.180 1.00 89.56 1481 ARG A N 1
ATOM 11668 C CA . ARG A 1 1481 ? -2.403 4.000 58.802 1.00 89.56 1481 ARG A CA 1
ATOM 11669 C C . ARG A 1 1481 ? -3.391 4.803 57.964 1.00 89.56 1481 ARG A C 1
ATOM 11671 O O . ARG A 1 1481 ? -3.276 6.016 57.845 1.00 89.56 1481 ARG A O 1
ATOM 11678 N N . SER A 1 1482 ? -4.377 4.120 57.392 1.00 87.25 1482 SER A N 1
ATOM 11679 C CA . SER A 1 1482 ? -5.491 4.757 56.667 1.00 87.25 1482 SER A CA 1
ATOM 11680 C C . SER A 1 1482 ? -6.405 5.544 57.614 1.00 87.25 1482 SER A C 1
ATOM 11682 O O . SER A 1 1482 ? -6.601 5.116 58.755 1.00 87.25 1482 SER A O 1
ATOM 11684 N N . VAL A 1 1483 ? -6.970 6.657 57.135 1.00 82.38 1483 VAL A N 1
ATOM 11685 C CA . VAL A 1 1483 ? -7.860 7.540 57.914 1.00 82.38 1483 VAL A CA 1
ATOM 11686 C C . VAL A 1 1483 ? -9.316 7.093 57.787 1.00 82.38 1483 VAL A C 1
ATOM 11688 O O . VAL A 1 1483 ? -9.946 6.791 58.800 1.00 82.38 1483 VAL A O 1
ATOM 11691 N N . SER A 1 1484 ? -9.833 6.990 56.559 1.00 80.31 1484 SER A N 1
ATOM 11692 C CA . SER A 1 1484 ? -11.227 6.602 56.313 1.00 80.31 1484 SER A CA 1
ATOM 11693 C C . SER A 1 1484 ? -11.381 5.140 55.867 1.00 80.31 1484 SER A C 1
ATOM 11695 O O . SER A 1 1484 ? -11.948 4.320 56.592 1.00 80.31 1484 SER A O 1
ATOM 11697 N N . ILE A 1 1485 ? -10.862 4.788 54.689 1.00 77.50 1485 ILE A N 1
ATOM 11698 C CA . ILE A 1 1485 ? -11.011 3.468 54.059 1.00 77.50 1485 ILE A CA 1
ATOM 11699 C C . ILE A 1 1485 ? -9.702 2.692 54.202 1.00 77.50 1485 ILE A C 1
ATOM 11701 O O . ILE A 1 1485 ? -8.636 3.189 53.845 1.00 77.50 1485 ILE A O 1
ATOM 11705 N N . LYS A 1 1486 ? -9.763 1.455 54.714 1.00 80.62 1486 LYS A N 1
ATOM 11706 C CA . LYS A 1 1486 ? -8.576 0.592 54.826 1.00 80.62 1486 LYS A CA 1
ATOM 11707 C C . LYS A 1 1486 ? -8.023 0.273 53.435 1.00 80.62 1486 LYS A C 1
ATOM 11709 O O . LYS A 1 1486 ? -8.631 -0.487 52.687 1.00 80.62 1486 LYS A O 1
ATOM 11714 N N . GLY A 1 1487 ? -6.873 0.857 53.113 1.00 80.94 1487 GLY A N 1
ATOM 11715 C CA . GLY A 1 1487 ? -6.130 0.563 51.891 1.00 80.94 1487 GLY A CA 1
ATOM 11716 C C . GLY A 1 1487 ? -5.240 -0.684 52.022 1.00 80.94 1487 GLY A C 1
ATOM 11717 O O . GLY A 1 1487 ? -5.047 -1.189 53.132 1.00 80.94 1487 GLY A O 1
ATOM 11718 N N . PRO A 1 1488 ? -4.664 -1.172 50.909 1.00 84.12 1488 PRO A N 1
ATOM 11719 C CA . PRO A 1 1488 ? -3.857 -2.396 50.868 1.00 84.12 1488 PRO A CA 1
ATOM 11720 C C . PRO A 1 1488 ? -2.606 -2.385 51.761 1.00 84.12 1488 PRO A C 1
ATOM 11722 O O . PRO A 1 1488 ? -2.155 -3.452 52.161 1.00 84.12 1488 PRO A O 1
ATOM 11725 N N . LEU A 1 1489 ? -2.054 -1.213 52.098 1.00 87.25 1489 LEU A N 1
ATOM 11726 C CA . LEU A 1 1489 ? -0.862 -1.096 52.951 1.00 87.25 1489 LEU A CA 1
ATOM 11727 C C . LEU A 1 1489 ? -1.187 -0.830 54.426 1.00 87.25 1489 LEU A C 1
ATOM 11729 O O . LEU A 1 1489 ? -0.280 -0.612 55.219 1.00 87.25 1489 LEU A O 1
ATOM 11733 N N . HIS A 1 1490 ? -2.458 -0.832 54.832 1.00 88.81 1490 HIS A N 1
ATOM 11734 C CA . HIS A 1 1490 ? -2.823 -0.551 56.220 1.00 88.81 1490 HIS A CA 1
ATOM 11735 C C . HIS A 1 1490 ? -2.154 -1.534 57.202 1.00 88.81 1490 HIS A C 1
ATOM 11737 O O . HIS A 1 1490 ? -2.377 -2.739 57.126 1.00 88.81 1490 HIS A O 1
ATOM 11743 N N . GLY A 1 1491 ? -1.381 -1.013 58.157 1.00 86.94 1491 GLY A N 1
ATOM 11744 C CA . GLY A 1 1491 ? -0.646 -1.791 59.159 1.00 86.94 1491 GLY A CA 1
ATOM 11745 C C . GLY A 1 1491 ? 0.718 -2.314 58.696 1.00 86.94 1491 GLY A C 1
ATOM 11746 O O . GLY A 1 1491 ? 1.431 -2.910 59.498 1.00 86.94 1491 GLY A O 1
ATOM 11747 N N . VAL A 1 1492 ? 1.104 -2.080 57.440 1.00 88.88 1492 VAL A N 1
ATOM 11748 C CA . VAL A 1 1492 ? 2.424 -2.462 56.921 1.00 88.88 1492 VAL A CA 1
ATOM 11749 C C . VAL A 1 1492 ? 3.485 -1.488 57.465 1.00 88.88 1492 VAL A C 1
ATOM 11751 O O . VAL A 1 1492 ? 3.252 -0.273 57.449 1.00 88.88 1492 VAL A O 1
ATOM 11754 N N . PRO A 1 1493 ? 4.639 -1.970 57.964 1.00 88.12 1493 PRO A N 1
ATOM 11755 C CA . PRO A 1 1493 ? 5.782 -1.132 58.311 1.00 88.12 1493 PRO A CA 1
ATOM 11756 C C . PRO A 1 1493 ? 6.231 -0.247 57.148 1.00 88.12 1493 PRO A C 1
ATOM 11758 O O . PRO A 1 1493 ? 6.403 -0.710 56.021 1.00 88.12 1493 PRO A O 1
ATOM 11761 N N . VAL A 1 1494 ? 6.494 1.029 57.429 1.00 86.50 1494 VAL A N 1
ATOM 11762 C CA . VAL A 1 1494 ? 6.875 2.003 56.393 1.00 86.50 1494 VAL A CA 1
ATOM 11763 C C . VAL A 1 1494 ? 8.207 1.643 55.726 1.00 86.50 1494 VAL A C 1
ATOM 11765 O O . VAL A 1 1494 ? 8.431 2.028 54.588 1.00 86.50 1494 VAL A O 1
ATOM 11768 N N . ASN A 1 1495 ? 9.057 0.857 56.387 1.00 82.75 1495 ASN A N 1
ATOM 11769 C CA . ASN A 1 1495 ? 10.417 0.525 55.952 1.00 82.75 1495 ASN A CA 1
ATOM 11770 C C . ASN A 1 1495 ? 10.482 -0.808 55.176 1.00 82.75 1495 ASN A C 1
ATOM 11772 O O . ASN A 1 1495 ? 11.572 -1.282 54.867 1.00 82.75 1495 ASN A O 1
ATOM 11776 N N . GLU A 1 1496 ? 9.340 -1.456 54.927 1.00 86.44 1496 GLU A N 1
ATOM 11777 C CA . GLU A 1 1496 ? 9.281 -2.771 54.283 1.00 86.44 1496 GLU A CA 1
ATOM 11778 C C . GLU A 1 1496 ? 9.601 -2.706 52.775 1.00 86.44 1496 GLU A C 1
ATOM 11780 O O . GLU A 1 1496 ? 9.316 -1.714 52.099 1.00 86.44 1496 GLU A O 1
ATOM 11785 N N . ASN A 1 1497 ? 10.211 -3.772 52.243 1.00 86.00 1497 ASN A N 1
ATOM 11786 C CA . ASN A 1 1497 ? 10.665 -3.851 50.850 1.00 86.00 1497 ASN A CA 1
ATOM 11787 C C . ASN A 1 1497 ? 9.498 -4.017 49.861 1.00 86.00 1497 ASN A C 1
ATOM 11789 O O . ASN A 1 1497 ? 8.497 -4.669 50.162 1.00 86.00 1497 ASN A O 1
ATOM 11793 N N . TYR A 1 1498 ? 9.649 -3.496 48.636 1.00 85.75 1498 TYR A N 1
ATOM 11794 C CA . TYR A 1 1498 ? 8.629 -3.670 47.594 1.00 85.75 1498 TYR A CA 1
ATOM 11795 C C . TYR A 1 1498 ? 8.533 -5.117 47.105 1.00 85.75 1498 TYR A C 1
ATOM 11797 O O . TYR A 1 1498 ? 9.529 -5.704 46.685 1.00 85.75 1498 TYR A O 1
ATOM 11805 N N . GLN A 1 1499 ? 7.311 -5.650 47.063 1.00 82.19 1499 GLN A N 1
ATOM 11806 C CA . GLN A 1 1499 ? 7.025 -7.024 46.643 1.00 82.19 1499 GLN A CA 1
ATOM 11807 C C . GLN A 1 1499 ? 7.089 -7.218 45.104 1.00 82.19 1499 GLN A C 1
ATOM 11809 O O . GLN A 1 1499 ? 6.893 -6.250 44.348 1.00 82.19 1499 GLN A O 1
ATOM 11814 N N . PRO A 1 1500 ? 7.339 -8.456 44.619 1.00 79.94 1500 PRO A N 1
ATOM 11815 C CA . PRO A 1 1500 ? 7.225 -8.831 43.202 1.00 79.94 1500 PRO A CA 1
ATOM 11816 C C . PRO A 1 1500 ? 5.816 -8.614 42.625 1.00 79.94 1500 PRO A C 1
ATOM 11818 O O . PRO A 1 1500 ? 4.833 -8.576 43.367 1.00 79.94 1500 PRO A O 1
ATOM 11821 N N . LEU A 1 1501 ? 5.700 -8.498 41.295 1.00 83.44 1501 LEU A N 1
ATOM 11822 C CA . LEU A 1 1501 ? 4.411 -8.221 40.637 1.00 83.44 1501 LEU A CA 1
ATOM 11823 C C . LEU A 1 1501 ? 3.414 -9.382 40.764 1.00 83.44 1501 LEU A C 1
ATOM 11825 O O . LEU A 1 1501 ? 3.731 -10.529 40.432 1.00 83.44 1501 LEU A O 1
ATOM 11829 N N . GLY A 1 1502 ? 2.180 -9.056 41.162 1.00 82.50 1502 GLY A N 1
ATOM 11830 C CA . GLY A 1 1502 ? 1.081 -10.010 41.287 1.00 82.50 1502 GLY A CA 1
ATOM 11831 C C . GLY A 1 1502 ? 0.547 -10.520 39.942 1.00 82.50 1502 GLY A C 1
ATOM 11832 O O . GLY A 1 1502 ? 0.878 -10.019 38.866 1.00 82.50 1502 GLY A O 1
ATOM 11833 N N . VAL A 1 1503 ? -0.333 -11.527 39.996 1.00 83.56 1503 VAL A N 1
ATOM 11834 C CA . VAL A 1 1503 ? -0.917 -12.167 38.798 1.00 83.56 1503 VAL A CA 1
ATOM 11835 C C . VAL A 1 1503 ? -1.713 -11.172 37.944 1.00 83.56 1503 VAL A C 1
ATOM 11837 O O . VAL A 1 1503 ? -1.590 -11.179 36.720 1.00 83.56 1503 VAL A O 1
ATOM 11840 N N . ILE A 1 1504 ? -2.501 -10.296 38.576 1.00 87.00 1504 ILE A N 1
ATOM 11841 C CA . ILE A 1 1504 ? -3.313 -9.292 37.871 1.00 87.00 1504 ILE A CA 1
ATOM 11842 C C . ILE A 1 1504 ? -2.419 -8.278 37.155 1.00 87.00 1504 ILE A C 1
ATOM 11844 O O . ILE A 1 1504 ? -2.656 -7.992 35.986 1.00 87.00 1504 ILE A O 1
ATOM 11848 N N . ASP A 1 1505 ? -1.362 -7.783 37.800 1.00 85.31 1505 ASP A N 1
ATOM 11849 C CA . ASP A 1 1505 ? -0.470 -6.789 37.189 1.00 85.31 1505 ASP A CA 1
ATOM 11850 C C . ASP A 1 1505 ? 0.290 -7.371 35.992 1.00 85.31 1505 ASP A C 1
ATOM 11852 O O . ASP A 1 1505 ? 0.469 -6.700 34.976 1.00 85.31 1505 ASP A O 1
ATOM 11856 N N . ARG A 1 1506 ? 0.647 -8.662 36.052 1.00 86.94 1506 ARG A N 1
ATOM 11857 C CA . ARG A 1 1506 ? 1.200 -9.394 34.901 1.00 86.94 1506 ARG A CA 1
ATOM 11858 C C . ARG A 1 1506 ? 0.188 -9.531 33.759 1.00 86.94 1506 ARG A C 1
ATOM 11860 O O . ARG A 1 1506 ? 0.559 -9.350 32.598 1.00 86.94 1506 ARG A O 1
ATOM 11867 N N . LYS A 1 1507 ? -1.086 -9.807 34.059 1.00 89.81 1507 LYS A N 1
ATOM 11868 C CA . LYS A 1 1507 ? -2.158 -9.838 33.047 1.00 89.81 1507 LYS A CA 1
ATOM 11869 C C . LYS A 1 1507 ? -2.408 -8.455 32.435 1.00 89.81 1507 LYS A C 1
ATOM 11871 O O . LYS A 1 1507 ? -2.470 -8.348 31.214 1.00 89.81 1507 LYS A O 1
ATOM 11876 N N . ARG A 1 1508 ? -2.441 -7.387 33.238 1.00 88.81 1508 ARG A N 1
ATOM 11877 C CA . ARG A 1 1508 ? -2.518 -5.996 32.753 1.00 88.81 1508 ARG A CA 1
ATOM 11878 C C . ARG A 1 1508 ? -1.358 -5.648 31.831 1.00 88.81 1508 ARG A C 1
ATOM 11880 O O . ARG A 1 1508 ? -1.573 -5.095 30.757 1.00 88.81 1508 ARG A O 1
ATOM 11887 N N . LEU A 1 1509 ? -0.140 -6.039 32.205 1.00 87.31 1509 LEU A N 1
ATOM 11888 C CA . LEU A 1 1509 ? 1.036 -5.865 31.358 1.00 87.31 1509 LEU A CA 1
ATOM 11889 C C . LEU A 1 1509 ? 0.879 -6.593 30.012 1.00 87.31 1509 LEU A C 1
ATOM 11891 O O . LEU A 1 1509 ? 1.192 -6.023 28.969 1.00 87.31 1509 LEU A O 1
ATOM 11895 N N . SER A 1 1510 ? 0.368 -7.828 30.024 1.00 87.94 1510 SER A N 1
ATOM 11896 C CA . SER A 1 1510 ? 0.095 -8.604 28.807 1.00 87.94 1510 SER A CA 1
ATOM 11897 C C . SER A 1 1510 ? -0.989 -7.966 27.926 1.00 87.94 1510 SER A C 1
ATOM 11899 O O . SER A 1 1510 ? -0.810 -7.884 26.711 1.00 87.94 1510 SER A O 1
ATOM 11901 N N . ALA A 1 1511 ? -2.075 -7.454 28.512 1.00 90.12 1511 ALA A N 1
ATOM 11902 C CA . ALA A 1 1511 ? -3.124 -6.739 27.780 1.00 90.12 1511 ALA A CA 1
ATOM 11903 C C . ALA A 1 1511 ? -2.588 -5.452 27.129 1.00 90.12 1511 ALA A C 1
ATOM 11905 O O . ALA A 1 1511 ? -2.781 -5.235 25.934 1.00 90.12 1511 ALA A O 1
ATOM 11906 N N . ARG A 1 1512 ? -1.794 -4.669 27.869 1.00 85.88 1512 ARG A N 1
ATOM 11907 C CA . ARG A 1 1512 ? -1.178 -3.430 27.376 1.00 85.88 1512 ARG A CA 1
ATOM 11908 C C . ARG A 1 1512 ? -0.160 -3.674 26.256 1.00 85.88 1512 ARG A C 1
ATOM 11910 O O . ARG A 1 1512 ? -0.086 -2.885 25.322 1.00 85.88 1512 ARG A O 1
ATOM 11917 N N . LYS A 1 1513 ? 0.575 -4.796 26.289 1.00 82.38 1513 LYS A N 1
ATOM 11918 C CA . LYS A 1 1513 ? 1.420 -5.244 25.159 1.00 82.38 1513 LYS A CA 1
ATOM 11919 C C . LYS A 1 1513 ? 0.606 -5.570 23.898 1.00 82.38 1513 LYS A C 1
ATOM 11921 O O . LYS A 1 1513 ? 1.143 -5.470 22.802 1.00 82.38 1513 LYS A O 1
ATOM 11926 N N . ASN A 1 1514 ? -0.667 -5.939 24.049 1.00 85.12 1514 ASN A N 1
ATOM 11927 C CA . ASN A 1 1514 ? -1.627 -6.123 22.955 1.00 85.12 1514 ASN A CA 1
ATOM 11928 C C . ASN A 1 1514 ? -2.471 -4.857 22.679 1.00 85.12 1514 ASN A C 1
ATOM 11930 O O . ASN A 1 1514 ? -3.493 -4.948 22.002 1.00 85.12 1514 ASN A O 1
ATOM 11934 N N . SER A 1 1515 ? -2.056 -3.693 23.197 1.00 86.12 1515 SER A N 1
ATOM 11935 C CA . SER A 1 1515 ? -2.676 -2.376 22.975 1.00 86.12 1515 SER A CA 1
ATOM 11936 C C . SER A 1 1515 ? -4.145 -2.236 23.408 1.00 86.12 1515 SER A C 1
ATOM 11938 O O . SER A 1 1515 ? -4.871 -1.400 22.872 1.00 86.12 1515 SER A O 1
ATOM 11940 N N . THR A 1 1516 ? -4.585 -2.999 24.412 1.00 89.69 1516 THR A N 1
ATOM 11941 C CA . THR A 1 1516 ? -5.963 -2.960 24.939 1.00 89.69 1516 THR A CA 1
ATOM 11942 C C . THR A 1 1516 ? -5.987 -2.913 26.470 1.00 89.69 1516 THR A C 1
ATOM 11944 O O . THR A 1 1516 ? -5.022 -3.311 27.132 1.00 89.69 1516 THR A O 1
ATOM 11947 N N . THR A 1 1517 ? -7.093 -2.438 27.041 1.00 90.06 1517 THR A N 1
ATOM 11948 C CA . THR A 1 1517 ? -7.372 -2.534 28.477 1.00 90.06 1517 THR A CA 1
ATOM 11949 C C . THR A 1 1517 ? -7.632 -3.986 28.888 1.00 90.06 1517 THR A C 1
ATOM 11951 O O . THR A 1 1517 ? -8.277 -4.760 28.180 1.00 90.06 1517 THR A O 1
ATOM 11954 N N . TYR A 1 1518 ? -7.130 -4.391 30.057 1.00 93.25 1518 TYR A N 1
ATOM 11955 C CA . TYR A 1 1518 ? -7.411 -5.726 30.582 1.00 93.25 1518 TYR A CA 1
ATOM 11956 C C . TYR A 1 1518 ? -8.907 -5.890 30.879 1.00 93.25 1518 TYR A C 1
ATOM 11958 O O . TYR A 1 1518 ? -9.534 -5.007 31.457 1.00 93.25 1518 TYR A O 1
ATOM 11966 N N . CYS A 1 1519 ? -9.483 -7.037 30.511 1.00 93.56 1519 CYS A N 1
ATOM 11967 C CA . CYS A 1 1519 ? -10.935 -7.227 30.490 1.00 93.56 1519 CYS A CA 1
ATOM 11968 C C . CYS A 1 1519 ? -11.640 -6.907 31.828 1.00 93.56 1519 CYS A C 1
ATOM 11970 O O . CYS A 1 1519 ? -12.718 -6.317 31.824 1.00 93.56 1519 CYS A O 1
ATOM 11972 N N . TYR A 1 1520 ? -11.022 -7.221 32.973 1.00 93.38 1520 TYR A N 1
ATOM 11973 C CA . TYR A 1 1520 ? -11.578 -6.934 34.305 1.00 93.38 1520 TYR A CA 1
ATOM 11974 C C . TYR A 1 1520 ? -11.470 -5.468 34.747 1.00 93.38 1520 TYR A C 1
ATOM 11976 O O . TYR A 1 1520 ? -12.050 -5.115 35.772 1.00 93.38 1520 TYR A O 1
ATOM 11984 N N . ASP A 1 1521 ? -10.758 -4.622 34.002 1.00 92.25 1521 ASP A N 1
ATOM 11985 C CA . ASP A 1 1521 ? -10.651 -3.191 34.291 1.00 92.25 1521 ASP A CA 1
ATOM 11986 C C . ASP A 1 1521 ? -11.723 -2.364 33.535 1.00 92.25 1521 ASP A C 1
ATOM 11988 O O . ASP A 1 1521 ? -11.982 -1.218 33.898 1.00 92.25 1521 ASP A O 1
ATOM 11992 N N . PHE A 1 1522 ? -12.440 -2.938 32.553 1.00 93.44 1522 PHE A N 1
ATOM 11993 C CA . PHE A 1 1522 ? -13.564 -2.258 31.880 1.00 93.44 1522 PHE A CA 1
ATOM 11994 C C . PHE A 1 1522 ? -14.713 -1.825 32.798 1.00 93.44 1522 PHE A C 1
ATOM 11996 O O . PHE A 1 1522 ? -15.224 -0.727 32.589 1.00 93.44 1522 PHE A O 1
ATOM 12003 N N . PRO A 1 1523 ? -15.149 -2.606 33.809 1.00 92.69 1523 PRO A N 1
ATOM 12004 C CA . PRO A 1 1523 ? -16.185 -2.143 34.727 1.00 92.69 1523 PRO A CA 1
ATOM 12005 C C . PRO A 1 1523 ? -15.817 -0.826 35.428 1.00 92.69 1523 PRO A C 1
ATOM 12007 O O . PRO A 1 1523 ? -16.687 0.016 35.632 1.00 92.69 1523 PRO A O 1
ATOM 12010 N N . LEU A 1 1524 ? -14.529 -0.607 35.719 1.00 89.06 1524 LEU A N 1
ATOM 12011 C CA . LEU A 1 1524 ? -14.045 0.659 36.269 1.00 89.06 1524 LEU A CA 1
ATOM 12012 C C . LEU A 1 1524 ? -14.151 1.795 35.238 1.00 89.06 1524 LEU A C 1
ATOM 12014 O O . LEU A 1 1524 ? -14.607 2.883 35.577 1.00 89.06 1524 LEU A O 1
ATOM 12018 N N . ALA A 1 1525 ? -13.811 1.537 33.970 1.00 89.69 1525 ALA A N 1
ATOM 12019 C CA . ALA A 1 1525 ? -14.001 2.509 32.889 1.00 89.69 1525 ALA A CA 1
ATOM 12020 C C . ALA A 1 1525 ? -15.486 2.879 32.686 1.00 89.69 1525 ALA A C 1
ATOM 12022 O O . ALA A 1 1525 ? -15.802 4.049 32.478 1.00 89.69 1525 ALA A O 1
ATOM 12023 N N . PHE A 1 1526 ? -16.407 1.913 32.812 1.00 93.19 1526 PHE A N 1
ATOM 12024 C CA . PHE A 1 1526 ? -17.853 2.172 32.815 1.00 93.19 1526 PHE A CA 1
ATOM 12025 C C . PHE A 1 1526 ? -18.278 3.062 33.983 1.00 93.19 1526 PHE A C 1
ATOM 12027 O O . PHE A 1 1526 ? -19.037 4.001 33.761 1.00 93.19 1526 PHE A O 1
ATOM 12034 N N . GLU A 1 1527 ? -17.796 2.803 35.203 1.00 90.25 1527 GLU A N 1
ATOM 12035 C CA . GLU A 1 1527 ? -18.104 3.642 36.369 1.00 90.25 1527 GLU A CA 1
ATOM 12036 C C . GLU A 1 1527 ? -17.644 5.089 36.140 1.00 90.25 1527 GLU A C 1
ATOM 12038 O O . GLU A 1 1527 ? -18.434 6.017 36.314 1.00 90.25 1527 GLU A O 1
ATOM 12043 N N . THR A 1 1528 ? -16.412 5.284 35.661 1.00 86.94 1528 THR A N 1
ATOM 12044 C CA . THR A 1 1528 ? -15.856 6.617 35.379 1.00 86.94 1528 THR A CA 1
ATOM 12045 C C . THR A 1 1528 ? -16.613 7.350 34.271 1.00 86.94 1528 THR A C 1
ATOM 12047 O O . THR A 1 1528 ? -16.948 8.525 34.424 1.00 86.94 1528 THR A O 1
ATOM 12050 N N . ALA A 1 1529 ? -16.942 6.673 33.170 1.00 90.25 1529 ALA A N 1
ATOM 12051 C CA . ALA A 1 1529 ? -17.729 7.275 32.095 1.00 90.25 1529 ALA A CA 1
ATOM 12052 C C . ALA A 1 1529 ? -19.158 7.639 32.558 1.00 90.25 1529 ALA A C 1
ATOM 12054 O O . ALA A 1 1529 ? -19.719 8.656 32.141 1.00 90.25 1529 ALA A O 1
ATOM 12055 N N . LEU A 1 1530 ? -19.744 6.857 33.473 1.00 90.06 1530 LEU A N 1
ATOM 12056 C CA . LEU A 1 1530 ? -21.048 7.155 34.071 1.00 90.06 1530 LEU A CA 1
ATOM 12057 C C . LEU A 1 1530 ? -20.991 8.403 34.965 1.00 90.06 1530 LEU A C 1
ATOM 12059 O O . LEU A 1 1530 ? -21.892 9.241 34.905 1.00 90.06 1530 LEU A O 1
ATOM 12063 N N . GLU A 1 1531 ? -19.932 8.548 35.768 1.00 85.81 1531 GLU A N 1
ATOM 12064 C CA . GLU A 1 1531 ? -19.685 9.745 36.583 1.00 85.81 1531 GLU A CA 1
ATOM 12065 C C . GLU A 1 1531 ? -19.584 11.002 35.703 1.00 85.81 1531 GLU A C 1
ATOM 12067 O O . GLU A 1 1531 ? -20.238 12.010 35.990 1.00 85.81 1531 GLU A O 1
ATOM 12072 N N . GLN A 1 1532 ? -18.853 10.923 34.585 1.00 85.12 1532 GLN A N 1
ATOM 12073 C CA . GLN A 1 1532 ? -18.768 12.008 33.600 1.00 85.12 1532 GLN A CA 1
ATOM 12074 C C . GLN A 1 1532 ? -20.141 12.338 32.993 1.00 85.12 1532 GLN A C 1
ATOM 12076 O O . GLN A 1 1532 ? -20.503 13.511 32.876 1.00 85.12 1532 GLN A O 1
ATOM 12081 N N . SER A 1 1533 ? -20.944 11.320 32.665 1.00 87.12 1533 SER A N 1
ATOM 12082 C CA . SER A 1 1533 ? -22.294 11.515 32.124 1.00 87.12 1533 SER A CA 1
ATOM 12083 C C . SER A 1 1533 ? -23.215 12.265 33.093 1.00 87.12 1533 SER A C 1
ATOM 12085 O O . SER A 1 1533 ? -23.977 13.131 32.660 1.00 87.12 1533 SER A O 1
ATOM 12087 N N . TRP A 1 1534 ? -23.156 11.968 34.396 1.00 86.19 1534 TRP A N 1
ATOM 12088 C CA . TRP A 1 1534 ? -23.929 12.695 35.410 1.00 86.19 1534 TRP A CA 1
ATOM 12089 C C . TRP A 1 1534 ? -23.459 14.141 35.573 1.00 86.19 1534 TRP A C 1
ATOM 12091 O O . TRP A 1 1534 ? -24.294 15.044 35.656 1.00 86.19 1534 TRP A O 1
ATOM 12101 N N . ALA A 1 1535 ? -22.143 14.365 35.572 1.00 81.94 1535 ALA A N 1
ATOM 12102 C CA . ALA A 1 1535 ? -21.558 15.695 35.720 1.00 81.94 1535 ALA A CA 1
ATOM 12103 C C . ALA A 1 1535 ? -21.965 16.651 34.584 1.00 81.94 1535 ALA A C 1
ATOM 12105 O O . ALA A 1 1535 ? -22.225 17.827 34.840 1.00 81.94 1535 ALA A O 1
ATOM 12106 N N . ILE A 1 1536 ? -22.074 16.149 33.347 1.00 79.38 1536 ILE A N 1
ATOM 12107 C CA . ILE A 1 1536 ? -22.517 16.937 32.183 1.00 79.38 1536 ILE A CA 1
ATOM 12108 C C . ILE A 1 1536 ? -23.980 17.373 32.330 1.00 79.38 1536 ILE A C 1
ATOM 12110 O O . ILE A 1 1536 ? -24.337 18.503 32.000 1.00 79.38 1536 ILE A O 1
ATOM 12114 N N . GLN A 1 1537 ? -24.845 16.482 32.814 1.00 75.56 1537 GLN A N 1
ATOM 12115 C CA . GLN A 1 1537 ? -26.291 16.706 32.801 1.00 75.56 1537 GLN A CA 1
ATOM 12116 C C . GLN A 1 1537 ? -26.801 17.455 34.037 1.00 75.56 1537 GLN A C 1
ATOM 12118 O O . GLN A 1 1537 ? -27.792 18.184 33.959 1.00 75.56 1537 GLN A O 1
ATOM 12123 N N . GLN A 1 1538 ? -26.114 17.302 35.170 1.00 75.94 1538 GLN A N 1
ATOM 12124 C CA . GLN A 1 1538 ? -26.311 18.087 36.384 1.00 75.94 1538 GLN A CA 1
ATOM 12125 C C . GLN A 1 1538 ? -24.969 18.686 36.827 1.00 75.94 1538 GLN A C 1
ATOM 12127 O O . GLN A 1 1538 ? -24.249 18.070 37.618 1.00 75.94 1538 GLN A O 1
ATOM 12132 N N . PRO A 1 1539 ? -24.634 19.902 36.355 1.00 67.06 1539 PRO A N 1
ATOM 12133 C CA . PRO A 1 1539 ? -23.444 20.614 36.803 1.00 67.06 1539 PRO A CA 1
ATOM 12134 C C . PRO A 1 1539 ? -23.473 20.768 38.330 1.00 67.06 1539 PRO A C 1
ATOM 12136 O O . PRO A 1 1539 ? -24.401 21.362 38.878 1.00 67.06 1539 PRO A O 1
ATOM 12139 N N . GLY A 1 1540 ? -22.481 20.205 39.023 1.00 56.94 1540 GLY A N 1
ATOM 12140 C CA . GLY A 1 1540 ? -22.424 20.183 40.491 1.00 56.94 1540 GLY A CA 1
ATOM 12141 C C . GLY A 1 1540 ? -22.942 18.900 41.153 1.00 56.94 1540 GLY A C 1
ATOM 12142 O O . GLY A 1 1540 ? -23.034 18.859 42.379 1.00 56.94 1540 GLY A O 1
ATOM 12143 N N . PHE A 1 1541 ? -23.249 17.847 40.387 1.00 62.28 1541 PHE A N 1
ATOM 12144 C CA . PHE A 1 1541 ? -23.486 16.512 40.938 1.00 62.28 1541 PHE A CA 1
ATOM 12145 C C . PHE A 1 1541 ? -22.252 16.036 41.728 1.00 62.28 1541 PHE A C 1
ATOM 12147 O O . PHE A 1 1541 ? -21.234 15.659 41.153 1.00 62.28 1541 PHE A O 1
ATOM 12154 N N . GLN A 1 1542 ? -22.336 16.064 43.059 1.00 52.97 1542 GLN A N 1
ATOM 12155 C CA . GLN A 1 1542 ? -21.362 15.438 43.951 1.00 52.97 1542 GLN A CA 1
ATOM 12156 C C . GLN A 1 1542 ? -21.892 14.070 44.375 1.00 52.97 1542 GLN A C 1
ATOM 12158 O O . GLN A 1 1542 ? -23.017 13.959 44.866 1.00 52.97 1542 GLN A O 1
ATOM 12163 N N . ARG A 1 1543 ? -21.073 13.028 44.180 1.00 53.47 1543 ARG A N 1
ATOM 12164 C CA . ARG A 1 1543 ? -21.368 11.643 44.570 1.00 53.47 1543 ARG A CA 1
ATOM 12165 C C . ARG A 1 1543 ? -21.846 11.620 46.027 1.00 53.47 1543 ARG A C 1
ATOM 12167 O O . ARG A 1 1543 ? -21.067 11.855 46.948 1.00 53.47 1543 ARG A O 1
ATOM 12174 N N . ALA A 1 1544 ? -23.127 11.328 46.253 1.00 50.25 1544 ALA A N 1
ATOM 12175 C CA . ALA A 1 1544 ? -23.586 10.961 47.586 1.00 50.25 1544 ALA A CA 1
ATOM 12176 C C . ALA A 1 1544 ? -22.887 9.640 47.936 1.00 50.25 1544 ALA A C 1
ATOM 12178 O O . ALA A 1 1544 ? -23.068 8.661 47.210 1.00 50.25 1544 ALA A O 1
ATOM 12179 N N . LYS A 1 1545 ? -22.074 9.620 49.004 1.00 50.84 1545 LYS A N 1
ATOM 12180 C CA . LYS A 1 1545 ? -21.227 8.467 49.384 1.00 50.84 1545 LYS A CA 1
ATOM 12181 C C . LYS A 1 1545 ? -21.982 7.125 49.463 1.00 50.84 1545 LYS A C 1
ATOM 12183 O O . LYS A 1 1545 ? -21.347 6.088 49.328 1.00 50.84 1545 LYS A O 1
ATOM 12188 N N . ASP A 1 1546 ? -23.311 7.148 49.589 1.00 47.97 1546 ASP A N 1
ATOM 12189 C CA . ASP A 1 1546 ? -24.156 5.962 49.775 1.00 47.97 1546 ASP A CA 1
ATOM 12190 C C . ASP A 1 1546 ? -24.841 5.418 48.500 1.00 47.97 1546 ASP A C 1
ATOM 12192 O O . ASP A 1 1546 ? -25.515 4.390 48.568 1.00 47.97 1546 ASP A O 1
ATOM 12196 N N . LYS A 1 1547 ? -24.710 6.059 47.325 1.00 61.97 1547 LYS A N 1
ATOM 12197 C CA . LYS A 1 1547 ? -25.304 5.546 46.071 1.00 61.97 1547 LYS A CA 1
ATOM 12198 C C . LYS A 1 1547 ? -24.246 4.939 45.147 1.00 61.97 1547 LYS A C 1
ATOM 12200 O O . LYS A 1 1547 ? -23.495 5.662 44.496 1.00 61.97 1547 LYS A O 1
ATOM 12205 N N . ASN A 1 1548 ? -24.245 3.608 45.036 1.00 71.38 1548 ASN A N 1
ATOM 12206 C CA . ASN A 1 1548 ? -23.472 2.893 44.018 1.00 71.38 1548 ASN A CA 1
ATOM 12207 C C . ASN A 1 1548 ? -24.079 3.141 42.632 1.00 71.38 1548 ASN A C 1
ATOM 12209 O O . ASN A 1 1548 ? -25.175 2.675 42.327 1.00 71.38 1548 ASN A O 1
ATOM 12213 N N . LEU A 1 1549 ? -23.350 3.896 41.810 1.00 84.69 1549 LEU A N 1
ATOM 12214 C CA . LEU A 1 1549 ? -23.711 4.227 40.432 1.00 84.69 1549 LEU A CA 1
ATOM 12215 C C . LEU A 1 1549 ? -23.676 3.009 39.501 1.00 84.69 1549 LEU A C 1
ATOM 12217 O O . LEU A 1 1549 ? -24.484 2.920 38.579 1.00 84.69 1549 LEU A O 1
ATOM 12221 N N . LEU A 1 1550 ? -22.765 2.075 39.767 1.00 89.88 1550 LEU A N 1
ATOM 12222 C CA . LEU A 1 1550 ? -22.594 0.837 39.025 1.00 89.88 1550 LEU A CA 1
ATOM 12223 C C . LEU A 1 1550 ? -22.524 -0.335 40.009 1.00 89.88 1550 LEU A C 1
ATOM 12225 O O . LEU A 1 1550 ? -21.742 -0.321 40.958 1.00 89.88 1550 LEU A O 1
ATOM 12229 N N . LYS A 1 1551 ? -23.332 -1.365 39.768 1.00 92.38 1551 LYS A N 1
ATOM 12230 C CA . LYS A 1 1551 ? -23.250 -2.658 40.444 1.00 92.38 1551 LYS A CA 1
ATOM 12231 C C . LYS A 1 1551 ? -22.944 -3.730 39.406 1.00 92.38 1551 LYS A C 1
ATOM 12233 O O . LYS A 1 1551 ? -23.691 -3.902 38.445 1.00 92.38 1551 LYS A O 1
ATOM 12238 N N . VAL A 1 1552 ? -21.838 -4.439 39.609 1.00 92.88 1552 VAL A N 1
ATOM 12239 C CA . VAL A 1 1552 ? -21.291 -5.419 38.664 1.00 92.88 1552 VAL A CA 1
ATOM 12240 C C . VAL A 1 1552 ? -21.400 -6.808 39.275 1.00 92.88 1552 VAL A C 1
ATOM 12242 O O . VAL A 1 1552 ? -21.025 -7.012 40.426 1.00 92.88 1552 VAL A O 1
ATOM 12245 N N . THR A 1 1553 ? -21.905 -7.777 38.519 1.00 94.56 1553 THR A N 1
ATOM 12246 C CA . THR A 1 1553 ? -21.971 -9.180 38.946 1.00 94.56 1553 THR A CA 1
ATOM 12247 C C . THR A 1 1553 ? -21.477 -10.068 37.813 1.00 94.56 1553 THR A C 1
ATOM 12249 O O . THR A 1 1553 ? -22.039 -10.040 36.719 1.00 94.56 1553 THR A O 1
ATOM 12252 N N . GLU A 1 1554 ? -20.405 -10.827 38.044 1.00 95.31 1554 GLU A N 1
ATOM 12253 C CA . GLU A 1 1554 ? -19.789 -11.678 37.019 1.00 95.31 1554 GLU A CA 1
ATOM 12254 C C . GLU A 1 1554 ? -20.647 -12.920 36.739 1.00 95.31 1554 GLU A C 1
ATOM 12256 O O . GLU A 1 1554 ? -21.313 -13.445 37.629 1.00 95.31 1554 GLU A O 1
ATOM 12261 N N . LEU A 1 1555 ? -20.628 -13.402 35.497 1.00 94.88 1555 LEU A N 1
ATOM 12262 C CA . LEU A 1 1555 ? -21.274 -14.637 35.067 1.00 94.88 1555 LEU A CA 1
ATOM 12263 C C . LEU A 1 1555 ? -20.235 -15.734 34.842 1.00 94.88 1555 LEU A C 1
ATOM 12265 O O . LEU A 1 1555 ? -19.189 -15.511 34.234 1.00 94.88 1555 LEU A O 1
ATOM 12269 N N . LYS A 1 1556 ? -20.556 -16.946 35.292 1.00 93.12 1556 LYS A N 1
ATOM 12270 C CA . LYS A 1 1556 ? -19.756 -18.150 35.048 1.00 93.12 1556 LYS A CA 1
ATOM 12271 C C . LYS A 1 1556 ? -20.686 -19.316 34.680 1.00 93.12 1556 LYS A C 1
ATOM 12273 O O . LYS A 1 1556 ? -21.866 -19.299 35.033 1.00 93.12 1556 LYS A O 1
ATOM 12278 N N . PHE A 1 1557 ? -20.166 -20.344 34.010 1.00 93.12 1557 PHE A N 1
ATOM 12279 C CA . PHE A 1 1557 ? -20.889 -21.611 33.865 1.00 93.12 1557 PHE A CA 1
ATOM 12280 C C . PHE A 1 1557 ? -21.273 -22.205 35.230 1.00 93.12 1557 PHE A C 1
ATOM 12282 O O . PHE A 1 1557 ? -20.478 -22.192 36.171 1.00 93.12 1557 PHE A O 1
ATOM 12289 N N . ALA A 1 1558 ? -22.486 -22.749 35.345 1.00 87.31 1558 ALA A N 1
ATOM 12290 C CA . ALA A 1 1558 ? -22.905 -23.453 36.557 1.00 87.31 1558 ALA A CA 1
ATOM 12291 C C . ALA A 1 1558 ? -21.942 -24.607 36.899 1.00 87.31 1558 ALA A C 1
ATOM 12293 O O . ALA A 1 1558 ? -21.504 -24.731 38.046 1.00 87.31 1558 ALA A O 1
ATOM 12294 N N . ASP A 1 1559 ? -21.538 -25.360 35.874 1.00 83.44 1559 ASP A N 1
ATOM 12295 C CA . ASP A 1 1559 ? -20.642 -26.507 35.986 1.00 83.44 1559 ASP A CA 1
ATOM 12296 C C . ASP A 1 1559 ? -19.202 -26.162 35.591 1.00 83.44 1559 ASP A C 1
ATOM 12298 O O . ASP A 1 1559 ? -18.944 -25.352 34.698 1.00 83.44 1559 ASP A O 1
ATOM 12302 N N . LYS A 1 1560 ? -18.236 -26.819 36.245 1.00 75.81 1560 LYS A N 1
ATOM 12303 C CA . LYS A 1 1560 ? -16.796 -26.597 36.018 1.00 75.81 1560 LYS A CA 1
ATOM 12304 C C . LYS A 1 1560 ? -16.347 -26.975 34.601 1.00 75.81 1560 LYS A C 1
ATOM 12306 O O . LYS A 1 1560 ? -15.468 -26.322 34.054 1.00 75.81 1560 LYS A O 1
ATOM 12311 N N . GLU A 1 1561 ? -16.969 -27.989 34.004 1.00 75.06 1561 GLU A N 1
ATOM 12312 C CA . GLU A 1 1561 ? -16.714 -28.434 32.624 1.00 75.06 1561 GLU A CA 1
ATOM 12313 C C . GLU A 1 1561 ? -17.675 -27.799 31.608 1.00 75.06 1561 GLU A C 1
ATOM 12315 O O . GLU A 1 1561 ? -17.921 -28.366 30.548 1.00 75.06 1561 GLU A O 1
ATOM 12320 N N . GLY A 1 1562 ? -18.243 -26.629 31.934 1.00 73.19 1562 GLY A N 1
ATOM 12321 C CA . GLY A 1 1562 ? -19.269 -25.970 31.126 1.00 73.19 1562 GLY A CA 1
ATOM 12322 C C . GLY A 1 1562 ? -18.987 -26.006 29.619 1.00 73.19 1562 GLY A C 1
ATOM 12323 O O . GLY A 1 1562 ? -17.917 -25.584 29.162 1.00 73.19 1562 GLY A O 1
ATOM 12324 N N . SER A 1 1563 ? -19.969 -26.535 28.889 1.00 83.50 1563 SER A N 1
ATOM 12325 C CA . SER A 1 1563 ? -19.978 -26.795 27.449 1.00 83.50 1563 SER A CA 1
ATOM 12326 C C . SER A 1 1563 ? -21.318 -26.339 26.840 1.00 83.50 1563 SER A C 1
ATOM 12328 O O . SER A 1 1563 ? -22.072 -25.584 27.463 1.00 83.50 1563 SER A O 1
ATOM 12330 N N . TRP A 1 1564 ? -21.622 -26.739 25.603 1.00 87.62 1564 TRP A N 1
ATOM 12331 C CA . TRP A 1 1564 ? -22.857 -26.354 24.912 1.00 87.62 1564 TRP A CA 1
ATOM 12332 C C . TRP A 1 1564 ? -24.118 -26.653 25.739 1.00 87.62 1564 TRP A C 1
ATOM 12334 O O . TRP A 1 1564 ? -24.361 -27.786 26.138 1.00 87.62 1564 TRP A O 1
ATOM 12344 N N . GLY A 1 1565 ? -24.949 -25.630 25.961 1.00 83.94 1565 GLY A N 1
ATOM 12345 C CA . GLY A 1 1565 ? -26.209 -25.746 26.707 1.00 83.94 1565 GLY A CA 1
ATOM 12346 C C . GLY A 1 1565 ? -26.086 -25.586 28.227 1.00 83.94 1565 GLY A C 1
ATOM 12347 O O . GLY A 1 1565 ? -27.113 -25.545 28.904 1.00 83.94 1565 GLY A O 1
ATOM 12348 N N . ALA A 1 1566 ? -24.873 -25.442 28.771 1.00 87.19 1566 ALA A N 1
ATOM 12349 C CA . ALA A 1 1566 ? -24.682 -25.197 30.197 1.00 87.19 1566 ALA A CA 1
ATOM 12350 C C . ALA A 1 1566 ? -25.247 -23.817 30.612 1.00 87.19 1566 ALA A C 1
ATOM 12352 O O . ALA A 1 1566 ? -24.933 -22.806 29.974 1.00 87.19 1566 ALA A O 1
ATOM 12353 N N . PRO A 1 1567 ? -26.061 -23.735 31.683 1.00 88.00 1567 PRO A N 1
ATOM 12354 C CA . PRO A 1 1567 ? -26.614 -22.469 32.150 1.00 88.00 1567 PRO A CA 1
ATOM 12355 C C . PRO A 1 1567 ? -25.545 -21.590 32.817 1.00 88.00 1567 PRO A C 1
ATOM 12357 O O . PRO A 1 1567 ? -24.569 -22.079 33.394 1.00 88.00 1567 PRO A O 1
ATOM 12360 N N . LEU A 1 1568 ? -25.758 -20.272 32.771 1.00 93.00 1568 LEU A N 1
ATOM 12361 C CA . LEU A 1 1568 ? -24.916 -19.281 33.444 1.00 93.00 1568 LEU A CA 1
ATOM 12362 C C . LEU A 1 1568 ? -25.481 -18.927 34.819 1.00 93.00 1568 LEU A C 1
ATOM 12364 O O . LEU A 1 1568 ? -26.687 -18.724 34.969 1.00 93.00 1568 LEU A O 1
ATOM 12368 N N . VAL A 1 1569 ? -24.596 -18.790 35.805 1.00 92.94 1569 VAL A N 1
ATOM 12369 C CA . VAL A 1 1569 ? -24.930 -18.346 37.162 1.00 92.94 1569 VAL A CA 1
ATOM 12370 C C . VAL A 1 1569 ? -24.131 -17.092 37.537 1.00 92.94 1569 VAL A C 1
ATOM 12372 O O . VAL A 1 1569 ? -22.959 -16.982 37.164 1.00 92.94 1569 VAL A O 1
ATOM 12375 N N . PRO A 1 1570 ? -24.742 -16.135 38.259 1.00 93.00 1570 PRO A N 1
ATOM 12376 C CA . PRO A 1 1570 ? -24.040 -14.975 38.800 1.00 93.00 1570 PRO A CA 1
ATOM 12377 C C . PRO A 1 1570 ? -23.118 -15.370 39.962 1.00 93.00 1570 PRO A C 1
ATOM 12379 O O . PRO A 1 1570 ? -23.498 -16.183 40.806 1.00 93.00 1570 PRO A O 1
ATOM 12382 N N . VAL A 1 1571 ? -21.915 -14.792 40.011 1.00 91.19 1571 VAL A N 1
ATOM 12383 C CA . VAL A 1 1571 ? -20.884 -15.080 41.019 1.00 91.19 1571 VAL A CA 1
ATOM 12384 C C . VAL A 1 1571 ? -20.154 -13.810 41.467 1.00 91.19 1571 VAL A C 1
ATOM 12386 O O . VAL A 1 1571 ? -19.980 -12.873 40.689 1.00 91.19 1571 VAL A O 1
ATOM 12389 N N . GLU A 1 1572 ? -19.658 -13.817 42.704 1.00 86.00 1572 GLU A N 1
ATOM 12390 C CA . GLU A 1 1572 ? -18.631 -12.886 43.187 1.00 86.00 1572 GLU A CA 1
ATOM 12391 C C . GLU A 1 1572 ? -17.328 -13.667 43.397 1.00 86.00 1572 GLU A C 1
ATOM 12393 O O . GLU A 1 1572 ? -17.250 -14.556 44.247 1.00 86.00 1572 GLU A O 1
ATOM 12398 N N . ARG A 1 1573 ? -16.304 -13.376 42.589 1.00 86.75 1573 ARG A N 1
ATOM 12399 C CA . ARG A 1 1573 ? -14.960 -13.968 42.699 1.00 86.75 1573 ARG A CA 1
ATOM 12400 C C . ARG A 1 1573 ? -13.885 -12.910 42.463 1.00 86.75 1573 ARG A C 1
ATOM 12402 O O . ARG A 1 1573 ? -14.163 -11.858 41.894 1.00 86.75 1573 ARG A O 1
ATOM 12409 N N . TYR A 1 1574 ? -12.652 -13.196 42.883 1.00 83.81 1574 TYR A N 1
ATOM 12410 C CA . TYR A 1 1574 ? -11.525 -12.301 42.614 1.00 83.81 1574 TYR A CA 1
ATOM 12411 C C . TYR A 1 1574 ? -11.230 -12.201 41.101 1.00 83.81 1574 TYR A C 1
ATOM 12413 O O . TYR A 1 1574 ? -11.241 -13.232 40.417 1.00 83.81 1574 TYR A O 1
ATOM 12421 N N . PRO A 1 1575 ? -10.929 -10.994 40.579 1.00 85.94 1575 PRO A N 1
ATOM 12422 C CA . PRO A 1 1575 ? -10.612 -10.779 39.168 1.00 85.94 1575 PRO A CA 1
ATOM 12423 C C . PRO A 1 1575 ? -9.448 -11.636 38.657 1.00 85.94 1575 PRO A C 1
ATOM 12425 O O . PRO A 1 1575 ? -8.456 -11.851 39.352 1.00 85.94 1575 PRO A O 1
ATOM 12428 N N . GLY A 1 1576 ? -9.544 -12.084 37.404 1.00 84.75 1576 GLY A N 1
ATOM 12429 C CA . GLY A 1 1576 ? -8.497 -12.845 36.714 1.00 84.75 1576 GLY A CA 1
ATOM 12430 C C . GLY A 1 1576 ? -8.447 -14.344 37.003 1.00 84.75 1576 GLY A C 1
ATOM 12431 O O . GLY A 1 1576 ? -7.561 -15.013 36.468 1.00 84.75 1576 GLY A O 1
ATOM 12432 N N . LEU A 1 1577 ? -9.399 -14.869 37.781 1.00 89.25 1577 LEU A N 1
ATOM 12433 C CA . LEU A 1 1577 ? -9.602 -16.302 38.036 1.00 89.25 1577 LEU A CA 1
ATOM 12434 C C . LEU A 1 1577 ? -10.570 -16.964 37.031 1.00 89.25 1577 LEU A C 1
ATOM 12436 O O . LEU A 1 1577 ? -11.199 -17.978 37.344 1.00 89.25 1577 LEU A O 1
ATOM 12440 N N . ASN A 1 1578 ? -10.738 -16.380 35.843 1.00 90.81 1578 ASN A N 1
ATOM 12441 C CA . ASN A 1 1578 ? -11.496 -16.977 34.748 1.00 90.81 1578 ASN A CA 1
ATOM 12442 C C . ASN A 1 1578 ? -10.785 -18.221 34.192 1.00 90.81 1578 ASN A C 1
ATOM 12444 O O . ASN A 1 1578 ? -9.586 -18.210 33.927 1.00 90.81 1578 ASN A O 1
ATOM 12448 N N . ASP A 1 1579 ? -11.555 -19.290 34.002 1.00 88.88 1579 ASP A N 1
ATOM 12449 C CA . ASP A 1 1579 ? -11.133 -20.584 33.452 1.00 88.88 1579 ASP A CA 1
ATOM 12450 C C . ASP A 1 1579 ? -11.510 -20.761 31.968 1.00 88.88 1579 ASP A C 1
ATOM 12452 O O . ASP A 1 1579 ? -11.243 -21.805 31.372 1.00 88.88 1579 ASP A O 1
ATOM 12456 N N . VAL A 1 1580 ? -12.133 -19.736 31.384 1.00 91.56 1580 VAL A N 1
ATOM 12457 C CA . VAL A 1 1580 ? -12.521 -19.616 29.975 1.00 91.56 1580 VAL A CA 1
ATOM 12458 C C . VAL A 1 1580 ? -11.974 -18.283 29.459 1.00 91.56 1580 VAL A C 1
ATOM 12460 O O . VAL A 1 1580 ? -11.964 -17.292 30.197 1.00 91.56 1580 VAL A O 1
ATOM 12463 N N . GLY A 1 1581 ? -11.537 -18.227 28.196 1.00 93.31 1581 GLY A N 1
ATOM 12464 C CA . GLY A 1 1581 ? -11.007 -17.012 27.551 1.00 93.31 1581 GLY A CA 1
ATOM 12465 C C . GLY A 1 1581 ? -12.040 -15.915 27.253 1.00 93.31 1581 GLY A C 1
ATOM 12466 O O . GLY A 1 1581 ? -11.827 -15.082 26.372 1.00 93.31 1581 GLY A O 1
ATOM 12467 N N . MET A 1 1582 ? -13.168 -15.925 27.962 1.00 94.88 1582 MET A N 1
ATOM 12468 C CA . MET A 1 1582 ? -14.281 -14.995 27.829 1.00 94.88 1582 MET A CA 1
ATOM 12469 C C . MET A 1 1582 ? -14.855 -14.709 29.218 1.00 94.88 1582 MET A C 1
ATOM 12471 O O . MET A 1 1582 ? -14.995 -15.618 30.037 1.00 94.88 1582 MET A O 1
ATOM 12475 N N . VAL A 1 1583 ? -15.211 -13.455 29.471 1.00 96.06 1583 VAL A N 1
ATOM 12476 C CA . VAL A 1 1583 ? -15.826 -12.998 30.723 1.00 96.06 1583 VAL A CA 1
ATOM 12477 C C . VAL A 1 1583 ? -17.089 -12.209 30.414 1.00 96.06 1583 VAL A C 1
ATOM 12479 O O . VAL A 1 1583 ? -17.179 -11.553 29.376 1.00 96.06 1583 VAL A O 1
ATOM 12482 N N . ALA A 1 1584 ? -18.089 -12.298 31.287 1.00 96.69 1584 ALA A N 1
ATOM 12483 C CA . ALA A 1 1584 ? -19.329 -11.554 31.127 1.00 96.69 1584 ALA A CA 1
ATOM 12484 C C . ALA A 1 1584 ? -19.871 -11.057 32.464 1.00 96.69 1584 ALA A C 1
ATOM 12486 O O . ALA A 1 1584 ? -19.665 -11.692 33.499 1.00 96.69 1584 ALA A O 1
ATOM 12487 N N . TRP A 1 1585 ? -20.599 -9.943 32.432 1.00 96.88 1585 TRP A N 1
ATOM 12488 C CA . TRP A 1 1585 ? -21.157 -9.304 33.620 1.00 96.88 1585 TRP A CA 1
ATOM 12489 C C . TRP A 1 1585 ? -22.601 -8.861 33.405 1.00 96.88 1585 TRP A C 1
ATOM 12491 O O . TRP A 1 1585 ? -22.956 -8.346 32.343 1.00 96.88 1585 TRP A O 1
ATOM 12501 N N . PHE A 1 1586 ? -23.407 -8.988 34.460 1.00 96.19 1586 PHE A N 1
ATOM 12502 C CA . PHE A 1 1586 ? -24.556 -8.117 34.671 1.00 96.19 1586 PHE A CA 1
ATOM 12503 C C . PHE A 1 1586 ? -24.060 -6.785 35.229 1.00 96.19 1586 PHE A C 1
ATOM 12505 O O . PHE A 1 1586 ? -23.393 -6.758 36.264 1.00 96.19 1586 PHE A O 1
ATOM 12512 N N . MET A 1 1587 ? -24.404 -5.689 34.557 1.00 95.38 1587 MET A N 1
ATOM 12513 C CA . MET A 1 1587 ? -24.123 -4.335 35.026 1.00 95.38 1587 MET A CA 1
ATOM 12514 C C . MET A 1 1587 ? -25.440 -3.597 35.259 1.00 95.38 1587 MET A C 1
ATOM 12516 O O . MET A 1 1587 ? -26.152 -3.270 34.309 1.00 95.38 1587 MET A O 1
ATOM 12520 N N . GLU A 1 1588 ? -25.778 -3.362 36.526 1.00 94.88 1588 GLU A N 1
ATOM 12521 C CA . GLU A 1 1588 ? -26.867 -2.474 36.944 1.00 94.88 1588 GLU A CA 1
ATOM 12522 C C . GLU A 1 1588 ? -26.305 -1.061 37.121 1.00 94.88 1588 GLU A C 1
ATOM 12524 O O . GLU A 1 1588 ? -25.466 -0.822 37.987 1.00 94.88 1588 GLU A O 1
ATOM 12529 N N . MET A 1 1589 ? -26.750 -0.130 36.281 1.00 93.44 1589 MET A N 1
ATOM 12530 C CA . MET A 1 1589 ? -26.194 1.217 36.162 1.00 93.44 1589 MET A CA 1
ATOM 12531 C C . MET A 1 1589 ? -27.274 2.259 36.440 1.00 93.44 1589 MET A C 1
ATOM 12533 O O . MET A 1 1589 ? -28.323 2.245 35.797 1.00 93.44 1589 MET A O 1
ATOM 12537 N N . CYS A 1 1590 ? -27.021 3.199 37.344 1.00 91.00 1590 CYS A N 1
ATOM 12538 C CA . CYS A 1 1590 ? -27.871 4.373 37.527 1.00 91.00 1590 CYS A CA 1
ATOM 12539 C C . CYS A 1 1590 ? -27.468 5.442 36.509 1.00 91.00 1590 CYS A C 1
ATOM 12541 O O . CYS A 1 1590 ? -26.531 6.196 36.755 1.00 91.00 1590 CYS A O 1
ATOM 12543 N N . THR A 1 1591 ? -28.153 5.513 35.370 1.00 91.38 1591 THR A N 1
ATOM 12544 C CA . THR A 1 1591 ? -27.905 6.537 34.344 1.00 91.38 1591 THR A CA 1
ATOM 12545 C C . THR A 1 1591 ? -28.801 7.761 34.546 1.00 91.38 1591 THR A C 1
ATOM 12547 O O . THR A 1 1591 ? -29.853 7.644 35.181 1.00 91.38 1591 THR A O 1
ATOM 12550 N N . PRO A 1 1592 ? -28.444 8.936 34.003 1.00 88.12 1592 PRO A N 1
ATOM 12551 C CA . PRO A 1 1592 ? -29.295 10.121 34.104 1.00 88.12 1592 PRO A CA 1
ATOM 12552 C C . PRO A 1 1592 ? -30.714 9.937 33.546 1.00 88.12 1592 PRO A C 1
ATOM 12554 O O . PRO A 1 1592 ? -31.676 10.470 34.096 1.00 88.12 1592 PRO A O 1
ATOM 12557 N N . GLU A 1 1593 ? -30.858 9.167 32.466 1.00 89.12 1593 GLU A N 1
ATOM 12558 C CA . GLU A 1 1593 ? -32.146 8.834 31.855 1.00 89.12 1593 GLU A CA 1
ATOM 12559 C C . GLU A 1 1593 ? -32.938 7.747 32.604 1.00 89.12 1593 GLU A C 1
ATOM 12561 O O . GLU A 1 1593 ? -34.162 7.700 32.497 1.00 89.12 1593 GLU A O 1
ATOM 12566 N N . PHE A 1 1594 ? -32.269 6.903 33.398 1.00 90.81 1594 PHE A N 1
ATOM 12567 C CA . PHE A 1 1594 ? -32.900 5.901 34.261 1.00 90.81 1594 PHE A CA 1
ATOM 12568 C C . PHE A 1 1594 ? -32.304 5.972 35.677 1.00 90.81 1594 PHE A C 1
ATOM 12570 O O . PHE A 1 1594 ? -31.546 5.082 36.079 1.00 90.81 1594 PHE A O 1
ATOM 12577 N N . PRO A 1 1595 ? -32.666 6.991 36.486 1.00 86.12 1595 PRO A N 1
ATOM 12578 C CA . PRO A 1 1595 ? -32.086 7.189 37.819 1.00 86.12 1595 PRO A CA 1
ATOM 12579 C C . PRO A 1 1595 ? -32.378 6.050 38.807 1.00 86.12 1595 PRO A C 1
ATOM 12581 O O . PRO A 1 1595 ? -31.708 5.933 39.831 1.00 86.12 1595 PRO A O 1
ATOM 12584 N N . SER A 1 1596 ? -33.401 5.236 38.523 1.00 84.81 1596 SER A N 1
ATOM 12585 C CA . SER A 1 1596 ? -33.752 4.017 39.263 1.00 84.81 1596 SER A CA 1
ATOM 12586 C C . SER A 1 1596 ? -32.877 2.809 38.914 1.00 84.81 1596 SER A C 1
ATOM 12588 O O . SER A 1 1596 ? -32.997 1.779 39.570 1.00 84.81 1596 SER A O 1
ATOM 12590 N N . GLY A 1 1597 ? -32.030 2.921 37.889 1.00 88.00 1597 GLY A N 1
ATOM 12591 C CA . GLY A 1 1597 ? -31.190 1.847 37.375 1.00 88.00 1597 GLY A CA 1
ATOM 12592 C C . GLY A 1 1597 ? -31.677 1.283 36.036 1.00 88.00 1597 GLY A C 1
ATOM 12593 O O . GLY A 1 1597 ? -32.878 1.127 35.807 1.00 88.00 1597 GLY A O 1
ATOM 12594 N N . ARG A 1 1598 ? -30.725 0.935 35.166 1.00 93.38 1598 ARG A N 1
ATOM 12595 C CA . ARG A 1 1598 ? -30.894 0.085 33.979 1.00 93.38 1598 ARG A CA 1
ATOM 12596 C C . ARG A 1 1598 ? -29.907 -1.077 34.037 1.00 93.38 1598 ARG A C 1
ATOM 12598 O O . ARG A 1 1598 ? -28.809 -0.916 34.560 1.00 93.38 1598 ARG A O 1
ATOM 12605 N N . THR A 1 1599 ? -30.256 -2.214 33.449 1.00 95.38 1599 THR A N 1
ATOM 12606 C CA . THR A 1 1599 ? -29.373 -3.387 33.408 1.00 95.38 1599 THR A CA 1
ATOM 12607 C C . THR A 1 1599 ? -28.886 -3.639 31.987 1.00 95.38 1599 THR A C 1
ATOM 12609 O O . THR A 1 1599 ? -29.685 -3.611 31.053 1.00 95.38 1599 THR A O 1
ATOM 12612 N N . ILE A 1 1600 ? -27.595 -3.920 31.822 1.00 96.62 1600 ILE A N 1
ATOM 12613 C CA . ILE A 1 1600 ? -27.012 -4.398 30.561 1.00 96.62 1600 ILE A CA 1
ATOM 12614 C C . ILE A 1 1600 ? -26.199 -5.676 30.794 1.00 96.62 1600 ILE A C 1
ATOM 12616 O O . ILE A 1 1600 ? -25.755 -5.948 31.914 1.00 96.62 1600 ILE A O 1
ATOM 12620 N N . LEU A 1 1601 ? -26.007 -6.452 29.728 1.00 97.56 1601 LEU A N 1
ATOM 12621 C CA . LEU A 1 1601 ? -25.031 -7.534 29.673 1.00 97.56 1601 LEU A CA 1
ATOM 12622 C C . LEU A 1 1601 ? -23.805 -7.074 28.892 1.00 97.56 1601 LEU A C 1
ATOM 12624 O O . LEU A 1 1601 ? -23.925 -6.576 27.774 1.00 97.56 1601 LEU A O 1
ATOM 12628 N N . VAL A 1 1602 ? -22.626 -7.283 29.469 1.00 97.88 1602 VAL A N 1
ATOM 12629 C CA . VAL A 1 1602 ? -21.343 -7.017 28.809 1.00 97.88 1602 VAL A CA 1
ATOM 12630 C C . VAL A 1 1602 ? -20.579 -8.328 28.710 1.00 97.88 1602 VAL A C 1
ATOM 12632 O O . VAL A 1 1602 ? -20.464 -9.028 29.711 1.00 97.88 1602 VAL A O 1
ATOM 12635 N N . VAL A 1 1603 ? -20.064 -8.659 27.527 1.00 97.69 1603 VAL A N 1
ATOM 12636 C CA . VAL A 1 1603 ? -19.180 -9.806 27.278 1.00 97.69 1603 VAL A CA 1
ATOM 12637 C C . VAL A 1 1603 ? -17.867 -9.315 26.679 1.00 97.69 1603 VAL A C 1
ATOM 12639 O O . VAL A 1 1603 ? -17.877 -8.440 25.817 1.00 97.69 1603 VAL A O 1
ATOM 12642 N N . ALA A 1 1604 ? -16.738 -9.846 27.137 1.00 97.44 1604 ALA A N 1
ATOM 12643 C CA . ALA A 1 1604 ? -15.412 -9.430 26.693 1.00 97.44 1604 ALA A CA 1
ATOM 12644 C C . ALA A 1 1604 ? -14.475 -10.625 26.516 1.00 97.44 1604 ALA A C 1
ATOM 12646 O O . ALA A 1 1604 ? -14.455 -11.539 27.346 1.00 97.44 1604 ALA A O 1
ATOM 12647 N N . ASN A 1 1605 ? -13.663 -10.587 25.458 1.00 97.06 1605 ASN A N 1
ATOM 12648 C CA . ASN A 1 1605 ? -12.553 -11.524 25.307 1.00 97.06 1605 ASN A CA 1
ATOM 12649 C C . ASN A 1 1605 ? -11.478 -11.245 26.367 1.00 97.06 1605 ASN A C 1
ATOM 12651 O O . ASN A 1 1605 ? -11.127 -10.091 26.616 1.00 97.06 1605 ASN A O 1
ATOM 12655 N N . ASP A 1 1606 ? -10.885 -12.298 26.930 1.00 96.12 1606 ASP A N 1
ATOM 12656 C CA . ASP A 1 1606 ? -9.647 -12.167 27.700 1.00 96.12 1606 ASP A CA 1
ATOM 12657 C C . ASP A 1 1606 ? -8.444 -12.408 26.778 1.00 96.12 1606 ASP A C 1
ATOM 12659 O O . ASP A 1 1606 ? -8.033 -13.546 26.550 1.00 96.12 1606 ASP A O 1
ATOM 12663 N N . VAL A 1 1607 ? -7.847 -11.329 26.256 1.00 94.25 1607 VAL A N 1
ATOM 12664 C CA . VAL A 1 1607 ? -6.662 -11.415 25.382 1.00 94.25 1607 VAL A CA 1
ATOM 12665 C C . VAL A 1 1607 ? -5.462 -12.082 26.073 1.00 94.25 1607 VAL A C 1
ATOM 12667 O O . VAL A 1 1607 ? -4.587 -12.633 25.405 1.00 94.25 1607 VAL A O 1
ATOM 12670 N N . THR A 1 1608 ? -5.426 -12.089 27.411 1.00 92.69 1608 THR A N 1
ATOM 12671 C CA . THR A 1 1608 ? -4.356 -12.725 28.196 1.00 92.69 1608 THR A CA 1
ATOM 12672 C C . THR A 1 1608 ? -4.513 -14.246 28.271 1.00 92.69 1608 THR A C 1
ATOM 12674 O O . THR A 1 1608 ? -3.571 -14.952 28.632 1.00 92.69 1608 THR A O 1
ATOM 12677 N N . PHE A 1 1609 ? -5.675 -14.771 27.871 1.00 92.31 1609 PHE A N 1
ATOM 12678 C CA . PHE A 1 1609 ? -5.972 -16.195 27.826 1.00 92.31 1609 PHE A CA 1
ATOM 12679 C C . PHE A 1 1609 ? -5.953 -16.691 26.375 1.00 92.31 1609 PHE A C 1
ATOM 12681 O O . PHE A 1 1609 ? -6.841 -16.379 25.584 1.00 92.31 1609 PHE A O 1
ATOM 12688 N N . LYS A 1 1610 ? -4.921 -17.459 25.996 1.00 90.81 1610 LYS A N 1
ATOM 12689 C CA . LYS A 1 1610 ? -4.744 -17.998 24.627 1.00 90.81 1610 LYS A CA 1
ATOM 12690 C C . LYS A 1 1610 ? -4.981 -16.937 23.526 1.00 90.81 1610 LYS A C 1
ATOM 12692 O O . LYS A 1 1610 ? -5.687 -17.200 22.551 1.00 90.81 1610 LYS A O 1
ATOM 12697 N N . ALA A 1 1611 ? -4.425 -15.732 23.707 1.00 90.06 1611 ALA A N 1
ATOM 12698 C CA . ALA A 1 1611 ? -4.548 -14.580 22.800 1.00 90.06 1611 ALA A CA 1
ATOM 12699 C C . ALA A 1 1611 ? -5.999 -14.139 22.494 1.00 90.06 1611 ALA A C 1
ATOM 12701 O O . ALA A 1 1611 ? -6.274 -13.599 21.416 1.00 90.06 1611 ALA A O 1
ATOM 12702 N N . GLY A 1 1612 ? -6.940 -14.415 23.404 1.00 92.31 1612 GLY A N 1
ATOM 12703 C CA . GLY A 1 1612 ? -8.364 -14.132 23.217 1.00 92.31 1612 GLY A CA 1
ATOM 12704 C C . GLY A 1 1612 ? -9.012 -14.967 22.109 1.00 92.31 1612 GLY A C 1
ATOM 12705 O O . GLY A 1 1612 ? -9.966 -14.510 21.488 1.00 92.31 1612 GLY A O 1
ATOM 12706 N N . SER A 1 1613 ? -8.465 -16.145 21.793 1.00 94.50 1613 SER A N 1
ATOM 12707 C CA . SER A 1 1613 ? -8.999 -17.029 20.747 1.00 94.50 1613 SER A CA 1
ATOM 12708 C C . SER A 1 1613 ? -10.308 -17.716 21.150 1.00 94.50 1613 SER A C 1
ATOM 12710 O O . SER A 1 1613 ? -10.476 -18.146 22.294 1.00 94.50 1613 SER A O 1
ATOM 12712 N N . PHE A 1 1614 ? -11.199 -17.879 20.174 1.00 95.25 1614 PHE A N 1
ATOM 12713 C CA . PHE A 1 1614 ? -12.469 -18.592 20.296 1.00 95.25 1614 PHE A CA 1
ATOM 12714 C C . PHE A 1 1614 ? -12.247 -20.105 20.176 1.00 95.25 1614 PHE A C 1
ATOM 12716 O O . PHE A 1 1614 ? -12.002 -20.617 19.084 1.00 95.25 1614 PHE A O 1
ATOM 12723 N N . GLY A 1 1615 ? -12.256 -20.801 21.314 1.00 93.25 1615 GLY A N 1
ATOM 12724 C CA . GLY A 1 1615 ? -12.362 -22.258 21.376 1.00 93.25 1615 GLY A CA 1
ATOM 12725 C C . GLY A 1 1615 ? -13.784 -22.704 21.736 1.00 93.25 1615 GLY A C 1
ATOM 12726 O O . GLY A 1 1615 ? -14.644 -21.863 22.009 1.00 93.25 1615 GLY A O 1
ATOM 12727 N N . PRO A 1 1616 ? -14.047 -24.018 21.846 1.00 92.25 1616 PRO A N 1
ATOM 12728 C CA . PRO A 1 1616 ? -15.414 -24.526 21.963 1.00 92.25 1616 PRO A CA 1
ATOM 12729 C C . PRO A 1 1616 ? -16.110 -24.067 23.254 1.00 92.25 1616 PRO A C 1
ATOM 12731 O O . PRO A 1 1616 ? -17.310 -23.794 23.263 1.00 92.25 1616 PRO A O 1
ATOM 12734 N N . ARG A 1 1617 ? -15.351 -23.925 24.352 1.00 93.12 1617 ARG A N 1
ATOM 12735 C CA . ARG A 1 1617 ? -15.865 -23.405 25.632 1.00 93.12 1617 ARG A CA 1
ATOM 12736 C C . ARG A 1 1617 ? -16.130 -21.903 25.576 1.00 93.12 1617 ARG A C 1
ATOM 12738 O O . ARG A 1 1617 ? -17.129 -21.452 26.131 1.00 93.12 1617 ARG A O 1
ATOM 12745 N N . GLU A 1 1618 ? -15.265 -21.133 24.917 1.00 95.12 1618 GLU A N 1
ATOM 12746 C CA . GLU A 1 1618 ? -15.476 -19.698 24.700 1.00 95.12 1618 GLU A CA 1
ATOM 12747 C C . GLU A 1 1618 ? -16.710 -19.441 23.823 1.00 95.12 1618 GLU A C 1
ATOM 12749 O O . GLU A 1 1618 ? -17.519 -18.574 24.155 1.00 95.12 1618 GLU A O 1
ATOM 12754 N N . ASP A 1 1619 ? -16.897 -20.236 22.767 1.00 95.19 1619 ASP A N 1
ATOM 12755 C CA . ASP A 1 1619 ? -18.062 -20.166 21.881 1.00 95.19 1619 ASP A CA 1
ATOM 12756 C C . ASP A 1 1619 ? -19.357 -20.527 22.619 1.00 95.19 1619 ASP A C 1
ATOM 12758 O O . ASP A 1 1619 ? -20.348 -19.789 22.568 1.00 95.19 1619 ASP A O 1
ATOM 12762 N N . ALA A 1 1620 ? -19.345 -21.633 23.371 1.00 94.81 1620 ALA A N 1
ATOM 12763 C CA . ALA A 1 1620 ? -20.476 -22.036 24.201 1.00 94.81 1620 ALA A CA 1
ATOM 12764 C C . ALA A 1 1620 ? -20.833 -20.956 25.236 1.00 94.81 1620 ALA A C 1
ATOM 12766 O O . ALA A 1 1620 ? -22.015 -20.666 25.441 1.00 94.81 1620 ALA A O 1
ATOM 12767 N N . PHE A 1 1621 ? -19.826 -20.319 25.846 1.00 96.31 1621 PHE A N 1
ATOM 12768 C CA . PHE A 1 1621 ? -20.029 -19.249 26.819 1.00 96.31 1621 PHE A CA 1
ATOM 12769 C C . PHE A 1 1621 ? -20.647 -18.013 26.161 1.00 96.31 1621 PHE A C 1
ATOM 12771 O O . PHE A 1 1621 ? -21.665 -17.508 26.632 1.00 96.31 1621 PHE A O 1
ATOM 12778 N N . PHE A 1 1622 ? -20.093 -17.559 25.033 1.00 96.69 1622 PHE A N 1
ATOM 12779 C CA . PHE A 1 1622 ? -20.614 -16.410 24.292 1.00 96.69 1622 PHE A CA 1
ATOM 12780 C C . PHE A 1 1622 ? -22.064 -16.635 23.839 1.00 96.69 1622 PHE A C 1
ATOM 12782 O O . PHE A 1 1622 ? -22.909 -15.745 23.985 1.00 96.69 1622 PHE A O 1
ATOM 12789 N N . ARG A 1 1623 ? -22.392 -17.840 23.351 1.00 96.12 1623 ARG A N 1
ATOM 12790 C CA . ARG A 1 1623 ? -23.771 -18.210 23.005 1.00 96.12 1623 ARG A CA 1
ATOM 12791 C C . ARG A 1 1623 ? -24.692 -18.172 24.220 1.00 96.12 1623 ARG A C 1
ATOM 12793 O O . ARG A 1 1623 ? -25.761 -17.582 24.130 1.00 96.12 1623 ARG A O 1
ATOM 12800 N N . ALA A 1 1624 ? -24.287 -18.751 25.350 1.00 95.44 1624 ALA A N 1
ATOM 12801 C CA . ALA A 1 1624 ? -25.103 -18.750 26.563 1.00 95.44 1624 ALA A CA 1
ATOM 12802 C C . ALA A 1 1624 ? -25.387 -17.322 27.066 1.00 95.44 1624 ALA A C 1
ATOM 12804 O O . ALA A 1 1624 ? -26.514 -17.016 27.459 1.00 95.44 1624 ALA A O 1
ATOM 12805 N N . VAL A 1 1625 ? -24.395 -16.424 26.994 1.00 96.62 1625 VAL A N 1
ATOM 12806 C CA . VAL A 1 1625 ? -24.564 -14.998 27.328 1.00 96.62 1625 VAL A CA 1
ATOM 12807 C C . VAL A 1 1625 ? -25.535 -14.321 26.355 1.00 96.62 1625 VAL A C 1
ATOM 12809 O O . VAL A 1 1625 ? -26.429 -13.584 26.775 1.00 96.62 1625 VAL A O 1
ATOM 12812 N N . THR A 1 1626 ? -25.396 -14.605 25.059 1.00 96.38 1626 THR A N 1
ATOM 12813 C CA . THR A 1 1626 ? -26.258 -14.054 24.005 1.00 96.38 1626 THR A CA 1
ATOM 12814 C C . THR A 1 1626 ? -27.710 -14.507 24.167 1.00 96.38 1626 THR A C 1
ATOM 12816 O O . THR A 1 1626 ? -28.631 -13.690 24.113 1.00 96.38 1626 THR A O 1
ATOM 12819 N N . ASP A 1 1627 ? -27.927 -15.792 24.438 1.00 95.44 1627 ASP A N 1
ATOM 12820 C CA . ASP A 1 1627 ? -29.251 -16.383 24.638 1.00 95.44 1627 ASP A CA 1
ATOM 12821 C C . ASP A 1 1627 ? -29.920 -15.832 25.907 1.00 95.44 1627 ASP A C 1
ATOM 12823 O O . ASP A 1 1627 ? -31.123 -15.549 25.914 1.00 95.44 1627 ASP A O 1
ATOM 12827 N N . LEU A 1 1628 ? -29.135 -15.590 26.963 1.00 95.44 1628 LEU A N 1
ATOM 12828 C CA . LEU A 1 1628 ? -29.600 -14.926 28.179 1.00 95.44 1628 LEU A CA 1
ATOM 12829 C C . LEU A 1 1628 ? -30.044 -13.479 27.908 1.00 95.44 1628 LEU A C 1
ATOM 12831 O O . LEU A 1 1628 ? -31.101 -13.067 28.396 1.00 95.44 1628 LEU A O 1
ATOM 12835 N N . ALA A 1 1629 ? -29.279 -12.721 27.115 1.00 95.81 1629 ALA A N 1
ATOM 12836 C CA . ALA A 1 1629 ? -29.627 -11.353 26.731 1.00 95.81 1629 ALA A CA 1
ATOM 12837 C C . ALA A 1 1629 ? -30.916 -11.294 25.900 1.00 95.81 1629 ALA A C 1
ATOM 12839 O O . ALA A 1 1629 ? -31.780 -10.467 26.189 1.00 95.81 1629 ALA A O 1
ATOM 12840 N N . CYS A 1 1630 ? -31.092 -12.208 24.940 1.00 95.06 1630 CYS A N 1
ATOM 12841 C CA . CYS A 1 1630 ? -32.320 -12.311 24.142 1.00 95.06 1630 CYS A CA 1
ATOM 12842 C C . CYS A 1 1630 ? -33.528 -12.668 25.020 1.00 95.06 1630 CYS A C 1
ATOM 12844 O O . CYS A 1 1630 ? -34.556 -11.997 24.974 1.00 95.06 1630 CYS A O 1
ATOM 12846 N N . THR A 1 1631 ? -33.380 -13.669 25.896 1.00 94.44 1631 THR A N 1
ATOM 12847 C CA . THR A 1 1631 ? -34.456 -14.123 26.795 1.00 94.44 1631 THR A CA 1
ATOM 12848 C C . THR A 1 1631 ? -34.915 -13.012 27.740 1.00 94.44 1631 THR A C 1
ATOM 12850 O O . THR A 1 1631 ? -36.113 -12.841 27.965 1.00 94.44 1631 THR A O 1
ATOM 12853 N N . LYS A 1 1632 ? -33.972 -12.233 28.288 1.00 94.19 1632 LYS A N 1
ATOM 12854 C CA . LYS A 1 1632 ? -34.279 -11.096 29.169 1.00 94.19 1632 LYS A CA 1
ATOM 12855 C C . LYS A 1 1632 ? -34.558 -9.786 28.422 1.00 94.19 1632 LYS A C 1
ATOM 12857 O O . LYS A 1 1632 ? -34.926 -8.812 29.072 1.00 94.19 1632 LYS A O 1
ATOM 12862 N N . LYS A 1 1633 ? -34.388 -9.753 27.094 1.00 94.75 1633 LYS A N 1
ATOM 12863 C CA . LYS A 1 1633 ? -34.483 -8.557 26.235 1.00 94.75 1633 LYS A CA 1
ATOM 12864 C C . LYS A 1 1633 ? -33.581 -7.394 26.674 1.00 94.75 1633 LYS A C 1
ATOM 12866 O O . LYS A 1 1633 ? -33.953 -6.229 26.535 1.00 94.75 1633 LYS A O 1
ATOM 12871 N N . LEU A 1 1634 ? -32.416 -7.711 27.239 1.00 95.81 1634 LEU A N 1
ATOM 12872 C CA . LEU A 1 1634 ? -31.467 -6.724 27.763 1.00 95.81 1634 LEU A CA 1
ATOM 12873 C C . LEU A 1 1634 ? -30.410 -6.357 26.715 1.00 95.81 1634 LEU A C 1
ATOM 12875 O O . LEU A 1 1634 ? -29.970 -7.252 25.987 1.00 95.81 1634 LEU A O 1
ATOM 12879 N N . PRO A 1 1635 ? -29.946 -5.093 26.671 1.00 97.19 1635 PRO A N 1
ATOM 12880 C CA . PRO A 1 1635 ? -28.835 -4.692 25.814 1.00 97.19 1635 PRO A CA 1
ATOM 12881 C C . PRO A 1 1635 ? -27.586 -5.555 26.041 1.00 97.19 1635 PRO A C 1
ATOM 12883 O O . PRO A 1 1635 ? -27.188 -5.780 27.186 1.00 97.19 1635 PRO A O 1
ATOM 12886 N N . LEU A 1 1636 ? -26.972 -6.011 24.949 1.00 97.69 1636 LEU A N 1
ATOM 12887 C CA . LEU A 1 1636 ? -25.774 -6.845 24.918 1.00 97.69 1636 LEU A CA 1
ATOM 12888 C C . LEU A 1 1636 ? -24.609 -6.087 24.271 1.00 97.69 1636 LEU A C 1
ATOM 12890 O O . LEU A 1 1636 ? -24.625 -5.801 23.071 1.00 97.69 1636 LEU A O 1
ATOM 12894 N N . ILE A 1 1637 ? -23.581 -5.804 25.065 1.00 98.00 1637 ILE A N 1
ATOM 12895 C CA . ILE A 1 1637 ? -22.356 -5.129 24.635 1.00 98.00 1637 ILE A CA 1
ATOM 12896 C C . ILE A 1 1637 ? -21.228 -6.153 24.519 1.00 98.00 1637 ILE A C 1
ATOM 12898 O O . ILE A 1 1637 ? -20.953 -6.879 25.473 1.00 98.00 1637 ILE A O 1
ATOM 12902 N N . TYR A 1 1638 ? -20.562 -6.200 23.369 1.00 98.06 1638 TYR A N 1
ATOM 12903 C CA . TYR A 1 1638 ? -19.409 -7.061 23.126 1.00 98.06 1638 TYR A CA 1
ATOM 12904 C C . TYR A 1 1638 ? -18.122 -6.233 23.029 1.00 98.06 1638 TYR A C 1
ATOM 12906 O O . TYR A 1 1638 ? -17.985 -5.411 22.129 1.00 98.06 1638 TYR A O 1
ATOM 12914 N N . LEU A 1 1639 ? -17.175 -6.451 23.943 1.00 97.81 1639 LEU A N 1
ATOM 12915 C CA . LEU A 1 1639 ? -15.844 -5.839 23.926 1.00 97.81 1639 LEU A CA 1
ATOM 12916 C C . LEU A 1 1639 ? -14.861 -6.791 23.225 1.00 97.81 1639 LEU A C 1
ATOM 12918 O O . LEU A 1 1639 ? -14.465 -7.825 23.774 1.00 97.81 1639 LEU A O 1
ATOM 12922 N N . ALA A 1 1640 ? -14.504 -6.460 21.988 1.00 97.12 1640 ALA A N 1
ATOM 12923 C CA . ALA A 1 1640 ? -13.749 -7.317 21.087 1.00 97.12 1640 ALA A CA 1
ATOM 12924 C C . ALA A 1 1640 ? -12.238 -7.025 21.142 1.00 97.12 1640 ALA A C 1
ATOM 12926 O O . ALA A 1 1640 ? -11.775 -5.941 20.777 1.00 97.12 1640 ALA A O 1
ATOM 12927 N N . ALA A 1 1641 ? -11.478 -8.033 21.574 1.00 96.31 1641 ALA A N 1
ATOM 12928 C CA . ALA A 1 1641 ? -10.019 -8.113 21.480 1.00 96.31 1641 ALA A CA 1
ATOM 12929 C C . ALA A 1 1641 ? -9.613 -9.590 21.373 1.00 96.31 1641 ALA A C 1
ATOM 12931 O O . ALA A 1 1641 ? -9.480 -10.292 22.377 1.00 96.31 1641 ALA A O 1
ATOM 12932 N N . ASN A 1 1642 ? -9.485 -10.095 20.148 1.00 95.38 1642 ASN A N 1
ATOM 12933 C CA . ASN A 1 1642 ? -9.354 -11.527 19.883 1.00 95.38 1642 ASN A CA 1
ATOM 12934 C C . ASN A 1 1642 ? -8.407 -11.837 18.721 1.00 95.38 1642 ASN A C 1
ATOM 12936 O O . ASN A 1 1642 ? -7.959 -10.968 17.978 1.00 95.38 1642 ASN A O 1
ATOM 12940 N N . SER A 1 1643 ? -8.122 -13.124 18.554 1.00 93.69 1643 SER A N 1
ATOM 12941 C CA . SER A 1 1643 ? -7.307 -13.643 17.451 1.00 93.69 1643 SER A CA 1
ATOM 12942 C C . SER A 1 1643 ? -8.094 -14.621 16.568 1.00 93.69 1643 SER A C 1
ATOM 12944 O O . SER A 1 1643 ? -7.498 -15.479 15.927 1.00 93.69 1643 SER A O 1
ATOM 12946 N N . GLY A 1 1644 ? -9.427 -14.494 16.539 1.00 93.69 1644 GLY A N 1
ATOM 12947 C CA . GLY A 1 1644 ? -10.322 -15.390 15.805 1.00 93.69 1644 GLY A CA 1
ATOM 12948 C C . GLY A 1 1644 ? -10.470 -16.774 16.436 1.00 93.69 1644 GLY A C 1
ATOM 12949 O O . GLY A 1 1644 ? -10.280 -16.938 17.643 1.00 93.69 1644 GLY A O 1
ATOM 12950 N N . ALA A 1 1645 ? -10.857 -17.756 15.618 1.00 94.06 1645 ALA A N 1
ATOM 12951 C CA . ALA A 1 1645 ? -10.969 -19.151 16.038 1.00 94.06 1645 ALA A CA 1
ATOM 12952 C C . ALA A 1 1645 ? -9.612 -19.678 16.525 1.00 94.06 1645 ALA A C 1
ATOM 12954 O O . ALA A 1 1645 ? -8.563 -19.332 15.975 1.00 94.06 1645 ALA A O 1
ATOM 12955 N N . ARG A 1 1646 ? -9.629 -20.504 17.571 1.00 93.44 1646 ARG A N 1
ATOM 12956 C CA . ARG A 1 1646 ? -8.420 -21.127 18.104 1.00 93.44 1646 ARG A CA 1
ATOM 12957 C C . ARG A 1 1646 ? -7.797 -22.036 17.048 1.00 93.44 1646 ARG A C 1
ATOM 12959 O O . ARG A 1 1646 ? -8.489 -22.743 16.321 1.00 93.44 1646 ARG A O 1
ATOM 12966 N N . LEU A 1 1647 ? -6.476 -21.978 16.972 1.00 89.06 1647 LEU A N 1
ATOM 12967 C CA . LEU A 1 1647 ? -5.667 -22.831 16.116 1.00 89.06 1647 LEU A CA 1
ATOM 12968 C C . LEU A 1 1647 ? -4.843 -23.743 17.018 1.00 89.06 1647 LEU A C 1
ATOM 12970 O O . LEU A 1 1647 ? -4.302 -23.286 18.029 1.00 89.06 1647 LEU A O 1
ATOM 12974 N N . GLY A 1 1648 ? -4.741 -25.012 16.644 1.00 87.06 1648 GLY A N 1
ATOM 12975 C CA . GLY A 1 1648 ? -3.921 -25.984 17.346 1.00 87.06 1648 GLY A CA 1
ATOM 12976 C C . GLY A 1 1648 ? -3.512 -27.136 16.439 1.00 87.06 1648 GLY A C 1
ATOM 12977 O O . GLY A 1 1648 ? -4.085 -27.354 15.376 1.00 87.06 1648 GLY A O 1
ATOM 12978 N N . VAL A 1 1649 ? -2.496 -27.868 16.879 1.00 90.75 1649 VAL A N 1
ATOM 12979 C CA . VAL A 1 1649 ? -2.070 -29.143 16.298 1.00 90.75 1649 VAL A CA 1
ATOM 12980 C C . VAL A 1 1649 ? -1.953 -30.161 17.428 1.00 90.75 1649 VAL A C 1
ATOM 12982 O O . VAL A 1 1649 ? -1.691 -29.778 18.568 1.00 90.75 1649 VAL A O 1
ATOM 12985 N N . ALA A 1 1650 ? -2.144 -31.445 17.128 1.00 92.31 1650 ALA A N 1
ATOM 12986 C CA . ALA A 1 1650 ? -2.006 -32.512 18.117 1.00 92.31 1650 ALA A CA 1
ATOM 12987 C C . ALA A 1 1650 ? -0.527 -32.678 18.519 1.00 92.31 1650 ALA A C 1
ATOM 12989 O O . ALA A 1 1650 ? 0.240 -33.366 17.838 1.00 92.31 1650 ALA A O 1
ATOM 12990 N N . GLU A 1 1651 ? -0.105 -32.013 19.599 1.00 91.38 1651 GLU A N 1
ATOM 12991 C CA . GLU A 1 1651 ? 1.298 -32.011 20.037 1.00 91.38 1651 GLU A CA 1
ATOM 12992 C C . GLU A 1 1651 ? 1.794 -33.406 20.432 1.00 91.38 1651 GLU A C 1
ATOM 12994 O O . GLU A 1 1651 ? 2.959 -33.738 20.213 1.00 91.38 1651 GLU A O 1
ATOM 12999 N N . GLU A 1 1652 ? 0.913 -34.276 20.929 1.00 91.44 1652 GLU A N 1
ATOM 13000 C CA . GLU A 1 1652 ? 1.261 -35.665 21.211 1.00 91.44 1652 GLU A CA 1
ATOM 13001 C C . GLU A 1 1652 ? 1.639 -36.436 19.939 1.00 91.44 1652 GLU A C 1
ATOM 13003 O O . GLU A 1 1652 ? 2.594 -37.212 19.968 1.00 91.44 1652 GLU A O 1
ATOM 13008 N N . VAL A 1 1653 ? 0.975 -36.170 18.807 1.00 91.69 1653 VAL A N 1
ATOM 13009 C CA . VAL A 1 1653 ? 1.311 -36.782 17.510 1.00 91.69 1653 VAL A CA 1
ATOM 13010 C C . VAL A 1 1653 ? 2.581 -36.150 16.948 1.00 91.69 1653 VAL A C 1
ATOM 13012 O O . VAL A 1 1653 ? 3.497 -36.864 16.541 1.00 91.69 1653 VAL A O 1
ATOM 13015 N N . LYS A 1 1654 ? 2.687 -34.813 17.003 1.00 91.50 1654 LYS A N 1
ATOM 13016 C CA . LYS A 1 1654 ? 3.876 -34.065 16.564 1.00 91.50 1654 LYS A CA 1
ATOM 13017 C C . LYS A 1 1654 ? 5.153 -34.525 17.271 1.00 91.50 1654 LYS A C 1
ATOM 13019 O O . LYS A 1 1654 ? 6.214 -34.534 16.658 1.00 91.50 1654 LYS A O 1
ATOM 13024 N N . SER A 1 1655 ? 5.050 -34.937 18.534 1.00 91.88 1655 SER A N 1
ATOM 13025 C CA . SER A 1 1655 ? 6.193 -35.414 19.317 1.00 91.88 1655 SER A CA 1
ATOM 13026 C C . SER A 1 1655 ? 6.731 -36.794 18.912 1.00 91.88 1655 SER A C 1
ATOM 13028 O O . SER A 1 1655 ? 7.831 -37.140 19.342 1.00 91.88 1655 SER A O 1
ATOM 13030 N N . CYS A 1 1656 ? 5.992 -37.594 18.126 1.00 91.94 1656 CYS A N 1
ATOM 13031 C CA . CYS A 1 1656 ? 6.361 -38.995 17.884 1.00 91.94 1656 CYS A CA 1
ATOM 13032 C C . CYS A 1 1656 ? 6.118 -39.563 16.477 1.00 91.94 1656 CYS A C 1
ATOM 13034 O O . CYS A 1 1656 ? 6.539 -40.692 16.228 1.00 91.94 1656 CYS A O 1
ATOM 13036 N N . PHE A 1 1657 ? 5.490 -38.834 15.548 1.00 94.12 1657 PHE A N 1
ATOM 13037 C CA . PHE A 1 1657 ? 5.313 -39.350 14.188 1.00 94.12 1657 PHE A CA 1
ATOM 13038 C C . PHE A 1 1657 ? 6.656 -39.648 13.495 1.00 94.12 1657 PHE A C 1
ATOM 13040 O O . PHE A 1 1657 ? 7.671 -38.984 13.714 1.00 94.12 1657 PHE A O 1
ATOM 13047 N N . ARG A 1 1658 ? 6.645 -40.653 12.623 1.00 93.38 1658 ARG A N 1
ATOM 13048 C CA . ARG A 1 1658 ? 7.748 -41.054 11.745 1.00 93.38 1658 ARG A CA 1
ATOM 13049 C C . ARG A 1 1658 ? 7.339 -40.853 10.290 1.00 93.38 1658 ARG A C 1
ATOM 13051 O O . ARG A 1 1658 ? 6.154 -40.774 9.977 1.00 93.38 1658 ARG A O 1
ATOM 13058 N N . VAL A 1 1659 ? 8.316 -40.769 9.396 1.00 91.81 1659 VAL A N 1
ATOM 13059 C CA . VAL A 1 1659 ? 8.089 -40.524 7.967 1.00 91.81 1659 VAL A CA 1
ATOM 13060 C C . VAL A 1 1659 ? 8.506 -41.758 7.182 1.00 91.81 1659 VAL A C 1
ATOM 13062 O O . VAL A 1 1659 ? 9.627 -42.236 7.333 1.00 91.81 1659 VAL A O 1
ATOM 13065 N N . GLY A 1 1660 ? 7.595 -42.283 6.366 1.00 89.31 1660 GLY A N 1
ATOM 13066 C CA . GLY A 1 1660 ? 7.906 -43.277 5.349 1.00 89.31 1660 GLY A CA 1
ATOM 13067 C C . GLY A 1 1660 ? 8.452 -42.561 4.124 1.00 89.31 1660 GLY A C 1
ATOM 13068 O O . GLY A 1 1660 ? 7.675 -42.129 3.273 1.00 89.31 1660 GLY A O 1
ATOM 13069 N N . TRP A 1 1661 ? 9.770 -42.374 4.075 1.00 86.12 1661 TRP A N 1
ATOM 13070 C CA . TRP A 1 1661 ? 10.451 -41.744 2.943 1.00 86.12 1661 TRP A CA 1
ATOM 13071 C C . TRP A 1 1661 ? 10.293 -42.582 1.673 1.00 86.12 1661 TRP A C 1
ATOM 13073 O O . TRP A 1 1661 ? 10.269 -43.810 1.748 1.00 86.12 1661 TRP A O 1
ATOM 13083 N N . SER A 1 1662 ? 10.199 -41.924 0.515 1.00 81.06 1662 SER A N 1
ATOM 13084 C CA . SER A 1 1662 ? 10.202 -42.619 -0.780 1.00 81.06 1662 SER A CA 1
ATOM 13085 C C . SER A 1 1662 ? 11.532 -43.343 -1.003 1.00 81.06 1662 SER A C 1
ATOM 13087 O O . SER A 1 1662 ? 11.545 -44.499 -1.414 1.00 81.06 1662 SER A O 1
ATOM 13089 N N . GLU A 1 1663 ? 12.634 -42.679 -0.644 1.00 81.38 1663 GLU A N 1
ATOM 13090 C CA . GLU A 1 1663 ? 13.974 -43.251 -0.523 1.00 81.38 1663 GLU A CA 1
ATOM 13091 C C . GLU A 1 1663 ? 14.601 -42.824 0.807 1.00 81.38 1663 GLU A C 1
ATOM 13093 O O . GLU A 1 1663 ? 14.815 -41.641 1.066 1.00 81.38 1663 GLU A O 1
ATOM 13098 N N . GLU A 1 1664 ? 14.939 -43.793 1.657 1.00 80.81 1664 GLU A N 1
ATOM 13099 C CA . GLU A 1 1664 ? 15.525 -43.538 2.983 1.00 80.81 1664 GLU A CA 1
ATOM 13100 C C . GLU A 1 1664 ? 16.947 -42.955 2.906 1.00 80.81 1664 GLU A C 1
ATOM 13102 O O . GLU A 1 1664 ? 17.389 -42.274 3.830 1.00 80.81 1664 GLU A O 1
ATOM 13107 N N . SER A 1 1665 ? 17.654 -43.182 1.794 1.00 83.56 1665 SER A N 1
ATOM 13108 C CA . SER A 1 1665 ? 18.973 -42.603 1.529 1.00 83.56 1665 SER A CA 1
ATOM 13109 C C . SER A 1 1665 ? 18.929 -41.133 1.101 1.00 83.56 1665 SER A C 1
ATOM 13111 O O . SER A 1 1665 ? 19.898 -40.431 1.376 1.00 83.56 1665 SER A O 1
ATOM 13113 N N . ASN A 1 1666 ? 17.835 -40.664 0.481 1.00 75.69 1666 ASN A N 1
ATOM 13114 C CA . ASN A 1 1666 ? 17.684 -39.297 -0.037 1.00 75.69 1666 ASN A CA 1
ATOM 13115 C C . ASN A 1 1666 ? 16.293 -38.708 0.308 1.00 75.69 1666 ASN A C 1
ATOM 13117 O O . ASN A 1 1666 ? 15.390 -38.695 -0.533 1.00 75.69 1666 ASN A O 1
ATOM 13121 N N . PRO A 1 1667 ? 16.111 -38.147 1.522 1.00 75.81 1667 PRO A N 1
ATOM 13122 C CA . PRO A 1 1667 ? 14.824 -37.607 1.995 1.00 75.81 1667 PRO A CA 1
ATOM 13123 C C . PRO A 1 1667 ? 14.236 -36.489 1.117 1.00 75.81 1667 PRO A C 1
ATOM 13125 O O . PRO A 1 1667 ? 13.035 -36.225 1.130 1.00 75.81 1667 PRO A O 1
ATOM 13128 N N . GLU A 1 1668 ? 15.088 -35.820 0.348 1.00 72.75 1668 GLU A N 1
ATOM 13129 C CA . GLU A 1 1668 ? 14.736 -34.762 -0.601 1.00 72.75 1668 GLU A CA 1
ATOM 13130 C C . GLU A 1 1668 ? 13.928 -35.238 -1.818 1.00 72.75 1668 GLU A C 1
ATOM 13132 O O . GLU A 1 1668 ? 13.285 -34.417 -2.463 1.00 72.75 1668 GLU A O 1
ATOM 13137 N N . HIS A 1 1669 ? 13.852 -36.551 -2.070 1.00 70.25 1669 HIS A N 1
ATOM 13138 C CA . HIS A 1 1669 ? 12.931 -37.143 -3.055 1.00 70.25 1669 HIS A CA 1
ATOM 13139 C C . HIS A 1 1669 ? 11.479 -37.235 -2.547 1.00 70.25 1669 HIS A C 1
ATOM 13141 O O . HIS A 1 1669 ? 10.596 -37.754 -3.232 1.00 70.25 1669 HIS A O 1
ATOM 13147 N N . GLY A 1 1670 ? 11.219 -36.737 -1.338 1.00 72.56 1670 GLY A N 1
ATOM 13148 C CA . GLY A 1 1670 ? 9.897 -36.708 -0.735 1.00 72.56 1670 GLY A CA 1
ATOM 13149 C C . GLY A 1 1670 ? 9.566 -37.961 0.074 1.00 72.56 1670 GLY A C 1
ATOM 13150 O O . GLY A 1 1670 ? 10.385 -38.854 0.306 1.00 72.56 1670 GLY A O 1
ATOM 13151 N N . PHE A 1 1671 ? 8.328 -38.003 0.554 1.00 86.38 1671 PHE A N 1
ATOM 13152 C CA . PHE A 1 1671 ? 7.813 -39.049 1.430 1.00 86.38 1671 PHE A CA 1
ATOM 13153 C C . PHE A 1 1671 ? 6.522 -39.639 0.862 1.00 86.38 1671 PHE A C 1
ATOM 13155 O O . PHE A 1 1671 ? 5.787 -38.959 0.151 1.00 86.38 1671 PHE A O 1
ATOM 13162 N N . GLN A 1 1672 ? 6.226 -40.889 1.212 1.00 84.00 1672 GLN A N 1
ATOM 13163 C CA . GLN A 1 1672 ? 4.992 -41.568 0.814 1.00 84.00 1672 GLN A CA 1
ATOM 13164 C C . GLN A 1 1672 ? 3.885 -41.408 1.857 1.00 84.00 1672 GLN A C 1
ATOM 13166 O O . GLN A 1 1672 ? 2.726 -41.202 1.511 1.00 84.00 1672 GLN A O 1
ATOM 13171 N N . TYR A 1 1673 ? 4.228 -41.529 3.140 1.00 90.44 1673 TYR A N 1
ATOM 13172 C CA . TYR A 1 1673 ? 3.256 -41.488 4.230 1.00 90.44 1673 TYR A CA 1
ATOM 13173 C C . TYR A 1 1673 ? 3.901 -41.111 5.564 1.00 90.44 1673 TYR A C 1
ATOM 13175 O O . TYR A 1 1673 ? 5.122 -41.113 5.725 1.00 90.44 1673 TYR A O 1
ATOM 13183 N N . VAL A 1 1674 ? 3.060 -40.807 6.548 1.00 93.50 1674 VAL A N 1
ATOM 13184 C CA . VAL A 1 1674 ? 3.455 -40.565 7.937 1.00 93.50 1674 VAL A CA 1
ATOM 13185 C C . VAL A 1 1674 ? 2.940 -41.731 8.777 1.00 93.50 1674 VAL A C 1
ATOM 13187 O O . VAL A 1 1674 ? 1.817 -42.187 8.569 1.00 93.50 1674 VAL A O 1
ATOM 13190 N N . TYR A 1 1675 ? 3.747 -42.258 9.694 1.00 94.44 1675 TYR A N 1
ATOM 13191 C CA . TYR A 1 1675 ? 3.397 -43.457 10.456 1.00 94.44 1675 TYR A CA 1
ATOM 13192 C C . TYR A 1 1675 ? 3.807 -43.373 11.927 1.00 94.44 1675 TYR A C 1
ATOM 13194 O O . TYR A 1 1675 ? 4.605 -42.526 12.327 1.00 94.44 1675 TYR A O 1
ATOM 13202 N N . LEU A 1 1676 ? 3.259 -44.274 12.738 1.00 94.62 1676 LEU A N 1
ATOM 13203 C CA . LEU A 1 1676 ? 3.668 -44.521 14.115 1.00 94.62 1676 LEU A CA 1
ATOM 13204 C C . LEU A 1 1676 ? 4.305 -45.899 14.239 1.00 94.62 1676 LEU A C 1
ATOM 13206 O O . LEU A 1 1676 ? 3.909 -46.860 13.570 1.00 94.62 1676 LEU A O 1
ATOM 13210 N N . THR A 1 1677 ? 5.275 -46.001 15.143 1.00 93.88 1677 THR A N 1
ATOM 13211 C CA . THR A 1 1677 ? 5.771 -47.304 15.586 1.00 93.88 1677 THR A CA 1
ATOM 13212 C C . THR A 1 1677 ? 4.658 -48.044 16.343 1.00 93.88 1677 THR A C 1
ATOM 13214 O O . THR A 1 1677 ? 3.747 -47.401 16.874 1.00 93.88 1677 THR A O 1
ATOM 13217 N N . PRO A 1 1678 ? 4.699 -49.384 16.448 1.00 91.94 1678 PRO A N 1
ATOM 13218 C CA . PRO A 1 1678 ? 3.720 -50.134 17.238 1.00 91.94 1678 PRO A CA 1
ATOM 13219 C C . PRO A 1 1678 ? 3.627 -49.654 18.697 1.00 91.94 1678 PRO A C 1
ATOM 13221 O O . PRO A 1 1678 ? 2.543 -49.630 19.278 1.00 91.94 1678 PRO A O 1
ATOM 13224 N N . GLU A 1 1679 ? 4.751 -49.223 19.274 1.00 92.62 1679 GLU A N 1
ATOM 13225 C CA . GLU A 1 1679 ? 4.848 -48.683 20.635 1.00 92.62 1679 GLU A CA 1
ATOM 13226 C C . GLU A 1 1679 ? 4.186 -47.306 20.755 1.00 92.62 1679 GLU A C 1
ATOM 13228 O O . GLU A 1 1679 ? 3.417 -47.060 21.688 1.00 92.62 1679 GLU A O 1
ATOM 13233 N N . ASP A 1 1680 ? 4.432 -46.415 19.791 1.00 93.06 1680 ASP A N 1
ATOM 13234 C CA . ASP A 1 1680 ? 3.800 -45.097 19.761 1.00 93.06 1680 ASP A CA 1
ATOM 13235 C C . ASP A 1 1680 ? 2.295 -45.211 19.478 1.00 93.06 1680 ASP A C 1
ATOM 13237 O O . ASP A 1 1680 ? 1.501 -44.547 20.145 1.00 93.06 1680 ASP A O 1
ATOM 13241 N N . TYR A 1 1681 ? 1.877 -46.101 18.570 1.00 93.31 1681 TYR A N 1
ATOM 13242 C CA . TYR A 1 1681 ? 0.459 -46.365 18.315 1.00 93.31 1681 TYR A CA 1
ATOM 13243 C C . TYR A 1 1681 ? -0.244 -46.929 19.556 1.00 93.31 1681 TYR A C 1
ATOM 13245 O O . TYR A 1 1681 ? -1.339 -46.488 19.893 1.00 93.31 1681 TYR A O 1
ATOM 13253 N N . ALA A 1 1682 ? 0.400 -47.816 20.321 1.00 91.12 1682 ALA A N 1
ATOM 13254 C CA . ALA A 1 1682 ? -0.152 -48.275 21.596 1.00 91.12 1682 ALA A CA 1
ATOM 13255 C C . ALA A 1 1682 ? -0.318 -47.131 22.619 1.00 91.12 1682 ALA A C 1
ATOM 13257 O O . ALA A 1 1682 ? -1.235 -47.165 23.441 1.00 91.12 1682 ALA A O 1
ATOM 13258 N N . ARG A 1 1683 ? 0.540 -46.102 22.568 1.00 91.44 1683 ARG A N 1
ATOM 13259 C CA . ARG A 1 1683 ? 0.492 -44.945 23.476 1.00 91.44 1683 ARG A CA 1
ATOM 13260 C C . ARG A 1 1683 ? -0.568 -43.911 23.087 1.00 91.44 1683 ARG A C 1
ATOM 13262 O O . ARG A 1 1683 ? -1.216 -43.360 23.975 1.00 91.44 1683 ARG A O 1
ATOM 13269 N N . ILE A 1 1684 ? -0.707 -43.606 21.795 1.00 92.12 1684 ILE A N 1
ATOM 13270 C CA . ILE A 1 1684 ? -1.540 -42.496 21.290 1.00 92.12 1684 ILE A CA 1
ATOM 13271 C C . ILE A 1 1684 ? -2.590 -42.922 20.255 1.00 92.12 1684 ILE A C 1
ATOM 13273 O O . ILE A 1 1684 ? -3.160 -42.070 19.579 1.00 92.12 1684 ILE A O 1
ATOM 13277 N N . GLY A 1 1685 ? -2.896 -44.215 20.141 1.00 86.50 1685 GLY A N 1
ATOM 13278 C CA . GLY A 1 1685 ? -3.827 -44.754 19.143 1.00 86.50 1685 GLY A CA 1
ATOM 13279 C C . GLY A 1 1685 ? -5.255 -44.208 19.228 1.00 86.50 1685 GLY A C 1
ATOM 13280 O O . GLY A 1 1685 ? -5.988 -44.286 18.256 1.00 86.50 1685 GLY A O 1
ATOM 13281 N N . SER A 1 1686 ? -5.659 -43.596 20.347 1.00 90.12 1686 SER A N 1
ATOM 13282 C CA . SER A 1 1686 ? -6.937 -42.871 20.441 1.00 90.12 1686 SER A CA 1
ATOM 13283 C C . SER A 1 1686 ? -6.925 -41.503 19.747 1.00 90.12 1686 SER A C 1
ATOM 13285 O O . SER A 1 1686 ? -7.987 -40.979 19.433 1.00 90.12 1686 SER A O 1
ATOM 13287 N N . SER A 1 1687 ? -5.746 -40.904 19.548 1.00 92.44 1687 SER A N 1
ATOM 13288 C CA . SER A 1 1687 ? -5.572 -39.590 18.911 1.00 92.44 1687 SER A CA 1
ATOM 13289 C C . SER A 1 1687 ? -5.462 -39.675 17.385 1.00 92.44 1687 SER A C 1
ATOM 13291 O O . SER A 1 1687 ? -5.427 -38.635 16.726 1.00 92.44 1687 SER A O 1
ATOM 13293 N N . VAL A 1 1688 ? -5.374 -40.878 16.809 1.00 92.69 1688 VAL A N 1
ATOM 13294 C CA . VAL A 1 1688 ? -5.180 -41.095 15.369 1.00 92.69 1688 VAL A CA 1
ATOM 13295 C C . VAL A 1 1688 ? -6.039 -42.246 14.856 1.00 92.69 1688 VAL A C 1
ATOM 13297 O O . VAL A 1 1688 ? -6.213 -43.257 15.527 1.00 92.69 1688 VAL A O 1
ATOM 13300 N N . ILE A 1 1689 ? -6.531 -42.118 13.629 1.00 93.12 1689 ILE A N 1
ATOM 13301 C CA . ILE A 1 1689 ? -7.041 -43.244 12.847 1.00 93.12 1689 ILE A CA 1
ATOM 13302 C C . ILE A 1 1689 ? -5.888 -43.674 11.947 1.00 93.12 1689 ILE A C 1
ATOM 13304 O O . ILE A 1 1689 ? -5.365 -42.862 11.183 1.00 93.12 1689 ILE A O 1
ATOM 13308 N N . ALA A 1 1690 ? -5.451 -44.919 12.098 1.00 92.69 1690 ALA A N 1
ATOM 13309 C CA . ALA A 1 1690 ? -4.307 -45.466 11.388 1.00 92.69 1690 ALA A CA 1
ATOM 13310 C C . ALA A 1 1690 ? -4.571 -46.923 11.006 1.00 92.69 1690 ALA A C 1
ATOM 13312 O O . ALA A 1 1690 ? -5.208 -47.652 11.774 1.00 92.69 1690 ALA A O 1
ATOM 13313 N N . HIS A 1 1691 ? -4.045 -47.351 9.862 1.00 94.31 1691 HIS A N 1
ATOM 13314 C CA . HIS A 1 1691 ? -4.078 -48.744 9.427 1.00 94.31 1691 HIS A CA 1
ATOM 13315 C C . HIS A 1 1691 ? -2.694 -49.396 9.526 1.00 94.31 1691 HIS A C 1
ATOM 13317 O O . HIS A 1 1691 ? -1.652 -48.748 9.410 1.00 94.31 1691 HIS A O 1
ATOM 13323 N N . GLU A 1 1692 ? -2.687 -50.705 9.769 1.00 94.25 1692 GLU A N 1
ATOM 13324 C CA . GLU A 1 1692 ? -1.462 -51.498 9.859 1.00 94.25 1692 GLU A CA 1
ATOM 13325 C C . GLU A 1 1692 ? -0.906 -51.775 8.451 1.00 94.25 1692 GLU A C 1
ATOM 13327 O O . GLU A 1 1692 ? -1.591 -52.350 7.603 1.00 94.25 1692 GLU A O 1
ATOM 13332 N N . LEU A 1 1693 ? 0.356 -51.409 8.220 1.00 91.12 1693 LEU A N 1
ATOM 13333 C CA . LEU A 1 1693 ? 1.137 -51.739 7.031 1.00 91.12 1693 LEU A CA 1
ATOM 13334 C C . LEU A 1 1693 ? 2.339 -52.595 7.448 1.00 91.12 1693 LEU A C 1
ATOM 13336 O O . LEU A 1 1693 ? 3.162 -52.180 8.266 1.00 91.12 1693 LEU A O 1
ATOM 13340 N N . LYS A 1 1694 ? 2.471 -53.789 6.865 1.00 88.88 1694 LYS A N 1
ATOM 13341 C CA . LYS A 1 1694 ? 3.666 -54.630 7.020 1.00 88.88 1694 LYS A CA 1
ATOM 13342 C C . LYS A 1 1694 ? 4.558 -54.493 5.798 1.00 88.88 1694 LYS A C 1
ATOM 13344 O O . LYS A 1 1694 ? 4.130 -54.810 4.692 1.00 88.88 1694 LYS A O 1
ATOM 13349 N N . LEU A 1 1695 ? 5.788 -54.038 6.016 1.00 83.00 1695 LEU A N 1
ATOM 13350 C CA . LEU A 1 1695 ? 6.807 -53.963 4.973 1.00 83.00 1695 LEU A CA 1
ATOM 13351 C C . LEU A 1 1695 ? 7.455 -55.328 4.732 1.00 83.00 1695 LEU A C 1
ATOM 13353 O O . LEU A 1 1695 ? 7.478 -56.186 5.616 1.00 83.00 1695 LEU A O 1
ATOM 13357 N N . GLU A 1 1696 ? 8.064 -55.498 3.557 1.00 78.56 1696 GLU A N 1
ATOM 13358 C CA . GLU A 1 1696 ? 8.837 -56.701 3.213 1.00 78.56 1696 GLU A CA 1
ATOM 13359 C C . GLU A 1 1696 ? 10.015 -56.951 4.174 1.00 78.56 1696 GLU A C 1
ATOM 13361 O O . GLU A 1 1696 ? 10.427 -58.093 4.363 1.00 78.56 1696 GLU A O 1
ATOM 13366 N N . SER A 1 1697 ? 10.510 -55.907 4.851 1.00 80.56 1697 SER A N 1
ATOM 13367 C CA . SER A 1 1697 ? 11.540 -55.997 5.896 1.00 80.56 1697 SER A CA 1
ATOM 13368 C C . SER A 1 1697 ? 11.061 -56.664 7.196 1.00 80.56 1697 SER A C 1
ATOM 13370 O O . SER A 1 1697 ? 11.876 -56.971 8.065 1.00 80.56 1697 SER A O 1
ATOM 13372 N N . GLY A 1 1698 ? 9.749 -56.870 7.358 1.00 81.00 1698 GLY A N 1
ATOM 13373 C CA . GLY A 1 1698 ? 9.118 -57.325 8.599 1.00 81.00 1698 GLY A CA 1
ATOM 13374 C C . GLY A 1 1698 ? 8.782 -56.198 9.585 1.00 81.00 1698 GLY A C 1
ATOM 13375 O O . GLY A 1 1698 ? 8.113 -56.454 10.589 1.00 81.00 1698 GLY A O 1
ATOM 13376 N N . GLU A 1 1699 ? 9.191 -54.953 9.309 1.00 88.50 1699 GLU A N 1
ATOM 13377 C CA . GLU A 1 1699 ? 8.785 -53.792 10.106 1.00 88.50 1699 GLU A CA 1
ATOM 13378 C C . GLU A 1 1699 ? 7.269 -53.575 9.977 1.00 88.50 1699 GLU A C 1
ATOM 13380 O O . GLU A 1 1699 ? 6.707 -53.554 8.878 1.00 88.50 1699 GLU A O 1
ATOM 13385 N N . THR A 1 1700 ? 6.598 -53.423 11.119 1.00 90.94 1700 THR A N 1
ATOM 13386 C CA . THR A 1 1700 ? 5.169 -53.095 11.175 1.00 90.94 1700 THR A CA 1
ATOM 13387 C C . THR A 1 1700 ? 5.026 -51.597 11.414 1.00 90.94 1700 THR A C 1
ATOM 13389 O O . THR A 1 1700 ? 5.523 -51.082 12.416 1.00 90.94 1700 THR A O 1
ATOM 13392 N N . ARG A 1 1701 ? 4.352 -50.901 10.500 1.00 94.06 1701 ARG A N 1
ATOM 13393 C CA . ARG A 1 1701 ? 4.129 -49.454 10.535 1.00 94.06 1701 ARG A CA 1
ATOM 13394 C C . ARG A 1 1701 ? 2.633 -49.178 10.660 1.00 94.06 1701 ARG A C 1
ATOM 13396 O O . ARG A 1 1701 ? 1.843 -49.738 9.909 1.00 94.06 1701 ARG A O 1
ATOM 13403 N N . TRP A 1 1702 ? 2.237 -48.315 11.590 1.00 95.31 1702 TRP A N 1
ATOM 13404 C CA . TRP A 1 1702 ? 0.855 -47.834 11.689 1.00 95.31 1702 TRP A CA 1
ATOM 13405 C C . TRP A 1 1702 ? 0.730 -46.531 10.916 1.00 95.31 1702 TRP A C 1
ATOM 13407 O O . TRP A 1 1702 ? 1.074 -45.467 11.431 1.00 95.31 1702 TRP A O 1
ATOM 13417 N N . VAL A 1 1703 ? 0.309 -46.622 9.659 1.00 95.31 1703 VAL A N 1
ATOM 13418 C CA . VAL A 1 1703 ? 0.203 -45.472 8.759 1.00 95.31 1703 VAL A CA 1
ATOM 13419 C C . VAL A 1 1703 ? -0.964 -44.601 9.202 1.00 95.31 1703 VAL A C 1
ATOM 13421 O O . VAL A 1 1703 ? -2.079 -45.090 9.348 1.00 95.31 1703 VAL A O 1
ATOM 13424 N N . ILE A 1 1704 ? -0.698 -43.321 9.456 1.00 95.38 1704 ILE A N 1
ATOM 13425 C CA . ILE A 1 1704 ? -1.700 -42.372 9.943 1.00 95.38 1704 ILE A CA 1
ATOM 13426 C C . ILE A 1 1704 ? -2.575 -41.935 8.766 1.00 95.38 1704 ILE A C 1
ATOM 13428 O O . ILE A 1 1704 ? -2.105 -41.228 7.878 1.00 95.38 1704 ILE A O 1
ATOM 13432 N N . ASP A 1 1705 ? -3.858 -42.290 8.803 1.00 93.50 1705 ASP A N 1
ATOM 13433 C CA . ASP A 1 1705 ? -4.860 -41.827 7.835 1.00 93.50 1705 ASP A CA 1
ATOM 13434 C C . ASP A 1 1705 ? -5.487 -40.502 8.268 1.00 93.50 1705 ASP A C 1
ATOM 13436 O O . ASP A 1 1705 ? -5.847 -39.655 7.451 1.00 93.50 1705 ASP A O 1
ATOM 13440 N N . THR A 1 1706 ? -5.689 -40.318 9.575 1.00 93.62 1706 THR A N 1
ATOM 13441 C CA . THR A 1 1706 ? -6.337 -39.124 10.129 1.00 93.62 1706 THR A CA 1
ATOM 13442 C C . THR A 1 1706 ? -5.817 -38.825 11.530 1.00 93.62 1706 THR A C 1
ATOM 13444 O O . THR A 1 1706 ? -5.663 -39.723 12.356 1.00 93.62 1706 THR A O 1
ATOM 13447 N N . ILE A 1 1707 ? -5.589 -37.544 11.822 1.00 93.38 1707 ILE A N 1
ATOM 13448 C CA . ILE A 1 1707 ? -5.263 -37.053 13.164 1.00 93.38 1707 ILE A CA 1
ATOM 13449 C C . ILE A 1 1707 ? -6.539 -36.486 13.787 1.00 93.38 1707 ILE A C 1
ATOM 13451 O O . ILE A 1 1707 ? -7.131 -35.561 13.238 1.00 93.38 1707 ILE A O 1
ATOM 13455 N N . VAL A 1 1708 ? -6.947 -37.043 14.928 1.00 92.00 1708 VAL A N 1
ATOM 13456 C CA . VAL A 1 1708 ? -8.089 -36.570 15.729 1.00 92.00 1708 VAL A CA 1
ATOM 13457 C C . VAL A 1 1708 ? -7.601 -35.631 16.835 1.00 92.00 1708 VAL A C 1
ATOM 13459 O O . VAL A 1 1708 ? -8.165 -34.561 17.026 1.00 92.00 1708 VAL A O 1
ATOM 13462 N N . GLY A 1 1709 ? -6.503 -35.998 17.506 1.00 90.31 1709 GLY A N 1
ATOM 13463 C CA . GLY A 1 1709 ? -5.965 -35.272 18.657 1.00 90.31 1709 GLY A CA 1
ATOM 13464 C C . GLY A 1 1709 ? -6.701 -35.577 19.966 1.00 90.31 1709 GLY A C 1
ATOM 13465 O O . GLY A 1 1709 ? -7.867 -35.966 19.982 1.00 90.31 1709 GLY A O 1
ATOM 13466 N N . LYS A 1 1710 ? -5.990 -35.444 21.088 1.00 87.31 1710 LYS A N 1
ATOM 13467 C CA . LYS A 1 1710 ? -6.529 -35.682 22.435 1.00 87.31 1710 LYS A CA 1
ATOM 13468 C C . LYS A 1 1710 ? -7.216 -34.450 23.023 1.00 87.31 1710 LYS A C 1
ATOM 13470 O O . LYS A 1 1710 ? -8.158 -34.592 23.800 1.00 87.31 1710 LYS A O 1
ATOM 13475 N N . GLU A 1 1711 ? -6.701 -33.261 22.712 1.00 84.81 1711 GLU A N 1
ATOM 13476 C CA . GLU A 1 1711 ? -7.307 -31.988 23.106 1.00 84.81 1711 GLU A CA 1
ATOM 13477 C C . GLU A 1 1711 ? -8.326 -31.522 22.069 1.00 84.81 1711 GLU A C 1
ATOM 13479 O O . GLU A 1 1711 ? -8.106 -31.646 20.869 1.00 84.81 1711 GLU A O 1
ATOM 13484 N N . ASP A 1 1712 ? -9.413 -30.932 22.558 1.00 83.25 1712 ASP A N 1
ATOM 13485 C CA . ASP A 1 1712 ? -10.435 -30.292 21.737 1.00 83.25 1712 ASP A CA 1
ATOM 13486 C C . ASP A 1 1712 ? -10.050 -28.831 21.433 1.00 83.25 1712 ASP A C 1
ATOM 13488 O O . ASP A 1 1712 ? -9.378 -28.157 22.226 1.00 83.25 1712 ASP A O 1
ATOM 13492 N N . GLY A 1 1713 ? -10.517 -28.301 20.305 1.00 85.50 1713 GLY A N 1
ATOM 13493 C CA . GLY A 1 1713 ? -10.282 -26.914 19.903 1.00 85.50 1713 GLY A CA 1
ATOM 13494 C C . GLY A 1 1713 ? -9.000 -26.693 19.096 1.00 85.50 1713 GLY A C 1
ATOM 13495 O O . GLY A 1 1713 ? -8.392 -25.620 19.190 1.00 85.50 1713 GLY A O 1
ATOM 13496 N N . LEU A 1 1714 ? -8.623 -27.679 18.291 1.00 88.81 1714 LEU A N 1
ATOM 13497 C CA . LEU A 1 1714 ? -7.551 -27.654 17.303 1.00 88.81 1714 LEU A CA 1
ATOM 13498 C C . LEU A 1 1714 ? -8.035 -27.127 15.939 1.00 88.81 1714 LEU A C 1
ATOM 13500 O O . LEU A 1 1714 ? -7.270 -26.438 15.260 1.00 88.81 1714 LEU A O 1
ATOM 13504 N N . GLY A 1 1715 ? -9.287 -27.414 15.546 1.00 89.38 1715 GLY A N 1
ATOM 13505 C CA . GLY A 1 1715 ? -9.772 -27.164 14.181 1.00 89.38 1715 GLY A CA 1
ATOM 13506 C C . GLY A 1 1715 ? -11.290 -27.003 14.008 1.00 89.38 1715 GLY A C 1
ATOM 13507 O O . GLY A 1 1715 ? -11.852 -25.945 14.302 1.00 89.38 1715 GLY A O 1
ATOM 13508 N N . VAL A 1 1716 ? -11.953 -28.003 13.412 1.00 92.38 1716 VAL A N 1
ATOM 13509 C CA . VAL A 1 1716 ? -13.327 -27.903 12.863 1.00 92.38 1716 VAL A CA 1
ATOM 13510 C C . VAL A 1 1716 ? -14.411 -27.700 13.922 1.00 92.38 1716 VAL A C 1
ATOM 13512 O O . VAL A 1 1716 ? -15.422 -27.047 13.668 1.00 92.38 1716 VAL A O 1
ATOM 13515 N N . GLU A 1 1717 ? -14.187 -28.189 15.130 1.00 91.19 1717 GLU A N 1
ATOM 13516 C CA . GLU A 1 1717 ? -14.994 -27.948 16.319 1.00 91.19 1717 GLU A CA 1
ATOM 13517 C C . GLU A 1 1717 ? -15.082 -26.448 16.657 1.00 91.19 1717 GLU A C 1
ATOM 13519 O O . GLU A 1 1717 ? -16.169 -25.963 16.978 1.00 91.19 1717 GLU A O 1
ATOM 13524 N N . ASN A 1 1718 ? -13.996 -25.682 16.463 1.00 92.38 1718 ASN A N 1
ATOM 13525 C CA . ASN A 1 1718 ? -13.987 -24.222 16.629 1.00 92.38 1718 ASN A CA 1
ATOM 13526 C C . ASN A 1 1718 ? -14.769 -23.528 15.510 1.00 92.38 1718 ASN A C 1
ATOM 13528 O O . ASN A 1 1718 ? -15.386 -22.488 15.730 1.00 92.38 1718 ASN A O 1
ATOM 13532 N N . LEU A 1 1719 ? -14.761 -24.082 14.292 1.00 92.19 1719 LEU A N 1
ATOM 13533 C CA . LEU A 1 1719 ? -15.543 -23.544 13.173 1.00 92.19 1719 LEU A CA 1
ATOM 13534 C C . LEU A 1 1719 ? -17.043 -23.780 13.383 1.00 92.19 1719 LEU A C 1
ATOM 13536 O O . LEU A 1 1719 ? -17.847 -22.880 13.138 1.00 92.19 1719 LEU A O 1
ATOM 13540 N N . SER A 1 1720 ? -17.415 -24.961 13.885 1.00 92.88 1720 SER A N 1
ATOM 13541 C CA . SER A 1 1720 ? -18.789 -25.268 14.294 1.00 92.88 1720 SER A CA 1
ATOM 13542 C C . SER A 1 1720 ? -19.257 -24.315 15.399 1.00 92.88 1720 SER A C 1
ATOM 13544 O O . SER A 1 1720 ? -20.338 -23.724 15.300 1.00 92.88 1720 SER A O 1
ATOM 13546 N N . GLY A 1 1721 ? -18.405 -24.075 16.402 1.00 93.06 1721 GLY A N 1
ATOM 13547 C CA . GLY A 1 1721 ? -18.669 -23.102 17.459 1.00 93.06 1721 GLY A CA 1
ATOM 13548 C C . GLY A 1 1721 ? -18.798 -21.668 16.948 1.00 93.06 1721 GLY A C 1
ATOM 13549 O O . GLY A 1 1721 ? -19.793 -21.005 17.249 1.00 93.06 1721 GLY A O 1
ATOM 13550 N N . SER A 1 1722 ? -17.890 -21.243 16.067 1.00 95.31 1722 SER A N 1
ATOM 13551 C CA . SER A 1 1722 ? -17.948 -19.957 15.363 1.00 95.31 1722 SER A CA 1
ATOM 13552 C C . SER A 1 1722 ? -19.271 -19.776 14.604 1.00 95.31 1722 SER A C 1
ATOM 13554 O O . SER A 1 1722 ? -19.902 -18.720 14.684 1.00 95.31 1722 SER A O 1
ATOM 13556 N N . GLY A 1 1723 ? -19.744 -20.814 13.906 1.00 94.56 1723 GLY A N 1
ATOM 13557 C CA . GLY A 1 1723 ? -21.043 -20.806 13.227 1.00 94.56 1723 GLY A CA 1
ATOM 13558 C C . GLY A 1 1723 ? -22.221 -20.656 14.196 1.00 94.56 1723 GLY A C 1
ATOM 13559 O O . GLY A 1 1723 ? -23.151 -19.885 13.937 1.00 94.56 1723 GLY A O 1
ATOM 13560 N N . ALA A 1 1724 ? -22.168 -21.334 15.345 1.00 94.44 1724 ALA A N 1
ATOM 13561 C CA . ALA A 1 1724 ? -23.202 -21.243 16.371 1.00 94.44 1724 ALA A CA 1
ATOM 13562 C C . ALA A 1 1724 ? -23.298 -19.836 16.989 1.00 94.44 1724 ALA A C 1
ATOM 13564 O O . ALA A 1 1724 ? -24.408 -19.317 17.143 1.00 94.44 1724 ALA A O 1
ATOM 13565 N N . ILE A 1 1725 ? -22.167 -19.196 17.307 1.00 96.56 1725 ILE A N 1
ATOM 13566 C CA . ILE A 1 1725 ? -22.163 -17.829 17.860 1.00 96.56 1725 ILE A CA 1
ATOM 13567 C C . ILE A 1 1725 ? -22.534 -16.778 16.811 1.00 96.56 1725 ILE A C 1
ATOM 13569 O O . ILE A 1 1725 ? -23.242 -15.830 17.144 1.00 96.56 1725 ILE A O 1
ATOM 13573 N N . ALA A 1 1726 ? -22.158 -16.968 15.541 1.00 95.62 1726 ALA A N 1
ATOM 13574 C CA . ALA A 1 1726 ? -22.594 -16.101 14.447 1.00 95.62 1726 ALA A CA 1
ATOM 13575 C C . ALA A 1 1726 ? -24.127 -16.107 14.311 1.00 95.62 1726 ALA A C 1
ATOM 13577 O O . ALA A 1 1726 ? -24.762 -15.050 14.277 1.00 95.62 1726 ALA A O 1
ATOM 13578 N N . GLY A 1 1727 ? -24.735 -17.299 14.302 1.00 94.81 1727 GLY A N 1
ATOM 13579 C CA . GLY A 1 1727 ? -26.191 -17.447 14.270 1.00 94.81 1727 GLY A CA 1
ATOM 13580 C C . GLY A 1 1727 ? -26.874 -16.829 15.494 1.00 94.81 1727 GLY A C 1
ATOM 13581 O O . GLY A 1 1727 ? -27.865 -16.108 15.353 1.00 94.81 1727 GLY A O 1
ATOM 13582 N N . ALA A 1 1728 ? -26.320 -17.052 16.691 1.00 94.88 1728 ALA A N 1
ATOM 13583 C CA . ALA A 1 1728 ? -26.855 -16.496 17.932 1.00 94.88 1728 ALA A CA 1
ATOM 13584 C C . ALA A 1 1728 ? -26.803 -14.959 17.955 1.00 94.88 1728 ALA A C 1
ATOM 13586 O O . ALA A 1 1728 ? -27.805 -14.319 18.275 1.00 94.88 1728 ALA A O 1
ATOM 13587 N N . TYR A 1 1729 ? -25.676 -14.354 17.570 1.00 96.00 1729 TYR A N 1
ATOM 13588 C CA . TYR A 1 1729 ? -25.505 -12.899 17.599 1.00 96.00 1729 TYR A CA 1
ATOM 13589 C C . TYR A 1 1729 ? -26.324 -12.193 16.505 1.00 96.00 1729 TYR A C 1
ATOM 13591 O O . TYR A 1 1729 ? -26.909 -11.138 16.748 1.00 96.00 1729 TYR A O 1
ATOM 13599 N N . SER A 1 1730 ? -26.484 -12.822 15.332 1.00 95.31 1730 SER A N 1
ATOM 13600 C CA . SER A 1 1730 ? -27.406 -12.350 14.286 1.00 95.31 1730 SER A CA 1
ATOM 13601 C C . SER A 1 1730 ? -28.865 -12.323 14.759 1.00 95.31 1730 SER A C 1
ATOM 13603 O O . SER A 1 1730 ? -29.604 -11.376 14.476 1.00 95.31 1730 SER A O 1
ATOM 13605 N N . ARG A 1 1731 ? -29.291 -13.347 15.514 1.00 95.62 1731 ARG A N 1
ATOM 13606 C CA . ARG A 1 1731 ? -30.601 -13.352 16.178 1.00 95.62 1731 ARG A CA 1
ATOM 13607 C C . ARG A 1 1731 ? -30.688 -12.245 17.229 1.00 95.62 1731 ARG A C 1
ATOM 13609 O O . ARG A 1 1731 ? -31.691 -11.535 17.264 1.00 95.62 1731 ARG A O 1
ATOM 13616 N N . ALA A 1 1732 ? -29.637 -12.057 18.025 1.00 95.62 1732 ALA A N 1
ATOM 13617 C CA . ALA A 1 1732 ? -29.608 -11.041 19.070 1.00 95.62 1732 ALA A CA 1
ATOM 13618 C C . ALA A 1 1732 ? -29.849 -9.628 18.531 1.00 95.62 1732 ALA A C 1
ATOM 13620 O O . ALA A 1 1732 ? -30.658 -8.919 19.112 1.00 95.62 1732 ALA A O 1
ATOM 13621 N N . TYR A 1 1733 ? -29.282 -9.246 17.381 1.00 95.44 1733 TYR A N 1
ATOM 13622 C CA . TYR A 1 1733 ? -29.564 -7.942 16.756 1.00 95.44 1733 TYR A CA 1
ATOM 13623 C C . TYR A 1 1733 ? -31.064 -7.708 16.462 1.00 95.44 1733 TYR A C 1
ATOM 13625 O O . TYR A 1 1733 ? -31.539 -6.571 16.454 1.00 95.44 1733 TYR A O 1
ATOM 13633 N N . LYS A 1 1734 ? -31.834 -8.778 16.209 1.00 91.94 1734 LYS A N 1
ATOM 13634 C CA . LYS A 1 1734 ? -33.278 -8.690 15.936 1.00 91.94 1734 LYS A CA 1
ATOM 13635 C C . LYS A 1 1734 ? -34.123 -8.628 17.208 1.00 91.94 1734 LYS A C 1
ATOM 13637 O O . LYS A 1 1734 ? -35.189 -8.010 17.166 1.00 91.94 1734 LYS A O 1
ATOM 13642 N N . GLU A 1 1735 ? -33.692 -9.308 18.268 1.00 92.94 1735 GLU A N 1
ATOM 13643 C CA . GLU A 1 1735 ? -34.462 -9.533 19.503 1.00 92.94 1735 GLU A CA 1
ATOM 13644 C C . GLU A 1 1735 ? -34.049 -8.618 20.664 1.00 92.94 1735 GLU A C 1
ATOM 13646 O O . GLU A 1 1735 ? -34.831 -8.422 21.595 1.00 92.94 1735 GLU A O 1
ATOM 13651 N N . THR A 1 1736 ? -32.845 -8.049 20.615 1.00 94.44 1736 THR A N 1
ATOM 13652 C CA . THR A 1 1736 ? -32.307 -7.131 21.618 1.00 94.44 1736 THR A CA 1
ATOM 13653 C C . THR A 1 1736 ? -31.414 -6.048 20.993 1.00 94.44 1736 THR A C 1
ATOM 13655 O O . THR A 1 1736 ? -31.131 -6.051 19.795 1.00 94.44 1736 THR A O 1
ATOM 13658 N N . PHE A 1 1737 ? -30.957 -5.096 21.807 1.00 96.19 1737 PHE A N 1
ATOM 13659 C CA . PHE A 1 1737 ? -29.929 -4.139 21.409 1.00 96.19 1737 PHE A CA 1
ATOM 13660 C C . PHE A 1 1737 ? -28.549 -4.801 21.471 1.00 96.19 1737 PHE A C 1
ATOM 13662 O O . PHE A 1 1737 ? -28.144 -5.301 22.517 1.00 96.19 1737 PHE A O 1
ATOM 13669 N N . THR A 1 1738 ? -27.813 -4.770 20.366 1.00 97.38 1738 THR A N 1
ATOM 13670 C CA . THR A 1 1738 ? -26.438 -5.278 20.257 1.00 97.38 1738 THR A CA 1
ATOM 13671 C C . THR A 1 1738 ? -25.488 -4.143 19.916 1.00 97.38 1738 THR A C 1
ATOM 13673 O O . THR A 1 1738 ? -25.813 -3.332 19.053 1.00 97.38 1738 THR A O 1
ATOM 13676 N N . LEU A 1 1739 ? -24.313 -4.098 20.536 1.00 97.56 1739 LEU A N 1
ATOM 13677 C CA . LEU A 1 1739 ? -23.239 -3.183 20.149 1.00 97.56 1739 LEU A CA 1
ATOM 13678 C C . LEU A 1 1739 ? -21.887 -3.861 20.356 1.00 97.56 1739 LEU A C 1
ATOM 13680 O O . LEU A 1 1739 ? -21.645 -4.454 21.405 1.00 97.56 1739 LEU A O 1
ATOM 13684 N N . THR A 1 1740 ? -21.008 -3.766 19.362 1.00 98.19 1740 THR A N 1
ATOM 13685 C CA . THR A 1 1740 ? -19.624 -4.243 19.453 1.00 98.19 1740 THR A CA 1
ATOM 13686 C C . THR A 1 1740 ? -18.665 -3.064 19.580 1.00 98.19 1740 THR A C 1
ATOM 13688 O O . THR A 1 1740 ? -18.763 -2.095 18.830 1.00 98.19 1740 THR A O 1
ATOM 13691 N N . TYR A 1 1741 ? -17.725 -3.153 20.516 1.00 98.06 1741 TYR A N 1
ATOM 13692 C CA . TYR A 1 1741 ? -16.624 -2.214 20.670 1.00 98.06 1741 TYR A CA 1
ATOM 13693 C C . TYR A 1 1741 ? -15.289 -2.915 20.431 1.00 98.06 1741 TYR A C 1
ATOM 13695 O O . TYR A 1 1741 ? -14.920 -3.832 21.161 1.00 98.06 1741 TYR A O 1
ATOM 13703 N N . VAL A 1 1742 ? -14.564 -2.481 19.405 1.00 97.69 1742 VAL A N 1
ATOM 13704 C CA . VAL A 1 1742 ? -13.262 -3.025 19.013 1.00 97.69 1742 VAL A CA 1
ATOM 13705 C C . VAL A 1 1742 ? -12.167 -2.270 19.765 1.00 97.69 1742 VAL A C 1
ATOM 13707 O O . VAL A 1 1742 ? -11.699 -1.220 19.324 1.00 97.69 1742 VAL A O 1
ATOM 13710 N N . THR A 1 1743 ? -11.801 -2.815 20.927 1.00 95.12 1743 THR A N 1
ATOM 13711 C CA . THR A 1 1743 ? -10.765 -2.285 21.837 1.00 95.12 1743 THR A CA 1
ATOM 13712 C C . THR A 1 1743 ? -9.367 -2.832 21.530 1.00 95.12 1743 THR A C 1
ATOM 13714 O O . THR A 1 1743 ? -8.360 -2.209 21.860 1.00 95.12 1743 THR A O 1
ATOM 13717 N N . GLY A 1 1744 ? -9.289 -3.985 20.866 1.00 92.50 1744 GLY A N 1
ATOM 13718 C CA . GLY A 1 1744 ? -8.047 -4.574 20.376 1.00 92.50 1744 GLY A CA 1
ATOM 13719 C C . GLY A 1 1744 ? -8.234 -5.159 18.981 1.00 92.50 1744 GLY A C 1
ATOM 13720 O O . GLY A 1 1744 ? -9.339 -5.143 18.427 1.00 92.50 1744 GLY A O 1
ATOM 13721 N N . ARG A 1 1745 ? -7.169 -5.738 18.414 1.00 92.69 1745 ARG A N 1
ATOM 13722 C CA . ARG A 1 1745 ? -7.263 -6.464 17.137 1.00 92.69 1745 ARG A CA 1
ATOM 13723 C C . ARG A 1 1745 ? -8.420 -7.471 17.172 1.00 92.69 1745 ARG A C 1
ATOM 13725 O O . ARG A 1 1745 ? -8.615 -8.166 18.169 1.00 92.69 1745 ARG A O 1
ATOM 13732 N N . THR A 1 1746 ? -9.182 -7.540 16.088 1.00 95.81 1746 THR A N 1
ATOM 13733 C CA . THR A 1 1746 ? -10.362 -8.404 15.981 1.00 95.81 1746 THR A CA 1
ATOM 13734 C C . THR A 1 1746 ? -10.295 -9.177 14.672 1.00 95.81 1746 THR A C 1
ATOM 13736 O O . THR A 1 1746 ? -10.230 -8.576 13.600 1.00 95.81 1746 THR A O 1
ATOM 13739 N N . VAL A 1 1747 ? -10.256 -10.512 14.762 1.00 95.44 1747 VAL A N 1
ATOM 13740 C CA . VAL A 1 1747 ? -9.873 -11.387 13.643 1.00 95.44 1747 VAL A CA 1
ATOM 13741 C C . VAL A 1 1747 ? -10.940 -12.450 13.364 1.00 95.44 1747 VAL A C 1
ATOM 13743 O O . VAL A 1 1747 ? -11.536 -13.002 14.288 1.00 95.44 1747 VAL A O 1
ATOM 13746 N N . GLY A 1 1748 ? -11.179 -12.776 12.091 1.00 94.94 1748 GLY A N 1
ATOM 13747 C CA . GLY A 1 1748 ? -12.000 -13.923 11.681 1.00 94.94 1748 GLY A CA 1
ATOM 13748 C C . GLY A 1 1748 ? -13.441 -13.838 12.196 1.00 94.94 1748 GLY A C 1
ATOM 13749 O O . GLY A 1 1748 ? -14.154 -12.887 11.880 1.00 94.94 1748 GLY A O 1
ATOM 13750 N N . ILE A 1 1749 ? -13.877 -14.809 13.010 1.00 95.62 1749 ILE A N 1
ATOM 13751 C CA . ILE A 1 1749 ? -15.219 -14.789 13.621 1.00 95.62 1749 ILE A CA 1
ATOM 13752 C C . ILE A 1 1749 ? -15.466 -13.525 14.454 1.00 95.62 1749 ILE A C 1
ATOM 13754 O O . ILE A 1 1749 ? -16.570 -12.994 14.423 1.00 95.62 1749 ILE A O 1
ATOM 13758 N N . GLY A 1 1750 ? -14.444 -12.972 15.114 1.00 94.75 1750 GLY A N 1
ATOM 13759 C CA . GLY A 1 1750 ? -14.571 -11.706 15.836 1.00 94.75 1750 GLY A CA 1
ATOM 13760 C C . GLY A 1 1750 ? -14.968 -10.547 14.916 1.00 94.75 1750 GLY A C 1
ATOM 13761 O O . GLY A 1 1750 ? -15.816 -9.733 15.278 1.00 94.75 1750 GLY A O 1
ATOM 13762 N N . ALA A 1 1751 ? -14.412 -10.500 13.700 1.00 96.06 1751 ALA A N 1
ATOM 13763 C CA . ALA A 1 1751 ? -14.769 -9.494 12.698 1.00 96.06 1751 ALA A CA 1
ATOM 13764 C C . ALA A 1 1751 ? -16.202 -9.699 12.182 1.00 96.06 1751 ALA A C 1
ATOM 13766 O O . ALA A 1 1751 ? -16.956 -8.737 12.028 1.00 96.06 1751 ALA A O 1
ATOM 13767 N N . TYR A 1 1752 ? -16.619 -10.955 11.993 1.00 96.94 1752 TYR A N 1
ATOM 13768 C CA . TYR A 1 1752 ? -18.011 -11.269 11.674 1.00 96.94 1752 TYR A CA 1
ATOM 13769 C C . TYR A 1 1752 ? -18.967 -10.896 12.800 1.00 96.94 1752 TYR A C 1
ATOM 13771 O O . TYR A 1 1752 ? -20.031 -10.377 12.499 1.00 96.94 1752 TYR A O 1
ATOM 13779 N N . LEU A 1 1753 ? -18.622 -11.107 14.072 1.00 96.50 1753 LEU A N 1
ATOM 13780 C CA . LEU A 1 1753 ? -19.453 -10.676 15.198 1.00 96.50 1753 LEU A CA 1
ATOM 13781 C C . LEU A 1 1753 ? -19.617 -9.153 15.216 1.00 96.50 1753 LEU A C 1
ATOM 13783 O O . LEU A 1 1753 ? -20.742 -8.682 15.368 1.00 96.50 1753 LEU A O 1
ATOM 13787 N N . ALA A 1 1754 ? -18.542 -8.396 14.963 1.00 93.94 1754 ALA A N 1
ATOM 13788 C CA . ALA A 1 1754 ? -18.618 -6.942 14.823 1.00 93.94 1754 ALA A CA 1
ATOM 13789 C C . ALA A 1 1754 ? -19.600 -6.528 13.716 1.00 93.94 1754 ALA A C 1
ATOM 13791 O O . ALA A 1 1754 ? -20.446 -5.660 13.933 1.00 93.94 1754 ALA A O 1
ATOM 13792 N N . ARG A 1 1755 ? -19.570 -7.210 12.559 1.00 94.75 1755 ARG A N 1
ATOM 13793 C CA . ARG A 1 1755 ? -20.559 -6.979 11.500 1.00 94.75 1755 ARG A CA 1
ATOM 13794 C C . ARG A 1 1755 ? -21.952 -7.446 11.910 1.00 94.75 1755 ARG A C 1
ATOM 13796 O O . ARG A 1 1755 ? -22.883 -6.680 11.764 1.00 94.75 1755 ARG A O 1
ATOM 13803 N N . LEU A 1 1756 ? -22.138 -8.661 12.414 1.00 94.62 1756 LEU A N 1
ATOM 13804 C CA . LEU A 1 1756 ? -23.448 -9.255 12.723 1.00 94.62 1756 LEU A CA 1
ATOM 13805 C C . LEU A 1 1756 ? -24.181 -8.535 13.860 1.00 94.62 1756 LEU A C 1
ATOM 13807 O O . LEU A 1 1756 ? -25.410 -8.504 13.854 1.00 94.62 1756 LEU A O 1
ATOM 13811 N N . GLY A 1 1757 ? -23.445 -7.917 14.788 1.00 91.44 1757 GLY A N 1
ATOM 13812 C CA . GLY A 1 1757 ? -24.000 -7.001 15.787 1.00 91.44 1757 GLY A CA 1
ATOM 13813 C C . GLY A 1 1757 ? -24.494 -5.676 15.205 1.00 91.44 1757 GLY A C 1
ATOM 13814 O O . GLY A 1 1757 ? -25.213 -4.951 15.898 1.00 91.44 1757 GLY A O 1
ATOM 13815 N N . MET A 1 1758 ? -24.139 -5.393 13.945 1.00 93.12 1758 MET A N 1
ATOM 13816 C CA . MET A 1 1758 ? -24.371 -4.188 13.141 1.00 93.12 1758 MET A CA 1
ATOM 13817 C C . MET A 1 1758 ? -23.724 -2.936 13.723 1.00 93.12 1758 MET A C 1
ATOM 13819 O O . MET A 1 1758 ? -22.873 -2.340 13.077 1.00 93.12 1758 MET A O 1
ATOM 13823 N N . ARG A 1 1759 ? -24.100 -2.546 14.942 1.00 96.62 1759 ARG A N 1
ATOM 13824 C CA . ARG A 1 1759 ? -23.590 -1.354 15.623 1.00 96.62 1759 ARG A CA 1
ATOM 13825 C C . ARG A 1 1759 ? -22.170 -1.600 16.109 1.00 96.62 1759 ARG A C 1
ATOM 13827 O O . ARG A 1 1759 ? -21.966 -2.379 17.044 1.00 96.62 1759 ARG A O 1
ATOM 13834 N N . CYS A 1 1760 ? -21.207 -0.920 15.496 1.00 97.31 1760 CYS A N 1
ATOM 13835 C CA . CYS A 1 1760 ? -19.793 -1.105 15.798 1.00 97.31 1760 CYS A CA 1
ATOM 13836 C C . CYS A 1 1760 ? -19.095 0.223 16.115 1.00 97.31 1760 CYS A C 1
ATOM 13838 O O . CYS A 1 1760 ? -19.229 1.200 15.378 1.00 97.31 1760 CYS A O 1
ATOM 13840 N N . ILE A 1 1761 ? -18.312 0.234 17.194 1.00 98.06 1761 ILE A N 1
ATOM 13841 C CA . ILE A 1 1761 ? -17.387 1.312 17.557 1.00 98.06 1761 ILE A CA 1
ATOM 13842 C C . ILE A 1 1761 ? -15.959 0.770 17.427 1.00 98.06 1761 ILE A C 1
ATOM 13844 O O . ILE A 1 1761 ? -15.674 -0.320 17.925 1.00 98.06 1761 ILE A O 1
ATOM 13848 N N . GLN A 1 1762 ? -15.065 1.506 16.770 1.00 97.06 1762 GLN A N 1
ATOM 13849 C CA . GLN A 1 1762 ? -13.683 1.080 16.520 1.00 97.06 1762 GLN A CA 1
ATOM 13850 C C . GLN A 1 1762 ? -12.675 2.079 17.090 1.00 97.06 1762 GLN A C 1
ATOM 13852 O O . GLN A 1 1762 ? -12.806 3.283 16.875 1.00 97.06 1762 GLN A O 1
ATOM 13857 N N . ARG A 1 1763 ? -11.630 1.594 17.766 1.00 94.00 1763 ARG A N 1
ATOM 13858 C CA . ARG A 1 1763 ? -10.473 2.434 18.101 1.00 94.00 1763 ARG A CA 1
ATOM 13859 C C . ARG A 1 1763 ? -9.621 2.765 16.880 1.00 94.00 1763 ARG A C 1
ATOM 13861 O O . ARG A 1 1763 ? -9.405 1.915 16.019 1.00 94.00 1763 ARG A O 1
ATOM 13868 N N . LEU A 1 1764 ? -9.096 3.988 16.829 1.00 89.56 1764 LEU A N 1
ATOM 13869 C CA . LEU A 1 1764 ? -8.331 4.495 15.686 1.00 89.56 1764 LEU A CA 1
ATOM 13870 C C . LEU A 1 1764 ? -7.080 3.665 15.358 1.00 89.56 1764 LEU A C 1
ATOM 13872 O O . LEU A 1 1764 ? -6.671 3.620 14.200 1.00 89.56 1764 LEU A O 1
ATOM 13876 N N . ASP A 1 1765 ? -6.504 2.990 16.351 1.00 86.69 1765 ASP A N 1
ATOM 13877 C CA . ASP A 1 1765 ? -5.283 2.189 16.253 1.00 86.69 1765 ASP A CA 1
ATOM 13878 C C . ASP A 1 1765 ? -5.533 0.668 16.181 1.00 86.69 1765 ASP A C 1
ATOM 13880 O O . ASP A 1 1765 ? -4.576 -0.106 16.211 1.00 86.69 1765 ASP A O 1
ATOM 13884 N N . GLN A 1 1766 ? -6.793 0.218 16.083 1.00 92.69 1766 GLN A N 1
ATOM 13885 C CA . GLN A 1 1766 ? -7.150 -1.206 16.160 1.00 92.69 1766 GLN A CA 1
ATOM 13886 C C . GLN A 1 1766 ? -7.832 -1.723 14.885 1.00 92.69 1766 GLN A C 1
ATOM 13888 O O . GLN A 1 1766 ? -8.808 -1.127 14.433 1.00 92.69 1766 GLN A O 1
ATOM 13893 N N . PRO A 1 1767 ? -7.383 -2.852 14.301 1.00 94.44 1767 PRO A N 1
ATOM 13894 C CA . PRO A 1 1767 ? -7.928 -3.364 13.045 1.00 94.44 1767 PRO A CA 1
ATOM 13895 C C . PRO A 1 1767 ? -9.053 -4.406 13.223 1.00 94.44 1767 PRO A C 1
ATOM 13897 O O . PRO A 1 1767 ? -9.000 -5.256 14.118 1.00 94.44 1767 PRO A O 1
ATOM 13900 N N . ILE A 1 1768 ? -10.013 -4.405 12.289 1.00 97.00 1768 ILE A N 1
ATOM 13901 C CA . ILE A 1 1768 ? -11.022 -5.460 12.077 1.00 97.00 1768 ILE A CA 1
ATOM 13902 C C . ILE A 1 1768 ? -10.645 -6.231 10.805 1.00 97.00 1768 ILE A C 1
ATOM 13904 O O . ILE A 1 1768 ? -10.801 -5.711 9.707 1.00 97.00 1768 ILE A O 1
ATOM 13908 N N . ILE A 1 1769 ? -10.126 -7.454 10.920 1.00 95.31 1769 ILE A N 1
ATOM 13909 C CA . ILE A 1 1769 ? -9.585 -8.208 9.771 1.00 95.31 1769 ILE A CA 1
ATOM 13910 C C . ILE A 1 1769 ? -10.110 -9.640 9.710 1.00 95.31 1769 ILE A C 1
ATOM 13912 O O . ILE A 1 1769 ? -10.450 -10.248 10.717 1.00 95.31 1769 ILE A O 1
ATOM 13916 N N . LEU A 1 1770 ? -10.120 -10.229 8.518 1.00 94.44 1770 LEU A N 1
ATOM 13917 C CA . LEU A 1 1770 ? -10.343 -11.671 8.362 1.00 94.44 1770 LEU A CA 1
ATOM 13918 C C . LEU A 1 1770 ? -9.028 -12.452 8.406 1.00 94.44 1770 LEU A C 1
ATOM 13920 O O . LEU A 1 1770 ? -8.968 -13.542 8.968 1.00 94.44 1770 LEU A O 1
ATOM 13924 N N . THR A 1 1771 ? -7.966 -11.887 7.830 1.00 88.62 1771 THR A N 1
ATOM 13925 C CA . THR A 1 1771 ? -6.663 -12.540 7.676 1.00 88.62 1771 THR A CA 1
ATOM 13926 C C . THR A 1 1771 ? -5.546 -11.522 7.880 1.00 88.62 1771 THR A C 1
ATOM 13928 O O . THR A 1 1771 ? -5.677 -10.361 7.496 1.00 88.62 1771 THR A O 1
ATOM 13931 N N . GLY A 1 1772 ? -4.453 -11.952 8.513 1.00 85.25 1772 GLY A N 1
ATOM 13932 C CA . GLY A 1 1772 ? -3.274 -11.113 8.712 1.00 85.25 1772 GLY A CA 1
ATOM 13933 C C . GLY A 1 1772 ? -2.580 -10.771 7.393 1.00 85.25 1772 GLY A C 1
ATOM 13934 O O . GLY A 1 1772 ? -2.573 -11.574 6.458 1.00 85.25 1772 GLY A O 1
ATOM 13935 N N . PHE A 1 1773 ? -1.954 -9.595 7.325 1.00 84.31 1773 PHE A N 1
ATOM 13936 C CA . PHE A 1 1773 ? -1.347 -9.103 6.085 1.00 84.31 1773 PHE A CA 1
ATOM 13937 C C . PHE A 1 1773 ? -0.167 -9.977 5.622 1.00 84.31 1773 PHE A C 1
ATOM 13939 O O . PHE A 1 1773 ? 0.012 -10.179 4.426 1.00 84.31 1773 PHE A O 1
ATOM 13946 N N . SER A 1 1774 ? 0.600 -10.560 6.553 1.00 82.94 1774 SER A N 1
ATOM 13947 C CA . SER A 1 1774 ? 1.727 -11.441 6.217 1.00 82.94 1774 SER A CA 1
ATOM 13948 C C . SER A 1 1774 ? 1.273 -12.730 5.532 1.00 82.94 1774 SER A C 1
ATOM 13950 O O . SER A 1 1774 ? 1.927 -13.200 4.604 1.00 82.94 1774 SER A O 1
ATOM 13952 N N . ALA A 1 1775 ? 0.129 -13.280 5.946 1.00 82.19 1775 ALA A N 1
ATOM 13953 C CA . ALA A 1 1775 ? -0.460 -14.454 5.316 1.00 82.19 1775 ALA A CA 1
ATOM 13954 C C . ALA A 1 1775 ? -0.962 -14.131 3.901 1.00 82.19 1775 ALA A C 1
ATOM 13956 O O . ALA A 1 1775 ? -0.766 -14.940 2.998 1.00 82.19 1775 ALA A O 1
ATOM 13957 N N . LEU A 1 1776 ? -1.536 -12.940 3.689 1.00 80.94 1776 LEU A N 1
ATOM 13958 C CA . LEU A 1 1776 ? -1.920 -12.471 2.353 1.00 80.94 1776 LEU A CA 1
ATOM 13959 C C . LEU A 1 1776 ? -0.699 -12.252 1.457 1.00 80.94 1776 LEU A C 1
ATOM 13961 O O . LEU A 1 1776 ? -0.689 -12.755 0.344 1.00 80.94 1776 LEU A O 1
ATOM 13965 N N . ASN A 1 1777 ? 0.356 -11.598 1.944 1.00 79.25 1777 ASN A N 1
ATOM 13966 C CA . ASN A 1 1777 ? 1.590 -11.415 1.174 1.00 79.25 1777 ASN A CA 1
ATOM 13967 C C . ASN A 1 1777 ? 2.206 -12.757 0.760 1.00 79.25 1777 ASN A C 1
ATOM 13969 O O . ASN A 1 1777 ? 2.580 -12.947 -0.395 1.00 79.25 1777 ASN A O 1
ATOM 13973 N N . LYS A 1 1778 ? 2.251 -13.722 1.688 1.00 75.00 1778 LYS A N 1
ATOM 13974 C CA . LYS A 1 1778 ? 2.749 -15.072 1.400 1.00 75.00 1778 LYS A CA 1
ATOM 13975 C C . LYS A 1 1778 ? 1.882 -15.796 0.368 1.00 75.00 1778 LYS A C 1
ATOM 13977 O O . LYS A 1 1778 ? 2.414 -16.512 -0.468 1.00 75.00 1778 LYS A O 1
ATOM 13982 N N . LEU A 1 1779 ? 0.567 -15.586 0.409 1.00 71.12 1779 LEU A N 1
ATOM 13983 C CA . LEU A 1 1779 ? -0.380 -16.150 -0.551 1.00 71.12 1779 LEU A CA 1
ATOM 13984 C C . LEU A 1 1779 ? -0.277 -15.504 -1.941 1.00 71.12 1779 LEU A C 1
ATOM 13986 O O . LEU A 1 1779 ? -0.442 -16.185 -2.946 1.00 71.12 1779 LEU A O 1
ATOM 13990 N N . LEU A 1 1780 ? -0.004 -14.202 -1.997 1.00 67.69 1780 LEU A N 1
ATOM 13991 C CA . LEU A 1 1780 ? 0.196 -13.455 -3.240 1.00 67.69 1780 LEU A CA 1
ATOM 13992 C C . LEU A 1 1780 ? 1.615 -13.644 -3.809 1.00 67.69 1780 LEU A C 1
ATOM 13994 O O . LEU A 1 1780 ? 1.900 -13.167 -4.901 1.00 67.69 1780 LEU A O 1
ATOM 13998 N N . GLY A 1 1781 ? 2.518 -14.304 -3.072 1.00 65.62 1781 GLY A N 1
ATOM 13999 C CA . GLY A 1 1781 ? 3.915 -14.502 -3.469 1.00 65.62 1781 GLY A CA 1
ATOM 14000 C C . GLY A 1 1781 ? 4.764 -13.225 -3.454 1.00 65.62 1781 GLY A C 1
ATOM 14001 O O . GLY A 1 1781 ? 5.889 -13.240 -3.940 1.00 65.62 1781 GLY A O 1
ATOM 14002 N N . ARG A 1 1782 ? 4.250 -12.113 -2.908 1.00 69.25 1782 ARG A N 1
ATOM 14003 C CA . ARG A 1 1782 ? 4.922 -10.803 -2.878 1.00 69.25 1782 ARG A CA 1
ATOM 14004 C C . ARG A 1 1782 ? 4.448 -9.948 -1.702 1.00 69.25 1782 ARG A C 1
ATOM 14006 O O . ARG A 1 1782 ? 3.317 -10.085 -1.236 1.00 69.25 1782 ARG A O 1
ATOM 14013 N N . GLU A 1 1783 ? 5.291 -9.033 -1.227 1.00 70.06 1783 GLU A N 1
ATOM 14014 C CA . GLU A 1 1783 ? 4.920 -8.093 -0.162 1.00 70.06 1783 GLU A CA 1
ATOM 14015 C C . GLU A 1 1783 ? 4.037 -6.953 -0.691 1.00 70.06 1783 GLU A C 1
ATOM 14017 O O . GLU A 1 1783 ? 4.539 -5.950 -1.189 1.00 70.06 1783 GLU A O 1
ATOM 14022 N N . VAL A 1 1784 ? 2.717 -7.117 -0.572 1.00 73.88 1784 VAL A N 1
ATOM 14023 C CA . VAL A 1 1784 ? 1.705 -6.143 -1.013 1.00 73.88 1784 VAL A CA 1
ATOM 14024 C C . VAL A 1 1784 ? 1.307 -5.183 0.109 1.00 73.88 1784 VAL A C 1
ATOM 14026 O O . VAL A 1 1784 ? 1.276 -3.968 -0.066 1.00 73.88 1784 VAL A O 1
ATOM 14029 N N . TYR A 1 1785 ? 0.993 -5.732 1.281 1.00 80.00 1785 TYR A N 1
ATOM 14030 C CA . TYR A 1 1785 ? 0.501 -4.978 2.431 1.00 80.00 1785 TYR A CA 1
ATOM 14031 C C . TYR A 1 1785 ? 1.583 -4.880 3.512 1.00 80.00 1785 TYR A C 1
ATOM 14033 O O . TYR A 1 1785 ? 2.358 -5.812 3.719 1.00 80.00 1785 TYR A O 1
ATOM 14041 N N . SER A 1 1786 ? 1.620 -3.767 4.243 1.00 74.81 1786 SER A N 1
ATOM 14042 C CA . SER A 1 1786 ? 2.635 -3.476 5.271 1.00 74.81 1786 SER A CA 1
ATOM 14043 C C . SER A 1 1786 ? 2.078 -3.399 6.697 1.00 74.81 1786 SER A C 1
ATOM 14045 O O . SER A 1 1786 ? 2.845 -3.400 7.661 1.00 74.81 1786 SER A O 1
ATOM 14047 N N . SER A 1 1787 ? 0.751 -3.314 6.847 1.00 79.25 1787 SER A N 1
ATOM 14048 C CA . SER A 1 1787 ? 0.074 -3.170 8.138 1.00 79.25 1787 SER A CA 1
ATOM 14049 C C . SER A 1 1787 ? -1.338 -3.752 8.102 1.00 79.25 1787 SER A C 1
ATOM 14051 O O . SER A 1 1787 ? -2.037 -3.654 7.095 1.00 79.25 1787 SER A O 1
ATOM 14053 N N . HIS A 1 1788 ? -1.812 -4.276 9.237 1.00 86.94 1788 HIS A N 1
ATOM 14054 C CA . HIS A 1 1788 ? -3.217 -4.666 9.406 1.00 86.94 1788 HIS A CA 1
ATOM 14055 C C . HIS A 1 1788 ? -4.190 -3.487 9.224 1.00 86.94 1788 HIS A C 1
ATOM 14057 O O . HIS A 1 1788 ? -5.339 -3.701 8.839 1.00 86.94 1788 HIS A O 1
ATOM 14063 N N . MET A 1 1789 ? -3.739 -2.248 9.450 1.00 85.06 1789 MET A N 1
ATOM 14064 C CA . MET A 1 1789 ? -4.569 -1.048 9.290 1.00 85.06 1789 MET A CA 1
ATOM 14065 C C . MET A 1 1789 ? -4.957 -0.778 7.830 1.00 85.06 1789 MET A C 1
ATOM 14067 O O . MET A 1 1789 ? -6.023 -0.216 7.597 1.00 85.06 1789 MET A O 1
ATOM 14071 N N . GLN A 1 1790 ? -4.157 -1.235 6.855 1.00 80.38 1790 GLN A N 1
ATOM 14072 C CA . GLN A 1 1790 ? -4.492 -1.138 5.425 1.00 80.38 1790 GLN A CA 1
ATOM 14073 C C . GLN A 1 1790 ? -5.657 -2.056 5.026 1.00 80.38 1790 GLN A C 1
ATOM 14075 O O . GLN A 1 1790 ? -6.318 -1.801 4.030 1.00 80.38 1790 GLN A O 1
ATOM 14080 N N . LEU A 1 1791 ? -5.908 -3.113 5.805 1.00 86.62 1791 LEU A N 1
ATOM 14081 C CA . LEU A 1 1791 ? -6.957 -4.100 5.536 1.00 86.62 1791 LEU A CA 1
ATOM 14082 C C . LEU A 1 1791 ? -8.212 -3.856 6.379 1.00 86.62 1791 LEU A C 1
ATOM 14084 O O . LEU A 1 1791 ? -9.322 -4.110 5.924 1.00 86.62 1791 LEU A O 1
ATOM 14088 N N . GLY A 1 1792 ? -8.030 -3.407 7.624 1.00 90.31 1792 GLY A N 1
ATOM 14089 C CA . GLY A 1 1792 ? -9.090 -3.378 8.632 1.00 90.31 1792 GLY A CA 1
ATOM 14090 C C . GLY A 1 1792 ? -9.135 -2.139 9.513 1.00 90.31 1792 GLY A C 1
ATOM 14091 O O . GLY A 1 1792 ? -9.865 -2.134 10.502 1.00 90.31 1792 GLY A O 1
ATOM 14092 N N . GLY A 1 1793 ? -8.340 -1.111 9.218 1.00 89.56 1793 GLY A N 1
ATOM 14093 C CA . GLY A 1 1793 ? -8.355 0.139 9.973 1.00 89.56 1793 GLY A CA 1
ATOM 14094 C C . GLY A 1 1793 ? -9.585 1.009 9.669 1.00 89.56 1793 GLY A C 1
ATOM 14095 O O . GLY A 1 1793 ? -10.334 0.723 8.729 1.00 89.56 1793 GLY A O 1
ATOM 14096 N N . PRO A 1 1794 ? -9.769 2.123 10.399 1.00 88.94 1794 PRO A N 1
ATOM 14097 C CA . PRO A 1 1794 ? -10.876 3.058 10.181 1.00 88.94 1794 PRO A CA 1
ATOM 14098 C C . PRO A 1 1794 ? -10.969 3.608 8.751 1.00 88.94 1794 PRO A C 1
ATOM 14100 O O . PRO A 1 1794 ? -12.070 3.783 8.240 1.00 88.94 1794 PRO A O 1
ATOM 14103 N N . LYS A 1 1795 ? -9.834 3.808 8.061 1.00 83.75 1795 LYS A N 1
ATOM 14104 C CA . LYS A 1 1795 ? -9.796 4.244 6.647 1.00 83.75 1795 LYS A CA 1
ATOM 14105 C C . LYS A 1 1795 ? -10.524 3.285 5.694 1.00 83.75 1795 LYS A C 1
ATOM 14107 O O . LYS A 1 1795 ? -10.903 3.704 4.605 1.00 83.75 1795 LYS A O 1
ATOM 14112 N N . ILE A 1 1796 ? -10.719 2.030 6.105 1.00 89.56 1796 ILE A N 1
ATOM 14113 C CA . ILE A 1 1796 ? -11.470 1.007 5.372 1.00 89.56 1796 ILE A CA 1
ATOM 14114 C C . ILE A 1 1796 ? -12.853 0.811 6.003 1.00 89.56 1796 ILE A C 1
ATOM 14116 O O . ILE A 1 1796 ? -13.868 0.874 5.318 1.00 89.56 1796 ILE A O 1
ATOM 14120 N N . MET A 1 1797 ? -12.908 0.582 7.318 1.00 93.25 1797 MET A N 1
ATOM 14121 C CA . MET A 1 1797 ? -14.128 0.120 7.994 1.00 93.25 1797 MET A CA 1
ATOM 14122 C C . MET A 1 1797 ? -15.109 1.244 8.356 1.00 93.25 1797 MET A C 1
ATOM 14124 O O . MET A 1 1797 ? -16.313 1.005 8.438 1.00 93.25 1797 MET A O 1
ATOM 14128 N N . ALA A 1 1798 ? -14.632 2.477 8.546 1.00 90.38 1798 ALA A N 1
ATOM 14129 C CA . ALA A 1 1798 ? -15.510 3.634 8.735 1.00 90.38 1798 ALA A CA 1
ATOM 14130 C C . ALA A 1 1798 ? -16.014 4.190 7.393 1.00 90.38 1798 ALA A C 1
ATOM 14132 O O . ALA A 1 1798 ? -17.111 4.739 7.323 1.00 90.38 1798 ALA A O 1
ATOM 14133 N N . THR A 1 1799 ? -15.237 4.024 6.317 1.00 89.44 1799 THR A N 1
ATOM 14134 C CA . THR A 1 1799 ? -15.577 4.503 4.966 1.00 89.44 1799 THR A CA 1
ATOM 14135 C C . THR A 1 1799 ? -16.488 3.550 4.198 1.00 89.44 1799 THR A C 1
ATOM 14137 O O . THR A 1 1799 ? -17.169 3.990 3.276 1.00 89.44 1799 THR A O 1
ATOM 14140 N N . ASN A 1 1800 ? -16.557 2.273 4.591 1.00 89.94 1800 ASN A N 1
ATOM 14141 C CA . ASN A 1 1800 ? -17.457 1.275 4.001 1.00 89.94 1800 ASN A CA 1
ATOM 14142 C C . ASN A 1 1800 ? -18.760 1.042 4.798 1.00 89.94 1800 ASN A C 1
ATOM 14144 O O . ASN A 1 1800 ? -19.602 0.255 4.368 1.00 89.94 1800 ASN A O 1
ATOM 14148 N N . GLY A 1 1801 ? -18.923 1.693 5.955 1.00 90.31 1801 GLY A N 1
ATOM 14149 C CA . GLY A 1 1801 ? -20.135 1.610 6.775 1.00 90.31 1801 GLY A CA 1
ATOM 14150 C C . GLY A 1 1801 ? -20.237 0.392 7.700 1.00 90.31 1801 GLY A C 1
ATOM 14151 O O . GLY A 1 1801 ? -21.312 0.135 8.243 1.00 90.31 1801 GLY A O 1
ATOM 14152 N N . VAL A 1 1802 ? -19.157 -0.372 7.899 1.00 94.50 1802 VAL A N 1
ATOM 14153 C CA . VAL A 1 1802 ? -19.107 -1.420 8.936 1.00 94.50 1802 VAL A CA 1
ATOM 14154 C C . VAL A 1 1802 ? -19.035 -0.800 10.332 1.00 94.50 1802 VAL A C 1
ATOM 14156 O O . VAL A 1 1802 ? -19.634 -1.328 11.265 1.00 94.50 1802 VAL A O 1
ATOM 14159 N N . VAL A 1 1803 ? -18.315 0.314 10.471 1.00 96.12 1803 VAL A N 1
ATOM 14160 C CA . VAL A 1 1803 ? -18.113 1.026 11.735 1.00 96.12 1803 VAL A CA 1
ATOM 14161 C C . VAL A 1 1803 ? -18.970 2.283 11.780 1.00 96.12 1803 VAL A C 1
ATOM 14163 O O . VAL A 1 1803 ? -18.910 3.131 10.890 1.00 96.12 1803 VAL A O 1
ATOM 14166 N N . HIS A 1 1804 ? -19.747 2.422 12.853 1.00 96.44 1804 HIS A N 1
ATOM 14167 C CA . HIS A 1 1804 ? -20.621 3.571 13.083 1.00 96.44 1804 HIS A CA 1
ATOM 14168 C C . HIS A 1 1804 ? -19.882 4.746 13.714 1.00 96.44 1804 HIS A C 1
ATOM 14170 O O . HIS A 1 1804 ? -20.211 5.882 13.380 1.00 96.44 1804 HIS A O 1
ATOM 14176 N N . LEU A 1 1805 ? -18.929 4.481 14.615 1.00 96.19 1805 LEU A N 1
ATOM 14177 C CA . LEU A 1 1805 ? -18.146 5.493 15.333 1.00 96.19 1805 LEU A CA 1
ATOM 14178 C C . LEU A 1 1805 ? -16.683 5.070 15.469 1.00 96.19 1805 LEU A C 1
ATOM 14180 O O . LEU A 1 1805 ? -16.383 3.901 15.720 1.00 96.19 1805 LEU A O 1
ATOM 14184 N N . THR A 1 1806 ? -15.782 6.041 15.385 1.00 95.25 1806 THR A N 1
ATOM 14185 C CA . THR A 1 1806 ? -14.352 5.855 15.645 1.00 95.25 1806 THR A CA 1
ATOM 14186 C C . THR A 1 1806 ? -13.933 6.657 16.868 1.00 95.25 1806 THR A C 1
ATOM 14188 O O . THR A 1 1806 ? -14.352 7.802 16.998 1.00 95.25 1806 THR A O 1
ATOM 14191 N N . VAL A 1 1807 ? -13.108 6.077 17.740 1.00 94.25 1807 VAL A N 1
ATOM 14192 C CA . VAL A 1 1807 ? -12.669 6.696 19.007 1.00 94.25 1807 VAL A CA 1
ATOM 14193 C C . VAL A 1 1807 ? -11.159 6.581 19.194 1.00 94.25 1807 VAL A C 1
ATOM 14195 O O . VAL A 1 1807 ? -10.523 5.693 18.624 1.00 94.25 1807 VAL A O 1
ATOM 14198 N N . SER A 1 1808 ? -10.574 7.461 19.998 1.00 87.62 1808 SER A N 1
ATOM 14199 C CA . SER A 1 1808 ? -9.131 7.493 20.249 1.00 87.62 1808 SER A CA 1
ATOM 14200 C C . SER A 1 1808 ? -8.668 6.427 21.248 1.00 87.62 1808 SER A C 1
ATOM 14202 O O . SER A 1 1808 ? -7.627 5.804 21.037 1.00 87.62 1808 SER A O 1
ATOM 14204 N N . ASP A 1 1809 ? -9.458 6.160 22.290 1.00 87.38 1809 ASP A N 1
ATOM 14205 C CA . ASP A 1 1809 ? -9.099 5.241 23.372 1.00 87.38 1809 ASP A CA 1
ATOM 14206 C C . ASP A 1 1809 ? -10.295 4.478 23.970 1.00 87.38 1809 ASP A C 1
ATOM 14208 O O . ASP A 1 1809 ? -11.440 4.593 23.517 1.00 87.38 1809 ASP A O 1
ATOM 14212 N N . ASP A 1 1810 ? -9.994 3.639 24.969 1.00 90.00 1810 ASP A N 1
ATOM 14213 C CA . ASP A 1 1810 ? -10.963 2.772 25.640 1.00 90.00 1810 ASP A CA 1
ATOM 14214 C C . ASP A 1 1810 ? -12.014 3.548 26.442 1.00 90.00 1810 ASP A C 1
ATOM 14216 O O . ASP A 1 1810 ? -13.185 3.171 26.405 1.00 90.00 1810 ASP A O 1
ATOM 14220 N N . LEU A 1 1811 ? -11.659 4.653 27.109 1.00 90.00 1811 LEU A N 1
ATOM 14221 C CA . LEU A 1 1811 ? -12.635 5.420 27.887 1.00 90.00 1811 LEU A CA 1
ATOM 14222 C C . LEU A 1 1811 ? -13.602 6.164 26.964 1.00 90.00 1811 LEU A C 1
ATOM 14224 O O . LEU A 1 1811 ? -14.808 6.128 27.198 1.00 90.00 1811 LEU A O 1
ATOM 14228 N N . GLU A 1 1812 ? -13.104 6.794 25.900 1.00 91.00 1812 GLU A N 1
ATOM 14229 C CA . GLU A 1 1812 ? -13.953 7.448 24.902 1.00 91.00 1812 GLU A CA 1
ATOM 14230 C C . GLU A 1 1812 ? -14.883 6.440 24.208 1.00 91.00 1812 GLU A C 1
ATOM 14232 O O . GLU A 1 1812 ? -16.058 6.735 23.958 1.00 91.00 1812 GLU A O 1
ATOM 14237 N N . GLY A 1 1813 ? -14.392 5.218 23.969 1.00 93.44 1813 GLY A N 1
ATOM 14238 C CA . GLY A 1 1813 ? -15.206 4.091 23.524 1.00 93.44 1813 GLY A CA 1
ATOM 14239 C C . GLY A 1 1813 ? -16.376 3.820 24.463 1.00 93.44 1813 GLY A C 1
ATOM 14240 O O . GLY A 1 1813 ? -17.527 3.850 24.032 1.00 93.44 1813 GLY A O 1
ATOM 14241 N N . ILE A 1 1814 ? -16.109 3.629 25.756 1.00 95.38 1814 ILE A N 1
ATOM 14242 C CA . ILE A 1 1814 ? -17.148 3.379 26.766 1.00 95.38 1814 ILE A CA 1
ATOM 14243 C C . ILE A 1 1814 ? -18.102 4.575 26.924 1.00 95.38 1814 ILE A C 1
ATOM 14245 O O . ILE A 1 1814 ? -19.319 4.384 26.982 1.00 95.38 1814 ILE A O 1
ATOM 14249 N N . SER A 1 1815 ? -17.593 5.807 26.913 1.00 94.56 1815 SER A N 1
ATOM 14250 C CA . SER A 1 1815 ? -18.410 7.026 26.920 1.00 94.56 1815 SER A CA 1
ATOM 14251 C C . SER A 1 1815 ? -19.338 7.096 25.708 1.00 94.56 1815 SER A C 1
ATOM 14253 O O . SER A 1 1815 ? -20.510 7.446 25.848 1.00 94.56 1815 SER A O 1
ATOM 14255 N N . SER A 1 1816 ? -18.865 6.688 24.528 1.00 95.69 1816 SER A N 1
ATOM 14256 C CA . SER A 1 1816 ? -19.685 6.593 23.316 1.00 95.69 1816 SER A CA 1
ATOM 14257 C C . SER A 1 1816 ? -20.757 5.506 23.429 1.00 95.69 1816 SER A C 1
ATOM 14259 O O . SER A 1 1816 ? -21.891 5.728 23.002 1.00 95.69 1816 SER A O 1
ATOM 14261 N N . ILE A 1 1817 ? -20.454 4.368 24.070 1.00 96.62 1817 ILE A N 1
ATOM 14262 C CA . ILE A 1 1817 ? -21.447 3.323 24.381 1.00 96.62 1817 ILE A CA 1
ATOM 14263 C C . ILE A 1 1817 ? -22.537 3.876 25.301 1.00 96.62 1817 ILE A C 1
ATOM 14265 O O . ILE A 1 1817 ? -23.720 3.720 24.999 1.00 96.62 1817 ILE A O 1
ATOM 14269 N N . LEU A 1 1818 ? -22.168 4.544 26.399 1.00 95.25 1818 LEU A N 1
ATOM 14270 C CA . LEU A 1 1818 ? -23.131 5.143 27.329 1.00 95.25 1818 LEU A CA 1
ATOM 14271 C C . LEU A 1 1818 ? -23.961 6.237 26.653 1.00 95.25 1818 LEU A C 1
ATOM 14273 O O . LEU A 1 1818 ? -25.184 6.261 26.803 1.00 95.25 1818 LEU A O 1
ATOM 14277 N N . LYS A 1 1819 ? -23.327 7.097 25.848 1.00 93.81 1819 LYS A N 1
ATOM 14278 C CA . LYS A 1 1819 ? -24.024 8.139 25.089 1.00 93.81 1819 LYS A CA 1
ATOM 14279 C C . LYS A 1 1819 ? -25.026 7.523 24.118 1.00 93.81 1819 LYS A C 1
ATOM 14281 O O . LYS A 1 1819 ? -26.159 7.993 24.063 1.00 93.81 1819 LYS A O 1
ATOM 14286 N N . TRP A 1 1820 ? -24.669 6.445 23.419 1.00 95.62 1820 TRP A N 1
ATOM 14287 C CA . TRP A 1 1820 ? -25.595 5.720 22.546 1.00 95.62 1820 TRP A CA 1
ATOM 14288 C C . TRP A 1 1820 ? -26.737 5.085 23.346 1.00 95.62 1820 TRP A C 1
ATOM 14290 O O . TRP A 1 1820 ? -27.903 5.297 23.023 1.00 95.62 1820 TRP A O 1
ATOM 14300 N N . LEU A 1 1821 ? -26.428 4.384 24.441 1.00 95.00 1821 LEU A N 1
ATOM 14301 C CA . LEU A 1 1821 ? -27.427 3.799 25.337 1.00 95.00 1821 LEU A CA 1
ATOM 14302 C C . LEU A 1 1821 ? -28.390 4.851 25.904 1.00 95.00 1821 LEU A C 1
ATOM 14304 O O . LEU A 1 1821 ? -29.547 4.511 26.144 1.00 95.00 1821 LEU A O 1
ATOM 14308 N N . SER A 1 1822 ? -27.981 6.115 26.046 1.00 94.00 1822 SER A N 1
ATOM 14309 C CA . SER A 1 1822 ? -28.855 7.207 26.507 1.00 94.00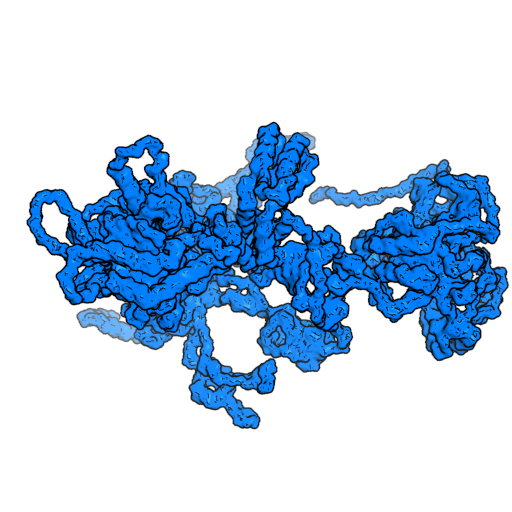 1822 SER A CA 1
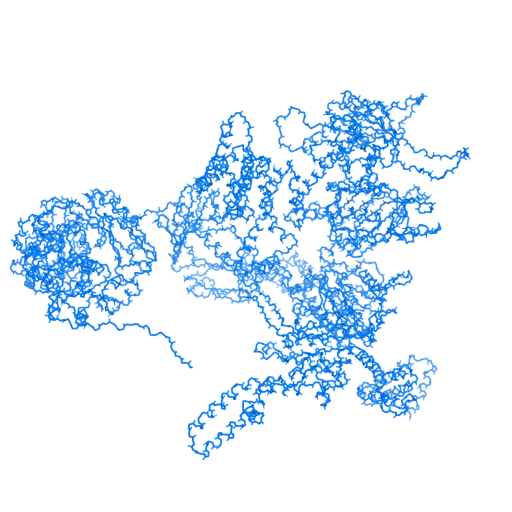ATOM 14310 C C . SER A 1 1822 ? -30.040 7.514 25.576 1.00 94.00 1822 SER A C 1
ATOM 14312 O O . SER A 1 1822 ? -30.955 8.237 25.976 1.00 94.00 1822 SER A O 1
ATOM 14314 N N . TYR A 1 1823 ? -30.037 6.974 24.349 1.00 95.56 1823 TYR A N 1
ATOM 14315 C CA . TYR A 1 1823 ? -31.171 7.007 23.417 1.00 95.56 1823 TYR A CA 1
ATOM 14316 C C . TYR A 1 1823 ? -32.019 5.728 23.474 1.00 95.56 1823 TYR A C 1
ATOM 14318 O O . TYR A 1 1823 ? -33.164 5.737 23.038 1.00 95.56 1823 TYR A O 1
ATOM 14326 N N . ILE A 1 1824 ? -31.490 4.636 24.032 1.00 95.19 1824 ILE A N 1
ATOM 14327 C CA . ILE A 1 1824 ? -32.078 3.293 23.954 1.00 95.19 1824 ILE A CA 1
ATOM 14328 C C . ILE A 1 1824 ? -32.883 2.960 25.220 1.00 95.19 1824 ILE A C 1
ATOM 14330 O O . ILE A 1 1824 ? -32.369 3.164 26.329 1.00 95.19 1824 ILE A O 1
ATOM 14334 N N . PRO A 1 1825 ? -34.085 2.364 25.094 1.00 93.25 1825 PRO A N 1
ATOM 14335 C CA . PRO A 1 1825 ? -34.831 1.803 26.221 1.00 93.25 1825 PRO A CA 1
ATOM 14336 C C . PRO A 1 1825 ? -33.998 0.858 27.104 1.00 93.25 1825 PRO A C 1
ATOM 14338 O O . PRO A 1 1825 ? -33.012 0.256 26.673 1.00 93.25 1825 PRO A O 1
ATOM 14341 N N . SER A 1 1826 ? -34.393 0.692 28.369 1.00 91.75 1826 SER A N 1
ATOM 14342 C CA . SER A 1 1826 ? -33.680 -0.199 29.302 1.00 91.75 1826 SER A CA 1
ATOM 14343 C C . SER A 1 1826 ? -33.747 -1.682 28.902 1.00 91.75 1826 SER A C 1
ATOM 14345 O O . SER A 1 1826 ? -32.845 -2.444 29.236 1.00 91.75 1826 SER A O 1
ATOM 14347 N N . HIS A 1 1827 ? -34.792 -2.069 28.173 1.00 92.75 1827 HIS A N 1
ATOM 14348 C CA . HIS A 1 1827 ? -35.016 -3.378 27.562 1.00 92.75 1827 HIS A CA 1
ATOM 14349 C C . HIS A 1 1827 ? -35.944 -3.202 26.351 1.00 92.75 1827 HIS A C 1
ATOM 14351 O O . HIS A 1 1827 ? -36.687 -2.220 26.294 1.00 92.75 1827 HIS A O 1
ATOM 14357 N N . VAL A 1 1828 ? -35.934 -4.140 25.401 1.00 89.88 1828 VAL A N 1
ATOM 14358 C CA . VAL A 1 1828 ? -36.833 -4.075 24.229 1.00 89.88 1828 VAL A CA 1
ATOM 14359 C C . VAL A 1 1828 ? -38.298 -4.164 24.666 1.00 89.88 1828 VAL A C 1
ATOM 14361 O O . VAL A 1 1828 ? -38.682 -5.094 25.382 1.00 89.88 1828 VAL A O 1
ATOM 14364 N N . GLY A 1 1829 ? -39.118 -3.212 24.215 1.00 86.62 1829 GLY A N 1
ATOM 14365 C CA . GLY A 1 1829 ? -40.499 -2.995 24.653 1.00 86.62 1829 GLY A CA 1
ATOM 14366 C C . GLY A 1 1829 ? -40.634 -2.078 25.876 1.00 86.62 1829 GLY A C 1
ATOM 14367 O O . GLY A 1 1829 ? -41.751 -1.854 26.346 1.00 86.62 1829 GLY A O 1
ATOM 14368 N N . GLY A 1 1830 ? -39.520 -1.565 26.407 1.00 88.38 1830 GLY A N 1
ATOM 14369 C CA . GLY A 1 1830 ? -39.487 -0.630 27.528 1.00 88.38 1830 GLY A CA 1
ATOM 14370 C C . GLY A 1 1830 ? -39.868 0.805 27.144 1.00 88.38 1830 GLY A C 1
ATOM 14371 O O . GLY A 1 1830 ? -40.127 1.133 25.989 1.00 88.38 1830 GLY A O 1
ATOM 14372 N N . ALA A 1 1831 ? -39.894 1.699 28.135 1.00 86.69 1831 ALA A N 1
ATOM 14373 C CA . ALA A 1 1831 ? -40.132 3.121 27.894 1.00 86.69 1831 ALA A CA 1
ATOM 14374 C C . ALA A 1 1831 ? -38.906 3.805 27.261 1.00 86.69 1831 ALA A C 1
ATOM 14376 O O . ALA A 1 1831 ? -37.763 3.491 27.604 1.00 86.69 1831 ALA A O 1
ATOM 14377 N N . LEU A 1 1832 ? -39.157 4.784 26.383 1.00 91.50 1832 LEU A N 1
ATOM 14378 C CA . LEU A 1 1832 ? -38.114 5.648 25.826 1.00 91.50 1832 LEU A CA 1
ATOM 14379 C C . LEU A 1 1832 ? -37.405 6.443 26.942 1.00 91.50 1832 LEU A C 1
ATOM 14381 O O . LEU A 1 1832 ? -38.086 6.937 27.846 1.00 91.50 1832 LEU A O 1
ATOM 14385 N N . PRO A 1 1833 ? -36.071 6.622 26.870 1.00 91.81 1833 PRO A N 1
ATOM 14386 C CA . PRO A 1 1833 ? -35.292 7.382 27.851 1.00 91.81 1833 PRO A CA 1
ATOM 14387 C C . PRO A 1 1833 ? -35.489 8.900 27.700 1.00 91.81 1833 PRO A C 1
ATOM 14389 O O . PRO A 1 1833 ? -34.606 9.632 27.250 1.00 91.81 1833 PRO A O 1
ATOM 14392 N N . ILE A 1 1834 ? -36.681 9.383 28.052 1.00 90.31 1834 ILE A N 1
ATOM 14393 C CA . ILE A 1 1834 ? -37.023 10.808 28.019 1.00 90.31 1834 ILE A CA 1
ATOM 14394 C C . ILE A 1 1834 ? -36.391 11.498 29.230 1.00 90.31 1834 ILE A C 1
ATOM 14396 O O . ILE A 1 1834 ? -36.645 11.117 30.372 1.00 90.31 1834 ILE A O 1
ATOM 14400 N N . VAL A 1 1835 ? -35.595 12.541 28.985 1.00 86.75 1835 VAL A N 1
ATOM 14401 C CA . VAL A 1 1835 ? -34.912 13.308 30.041 1.00 86.75 1835 VAL A CA 1
ATOM 14402 C C . VAL A 1 1835 ? -35.410 14.746 30.066 1.00 86.75 1835 VAL A C 1
ATOM 14404 O O . VAL A 1 1835 ? -35.867 15.266 29.055 1.00 86.75 1835 VAL A O 1
ATOM 14407 N N . LYS A 1 1836 ? -35.311 15.423 31.212 1.00 83.19 1836 LYS A N 1
ATOM 14408 C CA . LYS A 1 1836 ? -35.642 16.851 31.284 1.00 83.19 1836 LYS A CA 1
ATOM 14409 C C . LYS A 1 1836 ? -34.658 17.646 30.401 1.00 83.19 1836 LYS A C 1
ATOM 14411 O O . LYS A 1 1836 ? -33.453 17.535 30.635 1.00 83.19 1836 LYS A O 1
ATOM 14416 N N . PRO A 1 1837 ? -35.127 18.424 29.409 1.00 80.75 1837 PRO A N 1
ATOM 14417 C CA . PRO A 1 1837 ? -34.236 19.099 28.473 1.00 80.75 1837 PRO A CA 1
ATOM 14418 C C . PRO A 1 1837 ? -33.502 20.276 29.125 1.00 80.75 1837 PRO A C 1
ATOM 14420 O O . PRO A 1 1837 ? -34.106 21.067 29.851 1.00 80.75 1837 PRO A O 1
ATOM 14423 N N . LEU A 1 1838 ? -32.203 20.399 28.830 1.00 81.75 1838 LEU A N 1
ATOM 14424 C CA . LEU A 1 1838 ? -31.420 21.615 29.093 1.00 81.75 1838 LEU A CA 1
ATOM 14425 C C . LEU A 1 1838 ? -31.737 22.711 28.061 1.00 81.75 1838 LEU A C 1
ATOM 14427 O O . LEU A 1 1838 ? -31.697 23.893 28.387 1.00 81.75 1838 LEU A O 1
ATOM 14431 N N . ASP A 1 1839 ? -32.077 22.306 26.833 1.00 88.06 1839 ASP A N 1
ATOM 14432 C CA . ASP A 1 1839 ? -32.482 23.183 25.734 1.00 88.06 1839 ASP A CA 1
ATOM 14433 C C . ASP A 1 1839 ? -34.024 23.242 25.633 1.00 88.06 1839 ASP A C 1
ATOM 14435 O O . ASP A 1 1839 ? -34.640 22.241 25.248 1.00 88.06 1839 ASP A O 1
ATOM 14439 N N . PRO A 1 1840 ? -34.685 24.362 25.986 1.00 89.81 1840 PRO A N 1
ATOM 14440 C CA . PRO A 1 1840 ? -36.143 24.425 26.076 1.00 89.81 1840 PRO A CA 1
ATOM 14441 C C . PRO A 1 1840 ? -36.831 24.087 24.736 1.00 89.81 1840 PRO A C 1
ATOM 14443 O O . PRO A 1 1840 ? -36.406 24.557 23.675 1.00 89.81 1840 PRO A O 1
ATOM 14446 N N . PRO A 1 1841 ? -37.901 23.273 24.735 1.00 87.12 1841 PRO A N 1
ATOM 14447 C CA . PRO A 1 1841 ? -38.592 22.885 23.506 1.00 87.12 1841 PRO A CA 1
ATOM 14448 C C . PRO A 1 1841 ? -39.391 24.031 22.865 1.00 87.12 1841 PRO A C 1
ATOM 14450 O O . PRO A 1 1841 ? -39.674 23.969 21.673 1.00 87.12 1841 PRO A O 1
ATOM 14453 N N . GLU A 1 1842 ? -39.742 25.083 23.615 1.00 88.62 1842 GLU A N 1
ATOM 14454 C CA . GLU A 1 1842 ? -40.513 26.226 23.104 1.00 88.62 1842 GLU A CA 1
ATOM 14455 C C . GLU A 1 1842 ? -39.673 27.269 22.345 1.00 88.62 1842 GLU A C 1
ATOM 14457 O O . GLU A 1 1842 ? -40.241 28.226 21.814 1.00 88.62 1842 GLU A O 1
ATOM 14462 N N . ARG A 1 1843 ? -38.338 27.134 22.295 1.00 92.44 1843 ARG A N 1
ATOM 14463 C CA . ARG A 1 1843 ? -37.487 28.123 21.615 1.00 92.44 1843 ARG A CA 1
ATOM 14464 C C . ARG A 1 1843 ? -37.678 28.103 20.089 1.00 92.44 1843 ARG A C 1
ATOM 14466 O O . ARG A 1 1843 ? -37.932 27.034 19.524 1.00 92.44 1843 ARG A O 1
ATOM 14473 N N . PRO A 1 1844 ? -37.468 29.242 19.404 1.00 93.19 1844 PRO A N 1
ATOM 14474 C CA . PRO A 1 1844 ? -37.398 29.258 17.950 1.00 93.19 1844 PRO A CA 1
ATOM 14475 C C . PRO A 1 1844 ? -36.133 28.559 17.424 1.00 93.19 1844 PRO A C 1
ATOM 14477 O O . PRO A 1 1844 ? -35.122 28.422 18.124 1.00 93.19 1844 PRO A O 1
ATOM 14480 N N . VAL A 1 1845 ? -36.191 28.132 16.162 1.00 94.25 1845 VAL A N 1
ATOM 14481 C CA . VAL A 1 1845 ? -35.012 27.712 15.390 1.00 94.25 1845 VAL A CA 1
ATOM 14482 C C . VAL A 1 1845 ? -34.319 28.971 14.865 1.00 94.25 1845 VAL A C 1
ATOM 14484 O O . VAL A 1 1845 ? -34.905 29.704 14.071 1.00 94.25 1845 VAL A O 1
ATOM 14487 N N . GLU A 1 1846 ? -33.100 29.246 15.339 1.00 93.31 1846 GLU A N 1
ATOM 14488 C CA . GLU A 1 1846 ? -32.342 30.460 14.987 1.00 93.31 1846 GLU A CA 1
ATOM 14489 C C . GLU A 1 1846 ? -31.449 30.263 13.755 1.00 93.31 1846 GLU A C 1
ATOM 14491 O O . GLU A 1 1846 ? -31.135 31.233 13.068 1.00 93.31 1846 GLU A O 1
ATOM 14496 N N . TYR A 1 1847 ? -31.031 29.028 13.462 1.00 92.75 1847 TYR A N 1
ATOM 14497 C CA . TYR A 1 1847 ? -30.273 28.727 12.250 1.00 92.75 1847 TYR A CA 1
ATOM 14498 C C . TYR A 1 1847 ? -31.199 28.684 11.026 1.00 92.75 1847 TYR A C 1
ATOM 14500 O O . TYR A 1 1847 ? -32.140 27.889 10.993 1.00 92.75 1847 TYR A O 1
ATOM 14508 N N . PHE A 1 1848 ? -30.914 29.498 10.006 1.00 91.12 1848 PHE A N 1
ATOM 14509 C CA . PHE A 1 1848 ? -31.650 29.524 8.739 1.00 91.12 1848 PHE A CA 1
ATOM 14510 C C . PHE A 1 1848 ? -30.779 28.932 7.620 1.00 91.12 1848 PHE A C 1
ATOM 14512 O O . PHE A 1 1848 ? -29.749 29.524 7.297 1.00 91.12 1848 PHE A O 1
ATOM 14519 N N . PRO A 1 1849 ? -31.157 27.779 7.038 1.00 85.00 1849 PRO A N 1
ATOM 14520 C CA . PRO A 1 1849 ? -30.374 27.155 5.981 1.00 85.00 1849 PRO A CA 1
ATOM 14521 C C . PRO A 1 1849 ? -30.420 27.970 4.679 1.00 85.00 1849 PRO A C 1
ATOM 14523 O O . PRO A 1 1849 ? -31.478 28.429 4.244 1.00 85.00 1849 PRO A O 1
ATOM 14526 N N . GLU A 1 1850 ? -29.255 28.131 4.052 1.00 81.31 1850 GLU A N 1
ATOM 14527 C CA . GLU A 1 1850 ? -29.105 28.670 2.696 1.00 81.31 1850 GLU A CA 1
ATOM 14528 C C . GLU A 1 1850 ? -29.258 27.554 1.641 1.00 81.31 1850 GLU A C 1
ATOM 14530 O O . GLU A 1 1850 ? -29.337 26.374 1.981 1.00 81.31 1850 GLU A O 1
ATOM 14535 N N . ASN A 1 1851 ? -29.255 27.902 0.345 1.00 75.50 1851 ASN A N 1
ATOM 14536 C CA . ASN A 1 1851 ? -29.380 26.926 -0.754 1.00 75.50 1851 ASN A CA 1
ATOM 14537 C C . ASN A 1 1851 ? -28.307 25.818 -0.721 1.00 75.50 1851 ASN A C 1
ATOM 14539 O O . ASN A 1 1851 ? -28.550 24.718 -1.206 1.00 75.50 1851 ASN A O 1
ATOM 14543 N N . SER A 1 1852 ? -27.123 26.117 -0.181 1.00 79.00 1852 SER A N 1
ATOM 14544 C CA . SER A 1 1852 ? -26.026 25.171 0.024 1.00 79.00 1852 SER A CA 1
ATOM 14545 C C . SER A 1 1852 ? -25.566 25.280 1.474 1.00 79.00 1852 SER A C 1
ATOM 14547 O O . SER A 1 1852 ? -24.877 26.231 1.836 1.00 79.00 1852 SER A O 1
ATOM 14549 N N . CYS A 1 1853 ? -25.948 24.322 2.308 1.00 83.31 1853 CYS A N 1
ATOM 14550 C CA . CYS A 1 1853 ? -25.669 24.312 3.739 1.00 83.31 1853 CYS A CA 1
ATOM 14551 C C . CYS A 1 1853 ? -25.312 22.913 4.258 1.00 83.31 1853 CYS A C 1
ATOM 14553 O O . CYS A 1 1853 ? -25.729 21.901 3.694 1.00 83.31 1853 CYS A O 1
ATOM 14555 N N . ASP A 1 1854 ? -24.564 22.879 5.364 1.00 87.06 1854 ASP A N 1
ATOM 14556 C CA . ASP A 1 1854 ? -24.328 21.654 6.127 1.00 87.06 1854 ASP A CA 1
ATOM 14557 C C . ASP A 1 1854 ? -25.596 21.311 6.937 1.00 87.06 1854 ASP A C 1
ATOM 14559 O O . ASP A 1 1854 ? -25.999 22.095 7.811 1.00 87.06 1854 ASP A O 1
ATOM 14563 N N . PRO A 1 1855 ? -26.239 20.152 6.702 1.00 92.38 1855 PRO A N 1
ATOM 14564 C CA . PRO A 1 1855 ? -27.444 19.752 7.427 1.00 92.38 1855 PRO A CA 1
ATOM 14565 C C . PRO A 1 1855 ? -27.233 19.623 8.944 1.00 92.38 1855 PRO A C 1
ATOM 14567 O O . PRO A 1 1855 ? -28.202 19.726 9.699 1.00 92.38 1855 PRO A O 1
ATOM 14570 N N . ARG A 1 1856 ? -25.995 19.446 9.429 1.00 94.19 1856 ARG A N 1
ATOM 14571 C CA . ARG A 1 1856 ? -25.683 19.374 10.870 1.00 94.19 1856 ARG A CA 1
ATOM 14572 C C . ARG A 1 1856 ? -26.062 20.658 11.592 1.00 94.19 1856 ARG A C 1
ATOM 14574 O O . ARG A 1 1856 ? -26.623 20.600 12.684 1.00 94.19 1856 ARG A O 1
ATOM 14581 N N . ALA A 1 1857 ? -25.865 21.810 10.955 1.00 91.94 1857 ALA A N 1
ATOM 14582 C CA . ALA A 1 1857 ? -26.248 23.097 11.522 1.00 91.94 1857 ALA A CA 1
ATOM 14583 C C . ALA A 1 1857 ? -27.775 23.223 11.686 1.00 91.94 1857 ALA A C 1
ATOM 14585 O O . ALA A 1 1857 ? -28.248 23.760 12.688 1.00 91.94 1857 ALA A O 1
ATOM 14586 N N . ALA A 1 1858 ? -28.563 22.642 10.775 1.00 92.06 1858 ALA A N 1
ATOM 14587 C CA . ALA A 1 1858 ? -30.016 22.563 10.928 1.00 92.06 1858 ALA A CA 1
ATOM 14588 C C . ALA A 1 1858 ? -30.443 21.623 12.069 1.00 92.06 1858 ALA A C 1
ATOM 14590 O O . ALA A 1 1858 ? -31.474 21.854 12.707 1.00 92.06 1858 ALA A O 1
ATOM 14591 N N . ILE A 1 1859 ? -29.649 20.587 12.353 1.00 94.62 1859 ILE A N 1
ATOM 14592 C CA . ILE A 1 1859 ? -29.922 19.624 13.420 1.00 94.62 1859 ILE A CA 1
ATOM 14593 C C . ILE A 1 1859 ? -29.551 20.211 14.790 1.00 94.62 1859 ILE A C 1
ATOM 14595 O O . ILE A 1 1859 ? -30.437 20.411 15.620 1.00 94.62 1859 ILE A O 1
ATOM 14599 N N . SER A 1 1860 ? -28.268 20.502 15.024 1.00 91.12 1860 SER A N 1
ATOM 14600 C CA . SER A 1 1860 ? -27.707 20.865 16.338 1.00 91.12 1860 SER A CA 1
ATOM 14601 C C . SER A 1 1860 ? -27.430 22.358 16.531 1.00 91.12 1860 SER A C 1
ATOM 14603 O O . SER A 1 1860 ? -27.088 22.783 17.636 1.00 91.12 1860 SER A O 1
ATOM 14605 N N . GLY A 1 1861 ? -27.569 23.172 15.486 1.00 91.44 1861 GLY A N 1
ATOM 14606 C CA . GLY A 1 1861 ? -27.124 24.565 15.486 1.00 91.44 1861 GLY A CA 1
ATOM 14607 C C . GLY A 1 1861 ? -25.630 24.721 15.192 1.00 91.44 1861 GLY A C 1
ATOM 14608 O O . GLY A 1 1861 ? -24.892 23.741 15.120 1.00 91.44 1861 GLY A O 1
ATOM 14609 N N . THR A 1 1862 ? -25.185 25.967 15.032 1.00 92.00 1862 THR A N 1
ATOM 14610 C CA . THR A 1 1862 ? -23.785 26.332 14.740 1.00 92.00 1862 THR A CA 1
ATOM 14611 C C . THR A 1 1862 ? -23.365 27.573 15.525 1.00 92.00 1862 THR A C 1
ATOM 14613 O O . THR A 1 1862 ? -24.215 28.310 16.018 1.00 92.00 1862 THR A O 1
ATOM 14616 N N . LEU A 1 1863 ? -22.062 27.820 15.652 1.00 90.81 1863 LEU A N 1
ATOM 14617 C CA . LEU A 1 1863 ? -21.537 29.091 16.156 1.00 90.81 1863 LEU A CA 1
ATOM 14618 C C . LEU A 1 1863 ? -21.463 30.111 15.011 1.00 90.81 1863 LEU A C 1
ATOM 14620 O O . LEU A 1 1863 ? -21.072 29.762 13.897 1.00 90.81 1863 LEU A O 1
ATOM 14624 N N . ASP A 1 1864 ? -21.845 31.357 15.280 1.00 86.44 1864 ASP A N 1
ATOM 14625 C CA . ASP A 1 1864 ? -21.634 32.480 14.366 1.00 86.44 1864 ASP A CA 1
ATOM 14626 C C . ASP A 1 1864 ? -20.199 33.041 14.469 1.00 86.44 1864 ASP A C 1
ATOM 14628 O O . ASP A 1 1864 ? -19.395 32.609 15.299 1.00 86.44 1864 ASP A O 1
ATOM 14632 N N . GLY A 1 1865 ? -19.866 34.040 13.641 1.00 83.75 1865 GLY A N 1
ATOM 14633 C CA . GLY A 1 1865 ? -18.541 34.682 13.643 1.00 83.75 1865 GLY A CA 1
ATOM 14634 C C . GLY A 1 1865 ? -18.158 35.390 14.955 1.00 83.75 1865 GLY A C 1
ATOM 14635 O O . GLY A 1 1865 ? -16.992 35.730 15.133 1.00 83.75 1865 GLY A O 1
ATOM 14636 N N . ASN A 1 1866 ? -19.107 35.584 15.879 1.00 87.19 1866 ASN A N 1
ATOM 14637 C CA . ASN A 1 1866 ? -18.895 36.176 17.202 1.00 87.19 1866 ASN A CA 1
ATOM 14638 C C . ASN A 1 1866 ? -18.896 35.122 18.327 1.00 87.19 1866 ASN A C 1
ATOM 14640 O O . ASN A 1 1866 ? -18.825 35.482 19.504 1.00 87.19 1866 ASN A O 1
ATOM 14644 N N . GLY A 1 1867 ? -19.006 33.831 17.996 1.00 84.81 1867 GLY A N 1
ATOM 14645 C CA . GLY A 1 1867 ? -19.098 32.742 18.968 1.00 84.81 1867 GLY A CA 1
ATOM 14646 C C . GLY A 1 1867 ? -20.469 32.603 19.641 1.00 84.81 1867 GLY A C 1
ATOM 14647 O O . GLY A 1 1867 ? -20.586 31.882 20.634 1.00 84.81 1867 GLY A O 1
ATOM 14648 N N . ARG A 1 1868 ? -21.522 33.260 19.134 1.00 89.69 1868 ARG A N 1
ATOM 14649 C CA . ARG A 1 1868 ? -22.903 33.033 19.585 1.00 89.69 1868 ARG A CA 1
ATOM 14650 C C . ARG A 1 1868 ? -23.454 31.780 18.903 1.00 89.69 1868 ARG A C 1
ATOM 14652 O O . ARG A 1 1868 ? -23.362 31.624 17.692 1.00 89.69 1868 ARG A O 1
ATOM 14659 N N . TRP A 1 1869 ? -24.059 30.889 19.684 1.00 92.19 1869 TRP A N 1
ATOM 14660 C CA . TRP A 1 1869 ? -24.711 29.687 19.161 1.00 92.19 1869 TRP A CA 1
ATOM 14661 C C . TRP A 1 1869 ? -26.084 30.020 18.564 1.00 92.19 1869 TRP A C 1
ATOM 14663 O O . TRP A 1 1869 ? -26.943 30.552 19.263 1.00 92.19 1869 TRP A O 1
ATOM 14673 N N . LEU A 1 1870 ? -26.270 29.685 17.288 1.00 92.75 1870 LEU A N 1
ATOM 14674 C CA . LEU A 1 1870 ? -27.526 29.738 16.545 1.00 92.75 1870 LEU A CA 1
ATOM 14675 C C . LEU A 1 1870 ? -28.177 28.353 16.599 1.00 92.75 1870 LEU A C 1
ATOM 14677 O O . LEU A 1 1870 ? -27.706 27.419 15.951 1.00 92.75 1870 LEU A O 1
ATOM 14681 N N . GLY A 1 1871 ? -29.238 28.204 17.392 1.00 91.75 1871 GLY A N 1
ATOM 14682 C CA . GLY A 1 1871 ? -29.855 26.903 17.661 1.00 91.75 1871 GLY A CA 1
ATOM 14683 C C . GLY A 1 1871 ? -30.588 26.277 16.466 1.00 91.75 1871 GLY A C 1
ATOM 14684 O O . GLY A 1 1871 ? -31.386 26.941 15.801 1.00 91.75 1871 GLY A O 1
ATOM 14685 N N . GLY A 1 1872 ? -30.366 24.976 16.242 1.00 93.94 1872 GLY A N 1
ATOM 14686 C CA . GLY A 1 1872 ? -31.060 24.147 15.241 1.00 93.94 1872 GLY A CA 1
ATOM 14687 C C . GLY A 1 1872 ? -32.429 23.627 15.710 1.00 93.94 1872 GLY A C 1
ATOM 14688 O O . GLY A 1 1872 ? -32.974 24.106 16.708 1.00 93.94 1872 GLY A O 1
ATOM 14689 N N . ILE A 1 1873 ? -33.002 22.641 15.009 1.00 95.12 1873 ILE A N 1
ATOM 14690 C CA . ILE A 1 1873 ? -34.297 22.024 15.367 1.00 95.12 1873 ILE A CA 1
ATOM 14691 C C . ILE A 1 1873 ? -34.191 21.181 16.641 1.00 95.12 1873 ILE A C 1
ATOM 14693 O O . ILE A 1 1873 ? -35.104 21.208 17.467 1.00 95.12 1873 ILE A O 1
ATOM 14697 N N . PHE A 1 1874 ? -33.101 20.437 16.813 1.00 96.06 1874 PHE A N 1
ATOM 14698 C CA . PHE A 1 1874 ? -32.906 19.491 17.913 1.00 96.06 1874 PHE A CA 1
ATOM 14699 C C . PHE A 1 1874 ? -32.097 20.116 19.052 1.00 96.06 1874 PHE A C 1
ATOM 14701 O O . PHE A 1 1874 ? -31.626 21.251 18.958 1.00 96.06 1874 PHE A O 1
ATOM 14708 N N . ASP A 1 1875 ? -32.016 19.402 20.172 1.00 94.44 1875 ASP A N 1
ATOM 14709 C CA . ASP A 1 1875 ? -31.391 19.900 21.394 1.00 94.44 1875 ASP A CA 1
ATOM 14710 C C . ASP A 1 1875 ? -29.882 20.093 21.195 1.00 94.44 1875 ASP A C 1
ATOM 14712 O O . ASP A 1 1875 ? -29.210 19.244 20.591 1.00 94.44 1875 ASP A O 1
ATOM 14716 N N . LYS A 1 1876 ? -29.344 21.185 21.747 1.00 90.81 1876 LYS A N 1
ATOM 14717 C CA . LYS A 1 1876 ? -27.902 21.466 21.748 1.00 90.81 1876 LYS A CA 1
ATOM 14718 C C . LYS A 1 1876 ? -27.083 20.263 22.236 1.00 90.81 1876 LYS A C 1
ATOM 14720 O O . LYS A 1 1876 ? -27.441 19.635 23.230 1.00 90.81 1876 LYS A O 1
ATOM 14725 N N . ASP A 1 1877 ? -25.989 19.957 21.534 1.00 87.25 1877 ASP A N 1
ATOM 14726 C CA . ASP A 1 1877 ? -25.018 18.896 21.862 1.00 87.25 1877 ASP A CA 1
ATOM 14727 C C . ASP A 1 1877 ? -25.615 17.473 21.992 1.00 87.25 1877 ASP A C 1
ATOM 14729 O O . ASP A 1 1877 ? -24.952 16.538 22.460 1.00 87.25 1877 ASP A O 1
ATOM 14733 N N . SER A 1 1878 ? -26.863 17.282 21.540 1.00 91.75 1878 SER A N 1
ATOM 14734 C CA . SER A 1 1878 ? -27.560 15.992 21.566 1.00 91.75 1878 SER A CA 1
ATOM 14735 C C . SER A 1 1878 ? -27.357 15.158 20.304 1.00 91.75 1878 SER A C 1
ATOM 14737 O O . SER A 1 1878 ? -27.641 13.968 20.321 1.00 91.75 1878 SER A O 1
ATOM 14739 N N . PHE A 1 1879 ? -26.887 15.739 19.201 1.00 95.19 1879 PHE A N 1
ATOM 14740 C CA . PHE A 1 1879 ? -26.703 14.978 17.970 1.00 95.19 1879 PHE A CA 1
ATOM 14741 C C . PHE A 1 1879 ? -25.442 14.108 18.046 1.00 95.19 1879 PHE A C 1
ATOM 14743 O O . PHE A 1 1879 ? -24.347 14.598 18.315 1.00 95.19 1879 PHE A O 1
ATOM 14750 N N . VAL A 1 1880 ? -25.606 12.808 17.814 1.00 94.94 1880 VAL A N 1
ATOM 14751 C CA . VAL A 1 1880 ? -24.522 11.839 17.635 1.00 94.94 1880 VAL A CA 1
ATOM 14752 C C . VAL A 1 1880 ? -24.649 11.281 16.229 1.00 94.94 1880 VAL A C 1
ATOM 14754 O O . VAL A 1 1880 ? -25.496 10.418 15.969 1.00 94.94 1880 VAL A O 1
ATOM 14757 N N . GLU A 1 1881 ? -23.833 11.811 15.322 1.00 96.12 1881 GLU A N 1
ATOM 14758 C CA . GLU A 1 1881 ? -23.724 11.294 13.964 1.00 96.12 1881 GLU A CA 1
ATOM 14759 C C . GLU A 1 1881 ? -23.111 9.894 13.995 1.00 96.12 1881 GLU A C 1
ATOM 14761 O O . GLU A 1 1881 ? -22.155 9.630 14.714 1.00 96.12 1881 GLU A O 1
ATOM 14766 N N . THR A 1 1882 ? -23.677 8.981 13.218 1.00 95.62 1882 THR A N 1
ATOM 14767 C CA . THR A 1 1882 ? -23.165 7.620 13.052 1.00 95.62 1882 THR A CA 1
ATOM 14768 C C . THR A 1 1882 ? -23.023 7.318 11.573 1.00 95.62 1882 THR A C 1
ATOM 14770 O O . THR A 1 1882 ? -23.840 7.789 10.779 1.00 95.62 1882 THR A O 1
ATOM 14773 N N . LEU A 1 1883 ? -22.040 6.487 11.216 1.00 95.25 1883 LEU A N 1
ATOM 14774 C CA . LEU A 1 1883 ? -21.676 6.187 9.826 1.00 95.25 1883 LEU A CA 1
ATOM 14775 C C . LEU A 1 1883 ? -21.188 7.441 9.070 1.00 95.25 1883 LEU A C 1
ATOM 14777 O O . LEU A 1 1883 ? -21.407 7.567 7.869 1.00 95.25 1883 LEU A O 1
ATOM 14781 N N . GLU A 1 1884 ? -20.541 8.384 9.761 1.00 92.00 1884 GLU A N 1
ATOM 14782 C CA . GLU A 1 1884 ? -20.046 9.655 9.197 1.00 92.00 1884 GLU A CA 1
ATOM 14783 C C . GLU A 1 1884 ? -19.051 9.447 8.036 1.00 92.00 1884 GLU A C 1
ATOM 14785 O O . GLU A 1 1884 ? -19.053 10.183 7.047 1.00 92.00 1884 GLU A O 1
ATOM 14790 N N . GLY A 1 1885 ? -18.200 8.421 8.136 1.00 87.56 1885 GLY A N 1
ATOM 14791 C CA . GLY A 1 1885 ? -17.177 8.122 7.132 1.00 87.56 1885 GLY A CA 1
ATOM 14792 C C . GLY A 1 1885 ? -17.724 7.572 5.810 1.00 87.56 1885 GLY A C 1
ATOM 14793 O O . GLY A 1 1885 ? -17.034 7.656 4.795 1.00 87.56 1885 GLY A O 1
ATOM 14794 N N . TRP A 1 1886 ? -18.951 7.045 5.795 1.00 94.00 1886 TRP A N 1
ATOM 14795 C CA . TRP A 1 1886 ? -19.546 6.346 4.653 1.00 94.00 1886 TRP A CA 1
ATOM 14796 C C . TRP A 1 1886 ? -20.756 7.097 4.097 1.00 94.00 1886 TRP A C 1
ATOM 14798 O O . TRP A 1 1886 ? -21.559 7.630 4.860 1.00 94.00 1886 TRP A O 1
ATOM 14808 N N . ALA A 1 1887 ? -20.895 7.127 2.767 1.00 93.12 1887 ALA A N 1
ATOM 14809 C CA . ALA A 1 1887 ? -22.007 7.749 2.041 1.00 93.12 1887 ALA A CA 1
ATOM 14810 C C . ALA A 1 1887 ? -22.406 9.129 2.603 1.00 93.12 1887 ALA A C 1
ATOM 14812 O O . ALA A 1 1887 ? -23.506 9.350 3.115 1.00 93.12 1887 ALA A O 1
ATOM 14813 N N . ARG A 1 1888 ? -21.445 10.054 2.553 1.00 93.25 1888 ARG A N 1
ATOM 14814 C CA . ARG A 1 1888 ? -21.499 11.388 3.173 1.00 93.25 1888 ARG A CA 1
ATOM 14815 C C . ARG A 1 1888 ? -22.569 12.325 2.604 1.00 93.25 1888 ARG A C 1
ATOM 14817 O O . ARG A 1 1888 ? -22.858 13.344 3.216 1.00 93.25 1888 ARG A O 1
ATOM 14824 N N . THR A 1 1889 ? -23.178 11.975 1.474 1.00 94.25 1889 THR A N 1
ATOM 14825 C CA . THR A 1 1889 ? -24.351 12.662 0.902 1.00 94.25 1889 THR A CA 1
ATOM 14826 C C . THR A 1 1889 ? -25.597 12.566 1.795 1.00 94.25 1889 THR A C 1
ATOM 14828 O O . THR A 1 1889 ? -26.548 13.331 1.629 1.00 94.25 1889 THR A O 1
ATOM 14831 N N . VAL A 1 1890 ? -25.614 11.627 2.747 1.00 96.00 1890 VAL A N 1
ATOM 14832 C CA . VAL A 1 1890 ? -26.677 11.458 3.740 1.00 96.00 1890 VAL A CA 1
ATOM 14833 C C . VAL A 1 1890 ? -26.066 11.486 5.135 1.00 96.00 1890 VAL A C 1
ATOM 14835 O O . VAL A 1 1890 ? -25.087 10.797 5.422 1.00 96.00 1890 VAL A O 1
ATOM 14838 N N . VAL A 1 1891 ? -26.684 12.249 6.028 1.00 97.06 1891 VAL A N 1
ATOM 14839 C CA . VAL A 1 1891 ? -26.311 12.372 7.437 1.00 97.06 1891 VAL A CA 1
ATOM 14840 C C . VAL A 1 1891 ? -27.298 11.571 8.277 1.00 97.06 1891 VAL A C 1
ATOM 14842 O O . VAL A 1 1891 ? -28.510 11.749 8.165 1.00 97.06 1891 VAL A O 1
ATOM 14845 N N . THR A 1 1892 ? -26.790 10.668 9.115 1.00 97.19 1892 THR A N 1
ATOM 14846 C CA . THR A 1 1892 ? -27.612 9.786 9.955 1.00 97.19 1892 THR A CA 1
ATOM 14847 C C . THR A 1 1892 ? -27.119 9.800 11.388 1.00 97.19 1892 THR A C 1
ATOM 14849 O O . THR A 1 1892 ? -25.917 9.729 11.620 1.00 97.19 1892 THR A O 1
ATOM 14852 N N . GLY A 1 1893 ? -28.015 9.840 12.368 1.00 96.69 1893 GLY A N 1
ATOM 14853 C CA . GLY A 1 1893 ? -27.600 9.836 13.770 1.00 96.69 1893 GLY A CA 1
ATOM 14854 C C . GLY A 1 1893 ? -28.760 9.821 14.750 1.00 96.69 1893 GLY A C 1
ATOM 14855 O O . GLY A 1 1893 ? -29.917 9.727 14.346 1.00 96.69 1893 GLY A O 1
ATOM 14856 N N . ARG A 1 1894 ? -28.451 9.911 16.044 1.00 97.25 1894 ARG A N 1
ATOM 14857 C CA . ARG A 1 1894 ? -29.456 10.068 17.108 1.00 97.25 1894 ARG A CA 1
ATOM 14858 C C . ARG A 1 1894 ? -29.400 11.487 17.660 1.00 97.25 1894 ARG A C 1
ATOM 14860 O O . ARG A 1 1894 ? -28.315 12.040 17.788 1.00 97.25 1894 ARG A O 1
ATOM 14867 N N . ALA A 1 1895 ? -30.550 12.066 17.981 1.00 96.06 1895 ALA A N 1
ATOM 14868 C CA . ALA A 1 1895 ? -30.668 13.376 18.620 1.00 96.06 1895 ALA A CA 1
ATOM 14869 C C . ALA A 1 1895 ? -31.741 13.345 19.714 1.00 96.06 1895 ALA A C 1
ATOM 14871 O O . ALA A 1 1895 ? -32.438 12.341 19.883 1.00 96.06 1895 ALA A O 1
ATOM 14872 N N . LYS A 1 1896 ? -31.899 14.451 20.450 1.00 95.12 1896 LYS A N 1
ATOM 14873 C CA . LYS A 1 1896 ? -33.053 14.665 21.333 1.00 95.12 1896 LYS A CA 1
ATOM 14874 C C . LYS A 1 1896 ? -33.869 15.866 20.862 1.00 95.12 1896 LYS A C 1
ATOM 14876 O O . LYS A 1 1896 ? -33.307 16.866 20.424 1.00 95.12 1896 LYS A O 1
ATOM 14881 N N . LEU A 1 1897 ? -35.193 15.762 20.936 1.00 95.44 1897 LEU A N 1
ATOM 14882 C CA . LEU A 1 1897 ? -36.125 16.865 20.708 1.00 95.44 1897 LEU A CA 1
ATOM 14883 C C . LEU A 1 1897 ? -36.895 17.124 22.002 1.00 95.44 1897 LEU A C 1
ATOM 14885 O O . LEU A 1 1897 ? -37.783 16.348 22.359 1.00 95.44 1897 LEU A O 1
ATOM 14889 N N . GLY A 1 1898 ? -36.528 18.177 22.732 1.00 91.94 1898 GLY A N 1
ATOM 14890 C CA . GLY A 1 1898 ? -37.087 18.451 24.056 1.00 91.94 1898 GLY A CA 1
ATOM 14891 C C . GLY A 1 1898 ? -36.845 17.297 25.033 1.00 91.94 1898 GLY A C 1
ATOM 14892 O O . GLY A 1 1898 ? -37.729 16.947 25.811 1.00 91.94 1898 GLY A O 1
ATOM 14893 N N . GLY A 1 1899 ? -35.672 16.664 24.952 1.00 91.56 1899 GLY A N 1
ATOM 14894 C CA . GLY A 1 1899 ? -35.289 15.522 25.778 1.00 91.56 1899 GLY A CA 1
ATOM 14895 C C . GLY A 1 1899 ? -35.820 14.160 25.317 1.00 91.56 1899 GLY A C 1
ATOM 14896 O O . GLY A 1 1899 ? -35.432 13.146 25.898 1.00 91.56 1899 GLY A O 1
ATOM 14897 N N . ILE A 1 1900 ? -36.657 14.107 24.272 1.00 95.38 1900 ILE A N 1
ATOM 14898 C CA . ILE A 1 1900 ? -37.157 12.859 23.677 1.00 95.38 1900 ILE A CA 1
ATOM 14899 C C . ILE A 1 1900 ? -36.145 12.349 22.639 1.00 95.38 1900 ILE A C 1
ATOM 14901 O O . ILE A 1 1900 ? -35.856 13.083 21.694 1.00 95.38 1900 ILE A O 1
ATOM 14905 N N . PRO A 1 1901 ? -35.617 11.119 22.762 1.00 96.62 1901 PRO A N 1
ATOM 14906 C CA . PRO A 1 1901 ? -34.659 10.570 21.804 1.00 96.62 1901 PRO A CA 1
ATOM 14907 C C . PRO A 1 1901 ? -35.322 10.247 20.459 1.00 96.62 1901 PRO A C 1
ATOM 14909 O O . PRO A 1 1901 ? -36.427 9.705 20.419 1.00 96.62 1901 PRO A O 1
ATOM 14912 N N . VAL A 1 1902 ? -34.634 10.562 19.361 1.00 97.38 1902 VAL A N 1
ATOM 14913 C CA . VAL A 1 1902 ? -35.091 10.330 17.983 1.00 97.38 1902 VAL A CA 1
ATOM 14914 C C . VAL A 1 1902 ? -33.933 9.917 17.072 1.00 97.38 1902 VAL A C 1
ATOM 14916 O O . VAL A 1 1902 ? -32.791 10.330 17.279 1.00 97.38 1902 VAL A O 1
ATOM 14919 N N . GLY A 1 1903 ? -34.230 9.127 16.043 1.00 97.94 1903 GLY A N 1
ATOM 14920 C CA . GLY A 1 1903 ? -33.353 8.915 14.893 1.00 97.94 1903 GLY A CA 1
ATOM 14921 C C . GLY A 1 1903 ? -33.498 10.053 13.882 1.00 97.94 1903 GLY A C 1
ATOM 14922 O O . GLY A 1 1903 ? -34.600 10.557 13.663 1.00 97.94 1903 GLY A O 1
ATOM 14923 N N . ILE A 1 1904 ? -32.392 10.455 13.263 1.00 98.06 1904 ILE A N 1
ATOM 14924 C CA . ILE A 1 1904 ? -32.321 11.510 12.250 1.00 98.06 1904 ILE A CA 1
ATOM 14925 C C . ILE A 1 1904 ? -31.768 10.922 10.955 1.00 98.06 1904 ILE A C 1
ATOM 14927 O O . ILE A 1 1904 ? -30.726 10.263 10.968 1.00 98.06 1904 ILE A O 1
ATOM 14931 N N . VAL A 1 1905 ? -32.424 11.232 9.840 1.00 97.94 1905 VAL A N 1
ATOM 14932 C CA . VAL A 1 1905 ? -31.878 11.135 8.483 1.00 97.94 1905 VAL A CA 1
ATOM 14933 C C . VAL A 1 1905 ? -31.994 12.517 7.845 1.00 97.94 1905 VAL A C 1
ATOM 14935 O O . VAL A 1 1905 ? -33.090 13.066 7.753 1.00 97.94 1905 VAL A O 1
ATOM 14938 N N . ALA A 1 1906 ? -30.877 13.087 7.413 1.00 96.12 1906 ALA A N 1
ATOM 14939 C CA . ALA A 1 1906 ? -30.806 14.381 6.743 1.00 96.12 1906 ALA A CA 1
ATOM 14940 C C . ALA A 1 1906 ? -29.926 14.290 5.492 1.00 96.12 1906 ALA A C 1
ATOM 14942 O O . ALA A 1 1906 ? -29.191 13.320 5.308 1.00 96.12 1906 ALA A O 1
ATOM 14943 N N . VAL A 1 1907 ? -30.014 15.290 4.619 1.00 95.75 1907 VAL A N 1
ATOM 14944 C CA . VAL A 1 1907 ? -29.386 15.251 3.292 1.00 95.75 1907 VAL A CA 1
ATOM 14945 C C . VAL A 1 1907 ? -28.339 16.340 3.169 1.00 95.75 1907 VAL A C 1
ATOM 14947 O O . VAL A 1 1907 ? -28.625 17.502 3.451 1.00 95.75 1907 VAL A O 1
ATOM 14950 N N . GLU A 1 1908 ? -27.144 15.959 2.730 1.00 94.44 1908 GLU A N 1
ATOM 14951 C CA . GLU A 1 1908 ? -26.092 16.900 2.367 1.00 94.44 1908 GLU A CA 1
ATOM 14952 C C . GLU A 1 1908 ? -26.454 17.582 1.043 1.00 94.44 1908 GLU A C 1
ATOM 14954 O O . GLU A 1 1908 ? -26.868 16.940 0.070 1.00 94.44 1908 GLU A O 1
ATOM 14959 N N . THR A 1 1909 ? -26.322 18.904 1.020 1.00 91.88 1909 THR A N 1
ATOM 14960 C CA . THR A 1 1909 ? -26.653 19.722 -0.153 1.00 91.88 1909 THR A CA 1
ATOM 14961 C C . THR A 1 1909 ? -25.431 19.986 -1.021 1.00 91.88 1909 THR A C 1
ATOM 14963 O O . THR A 1 1909 ? -25.561 20.187 -2.230 1.00 91.88 1909 THR A O 1
ATOM 14966 N N . GLN A 1 1910 ? -24.235 19.916 -0.435 1.00 91.44 1910 GLN A N 1
ATOM 14967 C CA . GLN A 1 1910 ? -22.983 20.065 -1.156 1.00 91.44 1910 GLN A CA 1
ATOM 14968 C C . GLN A 1 1910 ? -22.628 18.792 -1.929 1.00 91.44 1910 GLN A C 1
ATOM 14970 O O . GLN A 1 1910 ? -22.990 17.674 -1.570 1.00 91.44 1910 GLN A O 1
ATOM 14975 N N . THR A 1 1911 ? -21.895 18.964 -3.028 1.00 91.69 1911 THR A N 1
ATOM 14976 C CA . THR A 1 1911 ? -21.310 17.823 -3.742 1.00 91.69 1911 THR A CA 1
ATOM 14977 C C . THR A 1 1911 ? -20.172 17.257 -2.904 1.00 91.69 1911 THR A C 1
ATOM 14979 O O . THR A 1 1911 ? -19.242 17.984 -2.559 1.00 91.69 1911 THR A O 1
ATOM 14982 N N . VAL A 1 1912 ? -20.231 15.963 -2.599 1.00 90.75 1912 VAL A N 1
ATOM 14983 C CA . VAL A 1 1912 ? -19.211 15.283 -1.803 1.00 90.75 1912 VAL A CA 1
ATOM 14984 C C . VAL A 1 1912 ? -18.261 14.514 -2.712 1.00 90.75 1912 VAL A C 1
ATOM 14986 O O . VAL A 1 1912 ? -18.681 13.876 -3.674 1.00 90.75 1912 VAL A O 1
ATOM 14989 N N . MET A 1 1913 ? -16.968 14.557 -2.398 1.00 90.31 1913 MET A N 1
ATOM 14990 C CA . MET A 1 1913 ? -15.948 13.770 -3.087 1.00 90.31 1913 MET A CA 1
ATOM 14991 C C . MET A 1 1913 ? -15.743 12.443 -2.357 1.00 90.31 1913 MET A C 1
ATOM 14993 O O . MET A 1 1913 ? -15.205 12.412 -1.250 1.00 90.31 1913 MET A O 1
ATOM 14997 N N . GLN A 1 1914 ? -16.174 11.344 -2.973 1.00 87.00 1914 GLN A N 1
ATOM 14998 C CA . GLN A 1 1914 ? -15.889 10.000 -2.483 1.00 87.00 1914 GLN A CA 1
ATOM 14999 C C . GLN A 1 1914 ? -14.517 9.560 -2.996 1.00 87.00 1914 GLN A C 1
ATOM 15001 O O . GLN A 1 1914 ? -14.310 9.465 -4.205 1.00 87.00 1914 GLN A O 1
ATOM 15006 N N . ILE A 1 1915 ? -13.585 9.289 -2.082 1.00 83.38 1915 ILE A N 1
ATOM 15007 C CA . ILE A 1 1915 ? -12.249 8.779 -2.410 1.00 83.38 1915 ILE A CA 1
ATOM 15008 C C . ILE A 1 1915 ? -12.276 7.258 -2.271 1.00 83.38 1915 ILE A C 1
ATOM 15010 O O . ILE A 1 1915 ? -12.497 6.736 -1.178 1.00 83.38 1915 ILE A O 1
ATOM 15014 N N . ILE A 1 1916 ? -12.069 6.555 -3.381 1.00 83.38 1916 ILE A N 1
ATOM 15015 C CA . ILE A 1 1916 ? -11.915 5.101 -3.422 1.00 83.38 1916 ILE A CA 1
ATOM 15016 C C . ILE A 1 1916 ? -10.408 4.817 -3.496 1.00 83.38 1916 ILE A C 1
ATOM 15018 O O . ILE A 1 1916 ? -9.798 5.174 -4.510 1.00 83.38 1916 ILE A O 1
ATOM 15022 N N . PRO A 1 1917 ? -9.796 4.224 -2.452 1.00 80.44 1917 PRO A N 1
ATOM 15023 C CA . PRO A 1 1917 ? -8.359 3.964 -2.435 1.00 80.44 1917 PRO A CA 1
ATOM 15024 C C . PRO A 1 1917 ? -7.969 2.932 -3.501 1.00 80.44 1917 PRO A C 1
ATOM 15026 O O . PRO A 1 1917 ? -8.763 2.051 -3.839 1.00 80.44 1917 PRO A O 1
ATOM 15029 N N . ALA A 1 1918 ? -6.738 3.025 -4.008 1.00 83.50 1918 ALA A N 1
ATOM 15030 C CA . ALA A 1 1918 ? -6.170 1.995 -4.872 1.00 83.50 1918 ALA A CA 1
ATOM 15031 C C . ALA A 1 1918 ? -5.995 0.680 -4.096 1.00 83.50 1918 ALA A C 1
ATOM 15033 O O . ALA A 1 1918 ? -5.643 0.702 -2.916 1.00 83.50 1918 ALA A O 1
ATOM 15034 N N . ASP A 1 1919 ? -6.202 -0.459 -4.758 1.00 81.25 1919 ASP A N 1
ATOM 15035 C CA . ASP A 1 1919 ? -5.895 -1.774 -4.187 1.00 81.25 1919 ASP A CA 1
ATOM 15036 C C . ASP A 1 1919 ? -4.448 -2.163 -4.530 1.00 81.25 1919 ASP A C 1
ATOM 15038 O O . ASP A 1 1919 ? -4.178 -2.471 -5.693 1.00 81.25 1919 ASP A O 1
ATOM 15042 N N . PRO A 1 1920 ? -3.516 -2.216 -3.557 1.00 75.25 1920 PRO A N 1
ATOM 15043 C CA . PRO A 1 1920 ? -2.132 -2.622 -3.807 1.00 75.25 1920 PRO A CA 1
ATOM 15044 C C . PRO A 1 1920 ? -2.012 -4.063 -4.336 1.00 75.25 1920 PRO A C 1
ATOM 15046 O O . PRO A 1 1920 ? -0.997 -4.431 -4.927 1.00 75.25 1920 PRO A O 1
ATOM 15049 N N . GLY A 1 1921 ? -3.040 -4.901 -4.138 1.00 74.56 1921 GLY A N 1
ATOM 15050 C CA . GLY A 1 1921 ? -3.099 -6.258 -4.681 1.00 74.56 1921 GLY A CA 1
ATOM 15051 C C . GLY A 1 1921 ? -3.176 -6.306 -6.209 1.00 74.56 1921 GLY A C 1
ATOM 15052 O O . GLY A 1 1921 ? -2.729 -7.295 -6.797 1.00 74.56 1921 GLY A O 1
ATOM 15053 N N . GLN A 1 1922 ? -3.667 -5.238 -6.846 1.00 78.75 1922 GLN A N 1
ATOM 15054 C CA . GLN A 1 1922 ? -3.820 -5.079 -8.295 1.00 78.75 1922 GLN A CA 1
ATOM 15055 C C . GLN A 1 1922 ? -2.897 -3.958 -8.802 1.00 78.75 1922 GLN A C 1
ATOM 15057 O O . GLN A 1 1922 ? -3.081 -2.785 -8.487 1.00 78.75 1922 GLN A O 1
ATOM 15062 N N . LEU A 1 1923 ? -1.883 -4.302 -9.605 1.00 70.81 1923 LEU A N 1
ATOM 15063 C CA . LEU A 1 1923 ? -0.833 -3.357 -10.033 1.00 70.81 1923 LEU A CA 1
ATOM 15064 C C . LEU A 1 1923 ? -1.346 -2.202 -10.908 1.00 70.81 1923 LEU A C 1
ATOM 15066 O O . LEU A 1 1923 ? -0.689 -1.171 -11.023 1.00 70.81 1923 LEU A O 1
ATOM 15070 N N . ASP A 1 1924 ? -2.492 -2.379 -11.549 1.00 78.50 1924 ASP A N 1
ATOM 15071 C CA . ASP A 1 1924 ? -3.183 -1.428 -12.419 1.00 78.50 1924 ASP A CA 1
ATOM 15072 C C . ASP A 1 1924 ? -4.310 -0.665 -11.698 1.00 78.50 1924 ASP A C 1
ATOM 15074 O O . ASP A 1 1924 ? -5.004 0.143 -12.310 1.00 78.50 1924 ASP A O 1
ATOM 15078 N N . SER A 1 1925 ? -4.508 -0.890 -10.396 1.00 82.81 1925 SER A N 1
ATOM 15079 C CA . SER A 1 1925 ? -5.518 -0.176 -9.614 1.00 82.81 1925 SER A CA 1
ATOM 15080 C C . SER A 1 1925 ? -5.072 1.253 -9.301 1.00 82.81 1925 SER A C 1
ATOM 15082 O O . SER A 1 1925 ? -3.971 1.475 -8.801 1.00 82.81 1925 SER A O 1
ATOM 15084 N N . HIS A 1 1926 ? -5.947 2.223 -9.561 1.00 84.50 1926 HIS A N 1
ATOM 15085 C CA . HIS A 1 1926 ? -5.715 3.640 -9.288 1.00 84.50 1926 HIS A CA 1
ATOM 15086 C C . HIS A 1 1926 ? -6.733 4.164 -8.273 1.00 84.50 1926 HIS A C 1
ATOM 15088 O O . HIS A 1 1926 ? -7.901 3.765 -8.311 1.00 84.50 1926 HIS A O 1
ATOM 15094 N N . GLU A 1 1927 ? -6.314 5.107 -7.430 1.00 84.06 1927 GLU A N 1
ATOM 15095 C CA . GLU A 1 1927 ? -7.214 5.904 -6.599 1.00 84.06 1927 GLU A CA 1
ATOM 15096 C C . GLU A 1 1927 ? -8.226 6.640 -7.488 1.00 84.06 1927 GLU A C 1
ATOM 15098 O O . GLU A 1 1927 ? -7.870 7.265 -8.490 1.00 84.06 1927 GLU A O 1
ATOM 15103 N N . ARG A 1 1928 ? -9.512 6.565 -7.132 1.00 84.62 1928 ARG A N 1
ATOM 15104 C CA . ARG A 1 1928 ? -10.589 7.230 -7.878 1.00 84.62 1928 ARG A CA 1
ATOM 15105 C C . ARG A 1 1928 ? -11.314 8.206 -6.973 1.00 84.62 1928 ARG A C 1
ATOM 15107 O O . ARG A 1 1928 ? -11.809 7.824 -5.916 1.00 84.62 1928 ARG A O 1
ATOM 15114 N N . VAL A 1 1929 ? -11.437 9.451 -7.426 1.00 86.31 1929 VAL A N 1
ATOM 15115 C CA . VAL A 1 1929 ? -12.252 10.475 -6.766 1.00 86.31 1929 VAL A CA 1
ATOM 15116 C C . VAL A 1 1929 ? -13.557 10.621 -7.537 1.00 86.31 1929 VAL A C 1
ATOM 15118 O O . VAL A 1 1929 ? -13.572 11.080 -8.678 1.00 86.31 1929 VAL A O 1
ATOM 15121 N N . VAL A 1 1930 ? -14.656 10.189 -6.928 1.00 88.00 1930 VAL A N 1
ATOM 15122 C CA . VAL A 1 1930 ? -15.986 10.189 -7.537 1.00 88.00 1930 VAL A CA 1
ATOM 15123 C C . VAL A 1 1930 ? -16.803 11.343 -6.949 1.00 88.00 1930 VAL A C 1
ATOM 15125 O O . VAL A 1 1930 ? -17.111 11.311 -5.755 1.00 88.00 1930 VAL A O 1
ATOM 15128 N N . PRO A 1 1931 ? -17.182 12.359 -7.749 1.00 91.56 1931 PRO A N 1
ATOM 15129 C CA . PRO A 1 1931 ? -18.082 13.404 -7.285 1.00 91.56 1931 PRO A CA 1
ATOM 15130 C C . PRO A 1 1931 ? -19.499 12.842 -7.149 1.00 91.56 1931 PRO A C 1
ATOM 15132 O O . PRO A 1 1931 ? -20.074 12.322 -8.106 1.00 91.56 1931 PRO A O 1
ATOM 15135 N N . GLN A 1 1932 ? -20.073 12.974 -5.960 1.00 92.69 1932 GLN A N 1
ATOM 15136 C CA . GLN A 1 1932 ? -21.454 12.626 -5.663 1.00 92.69 1932 GLN A CA 1
ATOM 15137 C C . GLN A 1 1932 ? -22.237 13.912 -5.398 1.00 92.69 1932 GLN A C 1
ATOM 15139 O O . GLN A 1 1932 ? -21.977 14.625 -4.429 1.00 92.69 1932 GLN A O 1
ATOM 15144 N N . ALA A 1 1933 ? -23.177 14.240 -6.283 1.00 92.06 1933 ALA A N 1
ATOM 15145 C CA . ALA A 1 1933 ? -23.988 15.444 -6.149 1.00 92.06 1933 ALA A CA 1
ATOM 15146 C C . ALA A 1 1933 ? -24.825 15.420 -4.859 1.00 92.06 1933 ALA A C 1
ATOM 15148 O O . ALA A 1 1933 ? -25.451 14.410 -4.535 1.00 92.06 1933 ALA A O 1
ATOM 15149 N N . GLY A 1 1934 ? -24.891 16.555 -4.160 1.00 90.94 1934 GLY A N 1
ATOM 15150 C CA . GLY A 1 1934 ? -25.803 16.724 -3.031 1.00 90.94 1934 GLY A CA 1
ATOM 15151 C C . GLY A 1 1934 ? -27.267 16.564 -3.453 1.00 90.94 1934 GLY A C 1
ATOM 15152 O O . GLY A 1 1934 ? -27.619 16.739 -4.627 1.00 90.94 1934 GLY A O 1
ATOM 15153 N N . GLN A 1 1935 ? -28.130 16.223 -2.496 1.00 93.06 1935 GLN A N 1
ATOM 15154 C CA . GLN A 1 1935 ? -29.563 15.965 -2.715 1.00 93.06 1935 GLN A CA 1
ATOM 15155 C C . GLN A 1 1935 ? -29.874 14.789 -3.666 1.00 93.06 1935 GLN A C 1
ATOM 15157 O O . GLN A 1 1935 ? -30.983 14.701 -4.190 1.00 93.06 1935 GLN A O 1
ATOM 15162 N N . VAL A 1 1936 ? -28.937 13.871 -3.916 1.00 94.12 1936 VAL A N 1
ATOM 15163 C CA . VAL A 1 1936 ? -29.154 12.699 -4.785 1.00 94.12 1936 VAL A CA 1
ATOM 15164 C C . VAL A 1 1936 ? -28.817 11.420 -4.027 1.00 94.12 1936 VAL A C 1
ATOM 15166 O O . VAL A 1 1936 ? -27.800 11.345 -3.341 1.00 94.12 1936 VAL A O 1
ATOM 15169 N N . TRP A 1 1937 ? -29.660 10.393 -4.154 1.00 94.75 1937 TRP A N 1
ATOM 15170 C CA . TRP A 1 1937 ? -29.330 9.063 -3.644 1.00 94.75 1937 TRP A CA 1
ATOM 15171 C C . TRP A 1 1937 ? -28.434 8.295 -4.621 1.00 94.75 1937 TRP A C 1
ATOM 15173 O O . TRP A 1 1937 ? -28.850 7.976 -5.737 1.00 94.75 1937 TRP A O 1
ATOM 15183 N N . PHE A 1 1938 ? -27.239 7.942 -4.152 1.00 94.81 1938 PHE A N 1
ATOM 15184 C CA . PHE A 1 1938 ? -26.336 6.952 -4.748 1.00 94.81 1938 PHE A CA 1
ATOM 15185 C C . PHE A 1 1938 ? -26.490 5.583 -4.054 1.00 94.81 1938 PHE A C 1
ATOM 15187 O O . PHE A 1 1938 ? -27.172 5.507 -3.025 1.00 94.81 1938 PHE A O 1
ATOM 15194 N N . PRO A 1 1939 ? -25.933 4.481 -4.603 1.00 93.62 1939 PRO A N 1
ATOM 15195 C CA . PRO A 1 1939 ? -26.157 3.133 -4.067 1.00 93.62 1939 PRO A CA 1
ATOM 15196 C C . PRO A 1 1939 ? -25.755 3.013 -2.595 1.00 93.62 1939 PRO A C 1
ATOM 15198 O O . PRO A 1 1939 ? -26.505 2.489 -1.769 1.00 93.62 1939 PRO A O 1
ATOM 15201 N N . ASP A 1 1940 ? -24.610 3.591 -2.244 1.00 93.12 1940 ASP A N 1
ATOM 15202 C CA . ASP A 1 1940 ? -24.107 3.696 -0.877 1.00 93.12 1940 ASP A CA 1
ATOM 15203 C C . ASP A 1 1940 ? -25.041 4.522 0.027 1.00 93.12 1940 ASP A C 1
ATOM 15205 O O . ASP A 1 1940 ? -25.392 4.102 1.125 1.00 93.12 1940 ASP A O 1
ATOM 15209 N N . SER A 1 1941 ? -25.531 5.650 -0.472 1.00 94.81 1941 SER A N 1
ATOM 15210 C CA . SER A 1 1941 ? -26.382 6.621 0.219 1.00 94.81 1941 SER A CA 1
ATOM 15211 C C . SER A 1 1941 ? -27.756 6.035 0.535 1.00 94.81 1941 SER A C 1
ATOM 15213 O O . SER A 1 1941 ? -28.280 6.190 1.642 1.00 94.81 1941 SER A O 1
ATOM 15215 N N . ALA A 1 1942 ? -28.336 5.319 -0.429 1.00 95.44 1942 ALA A N 1
ATOM 15216 C CA . ALA A 1 1942 ? -29.586 4.594 -0.260 1.00 95.44 1942 ALA A CA 1
ATOM 15217 C C . ALA A 1 1942 ? -29.416 3.421 0.719 1.00 95.44 1942 ALA A C 1
ATOM 15219 O O . ALA A 1 1942 ? -30.262 3.226 1.591 1.00 95.44 1942 ALA A O 1
ATOM 15220 N N . THR A 1 1943 ? -28.291 2.699 0.650 1.00 95.62 1943 THR A N 1
ATOM 15221 C CA . THR A 1 1943 ? -27.984 1.604 1.586 1.00 95.62 1943 THR A CA 1
ATOM 15222 C C . THR A 1 1943 ? -27.775 2.126 3.009 1.00 95.62 1943 THR A C 1
ATOM 15224 O O . THR A 1 1943 ? -28.325 1.554 3.949 1.00 95.62 1943 THR A O 1
ATOM 15227 N N . LYS A 1 1944 ? -27.067 3.249 3.187 1.00 96.94 1944 LYS A N 1
ATOM 15228 C CA . LYS A 1 1944 ? -26.903 3.930 4.482 1.00 96.94 1944 LYS A CA 1
ATOM 15229 C C . LYS A 1 1944 ? -28.241 4.359 5.060 1.00 96.94 1944 LYS A C 1
ATOM 15231 O O . LYS A 1 1944 ? -28.517 4.100 6.229 1.00 96.94 1944 LYS A O 1
ATOM 15236 N N . THR A 1 1945 ? -29.092 4.956 4.227 1.00 97.12 1945 THR A N 1
ATOM 15237 C CA . THR A 1 1945 ? -30.451 5.349 4.619 1.00 97.12 1945 THR A CA 1
ATOM 15238 C C . THR A 1 1945 ? -31.251 4.130 5.084 1.00 97.12 1945 THR A C 1
ATOM 15240 O O . THR A 1 1945 ? -31.823 4.142 6.172 1.00 97.12 1945 THR A O 1
ATOM 15243 N N . ALA A 1 1946 ? -31.242 3.043 4.306 1.00 96.25 1946 ALA A N 1
ATOM 15244 C CA . ALA A 1 1946 ? -31.939 1.809 4.651 1.00 96.25 1946 ALA A CA 1
ATOM 15245 C C . ALA A 1 1946 ? -31.410 1.182 5.954 1.00 96.25 1946 ALA A C 1
ATOM 15247 O O . ALA A 1 1946 ? -32.213 0.793 6.804 1.00 96.25 1946 ALA A O 1
ATOM 15248 N N . GLN A 1 1947 ? -30.087 1.115 6.133 1.00 94.81 1947 GLN A N 1
ATOM 15249 C CA . GLN A 1 1947 ? -29.451 0.573 7.336 1.00 94.81 1947 GLN A CA 1
ATOM 15250 C C . GLN A 1 1947 ? -29.782 1.410 8.576 1.00 94.81 1947 GLN A C 1
ATOM 15252 O O . GLN A 1 1947 ? -30.138 0.844 9.606 1.00 94.81 1947 GLN A O 1
ATOM 15257 N N . ALA A 1 1948 ? -29.729 2.741 8.478 1.00 96.31 1948 ALA A N 1
ATOM 15258 C CA . ALA A 1 1948 ? -30.073 3.626 9.587 1.00 96.31 1948 ALA A CA 1
ATOM 15259 C C . ALA A 1 1948 ? -31.537 3.446 10.016 1.00 96.31 1948 ALA A C 1
ATOM 15261 O O . ALA A 1 1948 ? -31.809 3.291 11.203 1.00 96.31 1948 ALA A O 1
ATOM 15262 N N . ILE A 1 1949 ? -32.474 3.371 9.063 1.00 97.38 1949 ILE A N 1
ATOM 15263 C CA . ILE A 1 1949 ? -33.893 3.103 9.353 1.00 97.38 1949 ILE A CA 1
ATOM 15264 C C . ILE A 1 1949 ? -34.059 1.741 10.041 1.00 97.38 1949 ILE A C 1
ATOM 15266 O O . ILE A 1 1949 ? -34.803 1.627 11.015 1.00 97.38 1949 ILE A O 1
ATOM 15270 N N . LEU A 1 1950 ? -33.354 0.705 9.580 1.00 95.69 1950 LEU A N 1
ATOM 15271 C CA . LEU A 1 1950 ? -33.401 -0.604 10.229 1.00 95.69 1950 LEU A CA 1
ATOM 15272 C C . LEU A 1 1950 ? -32.874 -0.539 11.670 1.00 95.69 1950 LEU A C 1
ATOM 15274 O O . LEU A 1 1950 ? -33.530 -1.055 12.576 1.00 95.69 1950 LEU A O 1
ATOM 15278 N N . ASP A 1 1951 ? -31.735 0.121 11.889 1.00 95.94 1951 ASP A N 1
ATOM 15279 C CA . ASP A 1 1951 ? -31.131 0.282 13.212 1.00 95.94 1951 ASP A CA 1
ATOM 15280 C C . ASP A 1 1951 ? -32.067 1.046 14.159 1.00 95.94 1951 ASP A C 1
ATOM 15282 O O . ASP A 1 1951 ? -32.325 0.565 15.261 1.00 95.94 1951 ASP A O 1
ATOM 15286 N N . PHE A 1 1952 ? -32.636 2.177 13.726 1.00 96.94 1952 PHE A N 1
ATOM 15287 C CA . PHE A 1 1952 ? -33.545 2.990 14.542 1.00 96.94 1952 PHE A CA 1
ATOM 15288 C C . PHE A 1 1952 ? -34.838 2.248 14.911 1.00 96.94 1952 PHE A C 1
ATOM 15290 O O . PHE A 1 1952 ? -35.294 2.345 16.051 1.00 96.94 1952 PHE A O 1
ATOM 15297 N N . ASN A 1 1953 ? -35.393 1.441 13.997 1.00 95.50 1953 ASN A N 1
ATOM 15298 C CA . ASN A 1 1953 ? -36.562 0.599 14.283 1.00 95.50 1953 ASN A CA 1
ATOM 15299 C C . ASN A 1 1953 ? -36.244 -0.439 15.371 1.00 95.50 1953 ASN A C 1
ATOM 15301 O O . ASN A 1 1953 ? -37.040 -0.674 16.280 1.00 95.50 1953 ASN A O 1
ATOM 15305 N N . ARG A 1 1954 ? -35.054 -1.055 15.293 1.00 93.31 1954 ARG A N 1
ATOM 15306 C CA . ARG A 1 1954 ? -34.567 -2.033 16.285 1.00 93.31 1954 ARG A CA 1
ATOM 15307 C C . ARG A 1 1954 ? -34.202 -1.391 17.622 1.00 93.31 1954 ARG A C 1
ATOM 15309 O O . ARG A 1 1954 ? -34.213 -2.072 18.638 1.00 93.31 1954 ARG A O 1
ATOM 15316 N N . GLU A 1 1955 ? -33.894 -0.101 17.618 1.00 94.81 1955 GLU A N 1
ATOM 15317 C CA . GLU A 1 1955 ? -33.672 0.725 18.812 1.00 94.81 1955 GLU A CA 1
ATOM 15318 C C . GLU A 1 1955 ? -34.971 1.269 19.416 1.00 94.81 1955 GLU A C 1
ATOM 15320 O O . GLU A 1 1955 ? -34.942 1.881 20.480 1.00 94.81 1955 GLU A O 1
ATOM 15325 N N . GLU A 1 1956 ? -36.102 1.034 18.749 1.00 93.50 1956 GLU A N 1
ATOM 15326 C CA . GLU A 1 1956 ? -37.424 1.550 19.094 1.00 93.50 1956 GLU A CA 1
ATOM 15327 C C . GLU A 1 1956 ? -37.506 3.083 19.136 1.00 93.50 1956 GLU A C 1
ATOM 15329 O O . GLU A 1 1956 ? -38.289 3.654 19.895 1.00 93.50 1956 GLU A O 1
ATOM 15334 N N . LEU A 1 1957 ? -36.741 3.759 18.275 1.00 95.81 1957 LEU A N 1
ATOM 15335 C CA . LEU A 1 1957 ? -36.713 5.217 18.193 1.00 95.81 1957 LEU A CA 1
ATOM 15336 C C . LEU A 1 1957 ? -37.770 5.770 17.225 1.00 95.81 1957 LEU A C 1
ATOM 15338 O O . LEU A 1 1957 ? -37.934 5.246 16.121 1.00 95.81 1957 LEU A O 1
ATOM 15342 N N . PRO A 1 1958 ? -38.447 6.881 17.564 1.00 96.88 1958 PRO A N 1
ATOM 15343 C CA . PRO A 1 1958 ? -39.113 7.714 16.567 1.00 96.88 1958 PRO A CA 1
ATOM 15344 C C . PRO A 1 1958 ? -38.099 8.245 15.543 1.00 96.88 1958 PRO A C 1
ATOM 15346 O O . PRO A 1 1958 ? -36.946 8.492 15.893 1.00 96.88 1958 PRO A O 1
ATOM 15349 N N . LEU A 1 1959 ? -38.522 8.459 14.299 1.00 97.94 1959 LEU A N 1
ATOM 15350 C CA . LEU A 1 1959 ? -37.644 8.853 13.192 1.00 97.94 1959 LEU A CA 1
ATOM 15351 C C . LEU A 1 1959 ? -38.038 10.216 12.617 1.00 97.94 1959 LEU A C 1
ATOM 15353 O O . LEU A 1 1959 ? -39.207 10.458 12.334 1.00 97.94 1959 LEU A O 1
ATOM 15357 N N . PHE A 1 1960 ? -37.053 11.075 12.375 1.00 98.12 1960 PHE A N 1
ATOM 15358 C CA . PHE A 1 1960 ? -37.180 12.285 11.570 1.00 98.12 1960 PHE A CA 1
ATOM 15359 C C . PHE A 1 1960 ? -36.371 12.144 10.283 1.00 98.12 1960 PHE A C 1
ATOM 15361 O O . PHE A 1 1960 ? -35.168 11.891 10.321 1.00 98.12 1960 PHE A O 1
ATOM 15368 N N . ILE A 1 1961 ? -37.030 12.348 9.145 1.00 97.88 1961 ILE A N 1
ATOM 15369 C CA . ILE A 1 1961 ? -36.403 12.419 7.828 1.00 97.88 1961 ILE A CA 1
ATOM 15370 C C . ILE A 1 1961 ? -36.517 13.864 7.340 1.00 97.88 1961 ILE A C 1
ATOM 15372 O O . ILE A 1 1961 ? -37.593 14.292 6.924 1.00 97.88 1961 ILE A O 1
ATOM 15376 N N . LEU A 1 1962 ? -35.416 14.617 7.392 1.00 96.31 1962 LEU A N 1
ATOM 15377 C CA . LEU A 1 1962 ? -35.303 15.950 6.794 1.00 96.31 1962 LEU A CA 1
ATOM 15378 C C . LEU A 1 1962 ? -35.109 15.787 5.279 1.00 96.31 1962 LEU A C 1
ATOM 15380 O O . LEU A 1 1962 ? -33.987 15.792 4.779 1.00 96.31 1962 LEU A O 1
ATOM 15384 N N . ALA A 1 1963 ? -36.210 15.550 4.569 1.00 95.31 1963 ALA A N 1
ATOM 15385 C CA . ALA A 1 1963 ? -36.227 15.094 3.187 1.00 95.31 1963 ALA A CA 1
ATOM 15386 C C . ALA A 1 1963 ? -35.901 16.226 2.205 1.00 95.31 1963 ALA A C 1
ATOM 15388 O O . ALA A 1 1963 ? -36.703 17.135 2.004 1.00 95.31 1963 ALA A O 1
ATOM 15389 N N . ASN A 1 1964 ? -34.733 16.145 1.568 1.00 95.19 1964 ASN A N 1
ATOM 15390 C CA . ASN A 1 1964 ? -34.255 17.131 0.600 1.00 95.19 1964 ASN A CA 1
ATOM 15391 C C . ASN A 1 1964 ? -33.534 16.434 -0.572 1.00 95.19 1964 ASN A C 1
ATOM 15393 O O . ASN A 1 1964 ? -32.326 16.579 -0.736 1.00 95.19 1964 ASN A O 1
ATOM 15397 N N . TRP A 1 1965 ? -34.261 15.612 -1.338 1.00 94.81 1965 TRP A N 1
ATOM 15398 C CA . TRP A 1 1965 ? -33.714 14.836 -2.458 1.00 94.81 1965 TRP A CA 1
ATOM 15399 C C . TRP A 1 1965 ? -34.385 15.167 -3.799 1.00 94.81 1965 TRP A C 1
ATOM 15401 O O . TRP A 1 1965 ? -35.601 15.038 -3.975 1.00 94.81 1965 TRP A O 1
ATOM 15411 N N . ARG A 1 1966 ? -33.557 15.449 -4.805 1.00 91.25 1966 ARG A N 1
ATOM 15412 C CA . ARG A 1 1966 ? -33.937 15.609 -6.217 1.00 91.25 1966 ARG A CA 1
ATOM 15413 C C . ARG A 1 1966 ? -34.238 14.289 -6.924 1.00 91.25 1966 ARG A C 1
ATOM 15415 O O . ARG A 1 1966 ? -34.858 14.280 -7.982 1.00 91.25 1966 ARG A O 1
ATOM 15422 N N . GLY A 1 1967 ? -33.830 13.161 -6.346 1.00 91.06 1967 GLY A N 1
ATOM 15423 C CA . GLY A 1 1967 ? -34.108 11.835 -6.890 1.00 91.06 1967 GLY A CA 1
ATOM 15424 C C . GLY A 1 1967 ? -33.001 10.823 -6.618 1.00 91.06 1967 GLY A C 1
ATOM 15425 O O . GLY A 1 1967 ? -32.097 11.049 -5.814 1.00 91.06 1967 GLY A O 1
ATOM 15426 N N . PHE A 1 1968 ? -33.093 9.696 -7.318 1.00 91.94 1968 PHE A N 1
ATOM 15427 C CA . PHE A 1 1968 ? -32.047 8.680 -7.390 1.00 91.94 1968 PHE A CA 1
ATOM 15428 C C . PHE A 1 1968 ? -31.079 8.999 -8.528 1.00 91.94 1968 PHE A C 1
ATOM 15430 O O . PHE A 1 1968 ? -31.499 9.530 -9.560 1.00 91.94 1968 PHE A O 1
ATOM 15437 N N . SER A 1 1969 ? -29.809 8.623 -8.378 1.00 92.38 1969 SER A N 1
ATOM 15438 C CA . SER A 1 1969 ? -28.879 8.666 -9.502 1.00 92.38 1969 SER A CA 1
ATOM 15439 C C . SER A 1 1969 ? -29.314 7.667 -10.578 1.00 92.38 1969 SER A C 1
ATOM 15441 O O . SER A 1 1969 ? -29.330 6.456 -10.361 1.00 92.38 1969 SER A O 1
ATOM 15443 N N . GLY A 1 1970 ? -29.685 8.191 -11.747 1.00 86.44 1970 GLY A N 1
ATOM 15444 C CA . GLY A 1 1970 ? -30.046 7.406 -12.931 1.00 86.44 1970 GLY A CA 1
ATOM 15445 C C . GLY A 1 1970 ? -28.855 7.056 -13.830 1.00 86.44 1970 GLY A C 1
ATOM 15446 O O . GLY A 1 1970 ? -29.063 6.667 -14.978 1.00 86.44 1970 GLY A O 1
ATOM 15447 N N . GLY A 1 1971 ? -27.617 7.247 -13.358 1.00 87.00 1971 GLY A N 1
ATOM 15448 C CA . GLY A 1 1971 ? -26.405 6.938 -14.116 1.00 87.00 1971 GLY A CA 1
ATOM 15449 C C . GLY A 1 1971 ? -26.216 5.433 -14.334 1.00 87.00 1971 GLY A C 1
ATOM 15450 O O . GLY A 1 1971 ? -26.573 4.623 -13.482 1.00 87.00 1971 GLY A O 1
ATOM 15451 N N . GLN A 1 1972 ? -25.611 5.046 -15.463 1.00 85.12 1972 GLN A N 1
ATOM 15452 C CA . GLN A 1 1972 ? -25.393 3.633 -15.816 1.00 85.12 1972 GLN A CA 1
ATOM 15453 C C . GLN A 1 1972 ? -24.633 2.861 -14.727 1.00 85.12 1972 GLN A C 1
ATOM 15455 O O . GLN A 1 1972 ? -25.012 1.739 -14.401 1.00 85.12 1972 GLN A O 1
ATOM 15460 N N . ARG A 1 1973 ? -23.577 3.462 -14.159 1.00 85.44 1973 ARG A N 1
ATOM 15461 C CA . ARG A 1 1973 ? -22.781 2.847 -13.089 1.00 85.44 1973 ARG A CA 1
ATOM 15462 C C . ARG A 1 1973 ? -23.626 2.592 -11.844 1.00 85.44 1973 ARG A C 1
ATOM 15464 O O . ARG A 1 1973 ? -23.643 1.480 -11.342 1.00 85.44 1973 ARG A O 1
ATOM 15471 N N . ASP A 1 1974 ? -24.359 3.596 -11.388 1.00 90.56 1974 ASP A N 1
ATOM 15472 C CA . ASP A 1 1974 ? -25.106 3.510 -10.133 1.00 90.56 1974 ASP A CA 1
ATOM 15473 C C . ASP A 1 1974 ? -26.315 2.554 -10.264 1.00 90.56 1974 ASP A C 1
ATOM 15475 O O . ASP A 1 1974 ? -26.677 1.849 -9.321 1.00 90.56 1974 ASP A O 1
ATOM 15479 N N . LEU A 1 1975 ? -26.900 2.457 -11.468 1.00 88.38 1975 LEU A N 1
ATOM 15480 C CA . LEU A 1 1975 ? -27.867 1.412 -11.824 1.00 88.38 1975 LEU A CA 1
ATOM 15481 C C . LEU A 1 1975 ? -27.252 0.010 -11.763 1.00 88.38 1975 LEU A C 1
ATOM 15483 O O . LEU A 1 1975 ? -27.877 -0.896 -11.209 1.00 88.38 1975 LEU A O 1
ATOM 15487 N N . PHE A 1 1976 ? -26.040 -0.162 -12.296 1.00 86.12 1976 PHE A N 1
ATOM 15488 C CA . PHE A 1 1976 ? -25.301 -1.426 -12.245 1.00 86.12 1976 PHE A CA 1
ATOM 15489 C C . PHE A 1 1976 ? -24.915 -1.819 -10.811 1.00 86.12 1976 PHE A C 1
ATOM 15491 O O . PHE A 1 1976 ? -25.039 -2.982 -10.438 1.00 86.12 1976 PHE A O 1
ATOM 15498 N N . GLU A 1 1977 ? -24.539 -0.846 -9.983 1.00 87.38 1977 GLU A N 1
ATOM 15499 C CA . GLU A 1 1977 ? -24.238 -1.019 -8.555 1.00 87.38 1977 GLU A CA 1
ATOM 15500 C C . GLU A 1 1977 ? -25.489 -1.263 -7.688 1.00 87.38 1977 GLU A C 1
ATOM 15502 O O . GLU A 1 1977 ? -25.385 -1.443 -6.476 1.00 87.38 1977 GLU A O 1
ATOM 15507 N N . GLY A 1 1978 ? -26.684 -1.311 -8.287 1.00 89.81 1978 GLY A N 1
ATOM 15508 C CA . GLY A 1 1978 ? -27.895 -1.761 -7.607 1.00 89.81 1978 GLY A CA 1
ATOM 15509 C C . GLY A 1 1978 ? -28.664 -0.672 -6.855 1.00 89.81 1978 GLY A C 1
ATOM 15510 O O . GLY A 1 1978 ? -29.374 -0.994 -5.900 1.00 89.81 1978 GLY A O 1
ATOM 15511 N N . ILE A 1 1979 ? -28.616 0.597 -7.293 1.00 93.44 1979 ILE A N 1
ATOM 15512 C CA . ILE A 1 1979 ? -29.388 1.701 -6.678 1.00 93.44 1979 ILE A CA 1
ATOM 15513 C C . ILE A 1 1979 ? -30.876 1.374 -6.470 1.00 93.44 1979 ILE A C 1
ATOM 15515 O O . ILE A 1 1979 ? -31.456 1.734 -5.448 1.00 93.44 1979 ILE A O 1
ATOM 15519 N N . LEU A 1 1980 ? -31.500 0.648 -7.406 1.00 91.25 1980 LEU A N 1
ATOM 15520 C CA . LEU A 1 1980 ? -32.910 0.256 -7.308 1.00 91.25 1980 LEU A CA 1
ATOM 15521 C C . LEU A 1 1980 ? -33.160 -0.733 -6.162 1.00 91.25 1980 LEU A C 1
ATOM 15523 O O . LEU A 1 1980 ? -34.171 -0.626 -5.468 1.00 91.25 1980 LEU A O 1
ATOM 15527 N N . GLN A 1 1981 ? -32.234 -1.669 -5.932 1.00 91.94 1981 GLN A N 1
ATOM 15528 C CA . GLN A 1 1981 ? -32.323 -2.618 -4.820 1.00 91.94 1981 GLN A CA 1
ATOM 15529 C C . GLN A 1 1981 ? -32.158 -1.881 -3.485 1.00 91.94 1981 GLN A C 1
ATOM 15531 O O . GLN A 1 1981 ? -32.986 -2.041 -2.583 1.00 91.94 1981 GLN A O 1
ATOM 15536 N N . ALA A 1 1982 ? -31.165 -0.992 -3.389 1.00 91.12 1982 ALA A N 1
ATOM 15537 C CA . ALA A 1 1982 ? -30.955 -0.162 -2.205 1.00 91.12 1982 ALA A CA 1
ATOM 15538 C C . ALA A 1 1982 ? -32.178 0.729 -1.905 1.00 91.12 1982 ALA A C 1
ATOM 15540 O O . ALA A 1 1982 ? -32.681 0.734 -0.782 1.00 91.12 1982 ALA A O 1
ATOM 15541 N N . GLY A 1 1983 ? -32.733 1.396 -2.924 1.00 92.50 1983 GLY A N 1
ATOM 15542 C CA . GLY A 1 1983 ? -33.950 2.203 -2.806 1.00 92.50 1983 GLY A CA 1
ATOM 15543 C C . GLY A 1 1983 ? -35.179 1.393 -2.375 1.00 92.50 1983 GLY A C 1
ATOM 15544 O O . GLY A 1 1983 ? -35.942 1.840 -1.521 1.00 92.50 1983 GLY A O 1
ATOM 15545 N N . SER A 1 1984 ? -35.350 0.168 -2.884 1.00 94.12 1984 SER A N 1
ATOM 15546 C CA . SER A 1 1984 ? -36.446 -0.718 -2.458 1.00 94.12 1984 SER A CA 1
ATOM 15547 C C . SER A 1 1984 ? -36.331 -1.157 -0.992 1.00 94.12 1984 SER A C 1
ATOM 15549 O O . SER A 1 1984 ? -37.341 -1.318 -0.306 1.00 94.12 1984 SER A O 1
ATOM 15551 N N . THR A 1 1985 ? -35.104 -1.268 -0.478 1.00 95.75 1985 THR A N 1
ATOM 15552 C CA . THR A 1 1985 ? -34.845 -1.644 0.919 1.00 95.75 1985 THR A CA 1
ATOM 15553 C C . THR A 1 1985 ? -35.276 -0.537 1.889 1.00 95.75 1985 THR A C 1
ATOM 15555 O O . THR A 1 1985 ? -35.760 -0.836 2.980 1.00 95.75 1985 THR A O 1
ATOM 15558 N N . ILE A 1 1986 ? -35.191 0.739 1.484 1.00 97.00 1986 ILE A N 1
ATOM 15559 C CA . ILE A 1 1986 ? -35.742 1.869 2.256 1.00 97.00 1986 ILE A CA 1
ATOM 15560 C C . ILE A 1 1986 ? -37.248 1.674 2.472 1.00 97.00 1986 ILE A C 1
ATOM 15562 O O . ILE A 1 1986 ? -37.727 1.765 3.602 1.00 97.00 1986 ILE A O 1
ATOM 15566 N N . VAL A 1 1987 ? -37.983 1.346 1.404 1.00 96.44 1987 VAL A N 1
ATOM 15567 C CA . VAL A 1 1987 ? -39.437 1.123 1.458 1.00 96.44 1987 VAL A CA 1
ATOM 15568 C C . VAL A 1 1987 ? -39.777 -0.038 2.387 1.00 96.44 1987 VAL A C 1
ATOM 15570 O O . VAL A 1 1987 ? -40.667 0.094 3.223 1.00 96.44 1987 VAL A O 1
ATOM 15573 N N . GLU A 1 1988 ? -39.055 -1.155 2.292 1.00 96.12 1988 GLU A N 1
ATOM 15574 C CA . GLU A 1 1988 ? -39.300 -2.321 3.149 1.00 96.12 1988 GLU A CA 1
ATOM 15575 C C . GLU A 1 1988 ? -39.035 -2.022 4.635 1.00 96.12 1988 GLU A C 1
ATOM 15577 O O . GLU A 1 1988 ? -39.818 -2.406 5.513 1.00 96.12 1988 GLU A O 1
ATOM 15582 N N . ASN A 1 1989 ? -37.974 -1.268 4.933 1.00 96.62 1989 ASN A N 1
ATOM 15583 C CA . ASN A 1 1989 ? -37.648 -0.886 6.306 1.00 96.62 1989 ASN A CA 1
ATOM 15584 C C . ASN A 1 1989 ? -38.642 0.139 6.878 1.00 96.62 1989 ASN A C 1
ATOM 15586 O O . ASN A 1 1989 ? -38.968 0.062 8.061 1.00 96.62 1989 ASN A O 1
ATOM 15590 N N . LEU A 1 1990 ? -39.189 1.044 6.057 1.00 97.00 1990 LEU A N 1
ATOM 15591 C CA . LEU A 1 1990 ? -40.269 1.955 6.464 1.00 97.00 1990 LEU A CA 1
ATOM 15592 C C . LEU A 1 1990 ? -41.616 1.235 6.632 1.00 97.00 1990 LEU A C 1
ATOM 15594 O O . LEU A 1 1990 ? -42.368 1.525 7.566 1.00 97.00 1990 LEU A O 1
ATOM 15598 N N . ARG A 1 1991 ? -41.910 0.249 5.775 1.00 95.56 1991 ARG A N 1
ATOM 15599 C CA . ARG A 1 1991 ? -43.119 -0.588 5.855 1.00 95.56 1991 ARG A CA 1
ATOM 15600 C C . ARG A 1 1991 ? -43.183 -1.375 7.163 1.00 95.56 1991 ARG A C 1
ATOM 15602 O O . ARG A 1 1991 ? -44.259 -1.562 7.721 1.00 95.56 1991 ARG A O 1
ATOM 15609 N N . THR A 1 1992 ? -42.035 -1.843 7.650 1.00 93.69 1992 THR A N 1
ATOM 15610 C CA . THR A 1 1992 ? -41.920 -2.645 8.882 1.00 93.69 1992 THR A CA 1
ATOM 15611 C C . THR A 1 1992 ? -41.598 -1.818 10.134 1.00 93.69 1992 THR A C 1
ATOM 15613 O O . THR A 1 1992 ? -41.424 -2.383 11.220 1.00 93.69 1992 THR A O 1
ATOM 15616 N N . TYR A 1 1993 ? -41.528 -0.492 10.005 1.00 95.56 1993 TYR A N 1
ATOM 15617 C CA . TYR A 1 1993 ? -41.249 0.433 11.102 1.00 95.56 1993 TYR A CA 1
ATOM 15618 C C . TYR A 1 1993 ? -42.436 0.551 12.065 1.00 95.56 1993 TYR A C 1
ATOM 15620 O O . TYR A 1 1993 ? -43.585 0.637 11.626 1.00 95.56 1993 TYR A O 1
ATOM 15628 N N . LYS A 1 1994 ? -42.176 0.544 13.379 1.00 91.00 1994 LYS A N 1
ATOM 15629 C CA . LYS A 1 1994 ? -43.235 0.455 14.411 1.00 91.00 1994 LYS A CA 1
ATOM 15630 C C . LYS A 1 1994 ? -43.406 1.716 15.260 1.00 91.00 1994 LYS A C 1
ATOM 15632 O O . LYS A 1 1994 ? -44.317 1.780 16.086 1.00 91.00 1994 LYS A O 1
ATOM 15637 N N . GLN A 1 1995 ? -42.521 2.696 15.114 1.00 93.31 1995 GLN A N 1
ATOM 15638 C CA . GLN A 1 1995 ? -42.518 3.937 15.890 1.00 93.31 1995 GLN A CA 1
ATOM 15639 C C . GLN A 1 1995 ? -42.913 5.130 15.006 1.00 93.31 1995 GLN A C 1
ATOM 15641 O O . GLN A 1 1995 ? -42.921 5.005 13.783 1.00 93.31 1995 GLN A O 1
ATOM 15646 N N . PRO A 1 1996 ? -43.293 6.285 15.585 1.00 94.94 1996 PRO A N 1
ATOM 15647 C CA . PRO A 1 1996 ? -43.682 7.456 14.800 1.00 94.94 1996 PRO A CA 1
ATOM 15648 C C . PRO A 1 1996 ? -42.565 7.933 13.863 1.00 94.94 1996 PRO A C 1
ATOM 15650 O O . PRO A 1 1996 ? -41.410 8.021 14.279 1.00 94.94 1996 PRO A O 1
ATOM 15653 N N . ILE A 1 1997 ? -42.925 8.283 12.626 1.00 97.50 1997 ILE A N 1
ATOM 15654 C CA . ILE A 1 1997 ? -42.005 8.817 11.617 1.00 97.50 1997 ILE A CA 1
ATOM 15655 C C . ILE A 1 1997 ? -42.513 10.177 11.141 1.00 97.50 1997 ILE A C 1
ATOM 15657 O O . ILE A 1 1997 ? -43.676 10.316 10.767 1.00 97.50 1997 ILE A O 1
ATOM 15661 N N . PHE A 1 1998 ? -41.624 11.163 11.115 1.00 97.62 1998 PHE A N 1
ATOM 15662 C CA . PHE A 1 1998 ? -41.876 12.506 10.612 1.00 97.62 1998 PHE A CA 1
ATOM 15663 C C . PHE A 1 1998 ? -41.001 12.763 9.390 1.00 97.62 1998 PHE A C 1
ATOM 15665 O O . PHE A 1 1998 ? -39.786 12.910 9.505 1.00 97.62 1998 PHE A O 1
ATOM 15672 N N . VAL A 1 1999 ? -41.616 12.825 8.214 1.00 97.75 1999 VAL A N 1
ATOM 15673 C CA . VAL A 1 1999 ? -40.948 13.245 6.979 1.00 97.75 1999 VAL A CA 1
ATOM 15674 C C . VAL A 1 1999 ? -41.185 14.739 6.822 1.00 97.75 1999 VAL A C 1
ATOM 15676 O O . VAL A 1 1999 ? -42.325 15.168 6.686 1.00 97.75 1999 VAL A O 1
ATOM 15679 N N . TYR A 1 2000 ? -40.130 15.543 6.868 1.00 97.25 2000 TYR A N 1
ATOM 15680 C CA . TYR A 1 2000 ? -40.220 16.995 6.781 1.00 97.25 2000 TYR A CA 1
ATOM 15681 C C . TYR A 1 2000 ? -39.370 17.506 5.626 1.00 97.25 2000 TYR A C 1
ATOM 15683 O O . TYR A 1 2000 ? -38.159 17.308 5.637 1.00 97.25 2000 TYR A O 1
ATOM 15691 N N . ILE A 1 2001 ? -39.991 18.170 4.649 1.00 96.31 2001 ILE A N 1
ATOM 15692 C CA . ILE A 1 2001 ? -39.252 18.893 3.608 1.00 96.31 2001 ILE A CA 1
ATOM 15693 C C . ILE A 1 2001 ? -38.833 20.249 4.200 1.00 96.31 2001 ILE A C 1
ATOM 15695 O O . ILE A 1 2001 ? -39.716 21.079 4.443 1.00 96.31 2001 ILE A O 1
ATOM 15699 N N . PRO A 1 2002 ? -37.535 20.465 4.493 1.00 93.88 2002 PRO A N 1
ATOM 15700 C CA . PRO A 1 2002 ? -37.064 21.617 5.255 1.00 93.88 2002 PRO A CA 1
ATOM 15701 C C . PRO A 1 2002 ? -37.138 22.918 4.442 1.00 93.88 2002 PRO A C 1
ATOM 15703 O O . PRO A 1 2002 ? -37.486 22.917 3.260 1.00 93.88 2002 PRO A O 1
ATOM 15706 N N . MET A 1 2003 ? -36.788 24.042 5.074 1.00 93.06 2003 MET A N 1
ATOM 15707 C CA . MET A 1 2003 ? -36.686 25.340 4.398 1.00 93.06 2003 MET A CA 1
ATOM 15708 C C . MET A 1 2003 ? -35.733 25.258 3.198 1.00 93.06 2003 MET A C 1
ATOM 15710 O O . MET A 1 2003 ? -34.643 24.704 3.313 1.00 93.06 2003 MET A O 1
ATOM 15714 N N . MET A 1 2004 ? -36.173 25.779 2.049 1.00 89.69 2004 MET A N 1
ATOM 15715 C CA . MET A 1 2004 ? -35.521 25.668 0.732 1.00 89.69 2004 MET A CA 1
ATOM 15716 C C . MET A 1 2004 ? -35.272 24.231 0.238 1.00 89.69 2004 MET A C 1
ATOM 15718 O O . MET A 1 2004 ? -34.638 24.041 -0.797 1.00 89.69 2004 MET A O 1
ATOM 15722 N N . GLY A 1 2005 ? -35.785 23.219 0.940 1.00 91.56 2005 GLY A N 1
ATOM 15723 C CA . GLY A 1 2005 ? -35.659 21.824 0.549 1.00 91.56 2005 GLY A CA 1
ATOM 15724 C C . GLY A 1 2005 ? -36.573 21.460 -0.617 1.00 91.56 2005 GLY A C 1
ATOM 15725 O O . GLY A 1 2005 ? -37.627 22.069 -0.836 1.00 91.56 2005 GLY A O 1
ATOM 15726 N N . GLU A 1 2006 ? -36.192 20.421 -1.351 1.00 92.25 2006 GLU A N 1
ATOM 15727 C CA . GLU A 1 2006 ? -36.995 19.884 -2.440 1.00 92.25 2006 GLU A CA 1
ATOM 15728 C C . GLU A 1 2006 ? -37.110 18.361 -2.415 1.00 92.25 2006 GLU A C 1
ATOM 15730 O O . GLU A 1 2006 ? -36.187 17.653 -2.018 1.00 92.25 2006 GLU A O 1
ATOM 15735 N N . LEU A 1 2007 ? -38.261 17.848 -2.856 1.00 94.94 2007 LEU A N 1
ATOM 15736 C CA . LEU A 1 2007 ? -38.508 16.413 -2.961 1.00 94.94 2007 LEU A CA 1
ATOM 15737 C C . LEU A 1 2007 ? -39.197 16.069 -4.285 1.00 94.94 2007 LEU A C 1
ATOM 15739 O O . LEU A 1 2007 ? -40.347 16.448 -4.524 1.00 94.94 2007 LEU A O 1
ATOM 15743 N N . ARG A 1 2008 ? -38.485 15.364 -5.168 1.00 93.81 2008 ARG A N 1
ATOM 15744 C CA . ARG A 1 2008 ? -38.941 15.067 -6.542 1.00 93.81 2008 ARG A CA 1
ATOM 15745 C C . ARG A 1 2008 ? -39.435 13.632 -6.702 1.00 93.81 2008 ARG A C 1
ATOM 15747 O O . ARG A 1 2008 ? -39.250 12.810 -5.811 1.00 93.81 2008 ARG A O 1
ATOM 15754 N N . GLY A 1 2009 ? -40.040 13.312 -7.851 1.00 86.62 2009 GLY A N 1
ATOM 15755 C CA . GLY A 1 2009 ? -40.813 12.081 -8.067 1.00 86.62 2009 GLY A CA 1
ATOM 15756 C C . GLY A 1 2009 ? -40.135 10.786 -7.606 1.00 86.62 2009 GLY A C 1
ATOM 15757 O O . GLY A 1 2009 ? -40.722 10.034 -6.830 1.00 86.62 2009 GLY A O 1
ATOM 15758 N N . GLY A 1 2010 ? -38.889 10.549 -8.030 1.00 85.75 2010 GLY A N 1
ATOM 15759 C CA . GLY A 1 2010 ? -38.140 9.356 -7.628 1.00 85.75 2010 GLY A CA 1
ATOM 15760 C C . GLY A 1 2010 ? -37.879 9.293 -6.124 1.00 85.75 2010 GLY A C 1
ATOM 15761 O O . GLY A 1 2010 ? -38.000 8.231 -5.538 1.00 85.75 2010 GLY A O 1
ATOM 15762 N N . ALA A 1 2011 ? -37.579 10.418 -5.476 1.00 92.56 2011 ALA A N 1
ATOM 15763 C CA . ALA A 1 2011 ? -37.309 10.423 -4.044 1.00 92.56 2011 ALA A CA 1
ATOM 15764 C C . ALA A 1 2011 ? -38.584 10.404 -3.185 1.00 92.56 2011 ALA A C 1
ATOM 15766 O O . ALA A 1 2011 ? -38.612 9.770 -2.135 1.00 92.56 2011 ALA A O 1
ATOM 15767 N N . TRP A 1 2012 ? -39.655 11.056 -3.643 1.00 95.50 2012 TRP A N 1
ATOM 15768 C CA . TRP A 1 2012 ? -40.938 11.120 -2.943 1.00 95.50 2012 TRP A CA 1
ATOM 15769 C C . TRP A 1 2012 ? -41.525 9.726 -2.708 1.00 95.50 2012 TRP A C 1
ATOM 15771 O O . TRP A 1 2012 ? -41.977 9.414 -1.608 1.00 95.50 2012 TRP A O 1
ATOM 15781 N N . VAL A 1 2013 ? -41.495 8.865 -3.732 1.00 93.81 2013 VAL A N 1
ATOM 15782 C CA . VAL A 1 2013 ? -42.172 7.558 -3.693 1.00 93.81 2013 VAL A CA 1
ATOM 15783 C C . VAL A 1 2013 ? -41.659 6.639 -2.583 1.00 93.81 2013 VAL A C 1
ATOM 15785 O O . VAL A 1 2013 ? -42.419 5.800 -2.107 1.00 93.81 2013 VAL A O 1
ATOM 15788 N N . VAL A 1 2014 ? -40.401 6.792 -2.152 1.00 94.69 2014 VAL A N 1
ATOM 15789 C CA . VAL A 1 2014 ? -39.788 5.907 -1.149 1.00 94.69 2014 VAL A CA 1
ATOM 15790 C C . VAL A 1 2014 ? -39.943 6.386 0.294 1.00 94.69 2014 VAL A C 1
ATOM 15792 O O . VAL A 1 2014 ? -39.606 5.633 1.199 1.00 94.69 2014 VAL A O 1
ATOM 15795 N N . VAL A 1 2015 ? -40.475 7.592 0.528 1.00 95.81 2015 VAL A N 1
ATOM 15796 C CA . VAL A 1 2015 ? -40.714 8.150 1.878 1.00 95.81 2015 VAL A CA 1
ATOM 15797 C C . VAL A 1 2015 ? -42.161 8.610 2.102 1.00 95.81 2015 VAL A C 1
ATOM 15799 O O . VAL A 1 2015 ? -42.463 9.228 3.119 1.00 95.81 2015 VAL A O 1
ATOM 15802 N N . ASP A 1 2016 ? -43.073 8.326 1.170 1.00 96.00 2016 ASP A N 1
ATOM 15803 C CA . ASP A 1 2016 ? -44.469 8.760 1.263 1.00 96.00 2016 ASP A CA 1
ATOM 15804 C C . ASP A 1 2016 ? -45.191 8.145 2.477 1.00 96.00 2016 ASP A C 1
ATOM 15806 O O . ASP A 1 2016 ? -45.041 6.964 2.803 1.00 96.00 2016 ASP A O 1
ATOM 15810 N N . SER A 1 2017 ? -46.061 8.941 3.102 1.00 94.62 2017 SER A N 1
ATOM 15811 C CA . SER A 1 2017 ? -46.930 8.506 4.203 1.00 94.62 2017 SER A CA 1
ATOM 15812 C C . SER A 1 2017 ? -47.757 7.242 3.914 1.00 94.62 2017 SER A C 1
ATOM 15814 O O . SER A 1 2017 ? -48.059 6.478 4.826 1.00 94.62 2017 SER A O 1
ATOM 15816 N N . ARG A 1 2018 ? -48.088 6.969 2.647 1.00 94.38 2018 ARG A N 1
ATOM 15817 C CA . ARG A 1 2018 ? -48.841 5.793 2.185 1.00 94.38 2018 ARG A CA 1
ATOM 15818 C C . ARG A 1 2018 ? -48.099 4.471 2.379 1.00 94.38 2018 ARG A C 1
ATOM 15820 O O . ARG A 1 2018 ? -48.760 3.437 2.374 1.00 94.38 2018 ARG A O 1
ATOM 15827 N N . ILE A 1 2019 ? -46.773 4.482 2.542 1.00 95.38 2019 ILE A N 1
ATOM 15828 C CA . ILE A 1 2019 ? -45.983 3.263 2.790 1.00 95.38 2019 ILE A CA 1
ATOM 15829 C C . ILE A 1 2019 ? -46.387 2.633 4.128 1.00 95.38 2019 ILE A C 1
ATOM 15831 O O . ILE A 1 2019 ? -46.486 1.412 4.240 1.00 95.38 2019 ILE A O 1
ATOM 15835 N N . ASN A 1 2020 ? -46.634 3.473 5.135 1.00 94.19 2020 ASN A N 1
ATOM 15836 C CA . ASN A 1 2020 ? -47.026 3.061 6.476 1.00 94.19 2020 ASN A CA 1
ATOM 15837 C C . ASN A 1 2020 ? -47.832 4.184 7.151 1.00 94.19 2020 ASN A C 1
ATOM 15839 O O . ASN A 1 2020 ? -47.325 4.920 8.002 1.00 94.19 2020 ASN A O 1
ATOM 15843 N N . SER A 1 2021 ? -49.097 4.326 6.744 1.00 90.12 2021 SER A N 1
ATOM 15844 C CA . SER A 1 2021 ? -49.979 5.432 7.157 1.00 90.12 2021 SER A CA 1
ATOM 15845 C C . SER A 1 2021 ? -50.281 5.468 8.653 1.00 90.12 2021 SER A C 1
ATOM 15847 O O . SER A 1 2021 ? -50.704 6.499 9.173 1.00 90.12 2021 SER A O 1
ATOM 15849 N N . ASP A 1 2022 ? -50.062 4.352 9.348 1.00 89.62 2022 ASP A N 1
ATOM 15850 C CA . ASP A 1 2022 ? -50.261 4.254 10.792 1.00 89.62 2022 ASP A CA 1
ATOM 15851 C C . ASP A 1 2022 ? -49.164 5.003 11.561 1.00 89.62 2022 ASP A C 1
ATOM 15853 O O . ASP A 1 2022 ? -49.413 5.486 12.670 1.00 89.62 2022 ASP A O 1
ATOM 15857 N N . HIS A 1 2023 ? -47.971 5.149 10.969 1.00 93.12 2023 HIS A N 1
ATOM 15858 C CA . HIS A 1 2023 ? -46.774 5.664 11.634 1.00 93.12 2023 HIS A CA 1
ATOM 15859 C C . HIS A 1 2023 ? -46.145 6.894 10.962 1.00 93.12 2023 HIS A C 1
ATOM 15861 O O . HIS A 1 2023 ? -45.625 7.742 11.692 1.00 93.12 2023 HIS A O 1
ATOM 15867 N N . ILE A 1 2024 ? -46.217 7.025 9.632 1.00 95.25 2024 ILE A N 1
ATOM 15868 C CA . ILE A 1 2024 ? -45.581 8.110 8.867 1.00 95.25 2024 ILE A CA 1
ATOM 15869 C C . ILE A 1 2024 ? -46.510 9.322 8.731 1.00 95.25 2024 ILE A C 1
ATOM 15871 O O . ILE A 1 2024 ? -47.608 9.228 8.186 1.00 95.25 2024 ILE A O 1
ATOM 15875 N N . GLU A 1 2025 ? -46.026 10.491 9.151 1.00 94.88 2025 GLU A N 1
ATOM 15876 C CA . GLU A 1 2025 ? -46.636 11.795 8.888 1.00 94.88 2025 GLU A CA 1
ATOM 15877 C C . GLU A 1 2025 ? -45.675 12.665 8.067 1.00 94.88 2025 GLU A C 1
ATOM 15879 O O . GLU A 1 2025 ? -44.485 12.749 8.374 1.00 94.88 2025 GLU A O 1
ATOM 15884 N N . MET A 1 2026 ? -46.192 13.324 7.027 1.00 96.56 2026 MET A N 1
ATOM 15885 C CA . MET A 1 2026 ? -45.394 14.152 6.122 1.00 96.56 2026 MET A CA 1
ATOM 15886 C C . MET A 1 2026 ? -45.747 15.638 6.254 1.00 96.56 2026 MET A C 1
ATOM 15888 O O . MET A 1 2026 ? -46.924 15.998 6.281 1.00 96.56 2026 MET A O 1
ATOM 15892 N N . TYR A 1 2027 ? -44.730 16.492 6.311 1.00 97.12 2027 TYR A N 1
ATOM 15893 C CA . TYR A 1 2027 ? -44.796 17.942 6.497 1.00 97.12 2027 TYR A CA 1
ATOM 15894 C C . TYR A 1 2027 ? -43.899 18.646 5.473 1.00 97.12 2027 TYR A C 1
ATOM 15896 O O . TYR A 1 2027 ? -42.935 18.064 4.974 1.00 97.12 2027 TYR A O 1
ATOM 15904 N N . ALA A 1 2028 ? -44.176 19.916 5.190 1.00 96.62 2028 ALA A N 1
ATOM 15905 C CA . ALA A 1 2028 ? -43.344 20.731 4.303 1.00 96.62 2028 ALA A CA 1
ATOM 15906 C C . ALA A 1 2028 ? -43.196 22.157 4.841 1.00 96.62 2028 ALA A C 1
ATOM 15908 O O . ALA A 1 2028 ? -44.145 22.703 5.401 1.00 96.62 2028 ALA A O 1
ATOM 15909 N N . ASP A 1 2029 ? -42.025 22.769 4.667 1.00 95.75 2029 ASP A N 1
ATOM 15910 C CA . ASP A 1 2029 ? -41.840 24.196 4.932 1.00 95.75 2029 ASP A CA 1
ATOM 15911 C C . ASP A 1 2029 ? -42.577 25.049 3.884 1.00 95.75 2029 ASP A C 1
ATOM 15913 O O . ASP A 1 2029 ? -42.821 24.623 2.750 1.00 95.75 2029 ASP A O 1
ATOM 15917 N N . ARG A 1 2030 ? -42.912 26.295 4.223 1.00 93.50 2030 ARG A N 1
ATOM 15918 C CA . ARG A 1 2030 ? -43.537 27.233 3.280 1.00 93.50 2030 ARG A CA 1
ATOM 15919 C C . ARG A 1 2030 ? -42.736 27.419 1.986 1.00 93.50 2030 ARG A C 1
ATOM 15921 O O . ARG A 1 2030 ? -43.339 27.558 0.923 1.00 93.50 2030 ARG A O 1
ATOM 15928 N N . THR A 1 2031 ? -41.410 27.399 2.064 1.00 92.88 2031 THR A N 1
ATOM 15929 C CA . THR A 1 2031 ? -40.491 27.549 0.923 1.00 92.88 2031 THR A CA 1
ATOM 15930 C C . THR A 1 2031 ? -40.151 26.231 0.223 1.00 92.88 2031 THR A C 1
ATOM 15932 O O . THR A 1 2031 ? -39.519 26.256 -0.833 1.00 92.88 2031 THR A O 1
ATOM 15935 N N . ALA A 1 2032 ? -40.591 25.094 0.770 1.00 93.12 2032 ALA A N 1
ATOM 15936 C CA . ALA A 1 2032 ? -40.312 23.776 0.219 1.00 93.12 2032 ALA A CA 1
ATOM 15937 C C . ALA A 1 2032 ? -40.942 23.567 -1.167 1.00 93.12 2032 ALA A C 1
ATOM 15939 O O . ALA A 1 2032 ? -42.063 24.020 -1.446 1.00 93.12 2032 ALA A O 1
ATOM 15940 N N . LYS A 1 2033 ? -40.232 22.814 -2.014 1.00 94.31 2033 LYS A N 1
ATOM 15941 C CA . LYS A 1 2033 ? -40.648 22.462 -3.378 1.00 94.31 2033 LYS A CA 1
ATOM 15942 C C . LYS A 1 2033 ? -40.873 20.961 -3.533 1.00 94.31 2033 LYS A C 1
ATOM 15944 O O . LYS A 1 2033 ? -40.161 20.146 -2.960 1.00 94.31 2033 LYS A O 1
ATOM 15949 N N . GLY A 1 2034 ? -41.844 20.562 -4.345 1.00 93.06 2034 GLY A N 1
ATOM 15950 C CA . GLY A 1 2034 ? -42.091 19.142 -4.588 1.00 93.06 2034 GLY A CA 1
ATOM 15951 C C . GLY A 1 2034 ? -43.111 18.882 -5.682 1.00 93.06 2034 GLY A C 1
ATOM 15952 O O . GLY A 1 2034 ? -44.226 19.408 -5.674 1.00 93.06 2034 GLY A O 1
ATOM 15953 N N . ASN A 1 2035 ? -42.697 18.073 -6.654 1.00 93.56 2035 ASN A N 1
ATOM 15954 C CA . ASN A 1 2035 ? -43.488 17.669 -7.811 1.00 93.56 2035 ASN A CA 1
ATOM 15955 C C . ASN A 1 2035 ? -42.816 16.472 -8.508 1.00 93.56 2035 ASN A C 1
ATOM 15957 O O . ASN A 1 2035 ? -41.758 16.007 -8.086 1.00 93.56 2035 ASN A O 1
ATOM 15961 N N . VAL A 1 2036 ? -43.411 15.968 -9.590 1.00 92.88 2036 VAL A N 1
ATOM 15962 C CA . VAL A 1 2036 ? -42.879 14.805 -10.325 1.00 92.88 2036 VAL A CA 1
ATOM 15963 C C . VAL A 1 2036 ? -41.510 15.098 -10.952 1.00 92.88 2036 VAL A C 1
ATOM 15965 O O . VAL A 1 2036 ? -40.611 14.268 -10.852 1.00 92.88 2036 VAL A O 1
ATOM 15968 N N . LEU A 1 2037 ? -41.351 16.273 -11.565 1.00 88.88 2037 LEU A N 1
ATOM 15969 C CA . LEU A 1 2037 ? -40.125 16.741 -12.217 1.00 88.88 20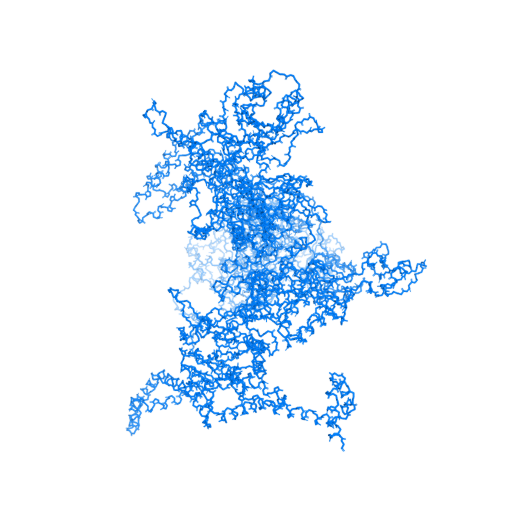37 LEU A CA 1
ATOM 15970 C C . LEU A 1 2037 ? -39.745 18.128 -11.693 1.00 88.88 2037 LEU A C 1
ATOM 15972 O O . LEU A 1 2037 ? -40.567 18.819 -11.090 1.00 88.88 2037 LEU A O 1
ATOM 15976 N N . GLU A 1 2038 ? -38.500 18.524 -11.933 1.00 89.94 2038 GLU A N 1
ATOM 15977 C CA . GLU A 1 2038 ? -38.058 19.909 -11.766 1.00 89.94 2038 GLU A CA 1
ATOM 15978 C C . GLU A 1 2038 ? -38.747 20.833 -12.789 1.00 89.94 2038 GLU A C 1
ATOM 15980 O O . GLU A 1 2038 ? -39.135 20.363 -13.869 1.00 89.94 2038 GLU A O 1
ATOM 15985 N N . PRO A 1 2039 ? -38.922 22.134 -12.481 1.00 90.81 2039 PRO A N 1
ATOM 15986 C CA . PRO A 1 2039 ? -39.563 23.091 -13.380 1.00 90.81 2039 PRO A CA 1
ATOM 15987 C C . PRO A 1 2039 ? -38.970 23.089 -14.791 1.00 90.81 2039 PRO A C 1
ATOM 15989 O O . PRO A 1 2039 ? -39.715 23.088 -15.771 1.00 90.81 2039 PRO A O 1
ATOM 15992 N N . GLU A 1 2040 ? -37.645 23.024 -14.889 1.00 89.81 2040 GLU A N 1
ATOM 15993 C CA . GLU A 1 2040 ? -36.871 22.971 -16.126 1.00 89.81 2040 GLU A CA 1
ATOM 15994 C C . GLU A 1 2040 ? -37.232 21.724 -16.946 1.00 89.81 2040 GLU A C 1
ATOM 15996 O O . GLU A 1 2040 ? -37.620 21.830 -18.109 1.00 89.81 2040 GLU A O 1
ATOM 16001 N N . GLY A 1 2041 ? -37.225 20.545 -16.317 1.00 88.31 2041 GLY A N 1
ATOM 16002 C CA . GLY A 1 2041 ? -37.633 19.301 -16.976 1.00 88.31 2041 GLY A CA 1
ATOM 16003 C C . GLY A 1 2041 ? -39.115 19.292 -17.373 1.00 88.31 2041 GLY A C 1
ATOM 16004 O O . GLY A 1 2041 ? -39.493 18.729 -18.403 1.00 88.31 2041 GLY A O 1
ATOM 16005 N N . MET A 1 2042 ? -39.987 19.945 -16.596 1.00 90.44 2042 MET A N 1
ATOM 16006 C CA . MET A 1 2042 ? -41.413 20.018 -16.921 1.00 90.44 2042 MET A CA 1
ATOM 16007 C C . MET A 1 2042 ? -41.685 20.893 -18.153 1.00 90.44 2042 MET A C 1
ATOM 16009 O O . MET A 1 2042 ? -42.519 20.514 -18.984 1.00 90.44 2042 MET A O 1
ATOM 16013 N N . ILE A 1 2043 ? -41.001 22.034 -18.307 1.00 91.75 2043 ILE A N 1
ATOM 16014 C CA . ILE A 1 2043 ? -41.214 22.924 -19.462 1.00 91.75 2043 ILE A CA 1
ATOM 16015 C C . ILE A 1 2043 ? -40.719 22.309 -20.768 1.00 91.75 2043 ILE A C 1
ATOM 16017 O O . ILE A 1 2043 ? -41.387 22.460 -21.789 1.00 91.75 2043 ILE A O 1
ATOM 16021 N N . GLU A 1 2044 ? -39.638 21.528 -20.740 1.00 88.75 2044 GLU A N 1
ATOM 16022 C CA . GLU A 1 2044 ? -39.148 20.817 -21.926 1.00 88.75 2044 GLU A CA 1
ATOM 16023 C C . GLU A 1 2044 ? -40.187 19.835 -22.479 1.00 88.75 2044 GLU A C 1
ATOM 16025 O O . GLU A 1 2044 ? -40.300 19.633 -23.690 1.00 88.75 2044 GLU A O 1
ATOM 16030 N N . ILE A 1 2045 ? -41.002 19.253 -21.598 1.00 89.56 2045 ILE A N 1
ATOM 16031 C CA . ILE A 1 2045 ? -42.018 18.275 -21.983 1.00 89.56 2045 ILE A CA 1
ATOM 16032 C C . ILE A 1 2045 ? -43.350 18.953 -22.325 1.00 89.56 2045 ILE A C 1
ATOM 16034 O O . ILE A 1 2045 ? -43.979 18.574 -23.323 1.00 89.56 2045 ILE A O 1
ATOM 16038 N N . LYS A 1 2046 ? -43.802 19.906 -21.496 1.00 89.38 2046 LYS A N 1
ATOM 16039 C CA . LYS A 1 2046 ? -45.175 20.453 -21.498 1.00 89.38 2046 LYS A CA 1
ATOM 16040 C C . LYS A 1 2046 ? -45.306 21.899 -21.980 1.00 89.38 2046 LYS A C 1
ATOM 16042 O O . LYS A 1 2046 ? -46.428 22.314 -22.255 1.00 89.38 2046 LYS A O 1
ATOM 16047 N N . PHE A 1 2047 ? -44.213 22.647 -22.091 1.00 88.88 2047 PHE A N 1
ATOM 16048 C CA . PHE A 1 2047 ? -44.203 24.050 -22.513 1.00 88.88 2047 PHE A CA 1
ATOM 16049 C C . PHE A 1 2047 ? -43.135 24.257 -23.597 1.00 88.88 2047 PHE A C 1
ATOM 16051 O O . PHE A 1 2047 ? -42.192 25.035 -23.447 1.00 88.88 2047 PHE A O 1
ATOM 16058 N N . ARG A 1 2048 ? -43.261 23.491 -24.689 1.00 88.19 2048 ARG A N 1
ATOM 16059 C CA . ARG A 1 2048 ? -42.267 23.443 -25.766 1.00 88.19 2048 ARG A CA 1
ATOM 16060 C C . ARG A 1 2048 ? -42.258 24.766 -26.527 1.00 88.19 2048 ARG A C 1
ATOM 16062 O O . ARG A 1 2048 ? -43.060 25.671 -26.300 1.00 88.19 2048 ARG A O 1
ATOM 16069 N N . THR A 1 2049 ? -41.359 24.876 -27.503 1.00 87.12 2049 THR A N 1
ATOM 16070 C CA . THR A 1 2049 ? -41.218 26.083 -28.330 1.00 87.12 2049 THR A CA 1
ATOM 16071 C C . THR A 1 2049 ? -42.547 26.552 -28.924 1.00 87.12 2049 THR A C 1
ATOM 16073 O O . THR A 1 2049 ? -42.783 27.751 -29.001 1.00 87.12 2049 THR A O 1
ATOM 16076 N N . ARG A 1 2050 ? -43.449 25.634 -29.289 1.00 89.56 2050 ARG A N 1
ATOM 16077 C CA . ARG A 1 2050 ? -44.774 25.988 -29.806 1.00 89.56 2050 ARG A CA 1
ATOM 16078 C C . ARG A 1 2050 ? -45.598 26.774 -28.782 1.00 89.56 2050 ARG A C 1
ATOM 16080 O O . ARG A 1 2050 ? -46.068 27.861 -29.099 1.00 89.56 2050 ARG A O 1
ATOM 16087 N N . GLU A 1 2051 ? -45.748 26.254 -27.570 1.00 91.31 2051 GLU A N 1
ATOM 16088 C CA . GLU A 1 2051 ? -46.536 26.875 -26.501 1.00 91.31 2051 GLU A CA 1
ATOM 16089 C C . GLU A 1 2051 ? -45.900 28.192 -26.017 1.00 91.31 2051 GLU A C 1
ATOM 16091 O O . GLU A 1 2051 ? -46.608 29.154 -25.696 1.00 91.31 2051 GLU A O 1
ATOM 16096 N N . LEU A 1 2052 ? -44.562 28.273 -26.031 1.00 89.81 2052 LEU A N 1
ATOM 16097 C CA . LEU A 1 2052 ? -43.823 29.516 -25.783 1.00 89.81 2052 LEU A CA 1
ATOM 16098 C C . LEU A 1 2052 ? -44.175 30.584 -26.826 1.00 89.81 2052 LEU A C 1
ATOM 16100 O O . LEU A 1 2052 ? -44.543 31.699 -26.458 1.00 89.81 2052 LEU A O 1
ATOM 16104 N N . LEU A 1 2053 ? -44.123 30.242 -28.117 1.00 89.56 2053 LEU A N 1
ATOM 16105 C CA . LEU A 1 2053 ? -44.449 31.163 -29.212 1.00 89.56 2053 LEU A CA 1
ATOM 16106 C C . LEU A 1 2053 ? -45.933 31.568 -29.218 1.00 89.56 2053 LEU A C 1
ATOM 16108 O O . LEU A 1 2053 ? -46.256 32.730 -29.478 1.00 89.56 2053 LEU A O 1
ATOM 16112 N N . GLU A 1 2054 ? -46.847 30.645 -28.903 1.00 90.19 2054 GLU A N 1
ATOM 16113 C CA . GLU A 1 2054 ? -48.275 30.946 -28.727 1.00 90.19 2054 GLU A CA 1
ATOM 16114 C C . GLU A 1 2054 ? -48.489 31.941 -27.574 1.00 90.19 2054 GLU A C 1
ATOM 16116 O O . GLU A 1 2054 ? -49.235 32.915 -27.714 1.00 90.19 2054 GLU A O 1
ATOM 16121 N N . SER A 1 2055 ? -47.769 31.765 -26.462 1.00 90.00 2055 SER A N 1
ATOM 16122 C CA . SER A 1 2055 ? -47.803 32.687 -25.322 1.00 90.00 2055 SER A CA 1
ATOM 16123 C C . SER A 1 2055 ? -47.243 34.064 -25.677 1.00 90.00 2055 SER A C 1
ATOM 16125 O O . SER A 1 2055 ? -47.867 35.070 -25.339 1.00 90.00 2055 SER A O 1
ATOM 16127 N N . MET A 1 2056 ? -46.130 34.127 -26.418 1.00 92.00 2056 MET A N 1
ATOM 16128 C CA . MET A 1 2056 ? -45.589 35.389 -26.944 1.00 92.00 2056 MET A CA 1
ATOM 16129 C C . MET A 1 2056 ? -46.601 36.103 -27.832 1.00 92.00 2056 MET A C 1
ATOM 16131 O O . MET A 1 2056 ? -46.819 37.302 -27.686 1.00 92.00 2056 MET A O 1
ATOM 16135 N N . GLY A 1 2057 ? -47.265 35.354 -28.718 1.00 87.69 2057 GLY A N 1
ATOM 16136 C CA . GLY A 1 2057 ? -48.302 35.878 -29.601 1.00 87.69 2057 GLY A CA 1
ATOM 16137 C C . GLY A 1 2057 ? -49.535 36.408 -28.885 1.00 87.69 2057 GLY A C 1
ATOM 16138 O O . GLY A 1 2057 ? -50.241 37.228 -29.462 1.00 87.69 2057 GLY A O 1
ATOM 16139 N N . ARG A 1 2058 ? -49.787 35.968 -27.651 1.00 89.75 2058 ARG A N 1
ATOM 16140 C CA . ARG A 1 2058 ? -50.920 36.413 -26.838 1.00 89.75 2058 ARG A CA 1
ATOM 16141 C C . ARG A 1 2058 ? -50.581 37.579 -25.909 1.00 89.75 2058 ARG A C 1
ATOM 16143 O O . ARG A 1 2058 ? -51.486 38.329 -25.561 1.00 89.75 2058 ARG A O 1
ATOM 16150 N N . LEU A 1 2059 ? -49.327 37.700 -25.470 1.00 91.56 2059 LEU A N 1
ATOM 16151 C CA . LEU A 1 2059 ? -48.933 38.609 -24.387 1.00 91.56 2059 LEU A CA 1
ATOM 16152 C C . LEU A 1 2059 ? -48.025 39.769 -24.833 1.00 91.56 2059 LEU A C 1
ATOM 16154 O O . LEU A 1 2059 ? -48.058 40.820 -24.198 1.00 91.56 2059 LEU A O 1
ATOM 16158 N N . ASP A 1 2060 ? -47.226 39.628 -25.898 1.00 93.12 2060 ASP A N 1
ATOM 16159 C CA . ASP A 1 2060 ? -46.349 40.715 -26.360 1.00 93.12 2060 ASP A CA 1
ATOM 16160 C C . ASP A 1 2060 ? -47.080 41.654 -27.329 1.00 93.12 2060 ASP A C 1
ATOM 16162 O O . ASP A 1 2060 ? -47.362 41.309 -28.478 1.00 93.12 2060 ASP A O 1
ATOM 16166 N N . GLN A 1 2061 ? -47.346 42.883 -26.878 1.00 89.94 2061 GLN A N 1
ATOM 16167 C CA . GLN A 1 2061 ? -48.106 43.873 -27.647 1.00 89.94 2061 GLN A CA 1
ATOM 16168 C C . GLN A 1 2061 ? -47.432 44.252 -28.977 1.00 89.94 2061 GLN A C 1
ATOM 16170 O O . GLN A 1 2061 ? -48.118 44.506 -29.972 1.00 89.94 2061 GLN A O 1
ATOM 16175 N N . GLN A 1 2062 ? -46.093 44.273 -29.023 1.00 89.06 2062 GLN A N 1
ATOM 16176 C CA . GLN A 1 2062 ? -45.351 44.532 -30.259 1.00 89.06 2062 GLN A CA 1
ATOM 16177 C C . GLN A 1 2062 ? -45.510 43.377 -31.246 1.00 89.06 2062 GLN A C 1
ATOM 16179 O O . GLN A 1 2062 ? -45.812 43.629 -32.409 1.00 89.06 2062 GLN A O 1
ATOM 16184 N N . LEU A 1 2063 ? -45.385 42.126 -30.798 1.00 89.88 2063 LEU A N 1
ATOM 16185 C CA . LEU A 1 2063 ? -45.601 40.951 -31.636 1.00 89.88 2063 LEU A CA 1
ATOM 16186 C C . LEU A 1 2063 ? -47.037 40.884 -32.167 1.00 89.88 2063 LEU A C 1
ATOM 16188 O O . LEU A 1 2063 ? -47.228 40.593 -33.346 1.00 89.88 2063 LEU A O 1
ATOM 16192 N N . ILE A 1 2064 ? -48.035 41.193 -31.331 1.00 90.12 2064 ILE A N 1
ATOM 16193 C CA . ILE A 1 2064 ? -49.444 41.290 -31.744 1.00 90.12 2064 ILE A CA 1
ATOM 16194 C C . ILE A 1 2064 ? -49.589 42.345 -32.843 1.00 90.12 2064 ILE A C 1
ATOM 16196 O O . ILE A 1 2064 ? -50.128 42.054 -33.908 1.00 90.12 2064 ILE A O 1
ATOM 16200 N N . THR A 1 2065 ? -49.040 43.544 -32.627 1.00 89.81 2065 THR A N 1
ATOM 16201 C CA . THR A 1 2065 ? -49.088 44.642 -33.607 1.00 89.81 2065 THR A CA 1
ATOM 16202 C C . THR A 1 2065 ? -48.386 44.262 -34.911 1.00 89.81 2065 THR A C 1
ATOM 16204 O O . THR A 1 2065 ? -48.914 44.514 -35.990 1.00 89.81 2065 THR A O 1
ATOM 16207 N N . LEU A 1 2066 ? -47.215 43.624 -34.835 1.00 89.94 2066 LEU A N 1
ATOM 16208 C CA . LEU A 1 2066 ? -46.477 43.142 -36.002 1.00 89.94 2066 LEU A CA 1
ATOM 16209 C C . LEU A 1 2066 ? -47.252 42.053 -36.751 1.00 89.94 2066 LEU A C 1
ATOM 16211 O O . LEU A 1 2066 ? -47.266 42.075 -37.976 1.00 89.94 2066 LEU A O 1
ATOM 16215 N N . LYS A 1 2067 ? -47.933 41.135 -36.051 1.00 87.38 2067 LYS A N 1
ATOM 16216 C CA . LYS A 1 2067 ? -48.779 40.096 -36.665 1.00 87.38 2067 LYS A CA 1
ATOM 16217 C C . LYS A 1 2067 ? -50.024 40.682 -37.337 1.00 87.38 2067 LYS A C 1
ATOM 16219 O O . LYS A 1 2067 ? -50.369 40.235 -38.430 1.00 87.38 2067 LYS A O 1
ATOM 16224 N N . VAL A 1 2068 ? -50.651 41.701 -36.740 1.00 86.56 2068 VAL A N 1
ATOM 16225 C CA . VAL A 1 2068 ? -51.755 42.455 -37.366 1.00 86.56 2068 VAL A CA 1
ATOM 16226 C C . VAL A 1 2068 ? -51.255 43.182 -38.617 1.00 86.56 2068 VAL A C 1
ATOM 16228 O O . VAL A 1 2068 ? -51.804 42.974 -39.695 1.00 86.56 2068 VAL A O 1
ATOM 16231 N N . LYS A 1 2069 ? -50.143 43.924 -38.523 1.00 85.25 2069 LYS A N 1
ATOM 16232 C CA . LYS A 1 2069 ? -49.508 44.581 -39.681 1.00 85.25 2069 LYS A CA 1
ATOM 16233 C C . LYS A 1 2069 ? -49.092 43.586 -40.763 1.00 85.25 2069 LYS A C 1
ATOM 16235 O O . LYS A 1 2069 ? -49.202 43.888 -41.944 1.00 85.25 2069 LYS A O 1
ATOM 16240 N N . LEU A 1 2070 ? -48.634 42.391 -40.385 1.00 86.69 2070 LEU A N 1
ATOM 16241 C CA . LEU A 1 2070 ? -48.299 41.323 -41.326 1.00 86.69 2070 LEU A CA 1
ATOM 16242 C C . LEU A 1 2070 ? -49.553 40.833 -42.070 1.00 86.69 2070 LEU A C 1
ATOM 16244 O O . LEU A 1 2070 ? -49.488 40.603 -43.277 1.00 86.69 2070 LEU A O 1
ATOM 16248 N N . GLN A 1 2071 ? -50.693 40.694 -41.380 1.00 81.88 2071 GLN A N 1
ATOM 16249 C CA . GLN A 1 2071 ? -51.981 40.384 -42.014 1.00 81.88 2071 GLN A CA 1
ATOM 16250 C C . GLN A 1 2071 ? -52.459 41.513 -42.941 1.00 81.88 2071 GLN A C 1
ATOM 16252 O O . GLN A 1 2071 ? -52.923 41.224 -44.046 1.00 81.88 2071 GLN A O 1
ATOM 16257 N N . GLU A 1 2072 ? -52.304 42.778 -42.549 1.00 81.44 2072 GLU A N 1
ATOM 16258 C CA . GLU A 1 2072 ? -52.624 43.942 -43.391 1.00 81.44 2072 GLU A CA 1
ATOM 16259 C C . GLU A 1 2072 ? -51.729 44.001 -44.642 1.00 81.44 2072 GLU A C 1
ATOM 16261 O O . GLU A 1 2072 ? -52.240 44.105 -45.757 1.00 81.44 2072 GLU A O 1
ATOM 16266 N N . ALA A 1 2073 ? -50.410 43.829 -44.496 1.00 78.88 2073 ALA A N 1
ATOM 16267 C CA . ALA A 1 2073 ? -49.455 43.784 -45.610 1.00 78.88 2073 ALA A CA 1
ATOM 16268 C C . ALA A 1 2073 ? -49.738 42.617 -46.571 1.00 78.88 2073 ALA A C 1
ATOM 16270 O O . ALA A 1 2073 ? -49.689 42.782 -47.792 1.00 78.88 2073 ALA A O 1
ATOM 16271 N N . LYS A 1 2074 ? -50.120 41.449 -46.029 1.00 78.25 2074 LYS A N 1
ATOM 16272 C CA . LYS A 1 2074 ? -50.562 40.291 -46.820 1.00 78.25 2074 LYS A CA 1
ATOM 16273 C C . LYS A 1 2074 ? -51.834 40.595 -47.615 1.00 78.25 2074 LYS A C 1
ATOM 16275 O O . LYS A 1 2074 ? -51.952 40.164 -48.760 1.00 78.25 2074 LYS A O 1
ATOM 16280 N N . SER A 1 2075 ? -52.766 41.340 -47.020 1.00 78.25 2075 SER A N 1
ATOM 16281 C CA . SER A 1 2075 ? -54.022 41.748 -47.663 1.00 78.25 2075 SER A CA 1
ATOM 16282 C C . SER A 1 2075 ? -53.786 42.788 -48.767 1.00 78.25 2075 SER A C 1
ATOM 16284 O O . SER A 1 2075 ? -54.394 42.697 -49.831 1.00 78.25 2075 SER A O 1
ATOM 16286 N N . ASN A 1 2076 ? -52.835 43.705 -48.565 1.00 75.44 2076 ASN A N 1
ATOM 16287 C CA . ASN A 1 2076 ? -52.474 44.767 -49.512 1.00 75.44 2076 ASN A CA 1
ATOM 16288 C C . ASN A 1 2076 ? -51.487 44.335 -50.620 1.00 75.44 2076 ASN A C 1
ATOM 16290 O O . ASN A 1 2076 ? -51.134 45.154 -51.464 1.00 75.44 2076 ASN A O 1
ATOM 16294 N N . ARG A 1 2077 ? -51.055 43.062 -50.651 1.00 71.50 2077 ARG A N 1
ATOM 16295 C CA . ARG A 1 2077 ? -50.060 42.503 -51.600 1.00 71.50 2077 ARG A CA 1
ATOM 16296 C C . ARG A 1 2077 ? -48.708 43.245 -51.632 1.00 71.50 2077 ARG A C 1
ATOM 16298 O O . ARG A 1 2077 ? -48.016 43.208 -52.648 1.00 71.50 2077 ARG A O 1
ATOM 16305 N N . ASP A 1 2078 ? -48.299 43.866 -50.527 1.00 72.38 2078 ASP A N 1
ATOM 16306 C CA . ASP A 1 2078 ? -46.974 44.486 -50.396 1.00 72.38 2078 ASP A CA 1
ATOM 16307 C C . ASP A 1 2078 ? -45.943 43.436 -49.944 1.00 72.38 2078 ASP A C 1
ATOM 16309 O O . ASP A 1 2078 ? -45.792 43.143 -48.755 1.00 72.38 2078 ASP A O 1
ATOM 16313 N N . ILE A 1 2079 ? -45.270 42.815 -50.920 1.00 75.88 2079 ILE A N 1
ATOM 16314 C CA . ILE A 1 2079 ? -44.317 41.713 -50.698 1.00 75.88 2079 ILE A CA 1
ATOM 16315 C C . ILE A 1 2079 ? -43.111 42.179 -49.864 1.00 75.88 2079 ILE A C 1
ATOM 16317 O O . ILE A 1 2079 ? -42.667 41.450 -48.975 1.00 75.88 2079 ILE A O 1
ATOM 16321 N N . ALA A 1 2080 ? -42.617 43.402 -50.088 1.00 77.06 2080 ALA A N 1
ATOM 16322 C CA . ALA A 1 2080 ? -41.453 43.931 -49.378 1.00 77.06 2080 ALA A CA 1
ATOM 16323 C C . ALA A 1 2080 ? -41.772 44.217 -47.901 1.00 77.06 2080 ALA A C 1
ATOM 16325 O O . ALA A 1 2080 ? -40.996 43.860 -47.008 1.00 77.06 2080 ALA A O 1
ATOM 16326 N N . ALA A 1 2081 ? -42.943 44.801 -47.621 1.00 77.75 2081 ALA A N 1
ATOM 16327 C CA . ALA A 1 2081 ? -43.406 44.986 -46.248 1.00 77.75 2081 ALA A CA 1
ATOM 16328 C C . ALA A 1 2081 ? -43.667 43.641 -45.548 1.00 77.75 2081 ALA A C 1
ATOM 16330 O O . ALA A 1 2081 ? -43.342 43.492 -44.369 1.00 77.75 2081 ALA A O 1
ATOM 16331 N N . PHE A 1 2082 ? -44.206 42.647 -46.263 1.00 84.19 2082 PHE A N 1
ATOM 16332 C CA . PHE A 1 2082 ? -44.482 41.319 -45.713 1.00 84.19 2082 PHE A CA 1
ATOM 16333 C C . PHE A 1 2082 ? -43.207 40.595 -45.245 1.00 84.19 2082 PHE A C 1
ATOM 16335 O O . PHE A 1 2082 ? -43.172 40.102 -44.115 1.00 84.19 2082 PHE A O 1
ATOM 16342 N N . GLU A 1 2083 ? -42.144 40.565 -46.056 1.00 83.56 2083 GLU A N 1
ATOM 16343 C CA . GLU A 1 2083 ? -40.872 39.930 -45.670 1.00 83.56 2083 GLU A CA 1
ATOM 16344 C C . GLU A 1 2083 ? -40.181 40.661 -44.510 1.00 83.56 2083 GLU A C 1
ATOM 16346 O O . GLU A 1 2083 ? -39.727 40.021 -43.555 1.00 83.56 2083 GLU A O 1
ATOM 16351 N N . SER A 1 2084 ? -40.170 41.999 -44.537 1.00 86.00 2084 SER A N 1
ATOM 16352 C CA . SER A 1 2084 ? -39.620 42.815 -43.445 1.00 86.00 2084 SER A CA 1
ATOM 16353 C C . SER A 1 2084 ? -40.356 42.567 -42.124 1.00 86.00 2084 SER A C 1
ATOM 16355 O O . SER A 1 2084 ? -39.728 42.355 -41.084 1.00 86.00 2084 SER A O 1
ATOM 16357 N N . LEU A 1 2085 ? -41.692 42.502 -42.149 1.00 87.19 2085 LEU A N 1
ATOM 16358 C CA . LEU A 1 2085 ? -42.501 42.206 -40.965 1.00 87.19 2085 LEU A CA 1
ATOM 16359 C C . LEU A 1 2085 ? -42.295 40.767 -40.466 1.00 87.19 2085 LEU A C 1
ATOM 16361 O O . LEU A 1 2085 ? -42.237 40.559 -39.254 1.00 87.19 2085 LEU A O 1
ATOM 16365 N N . GLN A 1 2086 ? -42.111 39.776 -41.350 1.00 86.75 2086 GLN A N 1
ATOM 16366 C CA . GLN A 1 2086 ? -41.748 38.414 -40.930 1.00 86.75 2086 GLN A CA 1
ATOM 16367 C C . GLN A 1 2086 ? -40.379 38.361 -40.242 1.00 86.75 2086 GLN A C 1
ATOM 16369 O O . GLN A 1 2086 ? -40.238 37.678 -39.224 1.00 86.75 2086 GLN A O 1
ATOM 16374 N N . GLN A 1 2087 ? -39.375 39.075 -40.761 1.00 88.06 2087 GLN A N 1
ATOM 16375 C CA . GLN A 1 2087 ? -38.063 39.162 -40.115 1.00 88.06 2087 GLN A CA 1
ATOM 16376 C C . GLN A 1 2087 ? -38.146 39.862 -38.755 1.00 88.06 2087 GLN A C 1
ATOM 16378 O O . GLN A 1 2087 ? -37.569 39.368 -37.786 1.00 88.06 2087 GLN A O 1
ATOM 16383 N N . GLN A 1 2088 ? -38.911 40.952 -38.647 1.00 89.00 2088 GLN A N 1
ATOM 16384 C CA . GLN A 1 2088 ? -39.137 41.645 -37.375 1.00 89.00 2088 GLN A CA 1
ATOM 16385 C C . GLN A 1 2088 ? -39.834 40.743 -36.348 1.00 89.00 2088 GLN A C 1
ATOM 16387 O O . GLN A 1 2088 ? -39.417 40.717 -35.191 1.00 89.00 2088 GLN A O 1
ATOM 16392 N N . ILE A 1 2089 ? -40.829 39.948 -36.762 1.00 90.50 2089 ILE A N 1
ATOM 16393 C CA . ILE A 1 2089 ? -41.493 38.962 -35.893 1.00 90.50 2089 ILE A CA 1
ATOM 16394 C C . ILE A 1 2089 ? -40.496 37.909 -35.414 1.00 90.50 2089 ILE A C 1
ATOM 16396 O O . ILE A 1 2089 ? -40.377 37.713 -34.210 1.00 90.50 2089 ILE A O 1
ATOM 16400 N N . LYS A 1 2090 ? -39.724 37.281 -36.313 1.00 90.25 2090 LYS A N 1
ATOM 16401 C CA . LYS A 1 2090 ? -38.721 36.274 -35.918 1.00 90.25 2090 LYS A CA 1
ATOM 16402 C C . LYS A 1 2090 ? -37.646 36.855 -34.997 1.00 90.25 2090 LYS A C 1
ATOM 16404 O O . LYS A 1 2090 ? -37.238 36.203 -34.038 1.00 90.25 2090 LYS A O 1
ATOM 16409 N N . SER A 1 2091 ? -37.193 38.081 -35.263 1.00 90.25 2091 SER A N 1
ATOM 16410 C CA . SER A 1 2091 ? -36.236 38.782 -34.403 1.00 90.25 2091 SER A CA 1
ATOM 16411 C C . SER A 1 2091 ? -36.826 39.047 -33.018 1.00 90.25 2091 SER A C 1
ATOM 16413 O O . SER A 1 2091 ? -36.151 38.828 -32.012 1.00 90.25 2091 SER A O 1
ATOM 16415 N N . ARG A 1 2092 ? -38.095 39.471 -32.953 1.00 92.44 2092 ARG A N 1
ATOM 16416 C CA . ARG A 1 2092 ? -38.802 39.713 -31.693 1.00 92.44 2092 ARG A CA 1
ATOM 16417 C C . ARG A 1 2092 ? -39.041 38.415 -30.921 1.00 92.44 2092 ARG A C 1
ATOM 16419 O O . ARG A 1 2092 ? -38.762 38.383 -29.731 1.00 92.44 2092 ARG A O 1
ATOM 16426 N N . GLU A 1 2093 ? -39.455 37.332 -31.578 1.00 91.94 2093 GLU A N 1
ATOM 16427 C CA . GLU A 1 2093 ? -39.600 36.002 -30.960 1.00 91.94 2093 GLU A CA 1
ATOM 16428 C C . GLU A 1 2093 ? -38.273 35.516 -30.362 1.00 91.94 2093 GLU A C 1
ATOM 16430 O O . GLU A 1 2093 ? -38.232 35.094 -29.207 1.00 91.94 2093 GLU A O 1
ATOM 16435 N N . ARG A 1 2094 ? -37.160 35.654 -31.096 1.00 90.44 2094 ARG A N 1
ATOM 16436 C CA . ARG A 1 2094 ? -35.826 35.276 -30.603 1.00 90.44 2094 ARG A CA 1
ATOM 16437 C C . ARG A 1 2094 ? -35.381 36.123 -29.409 1.00 90.44 2094 ARG A C 1
ATOM 16439 O O . ARG A 1 2094 ? -34.776 35.587 -28.486 1.00 90.44 2094 ARG A O 1
ATOM 16446 N N . GLN A 1 2095 ? -35.694 37.420 -29.415 1.00 91.12 2095 GLN A N 1
ATOM 16447 C CA . GLN A 1 2095 ? -35.406 38.324 -28.299 1.00 91.12 2095 GLN A CA 1
ATOM 16448 C C . GLN A 1 2095 ? -36.234 37.978 -27.051 1.00 91.12 2095 GLN A C 1
ATOM 16450 O O . GLN A 1 2095 ? -35.737 38.090 -25.934 1.00 91.12 2095 GLN A O 1
ATOM 16455 N N . LEU A 1 2096 ? -37.488 37.557 -27.234 1.00 92.06 2096 LEU A N 1
ATOM 16456 C CA . LEU A 1 2096 ? -38.404 37.229 -26.141 1.00 92.06 2096 LEU A CA 1
ATOM 16457 C C . LEU A 1 2096 ? -38.180 35.828 -25.563 1.00 92.06 2096 LEU A C 1
ATOM 16459 O O . LEU A 1 2096 ? -38.527 35.600 -24.405 1.00 92.06 2096 LEU A O 1
ATOM 16463 N N . LEU A 1 2097 ? -37.599 34.900 -26.330 1.00 90.94 2097 LEU A N 1
ATOM 16464 C CA . LEU A 1 2097 ? -37.463 33.495 -25.937 1.00 90.94 2097 LEU A CA 1
ATOM 16465 C C . LEU A 1 2097 ? -36.849 33.285 -24.544 1.00 90.94 2097 LEU A C 1
ATOM 16467 O O . LEU A 1 2097 ? -37.490 32.592 -23.760 1.00 90.94 2097 LEU A O 1
ATOM 16471 N N . PRO A 1 2098 ? -35.719 33.914 -24.157 1.00 91.56 2098 PRO A N 1
ATOM 16472 C CA . PRO A 1 2098 ? -35.152 33.716 -22.821 1.00 91.56 2098 PRO A CA 1
ATOM 16473 C C . PRO A 1 2098 ? -36.112 34.112 -21.690 1.00 91.56 2098 PRO A C 1
ATOM 16475 O O . PRO A 1 2098 ? -36.253 33.383 -20.710 1.00 91.56 2098 PRO A O 1
ATOM 16478 N N . VAL A 1 2099 ? -36.821 35.236 -21.843 1.00 91.94 2099 VAL A N 1
ATOM 16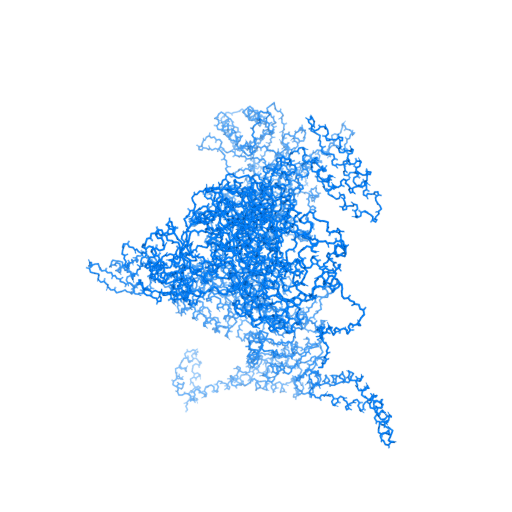479 C CA . VAL A 1 2099 ? -37.778 35.728 -20.838 1.00 91.94 2099 VAL A CA 1
ATOM 16480 C C . VAL A 1 2099 ? -39.007 34.825 -20.773 1.00 91.94 2099 VAL A C 1
ATOM 16482 O O . VAL A 1 2099 ? -39.488 34.521 -19.688 1.00 91.94 2099 VAL A O 1
ATOM 16485 N N . TYR A 1 2100 ? -39.510 34.344 -21.911 1.00 92.56 2100 TYR A N 1
ATOM 16486 C CA . TYR A 1 2100 ? -40.658 33.433 -21.923 1.00 92.56 2100 TYR A CA 1
ATOM 16487 C C . TYR A 1 2100 ? -40.311 32.039 -21.410 1.00 92.56 2100 TYR A C 1
ATOM 16489 O O . TYR A 1 2100 ? -41.160 31.421 -20.774 1.00 92.56 2100 TYR A O 1
ATOM 16497 N N . THR A 1 2101 ? -39.078 31.571 -21.607 1.00 92.25 2101 THR A N 1
ATOM 16498 C CA . THR A 1 2101 ? -38.581 30.373 -20.928 1.00 92.25 2101 THR A CA 1
ATOM 16499 C C . THR A 1 2101 ? -38.586 30.589 -19.417 1.00 92.25 2101 THR A C 1
ATOM 16501 O O . THR A 1 2101 ? -39.149 29.765 -18.714 1.00 92.25 2101 THR A O 1
ATOM 16504 N N . GLN A 1 2102 ? -38.091 31.726 -18.908 1.00 91.81 2102 GLN A N 1
ATOM 16505 C CA . GLN A 1 2102 ? -38.178 32.046 -17.473 1.00 91.81 2102 GLN A CA 1
ATOM 16506 C C . GLN A 1 2102 ? -39.626 32.124 -16.969 1.00 91.81 2102 GLN A C 1
ATOM 16508 O O . GLN A 1 2102 ? -39.920 31.634 -15.882 1.00 91.81 2102 GLN A O 1
ATOM 16513 N N . ILE A 1 2103 ? -40.548 32.701 -17.750 1.00 91.56 2103 ILE A N 1
ATOM 16514 C CA . ILE A 1 2103 ? -41.981 32.723 -17.418 1.00 91.56 2103 ILE A CA 1
ATOM 16515 C C . ILE A 1 2103 ? -42.537 31.298 -17.365 1.00 91.56 2103 ILE A C 1
ATOM 16517 O O . ILE A 1 2103 ? -43.275 30.977 -16.437 1.00 91.56 2103 ILE A O 1
ATOM 16521 N N . ALA A 1 2104 ? -42.183 30.439 -18.322 1.00 92.06 2104 ALA A N 1
ATOM 16522 C CA . ALA A 1 2104 ? -42.601 29.043 -18.339 1.00 92.06 2104 ALA A CA 1
ATOM 16523 C C . ALA A 1 2104 ? -42.022 28.271 -17.148 1.00 92.06 2104 ALA A C 1
ATOM 16525 O O . ALA A 1 2104 ? -42.764 27.548 -16.488 1.00 92.06 2104 ALA A O 1
ATOM 16526 N N . THR A 1 2105 ? -40.743 28.470 -16.815 1.00 92.94 2105 THR A N 1
ATOM 16527 C CA . THR A 1 2105 ? -40.111 27.892 -15.621 1.00 92.94 2105 THR A CA 1
ATOM 16528 C C . THR A 1 2105 ? -40.821 28.377 -14.364 1.00 92.94 2105 THR A C 1
ATOM 16530 O O . THR A 1 2105 ? -41.179 27.569 -13.515 1.00 92.94 2105 THR A O 1
ATOM 16533 N N . LYS A 1 2106 ? -41.130 29.677 -14.262 1.00 92.50 2106 LYS A N 1
ATOM 16534 C CA . LYS A 1 2106 ? -41.873 30.228 -13.122 1.00 92.50 2106 LYS A CA 1
ATOM 16535 C C . LYS A 1 2106 ? -43.289 29.663 -13.037 1.00 92.50 2106 LYS A C 1
ATOM 16537 O O . LYS A 1 2106 ? -43.773 29.362 -11.951 1.00 92.50 2106 LYS A O 1
ATOM 16542 N N . PHE A 1 2107 ? -43.955 29.491 -14.175 1.00 93.38 2107 PHE A N 1
ATOM 16543 C CA . PHE A 1 2107 ? -45.268 28.859 -14.262 1.00 93.38 2107 PHE A CA 1
ATOM 16544 C C . PHE A 1 2107 ? -45.219 27.393 -13.818 1.00 93.38 2107 PHE A C 1
ATOM 16546 O O . PHE A 1 2107 ? -46.094 26.940 -13.079 1.00 93.38 2107 PHE A O 1
ATOM 16553 N N . ALA A 1 2108 ? -44.183 26.661 -14.223 1.00 93.00 2108 ALA A N 1
ATOM 16554 C CA . ALA A 1 2108 ? -43.934 25.303 -13.775 1.00 93.00 2108 ALA A CA 1
ATOM 16555 C C . ALA A 1 2108 ? -43.680 25.255 -12.259 1.00 93.00 2108 ALA A C 1
ATOM 16557 O O . ALA A 1 2108 ? -44.364 24.513 -11.563 1.00 93.00 2108 ALA A O 1
ATOM 16558 N N . GLU A 1 2109 ? -42.826 26.135 -11.733 1.00 92.06 2109 GLU A N 1
ATOM 16559 C CA . GLU A 1 2109 ? -42.510 26.260 -10.304 1.00 92.06 2109 GLU A CA 1
ATOM 16560 C C . GLU A 1 2109 ? -43.749 26.540 -9.431 1.00 92.06 2109 GLU A C 1
ATOM 16562 O O . GLU A 1 2109 ? -43.841 26.047 -8.309 1.00 92.06 2109 GLU A O 1
ATOM 16567 N N . LEU A 1 2110 ? -44.757 27.265 -9.933 1.00 94.19 2110 LEU A N 1
ATOM 16568 C CA . LEU A 1 2110 ? -46.017 27.480 -9.199 1.00 94.19 2110 LEU A CA 1
ATOM 16569 C C . LEU A 1 2110 ? -46.781 26.170 -8.908 1.00 94.19 2110 LEU A C 1
ATOM 16571 O O . LEU A 1 2110 ? -47.584 26.124 -7.972 1.00 94.19 2110 LEU A O 1
ATOM 16575 N N . HIS A 1 2111 ? -46.509 25.095 -9.656 1.00 94.00 2111 HIS A N 1
ATOM 16576 C CA . HIS A 1 2111 ? -47.047 23.756 -9.402 1.00 94.00 2111 HIS A CA 1
ATOM 16577 C C . HIS A 1 2111 ? -46.228 22.951 -8.382 1.00 94.00 2111 HIS A C 1
ATOM 16579 O O . HIS A 1 2111 ? -46.676 21.880 -7.969 1.00 94.00 2111 HIS A O 1
ATOM 16585 N N . ASP A 1 2112 ? -45.076 23.456 -7.951 1.00 93.62 2112 ASP A N 1
ATOM 16586 C CA . ASP A 1 2112 ? -44.168 22.764 -7.031 1.00 93.62 2112 ASP A CA 1
ATOM 16587 C C . ASP A 1 2112 ? -44.350 23.229 -5.580 1.00 93.62 2112 ASP A C 1
ATOM 16589 O O . ASP A 1 2112 ? -43.668 22.747 -4.683 1.00 93.62 2112 ASP A O 1
ATOM 16593 N N . THR A 1 2113 ? -45.253 24.180 -5.336 1.00 95.06 2113 THR A N 1
ATOM 16594 C CA . THR A 1 2113 ? -45.401 24.851 -4.038 1.00 95.06 2113 THR A CA 1
ATOM 16595 C C . THR A 1 2113 ? -45.947 23.932 -2.939 1.00 95.06 2113 THR A C 1
ATOM 16597 O O . THR A 1 2113 ? -46.877 23.150 -3.156 1.00 95.06 2113 THR A O 1
ATOM 16600 N N . SER A 1 2114 ? -45.444 24.096 -1.713 1.00 94.88 2114 SER A N 1
ATOM 16601 C CA . SER A 1 2114 ? -45.940 23.429 -0.495 1.00 94.88 2114 SER A CA 1
ATOM 16602 C C . SER A 1 2114 ? -47.454 23.592 -0.279 1.00 94.88 2114 SER A C 1
ATOM 16604 O O . SER A 1 2114 ? -48.148 22.642 0.085 1.00 94.88 2114 SER A O 1
ATOM 16606 N N . LEU A 1 2115 ? -48.013 24.763 -0.604 1.00 94.12 2115 LEU A N 1
ATOM 16607 C CA . LEU A 1 2115 ? -49.458 25.015 -0.546 1.00 94.12 2115 LEU A CA 1
ATOM 16608 C C . LEU A 1 2115 ? -50.256 24.103 -1.487 1.00 94.12 2115 LEU A C 1
ATOM 16610 O O . LEU A 1 2115 ? -51.353 23.664 -1.136 1.00 94.12 2115 LEU A O 1
ATOM 16614 N N . ARG A 1 2116 ? -49.713 23.769 -2.664 1.00 94.75 2116 ARG A N 1
ATOM 16615 C CA . ARG A 1 2116 ? -50.340 22.787 -3.555 1.00 94.75 2116 ARG A CA 1
ATOM 16616 C C . ARG A 1 2116 ? -50.298 21.391 -2.943 1.00 94.75 2116 ARG A C 1
ATOM 16618 O O . ARG A 1 2116 ? -51.285 20.668 -3.064 1.00 94.75 2116 ARG A O 1
ATOM 16625 N N . MET A 1 2117 ? -49.201 21.016 -2.283 1.00 95.75 2117 MET A N 1
ATOM 16626 C CA . MET A 1 2117 ? -49.092 19.724 -1.595 1.00 95.75 2117 MET A CA 1
ATOM 16627 C C . MET A 1 2117 ? -50.186 19.579 -0.531 1.00 95.75 2117 MET A C 1
ATOM 16629 O O . MET A 1 2117 ? -50.912 18.583 -0.519 1.00 95.75 2117 MET A O 1
ATOM 16633 N N . ALA A 1 2118 ? -50.374 20.606 0.303 1.00 92.75 2118 ALA A N 1
ATOM 16634 C CA . ALA A 1 2118 ? -51.436 20.628 1.308 1.00 92.75 2118 ALA A CA 1
ATOM 16635 C C . ALA A 1 2118 ? -52.832 20.597 0.666 1.00 92.75 2118 ALA A C 1
ATOM 16637 O O . ALA A 1 2118 ? -53.682 19.807 1.071 1.00 92.75 2118 ALA A O 1
ATOM 16638 N N . ALA A 1 2119 ? -53.057 21.368 -0.405 1.00 93.75 2119 ALA A N 1
ATOM 16639 C CA . ALA A 1 2119 ? -54.324 21.359 -1.143 1.00 93.75 2119 ALA A CA 1
ATOM 16640 C C . ALA A 1 2119 ? -54.645 19.999 -1.796 1.00 93.75 2119 ALA A C 1
ATOM 16642 O O . ALA A 1 2119 ? -55.808 19.700 -2.070 1.00 93.75 2119 ALA A O 1
ATOM 16643 N N . LYS A 1 2120 ? -53.628 19.172 -2.067 1.00 94.75 2120 LYS A N 1
ATOM 16644 C CA . LYS A 1 2120 ? -53.782 17.795 -2.561 1.00 94.75 2120 LYS A CA 1
ATOM 16645 C C . LYS A 1 2120 ? -53.832 16.746 -1.450 1.00 94.75 2120 LYS A C 1
ATOM 16647 O O . LYS A 1 2120 ? -54.041 15.578 -1.766 1.00 94.75 2120 LYS A O 1
ATOM 16652 N N . GLY A 1 2121 ? -53.682 17.147 -0.187 1.00 90.69 2121 GLY A N 1
ATOM 16653 C CA . GLY A 1 2121 ? -53.728 16.250 0.966 1.00 90.69 2121 GLY A CA 1
ATOM 16654 C C . GLY A 1 2121 ? -52.589 15.230 0.999 1.00 90.69 2121 GLY A C 1
ATOM 16655 O O . GLY A 1 2121 ? -52.780 14.144 1.538 1.00 90.69 2121 GLY A O 1
ATOM 16656 N N . VAL A 1 2122 ? -51.440 15.542 0.384 1.00 93.75 2122 VAL A N 1
ATOM 16657 C CA . VAL A 1 2122 ? -50.254 14.658 0.389 1.00 93.75 2122 VAL A CA 1
ATOM 16658 C C . VAL A 1 2122 ? -49.277 14.986 1.521 1.00 93.75 2122 VAL A C 1
ATOM 16660 O O . VAL A 1 2122 ? -48.466 14.149 1.895 1.00 93.75 2122 VAL A O 1
ATOM 16663 N N . VAL A 1 2123 ? -49.388 16.184 2.098 1.00 93.88 2123 VAL A N 1
ATOM 16664 C CA . VAL A 1 2123 ? -48.746 16.565 3.362 1.00 93.88 2123 VAL A CA 1
ATOM 16665 C C . VAL A 1 2123 ? -49.828 16.936 4.365 1.00 93.88 2123 VAL A C 1
ATOM 16667 O O . VAL A 1 2123 ? -50.902 17.408 3.986 1.00 93.88 2123 VAL A O 1
ATOM 16670 N N . ARG A 1 2124 ? -49.545 16.726 5.648 1.00 90.62 2124 ARG A N 1
ATOM 16671 C CA . ARG A 1 2124 ? -50.470 17.019 6.739 1.00 90.62 2124 ARG A CA 1
ATOM 16672 C C . ARG A 1 2124 ? -50.641 18.516 6.960 1.00 90.62 2124 ARG A C 1
ATOM 16674 O O . ARG A 1 2124 ? -51.764 18.979 7.130 1.00 90.62 2124 ARG A O 1
ATOM 16681 N N . GLU A 1 2125 ? -49.533 19.249 6.980 1.00 91.88 2125 GLU A N 1
ATOM 16682 C CA . GLU A 1 2125 ? -49.507 20.682 7.262 1.00 91.88 2125 GLU A CA 1
ATOM 16683 C C . GLU A 1 2125 ? -48.260 21.337 6.648 1.00 91.88 2125 GLU A C 1
ATOM 16685 O O . GLU A 1 2125 ? -47.223 20.685 6.486 1.00 91.88 2125 GLU A O 1
ATOM 16690 N N . VAL A 1 2126 ? -48.376 22.625 6.306 1.00 95.44 2126 VAL A N 1
ATOM 16691 C CA . VAL A 1 2126 ? -47.245 23.475 5.910 1.00 95.44 2126 VAL A CA 1
ATOM 16692 C C . VAL A 1 2126 ? -46.792 24.267 7.132 1.00 95.44 2126 VAL A C 1
ATOM 16694 O O . VAL A 1 2126 ? -47.586 25.018 7.695 1.00 95.44 2126 VAL A O 1
ATOM 16697 N N . LEU A 1 2127 ? -45.535 24.099 7.537 1.00 93.50 2127 LEU A N 1
ATOM 16698 C CA . LEU A 1 2127 ? -44.965 24.714 8.738 1.00 93.50 2127 LEU A CA 1
ATOM 16699 C C . LEU A 1 2127 ? -44.014 25.859 8.372 1.00 93.50 2127 LEU A C 1
ATOM 16701 O O . LEU A 1 2127 ? -43.428 25.869 7.294 1.00 93.50 2127 LEU A O 1
ATOM 16705 N N . ASP A 1 2128 ? -43.844 26.817 9.284 1.00 93.31 2128 ASP A N 1
ATOM 16706 C CA . ASP A 1 2128 ? -42.784 27.823 9.175 1.00 93.31 2128 ASP A CA 1
ATOM 16707 C C . ASP A 1 2128 ? -41.543 27.335 9.944 1.00 93.31 2128 ASP A C 1
ATOM 16709 O O . ASP A 1 2128 ? -41.640 27.024 11.137 1.00 93.31 2128 ASP A O 1
ATOM 16713 N N . TRP A 1 2129 ? -40.375 27.307 9.290 1.00 93.50 2129 TRP A N 1
ATOM 16714 C CA . TRP A 1 2129 ? -39.096 26.831 9.842 1.00 93.50 2129 TRP A CA 1
ATOM 16715 C C . TRP A 1 2129 ? -38.806 27.264 11.285 1.00 93.50 2129 TRP A C 1
ATOM 16717 O O . TRP A 1 2129 ? -38.524 26.424 12.140 1.00 93.50 2129 TRP A O 1
ATOM 16727 N N . CYS A 1 2130 ? -38.947 28.560 11.576 1.00 93.50 2130 CYS A N 1
ATOM 16728 C CA . CYS A 1 2130 ? -38.675 29.155 12.889 1.00 93.50 2130 CYS A CA 1
ATOM 16729 C C . CYS A 1 2130 ? -39.484 28.497 14.027 1.00 93.50 2130 CYS A C 1
ATOM 16731 O O . CYS A 1 2130 ? -38.971 28.317 15.130 1.00 93.50 2130 CYS A O 1
ATOM 16733 N N . ASN A 1 2131 ? -40.721 28.069 13.745 1.00 92.94 2131 ASN A N 1
ATOM 16734 C CA . ASN A 1 2131 ? -41.639 27.473 14.723 1.00 92.94 2131 ASN A CA 1
ATOM 16735 C C . ASN A 1 2131 ? -41.637 25.934 14.703 1.00 92.94 2131 ASN A C 1
ATOM 16737 O O . ASN A 1 2131 ? -42.309 25.306 15.524 1.00 92.94 2131 ASN A O 1
ATOM 16741 N N . SER A 1 2132 ? -40.900 25.317 13.774 1.00 93.88 2132 SER A N 1
ATOM 16742 C CA . SER A 1 2132 ? -40.936 23.870 13.530 1.00 93.88 2132 SER A CA 1
ATOM 16743 C C . SER A 1 2132 ? -40.597 23.042 14.775 1.00 93.88 2132 SER A C 1
ATOM 16745 O O . SER A 1 2132 ? -41.309 22.085 15.075 1.00 93.88 2132 SER A O 1
ATOM 16747 N N . ARG A 1 2133 ? -39.581 23.442 15.555 1.00 94.75 2133 ARG A N 1
ATOM 16748 C CA . ARG A 1 2133 ? -39.159 22.765 16.797 1.00 94.75 2133 ARG A CA 1
ATOM 16749 C C . ARG A 1 2133 ? -40.313 22.577 17.784 1.00 94.75 2133 ARG A C 1
ATOM 16751 O O . ARG A 1 2133 ? -40.580 21.452 18.206 1.00 94.75 2133 ARG A O 1
ATOM 16758 N N . ALA A 1 2134 ? -41.015 23.660 18.121 1.00 92.19 2134 ALA A N 1
ATOM 16759 C CA . ALA A 1 2134 ? -42.098 23.632 19.102 1.00 92.19 2134 ALA A CA 1
ATOM 16760 C C . ALA A 1 2134 ? -43.272 22.754 18.634 1.00 92.19 2134 ALA A C 1
ATOM 16762 O O . ALA A 1 2134 ? -43.825 21.981 19.421 1.00 92.19 2134 ALA A O 1
ATOM 16763 N N . VAL A 1 2135 ? -43.619 22.834 17.344 1.00 92.06 2135 VAL A N 1
ATOM 16764 C CA . VAL A 1 2135 ? -44.691 22.027 16.741 1.00 92.06 2135 VAL A CA 1
ATOM 16765 C C . VAL A 1 2135 ? -44.322 20.543 16.740 1.00 92.06 2135 VAL A C 1
ATOM 16767 O O . VAL A 1 2135 ? -45.103 19.714 17.212 1.00 92.06 2135 VAL A O 1
ATOM 16770 N N . PHE A 1 2136 ? -43.121 20.196 16.267 1.00 95.00 2136 PHE A N 1
ATOM 16771 C CA . PHE A 1 2136 ? -42.670 18.808 16.223 1.00 95.00 2136 PHE A CA 1
ATOM 16772 C C . PHE A 1 2136 ? -42.527 18.197 17.611 1.00 95.00 2136 PHE A C 1
ATOM 16774 O O . PHE A 1 2136 ? -42.889 17.037 17.782 1.00 95.00 2136 PHE A O 1
ATOM 16781 N N . TYR A 1 2137 ? -42.076 18.955 18.613 1.00 93.81 2137 TYR A N 1
ATOM 16782 C CA . TYR A 1 2137 ? -42.014 18.469 19.990 1.00 93.81 2137 TYR A CA 1
ATOM 16783 C C . TYR A 1 2137 ? -43.404 18.082 20.517 1.00 93.81 2137 TYR A C 1
ATOM 16785 O O . TYR A 1 2137 ? -43.591 16.955 20.979 1.00 93.81 2137 TYR A O 1
ATOM 16793 N N . GLN A 1 2138 ? -44.400 18.973 20.399 1.00 90.81 2138 GLN A N 1
ATOM 16794 C CA . GLN A 1 2138 ? -45.762 18.680 20.865 1.00 90.81 2138 GLN A CA 1
ATOM 16795 C C . GLN A 1 2138 ? -46.370 17.492 20.115 1.00 90.81 2138 GLN A C 1
ATOM 16797 O O . GLN A 1 2138 ? -46.921 16.578 20.738 1.00 90.81 2138 GLN A O 1
ATOM 16802 N N . ARG A 1 2139 ? -46.191 17.449 18.788 1.00 92.44 2139 ARG A N 1
ATOM 16803 C CA . ARG A 1 2139 ? -46.703 16.364 17.949 1.00 92.44 2139 ARG A CA 1
ATOM 16804 C C . ARG A 1 2139 ? -46.033 15.026 18.256 1.00 92.44 2139 ARG A C 1
ATOM 16806 O O . ARG A 1 2139 ? -46.725 14.016 18.382 1.00 92.44 2139 ARG A O 1
ATOM 16813 N N . LEU A 1 2140 ? -44.710 14.998 18.406 1.00 94.00 2140 LEU A N 1
ATOM 16814 C CA . LEU A 1 2140 ? -43.956 13.799 18.776 1.00 94.00 2140 LEU A CA 1
ATOM 16815 C C . LEU A 1 2140 ? -44.402 13.286 20.146 1.00 94.00 2140 LEU A C 1
ATOM 16817 O O . LEU A 1 2140 ? -44.722 12.103 20.282 1.00 94.00 2140 LEU A O 1
ATOM 16821 N N . HIS A 1 2141 ? -44.492 14.180 21.134 1.00 91.81 2141 HIS A N 1
ATOM 16822 C CA . HIS A 1 2141 ? -44.963 13.847 22.473 1.00 91.81 2141 HIS A CA 1
ATOM 16823 C C . HIS A 1 2141 ? -46.360 13.212 22.403 1.00 91.81 2141 HIS A C 1
ATOM 16825 O O . HIS A 1 2141 ? -46.568 12.110 22.920 1.00 91.81 2141 HIS A O 1
ATOM 16831 N N . ARG A 1 2142 ? -47.295 13.831 21.662 1.00 91.62 2142 ARG A N 1
ATOM 16832 C CA . ARG A 1 2142 ? -48.644 13.297 21.403 1.00 91.62 2142 ARG A CA 1
ATOM 16833 C C . ARG A 1 2142 ? -48.613 11.890 20.809 1.00 91.62 2142 ARG A C 1
ATOM 16835 O O . ARG A 1 2142 ? -49.311 11.015 21.320 1.00 91.62 2142 ARG A O 1
ATOM 16842 N N . ARG A 1 2143 ? -47.816 11.658 19.762 1.00 92.00 2143 ARG A N 1
ATOM 16843 C CA . ARG A 1 2143 ? -47.735 10.366 19.053 1.00 92.00 2143 ARG A CA 1
ATOM 16844 C C . ARG A 1 2143 ? -47.154 9.253 19.916 1.00 92.00 2143 ARG A C 1
ATOM 16846 O O . ARG A 1 2143 ? -47.680 8.144 19.902 1.00 92.00 2143 ARG A O 1
ATOM 16853 N N . ILE A 1 2144 ? -46.136 9.545 20.722 1.00 91.25 2144 ILE A N 1
ATOM 16854 C CA . ILE A 1 2144 ? -45.616 8.596 21.720 1.00 91.25 2144 ILE A CA 1
ATOM 16855 C C . ILE A 1 2144 ? -46.703 8.278 22.757 1.00 91.25 2144 ILE A C 1
ATOM 16857 O O . ILE A 1 2144 ? -46.917 7.116 23.113 1.00 91.25 2144 ILE A O 1
ATOM 16861 N N . GLY A 1 2145 ? -47.441 9.301 23.199 1.00 89.25 2145 GLY A N 1
ATOM 16862 C CA . GLY A 1 2145 ? -48.568 9.159 24.114 1.00 89.25 2145 GLY A CA 1
ATOM 16863 C C . GLY A 1 2145 ? -49.673 8.240 23.580 1.00 89.25 2145 GLY A C 1
ATOM 16864 O O . GLY A 1 2145 ? -50.144 7.383 24.336 1.00 89.25 2145 GLY A O 1
ATOM 16865 N N . GLU A 1 2146 ? -50.042 8.391 22.301 1.00 90.81 2146 GLU A N 1
ATOM 16866 C CA . GLU A 1 2146 ? -50.962 7.503 21.569 1.00 90.81 2146 GLU A CA 1
ATOM 16867 C C . GLU A 1 2146 ? -50.424 6.082 21.504 1.00 90.81 2146 GLU A C 1
ATOM 16869 O O . GLU A 1 2146 ? -51.111 5.152 21.914 1.00 90.81 2146 GLU A O 1
ATOM 16874 N N . GLN A 1 2147 ? -49.190 5.916 21.029 1.00 88.62 2147 GLN A N 1
ATOM 16875 C CA . GLN A 1 2147 ? -48.604 4.603 20.790 1.00 88.62 2147 GLN A CA 1
ATOM 16876 C C . GLN A 1 2147 ? -48.514 3.774 22.075 1.00 88.62 2147 GLN A C 1
ATOM 16878 O O . GLN A 1 2147 ? -48.838 2.590 22.074 1.00 88.62 2147 GLN A O 1
ATOM 16883 N N . SER A 1 2148 ? -48.147 4.407 23.191 1.00 87.06 2148 SER A N 1
ATOM 16884 C CA . SER A 1 2148 ? -48.124 3.776 24.514 1.00 87.06 2148 SER A CA 1
ATOM 16885 C C . SER A 1 2148 ? -49.503 3.234 24.932 1.00 87.06 2148 SER A C 1
ATOM 16887 O O . SER A 1 2148 ? -49.607 2.108 25.430 1.00 87.06 2148 SER A O 1
ATOM 16889 N N . LEU A 1 2149 ? -50.576 3.994 24.686 1.00 88.69 2149 LEU A N 1
ATOM 16890 C CA . LEU A 1 2149 ? -51.944 3.544 24.957 1.00 88.69 2149 LEU A CA 1
ATOM 16891 C C . LEU A 1 2149 ? -52.393 2.462 23.968 1.00 88.69 2149 LEU A C 1
ATOM 16893 O O . LEU A 1 2149 ? -52.999 1.485 24.393 1.00 88.69 2149 LEU A O 1
ATOM 16897 N N . ILE A 1 2150 ? -52.064 2.593 22.679 1.00 89.69 2150 ILE A N 1
ATOM 16898 C CA . ILE A 1 2150 ? -52.370 1.588 21.649 1.00 89.69 2150 ILE A CA 1
ATOM 16899 C C . ILE A 1 2150 ? -51.736 0.250 22.013 1.00 89.69 2150 ILE A C 1
ATOM 16901 O O . ILE A 1 2150 ? -52.420 -0.768 21.972 1.00 89.69 2150 ILE A O 1
ATOM 16905 N N . ASN A 1 2151 ? -50.464 0.246 22.417 1.00 86.19 2151 ASN A N 1
ATOM 16906 C CA . ASN A 1 2151 ? -49.783 -0.965 22.866 1.00 86.19 2151 ASN A CA 1
ATOM 16907 C C . ASN A 1 2151 ? -50.505 -1.567 24.081 1.00 86.19 2151 ASN A C 1
ATOM 16909 O O . ASN A 1 2151 ? -50.819 -2.750 24.072 1.00 86.19 2151 ASN A O 1
ATOM 16913 N N . SER A 1 2152 ? -50.900 -0.742 25.058 1.00 87.69 2152 SER A N 1
ATOM 16914 C CA . SER A 1 2152 ? -51.665 -1.203 26.230 1.00 87.69 2152 SER A CA 1
ATOM 16915 C C . SER A 1 2152 ? -53.030 -1.808 25.861 1.00 87.69 2152 SER A C 1
ATOM 16917 O O . SER A 1 2152 ? -53.458 -2.795 26.464 1.00 87.69 2152 SER A O 1
ATOM 16919 N N . VAL A 1 2153 ? -53.721 -1.232 24.870 1.00 89.62 2153 VAL A N 1
ATOM 16920 C CA . VAL A 1 2153 ? -55.006 -1.725 24.346 1.00 89.62 2153 VAL A CA 1
ATOM 16921 C C . VAL A 1 2153 ? -54.819 -3.031 23.574 1.00 89.62 2153 VAL A C 1
ATOM 16923 O O . VAL A 1 2153 ? -55.586 -3.967 23.783 1.00 89.62 2153 VAL A O 1
ATOM 16926 N N . ARG A 1 2154 ? -53.796 -3.126 22.718 1.00 88.50 2154 ARG A N 1
ATOM 16927 C CA . ARG A 1 2154 ? -53.481 -4.347 21.960 1.00 88.50 2154 ARG A CA 1
ATOM 16928 C C . ARG A 1 2154 ? -53.027 -5.477 22.878 1.00 88.50 2154 ARG A C 1
ATOM 16930 O O . ARG A 1 2154 ? -53.520 -6.588 22.736 1.00 88.50 2154 ARG A O 1
ATOM 16937 N N . ASP A 1 2155 ? -52.212 -5.196 23.891 1.00 84.69 2155 ASP A N 1
ATOM 16938 C CA . ASP A 1 2155 ? -51.831 -6.186 24.905 1.00 84.69 2155 ASP A CA 1
ATOM 16939 C C . ASP A 1 2155 ? -53.060 -6.715 25.659 1.00 84.69 2155 ASP A C 1
ATOM 16941 O O . ASP A 1 2155 ? -53.172 -7.921 25.921 1.00 84.69 2155 ASP A O 1
ATOM 16945 N N . ALA A 1 2156 ? -54.010 -5.822 25.972 1.00 87.00 2156 ALA A N 1
ATOM 16946 C CA . ALA A 1 2156 ? -55.269 -6.161 26.623 1.00 87.00 2156 ALA A CA 1
ATOM 16947 C C . ALA A 1 2156 ? -56.213 -6.981 25.726 1.00 87.00 2156 ALA A C 1
ATOM 16949 O O . ALA A 1 2156 ? -56.770 -7.961 26.208 1.00 87.00 2156 ALA A O 1
ATOM 16950 N N . ALA A 1 2157 ? -56.374 -6.619 24.451 1.00 84.81 2157 ALA A N 1
ATOM 16951 C CA . ALA A 1 2157 ? -57.299 -7.266 23.513 1.00 84.81 2157 ALA A CA 1
ATOM 16952 C C . ALA A 1 2157 ? -56.720 -8.515 22.812 1.00 84.81 2157 ALA A C 1
ATOM 16954 O O . ALA A 1 2157 ? -57.469 -9.401 22.411 1.00 84.81 2157 ALA A O 1
ATOM 16955 N N . GLY A 1 2158 ? -55.393 -8.609 22.691 1.00 76.19 2158 GLY A N 1
ATOM 16956 C CA . GLY A 1 2158 ? -54.670 -9.614 21.907 1.00 76.19 2158 GLY A CA 1
ATOM 16957 C C . GLY A 1 2158 ? -54.149 -9.076 20.566 1.00 76.19 2158 GLY A C 1
ATOM 16958 O O . GLY A 1 2158 ? -54.652 -8.089 20.029 1.00 76.19 2158 GLY A O 1
ATOM 16959 N N . ASP A 1 2159 ? -53.150 -9.764 19.999 1.00 71.12 2159 ASP A N 1
ATOM 16960 C CA . ASP A 1 2159 ? -52.390 -9.307 18.818 1.00 71.12 2159 ASP A CA 1
ATOM 16961 C C . ASP A 1 2159 ? -53.227 -9.148 17.538 1.00 71.12 2159 ASP A C 1
ATOM 16963 O O . ASP A 1 2159 ? -52.791 -8.477 16.600 1.00 71.12 2159 ASP A O 1
ATOM 16967 N N . GLN A 1 2160 ? -54.433 -9.725 17.507 1.00 74.38 2160 GLN A N 1
ATOM 16968 C CA . GLN A 1 2160 ? -55.356 -9.641 16.373 1.00 74.38 2160 GLN A CA 1
ATOM 16969 C C . GLN A 1 2160 ? -55.973 -8.246 16.190 1.00 74.38 2160 GLN A C 1
ATOM 16971 O O . GLN A 1 2160 ? -56.457 -7.929 15.104 1.00 74.38 2160 GLN A O 1
ATOM 16976 N N . LEU A 1 2161 ? -55.953 -7.390 17.220 1.00 83.44 2161 LEU A N 1
ATOM 16977 C CA . LEU A 1 2161 ? -56.452 -6.024 17.097 1.00 83.44 2161 LEU A CA 1
ATOM 16978 C C . LEU A 1 2161 ? -55.452 -5.166 16.299 1.00 83.44 2161 LEU A C 1
ATOM 16980 O O . LEU A 1 2161 ? -54.311 -4.961 16.727 1.00 83.44 2161 LEU A O 1
ATOM 16984 N N . SER A 1 2162 ? -55.892 -4.651 15.145 1.00 86.62 2162 SER A N 1
ATOM 16985 C CA . SER A 1 2162 ? -55.076 -3.770 14.296 1.00 86.62 2162 SER A CA 1
ATOM 16986 C C . SER A 1 2162 ? -54.766 -2.433 14.987 1.00 86.62 2162 SER A C 1
ATOM 16988 O O . SER A 1 2162 ? -55.515 -1.985 15.862 1.00 86.62 2162 SER A O 1
ATOM 16990 N N . HIS A 1 2163 ? -53.674 -1.771 14.582 1.00 87.31 2163 HIS A N 1
ATOM 16991 C CA . HIS A 1 2163 ? -53.281 -0.456 15.112 1.00 87.31 2163 HIS A CA 1
ATOM 16992 C C . HIS A 1 2163 ? -54.394 0.585 14.920 1.00 87.31 2163 HIS A C 1
ATOM 16994 O O . HIS A 1 2163 ? -54.840 1.196 15.894 1.00 87.31 2163 HIS A O 1
ATOM 17000 N N . ALA A 1 2164 ? -54.934 0.686 13.702 1.00 86.12 2164 ALA A N 1
ATOM 17001 C CA . ALA A 1 2164 ? -56.035 1.588 13.374 1.00 86.12 2164 ALA A CA 1
ATOM 17002 C C . ALA A 1 2164 ? -57.299 1.333 14.220 1.00 86.12 2164 ALA A C 1
ATOM 17004 O O . ALA A 1 2164 ? -57.938 2.277 14.690 1.00 86.12 2164 ALA A O 1
ATOM 17005 N N . SER A 1 2165 ? -57.653 0.066 14.468 1.00 88.81 2165 SER A N 1
ATOM 17006 C CA . SER A 1 2165 ? -58.795 -0.289 15.324 1.00 88.81 2165 SER A CA 1
ATOM 17007 C C . SER A 1 2165 ? -58.574 0.133 16.779 1.00 88.81 2165 SER A C 1
ATOM 17009 O O . SER A 1 2165 ? -59.481 0.685 17.402 1.00 88.81 2165 SER A O 1
ATOM 17011 N N . ALA A 1 2166 ? -57.369 -0.082 17.314 1.00 89.81 2166 ALA A N 1
ATOM 17012 C CA . ALA A 1 2166 ? -57.014 0.330 18.670 1.00 89.81 2166 ALA A CA 1
ATOM 17013 C C . ALA A 1 2166 ? -57.039 1.860 18.833 1.00 89.81 2166 ALA A C 1
ATOM 17015 O O . ALA A 1 2166 ? -57.557 2.368 19.829 1.00 89.81 2166 ALA A O 1
ATOM 17016 N N . LEU A 1 2167 ? -56.538 2.605 17.842 1.00 89.88 2167 LEU A N 1
ATOM 17017 C CA . LEU A 1 2167 ? -56.597 4.067 17.835 1.00 89.88 2167 LEU A CA 1
ATOM 17018 C C . LEU A 1 2167 ? -58.043 4.582 17.777 1.00 89.88 2167 LEU A C 1
ATOM 17020 O O . LEU A 1 2167 ? -58.383 5.523 18.494 1.00 89.88 2167 LEU A O 1
ATOM 17024 N N . ASN A 1 2168 ? -58.908 3.958 16.971 1.00 90.06 2168 ASN A N 1
ATOM 17025 C CA . ASN A 1 2168 ? -60.326 4.321 16.908 1.00 90.06 2168 ASN A CA 1
ATOM 17026 C C . ASN A 1 2168 ? -61.042 4.081 18.243 1.00 90.06 2168 ASN A C 1
ATOM 17028 O O . ASN A 1 2168 ? -61.779 4.961 18.684 1.00 90.06 2168 ASN A O 1
ATOM 17032 N N . LEU A 1 2169 ? -60.767 2.964 18.929 1.00 90.56 2169 LEU A N 1
ATOM 17033 C CA . LEU A 1 2169 ? -61.290 2.714 20.279 1.00 90.56 2169 LEU A CA 1
ATOM 17034 C C . LEU A 1 2169 ? -60.856 3.801 21.266 1.00 90.56 2169 LEU A C 1
ATOM 17036 O O . LEU A 1 2169 ? -61.685 4.339 21.993 1.00 90.56 2169 LEU A O 1
ATOM 17040 N N . LEU A 1 2170 ? -59.573 4.178 21.265 1.00 90.62 2170 LEU A N 1
ATOM 17041 C CA . LEU A 1 2170 ? -59.074 5.261 22.120 1.00 90.62 2170 LEU A CA 1
ATOM 17042 C C . LEU A 1 2170 ? -59.758 6.593 21.814 1.00 90.62 2170 LEU A C 1
ATOM 17044 O O . LEU A 1 2170 ? -60.101 7.339 22.731 1.00 90.62 2170 LEU A O 1
ATOM 17048 N N . LYS A 1 2171 ? -59.979 6.885 20.530 1.00 88.62 2171 LYS A N 1
ATOM 17049 C CA . LYS A 1 2171 ? -60.673 8.094 20.095 1.00 88.62 2171 LYS A CA 1
ATOM 17050 C C . LYS A 1 2171 ? -62.127 8.099 20.562 1.00 88.62 2171 LYS A C 1
ATOM 17052 O O . LYS A 1 2171 ? -62.586 9.120 21.064 1.00 88.62 2171 LYS A O 1
ATOM 17057 N N . GLU A 1 2172 ? -62.831 6.972 20.472 1.00 88.69 2172 GLU A N 1
ATOM 17058 C CA . GLU A 1 2172 ? -64.178 6.825 21.035 1.00 88.69 2172 GLU A CA 1
ATOM 17059 C C . GLU A 1 2172 ? -64.185 7.005 22.556 1.00 88.69 2172 GLU A C 1
ATOM 17061 O O . GLU A 1 2172 ? -65.014 7.747 23.079 1.00 88.69 2172 GLU A O 1
ATOM 17066 N N . TRP A 1 2173 ? -63.253 6.378 23.282 1.00 90.06 2173 TRP A N 1
ATOM 17067 C CA . TRP A 1 2173 ? -63.167 6.509 24.742 1.00 90.06 2173 TRP A CA 1
ATOM 17068 C C . TRP A 1 2173 ? -62.900 7.954 25.169 1.00 90.06 2173 TRP A C 1
ATOM 17070 O O . TRP A 1 2173 ? -63.490 8.432 26.137 1.00 90.06 2173 TRP A O 1
ATOM 17080 N N . TYR A 1 2174 ? -62.051 8.667 24.428 1.00 88.62 2174 TYR A N 1
ATOM 17081 C CA . TYR A 1 2174 ? -61.788 10.080 24.665 1.00 88.62 2174 TYR A CA 1
ATOM 17082 C C . TYR A 1 2174 ? -63.013 10.949 24.366 1.00 88.62 2174 TYR A C 1
ATOM 17084 O O . TYR A 1 2174 ? -63.375 11.783 25.194 1.00 88.62 2174 TYR A O 1
ATOM 17092 N N . LEU A 1 2175 ? -63.678 10.753 23.221 1.00 86.06 2175 LEU A N 1
ATOM 17093 C CA . LEU A 1 2175 ? -64.848 11.547 22.824 1.00 86.06 2175 LEU A CA 1
ATOM 17094 C C . LEU A 1 2175 ? -66.032 11.378 23.788 1.00 86.06 2175 LEU A C 1
ATOM 17096 O O . LEU A 1 2175 ? -66.771 12.339 24.012 1.00 86.06 2175 LEU A O 1
ATOM 17100 N N . HIS A 1 2176 ? -66.175 10.194 24.391 1.00 85.62 2176 HIS A N 1
ATOM 17101 C CA . HIS A 1 2176 ? -67.166 9.910 25.433 1.00 85.62 2176 HIS A CA 1
ATOM 17102 C C . HIS A 1 2176 ? -66.763 10.395 26.836 1.00 85.62 2176 HIS A C 1
ATOM 17104 O O . HIS A 1 2176 ? -67.551 10.255 27.770 1.00 85.62 2176 HIS A O 1
ATOM 17110 N N . SER A 1 2177 ? -65.562 10.953 27.012 1.00 84.81 2177 SER A N 1
ATOM 17111 C CA . SER A 1 2177 ? -65.107 11.457 28.309 1.00 84.81 2177 SER A CA 1
ATOM 17112 C C . SER A 1 2177 ? -65.671 12.843 28.640 1.00 84.81 2177 SER A C 1
ATOM 17114 O O . SER A 1 2177 ? -65.952 13.662 27.756 1.00 84.81 2177 SER A O 1
ATOM 17116 N N . ASP A 1 2178 ? -65.730 13.151 29.937 1.00 79.75 2178 ASP A N 1
ATOM 17117 C CA . ASP A 1 2178 ? -66.155 14.461 30.451 1.00 79.75 2178 ASP A CA 1
ATOM 17118 C C . ASP A 1 2178 ? -65.275 15.624 29.960 1.00 79.75 2178 ASP A C 1
ATOM 17120 O O . ASP A 1 2178 ? -65.720 16.775 29.917 1.00 79.75 2178 ASP A O 1
ATOM 17124 N N . ILE A 1 2179 ? -64.030 15.329 29.570 1.00 81.12 2179 ILE A N 1
ATOM 17125 C CA . ILE A 1 2179 ? -63.076 16.312 29.049 1.00 81.12 2179 ILE A CA 1
ATOM 17126 C C . ILE A 1 2179 ? -63.485 16.752 27.638 1.00 81.12 2179 ILE A C 1
ATOM 17128 O O . ILE A 1 2179 ? -63.504 17.949 27.353 1.00 81.12 2179 ILE A O 1
ATOM 17132 N N . ALA A 1 2180 ? -63.853 15.806 26.767 1.00 75.88 2180 ALA A N 1
ATOM 17133 C CA . ALA A 1 2180 ? -64.171 16.093 25.369 1.00 75.88 2180 ALA A CA 1
ATOM 17134 C C . ALA A 1 2180 ? -65.605 16.606 25.159 1.00 75.88 2180 ALA A C 1
ATOM 17136 O O . ALA A 1 2180 ? -65.863 17.330 24.196 1.00 75.88 2180 ALA A O 1
ATOM 17137 N N . LYS A 1 2181 ? -66.555 16.241 26.034 1.00 76.12 2181 LYS A N 1
ATOM 17138 C CA . LYS A 1 2181 ? -67.984 16.608 25.922 1.00 76.12 2181 LYS A CA 1
ATOM 17139 C C . LYS A 1 2181 ? -68.580 16.350 24.522 1.00 76.12 2181 LYS A C 1
ATOM 17141 O O . LYS A 1 2181 ? -69.380 17.151 24.040 1.00 76.12 2181 LYS A O 1
ATOM 17146 N N . GLY A 1 2182 ? -68.154 15.281 23.842 1.00 71.06 2182 GLY A N 1
ATOM 17147 C CA . GLY A 1 2182 ? -68.635 14.901 22.506 1.00 71.06 2182 GLY A CA 1
ATOM 17148 C C . GLY A 1 2182 ? -68.183 15.793 21.338 1.00 71.06 2182 GLY A C 1
ATOM 17149 O O . GLY A 1 2182 ? -68.658 15.613 20.218 1.00 71.06 2182 GLY A O 1
ATOM 17150 N N . ARG A 1 2183 ? -67.278 16.755 21.557 1.00 73.12 2183 ARG A N 1
ATOM 17151 C CA . ARG A 1 2183 ? -66.771 17.651 20.507 1.00 73.12 2183 ARG A CA 1
ATOM 17152 C C . ARG A 1 2183 ? -65.641 16.992 19.712 1.00 73.12 2183 ARG A C 1
ATOM 17154 O O . ARG A 1 2183 ? -64.595 16.670 20.267 1.00 73.12 2183 ARG A O 1
ATOM 17161 N N . ALA A 1 2184 ? -65.844 16.782 18.409 1.00 70.75 2184 ALA A N 1
ATOM 17162 C CA . ALA A 1 2184 ? -64.875 16.095 17.548 1.00 70.75 2184 ALA A CA 1
ATOM 17163 C C . ALA A 1 2184 ? -63.547 16.864 17.389 1.00 70.75 2184 ALA A C 1
ATOM 17165 O O . ALA A 1 2184 ? -62.484 16.255 17.273 1.00 70.75 2184 ALA A O 1
ATOM 17166 N N . ASP A 1 2185 ? -63.609 18.194 17.430 1.00 76.38 2185 ASP A N 1
ATOM 17167 C CA . ASP A 1 2185 ? -62.476 19.122 17.434 1.00 76.38 2185 ASP A CA 1
ATOM 17168 C C . ASP A 1 2185 ? -61.594 18.979 18.685 1.00 76.38 2185 ASP A C 1
ATOM 17170 O O . ASP A 1 2185 ? -60.384 19.176 18.604 1.00 76.38 2185 ASP A O 1
ATOM 17174 N N . ALA A 1 2186 ? -62.151 18.524 19.814 1.00 78.56 2186 ALA A N 1
ATOM 17175 C CA . ALA A 1 2186 ? -61.405 18.351 21.062 1.00 78.56 2186 ALA A CA 1
ATOM 17176 C C . ALA A 1 2186 ? -60.315 17.263 20.993 1.00 78.56 2186 ALA A C 1
ATOM 17178 O O . ALA A 1 2186 ? -59.432 17.233 21.847 1.00 78.56 2186 ALA A O 1
ATOM 17179 N N . TRP A 1 2187 ? -60.356 16.357 20.007 1.00 83.25 2187 TRP A N 1
ATOM 17180 C CA . TRP A 1 2187 ? -59.304 15.346 19.799 1.00 83.25 2187 TRP A CA 1
ATOM 17181 C C . TRP A 1 2187 ? -57.985 15.951 19.289 1.00 83.25 2187 TRP A C 1
ATOM 17183 O O . TRP A 1 2187 ? -56.919 15.361 19.489 1.00 83.25 2187 TRP A O 1
ATOM 17193 N N . LEU A 1 2188 ? -58.065 17.108 18.620 1.00 81.06 2188 LEU A N 1
ATOM 17194 C CA . LEU A 1 2188 ? -56.912 17.833 18.082 1.00 81.06 2188 LEU A CA 1
ATOM 17195 C C . LEU A 1 2188 ? -56.201 18.692 19.145 1.00 81.06 2188 LEU A C 1
ATOM 17197 O O . LEU A 1 2188 ? -55.116 19.192 18.874 1.00 81.06 2188 LEU A O 1
ATOM 17201 N N . ASP A 1 2189 ? -56.781 18.854 20.341 1.00 83.06 2189 ASP A N 1
ATOM 17202 C CA . ASP A 1 2189 ? -56.148 19.561 21.460 1.00 83.06 2189 ASP A CA 1
ATOM 17203 C C . ASP A 1 2189 ? -55.235 18.614 22.257 1.00 83.06 2189 ASP A C 1
ATOM 17205 O O . ASP A 1 2189 ? -55.685 17.798 23.071 1.00 83.06 2189 ASP A O 1
ATOM 17209 N N . ASP A 1 2190 ? -53.924 18.744 22.039 1.00 82.75 2190 ASP A N 1
ATOM 17210 C CA . ASP A 1 2190 ? -52.911 17.911 22.689 1.00 82.75 2190 ASP A CA 1
ATOM 17211 C C . ASP A 1 2190 ? -52.909 18.061 24.222 1.00 82.75 2190 ASP A C 1
ATOM 17213 O O . ASP A 1 2190 ? -52.717 17.072 24.936 1.00 82.75 2190 ASP A O 1
ATOM 17217 N N . LYS A 1 2191 ? -53.184 19.257 24.770 1.00 82.81 2191 LYS A N 1
ATOM 17218 C CA . LYS A 1 2191 ? -53.211 19.469 26.232 1.00 82.81 2191 LYS A CA 1
ATOM 17219 C C . LYS A 1 2191 ? -54.401 18.766 26.874 1.00 82.81 2191 LYS A C 1
ATOM 17221 O O . LYS A 1 2191 ? -54.265 18.197 27.961 1.00 82.81 2191 LYS A O 1
ATOM 17226 N N . ALA A 1 2192 ? -55.560 18.813 26.221 1.00 84.94 2192 ALA A N 1
ATOM 17227 C CA . ALA A 1 2192 ? -56.748 18.102 26.679 1.00 84.94 2192 ALA A CA 1
ATOM 17228 C C . ALA A 1 2192 ? -56.539 16.578 26.632 1.00 84.94 2192 ALA A C 1
ATOM 17230 O O . ALA A 1 2192 ? -56.892 15.882 27.587 1.00 84.94 2192 ALA A O 1
ATOM 17231 N N . PHE A 1 2193 ? -55.870 16.074 25.588 1.00 89.38 2193 PHE A N 1
ATOM 17232 C CA . PHE A 1 2193 ? -55.506 14.663 25.487 1.00 89.38 2193 PHE A CA 1
ATOM 17233 C C . PHE A 1 2193 ? -54.604 14.191 26.635 1.00 89.38 2193 PHE A C 1
ATOM 17235 O O . PHE A 1 2193 ? -54.923 13.183 27.260 1.00 89.38 2193 PHE A O 1
ATOM 17242 N N . PHE A 1 2194 ? -53.514 14.900 26.955 1.00 87.75 2194 PHE A N 1
ATOM 17243 C CA . PHE A 1 2194 ? -52.621 14.481 28.050 1.00 87.75 2194 PHE A CA 1
ATOM 17244 C C . PHE A 1 2194 ? -53.314 14.507 29.413 1.00 87.75 2194 PHE A C 1
ATOM 17246 O O . PHE A 1 2194 ? -53.198 13.549 30.171 1.00 87.75 2194 PHE A O 1
ATOM 17253 N N . ARG A 1 2195 ? -54.156 15.516 29.684 1.00 85.69 2195 ARG A N 1
ATOM 17254 C CA . ARG A 1 2195 ? -54.996 15.533 30.897 1.00 85.69 2195 ARG A CA 1
ATOM 17255 C C . ARG A 1 2195 ? -55.912 14.311 31.012 1.00 85.69 2195 ARG A C 1
ATOM 17257 O O . ARG A 1 2195 ? -56.187 13.869 32.124 1.00 85.69 2195 ARG A O 1
ATOM 17264 N N . TRP A 1 2196 ? -56.397 13.783 29.887 1.00 90.31 2196 TRP A N 1
ATOM 17265 C CA . TRP A 1 2196 ? -57.188 12.553 29.859 1.00 90.31 2196 TRP A CA 1
ATOM 17266 C C . TRP A 1 2196 ? -56.317 11.297 30.000 1.00 90.31 2196 TRP A C 1
ATOM 17268 O O . TRP A 1 2196 ? -56.635 10.426 30.808 1.00 90.31 2196 TRP A O 1
ATOM 17278 N N . LYS A 1 2197 ? -55.215 11.206 29.248 1.00 87.94 2197 LYS A N 1
ATOM 17279 C CA . LYS A 1 2197 ? -54.282 10.070 29.259 1.00 87.94 2197 LYS A CA 1
ATOM 17280 C C . LYS A 1 2197 ? -53.667 9.853 30.640 1.00 87.94 2197 LYS A C 1
ATOM 17282 O O . LYS A 1 2197 ? -53.581 8.718 31.086 1.00 87.94 2197 LYS A O 1
ATOM 17287 N N . ASP A 1 2198 ? -53.243 10.918 31.311 1.00 85.94 2198 ASP A N 1
ATOM 17288 C CA . ASP A 1 2198 ? -52.467 10.815 32.551 1.00 85.94 2198 ASP A CA 1
ATOM 17289 C C . ASP A 1 2198 ? -53.327 10.430 33.770 1.00 85.94 2198 ASP A C 1
ATOM 17291 O O . ASP A 1 2198 ? -52.801 10.240 34.865 1.00 85.94 2198 ASP A O 1
ATOM 17295 N N . ASN A 1 2199 ? -54.645 10.272 33.592 1.00 88.00 2199 ASN A N 1
ATOM 17296 C CA . ASN A 1 2199 ? -55.552 9.733 34.600 1.00 88.00 2199 ASN A CA 1
ATOM 17297 C C . ASN A 1 2199 ? -56.022 8.311 34.208 1.00 88.00 2199 ASN A C 1
ATOM 17299 O O . ASN A 1 2199 ? -56.976 8.173 33.435 1.00 88.00 2199 ASN A O 1
ATOM 17303 N N . PRO A 1 2200 ? -55.414 7.242 34.769 1.00 83.12 2200 PRO A N 1
ATOM 17304 C CA . PRO A 1 2200 ? -55.705 5.851 34.401 1.00 83.12 2200 PRO A CA 1
ATOM 17305 C C . PRO A 1 2200 ? -57.169 5.440 34.599 1.00 83.12 2200 PRO A C 1
ATOM 17307 O O . PRO A 1 2200 ? -57.680 4.581 33.875 1.00 83.12 2200 PRO A O 1
ATOM 17310 N N . ALA A 1 2201 ? -57.870 6.084 35.543 1.00 85.06 2201 ALA A N 1
ATOM 17311 C CA . ALA A 1 2201 ? -59.272 5.800 35.845 1.00 85.06 2201 ALA A CA 1
ATOM 17312 C C . ALA A 1 2201 ? -60.188 5.957 34.617 1.00 85.06 2201 ALA A C 1
ATOM 17314 O O . ALA A 1 2201 ? -61.235 5.314 34.547 1.00 85.06 2201 ALA A O 1
ATOM 17315 N N . ASN A 1 2202 ? -59.771 6.755 33.630 1.00 86.94 2202 ASN A N 1
ATOM 17316 C CA . ASN A 1 2202 ? -60.531 7.023 32.414 1.00 86.94 2202 ASN A CA 1
ATOM 17317 C C . ASN A 1 2202 ? -60.686 5.805 31.487 1.00 86.94 2202 ASN A C 1
ATOM 17319 O O . ASN A 1 2202 ? -61.645 5.749 30.721 1.00 86.94 2202 ASN A O 1
ATOM 17323 N N . TYR A 1 2203 ? -59.765 4.838 31.525 1.00 88.69 2203 TYR A N 1
ATOM 17324 C CA . TYR A 1 2203 ? -59.759 3.709 30.582 1.00 88.69 2203 TYR A CA 1
ATOM 17325 C C . TYR A 1 2203 ? -59.425 2.352 31.218 1.00 88.69 2203 TYR A C 1
ATOM 17327 O O . TYR A 1 2203 ? -59.572 1.319 30.567 1.00 88.69 2203 TYR A O 1
ATOM 17335 N N . GLU A 1 2204 ? -59.028 2.293 32.490 1.00 88.00 2204 GLU A N 1
ATOM 17336 C CA . GLU A 1 2204 ? -58.619 1.034 33.122 1.00 88.00 2204 GLU A CA 1
ATOM 17337 C C . GLU A 1 2204 ? -59.739 -0.018 33.195 1.00 88.00 2204 GLU A C 1
ATOM 17339 O O . GLU A 1 2204 ? -59.495 -1.204 32.958 1.00 88.00 2204 GLU A O 1
ATOM 17344 N N . ASN A 1 2205 ? -60.987 0.401 33.432 1.00 86.38 2205 ASN A N 1
ATOM 17345 C CA . ASN A 1 2205 ? -62.136 -0.510 33.380 1.00 86.38 2205 ASN A CA 1
ATOM 17346 C C . ASN A 1 2205 ? -62.335 -1.098 31.972 1.00 86.38 2205 ASN A C 1
ATOM 17348 O O . ASN A 1 2205 ? -62.606 -2.289 31.840 1.00 86.38 2205 ASN A O 1
ATOM 17352 N N . LYS A 1 2206 ? -62.111 -0.296 30.923 1.00 89.88 2206 LYS A N 1
ATOM 17353 C CA . LYS A 1 2206 ? -62.189 -0.742 29.524 1.00 89.88 2206 LYS A CA 1
ATOM 17354 C C . LYS A 1 2206 ? -61.078 -1.728 29.172 1.00 89.88 2206 LYS A C 1
ATOM 17356 O O . LYS A 1 2206 ? -61.333 -2.739 28.524 1.00 89.88 2206 LYS A O 1
ATOM 17361 N N . LEU A 1 2207 ? -59.859 -1.501 29.664 1.00 90.06 2207 LEU A N 1
ATOM 17362 C CA . LEU A 1 2207 ? -58.759 -2.457 29.504 1.00 90.06 2207 LEU A CA 1
ATOM 17363 C C . LEU A 1 2207 ? -59.043 -3.790 30.212 1.00 90.06 2207 LEU A C 1
ATOM 17365 O O . LEU A 1 2207 ? -58.705 -4.845 29.678 1.00 90.06 2207 LEU A O 1
ATOM 17369 N N . LYS A 1 2208 ? -59.670 -3.770 31.396 1.00 89.25 2208 LYS A N 1
ATOM 17370 C CA . LYS A 1 2208 ? -60.081 -4.998 32.100 1.00 89.25 2208 LYS A CA 1
ATOM 17371 C C . LYS A 1 2208 ? -61.134 -5.782 31.315 1.00 89.25 2208 LYS A C 1
ATOM 17373 O O . LYS A 1 2208 ? -60.994 -6.998 31.207 1.00 89.25 2208 LYS A O 1
ATOM 17378 N N . GLU A 1 2209 ? -62.127 -5.105 30.734 1.00 87.75 2209 GLU A N 1
ATOM 17379 C CA . GLU A 1 2209 ? -63.121 -5.729 29.842 1.00 87.75 2209 GLU A CA 1
ATOM 17380 C C . GLU A 1 2209 ? -62.446 -6.411 28.641 1.00 87.75 2209 GLU A C 1
ATOM 17382 O O . GLU A 1 2209 ? -62.702 -7.587 28.382 1.00 87.75 2209 GLU A O 1
ATOM 17387 N N . LEU A 1 2210 ? -61.518 -5.723 27.965 1.00 88.69 2210 LEU A N 1
ATOM 17388 C CA . LEU A 1 2210 ? -60.768 -6.289 26.836 1.00 88.69 2210 LEU A CA 1
ATOM 17389 C C . LEU A 1 2210 ? -59.925 -7.504 27.242 1.00 88.69 2210 LEU A C 1
ATOM 17391 O O . LEU A 1 2210 ? -59.935 -8.514 26.544 1.00 88.69 2210 LEU A O 1
ATOM 17395 N N . ARG A 1 2211 ? -59.242 -7.449 28.393 1.00 88.50 2211 ARG A N 1
ATOM 17396 C CA . ARG A 1 2211 ? -58.472 -8.592 28.920 1.00 88.50 2211 ARG A CA 1
ATOM 17397 C C . ARG A 1 2211 ? -59.363 -9.796 29.194 1.00 88.50 2211 ARG A C 1
ATOM 17399 O O . ARG A 1 2211 ? -58.983 -10.916 28.866 1.00 88.50 2211 ARG A O 1
ATOM 17406 N N . ALA A 1 2212 ? -60.540 -9.575 29.776 1.00 85.62 2212 ALA A N 1
ATOM 17407 C CA . ALA A 1 2212 ? -61.504 -10.643 30.015 1.00 85.62 2212 ALA A CA 1
ATOM 17408 C C . ALA A 1 2212 ? -61.980 -11.269 28.693 1.00 85.62 2212 ALA A C 1
ATOM 17410 O O . ALA A 1 2212 ? -61.992 -12.492 28.572 1.00 85.62 2212 ALA A O 1
ATOM 17411 N N . GLN A 1 2213 ? -62.286 -10.448 27.681 1.00 85.19 2213 GLN A N 1
ATOM 17412 C CA . GLN A 1 2213 ? -62.639 -10.919 26.337 1.00 85.19 2213 GLN A CA 1
ATOM 17413 C C . GLN A 1 2213 ? -61.499 -11.698 25.667 1.00 85.19 2213 GLN A C 1
ATOM 17415 O O . GLN A 1 2213 ? -61.747 -12.755 25.094 1.00 85.19 2213 GLN A O 1
ATOM 17420 N N . LYS A 1 2214 ? -60.250 -11.227 25.776 1.00 84.81 2214 LYS A N 1
ATOM 17421 C CA . LYS A 1 2214 ? -59.063 -11.925 25.256 1.00 84.81 2214 LYS A CA 1
ATOM 17422 C C . LYS A 1 2214 ? -58.925 -13.318 25.863 1.00 84.81 2214 LYS A C 1
ATOM 17424 O O . LYS A 1 2214 ? -58.747 -14.285 25.129 1.00 84.81 2214 LYS A O 1
ATOM 17429 N N . VAL A 1 2215 ? -59.009 -13.426 27.191 1.00 81.56 2215 VAL A N 1
ATOM 17430 C CA . VAL A 1 2215 ? -58.914 -14.716 27.896 1.00 81.56 2215 VAL A CA 1
ATOM 17431 C C . VAL A 1 2215 ? -60.068 -15.635 27.498 1.00 81.56 2215 VAL A C 1
ATOM 17433 O O . VAL A 1 2215 ? -59.838 -16.813 27.243 1.00 81.56 2215 VAL A O 1
ATOM 17436 N N . LEU A 1 2216 ? -61.288 -15.099 27.382 1.00 80.94 2216 LEU A N 1
ATOM 17437 C CA . LEU A 1 2216 ? -62.446 -15.850 26.898 1.00 80.94 2216 LEU A CA 1
ATOM 17438 C C . LEU A 1 2216 ? -62.194 -16.412 25.489 1.00 80.94 2216 LEU A C 1
ATOM 17440 O O . LEU A 1 2216 ? -62.379 -17.605 25.269 1.00 80.94 2216 LEU A O 1
ATOM 17444 N N . LEU A 1 2217 ? -61.708 -15.589 24.556 1.00 79.25 2217 LEU A N 1
ATOM 17445 C CA . LEU A 1 2217 ? -61.394 -16.007 23.188 1.00 79.25 2217 LEU A CA 1
ATOM 17446 C C . LEU A 1 2217 ? -60.283 -17.069 23.155 1.00 79.25 2217 LEU A C 1
ATOM 17448 O O . LEU A 1 2217 ? -60.414 -18.068 22.459 1.00 79.25 2217 LEU A O 1
ATOM 17452 N N . GLN A 1 2218 ? -59.217 -16.895 23.945 1.00 77.19 2218 GLN A N 1
ATOM 17453 C CA . GLN A 1 2218 ? -58.140 -17.885 24.064 1.00 77.19 2218 GLN A CA 1
ATOM 17454 C C . GLN A 1 2218 ? -58.654 -19.231 24.583 1.00 77.19 2218 GLN A C 1
ATOM 17456 O O . GLN A 1 2218 ? -58.293 -20.266 24.033 1.00 77.19 2218 GLN A O 1
ATOM 17461 N N . LEU A 1 2219 ? -59.524 -19.224 25.599 1.00 74.19 2219 LEU A N 1
ATOM 17462 C CA . LEU A 1 2219 ? -60.166 -20.440 26.103 1.00 74.19 2219 LEU A CA 1
ATOM 17463 C C . LEU A 1 2219 ? -61.078 -21.087 25.053 1.00 74.19 2219 LEU A C 1
ATOM 17465 O O . LEU A 1 2219 ? -61.106 -22.310 24.955 1.00 74.19 2219 LEU A O 1
ATOM 17469 N N . THR A 1 2220 ? -61.778 -20.280 24.253 1.00 73.69 2220 THR A N 1
ATOM 17470 C CA . THR A 1 2220 ? -62.648 -20.772 23.173 1.00 73.69 2220 THR A CA 1
ATOM 17471 C C . THR A 1 2220 ? -61.819 -21.447 22.073 1.00 73.69 2220 THR A C 1
ATOM 17473 O O . THR A 1 2220 ? -62.126 -22.571 21.692 1.00 73.69 2220 THR A O 1
ATOM 17476 N N . ASN A 1 2221 ? -60.709 -20.828 21.650 1.00 74.00 2221 ASN A N 1
ATOM 17477 C CA . ASN A 1 2221 ? -59.812 -21.360 20.615 1.00 74.00 2221 ASN A CA 1
ATOM 17478 C C . ASN A 1 2221 ? -59.106 -22.665 21.027 1.00 74.00 2221 ASN A C 1
ATOM 17480 O O . ASN A 1 2221 ? -58.789 -23.478 20.162 1.00 74.00 2221 ASN A O 1
ATOM 17484 N N . ILE A 1 2222 ? -58.858 -22.899 22.326 1.00 71.50 2222 ILE A N 1
ATOM 17485 C CA . ILE A 1 2222 ? -58.336 -24.200 22.795 1.00 71.50 2222 ILE A CA 1
ATOM 17486 C C . ILE A 1 2222 ? -59.322 -25.332 22.452 1.00 71.50 2222 ILE A C 1
ATOM 17488 O O . ILE A 1 2222 ? -58.897 -26.455 22.196 1.00 71.50 2222 ILE A O 1
ATOM 17492 N N . GLY A 1 2223 ? -60.624 -25.032 22.378 1.00 67.25 2223 GLY A N 1
ATOM 17493 C CA . GLY A 1 2223 ? -61.660 -25.969 21.946 1.00 67.25 2223 GLY A CA 1
ATOM 17494 C C . GLY A 1 2223 ? -61.600 -26.363 20.464 1.00 67.25 2223 GLY A C 1
ATOM 17495 O O . GLY A 1 2223 ? -62.128 -27.412 20.106 1.00 67.25 2223 GLY A O 1
ATOM 17496 N N . ASP A 1 2224 ? -60.930 -25.580 19.613 1.00 68.75 2224 ASP A N 1
ATOM 17497 C CA . ASP A 1 2224 ? -60.842 -25.841 18.167 1.00 68.75 2224 ASP A CA 1
ATOM 17498 C C . ASP A 1 2224 ? -59.657 -26.755 17.790 1.00 68.75 2224 ASP A C 1
ATOM 17500 O O . ASP A 1 2224 ? -59.632 -27.338 16.703 1.00 68.75 2224 ASP A O 1
ATOM 17504 N N . SER A 1 2225 ? -58.671 -26.918 18.683 1.00 71.31 2225 SER A N 1
ATOM 17505 C CA . SER A 1 2225 ? -57.472 -27.741 18.471 1.00 71.31 2225 SER A CA 1
ATOM 17506 C C . SER A 1 2225 ? -57.553 -29.045 19.264 1.00 71.31 2225 SER A C 1
ATOM 17508 O O . SER A 1 2225 ? -57.454 -29.069 20.491 1.00 71.31 2225 SER A O 1
ATOM 17510 N N . ALA A 1 2226 ? -57.688 -30.170 18.557 1.00 71.94 2226 ALA A N 1
ATOM 17511 C CA . ALA A 1 2226 ? -57.821 -31.491 19.178 1.00 71.94 2226 ALA A CA 1
ATOM 17512 C C . ALA A 1 2226 ? -56.611 -31.891 20.050 1.00 71.94 2226 ALA A C 1
ATOM 17514 O O . ALA A 1 2226 ? -56.775 -32.606 21.039 1.00 71.94 2226 ALA A O 1
ATOM 17515 N N . LEU A 1 2227 ? -55.405 -31.428 19.699 1.00 71.75 2227 LEU A N 1
ATOM 17516 C CA . LEU A 1 2227 ? -54.179 -31.669 20.470 1.00 71.75 2227 LEU A CA 1
ATOM 17517 C C . LEU A 1 2227 ? -54.151 -30.840 21.764 1.00 71.75 2227 LEU A C 1
ATOM 17519 O O . LEU A 1 2227 ? -53.790 -31.362 22.819 1.00 71.75 2227 LEU A O 1
ATOM 17523 N N . ASP A 1 2228 ? -54.591 -29.582 21.710 1.00 70.94 2228 ASP A N 1
ATOM 17524 C CA . ASP A 1 2228 ? -54.615 -28.706 22.887 1.00 70.94 2228 ASP A CA 1
ATOM 17525 C C . ASP A 1 2228 ? -55.722 -29.113 23.872 1.00 70.94 2228 ASP A C 1
ATOM 17527 O O . ASP A 1 2228 ? -55.516 -29.088 25.087 1.00 70.94 2228 ASP A O 1
ATOM 17531 N N . LEU A 1 2229 ? -56.857 -29.609 23.365 1.00 71.31 2229 LEU A N 1
ATOM 17532 C CA . LEU A 1 2229 ? -57.912 -30.238 24.166 1.00 71.31 2229 LEU A CA 1
ATOM 17533 C C . LEU A 1 2229 ? -57.416 -31.465 24.950 1.00 71.31 2229 LEU A C 1
ATOM 17535 O O . LEU A 1 2229 ? -57.831 -31.664 26.092 1.00 71.31 2229 LEU A O 1
ATOM 17539 N N . GLN A 1 2230 ? -56.507 -32.270 24.382 1.00 72.88 2230 GLN A N 1
ATOM 17540 C CA . GLN A 1 2230 ? -55.896 -33.405 25.093 1.00 72.88 2230 GLN A CA 1
ATOM 17541 C C . GLN A 1 2230 ? -54.921 -32.963 26.192 1.00 72.88 2230 GLN A C 1
ATOM 17543 O O . GLN A 1 2230 ? -54.800 -33.645 27.211 1.00 72.88 2230 GLN A O 1
ATOM 17548 N N . ALA A 1 2231 ? -54.246 -31.825 26.014 1.00 76.00 2231 ALA A N 1
ATOM 17549 C CA . ALA A 1 2231 ? -53.336 -31.258 27.008 1.00 76.00 2231 ALA A CA 1
ATOM 17550 C C . ALA A 1 2231 ? -54.061 -30.447 28.102 1.00 76.00 2231 ALA A C 1
ATOM 17552 O O . ALA A 1 2231 ? -53.520 -30.266 29.199 1.00 76.00 2231 ALA A O 1
ATOM 17553 N N . LEU A 1 2232 ? -55.296 -29.993 27.849 1.00 73.69 2232 LEU A N 1
ATOM 17554 C CA . LEU A 1 2232 ? -56.094 -29.166 28.762 1.00 73.69 2232 LEU A CA 1
ATOM 17555 C C . LEU A 1 2232 ? -56.208 -29.732 30.197 1.00 73.69 2232 LEU A C 1
ATOM 17557 O O . LEU A 1 2232 ? -56.035 -28.949 31.135 1.00 73.69 2232 LEU A O 1
ATOM 17561 N N . PRO A 1 2233 ? -56.417 -31.047 30.437 1.00 73.50 2233 PRO A N 1
ATOM 17562 C CA . PRO A 1 2233 ? -56.473 -31.597 31.794 1.00 73.50 2233 PRO A CA 1
ATOM 17563 C C . PRO A 1 2233 ? -55.146 -31.454 32.549 1.00 73.50 2233 PRO A C 1
ATOM 17565 O O . PRO A 1 2233 ? -55.143 -31.110 33.731 1.00 73.50 2233 PRO A O 1
ATOM 17568 N N . GLN A 1 2234 ? -54.012 -31.674 31.872 1.00 75.69 2234 GLN A N 1
ATOM 17569 C CA . GLN A 1 2234 ? -52.680 -31.478 32.455 1.00 75.69 2234 GLN A CA 1
ATOM 17570 C C . GLN A 1 2234 ? -52.401 -29.997 32.722 1.00 75.69 2234 GLN A C 1
ATOM 17572 O O . GLN A 1 2234 ? -51.884 -29.655 33.787 1.00 75.69 2234 GLN A O 1
ATOM 17577 N N . GLY A 1 2235 ? -52.796 -29.114 31.800 1.00 74.56 2235 GLY A N 1
ATOM 17578 C CA . GLY A 1 2235 ? -52.693 -27.665 31.975 1.00 74.56 2235 GLY A CA 1
ATOM 17579 C C . GLY A 1 2235 ? -53.507 -27.161 33.171 1.00 74.56 2235 GLY A C 1
ATOM 17580 O O . GLY A 1 2235 ? -52.975 -26.455 34.028 1.00 74.56 2235 GLY A O 1
ATOM 17581 N N . LEU A 1 2236 ? -54.768 -27.587 33.291 1.00 74.94 2236 LEU A N 1
ATOM 17582 C CA . LEU A 1 2236 ? -55.633 -27.273 34.433 1.00 74.94 2236 LEU A CA 1
ATOM 17583 C C . LEU A 1 2236 ? -55.085 -27.851 35.743 1.00 74.94 2236 LEU A C 1
ATOM 17585 O O . LEU A 1 2236 ? -55.118 -27.166 36.763 1.00 74.94 2236 LEU A O 1
ATOM 17589 N N . ALA A 1 2237 ? -54.524 -29.063 35.729 1.00 73.81 2237 ALA A N 1
ATOM 17590 C CA . ALA A 1 2237 ? -53.887 -29.657 36.903 1.00 73.81 2237 ALA A CA 1
ATOM 17591 C C . ALA A 1 2237 ? -52.650 -28.862 37.361 1.00 73.81 2237 ALA A C 1
ATOM 17593 O O . ALA A 1 2237 ? -52.483 -28.615 38.558 1.00 73.81 2237 ALA A O 1
ATOM 17594 N N . ALA A 1 2238 ? -51.808 -28.409 36.427 1.00 75.44 2238 ALA A N 1
ATOM 17595 C CA . ALA A 1 2238 ? -50.658 -27.555 36.722 1.00 75.44 2238 ALA A CA 1
ATOM 17596 C C . ALA A 1 2238 ? -51.074 -26.155 37.209 1.00 75.44 2238 ALA A C 1
ATOM 17598 O O . ALA A 1 2238 ? -50.407 -25.572 38.064 1.00 75.44 2238 ALA A O 1
ATOM 17599 N N . LEU A 1 2239 ? -52.189 -25.615 36.705 1.00 72.12 2239 LEU A N 1
ATOM 17600 C CA . LEU A 1 2239 ? -52.731 -24.339 37.171 1.00 72.12 2239 LEU A CA 1
ATOM 17601 C C . LEU A 1 2239 ? -53.302 -24.464 38.589 1.00 72.12 2239 LEU A C 1
ATOM 17603 O O . LEU A 1 2239 ? -52.993 -23.654 39.462 1.00 72.12 2239 LEU A O 1
ATOM 17607 N N . LEU A 1 2240 ? -54.082 -25.521 38.837 1.00 74.19 2240 LEU A N 1
ATOM 17608 C CA . LEU A 1 2240 ? -54.597 -25.847 40.161 1.00 74.19 2240 LEU A CA 1
ATOM 17609 C C . LEU A 1 2240 ? -53.435 -26.039 41.141 1.00 74.19 2240 LEU A C 1
ATOM 17611 O O . LEU A 1 2240 ? -53.496 -25.487 42.234 1.00 74.19 2240 LEU A O 1
ATOM 17615 N N . SER A 1 2241 ? -52.340 -26.715 40.765 1.00 76.00 2241 SER A N 1
ATOM 17616 C CA . SER A 1 2241 ? -51.213 -26.976 41.676 1.00 76.00 2241 SER A CA 1
ATOM 17617 C C . SER A 1 2241 ? -50.545 -25.706 42.229 1.00 76.00 2241 SER A C 1
ATOM 17619 O O . SER A 1 2241 ? -50.108 -25.715 43.380 1.00 76.00 2241 SER A O 1
ATOM 17621 N N . LYS A 1 2242 ? -50.557 -24.600 41.475 1.00 75.88 2242 LYS A N 1
ATOM 17622 C CA . LYS A 1 2242 ? -50.013 -23.294 41.891 1.00 75.88 2242 LYS A CA 1
ATOM 17623 C C . LYS A 1 2242 ? -50.994 -22.408 42.668 1.00 75.88 2242 LYS A C 1
ATOM 17625 O O . LYS A 1 2242 ? -50.581 -21.377 43.191 1.00 75.88 2242 LYS A O 1
ATOM 17630 N N . LEU A 1 2243 ? -52.273 -22.781 42.742 1.00 71.75 2243 LEU A N 1
ATOM 17631 C CA . LEU A 1 2243 ? -53.289 -22.033 43.482 1.00 71.75 2243 LEU A CA 1
ATOM 17632 C C . LEU A 1 2243 ? -53.339 -22.450 44.955 1.00 71.75 2243 LEU A C 1
ATOM 17634 O O . LEU A 1 2243 ? -53.320 -23.639 45.286 1.00 71.75 2243 LEU A O 1
ATOM 17638 N N . GLU A 1 2244 ? -53.481 -21.443 45.818 1.00 79.81 2244 GLU A N 1
ATOM 17639 C CA . GLU A 1 2244 ? -53.845 -21.583 47.230 1.00 79.81 2244 GLU A CA 1
ATOM 17640 C C . GLU A 1 2244 ? -55.081 -22.498 47.389 1.00 79.81 2244 GLU A C 1
ATOM 17642 O O . GLU A 1 2244 ? -55.999 -22.436 46.559 1.00 79.81 2244 GLU A O 1
ATOM 17647 N N . PRO A 1 2245 ? -55.170 -23.329 48.447 1.00 75.56 2245 PRO A N 1
ATOM 17648 C CA . PRO A 1 2245 ? -56.234 -24.327 48.599 1.00 75.56 2245 PRO A CA 1
ATOM 17649 C C . PRO A 1 2245 ? -57.662 -23.765 48.482 1.00 75.56 2245 PRO A C 1
ATOM 17651 O O . PRO A 1 2245 ? -58.524 -24.386 47.861 1.00 75.56 2245 PRO A O 1
ATOM 17654 N N . SER A 1 2246 ? -57.911 -22.568 49.022 1.00 76.00 2246 SER A N 1
ATOM 17655 C CA . SER A 1 2246 ? -59.206 -21.874 48.929 1.00 76.00 2246 SER A CA 1
ATOM 17656 C C . SER A 1 2246 ? -59.538 -21.432 47.497 1.00 76.00 2246 SER A C 1
ATOM 17658 O O . SER A 1 2246 ? -60.690 -21.513 47.067 1.00 76.00 2246 SER A O 1
ATOM 17660 N N . GLY A 1 2247 ? -58.521 -21.021 46.736 1.00 75.19 2247 GLY A N 1
ATOM 17661 C CA . GLY A 1 2247 ? -58.622 -20.675 45.321 1.00 75.19 2247 GLY A CA 1
ATOM 17662 C C . GLY A 1 2247 ? -58.881 -21.894 44.439 1.00 75.19 2247 GLY A C 1
ATOM 17663 O O . GLY A 1 2247 ? -59.704 -21.805 43.528 1.00 75.19 2247 GLY A O 1
ATOM 17664 N N . ARG A 1 2248 ? -58.264 -23.050 44.745 1.00 78.88 2248 ARG A N 1
ATOM 17665 C CA . ARG A 1 2248 ? -58.551 -24.312 44.038 1.00 78.88 2248 ARG A CA 1
ATOM 17666 C C . ARG A 1 2248 ? -60.019 -24.672 44.118 1.00 78.88 2248 ARG A C 1
ATOM 17668 O O . ARG A 1 2248 ? -60.611 -24.910 43.077 1.00 78.88 2248 ARG A O 1
ATOM 17675 N N . VAL A 1 2249 ? -60.612 -24.708 45.312 1.00 77.19 2249 VAL A N 1
ATOM 17676 C CA . VAL A 1 2249 ? -62.020 -25.120 45.479 1.00 77.19 2249 VAL A CA 1
ATOM 17677 C C . VAL A 1 2249 ? -62.946 -24.214 44.673 1.00 77.19 2249 VAL A C 1
ATOM 17679 O O . VAL A 1 2249 ? -63.763 -24.705 43.902 1.00 77.19 2249 VAL A O 1
ATOM 17682 N N . LYS A 1 2250 ? -62.743 -22.895 44.767 1.00 76.31 2250 LYS A N 1
ATOM 17683 C CA . LYS A 1 2250 ? -63.543 -21.901 44.043 1.00 76.31 2250 LYS A CA 1
ATOM 17684 C C . LYS A 1 2250 ? -63.427 -22.055 42.525 1.00 76.31 2250 LYS A C 1
ATOM 17686 O O . LYS A 1 2250 ? -64.436 -22.035 41.830 1.00 76.31 2250 LYS A O 1
ATOM 17691 N N . LEU A 1 2251 ? -62.207 -22.242 42.017 1.00 72.00 2251 LEU A N 1
ATOM 17692 C CA . LEU A 1 2251 ? -61.972 -22.460 40.591 1.00 72.00 2251 LEU A CA 1
ATOM 17693 C C . LEU A 1 2251 ? -62.536 -23.808 40.129 1.00 72.00 2251 LEU A C 1
ATOM 17695 O O . LEU A 1 2251 ? -63.073 -23.895 39.034 1.00 72.00 2251 LEU A O 1
ATOM 17699 N N . THR A 1 2252 ? -62.438 -24.847 40.959 1.00 75.00 2252 THR A N 1
ATOM 17700 C CA . THR A 1 2252 ? -62.958 -26.181 40.638 1.00 75.00 2252 THR A CA 1
ATOM 17701 C C . THR A 1 2252 ? -64.483 -26.161 40.562 1.00 75.00 2252 THR A C 1
ATOM 17703 O O . THR A 1 2252 ? -65.037 -26.753 39.644 1.00 75.00 2252 THR A O 1
ATOM 17706 N N . ASP A 1 2253 ? -65.165 -25.453 41.469 1.00 76.81 2253 ASP A N 1
ATOM 17707 C CA . ASP A 1 2253 ? -66.623 -25.284 41.425 1.00 76.81 2253 ASP A CA 1
ATOM 17708 C C . ASP A 1 2253 ? -67.080 -24.447 40.223 1.00 76.81 2253 ASP A C 1
ATOM 17710 O O . ASP A 1 2253 ? -68.059 -24.808 39.573 1.00 76.81 2253 ASP A O 1
ATOM 17714 N N . GLU A 1 2254 ? -66.368 -23.370 39.877 1.00 72.31 2254 GLU A N 1
ATOM 17715 C CA . GLU A 1 2254 ? -66.678 -22.588 38.671 1.00 72.31 2254 GLU A CA 1
ATOM 17716 C C . GLU A 1 2254 ? -66.392 -23.378 37.383 1.00 72.31 2254 GLU A C 1
ATOM 17718 O O . GLU A 1 2254 ? -67.224 -23.394 36.482 1.00 72.31 2254 GLU A O 1
ATOM 17723 N N . LEU A 1 2255 ? -65.290 -24.134 37.312 1.00 67.81 2255 LEU A N 1
ATOM 17724 C CA . LEU A 1 2255 ? -65.027 -25.054 36.197 1.00 67.81 2255 LEU A CA 1
ATOM 17725 C C . LEU A 1 2255 ? -66.107 -26.135 36.093 1.00 67.81 2255 LEU A C 1
ATOM 17727 O O . LEU A 1 2255 ? -66.515 -26.481 34.989 1.00 67.81 2255 LEU A O 1
ATOM 17731 N N . ARG A 1 2256 ? -66.612 -26.639 37.224 1.00 69.62 2256 ARG A N 1
ATOM 17732 C CA . ARG A 1 2256 ? -67.687 -27.639 37.258 1.00 69.62 2256 ARG A CA 1
ATOM 17733 C C . ARG A 1 2256 ? -69.029 -27.069 36.778 1.00 69.62 2256 ARG A C 1
ATOM 17735 O O . ARG A 1 2256 ? -69.809 -27.818 36.208 1.00 69.62 2256 ARG A O 1
ATOM 17742 N N . LYS A 1 2257 ? -69.285 -25.766 36.961 1.00 69.50 2257 LYS A N 1
ATOM 17743 C CA . LYS A 1 2257 ? -70.452 -25.072 36.376 1.00 69.50 2257 LYS A CA 1
ATOM 17744 C C . LYS A 1 2257 ? -70.333 -24.847 34.870 1.00 69.50 2257 LYS A C 1
ATOM 17746 O O . LYS A 1 2257 ? -71.354 -24.736 34.209 1.00 69.50 2257 LYS A O 1
ATOM 17751 N N . VAL A 1 2258 ? -69.112 -24.709 34.354 1.00 62.22 2258 VAL A N 1
ATOM 17752 C CA . VAL A 1 2258 ? -68.859 -24.434 32.929 1.00 62.22 2258 VAL A CA 1
ATOM 17753 C C . VAL A 1 2258 ? -68.739 -25.726 32.106 1.00 62.22 2258 VAL A C 1
ATOM 17755 O O . VAL A 1 2258 ? -69.066 -25.714 30.925 1.00 62.22 2258 VAL A O 1
ATOM 17758 N N . LEU A 1 2259 ? -68.278 -26.831 32.709 1.00 59.06 2259 LEU A N 1
ATOM 17759 C CA . LEU A 1 2259 ? -68.053 -28.131 32.048 1.00 59.06 2259 LEU A CA 1
ATOM 17760 C C . LEU A 1 2259 ? -69.170 -29.174 32.265 1.00 59.06 2259 LEU A C 1
ATOM 17762 O O . LEU A 1 2259 ? -69.041 -30.292 31.763 1.00 59.06 2259 LEU A O 1
ATOM 17766 N N . GLY A 1 2260 ? -70.205 -28.855 33.045 1.00 45.06 2260 GLY A N 1
ATOM 17767 C CA . GLY A 1 2260 ? -71.385 -29.706 33.257 1.00 45.06 2260 GLY A CA 1
ATOM 17768 C C . GLY A 1 2260 ? -72.551 -29.254 32.398 1.00 45.06 2260 GLY A C 1
ATOM 17769 O O . GLY A 1 2260 ? -73.321 -30.144 31.973 1.00 45.06 2260 GLY A O 1
#

InterPro domains:
  IPR000089 Biotin/lipoyl attachment [PF00364] (680-745)
  IPR000089 Biotin/lipoyl attachment [PS50968] (672-746)
  IPR001882 Biotin-binding site [PS00188] (703-720)
  IPR005479 Carbamoyl phosphate synthase, ATP-binding domain [PF02786] (206-388)
  IPR005479 Carbamoyl phosphate synthase, ATP-binding domain [PS00867] (352-359)
  IPR005481 Biotin carboxylase-like, N-terminal domain [PF00289] (39-157)
  IPR005482 Biotin carboxylase, C-terminal [PF02785] (435-541)
  IPR005482 Biotin carboxylase, C-terminal [SM00878] (434-541)
  IPR011053 Single hybrid motif [SSF51230] (678-748)
  IPR011054 Rudiment single hybrid motif [SSF51246] (429-542)
  IPR011761 ATP-grasp fold [PS50975] (191-383)
  IPR011762 Acetyl-coenzyme A carboxyltransferase, N-terminal [PS50980] (1497-1836)
  IPR011763 Acetyl-coenzyme A carboxyltransferase, C-terminal [PS50989] (1840-2155)
  IPR011764 Biotin carboxylation domain [PS50979] (38-545)
  IPR013537 Acetyl-CoA carboxylase, central domain [PF08326] (746-1490)
  IPR013815 ATP-grasp fold, subdomain 1 [G3DSA:3.30.1490.20] (206-268)
  IPR016185 Pre-ATP-grasp domain superfamily [SSF52440] (21-161)
  IPR029045 ClpP/crotonase-like domain superfamily [SSF52096] (1500-1826)
  IPR029045 ClpP/crotonase-like domain superfamily [SSF52096] (1831-2221)
  IPR034733 Acetyl-coenzyme A carboxylase carboxyl transferase subunit beta [PF01039] (1593-2144)